Protein 6XJA (pdb70)

Solvent-accessible surface area: 91626 Å² total; per-residue (Å²): 129,121,138,115,112,158,159,55,71,89,151,66,108,58,38,2,1,12,4,0,11,17,16,56,21,4,24,0,62,80,122,52,75,29,114,26,40,30,17,57,20,11,148,46,66,150,84,54,54,9,0,0,20,1,44,3,25,21,20,18,10,1,3,0,11,10,36,50,24,55,55,85,130,172,108,57,101,26,12,4,44,3,17,0,108,17,130,74,7,22,26,59,39,135,127,130,90,50,95,34,3,9,14,94,22,108,47,74,49,102,40,122,117,26,3,65,37,7,0,36,15,5,14,131,8,1,52,139,89,27,57,37,75,17,26,2,43,41,26,6,30,4,40,30,34,140,55,10,148,104,58,110,2,11,0,97,31,86,66,0,0,79,94,2,5,0,121,62,67,80,24,16,0,1,13,48,1,109,27,10,1,1,44,33,0,41,30,0,29,1,50,66,0,5,0,56,67,4,62,1,62,16,123,68,54,2,0,0,0,0,19,48,0,53,82,28,0,80,0,75,36,0,18,0,28,16,62,0,20,0,43,116,4,1,0,0,0,0,9,74,0,54,54,0,17,0,24,40,0,13,0,117,10,29,0,6,0,1,34,52,12,84,49,49,3,33,0,0,0,0,0,0,32,0,38,0,146,71,0,18,0,26,52,2,42,0,36,1,45,0,4,0,3,0,36,6,4,40,0,0,0,0,1,0,0,0,30,0,8,62,52,0,59,0,51,36,0,24,1,72,4,54,0,61,2,44,78,99,81,7,43,3,0,0,0,0,0,20,1,6,2,146,71,73,8,78,88,121,87,1,1,54,0,23,50,0,6,0,47,1,47,1,32,57,12,20,0,7,11,12,9,125,17,134,17,44,68,37,67,58,4,51,2,16,136,45,102,13,91,155,47,118,137,72,40,70,97,86,37,60,130,89,124,50,14,100,137,26,18,115,18,60,85,38,113,69,25,76,12,105,108,68,36,14,44,57,87,113,35,0,40,17,52,150,21,83,73,83,71,88,112,43,33,70,3,0,77,2,3,12,55,0,0,8,1,0,4,18,25,1,0,4,50,44,0,38,92,3,106,137,128,23,98,4,86,81,57,0,26,29,10,1,15,0,80,131,51,90,3,21,8,22,19,62,90,24,22,143,64,58,2,44,51,0,0,0,0,1,80,97,69,41,40,36,94,35,86,10,101,24,73,71,70,50,101,33,0,0,0,9,41,1,43,155,41,47,2,9,14,2,4,50,1,13,22,14,78,3,91,51,0,19,154,92,0,50,70,58,1,70,152,23,96,12,116,40,109,30,0,38,156,34,4,66,20,64,118,142,66,128,8,54,30,0,19,1,88,87,23,3,42,108,8,30,148,93,2,27,94,23,1,50,48,1,0,4,16,4,0,0,4,16,7,129,75,68,2,0,24,19,40,0,8,57,38,0,71,111,32,46,27,4,1,0,0,0,4,0,1,0,46,22,2,3,52,0,54,4,45,135,7,49,0,3,22,2,8,5,2,29,11,16,3,22,12,103,16,56,23,20,3,0,67,2,0,17,93,0,0,119,7,13,39,5,1,0,12,1,60,8,1,15,15,1,3,18,12,7,1,3,36,33,8,41,22,110,46,0,23,52,2,3,45,31,4,25,71,0,12,62,65,143,54,52,17,17,75,5,0,86,88,41,7,92,4,29,27,9,40,34,77,1,56,23,130,94,1,81,96,58,2,46,110,63,40,91,106,63,11,4,3,0,5,20,11,0,20,26,46,119,18,69,39,74,14,1,0,0,0,0,5,15,7,72,83,104,10,0,0,0,0,0,0,3,1,0,0,0,4,0,2,13,15,6,1,32,5,48,108,47,107,69,41,156,34,7,65,83,47,0,56,86,19,0,84,72,2,0,96,35,0,36,10,1,1,0,1,5,7,54,2,1,59,49,129,7,57,54,87,0,11,53,35,12,1,0,1,4,1,3,3,14,2,83,50,132,40,98,38,114,15,79,68,41,12,153,21,80,24,102,26,52,0,0,68,24,0,1,0,0,0,13,14,127,11,117,51,111,114,107,5,1,42,15,56,37,83,0,0,12,2,4,18,23,39,2,0,37,147,50,1,0,9,2,2,0,0,0,0,0,17,20,9,0,80,67,3,0,0,24,33,119,31,34,4,31,2,10,7,28,6,0,0,0,27,0,0,7,6,0,5,20,61,42,39,30,15,12,2,4,10,2,2,0,27,118,25,67,116,107,75,114,53,46,42,35,3,0,1,1,41,25,0,29,122,30,0,84,70,19,64,42,4,57,58,2,3,59,11,3,0,17,1,2,0,1,6,3,47,2,9,0,31,0,6,16,94,94,30,61,57,76,48,14,20,50,31,2,25,28,0,70,38,126,75,71,113,11,81,46,6,44,48,84,8,6,0,15,3,32,3,88,79,3,83,90,68,28,0,134,90,0,112,55,30,83,8,0,4,70,56,34,0,0,5,6,18,27,8,142,62,42,104,25,116,62,54,10,72,53,29,0,63,0,3,0,0,0,1,0,8,21,20,1,104,104,0,1,2,4,5,2,1,0,0,0,1,0,4,0,1,5,5,33,66,10,4,88,71,0,2,5,0,1,0,0,20,43,46,40,96,36,0,91,134,86,25,71,76,4,97,12,126,59,125,83,96,3,16,0,6,0,63,0,0,2,83,100,16,7,106,69,121,50,156,64,8,29,94,1,1,43,38,8,3,107,83,3,37,106,67,14,40,75,26,10,38,50,59,4,89,0,48,44,91,77,130,59,102,70,66,53,67,80,12,79,37,16,88,80,4,51,58,33,3,17,105,7,10,75,116,38,12,105,54,34,25,77,12,38,214,66,15,68,37,31,8,23,4,3,98,4,2,54,13,1,0,65,9,0,8,59,64,27,125,17,1,149,25,5,36,48,125,81,206,26,42,86,72,133,71,64,92,69,84,39,29,19,5,26,47,73,127,26,128,114,8,53,33,22,2,12,25,16,5,16,124,92,70,90,56,49,89,75,80,62,88,78,106,79,78,54,52,41,95,49,4,84,27,89,33,84,109,20,0,20,43,4,14,10,0,4,35,14,41,22,68,148,31,143,110,156,31,89,99,16,64,16,22,6,20,27,22,77,46,156,98,58,50,74,2,75,9,60,70,61,45,49,103,76,102,20,10,17,33,84,23,116,46,19,90,167,56,12,46,119,151,155,45,58,48,34,24,3,14,0,26,2,17,2,9,34,7,11,24,10,52,40,47,85,58,112,136,159,87,60,139,58,130,84,100,49,60,74,50,22,100,10,53,34,183,88,53,67,7,49,0,1,6,0,36,17,25,80,55,16,104,38,72,149,128,70,70,77,97,27,4,50,13,0,4,41,34,71,58,93,16,99,47,78,122,61,182,92,276,49,13,47,101,40,23,53,151,12,89,7,9,10,44,26,10,59,19,28,130,116,32,40,3,20,0,26,4,23,38,0,117,40,84,78,70,11,107,81,72,35,116,46,70,45,60,80,94,12,77,24,7,99,85,80,155,34,86,82,7,52,121,12,2,4,0,13,18,25,32,6,41,136,26,21,85,130,7,69,32,12,23,0,15,0,11,58,98,136,15,65,68,77,26,107,13,132,32,46,113,39,46,86,39,41,149,13,21,2,14,6,23,42,5,94,25,61,55,17,92,133,60,106,38,16,20,14,33,2,30,2,8,1,8,17,19,132,21,4,24,1,69,5,68,6,43,129,105,110,11,53,188,137,52,15,115,57,76,87,29,18,76,17,46,21,86,74,59,45,0,45,11,0,15,5,13,4,65,33,51,34,128,24,87,167,102,54,36,30,21,7,0,1,0,0,6,3,21,91,37,100,16,37,62,93,65,24,98,34,112,34,70,6,102,70,14,47,70,91,42,18,51,8,61,84,46,66,16,10,55,4,18,3,147,23,85,112,56,4,89,33,119,53,112,34,30,1,8,5,13,25,15,12,92,90,67,74,27,20,57,32,25,21,126,13,10,89,40,55,34,113,103,28,31,12,140,137,102,15,74,7,75,27,51,79,10,90,21,56,39,38,32,38,75,47,74,40,4,4,26,10,40,4,12,26,48,30,45,99,41,7,12,28,15,23,12,0,63,8,8,12,93,83,112,60,31,60,7,55,13,21,1,2,7,54,24,116,45,23,43,178,70,15,48,11,22,4,6,5,6,6,18,48,1,3,11,80,115,12,110,26,58,2,64,5,66,145,45,97,51,96,72,50,29,44,101,11,69,8,54,6,25,16,123,45,9,6,8,3,8,1,7,5,0,45,15,56,86,59,29,20,95,124,41,98,54,0,26,7,30,5,68,13,132,31,57,119,73,121,50,72,52,85,1,48,49,72,117,100,92,96,61,16,54,30,54,38,9,1,50,4,63,80,60,46,51,33,79,5,48,2,61,24,39,63,59,78,31,65,27,13,36,22,16,6,9,56,26,17,55,77,155,76,21,68,32,13,7,21,38,22,26,62,98,46,86,40,69,54,101,63,42,96,94,15,51,105,21,30,52,77,57,70,71,106,115,57,38,23,9,20,0,12,18,28,67,16,54,86,95,42,31,5,6,23,43,1,10,6,66,40,44,114,72,42,71,18,98,24,64,19,8,9,4,12,3,59,116,70,88,58,62,57,1,74,1,20,5,4,44,26,27,25,62,52,54,47,19,68,16,4,2,1,0,6,0,5,12,1,15,0,21,53,34,30,64,32,47,10,3,12,15,0,67,60,49,30,46,28,97,12,58,58,17,80,26,113,94,69,86,49,27,3,16,6,12,4,6,14,2,37,44,110,29,12,102,59,45,16,46,0,6,0,27,2,76,11,43,78,63,123,64,66,52,42,96,6,47,11,48,70,84,98,45,90,1,57,4,74,58,104

GO terms:
  GO:0071751 secretory IgA immunoglobulin complex (C, IDA)
  GO:0005576 extracellular region (C, TAS)
  GO:0005576 extracellular region (C, IDA)
  GO:0034987 immunoglobulin receptor binding (F, IDA)
  GO:0071748 monomeric IgA immunoglobulin complex (C, IDA)
  GO:0071752 secretory dimeric IgA immunoglobulin complex (C, IDA)
  GO:0019731 antibacterial humoral response (P, IDA)
  GO:0060267 positive regulation of respiratory burst (P, IDA)
  GO:0003094 glomerular filtration (P, IMP)
  GO:0070062 extracellular exosome (C, HDA)
  GO:0072562 blood microparticle (C, HDA)
  GO:0005576 extracellular region (C, HDA)

Radius of gyration: 50.19 Å; Cα contacts (8 Å, |Δi|>4): 5183; chains: 5; bounding box: 80×116×174 Å

InterPro domains:
  IPR003006 Immunoglobulin/major histocompatibility complex, conserved site [PS00290] (311-317)
  IPR003597 Immunoglobulin C1-set [PF07654] (8-91)
  IPR003597 Immunoglobulin C1-set [PF07654] (230-320)
  IPR003597 Immunoglobulin C1-set [SM00407] (21-95)
  IPR003597 Immunoglobulin C1-set [SM00407] (245-323)
  IPR007110 Immunoglobulin-like domain [PS50835] (6-98)
  IPR007110 Immunoglobulin-like domain [PS50835] (125-220)
  IPR007110 Immunoglobulin-like domain [PS50835] (228-330)
  IPR013151 Immunoglobulin-like beta-sandwich domain [PF00047] (136-215)
  IPR013783 Immunoglobulin-like fold [G3DSA:2.60.40.10] (3-101)
  IPR013783 Immunoglobulin-like fold [G3DSA:2.60.40.10] (122-222)
  IPR013783 Immunoglobulin-like fold [G3DSA:2.60.40.10] (223-333)
  IPR036179 Immunoglobulin-like domain superfamily [SSF48726] (5-96)
  IPR036179 Immunoglobulin-like domain superfamily [SSF48726] (124-221)
  IPR036179 Immunoglobulin-like domain superfamily [SSF48726] (227-327)
  IPR050380 Immune Recognition and Response Modulators [PTHR23411] (2-379)

Foldseek 3Di:
DDDDDDDDVPPDDWFFEAFQQFDKWKWACDPNAIATCQDACAQPDDDFRMWMWTFAQAFAIEIFGWDDWDFDCPPHDGKIKTWTDFPAYWYCPPVDTDRIRIDIHDDHDADLVARQEEQVNNLVNCQVPQDDAHEHNAAYENSNPDDDPQDQESRADAAHQLPYEHPPDFQYEHEDGAHAHYAHHENREYESYEYAEYNYEDAAEGANHYAEHAAAHEYENYEYEYEYEYEQEYAQHYQYYAHYEYEHYEYAYEYEHLFPDDDQYQYEQHYREAAYQAYEYYLYEGAYQYEHEHPAANYWYEYQYEQNFQAYEYALYEGEYEYHHPALNYQYEGHYGQLADPPDRDLRGSYEYYLYEYQYLYASYYHHYRDDDDSHRYDDYEYDDDHNLVHPPPYDYHYPPVVVSCVSRPDNDDVCSCSPGRGSSNRNPVCLPPAPVRDDLLPLLLVLCCLFDPSTHSNVSVVLSVLDDPVDPSSAAWFHKFFAAVQERDQLCLVCLQPQGAWIWTQGPVLETDIWGWGFPPQDQQWTWTATPPSRHIGTDPARSDDCVVLCVQQLVLLLPDAPPDVVLCVLAPHDPPDDLLQLLQRVLLVVCSVPVPVVVSSQVSQQHHYSYPNCSVSSNVNCLCRVQSSLLSLLLSLLQQLQFFDLVSHTCSDVQLDVLRNQHQNHDGSSVLSSCQSSVHSSLSGLQCPFVNCQRRVPPRSNDRGDLRVLVSVCSNGVHPDDSLVSLCVTFQAAEDEDQAPDPVLNVQCVDLDALNHLRPCSQLVDGPAPRSSLSSLRNNQPHHQKHWLRYALETEIEGLQQFAEQVAHPDPRSVVVVNVLSNLLSQLVSQLLLLLLQADDLPLSSNSRHYAYEYEQCQGYHNHHHGRHLRRDPLSDPRSCSSRGDSSNDDDDPQDQADKEAPLRYTYHNHDGCRDPLNVQVVQLRVCLNPVDQHSFSGHGWAPQADSLQCGLAERTADNAQLAQFPYANRGDADACPDPCLVSRNYANGNNVQRRYQVSVLLQLLLLVLLLLLLLLLLLVLLLPPDDLVLLQQFKWAKAWDFDADPQFRDRLHTAIFIAGDDSVLSVVSNDSLVCQVRFMWTPQFPPRGGGDHSDSDYDGNNTDGSYLHFRQGQYRHRHNLSVLQSVQSNVPTSVQRNSVSTRCPCQVVQVVVNCWGQHPNDTTGRHGVQNSCCPSPVPCDRDSSSVSVVSSVVSCVQLQAFAAQQFFFQLDDDPDRTGDRRHHVVVVSVVLSVLSVVCSPPVPCPPVRCPPVRSNVSRSSSRSSRVQVVDVGSRHRTHHGGD/DQKDADQPQFFLVCQVVDPKHWAKWWIFADDDDPDWFWDWPDDPPFDWAWDQWDDPVVGRTITITTRIRDDPPLPVDDAAFTFIAIPVDRGTDTYHNPFFQQADDKAFDWDPDCCVVQDPPPGDATWGKIKFAGGPHKELAADDDPDDDDPVVDDDDAKDADADPPGGMIIGGVGDGDDCVCVVVVHDGAAWIDHSNCRVRGHDDDPPD/DDDQDKDAWQFAQQCQQVHPFLWGFTDMGNDADDQPQAWDDPDDPDDAWDWDDFDADPNGGGDTGTHVSHPVVVLLQFADDQTFSADPVGDRGGGDGGGRFDLFDAWDWAWEADDCPVCPVQQWDWTWIGEFGEQRQNHQFWWAQDPHRADPVQTGSAGWDWDDDPDRIGTTGTRTHTHGPVVLVVQRDIAHYGHYSSDSHRGDGDDGYD/DQQLAWPDQEAAAAAQNFGKTKTFAPDWLDAPPVAAFKWKWWDAPPDDIDTQDARQPDGDPPRQAPDGAHAGTRIGIGTSNGHALQRFTWMFMGTNRDPDGNPNHTYGHAYHYQFAAWDKAWDAWDPPCVVVQFTKTKIWTWLGDDQDKDWWKAFQNHTDPDQKDKDWHGQHSVSRIIIIMIIGTHGNVRLVVGQKIKIWIDHPNDNDTDIGIDGHPPD/DAAWDWDQAAEDEAQFWTKIKIQFDPDALQQWWWAWAQPFADDDGDGEGIFHGVVVVRDDDDDPVNPPQWDWDDDPVSNITIIRGGNQHQVSWGWTWIWGPPGPRYTHDTDIWGHHYDPDGQDAKDKAKEADPDDDDAFKFKIKIWIDQFDDVIPKDKAKPQDAPPKDKDWAGWDQDPPPGGTTTMIMIMHTLVSQEAPDWMWMFMGRHPDDTDTDTYDRHPDDDDDDDDDD

Organism: Homo sapiens (NCBI:txid9606)

Structure (mmCIF, N/CA/C/O backbone):
data_6XJA
#
_entry.id   6XJA
#
_cell.length_a   1.00
_cell.length_b   1.00
_cell.length_c   1.00
_cell.angle_alpha   90.00
_cell.angle_beta   90.00
_cell.angle_gamma   90.00
#
_symmetry.space_group_name_H-M   'P 1'
#
loop_
_entity.id
_entity.type
_entity.pdbx_description
1 polymer 'Immunoglobulin A1 protease'
2 polymer 'Immunoglobulin heavy constant alpha 1'
3 polymer 'Immunoglobulin alpha-1 light chain'
4 polymer 'Immunoglobulin alpha-1 heavy chain'
#
loop_
_atom_site.group_PDB
_atom_site.id
_atom_site.type_symbol
_atom_site.label_atom_id
_atom_site.label_alt_id
_atom_site.label_comp_id
_atom_site.label_asym_id
_atom_site.label_entity_id
_atom_site.label_seq_id
_atom_site.pdbx_PDB_ins_code
_atom_site.Cartn_x
_atom_site.Cartn_y
_atom_site.Cartn_z
_atom_site.occupancy
_atom_site.B_iso_or_equiv
_atom_site.auth_seq_id
_atom_site.auth_comp_id
_atom_site.auth_asym_id
_atom_site.auth_atom_id
_atom_site.pdbx_PDB_model_num
ATOM 1 N N . GLY A 1 1 ? 150.213 143.049 92.925 1.00 425.66 665 GLY P N 1
ATOM 2 C CA . GLY A 1 1 ? 149.156 142.784 93.885 1.00 425.66 665 GLY P CA 1
ATOM 3 C C . GLY A 1 1 ? 149.570 141.853 95.009 1.00 425.66 665 GLY P C 1
ATOM 4 O O . GLY A 1 1 ? 148.790 141.003 95.441 1.00 425.66 665 GLY P O 1
ATOM 5 N N . ASN A 1 2 ? 150.804 142.012 95.484 1.00 430.52 666 ASN P N 1
ATOM 6 C CA . ASN A 1 2 ? 151.333 141.210 96.576 1.00 430.52 666 ASN P CA 1
ATOM 7 C C . ASN A 1 2 ? 152.582 141.868 97.141 1.00 430.52 666 ASN P C 1
ATOM 8 O O . ASN A 1 2 ? 153.229 142.688 96.486 1.00 430.52 666 ASN P O 1
ATOM 13 N N . THR A 1 3 ? 152.910 141.504 98.381 1.00 428.34 667 THR P N 1
ATOM 14 C CA . THR A 1 3 ? 154.162 141.920 99.024 1.00 428.34 667 THR P CA 1
ATOM 15 C C . THR A 1 3 ? 154.730 140.714 99.779 1.00 428.34 667 THR P C 1
ATOM 16 O O . THR A 1 3 ? 154.452 140.490 100.961 1.00 428.34 667 THR P O 1
ATOM 20 N N . THR A 1 4 ? 155.547 139.929 99.081 1.00 424.33 668 THR P N 1
ATOM 21 C CA . THR A 1 4 ? 156.078 138.675 99.601 1.00 424.33 668 THR P CA 1
ATOM 22 C C . THR A 1 4 ? 157.598 138.727 99.584 1.00 424.33 668 THR P C 1
ATOM 23 O O . THR A 1 4 ? 158.210 138.790 98.513 1.00 424.33 668 THR P O 1
ATOM 27 N N . SER A 1 5 ? 158.200 138.693 100.768 1.00 409.68 669 SER P N 1
ATOM 28 C CA . SER A 1 5 ? 159.650 138.690 100.915 1.00 409.68 669 SER P CA 1
ATOM 29 C C . SER A 1 5 ? 159.996 137.884 102.162 1.00 409.68 669 SER P C 1
ATOM 30 O O . SER A 1 5 ? 159.178 137.107 102.664 1.00 409.68 669 SER P O 1
ATOM 33 N N . GLU A 1 6 ? 161.218 138.057 102.658 1.00 387.73 670 GLU P N 1
ATOM 34 C CA . GLU A 1 6 ? 161.682 137.329 103.828 1.00 387.73 670 GLU P CA 1
ATOM 35 C C . GLU A 1 6 ? 162.342 138.293 104.808 1.00 387.73 670 GLU P C 1
ATOM 36 O O . GLU A 1 6 ? 162.494 139.487 104.538 1.00 387.73 670 GLU P O 1
ATOM 42 N N . ASN A 1 7 ? 162.715 137.757 105.967 1.00 329.83 671 ASN P N 1
ATOM 43 C CA . ASN A 1 7 ? 163.394 138.517 107.010 1.00 329.83 671 ASN P CA 1
ATOM 44 C C . ASN A 1 7 ? 164.265 137.551 107.804 1.00 329.83 671 ASN P C 1
ATOM 45 O O . ASN A 1 7 ? 164.522 136.424 107.374 1.00 329.83 671 ASN P O 1
ATOM 50 N N . GLY A 1 8 ? 164.725 138.003 108.970 1.00 222.36 672 GLY P N 1
ATOM 51 C CA . GLY A 1 8 ? 165.509 137.161 109.851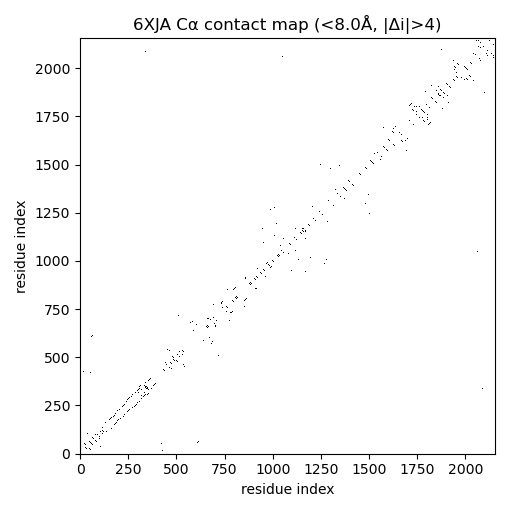 1.00 222.36 672 GLY P CA 1
ATOM 52 C C . GLY A 1 8 ? 165.829 137.803 111.185 1.00 222.36 672 GLY P C 1
ATOM 53 O O . GLY A 1 8 ? 166.312 138.939 111.239 1.00 222.36 672 GLY P O 1
ATOM 54 N N . GLN A 1 9 ? 165.581 137.076 112.268 1.00 134.14 673 GLN P N 1
ATOM 55 C CA . GLN A 1 9 ? 165.818 137.562 113.624 1.00 134.14 673 GLN P CA 1
ATOM 56 C C . GLN A 1 9 ? 166.940 136.726 114.234 1.00 134.14 673 GLN P C 1
ATOM 57 O O . GLN A 1 9 ? 166.698 135.757 114.955 1.00 134.14 673 GLN P O 1
ATOM 63 N N . THR A 1 10 ? 167.224 133.928 113.624 1.00 98.44 674 THR P N 1
ATOM 64 C CA . THR A 1 10 ? 167.953 135.129 113.233 1.00 98.44 674 THR P CA 1
ATOM 65 C C . THR A 1 10 ? 168.576 135.814 114.442 1.00 98.44 674 THR P C 1
ATOM 66 O O . THR A 1 10 ? 168.264 136.966 114.744 1.00 98.44 674 THR P O 1
ATOM 70 N N . GLU A 1 11 ? 169.457 135.098 115.132 1.00 94.58 675 GLU P N 1
ATOM 71 C CA . GLU A 1 11 ? 170.108 135.654 116.312 1.00 94.58 675 GLU P CA 1
ATOM 72 C C . GLU A 1 11 ? 171.078 136.756 115.897 1.00 94.58 675 GLU P C 1
ATOM 73 O O . GLU A 1 11 ? 171.986 136.506 115.095 1.00 94.58 675 GLU P O 1
ATOM 79 N N . PRO A 1 12 ? 170.926 137.972 116.410 1.00 89.56 676 PRO P N 1
ATOM 80 C CA . PRO A 1 12 ? 171.793 139.073 115.985 1.00 89.56 676 PRO P CA 1
ATOM 81 C C . PRO A 1 12 ? 173.165 139.004 116.640 1.00 89.56 676 PRO P C 1
ATOM 82 O O . PRO A 1 12 ? 173.402 138.257 117.592 1.00 89.56 676 PRO P O 1
ATOM 86 N N . GLU A 1 13 ? 174.077 139.809 116.101 1.00 83.62 677 GLU P N 1
ATOM 87 C CA . GLU A 1 13 ? 175.428 139.894 116.626 1.00 83.62 677 GLU P CA 1
ATOM 88 C C . GLU A 1 13 ? 175.463 140.775 117.872 1.00 83.62 677 GLU P C 1
ATOM 89 O O . GLU A 1 13 ? 174.543 141.550 118.144 1.00 83.62 677 GLU P O 1
ATOM 95 N N . LYS A 1 14 ? 176.546 140.649 118.632 1.00 76.13 678 LYS P N 1
ATOM 96 C CA . LYS A 1 14 ? 176.735 141.398 119.866 1.00 76.13 678 LYS P CA 1
ATOM 97 C C . LYS A 1 14 ? 177.835 142.433 119.672 1.00 76.13 678 LYS P C 1
ATOM 98 O O . LYS A 1 14 ? 178.960 142.090 119.299 1.00 76.13 678 LYS P O 1
ATOM 104 N N . LYS A 1 15 ? 177.502 143.698 119.921 1.00 76.22 679 LYS P N 1
ATOM 105 C CA . LYS A 1 15 ? 178.451 144.795 119.812 1.00 76.22 679 LYS P CA 1
ATOM 106 C C . LYS A 1 15 ? 178.267 145.723 121.005 1.00 76.22 679 LYS P C 1
ATOM 107 O O . LYS A 1 15 ? 177.416 145.499 121.869 1.00 76.22 679 LYS P O 1
ATOM 113 N N . LEU A 1 16 ? 179.079 146.776 121.048 1.00 73.23 680 LEU P N 1
ATOM 114 C CA . LEU A 1 16 ? 178.950 147.809 122.066 1.00 73.23 680 LEU P CA 1
ATOM 115 C C . LEU A 1 16 ? 178.037 148.910 121.548 1.00 73.23 680 LEU P C 1
ATOM 116 O O . LEU A 1 16 ? 178.172 149.349 120.401 1.00 73.23 680 LEU P O 1
ATOM 121 N N . GLU A 1 17 ? 177.107 149.354 122.392 1.00 77.62 681 GLU P N 1
ATOM 122 C CA . GLU A 1 17 ? 176.112 150.333 121.986 1.00 77.62 681 GLU P CA 1
ATOM 123 C C . GLU A 1 17 ? 175.861 151.312 123.121 1.00 77.62 681 GLU P C 1
ATOM 124 O O . GLU A 1 17 ? 175.769 150.919 124.286 1.00 77.62 681 GLU P O 1
ATOM 130 N N . LEU A 1 18 ? 175.754 152.592 122.771 1.00 76.70 682 LEU P N 1
ATOM 131 C CA . LEU A 1 18 ? 175.415 153.644 123.722 1.00 76.70 682 LEU P CA 1
ATOM 132 C C . LEU A 1 18 ? 173.933 153.957 123.565 1.00 76.70 682 LEU P C 1
ATOM 133 O O . LEU A 1 18 ? 173.494 154.415 122.507 1.00 76.70 682 LEU P O 1
ATOM 138 N N . ARG A 1 19 ? 173.154 153.642 124.606 1.00 72.15 683 ARG P N 1
ATOM 139 C CA . ARG A 1 19 ? 171.681 153.789 124.503 1.00 72.15 683 ARG P CA 1
ATOM 140 C C . ARG A 1 19 ? 171.239 155.153 125.024 1.00 72.15 683 ARG P C 1
ATOM 141 O O . ARG A 1 19 ? 170.831 155.980 124.200 1.00 72.15 683 ARG P O 1
ATOM 149 N N . ASN A 1 20 ? 171.310 155.377 126.333 1.00 75.89 684 ASN P N 1
ATOM 150 C CA . ASN A 1 20 ? 170.767 156.646 126.879 1.00 75.89 684 ASN P CA 1
ATOM 151 C C . ASN A 1 20 ? 171.803 157.771 126.785 1.00 75.89 684 ASN P C 1
ATOM 152 O O . ASN A 1 20 ? 172.265 158.209 127.842 1.00 75.89 684 ASN P O 1
ATOM 157 N N . VAL A 1 21 ? 172.090 158.272 125.580 1.00 74.59 685 VAL P N 1
ATOM 158 C CA . VAL A 1 21 ? 173.136 159.323 125.410 1.00 74.59 685 VAL P CA 1
ATOM 159 C C . VAL A 1 21 ? 172.487 160.685 125.651 1.00 74.59 685 VAL P C 1
ATOM 160 O O . VAL A 1 21 ? 171.983 161.275 124.681 1.00 74.59 685 VAL P O 1
ATOM 164 N N . SER A 1 22 ? 172.473 161.144 126.903 1.00 74.81 686 SER P N 1
ATOM 165 C CA . SER A 1 22 ? 171.820 162.437 127.243 1.00 74.81 686 SER P CA 1
ATOM 166 C C . SER A 1 22 ? 172.551 163.619 126.606 1.00 74.81 686 SER P C 1
ATOM 167 O O . SER A 1 22 ? 171.862 164.502 126.070 1.00 74.81 686 SER P O 1
ATOM 170 N N . ASP A 1 23 ? 173.883 163.639 126.653 1.00 75.08 687 ASP P N 1
ATOM 171 C CA . ASP A 1 23 ? 174.619 164.820 126.129 1.00 75.08 687 ASP P CA 1
ATOM 172 C C . ASP A 1 23 ? 175.984 164.388 125.590 1.00 75.08 687 ASP P C 1
ATOM 173 O O . ASP A 1 23 ? 176.457 163.318 126.001 1.00 75.08 687 ASP P O 1
ATOM 178 N N . ILE A 1 24 ? 176.583 165.190 124.706 1.00 74.52 688 ILE P N 1
ATOM 179 C CA . ILE A 1 24 ? 177.877 164.806 124.069 1.00 74.52 688 ILE P CA 1
ATOM 180 C C . ILE A 1 24 ? 178.826 166.008 124.086 1.00 74.52 688 ILE P C 1
ATOM 181 O O . ILE A 1 24 ? 178.515 166.994 123.407 1.00 74.52 688 ILE P O 1
ATOM 186 N N . GLU A 1 25 ? 179.949 165.919 124.801 1.00 74.41 689 GLU P N 1
ATOM 187 C CA . GLU A 1 25 ? 180.897 167.015 124.918 1.00 74.41 689 GLU P CA 1
ATOM 188 C C . GLU A 1 25 ? 182.168 166.676 124.153 1.00 74.41 689 GLU P C 1
ATOM 189 O O . GLU A 1 25 ? 182.511 165.502 123.973 1.00 74.41 689 GLU P O 1
ATOM 195 N N . LEU A 1 26 ? 182.871 167.717 123.715 1.00 78.31 690 LEU P N 1
ATOM 196 C CA . LEU A 1 26 ? 184.107 167.575 122.956 1.00 78.31 690 LEU P CA 1
ATOM 197 C C . LEU A 1 26 ? 185.233 168.288 123.688 1.00 78.31 690 LEU P C 1
ATOM 198 O O . LEU A 1 26 ? 185.095 169.459 124.056 1.00 78.31 690 LEU P O 1
ATOM 203 N N . TYR A 1 27 ? 186.343 167.585 123.894 1.00 79.20 691 TYR P N 1
ATOM 204 C CA . TYR A 1 27 ? 187.514 168.133 124.558 1.00 79.20 691 TYR P CA 1
ATOM 205 C C . TYR A 1 27 ? 188.724 168.027 123.638 1.00 79.20 691 TYR P C 1
ATOM 206 O O . TYR A 1 27 ? 188.711 167.298 122.643 1.00 79.20 691 TYR P O 1
ATOM 215 N N . SER A 1 28 ? 189.781 168.762 123.986 1.00 83.59 692 SER P N 1
ATOM 216 C CA . SER A 1 28 ? 190.985 168.816 123.170 1.00 83.59 692 SER P CA 1
ATOM 217 C C . SER A 1 28 ? 192.214 168.733 124.064 1.00 83.59 692 SER P C 1
ATOM 218 O O . SER A 1 28 ? 192.124 168.794 125.292 1.00 83.59 692 SER P O 1
ATOM 221 N N . GLN A 1 29 ? 193.373 168.586 123.426 1.00 89.27 693 GLN P N 1
ATOM 222 C CA . GLN A 1 29 ? 194.669 168.529 124.094 1.00 89.27 693 GLN P CA 1
ATOM 223 C C . GLN A 1 29 ? 195.695 169.353 123.325 1.00 89.27 693 GLN P C 1
ATOM 224 O O . GLN A 1 29 ? 196.826 168.928 123.086 1.00 89.27 693 GLN P O 1
ATOM 230 N N . THR A 1 30 ? 195.296 170.558 122.916 1.00 94.51 694 THR P N 1
ATOM 231 C CA . THR A 1 30 ? 196.155 171.383 122.071 1.00 94.51 694 THR P CA 1
ATOM 232 C C . THR A 1 30 ? 197.324 171.958 122.860 1.00 94.51 694 THR P C 1
ATOM 233 O O . THR A 1 30 ? 198.493 171.700 122.545 1.00 94.51 694 THR P O 1
ATOM 237 N N . ASN A 1 31 ? 197.030 172.746 123.894 1.00 97.46 695 ASN P N 1
ATOM 238 C CA . ASN A 1 31 ? 198.052 173.433 124.677 1.00 97.46 695 ASN P CA 1
ATOM 239 C C . ASN A 1 31 ? 198.478 172.633 125.904 1.00 97.46 695 ASN P C 1
ATOM 240 O O . ASN A 1 31 ? 198.880 173.215 126.916 1.00 97.46 695 ASN P O 1
ATOM 245 N N . GLY A 1 32 ? 198.394 171.305 125.837 1.00 94.06 696 GLY P N 1
ATOM 246 C CA . GLY A 1 32 ? 198.730 170.463 126.963 1.00 94.06 696 GLY P CA 1
ATOM 247 C C . GLY A 1 32 ? 197.730 170.478 128.096 1.00 94.06 696 GLY P C 1
ATOM 248 O O . GLY A 1 32 ? 197.900 169.722 129.060 1.00 94.06 696 GLY P O 1
ATOM 249 N N . THR A 1 33 ? 196.695 171.313 128.019 1.00 89.11 697 THR P N 1
ATOM 250 C CA . THR A 1 33 ? 195.649 171.384 129.028 1.00 89.11 697 THR P CA 1
ATOM 251 C C . THR A 1 33 ? 194.304 171.169 128.354 1.00 89.11 697 THR P C 1
ATOM 252 O O . THR A 1 33 ? 194.028 171.762 127.306 1.00 89.11 697 THR P O 1
ATOM 256 N N . TYR A 1 34 ? 193.472 170.324 128.952 1.00 77.31 698 TYR P N 1
ATOM 257 C CA . TYR A 1 34 ? 192.196 169.963 128.357 1.00 77.31 698 TYR P CA 1
ATOM 258 C C . TYR A 1 34 ? 191.151 171.035 128.631 1.00 77.31 698 TYR P C 1
ATOM 259 O O . TYR A 1 34 ? 191.063 171.571 129.739 1.00 77.31 698 TYR P O 1
ATOM 268 N N . ARG A 1 35 ? 190.353 171.343 127.610 1.00 80.65 699 ARG P N 1
ATOM 269 C CA . ARG A 1 35 ? 189.315 172.354 127.724 1.00 80.65 699 ARG P CA 1
ATOM 270 C C . ARG A 1 35 ? 188.097 171.898 126.933 1.00 80.65 699 ARG P C 1
ATOM 271 O O . ARG A 1 35 ? 188.156 170.938 126.160 1.00 80.65 699 ARG P O 1
ATOM 279 N N . GLN A 1 36 ? 186.990 172.608 127.129 1.00 81.82 700 GLN P N 1
ATOM 280 C CA . GLN A 1 36 ? 185.705 172.246 126.544 1.00 81.82 700 GLN P CA 1
ATOM 281 C C . GLN A 1 36 ? 185.501 173.032 125.253 1.00 81.82 700 GLN P C 1
ATOM 282 O O . GLN A 1 36 ? 185.280 174.245 125.286 1.00 81.82 700 GLN P O 1
ATOM 288 N N . HIS A 1 37 ? 185.576 172.336 124.118 1.00 84.97 701 HIS P N 1
ATOM 289 C CA . HIS A 1 37 ? 185.245 172.928 122.821 1.00 84.97 701 HIS P CA 1
ATOM 290 C C . HIS A 1 37 ? 183.751 172.744 122.559 1.00 84.97 701 HIS P C 1
ATOM 291 O O . HIS A 1 37 ? 183.315 171.944 121.730 1.00 84.97 701 HIS P O 1
ATOM 298 N N . VAL A 1 38 ? 182.957 173.514 123.307 1.00 94.66 702 VAL P N 1
ATOM 299 C CA . VAL A 1 38 ? 181.509 173.349 123.264 1.00 94.66 702 VAL P CA 1
ATOM 300 C C . VAL A 1 38 ? 180.951 173.792 121.916 1.00 94.66 702 VAL P C 1
ATOM 301 O O . VAL A 1 38 ? 179.997 173.200 121.401 1.00 94.66 702 VAL P O 1
ATOM 305 N N . SER A 1 39 ? 181.541 174.824 121.317 1.00 104.57 703 SER P N 1
ATOM 306 C CA . SER A 1 39 ? 181.054 175.354 120.052 1.00 104.57 703 SER P CA 1
ATOM 307 C C . SER A 1 39 ? 182.182 176.090 119.343 1.00 104.57 703 SER P C 1
ATOM 308 O O . SER A 1 39 ? 183.290 176.232 119.867 1.00 104.57 703 SER P O 1
ATOM 311 N N . LEU A 1 40 ? 181.880 176.559 118.131 1.00 111.61 704 LEU P N 1
ATOM 312 C CA . LEU A 1 40 ? 182.812 177.323 117.303 1.00 111.61 704 LEU P CA 1
ATOM 313 C C . LEU A 1 40 ? 184.101 176.540 117.052 1.00 111.61 704 LEU P C 1
ATOM 314 O O . LEU A 1 40 ? 185.199 176.949 117.434 1.00 111.61 704 LEU P O 1
ATOM 319 N N . ASP A 1 41 ? 183.947 175.388 116.398 1.00 108.27 705 ASP P N 1
ATOM 320 C CA . ASP A 1 41 ? 185.111 174.622 115.980 1.00 108.27 705 ASP P CA 1
ATOM 321 C C . ASP A 1 41 ? 185.768 175.213 114.740 1.00 108.27 705 ASP P C 1
ATOM 322 O O . ASP A 1 41 ? 186.957 174.971 114.508 1.00 108.27 705 ASP P O 1
ATOM 327 N N . GLY A 1 42 ? 185.025 175.985 113.947 1.00 107.08 706 GLY P N 1
ATOM 328 C CA . GLY A 1 42 ? 185.588 176.585 112.755 1.00 107.08 706 GLY P CA 1
ATOM 329 C C . GLY A 1 42 ? 185.912 175.542 111.697 1.00 107.08 706 GLY P C 1
ATOM 330 O O . GLY A 1 42 ? 185.201 174.551 111.515 1.00 107.08 706 GLY P O 1
ATOM 331 N N . ILE A 1 43 ? 187.010 175.783 110.985 1.00 109.92 707 ILE P N 1
ATOM 332 C CA . ILE A 1 43 ? 187.474 174.798 110.002 1.00 109.92 707 ILE P CA 1
ATOM 333 C C . ILE A 1 43 ? 187.871 173.521 110.731 1.00 109.92 707 ILE P C 1
ATOM 334 O O . ILE A 1 43 ? 188.504 173.594 111.803 1.00 109.92 707 ILE P O 1
ATOM 339 N N . PRO A 1 44 ? 187.502 172.340 110.231 1.00 104.08 708 PRO P N 1
ATOM 340 C CA . PRO A 1 44 ? 187.914 171.096 110.888 1.00 104.08 708 PRO P CA 1
ATOM 341 C C . PRO A 1 44 ? 189.420 171.038 111.102 1.00 104.08 708 PRO P C 1
ATOM 342 O O . PRO A 1 44 ? 190.206 171.448 110.244 1.00 104.08 708 PRO P O 1
ATOM 346 N N . GLU A 1 45 ? 189.816 170.527 112.263 1.00 100.78 709 GLU P N 1
ATOM 347 C CA . GLU A 1 45 ? 191.215 170.540 112.656 1.00 100.78 709 GLU P CA 1
ATOM 348 C C . GLU A 1 45 ? 192.031 169.564 111.818 1.00 100.78 709 GLU P C 1
ATOM 349 O O . GLU A 1 45 ? 191.505 168.602 111.248 1.00 100.78 709 GLU P O 1
ATOM 355 N N . ASN A 1 46 ? 193.337 169.823 111.747 1.00 103.48 710 ASN P N 1
ATOM 356 C CA . ASN A 1 46 ? 194.221 168.983 110.947 1.00 103.48 710 ASN P CA 1
ATOM 357 C C . ASN A 1 46 ? 194.599 167.709 111.691 1.00 103.48 710 ASN P C 1
ATOM 358 O O . ASN A 1 46 ? 194.609 166.617 111.109 1.00 103.48 710 ASN P O 1
ATOM 363 N N . THR A 1 47 ? 194.916 167.823 112.978 1.00 99.38 711 THR P N 1
ATOM 364 C CA . THR A 1 47 ? 195.303 166.688 113.800 1.00 99.38 711 THR P CA 1
ATOM 365 C C . THR A 1 47 ? 194.144 166.296 114.710 1.00 99.38 711 THR P C 1
ATOM 366 O O . THR A 1 47 ? 193.467 167.162 115.274 1.00 99.38 711 THR P O 1
ATOM 370 N N . ASP A 1 48 ? 193.924 164.991 114.852 1.00 95.48 712 ASP P N 1
ATOM 371 C CA . ASP A 1 48 ? 192.801 164.453 115.614 1.00 95.48 712 ASP P CA 1
ATOM 372 C C . ASP A 1 48 ? 193.314 163.946 116.960 1.00 95.48 712 ASP P C 1
ATOM 373 O O . ASP A 1 48 ? 193.549 162.752 117.153 1.00 95.48 712 ASP P O 1
ATOM 378 N N . THR A 1 49 ? 193.489 164.876 117.897 1.00 85.11 713 THR P N 1
ATOM 379 C CA . THR A 1 49 ? 193.802 164.548 119.278 1.00 85.11 713 THR P CA 1
ATOM 380 C C . THR A 1 49 ? 192.613 164.750 120.207 1.00 85.11 713 THR P C 1
ATOM 381 O O . THR A 1 49 ? 192.752 164.561 121.418 1.00 85.11 713 THR P O 1
ATOM 385 N N . TYR A 1 50 ? 191.462 165.135 119.667 1.00 80.25 714 TYR P N 1
ATOM 386 C CA . TYR A 1 50 ? 190.266 165.329 120.469 1.00 80.25 714 TYR P CA 1
ATOM 387 C C . TYR A 1 50 ? 189.746 163.991 120.983 1.00 80.25 714 TYR P C 1
ATOM 388 O O . TYR A 1 50 ? 190.094 162.920 120.478 1.00 80.25 714 TYR P O 1
ATOM 397 N N . PHE A 1 51 ? 188.905 164.056 122.013 1.00 70.98 715 PHE P N 1
ATOM 398 C CA . PHE A 1 51 ? 188.221 162.871 122.508 1.00 70.98 715 PHE P CA 1
ATOM 399 C C . PHE A 1 51 ? 186.827 163.254 122.975 1.00 70.98 715 PHE P C 1
ATOM 400 O O . PHE A 1 51 ? 186.655 164.233 123.707 1.00 70.98 715 PHE P O 1
ATOM 408 N N . VAL A 1 52 ? 185.840 162.487 122.533 1.00 69.04 716 VAL P N 1
ATOM 409 C CA . VAL A 1 52 ? 184.437 162.752 122.815 1.00 69.04 716 VAL P CA 1
ATOM 410 C C . VAL A 1 52 ? 184.081 162.149 124.164 1.00 69.04 716 VAL P C 1
ATOM 411 O O . VAL A 1 52 ? 184.420 160.993 124.451 1.00 69.04 716 VAL P O 1
ATOM 415 N N . LYS A 1 53 ? 183.396 162.929 124.996 1.00 67.10 717 LYS P N 1
ATOM 416 C CA . LYS A 1 53 ? 182.923 162.484 126.301 1.00 67.10 717 LYS P CA 1
ATOM 417 C C . LYS A 1 53 ? 181.399 162.463 126.257 1.00 67.10 717 LYS P C 1
ATOM 418 O O . LYS A 1 53 ? 180.759 163.520 126.201 1.00 67.10 717 LYS P O 1
ATOM 424 N N . VAL A 1 54 ? 180.818 161.270 126.257 1.00 65.93 718 VAL P N 1
ATOM 425 C CA . VAL A 1 54 ? 179.371 161.109 126.212 1.00 65.93 718 VAL P CA 1
ATOM 426 C C . VAL A 1 54 ? 178.872 160.849 127.626 1.00 65.93 718 VAL P C 1
ATOM 427 O O . VAL A 1 54 ? 179.241 159.847 128.252 1.00 65.93 718 VAL P O 1
ATOM 431 N N . LYS A 1 55 ? 178.053 161.761 128.140 1.00 69.72 719 LYS P N 1
ATOM 432 C CA . LYS A 1 55 ? 177.463 161.619 129.462 1.00 69.72 719 LYS P CA 1
ATOM 433 C C . LYS A 1 55 ? 176.048 161.080 129.316 1.00 69.72 719 LYS P C 1
ATOM 434 O O . LYS A 1 55 ? 175.245 161.620 128.546 1.00 69.72 719 LYS P O 1
ATOM 440 N N . SER A 1 56 ? 175.752 160.013 130.048 1.00 73.66 720 SER P N 1
ATOM 441 C CA . SER A 1 56 ? 174.481 159.315 129.960 1.00 73.66 720 SER P CA 1
ATOM 442 C C . SER A 1 56 ? 173.696 159.487 131.254 1.00 73.66 720 SER P C 1
ATOM 443 O O . SER A 1 56 ? 174.271 159.624 132.336 1.00 73.66 720 SER P O 1
ATOM 446 N N . SER A 1 57 ? 172.370 159.480 131.128 1.00 77.80 721 SER P N 1
ATOM 447 C CA . SER A 1 57 ? 171.516 159.558 132.307 1.00 77.80 721 SER P CA 1
ATOM 448 C C . SER A 1 57 ? 171.349 158.200 132.977 1.00 77.80 721 SER P C 1
ATOM 449 O O . SER A 1 57 ? 171.029 158.136 134.168 1.00 77.80 721 SER P O 1
ATOM 452 N N . ALA A 1 58 ? 171.558 157.110 132.236 1.00 75.54 722 ALA P N 1
ATOM 453 C CA . ALA A 1 58 ? 171.416 155.776 132.806 1.00 75.54 722 ALA P CA 1
ATOM 454 C C . ALA A 1 58 ? 172.671 155.363 133.568 1.00 75.54 722 ALA P C 1
ATOM 455 O O . ALA A 1 58 ? 172.622 155.107 134.774 1.00 75.54 722 ALA P O 1
ATOM 457 N N . PHE A 1 59 ? 173.803 155.294 132.878 1.00 74.42 723 PHE P N 1
ATOM 458 C CA . PHE A 1 59 ? 175.076 154.913 133.474 1.00 74.42 723 PHE P CA 1
ATOM 459 C C . PHE A 1 59 ? 176.065 156.068 133.358 1.00 74.42 723 PHE P C 1
ATOM 460 O O . PHE A 1 59 ? 175.724 157.171 132.925 1.00 74.42 723 PHE P O 1
ATOM 468 N N . LYS A 1 60 ? 177.306 155.801 133.752 1.00 73.34 724 LYS P N 1
ATOM 469 C CA . LYS A 1 60 ? 178.328 156.833 133.802 1.00 73.34 724 LYS P CA 1
ATOM 470 C C . LYS A 1 60 ? 178.757 157.243 132.393 1.00 73.34 724 LYS P C 1
ATOM 471 O O . LYS A 1 60 ? 178.337 156.669 131.386 1.00 73.34 724 LYS P O 1
ATOM 477 N N . ASP A 1 61 ? 179.612 158.259 132.341 1.00 69.68 725 ASP P N 1
ATOM 478 C CA . ASP A 1 61 ? 180.097 158.794 131.080 1.00 69.68 725 ASP P CA 1
ATOM 479 C C . ASP A 1 61 ? 181.118 157.853 130.445 1.00 69.68 725 ASP P C 1
ATOM 480 O O . ASP A 1 61 ? 181.668 156.958 131.089 1.00 69.68 725 ASP P O 1
ATOM 485 N N . VAL A 1 62 ? 181.366 158.067 129.153 1.00 65.60 726 VAL P N 1
ATOM 486 C CA . VAL A 1 62 ? 182.308 157.267 128.381 1.00 65.60 726 VAL P CA 1
ATOM 487 C C . VAL A 1 62 ? 183.179 158.198 127.548 1.00 65.60 726 VAL P C 1
ATOM 488 O O . VAL A 1 62 ? 182.673 159.120 126.898 1.00 65.60 726 VAL P O 1
ATOM 492 N N . TYR A 1 63 ? 184.488 157.959 127.568 1.00 65.46 727 TYR P N 1
ATOM 493 C CA . TYR A 1 63 ? 185.451 158.737 126.797 1.00 65.46 727 TYR P CA 1
ATOM 494 C C . TYR A 1 63 ? 185.933 157.891 125.626 1.00 65.46 727 TYR P C 1
ATOM 495 O O . TYR A 1 63 ? 186.465 156.794 125.832 1.00 65.46 727 TYR P O 1
ATOM 504 N N . ILE A 1 64 ? 185.754 158.395 124.410 1.00 69.04 728 ILE P N 1
ATOM 505 C CA . ILE A 1 64 ? 186.154 157.662 123.210 1.00 69.04 728 ILE P CA 1
ATOM 506 C C . ILE A 1 64 ? 186.922 158.588 122.272 1.00 69.04 728 ILE P C 1
ATOM 507 O O . ILE A 1 64 ? 186.531 159.746 122.090 1.00 69.04 728 ILE P O 1
ATOM 512 N N . PRO A 1 65 ? 188.002 158.126 121.645 1.00 72.40 729 PRO P N 1
ATOM 513 C CA . PRO A 1 65 ? 188.802 159.021 120.803 1.00 72.40 729 PRO P CA 1
ATOM 514 C C . PRO A 1 65 ? 188.123 159.301 119.472 1.00 72.40 729 PRO P C 1
ATOM 515 O O . PRO A 1 65 ? 187.418 158.455 118.917 1.00 72.40 729 PRO P O 1
ATOM 519 N N . VAL A 1 66 ? 188.344 160.515 118.961 1.00 79.03 730 VAL P N 1
ATOM 520 C CA . VAL A 1 66 ? 187.707 160.920 117.714 1.00 79.03 730 VAL P CA 1
ATOM 521 C C . VAL A 1 66 ? 188.387 160.234 116.532 1.00 79.03 730 VAL P C 1
ATOM 522 O O . VAL A 1 66 ? 189.540 159.799 116.599 1.00 79.03 730 VAL P O 1
ATOM 526 N N . ALA A 1 67 ? 187.645 160.133 115.430 1.00 87.68 731 ALA P N 1
ATOM 527 C CA . ALA A 1 67 ? 188.157 159.534 114.204 1.00 87.68 731 ALA P CA 1
ATOM 528 C C . ALA A 1 67 ? 188.140 160.496 113.030 1.00 87.68 731 ALA P C 1
ATOM 529 O O . ALA A 1 67 ? 189.145 160.617 112.320 1.00 87.68 731 ALA P O 1
ATOM 531 N N . SER A 1 68 ? 187.028 161.191 112.801 1.00 91.08 732 SER P N 1
ATOM 532 C CA . SER A 1 68 ? 186.897 162.042 111.622 1.00 91.08 732 SER P CA 1
ATOM 533 C C . SER A 1 68 ? 186.009 163.232 111.946 1.00 91.08 732 SER P C 1
ATOM 534 O O . SER A 1 68 ? 184.862 163.054 112.364 1.00 91.08 732 SER P O 1
ATOM 537 N N . ILE A 1 69 ? 186.524 164.436 111.734 1.00 95.19 733 ILE P N 1
ATOM 538 C CA . ILE A 1 69 ? 185.766 165.670 111.919 1.00 95.19 733 ILE P CA 1
ATOM 539 C C . ILE A 1 69 ? 185.608 166.314 110.550 1.00 95.19 733 ILE P C 1
ATOM 540 O O . ILE A 1 69 ? 186.599 166.702 109.921 1.00 95.19 733 ILE P O 1
ATOM 545 N N . THR A 1 70 ? 184.366 166.433 110.080 1.00 102.04 734 THR P N 1
ATOM 546 C CA . THR A 1 70 ? 184.094 167.016 108.777 1.00 102.04 734 THR P CA 1
ATOM 547 C C . THR A 1 70 ? 182.933 167.993 108.895 1.00 102.04 734 THR P C 1
ATOM 548 O O . THR A 1 70 ? 182.317 168.136 109.953 1.00 102.04 734 THR P O 1
ATOM 552 N N . GLU A 1 71 ? 182.639 168.672 107.792 1.00 113.42 735 GLU P N 1
ATOM 553 C CA . GLU A 1 71 ? 181.546 169.629 107.720 1.00 113.42 735 GLU P CA 1
ATOM 554 C C . GLU A 1 71 ? 180.485 169.113 106.758 1.00 113.42 735 GLU P C 1
ATOM 555 O O . GLU A 1 71 ? 180.799 168.761 105.616 1.00 113.42 735 GLU P O 1
ATOM 561 N N . GLU A 1 72 ? 179.238 169.064 107.217 1.00 119.38 736 GLU P N 1
ATOM 562 C CA . GLU A 1 72 ? 178.130 168.626 106.385 1.00 119.38 736 GLU P CA 1
ATOM 563 C C . GLU A 1 72 ? 176.950 169.558 106.599 1.00 119.38 736 GLU P C 1
ATOM 564 O O . GLU A 1 72 ? 176.570 169.840 107.738 1.00 119.38 736 GLU P O 1
ATOM 570 N N . LYS A 1 73 ? 176.376 170.035 105.498 1.00 121.95 737 LYS P N 1
ATOM 571 C CA . LYS A 1 73 ? 175.252 170.966 105.557 1.00 121.95 737 LYS P CA 1
ATOM 572 C C . LYS A 1 73 ? 174.009 170.217 106.016 1.00 121.95 737 LYS P C 1
ATOM 573 O O . LYS A 1 73 ? 173.410 169.461 105.241 1.00 121.95 737 LYS P O 1
ATOM 579 N N . ARG A 1 74 ? 173.618 170.417 107.276 1.00 125.93 738 ARG P N 1
ATOM 580 C CA . ARG A 1 74 ? 172.382 169.816 107.765 1.00 125.93 738 ARG P CA 1
ATOM 581 C C . ARG A 1 74 ? 171.170 170.462 107.108 1.00 125.93 738 ARG P C 1
ATOM 582 O O . ARG A 1 74 ? 170.243 169.772 106.670 1.00 125.93 738 ARG P O 1
ATOM 590 N N . ASN A 1 75 ? 171.161 171.789 107.034 1.00 131.95 739 ASN P N 1
ATOM 591 C CA . ASN A 1 75 ? 170.115 172.522 106.332 1.00 131.95 739 ASN P CA 1
ATOM 592 C C . ASN A 1 75 ? 170.741 173.724 105.627 1.00 131.95 739 ASN P C 1
ATOM 593 O O . ASN A 1 75 ? 170.193 174.829 105.622 1.00 131.95 739 ASN P O 1
ATOM 598 N N . GLY A 1 76 ? 171.910 173.516 105.031 1.00 128.18 740 GLY P N 1
ATOM 599 C CA . GLY A 1 76 ? 172.638 174.602 104.401 1.00 128.18 740 GLY P CA 1
ATOM 600 C C . GLY A 1 76 ? 173.409 175.462 105.379 1.00 128.18 740 GLY P C 1
ATOM 601 O O . GLY A 1 76 ? 173.526 176.676 105.172 1.00 128.18 740 GLY P O 1
ATOM 602 N N . GLN A 1 77 ? 173.941 174.863 106.442 1.00 123.66 741 GLN P N 1
ATOM 603 C CA . GLN A 1 77 ? 174.666 175.599 107.466 1.00 123.66 741 GLN P CA 1
ATOM 604 C C . GLN A 1 77 ? 175.932 174.838 107.837 1.00 123.66 741 GLN P C 1
ATOM 605 O O . GLN A 1 77 ? 176.099 173.666 107.495 1.00 123.66 741 GLN P O 1
ATOM 611 N N . SER A 1 78 ? 176.822 175.527 108.550 1.00 117.28 742 SER P N 1
ATOM 612 C CA . SER A 1 78 ? 178.108 174.961 108.960 1.00 117.28 742 SER P CA 1
ATOM 613 C C . SER A 1 78 ? 177.885 174.056 110.168 1.00 117.28 742 SER P C 1
ATOM 614 O O . SER A 1 78 ? 178.030 174.451 111.327 1.00 117.28 742 SER P O 1
ATOM 617 N N . VAL A 1 79 ? 177.528 172.807 109.881 1.00 114.65 743 VAL P N 1
ATOM 618 C CA . VAL A 1 79 ? 177.271 171.801 110.903 1.00 114.65 743 VAL P CA 1
ATOM 619 C C . VAL A 1 79 ? 178.421 170.803 110.873 1.00 114.65 743 VAL P C 1
ATOM 620 O O . VAL A 1 79 ? 178.623 170.096 109.876 1.00 114.65 743 VAL P O 1
ATOM 624 N N . TYR A 1 80 ? 179.174 170.743 111.967 1.00 107.93 744 TYR P N 1
ATOM 625 C CA . TYR A 1 80 ? 180.301 169.824 112.042 1.00 107.93 744 TYR P CA 1
ATOM 626 C C . TYR A 1 80 ? 179.826 168.435 112.444 1.00 107.93 744 TYR P C 1
ATOM 627 O O . TYR A 1 80 ? 179.301 168.237 113.543 1.00 107.93 744 TYR P O 1
ATOM 636 N N . LYS A 1 81 ? 180.013 167.473 111.547 1.00 96.11 745 LYS P N 1
ATOM 637 C CA . LYS A 1 81 ? 179.722 166.072 111.819 1.00 96.11 745 LYS P CA 1
ATOM 638 C C . LYS A 1 81 ? 181.014 165.394 112.249 1.00 96.11 745 LYS P C 1
ATOM 639 O O . LYS A 1 81 ? 182.014 165.424 111.521 1.00 96.11 745 LYS P O 1
ATOM 645 N N . ILE A 1 82 ? 180.997 164.792 113.436 1.00 87.58 746 ILE P N 1
ATOM 646 C CA . ILE A 1 82 ? 182.177 164.171 114.019 1.00 87.58 746 ILE P CA 1
ATOM 647 C C . ILE A 1 82 ? 181.865 162.715 114.324 1.00 87.58 746 ILE P C 1
ATOM 648 O O . ILE A 1 82 ? 180.841 162.403 114.945 1.00 87.58 746 ILE P O 1
ATOM 653 N N . THR A 1 83 ? 182.781 161.841 113.900 1.00 88.54 747 THR P N 1
ATOM 654 C CA . THR A 1 83 ? 182.609 160.389 114.135 1.00 88.54 747 THR P CA 1
ATOM 655 C C . THR A 1 83 ? 183.553 159.966 115.255 1.00 88.54 747 THR P C 1
ATOM 656 O O . THR A 1 83 ? 184.533 160.686 115.500 1.00 88.54 747 THR P O 1
ATOM 660 N N . ALA A 1 84 ? 183.266 158.832 115.885 1.00 82.87 748 ALA P N 1
ATOM 661 C CA . ALA A 1 84 ? 184.093 158.361 117.011 1.00 82.87 748 ALA P CA 1
ATOM 662 C C . ALA A 1 84 ? 184.550 156.927 116.738 1.00 82.87 748 ALA P C 1
ATOM 663 O O . ALA A 1 84 ? 183.728 156.127 116.259 1.00 82.87 748 ALA P O 1
ATOM 665 N N . LYS A 1 85 ? 185.812 156.621 117.037 1.00 83.06 749 LYS P N 1
ATOM 666 C CA . LYS A 1 85 ? 186.351 155.272 116.737 1.00 83.06 749 LYS P CA 1
ATOM 667 C C . LYS A 1 85 ? 186.417 154.463 118.028 1.00 83.06 749 LYS P C 1
ATOM 668 O O . LYS A 1 85 ? 187.133 154.879 118.948 1.00 83.06 749 LYS P O 1
ATOM 674 N N . ALA A 1 86 ? 185.706 153.344 118.074 1.00 79.50 750 ALA P N 1
ATOM 675 C CA . ALA A 1 86 ? 185.742 152.452 119.248 1.00 79.50 750 ALA P CA 1
ATOM 676 C C . ALA A 1 86 ? 185.861 151.041 118.686 1.00 79.50 750 ALA P C 1
ATOM 677 O O . ALA A 1 86 ? 185.631 150.883 117.476 1.00 79.50 750 ALA P O 1
ATOM 679 N N . GLU A 1 87 ? 186.203 150.057 119.515 1.00 81.38 751 GLU P N 1
ATOM 680 C CA . GLU A 1 87 ? 186.465 148.714 118.944 1.00 81.38 751 GLU P CA 1
ATOM 681 C C . GLU A 1 87 ? 185.220 148.213 118.204 1.00 81.38 751 GLU P C 1
ATOM 682 O O . GLU A 1 87 ? 185.371 147.803 117.040 1.00 81.38 751 GLU P O 1
ATOM 688 N N . LYS A 1 88 ? 184.037 148.303 118.813 1.00 76.58 752 LYS P N 1
ATOM 689 C CA . LYS A 1 88 ? 182.803 147.894 118.097 1.00 76.58 752 LYS P CA 1
ATOM 690 C C . LYS A 1 88 ? 181.640 148.774 118.537 1.00 76.58 752 LYS P C 1
ATOM 691 O O . LYS A 1 88 ? 180.725 148.223 119.161 1.00 76.58 752 LYS P O 1
ATOM 697 N N . LEU A 1 89 ? 181.643 150.066 118.215 1.00 80.03 753 LEU P N 1
ATOM 698 C CA . LEU A 1 89 ? 180.541 150.921 118.726 1.00 80.03 753 LEU P CA 1
ATOM 699 C C . LEU A 1 89 ? 179.477 151.048 117.638 1.00 80.03 753 LEU P C 1
ATOM 700 O O . LEU A 1 89 ? 179.801 151.565 116.561 1.00 80.03 753 LEU P O 1
ATOM 705 N N . GLN A 1 90 ? 178.253 150.606 117.924 1.00 82.74 754 GLN P N 1
ATOM 706 C CA . GLN A 1 90 ? 177.156 150.687 116.931 1.00 82.74 754 GLN P CA 1
ATOM 707 C C . GLN A 1 90 ? 176.145 151.720 117.418 1.00 82.74 754 GLN P C 1
ATOM 708 O O . GLN A 1 90 ? 175.681 151.585 118.555 1.00 82.74 754 GLN P O 1
ATOM 714 N N . GLN A 1 91 ? 175.826 152.709 116.587 1.00 90.30 755 GLN P N 1
ATOM 715 C CA . GLN A 1 91 ? 174.910 153.789 117.030 1.00 90.30 755 GLN P CA 1
ATOM 716 C C . GLN A 1 91 ? 173.596 153.662 116.264 1.00 90.30 755 GLN P C 1
ATOM 717 O O . GLN A 1 91 ? 173.628 153.777 115.025 1.00 90.30 755 GLN P O 1
ATOM 723 N N . GLU A 1 92 ? 172.496 153.421 116.977 1.00 97.40 756 GLU P N 1
ATOM 724 C CA . GLU A 1 92 ? 171.187 153.310 116.334 1.00 97.40 756 GLU P CA 1
ATOM 725 C C . GLU A 1 92 ? 170.751 154.709 115.922 1.00 97.40 756 GLU P C 1
ATOM 726 O O . GLU A 1 92 ? 169.999 155.386 116.623 1.00 97.40 756 GLU P O 1
ATOM 732 N N . LEU A 1 93 ? 171.227 155.146 114.760 1.00 100.67 757 LEU P N 1
ATOM 733 C CA . LEU A 1 93 ? 170.955 156.478 114.236 1.00 100.67 757 LEU P CA 1
ATOM 734 C C . LEU A 1 93 ? 169.893 156.377 113.150 1.00 100.67 757 LEU P C 1
ATOM 735 O O . LEU A 1 93 ? 170.096 155.692 112.144 1.00 100.67 757 LEU P O 1
ATOM 740 N N . GLU A 1 94 ? 168.768 157.066 113.359 1.00 103.66 758 GLU P N 1
ATOM 741 C CA . GLU A 1 94 ? 167.666 157.109 112.393 1.00 103.66 758 GLU P CA 1
ATOM 742 C C . GLU A 1 94 ? 167.155 155.705 112.069 1.00 103.66 758 GLU P C 1
ATOM 743 O O . GLU A 1 94 ? 167.057 155.305 110.908 1.00 103.66 758 GLU P O 1
ATOM 749 N N . ASN A 1 95 ? 166.840 154.951 113.120 1.00 102.41 759 ASN P N 1
ATOM 750 C CA . ASN A 1 95 ? 166.252 153.615 113.045 1.00 102.41 759 ASN P CA 1
ATOM 751 C C . ASN A 1 95 ? 167.142 152.607 112.323 1.00 102.41 759 ASN P C 1
ATOM 752 O O . ASN A 1 95 ? 166.691 151.495 112.022 1.00 102.41 759 ASN P O 1
ATOM 757 N N . LYS A 1 96 ? 168.392 152.961 112.038 1.00 99.10 760 LYS P N 1
ATOM 758 C CA . LYS A 1 96 ? 169.344 152.047 111.424 1.00 99.10 760 LYS P CA 1
ATOM 759 C C . LYS A 1 96 ? 170.651 152.097 112.202 1.00 99.10 760 LYS P C 1
ATOM 760 O O . LYS A 1 96 ? 170.948 153.073 112.894 1.00 99.10 760 LYS P O 1
ATOM 766 N N . TYR A 1 97 ? 171.432 151.030 112.081 1.00 91.36 761 TYR P N 1
ATOM 767 C CA . TYR A 1 97 ? 172.654 150.865 112.856 1.00 91.36 761 TYR P CA 1
ATOM 768 C C . TYR A 1 97 ? 173.869 151.206 112.004 1.00 91.36 761 TYR P C 1
ATOM 769 O O . TYR A 1 97 ? 174.035 150.669 110.904 1.00 91.36 761 TYR P O 1
ATOM 778 N N . VAL A 1 98 ? 174.711 152.097 112.518 1.00 89.29 762 VAL P N 1
ATOM 779 C CA . VAL A 1 98 ? 175.957 152.480 111.867 1.00 89.29 762 VAL P CA 1
ATOM 780 C C . VAL A 1 98 ? 177.116 151.990 112.727 1.00 89.29 762 VAL P C 1
ATOM 781 O O . VAL A 1 98 ? 177.054 152.020 113.963 1.00 89.29 762 VAL P O 1
ATOM 785 N N . ASP A 1 99 ? 178.181 151.541 112.066 1.00 88.38 763 ASP P N 1
ATOM 786 C CA . ASP A 1 99 ? 179.314 150.923 112.742 1.00 88.38 763 ASP P CA 1
ATOM 787 C C . ASP A 1 99 ? 180.206 151.922 113.472 1.00 88.38 763 ASP P C 1
ATOM 788 O O . ASP A 1 99 ? 181.254 151.527 113.994 1.00 88.38 763 ASP P O 1
ATOM 793 N N . ASN A 1 100 ? 179.827 153.199 113.527 1.00 85.78 764 ASN P N 1
ATOM 794 C CA . ASN A 1 100 ? 180.614 154.188 114.248 1.00 85.78 764 ASN P CA 1
ATOM 795 C C . ASN A 1 100 ? 179.681 155.219 114.864 1.00 85.78 764 ASN P C 1
ATOM 796 O O . ASN A 1 100 ? 178.617 155.520 114.318 1.00 85.78 764 ASN P O 1
ATOM 801 N N . PHE A 1 101 ? 180.096 155.758 116.007 1.00 83.93 765 PHE P N 1
ATOM 802 C CA . PHE A 1 101 ? 179.311 156.761 116.720 1.00 83.93 765 PHE P CA 1
ATOM 803 C C . PHE A 1 101 ? 179.542 158.122 116.075 1.00 83.93 765 PHE P C 1
ATOM 804 O O . PHE A 1 101 ? 180.603 158.728 116.249 1.00 83.93 765 PHE P O 1
ATOM 812 N N . THR A 1 102 ? 178.548 158.604 115.336 1.00 86.98 766 THR P N 1
ATOM 813 C CA . THR A 1 102 ? 178.636 159.862 114.607 1.00 86.98 766 THR P CA 1
ATOM 814 C C . THR A 1 102 ? 177.575 160.816 115.130 1.00 86.98 766 THR P C 1
ATOM 815 O O . THR A 1 102 ? 176.406 160.433 115.259 1.00 86.98 766 THR P O 1
ATOM 819 N N . PHE A 1 103 ? 177.971 162.051 115.429 1.00 88.37 767 PHE P N 1
ATOM 820 C CA . PHE A 1 103 ? 177.018 163.045 115.897 1.00 88.37 767 PHE P CA 1
ATOM 821 C C . PHE A 1 103 ? 177.387 164.422 115.360 1.00 88.37 767 PHE P C 1
ATOM 822 O O . PHE A 1 103 ? 178.535 164.688 114.991 1.00 88.37 767 PHE P O 1
ATOM 830 N N . TYR A 1 104 ? 176.386 165.297 115.321 1.00 95.03 768 TYR P N 1
ATOM 831 C CA . TYR A 1 104 ? 176.532 166.649 114.803 1.00 95.03 768 TYR P CA 1
ATOM 832 C C . TYR A 1 104 ? 176.653 167.640 115.953 1.00 95.03 768 TYR P C 1
ATOM 833 O O . TYR A 1 104 ? 176.027 167.468 117.003 1.00 95.03 768 TYR P O 1
ATOM 842 N N . LEU A 1 105 ? 177.417 168.709 115.701 1.00 106.63 769 LEU P N 1
ATOM 843 C CA . LEU A 1 105 ? 177.597 169.831 116.662 1.00 106.63 769 LEU P CA 1
ATOM 844 C C . LEU A 1 105 ? 176.663 170.976 116.242 1.00 106.63 769 LEU P C 1
ATOM 845 O O . LEU A 1 105 ? 175.743 170.722 115.435 1.00 106.63 769 LEU P O 1
ATOM 850 N N . ASP A 1 106 ? 176.870 172.187 116.771 1.00 113.88 770 ASP P N 1
ATOM 851 C CA . ASP A 1 106 ? 175.987 173.323 116.389 1.00 113.88 770 ASP P CA 1
ATOM 852 C C . ASP A 1 106 ? 176.772 174.641 116.347 1.00 113.88 770 ASP P C 1
ATOM 853 O O . ASP A 1 106 ? 177.823 174.723 117.018 1.00 113.88 770 ASP P O 1
ATOM 858 N N . LYS A 1 107 ? 176.284 175.589 115.531 1.00 116.30 771 LYS P N 1
ATOM 859 C CA . LYS A 1 107 ? 176.808 176.977 115.344 1.00 116.30 771 LYS P CA 1
ATOM 860 C C . LYS A 1 107 ? 178.136 177.008 114.570 1.00 116.30 771 LYS P C 1
ATOM 861 O O . LYS A 1 107 ? 178.484 175.959 113.973 1.00 116.30 771 LYS P O 1
ATOM 867 N N . LYS A 1 108 ? 178.747 178.198 114.482 1.00 116.57 772 LYS P N 1
ATOM 868 C CA . LYS A 1 108 ? 180.031 178.472 113.776 1.00 116.57 772 LYS P CA 1
ATOM 869 C C . LYS A 1 108 ? 180.378 179.952 113.966 1.00 116.57 772 LYS P C 1
ATOM 870 O O . LYS A 1 108 ? 181.303 180.257 114.743 1.00 116.57 772 LYS P O 1
ATOM 876 N N . ALA A 1 109 ? 179.638 180.821 113.271 1.00 117.35 773 ALA P N 1
ATOM 877 C CA . ALA A 1 109 ? 179.841 182.288 113.315 1.00 117.35 773 ALA P CA 1
ATOM 878 C C . ALA A 1 109 ? 179.446 182.837 114.690 1.00 117.35 773 ALA P C 1
ATOM 879 O O . ALA A 1 109 ? 178.567 182.243 115.342 1.00 117.35 773 ALA P O 1
ATOM 881 N N . LYS A 1 110 ? 180.088 183.935 115.097 1.00 119.21 774 LYS P N 1
ATOM 882 C CA . LYS A 1 110 ? 179.817 184.599 116.398 1.00 119.21 774 LYS P CA 1
ATOM 883 C C . LYS A 1 110 ? 179.011 185.875 116.128 1.00 119.21 774 LYS P C 1
ATOM 884 O O . LYS A 1 110 ? 179.406 186.639 115.224 1.00 119.21 774 LYS P O 1
ATOM 890 N N . GLU A 1 111 ? 177.921 186.086 116.872 1.00 116.88 775 GLU P N 1
ATOM 891 C CA . GLU A 1 111 ? 177.078 187.293 116.662 1.00 116.88 775 GLU P CA 1
ATOM 892 C C . GLU A 1 111 ? 177.638 188.449 117.497 1.00 116.88 775 GLU P C 1
ATOM 893 O O . GLU A 1 111 ? 177.302 188.535 118.693 1.00 116.88 775 GLU P O 1
ATOM 899 N N . GLU A 1 112 ? 178.456 189.301 116.869 1.00 121.24 776 GLU P N 1
ATOM 900 C CA . GLU A 1 112 ? 179.067 190.485 117.534 1.00 121.24 776 GLU P CA 1
ATOM 901 C C . GLU A 1 112 ? 177.959 191.466 117.927 1.00 121.24 776 GLU P C 1
ATOM 902 O O . GLU A 1 112 ? 178.049 192.062 119.019 1.00 121.24 776 GLU P O 1
ATOM 908 N N . ASN A 1 113 ? 176.967 191.631 117.048 1.00 116.16 777 ASN P N 1
ATOM 909 C CA . ASN A 1 113 ? 175.830 192.559 117.284 1.00 116.16 777 ASN P CA 1
ATOM 910 C C . ASN A 1 113 ? 175.145 192.203 118.608 1.00 116.16 777 ASN P C 1
ATOM 911 O O . ASN A 1 113 ? 175.006 193.102 119.461 1.00 116.16 777 ASN P O 1
ATOM 916 N N . THR A 1 114 ? 174.736 190.941 118.766 1.00 105.36 778 THR P N 1
ATOM 917 C CA . THR A 1 114 ? 174.046 190.500 120.010 1.00 105.36 778 THR P CA 1
ATOM 918 C C . THR A 1 114 ? 174.151 188.980 120.179 1.00 105.36 778 THR P C 1
ATOM 919 O O . THR A 1 114 ? 173.414 188.258 119.478 1.00 105.36 778 THR P O 1
ATOM 923 N N . ASN A 1 115 ? 175.028 188.521 121.079 1.00 95.41 779 ASN P N 1
ATOM 924 C CA . ASN A 1 115 ? 175.173 187.066 121.370 1.00 95.41 779 ASN P CA 1
ATOM 925 C C . ASN A 1 115 ? 173.835 186.412 121.740 1.00 95.41 779 ASN P C 1
ATOM 926 O O . ASN A 1 115 ? 173.528 186.315 122.935 1.00 95.41 779 ASN P O 1
ATOM 931 N N . PHE A 1 116 ? 173.118 185.949 120.711 1.00 88.50 780 PHE P N 1
ATOM 932 C CA . PHE A 1 116 ? 171.804 185.262 120.797 1.00 88.50 780 PHE P CA 1
ATOM 933 C C . PHE A 1 116 ? 172.013 183.775 120.529 1.00 88.50 780 PHE P C 1
ATOM 934 O O . PHE A 1 116 ? 171.030 183.019 120.600 1.00 88.50 780 PHE P O 1
ATOM 942 N N . THR A 1 117 ? 173.248 183.371 120.217 1.00 97.03 781 THR P N 1
ATOM 943 C CA . THR A 1 117 ? 173.467 181.955 119.829 1.00 97.03 781 THR P CA 1
ATOM 944 C C . THR A 1 117 ? 174.458 181.233 120.750 1.00 97.03 781 THR P C 1
ATOM 945 O O . THR A 1 117 ? 174.266 180.016 120.935 1.00 97.03 781 THR P O 1
ATOM 949 N N . SER A 1 118 ? 175.484 181.899 121.289 1.00 94.68 782 SER P N 1
ATOM 950 C CA . SER A 1 118 ? 176.353 181.055 122.161 1.00 94.68 782 SER P CA 1
ATOM 951 C C . SER A 1 118 ? 176.961 181.836 123.326 1.00 94.68 782 SER P C 1
ATOM 952 O O . SER A 1 118 ? 177.099 183.065 123.203 1.00 94.68 782 SER P O 1
ATOM 955 N N . PHE A 1 119 ? 177.355 181.133 124.392 1.00 86.03 783 PHE P N 1
ATOM 956 C CA . PHE A 1 119 ? 177.892 181.813 125.599 1.00 86.03 783 PHE P CA 1
ATOM 957 C C . PHE A 1 119 ? 179.240 182.470 125.296 1.00 86.03 783 PHE P C 1
ATOM 958 O O . PHE A 1 119 ? 179.445 183.599 125.764 1.00 86.03 783 PHE P O 1
ATOM 966 N N . SER A 1 120 ? 180.124 181.789 124.563 1.00 90.86 784 SER P N 1
ATOM 967 C CA . SER A 1 120 ? 181.484 182.346 124.325 1.00 90.86 784 SER P CA 1
ATOM 968 C C . SER A 1 120 ? 181.328 183.731 123.703 1.00 90.86 784 SER P C 1
ATOM 969 O O . SER A 1 120 ? 182.197 184.583 123.942 1.00 90.86 784 SER P O 1
ATOM 972 N N . ASN A 1 121 ? 180.256 183.931 122.942 1.00 95.30 785 ASN P N 1
ATOM 973 C CA . ASN A 1 121 ? 179.973 185.212 122.310 1.00 95.30 785 ASN P CA 1
ATOM 974 C C . ASN A 1 121 ? 179.111 186.111 123.185 1.00 95.30 785 ASN P C 1
ATOM 975 O O . ASN A 1 121 ? 179.203 187.336 123.069 1.00 95.30 785 ASN P O 1
ATOM 980 N N . LEU A 1 122 ? 178.289 185.534 124.063 1.00 90.67 786 LEU P N 1
ATOM 981 C CA . LEU A 1 122 ? 177.440 186.342 124.929 1.00 90.67 786 LEU P CA 1
ATOM 982 C C . LEU A 1 122 ? 178.270 187.135 125.931 1.00 90.67 786 LEU P C 1
ATOM 983 O O . LEU A 1 122 ? 178.029 188.331 126.148 1.00 90.67 786 LEU P O 1
ATOM 988 N N . VAL A 1 123 ? 179.254 186.484 126.557 1.00 90.11 787 VAL P N 1
ATOM 989 C CA . VAL A 1 123 ? 180.086 187.181 127.536 1.00 90.11 787 VAL P CA 1
ATOM 990 C C . VAL A 1 123 ? 180.899 188.280 126.869 1.00 90.11 787 VAL P C 1
ATOM 991 O O . VAL A 1 123 ? 181.230 189.290 127.503 1.00 90.11 787 VAL P O 1
ATOM 995 N N . LYS A 1 124 ? 181.233 188.111 125.589 1.00 89.48 788 LYS P N 1
ATOM 996 C CA . LYS A 1 124 ? 181.957 189.159 124.876 1.00 89.48 788 LYS P CA 1
ATOM 997 C C . LYS A 1 124 ? 181.026 190.295 124.474 1.00 89.48 788 LYS P C 1
ATOM 998 O O . LYS A 1 124 ? 181.417 191.467 124.508 1.00 89.48 788 LYS P O 1
ATOM 1004 N N . ALA A 1 125 ? 179.788 189.967 124.095 1.00 88.96 789 ALA P N 1
ATOM 1005 C CA . ALA A 1 125 ? 178.866 190.992 123.623 1.00 88.96 789 ALA P CA 1
ATOM 1006 C C . ALA A 1 125 ? 178.354 191.857 124.767 1.00 88.96 789 ALA P C 1
ATOM 1007 O O . ALA A 1 125 ? 178.160 193.067 124.595 1.00 88.96 789 ALA P O 1
ATOM 1009 N N . ILE A 1 126 ? 178.124 191.261 125.938 1.00 86.67 790 ILE P N 1
ATOM 1010 C CA . ILE A 1 126 ? 177.587 192.037 127.050 1.00 86.67 790 ILE P CA 1
ATOM 1011 C C . ILE A 1 126 ? 178.623 193.032 127.564 1.00 86.67 790 ILE P C 1
ATOM 1012 O O . ILE A 1 126 ? 178.290 194.174 127.903 1.00 86.67 790 ILE P O 1
ATOM 1017 N N . ASN A 1 127 ? 179.893 192.626 127.612 1.00 88.84 791 ASN P N 1
ATOM 1018 C CA . ASN A 1 127 ? 180.935 193.489 128.157 1.00 88.84 791 ASN P CA 1
ATOM 1019 C C . ASN A 1 127 ? 181.153 194.748 127.326 1.00 88.84 791 ASN P C 1
ATOM 1020 O O . ASN A 1 127 ? 181.727 195.717 127.838 1.00 88.84 791 ASN P O 1
ATOM 1025 N N . GLN A 1 128 ? 180.717 194.761 126.066 1.00 90.29 792 GLN P N 1
ATOM 1026 C CA . GLN A 1 128 ? 180.881 195.955 125.241 1.00 90.29 792 GLN P CA 1
ATOM 1027 C C . GLN A 1 128 ? 179.980 197.081 125.730 1.00 90.29 792 GLN P C 1
ATOM 1028 O O . GLN A 1 128 ? 180.454 198.166 126.087 1.00 90.29 792 GLN P O 1
ATOM 1034 N N . ASN A 1 129 ? 178.670 196.840 125.752 1.00 89.38 793 ASN P N 1
ATOM 1035 C CA . ASN A 1 129 ? 177.698 197.818 126.233 1.00 89.38 793 ASN P CA 1
ATOM 1036 C C . ASN A 1 129 ? 176.626 197.105 127.052 1.00 89.38 793 ASN P C 1
ATOM 1037 O O . ASN A 1 129 ? 175.691 196.512 126.490 1.00 89.38 793 ASN P O 1
ATOM 1042 N N . PRO A 1 130 ? 176.727 197.142 128.381 1.00 85.26 794 PRO P N 1
ATOM 1043 C CA . PRO A 1 130 ? 175.768 196.385 129.205 1.00 85.26 794 PRO P CA 1
ATOM 1044 C C . PRO A 1 130 ? 174.333 196.848 129.040 1.00 85.26 794 PRO P C 1
ATOM 1045 O O . PRO A 1 130 ? 173.414 196.020 129.064 1.00 85.26 794 PRO P O 1
ATOM 1049 N N . SER A 1 131 ? 174.113 198.147 128.868 1.00 84.02 795 SER P N 1
ATOM 1050 C CA . SER A 1 131 ? 172.765 198.651 128.655 1.00 84.02 795 SER P CA 1
ATOM 1051 C C . SER A 1 131 ? 172.258 198.251 127.273 1.00 84.02 795 SER P C 1
ATOM 1052 O O . SER A 1 131 ? 173.027 198.118 126.317 1.00 84.02 795 SER P O 1
ATOM 1055 N N . GLY A 1 132 ? 170.950 198.055 127.175 1.00 83.75 796 GLY P N 1
ATOM 1056 C CA . GLY A 1 132 ? 170.314 197.687 125.933 1.00 83.75 796 GLY P CA 1
ATOM 1057 C C . GLY A 1 132 ? 169.322 196.566 126.150 1.00 83.75 796 GLY P C 1
ATOM 1058 O O . GLY A 1 132 ? 168.789 196.391 127.245 1.00 83.75 796 GLY P O 1
ATOM 1059 N N . THR A 1 133 ? 169.076 195.805 125.086 1.00 84.57 797 THR P N 1
ATOM 1060 C CA . THR A 1 133 ? 168.151 194.683 125.112 1.00 84.57 797 THR P CA 1
ATOM 1061 C C . THR A 1 133 ? 168.803 193.483 124.441 1.00 84.57 797 THR P C 1
ATOM 1062 O O . THR A 1 133 ? 169.447 193.621 123.395 1.00 84.57 797 THR P O 1
ATOM 1066 N N . TYR A 1 134 ? 168.637 192.308 125.044 1.00 84.08 798 TYR P N 1
ATOM 1067 C CA . TYR A 1 134 ? 169.273 191.093 124.558 1.00 84.08 798 TYR P CA 1
ATOM 1068 C C . TYR A 1 134 ? 168.282 189.940 124.600 1.00 84.08 798 TYR P C 1
ATOM 1069 O O . TYR A 1 134 ? 167.388 189.910 125.450 1.00 84.08 798 TYR P O 1
ATOM 1078 N N . HIS A 1 135 ? 168.443 188.997 123.676 1.00 81.52 799 HIS P N 1
ATOM 1079 C CA . HIS A 1 135 ? 167.598 187.815 123.599 1.00 81.52 799 HIS P CA 1
ATOM 1080 C C . HIS A 1 135 ? 168.463 186.595 123.327 1.00 81.52 799 HIS P C 1
ATOM 1081 O O . HIS A 1 135 ? 169.531 186.705 122.720 1.00 81.52 799 HIS P O 1
ATOM 1088 N N . LEU A 1 136 ? 168.000 185.434 123.783 1.00 79.25 800 LEU P N 1
ATOM 1089 C CA . LEU A 1 136 ? 168.693 184.187 123.502 1.00 79.25 800 LEU P CA 1
ATOM 1090 C C . LEU A 1 136 ? 168.112 183.529 122.258 1.00 79.25 800 LEU P C 1
ATOM 1091 O O . LEU A 1 136 ? 166.903 183.587 122.012 1.00 79.25 800 LEU P O 1
ATOM 1096 N N . ALA A 1 137 ? 168.968 182.882 121.465 1.00 84.55 801 ALA P N 1
ATOM 1097 C CA . ALA A 1 137 ? 168.490 182.226 120.225 1.00 84.55 801 ALA P CA 1
ATOM 1098 C C . ALA A 1 137 ? 168.181 180.757 120.518 1.00 84.55 801 ALA P C 1
ATOM 1099 O O . ALA A 1 137 ? 167.283 180.205 119.855 1.00 84.55 801 ALA P O 1
ATOM 1101 N N . ALA A 1 138 ? 168.909 180.155 121.460 1.00 77.66 802 ALA P N 1
ATOM 1102 C CA . ALA A 1 138 ? 168.727 178.726 121.797 1.00 77.66 802 ALA P CA 1
ATOM 1103 C C . ALA A 1 138 ? 169.300 178.498 123.191 1.00 77.66 802 ALA P C 1
ATOM 1104 O O . ALA A 1 138 ? 169.954 179.418 123.705 1.00 77.66 802 ALA P O 1
ATOM 1106 N N . SER A 1 139 ? 169.076 177.322 123.773 1.00 79.17 803 SER P N 1
ATOM 1107 C CA . SER A 1 139 ? 169.727 177.043 125.076 1.00 79.17 803 SER P CA 1
ATOM 1108 C C . SER A 1 139 ? 171.236 177.146 124.873 1.00 79.17 803 SER P C 1
ATOM 1109 O O . SER A 1 139 ? 171.730 176.561 123.901 1.00 79.17 803 SER P O 1
ATOM 1112 N N . LEU A 1 140 ? 171.942 177.836 125.768 1.00 72.66 804 LEU P N 1
ATOM 1113 C CA . LEU A 1 140 ? 173.393 178.051 125.553 1.00 72.66 804 LEU P CA 1
ATOM 1114 C C . LEU A 1 140 ? 174.197 177.419 126.691 1.00 72.66 804 LEU P C 1
ATOM 1115 O O . LEU A 1 140 ? 173.867 177.661 127.858 1.00 72.66 804 LEU P O 1
ATOM 1120 N N . ASN A 1 141 ? 175.202 176.612 126.350 1.00 75.00 805 ASN P N 1
ATOM 1121 C CA . ASN A 1 141 ? 176.026 175.932 127.379 1.00 75.00 805 ASN P CA 1
ATOM 1122 C C . ASN A 1 141 ? 177.118 176.894 127.835 1.00 75.00 805 ASN P C 1
ATOM 1123 O O . ASN A 1 141 ? 177.777 177.482 126.968 1.00 75.00 805 ASN P O 1
ATOM 1128 N N . ALA A 1 142 ? 177.306 177.028 129.148 1.00 72.15 806 ALA P N 1
ATOM 1129 C CA . ALA A 1 142 ? 178.325 177.954 129.689 1.00 72.15 806 ALA P CA 1
ATOM 1130 C C . ALA A 1 142 ? 179.636 177.201 129.900 1.00 72.15 806 ALA P C 1
ATOM 1131 O O . ALA A 1 142 ? 180.572 177.804 130.448 1.00 72.15 806 ALA P O 1
ATOM 1133 N N . ASN A 1 143 ? 179.692 175.930 129.501 1.00 77.10 807 ASN P N 1
ATOM 1134 C CA . ASN A 1 143 ? 180.974 175.181 129.580 1.00 77.10 807 ASN P CA 1
ATOM 1135 C C . ASN A 1 143 ? 181.985 175.887 128.676 1.00 77.10 807 ASN P C 1
ATOM 1136 O O . ASN A 1 143 ? 183.180 175.880 129.013 1.00 77.10 807 ASN P O 1
ATOM 1141 N N . GLU A 1 144 ? 181.520 176.431 127.547 1.00 82.58 808 GLU P N 1
ATOM 1142 C CA . GLU A 1 144 ? 182.403 177.157 126.596 1.00 82.58 808 GLU P CA 1
ATOM 1143 C C . GLU A 1 144 ? 183.310 178.142 127.343 1.00 82.58 808 GLU P C 1
ATOM 1144 O O . GLU A 1 144 ? 184.537 178.050 127.158 1.00 82.58 808 GLU P O 1
ATOM 1150 N N . VAL A 1 145 ? 182.734 179.054 128.135 1.00 81.73 809 VAL P N 1
ATOM 1151 C CA . VAL A 1 145 ? 183.559 180.089 128.821 1.00 81.73 809 VAL P CA 1
ATOM 1152 C C . VAL A 1 145 ? 184.547 179.367 129.735 1.00 81.73 809 VAL P C 1
ATOM 1153 O O . VAL A 1 145 ? 184.186 178.305 130.281 1.00 81.73 809 VAL P O 1
ATOM 1157 N N . GLU A 1 146 ? 185.763 179.904 129.862 1.00 87.43 810 GLU P N 1
ATOM 1158 C CA . GLU A 1 146 ? 186.786 179.287 130.742 1.00 87.43 810 GLU P CA 1
ATOM 1159 C C . GLU A 1 146 ? 186.710 180.032 132.065 1.00 87.43 810 GLU P C 1
ATOM 1160 O O . GLU A 1 146 ? 186.865 181.263 132.056 1.00 87.43 810 GLU P O 1
ATOM 1166 N N . LEU A 1 147 ? 186.482 179.304 133.153 1.00 83.13 811 LEU P N 1
ATOM 1167 C CA . LEU A 1 147 ? 186.292 179.985 134.452 1.00 83.13 811 LEU P CA 1
ATOM 1168 C C . LEU A 1 147 ? 187.555 180.782 134.745 1.00 83.13 811 LEU P C 1
ATOM 1169 O O . LEU A 1 147 ? 188.652 180.210 134.612 1.00 83.13 811 LEU P O 1
ATOM 1174 N N . GLY A 1 148 ? 187.408 182.033 135.180 1.00 87.32 812 GLY P N 1
ATOM 1175 C CA . GLY A 1 148 ? 188.605 182.795 135.572 1.00 87.32 812 GLY P CA 1
ATOM 1176 C C . GLY A 1 148 ? 189.244 182.135 136.776 1.00 87.32 812 GLY P C 1
ATOM 1177 O O . GLY A 1 148 ? 188.501 181.559 137.588 1.00 87.32 812 GLY P O 1
ATOM 1178 N N . PRO A 1 149 ? 190.579 182.192 136.960 1.00 85.21 813 PRO P N 1
ATOM 1179 C CA . PRO A 1 149 ? 191.211 181.468 138.061 1.00 85.21 813 PRO P CA 1
ATOM 1180 C C . PRO A 1 149 ? 190.593 181.957 139.373 1.00 85.21 813 PRO P C 1
ATOM 1181 O O . PRO A 1 149 ? 190.353 181.134 140.236 1.00 85.21 813 PRO P O 1
ATOM 1185 N N . ASP A 1 150 ? 190.340 183.262 139.487 1.00 83.34 814 ASP P N 1
ATOM 1186 C CA . ASP A 1 150 ? 189.676 183.810 140.695 1.00 83.34 814 ASP P CA 1
ATOM 1187 C C . ASP A 1 150 ? 188.574 184.781 140.257 1.00 83.34 814 ASP P C 1
ATOM 1188 O O . ASP A 1 150 ? 188.173 185.619 141.081 1.00 83.34 814 ASP P O 1
ATOM 1193 N N . GLU A 1 151 ? 188.106 184.683 139.008 1.00 79.49 815 GLU P N 1
ATOM 1194 C CA . GLU A 1 151 ? 187.116 185.639 138.540 1.00 79.49 815 GLU P CA 1
ATOM 1195 C C . GLU A 1 151 ? 185.826 185.501 139.339 1.00 79.49 815 GLU P C 1
ATOM 1196 O O . GLU A 1 151 ? 185.377 184.392 139.641 1.00 79.49 815 GLU P O 1
ATOM 1202 N N . ARG A 1 152 ? 185.229 186.643 139.686 1.00 75.94 816 ARG P N 1
ATOM 1203 C CA . ARG A 1 152 ? 184.000 186.628 140.472 1.00 75.94 816 ARG P CA 1
ATOM 1204 C C . ARG A 1 152 ? 182.825 186.121 139.645 1.00 75.94 816 ARG P C 1
ATOM 1205 O O . ARG A 1 152 ? 182.123 185.186 140.049 1.00 75.94 816 ARG P O 1
ATOM 1213 N N . SER A 1 153 ? 182.599 186.723 138.481 1.00 73.15 817 SER P N 1
ATOM 1214 C CA . SER A 1 153 ? 181.476 186.353 137.634 1.00 73.15 817 SER P CA 1
ATOM 1215 C C . SER A 1 153 ? 181.893 186.456 136.176 1.00 73.15 817 SER P C 1
ATOM 1216 O O . SER A 1 153 ? 182.908 187.071 135.842 1.00 73.15 817 SER P O 1
ATOM 1219 N N . TYR A 1 154 ? 181.091 185.838 135.307 1.00 73.42 818 TYR P N 1
ATOM 1220 C CA . TYR A 1 154 ? 181.374 185.891 133.878 1.00 73.42 818 TYR P CA 1
ATOM 1221 C C . TYR A 1 154 ? 181.259 187.312 133.345 1.00 73.42 818 TYR P C 1
ATOM 1222 O O . TYR A 1 154 ? 182.113 187.763 132.573 1.00 73.42 818 TYR P O 1
ATOM 1231 N N . ILE A 1 155 ? 180.138 187.966 133.679 1.00 76.14 819 ILE P N 1
ATOM 1232 C CA . ILE A 1 155 ? 179.893 189.365 133.217 1.00 76.14 819 ILE P CA 1
ATOM 1233 C C . ILE A 1 155 ? 180.246 190.296 134.376 1.00 76.14 819 ILE P C 1
ATOM 1234 O O . ILE A 1 155 ? 179.512 190.278 135.381 1.00 76.14 819 ILE P O 1
ATOM 1239 N N . LYS A 1 156 ? 181.325 191.070 134.250 1.00 77.14 820 LYS P N 1
ATOM 1240 C CA . LYS A 1 156 ? 181.798 191.898 135.391 1.00 77.14 820 LYS P CA 1
ATOM 1241 C C . LYS A 1 156 ? 181.076 193.243 135.448 1.00 77.14 820 LYS P C 1
ATOM 1242 O O . LYS A 1 156 ? 181.266 193.964 136.440 1.00 77.14 820 LYS P O 1
ATOM 1248 N N . ASP A 1 157 ? 180.273 193.569 134.437 1.00 82.93 821 ASP P N 1
ATOM 1249 C CA . ASP A 1 157 ? 179.621 194.907 134.390 1.00 82.93 821 ASP P CA 1
ATOM 1250 C C . ASP A 1 157 ? 178.632 195.069 135.554 1.00 82.93 821 ASP P C 1
ATOM 1251 O O . ASP A 1 157 ? 177.957 194.083 135.898 1.00 82.93 821 ASP P O 1
ATOM 1256 N N . THR A 1 158 ? 178.551 196.272 136.130 1.00 81.45 822 THR P N 1
ATOM 1257 C CA . THR A 1 158 ? 177.675 196.531 137.301 1.00 81.45 822 THR P CA 1
ATOM 1258 C C . THR A 1 158 ? 176.190 196.351 136.971 1.00 81.45 822 THR P C 1
ATOM 1259 O O . THR A 1 158 ? 175.487 195.798 137.813 1.00 81.45 822 THR P O 1
ATOM 1263 N N . PHE A 1 159 ? 175.722 196.840 135.821 1.00 83.47 823 PHE P N 1
ATOM 1264 C CA . PHE A 1 159 ? 174.302 196.623 135.427 1.00 83.47 823 PHE P CA 1
ATOM 1265 C C . PHE A 1 159 ? 174.296 195.788 134.156 1.00 83.47 823 PHE P C 1
ATOM 1266 O O . PHE A 1 159 ? 175.086 196.084 133.266 1.00 83.47 823 PHE P O 1
ATOM 1274 N N . THR A 1 160 ? 173.544 194.697 134.134 1.00 79.83 824 THR P N 1
ATOM 1275 C CA . THR A 1 160 ? 173.655 193.812 132.954 1.00 79.83 824 THR P CA 1
ATOM 1276 C C . THR A 1 160 ? 172.274 193.344 132.549 1.00 79.83 824 THR P C 1
ATOM 1277 O O . THR A 1 160 ? 171.369 193.410 133.377 1.00 79.83 824 THR P O 1
ATOM 1281 N N . GLY A 1 161 ? 172.147 192.869 131.317 1.00 78.78 825 GLY P N 1
ATOM 1282 C CA . GLY A 1 161 ? 170.846 192.328 130.915 1.00 78.78 825 GLY P CA 1
ATOM 1283 C C . GLY A 1 161 ? 169.781 193.343 131.243 1.00 78.78 825 GLY P C 1
ATOM 1284 O O . GLY A 1 161 ? 168.771 192.945 131.847 1.00 78.78 825 GLY P O 1
ATOM 1285 N N . ARG A 1 162 ? 169.976 194.599 130.840 1.00 79.27 826 ARG P N 1
ATOM 1286 C CA . ARG A 1 162 ? 169.008 195.639 131.253 1.00 79.27 826 ARG P CA 1
ATOM 1287 C C . ARG A 1 162 ? 167.660 195.120 130.780 1.00 79.27 826 ARG P C 1
ATOM 1288 O O . ARG A 1 162 ? 166.677 195.270 131.520 1.00 79.27 826 ARG P O 1
ATOM 1296 N N . LEU A 1 163 ? 167.621 194.525 129.593 1.00 76.38 827 LEU P N 1
ATOM 1297 C CA . LEU A 1 163 ? 166.371 193.849 129.177 1.00 76.38 827 LEU P CA 1
ATOM 1298 C C . LEU A 1 163 ? 166.753 192.492 128.576 1.00 76.38 827 LEU P C 1
ATOM 1299 O O . LEU A 1 163 ? 166.580 192.335 127.360 1.00 76.38 827 LEU P O 1
ATOM 1304 N N . ILE A 1 164 ? 167.239 191.543 129.387 1.00 72.75 828 ILE P N 1
ATOM 1305 C CA . ILE A 1 164 ? 167.517 190.192 128.816 1.00 72.75 828 ILE P CA 1
ATOM 1306 C C . ILE A 1 164 ? 166.258 189.333 128.951 1.00 72.75 828 ILE P C 1
ATOM 1307 O O . ILE A 1 164 ? 165.902 188.962 130.076 1.00 72.75 828 ILE P O 1
ATOM 1312 N N . GLY A 1 165 ? 165.604 189.049 127.828 1.00 75.99 829 GLY P N 1
ATOM 1313 C CA . GLY A 1 165 ? 164.381 188.232 127.843 1.00 75.99 829 GLY P CA 1
ATOM 1314 C C . GLY A 1 165 ? 164.529 187.077 126.879 1.00 75.99 829 GLY P C 1
ATOM 1315 O O . GLY A 1 165 ? 165.167 187.271 125.837 1.00 75.99 829 GLY P O 1
ATOM 1316 N N . GLU A 1 166 ? 163.993 185.907 127.221 1.00 77.46 830 GLU P N 1
ATOM 1317 C CA . GLU A 1 166 ? 164.155 184.704 126.363 1.00 77.46 830 GLU P CA 1
ATOM 1318 C C . GLU A 1 166 ? 162.849 184.487 125.607 1.00 77.46 830 GLU P C 1
ATOM 1319 O O . GLU A 1 166 ? 162.657 183.383 125.067 1.00 77.46 830 GLU P O 1
ATOM 1325 N N . LYS A 1 167 ? 161.979 185.495 125.614 1.00 83.22 831 LYS P N 1
ATOM 1326 C CA . LYS A 1 167 ? 160.647 185.361 124.976 1.00 83.22 831 LYS P CA 1
ATOM 1327 C C . LYS A 1 167 ? 160.762 184.823 123.545 1.00 83.22 831 LYS P C 1
ATOM 1328 O O . LYS A 1 167 ? 159.738 184.313 123.053 1.00 83.22 831 LYS P O 1
ATOM 1334 N N . ASP A 1 168 ? 161.924 184.934 122.888 1.00 86.66 832 ASP P N 1
ATOM 1335 C CA . ASP A 1 168 ? 161.945 184.456 121.481 1.00 86.66 832 ASP P CA 1
ATOM 1336 C C . ASP A 1 168 ? 161.562 182.978 121.469 1.00 86.66 832 ASP P C 1
ATOM 1337 O O . ASP A 1 168 ? 162.237 182.193 122.159 1.00 86.66 832 ASP P O 1
ATOM 1342 N N . GLY A 1 169 ? 160.525 182.625 120.704 1.00 85.01 833 GLY P N 1
ATOM 1343 C CA . GLY A 1 169 ? 160.106 181.215 120.585 1.00 85.01 833 GLY P CA 1
ATOM 1344 C C . GLY A 1 169 ? 159.866 180.558 121.931 1.00 85.01 833 GLY P C 1
ATOM 1345 O O . GLY A 1 169 ? 159.115 181.125 122.746 1.00 85.01 833 GLY P O 1
ATOM 1346 N N . LYS A 1 170 ? 160.460 179.382 122.138 1.00 86.38 834 LYS P N 1
ATOM 1347 C CA . LYS A 1 170 ? 160.327 178.639 123.417 1.00 86.38 834 LYS P CA 1
ATOM 1348 C C . LYS A 1 170 ? 161.272 179.244 124.456 1.00 86.38 834 LYS P C 1
ATOM 1349 O O . LYS A 1 170 ? 162.207 179.956 124.058 1.00 86.38 834 LYS P O 1
ATOM 1355 N N . ASN A 1 171 ? 161.038 178.960 125.737 1.00 83.53 835 ASN P N 1
ATOM 1356 C CA . ASN A 1 171 ? 161.946 179.454 126.802 1.00 83.53 835 ASN P CA 1
ATOM 1357 C C . ASN A 1 171 ? 163.325 178.810 126.627 1.00 83.53 835 ASN P C 1
ATOM 1358 O O . ASN A 1 171 ? 163.371 177.606 126.317 1.00 83.53 835 ASN P O 1
ATOM 1363 N N . TYR A 1 172 ? 164.401 179.579 126.824 1.00 79.64 836 TYR P N 1
ATOM 1364 C CA . TYR A 1 172 ? 165.779 179.049 126.639 1.00 79.64 836 TYR P CA 1
ATOM 1365 C C . TYR A 1 172 ? 166.530 179.089 127.969 1.00 79.64 836 TYR P C 1
ATOM 1366 O O . TYR A 1 172 ? 166.296 180.031 128.738 1.00 79.64 836 TYR P O 1
ATOM 1375 N N . ALA A 1 173 ? 167.425 178.126 128.215 1.00 67.24 837 ALA P N 1
ATOM 1376 C CA . ALA A 1 173 ? 168.078 178.034 129.511 1.00 67.24 837 ALA P CA 1
ATOM 1377 C C . ALA A 1 173 ? 169.590 178.009 129.347 1.00 67.24 837 ALA P C 1
ATOM 1378 O O . ALA A 1 173 ? 170.116 177.522 128.342 1.00 67.24 837 ALA P O 1
ATOM 1380 N N . ILE A 1 174 ? 170.293 178.614 130.316 1.00 61.40 838 ILE P N 1
ATOM 1381 C CA . ILE A 1 174 ? 171.786 178.661 130.290 1.00 61.40 838 ILE P CA 1
ATOM 1382 C C . ILE A 1 174 ? 172.311 177.519 131.156 1.00 61.40 838 ILE P C 1
ATOM 1383 O O . ILE A 1 174 ? 172.463 177.726 132.371 1.00 61.40 838 ILE P O 1
ATOM 1388 N N . TYR A 1 175 ? 172.588 176.367 130.552 1.00 65.94 839 TYR P N 1
ATOM 1389 C CA . TYR A 1 175 ? 173.010 175.166 131.315 1.00 65.94 839 TYR P CA 1
ATOM 1390 C C . TYR A 1 175 ? 174.448 175.269 131.822 1.00 65.94 839 TYR P C 1
ATOM 1391 O O . TYR A 1 175 ? 175.216 176.057 131.252 1.00 65.94 839 TYR P O 1
ATOM 1400 N N . ASN A 1 176 ? 174.790 174.512 132.867 1.00 65.69 840 ASN P N 1
ATOM 1401 C CA . ASN A 1 176 ? 176.190 174.417 133.367 1.00 65.69 840 ASN P CA 1
ATOM 1402 C C . ASN A 1 176 ? 176.821 175.736 133.824 1.00 65.69 840 ASN P C 1
ATOM 1403 O O . ASN A 1 176 ? 178.015 175.917 133.538 1.00 65.69 840 ASN P O 1
ATOM 1408 N N . LEU A 1 177 ? 176.087 176.620 134.506 1.00 59.34 841 LEU P N 1
ATOM 1409 C CA . LEU A 1 177 ? 176.742 177.826 135.085 1.00 59.34 841 LEU P CA 1
ATOM 1410 C C . LEU A 1 177 ? 177.637 177.332 136.226 1.00 59.34 841 LEU P C 1
ATOM 1411 O O . LEU A 1 177 ? 177.173 176.467 136.983 1.00 59.34 841 LEU P O 1
ATOM 1416 N N . LYS A 1 178 ? 178.864 177.844 136.351 1.00 61.60 842 LYS P N 1
ATOM 1417 C CA . LYS A 1 178 ? 179.730 177.445 137.495 1.00 61.60 842 LYS P CA 1
ATOM 1418 C C . LYS A 1 178 ? 180.091 178.648 138.376 1.00 61.60 842 LYS P C 1
ATOM 1419 O O . LYS A 1 178 ? 180.821 178.443 139.358 1.00 61.60 842 LYS P O 1
ATOM 1425 N N . LYS A 1 179 ? 179.605 179.846 138.050 1.00 63.61 843 LYS P N 1
ATOM 1426 C CA . LYS A 1 179 ? 179.864 181.054 138.879 1.00 63.61 843 LYS P CA 1
ATOM 1427 C C . LYS A 1 179 ? 178.668 182.001 138.727 1.00 63.61 843 LYS P C 1
ATOM 1428 O O . LYS A 1 179 ? 177.926 181.792 137.758 1.00 63.61 843 LYS P O 1
ATOM 1434 N N . PRO A 1 180 ? 178.396 183.014 139.590 1.00 65.44 844 PRO P N 1
ATOM 1435 C CA . PRO A 1 180 ? 177.248 183.889 139.371 1.00 65.44 844 PRO P CA 1
ATOM 1436 C C . PRO A 1 180 ? 177.227 184.390 137.924 1.00 65.44 844 PRO P C 1
ATOM 1437 O O . PRO A 1 180 ? 178.272 184.681 137.406 1.00 65.44 844 PRO P O 1
ATOM 1441 N N . LEU A 1 181 ? 176.048 184.439 137.300 1.00 69.40 845 LEU P N 1
ATOM 1442 C CA . LEU A 1 181 ? 175.948 184.960 135.912 1.00 69.40 845 LEU P CA 1
ATOM 1443 C C . LEU A 1 181 ? 176.321 186.442 135.888 1.00 69.40 845 LEU P C 1
ATOM 1444 O O . LEU A 1 181 ? 177.097 186.829 135.002 1.00 69.40 845 LEU P O 1
ATOM 1449 N N . PHE A 1 182 ? 175.824 187.232 136.842 1.00 71.65 846 PHE P N 1
ATOM 1450 C CA . PHE A 1 182 ? 176.082 188.698 136.836 1.00 71.65 846 PHE P CA 1
ATOM 1451 C C . PHE A 1 182 ? 176.689 189.121 138.174 1.00 71.65 846 PHE P C 1
ATOM 1452 O O . PHE A 1 182 ? 176.179 188.709 139.218 1.00 71.65 846 PHE P O 1
ATOM 1460 N N . GLU A 1 183 ? 177.757 189.914 138.142 1.00 73.83 847 GLU P N 1
ATOM 1461 C CA . GLU A 1 183 ? 178.417 190.363 139.396 1.00 73.83 847 GLU P CA 1
ATOM 1462 C C . GLU A 1 183 ? 177.459 191.244 140.203 1.00 73.83 847 GLU P C 1
ATOM 1463 O O . GLU A 1 183 ? 177.419 191.078 141.429 1.00 73.83 847 GLU P O 1
ATOM 1469 N N . ASN A 1 184 ? 176.722 192.137 139.539 1.00 71.71 848 ASN P N 1
ATOM 1470 C CA . ASN A 1 184 ? 175.796 193.071 140.231 1.00 71.71 848 ASN P CA 1
ATOM 1471 C C . ASN A 1 184 ? 174.661 193.430 139.272 1.00 71.71 848 ASN P C 1
ATOM 1472 O O . ASN A 1 184 ? 174.769 193.052 138.096 1.00 71.71 848 ASN P O 1
ATOM 1477 N N . LEU A 1 185 ? 173.599 194.070 139.758 1.00 67.36 849 LEU P N 1
ATOM 1478 C CA . LEU A 1 185 ? 172.499 194.541 138.874 1.00 67.36 849 LEU P CA 1
ATOM 1479 C C . LEU A 1 185 ? 172.038 195.915 139.375 1.00 67.36 849 LEU P C 1
ATOM 1480 O O . LEU A 1 185 ? 172.201 196.166 140.580 1.00 67.36 849 LEU P O 1
ATOM 1485 N N . SER A 1 186 ? 171.481 196.761 138.499 1.00 70.18 850 SER P N 1
ATOM 1486 C CA . SER A 1 186 ? 170.999 198.091 138.866 1.00 70.18 850 SER P CA 1
ATOM 1487 C C . SER A 1 186 ? 169.978 198.532 137.828 1.00 70.18 850 SER P C 1
ATOM 1488 O O . SER A 1 186 ? 170.350 198.920 136.715 1.00 70.18 850 SER P O 1
ATOM 1491 N N . GLY A 1 187 ? 168.699 198.481 138.191 1.00 68.30 851 GLY P N 1
ATOM 1492 C CA . GLY A 1 187 ? 167.650 198.872 137.267 1.00 68.30 851 GLY P CA 1
ATOM 1493 C C . GLY A 1 187 ? 167.590 198.029 136.014 1.00 68.30 851 GLY P C 1
ATOM 1494 O O . GLY A 1 187 ? 167.156 198.517 134.966 1.00 68.30 851 GLY P O 1
ATOM 1495 N N . ALA A 1 188 ? 168.017 196.773 136.094 1.00 69.37 852 ALA P N 1
ATOM 1496 C CA . ALA A 1 188 ? 168.032 195.866 134.956 1.00 69.37 852 ALA P CA 1
ATOM 1497 C C . ALA A 1 188 ? 166.996 194.775 135.178 1.00 69.37 852 ALA P C 1
ATOM 1498 O O . ALA A 1 188 ? 166.968 194.148 136.240 1.00 69.37 852 ALA P O 1
ATOM 1500 N N . THR A 1 189 ? 166.152 194.550 134.175 1.00 69.05 853 THR P N 1
ATOM 1501 C CA . THR A 1 189 ? 165.046 193.607 134.269 1.00 69.05 853 THR P CA 1
ATOM 1502 C C . THR A 1 189 ? 165.379 192.372 133.440 1.00 69.05 853 THR P C 1
ATOM 1503 O O . THR A 1 189 ? 165.318 192.411 132.205 1.00 69.05 853 THR P O 1
ATOM 1507 N N . VAL A 1 190 ? 165.726 191.282 134.115 1.00 65.78 854 VAL P N 1
ATOM 1508 C CA . VAL A 1 190 ? 165.921 189.987 133.475 1.00 65.78 854 VAL P CA 1
ATOM 1509 C C . VAL A 1 190 ? 164.650 189.172 133.664 1.00 65.78 854 VAL P C 1
ATOM 1510 O O . VAL A 1 190 ? 164.153 189.028 134.788 1.00 65.78 854 VAL P O 1
ATOM 1514 N N . GLU A 1 191 ? 164.108 188.654 132.564 1.00 67.72 855 GLU P N 1
ATOM 1515 C CA . GLU A 1 191 ? 162.825 187.971 132.604 1.00 67.72 855 GLU P CA 1
ATOM 1516 C C . GLU A 1 191 ? 162.850 186.756 131.687 1.00 67.72 855 GLU P C 1
ATOM 1517 O O . GLU A 1 191 ? 163.554 186.734 130.675 1.00 67.72 855 GLU P O 1
ATOM 1523 N N . LYS A 1 192 ? 162.071 185.742 132.069 1.00 66.90 856 LYS P N 1
ATOM 1524 C CA . LYS A 1 192 ? 161.898 184.519 131.284 1.00 66.90 856 LYS P CA 1
ATOM 1525 C C . LYS A 1 192 ? 163.217 183.779 131.073 1.00 66.90 856 LYS P C 1
ATOM 1526 O O . LYS A 1 192 ? 163.379 183.046 130.094 1.00 66.90 856 LYS P O 1
ATOM 1532 N N . LEU A 1 193 ? 164.163 183.959 131.986 1.00 62.16 857 LEU P N 1
ATOM 1533 C CA . LEU A 1 193 ? 165.448 183.277 131.933 1.00 62.16 857 LEU P CA 1
ATOM 1534 C C . LEU A 1 193 ? 165.418 182.053 132.837 1.00 62.16 857 LEU P C 1
ATOM 1535 O O . LEU A 1 193 ? 164.815 182.080 133.914 1.00 62.16 857 LEU P O 1
ATOM 1540 N N . SER A 1 194 ? 166.068 180.980 132.398 1.00 58.99 858 SER P N 1
ATOM 1541 C CA . SER A 1 194 ? 166.097 179.730 133.140 1.00 58.99 858 SER P CA 1
ATOM 1542 C C . SER A 1 194 ? 167.527 179.234 133.271 1.00 58.99 858 SER P C 1
ATOM 1543 O O . SER A 1 194 ? 168.338 179.393 132.355 1.00 58.99 858 SER P O 1
ATOM 1546 N N . LEU A 1 195 ? 167.833 178.639 134.423 1.00 52.90 859 LEU P N 1
ATOM 1547 C CA . LEU A 1 195 ? 169.126 178.014 134.677 1.00 52.90 859 LEU P CA 1
ATOM 1548 C C . LEU A 1 195 ? 168.869 176.590 135.146 1.00 52.90 859 LEU P C 1
ATOM 1549 O O . LEU A 1 195 ? 168.159 176.383 136.134 1.00 52.90 859 LEU P O 1
ATOM 1554 N N . LYS A 1 196 ? 169.443 175.615 134.446 1.00 57.39 860 LYS P N 1
ATOM 1555 C CA . LYS A 1 196 ? 169.087 174.216 134.656 1.00 57.39 860 LYS P CA 1
ATOM 1556 C C . LYS A 1 196 ? 170.054 173.464 135.559 1.00 57.39 860 LYS P C 1
ATOM 1557 O O . LYS A 1 196 ? 169.611 172.777 136.485 1.00 57.39 860 LYS P O 1
ATOM 1563 N N . ASN A 1 197 ? 171.362 173.556 135.314 1.00 58.11 861 ASN P N 1
ATOM 1564 C CA . ASN A 1 197 ? 172.364 172.819 136.092 1.00 58.11 861 ASN P CA 1
ATOM 1565 C C . ASN A 1 197 ? 173.367 173.822 136.654 1.00 58.11 861 ASN P C 1
ATOM 1566 O O . ASN A 1 197 ? 174.398 174.101 136.043 1.00 58.11 861 ASN P O 1
ATOM 1571 N N . VAL A 1 198 ? 173.060 174.358 137.830 1.00 52.80 862 VAL P N 1
ATOM 1572 C CA . VAL A 1 198 ? 173.913 175.345 138.479 1.00 52.80 862 VAL P CA 1
ATOM 1573 C C . VAL A 1 198 ? 174.779 174.643 139.516 1.00 52.80 862 VAL P C 1
ATOM 1574 O O . VAL A 1 198 ? 174.277 173.868 140.337 1.00 52.80 862 VAL P O 1
ATOM 1578 N N . ALA A 1 199 ? 176.083 174.912 139.475 1.00 56.41 863 ALA P N 1
ATOM 1579 C CA . ALA A 1 199 ? 177.038 174.369 140.436 1.00 56.41 863 ALA P CA 1
ATOM 1580 C C . ALA A 1 199 ? 177.994 175.479 140.874 1.00 56.41 863 ALA P C 1
ATOM 1581 O O . ALA A 1 199 ? 179.203 175.424 140.659 1.00 56.41 863 ALA P O 1
ATOM 1583 N N . ILE A 1 200 ? 177.407 176.533 141.454 1.00 55.78 864 ILE P N 1
ATOM 1584 C CA . ILE A 1 200 ? 178.198 177.740 141.826 1.00 55.78 864 ILE P CA 1
ATOM 1585 C C . ILE A 1 200 ? 178.794 177.590 143.220 1.00 55.78 864 ILE P C 1
ATOM 1586 O O . ILE A 1 200 ? 178.021 177.359 144.160 1.00 55.78 864 ILE P O 1
ATOM 1591 N N . SER A 1 201 ? 180.116 177.712 143.336 1.00 59.41 865 SER P N 1
ATOM 1592 C CA . SER A 1 201 ? 180.778 177.685 144.664 1.00 59.41 865 SER P CA 1
ATOM 1593 C C . SER A 1 201 ? 181.689 178.910 144.770 1.00 59.41 865 SER P C 1
ATOM 1594 O O . SER A 1 201 ? 182.477 179.129 143.836 1.00 59.41 865 SER P O 1
ATOM 1597 N N . GLY A 1 202 ? 181.582 179.680 145.856 1.00 59.62 866 GLY P N 1
ATOM 1598 C CA . GLY A 1 202 ? 182.497 180.823 146.036 1.00 59.62 866 GLY P CA 1
ATOM 1599 C C . GLY A 1 202 ? 182.773 181.155 147.490 1.00 59.62 866 GLY P C 1
ATOM 1600 O O . GLY A 1 202 ? 181.896 180.881 148.331 1.00 59.62 866 GLY P O 1
ATOM 1601 N N . LYS A 1 203 ? 183.954 181.708 147.777 1.00 67.15 867 LYS P N 1
ATOM 1602 C CA . LYS A 1 203 ? 184.279 182.162 149.154 1.00 67.15 867 LYS P CA 1
ATOM 1603 C C . LYS A 1 203 ? 183.376 183.343 149.504 1.00 67.15 867 LYS P C 1
ATOM 1604 O O . LYS A 1 203 ? 182.885 183.393 150.643 1.00 67.15 867 LYS P O 1
ATOM 1610 N N . ASN A 1 204 ? 183.172 184.255 148.554 1.00 65.42 868 ASN P N 1
ATOM 1611 C CA . ASN A 1 204 ? 182.325 185.456 148.787 1.00 65.42 868 ASN P CA 1
ATOM 1612 C C . ASN A 1 204 ? 180.855 185.081 148.590 1.00 65.42 868 ASN P C 1
ATOM 1613 O O . ASN A 1 204 ? 180.592 183.922 148.243 1.00 65.42 868 ASN P O 1
ATOM 1618 N N . ASP A 1 205 ? 179.935 186.023 148.811 1.00 62.39 869 ASP P N 1
ATOM 1619 C CA . ASP A 1 205 ? 178.484 185.711 148.717 1.00 62.39 869 ASP P CA 1
ATOM 1620 C C . ASP A 1 205 ? 178.176 185.210 147.307 1.00 62.39 869 ASP P C 1
ATOM 1621 O O . ASP A 1 205 ? 178.756 185.758 146.357 1.00 62.39 869 ASP P O 1
ATOM 1626 N N . ILE A 1 206 ? 177.314 184.201 147.179 1.00 57.66 870 ILE P N 1
ATOM 1627 C CA . ILE A 1 206 ? 177.045 183.607 145.836 1.00 57.66 870 ILE P CA 1
ATOM 1628 C C . ILE A 1 206 ? 175.580 183.809 145.450 1.00 57.66 870 ILE P C 1
ATOM 1629 O O . ILE A 1 206 ? 174.711 183.675 146.320 1.00 57.66 870 ILE P O 1
ATOM 1634 N N . GLY A 1 207 ? 175.337 184.156 144.192 1.00 59.77 871 GLY P N 1
ATOM 1635 C CA . GLY A 1 207 ? 173.960 184.340 143.704 1.00 59.77 871 GLY P CA 1
ATOM 1636 C C . GLY A 1 207 ? 173.804 183.744 142.322 1.00 59.77 871 GLY P C 1
ATOM 1637 O O . GLY A 1 207 ? 174.482 184.225 141.403 1.00 59.77 871 GLY P O 1
ATOM 1638 N N . SER A 1 208 ? 172.927 182.760 142.167 1.00 55.71 872 SER P N 1
ATOM 1639 C CA . SER A 1 208 ? 172.777 182.051 140.900 1.00 55.71 872 SER P CA 1
ATOM 1640 C C . SER A 1 208 ? 172.610 183.024 139.741 1.00 55.71 872 SER P C 1
ATOM 1641 O O . SER A 1 208 ? 173.258 182.887 138.699 1.00 55.71 872 SER P O 1
ATOM 1644 N N . LEU A 1 209 ? 171.742 184.021 139.908 1.00 61.03 873 LEU P N 1
ATOM 1645 C CA . LEU A 1 209 ? 171.509 185.004 138.858 1.00 61.03 873 LEU P CA 1
ATOM 1646 C C . LEU A 1 209 ? 172.458 186.190 138.975 1.00 61.03 873 LEU P C 1
ATOM 1647 O O . LEU A 1 209 ? 173.086 186.584 137.988 1.00 61.03 873 LEU P O 1
ATOM 1652 N N . ALA A 1 210 ? 172.578 186.762 140.169 1.00 63.40 874 ALA P N 1
ATOM 1653 C CA . ALA A 1 210 ? 173.500 187.861 140.414 1.00 63.40 874 ALA P CA 1
ATOM 1654 C C . ALA A 1 210 ? 173.768 187.932 141.908 1.00 63.40 874 ALA P C 1
ATOM 1655 O O . ALA A 1 210 ? 173.046 187.347 142.718 1.00 63.40 874 ALA P O 1
ATOM 1657 N N . ASN A 1 211 ? 174.820 188.664 142.267 1.00 64.75 875 ASN P N 1
ATOM 1658 C CA . ASN A 1 211 ? 175.198 188.787 143.669 1.00 64.75 875 ASN P CA 1
ATOM 1659 C C . ASN A 1 211 ? 174.468 189.915 144.383 1.00 64.75 875 ASN P C 1
ATOM 1660 O O . ASN A 1 211 ? 174.164 189.787 145.573 1.00 64.75 875 ASN P O 1
ATOM 1665 N N . GLU A 1 212 ? 174.116 190.986 143.667 1.00 65.92 876 GLU P N 1
ATOM 1666 C CA . GLU A 1 212 ? 173.475 192.139 144.352 1.00 65.92 876 GLU P CA 1
ATOM 1667 C C . GLU A 1 212 ? 172.570 192.926 143.406 1.00 65.92 876 GLU P C 1
ATOM 1668 O O . GLU A 1 212 ? 173.087 193.432 142.402 1.00 65.92 876 GLU P O 1
ATOM 1674 N N . ALA A 1 213 ? 171.281 193.045 143.725 1.00 62.64 877 ALA P N 1
ATOM 1675 C CA . ALA A 1 213 ? 170.389 193.907 142.916 1.00 62.64 877 ALA P CA 1
ATOM 1676 C C . ALA A 1 213 ? 170.345 195.271 143.597 1.00 62.64 877 ALA P C 1
ATOM 1677 O O . ALA A 1 213 ? 169.563 195.415 144.544 1.00 62.64 877 ALA P O 1
ATOM 1679 N N . THR A 1 214 ? 171.146 196.230 143.134 1.00 68.07 878 THR P N 1
ATOM 1680 C CA . THR A 1 214 ? 171.260 197.528 143.852 1.00 68.07 878 THR P CA 1
ATOM 1681 C C . THR A 1 214 ? 169.987 198.373 143.811 1.00 68.07 878 THR P C 1
ATOM 1682 O O . THR A 1 214 ? 169.695 198.987 144.844 1.00 68.07 878 THR P O 1
ATOM 1686 N N . ASN A 1 215 ? 169.313 198.489 142.667 1.00 65.90 879 ASN P N 1
ATOM 1687 C CA . ASN A 1 215 ? 168.136 199.396 142.628 1.00 65.90 879 ASN P CA 1
ATOM 1688 C C . ASN A 1 215 ? 167.124 198.969 141.565 1.00 65.90 879 ASN P C 1
ATOM 1689 O O . ASN A 1 215 ? 167.517 198.901 140.406 1.00 65.90 879 ASN P O 1
ATOM 1694 N N . GLY A 1 216 ? 165.868 198.720 141.933 1.00 65.54 880 GLY P N 1
ATOM 1695 C CA . GLY A 1 216 ? 164.811 198.458 140.934 1.00 65.54 880 GLY P CA 1
ATOM 1696 C C . GLY A 1 216 ? 165.130 197.398 139.903 1.00 65.54 880 GLY P C 1
ATOM 1697 O O . GLY A 1 216 ? 164.879 197.670 138.722 1.00 65.54 880 GLY P O 1
ATOM 1698 N N . THR A 1 217 ? 165.631 196.226 140.291 1.00 63.37 881 THR P N 1
ATOM 1699 C CA . THR A 1 217 ? 165.842 195.198 139.241 1.00 63.37 881 THR P CA 1
ATOM 1700 C C . THR A 1 217 ? 164.619 194.284 139.179 1.00 63.37 881 THR P C 1
ATOM 1701 O O . THR A 1 217 ? 164.399 193.518 140.116 1.00 63.37 881 THR P O 1
ATOM 1705 N N . LYS A 1 218 ? 163.861 194.335 138.088 1.00 62.79 882 LYS P N 1
ATOM 1706 C CA . LYS A 1 218 ? 162.598 193.557 138.045 1.00 62.79 882 LYS P CA 1
ATOM 1707 C C . LYS A 1 218 ? 162.860 192.124 137.580 1.00 62.79 882 LYS P C 1
ATOM 1708 O O . LYS A 1 218 ? 162.489 191.807 136.444 1.00 62.79 882 LYS P O 1
ATOM 1714 N N . ILE A 1 219 ? 163.441 191.284 138.439 1.00 58.25 883 ILE P N 1
ATOM 1715 C CA . ILE A 1 219 ? 163.627 189.850 138.074 1.00 58.25 883 ILE P CA 1
ATOM 1716 C C . ILE A 1 219 ? 162.224 189.252 137.918 1.00 58.25 883 ILE P C 1
ATOM 1717 O O . ILE A 1 219 ? 161.372 189.579 138.753 1.00 58.25 883 ILE P O 1
ATOM 1722 N N . LYS A 1 220 ? 161.996 188.408 136.907 1.00 59.30 884 LYS P N 1
ATOM 1723 C CA . LYS A 1 220 ? 160.641 187.845 136.657 1.00 59.30 884 LYS P CA 1
ATOM 1724 C C . LYS A 1 220 ? 160.723 186.511 135.908 1.00 59.30 884 LYS P C 1
ATOM 1725 O O . LYS A 1 220 ? 161.604 186.384 135.055 1.00 59.30 884 LYS P O 1
ATOM 1731 N N . GLN A 1 221 ? 159.833 185.564 136.217 1.00 60.41 885 GLN P N 1
ATOM 1732 C CA . GLN A 1 221 ? 159.778 184.286 135.504 1.00 60.41 885 GLN P CA 1
ATOM 1733 C C . GLN A 1 221 ? 161.152 183.630 135.402 1.00 60.41 885 GLN P C 1
ATOM 1734 O O . GLN A 1 221 ? 161.534 183.109 134.352 1.00 60.41 885 GLN P O 1
ATOM 1740 N N . VAL A 1 222 ? 161.903 183.647 136.498 1.00 53.72 886 VAL P N 1
ATOM 1741 C CA . VAL A 1 222 ? 163.249 183.084 136.541 1.00 53.72 886 VAL P CA 1
ATOM 1742 C C . VAL A 1 222 ? 163.192 181.791 137.341 1.00 53.72 886 VAL P C 1
ATOM 1743 O O . VAL A 1 222 ? 162.856 181.797 138.530 1.00 53.72 886 VAL P O 1
ATOM 1747 N N . HIS A 1 223 ? 163.527 180.679 136.689 1.00 54.21 887 HIS P N 1
ATOM 1748 C CA . HIS A 1 223 ? 163.545 179.361 137.311 1.00 54.21 887 HIS P CA 1
ATOM 1749 C C . HIS A 1 223 ? 164.985 178.866 137.324 1.00 54.21 887 HIS P C 1
ATOM 1750 O O . HIS A 1 223 ? 165.592 178.682 136.264 1.00 54.21 887 HIS P O 1
ATOM 1757 N N . VAL A 1 224 ? 165.530 178.652 138.519 1.00 47.43 888 VAL P N 1
ATOM 1758 C CA . VAL A 1 224 ? 166.917 178.236 138.697 1.00 47.43 888 VAL P CA 1
ATOM 1759 C C . VAL A 1 224 ? 166.935 176.891 139.405 1.00 47.43 888 VAL P C 1
ATOM 1760 O O . VAL A 1 224 ? 166.267 176.710 140.427 1.00 47.43 888 VAL P O 1
ATOM 1764 N N . ASP A 1 225 ? 167.703 175.949 138.863 1.00 50.53 889 ASP P N 1
ATOM 1765 C CA . ASP A 1 225 ? 167.853 174.621 139.442 1.00 50.53 889 ASP P CA 1
ATOM 1766 C C . ASP A 1 225 ? 169.333 174.280 139.517 1.00 50.53 889 ASP P C 1
ATOM 1767 O O . ASP A 1 225 ? 170.090 174.590 138.593 1.00 50.53 889 ASP P O 1
ATOM 1772 N N . GLY A 1 226 ? 169.742 173.657 140.609 1.00 49.10 890 GLY P N 1
ATOM 1773 C CA . GLY A 1 226 ? 171.124 173.243 140.761 1.00 49.10 890 GLY P CA 1
ATOM 1774 C C . GLY A 1 226 ? 171.597 173.419 142.187 1.00 49.10 890 GLY P C 1
ATOM 1775 O O . GLY A 1 226 ? 170.911 173.981 143.037 1.00 49.10 890 GLY P O 1
ATOM 1776 N N . VAL A 1 227 ? 172.807 172.930 142.434 1.00 48.76 891 VAL P N 1
ATOM 1777 C CA . VAL A 1 227 ? 173.406 172.952 143.762 1.00 48.76 891 VAL P CA 1
ATOM 1778 C C . VAL A 1 227 ? 174.245 174.213 143.910 1.00 48.76 891 VAL P C 1
ATOM 1779 O O . VAL A 1 227 ? 175.062 174.533 143.040 1.00 48.76 891 VAL P O 1
ATOM 1783 N N . LEU A 1 228 ? 174.044 174.930 145.012 1.00 51.21 892 LEU P N 1
ATOM 1784 C CA . LEU A 1 228 ? 174.806 176.128 145.334 1.00 51.21 892 LEU P CA 1
ATOM 1785 C C . LEU A 1 228 ? 175.504 175.926 146.670 1.00 51.21 892 LEU P C 1
ATOM 1786 O O . LEU A 1 228 ? 174.880 175.480 147.637 1.00 51.21 892 LEU P O 1
ATOM 1791 N N . ALA A 1 229 ? 176.793 176.250 146.722 1.00 54.20 893 ALA P N 1
ATOM 1792 C CA . ALA A 1 229 ? 177.592 176.104 147.930 1.00 54.20 893 ALA P CA 1
ATOM 1793 C C . ALA A 1 229 ? 178.410 177.365 148.151 1.00 54.20 893 ALA P C 1
ATOM 1794 O O . ALA A 1 229 ? 179.117 177.817 147.246 1.00 54.20 893 ALA P O 1
ATOM 1796 N N . GLY A 1 230 ? 178.319 177.923 149.356 1.00 57.04 894 GLY P N 1
ATOM 1797 C CA . GLY A 1 230 ? 179.026 179.142 149.681 1.00 57.04 894 GLY P CA 1
ATOM 1798 C C . GLY A 1 230 ? 179.592 179.076 151.081 1.00 57.04 894 GLY P C 1
ATOM 1799 O O . GLY A 1 230 ? 179.530 178.043 151.751 1.00 57.04 894 GLY P O 1
ATOM 1800 N N . GLU A 1 231 ? 180.152 180.201 151.521 1.00 64.16 895 GLU P N 1
ATOM 1801 C CA . GLU A 1 231 ? 180.753 180.281 152.845 1.00 64.16 895 GLU P CA 1
ATOM 1802 C C . GLU A 1 231 ? 180.336 181.564 153.551 1.00 64.16 895 GLU P C 1
ATOM 1803 O O . GLU A 1 231 ? 179.648 181.520 154.576 1.00 64.16 895 GLU P O 1
ATOM 1809 N N . ARG A 1 232 ? 180.742 182.711 153.006 1.00 68.55 896 ARG P N 1
ATOM 1810 C CA . ARG A 1 232 ? 180.418 183.997 153.616 1.00 68.55 896 ARG P CA 1
ATOM 1811 C C . ARG A 1 232 ? 178.975 184.416 153.384 1.00 68.55 896 ARG P C 1
ATOM 1812 O O . ARG A 1 232 ? 178.583 185.497 153.836 1.00 68.55 896 ARG P O 1
ATOM 1820 N N . GLY A 1 233 ? 178.183 183.605 152.685 1.00 60.11 897 GLY P N 1
ATOM 1821 C CA . GLY A 1 233 ? 176.794 183.930 152.431 1.00 60.11 897 GLY P CA 1
ATOM 1822 C C . GLY A 1 233 ? 176.291 183.324 151.140 1.00 60.11 897 GLY P C 1
ATOM 1823 O O . GLY A 1 233 ? 176.982 183.371 150.118 1.00 60.11 897 GLY P O 1
ATOM 1824 N N . VAL A 1 234 ? 175.089 182.756 151.167 1.00 55.22 898 VAL P N 1
ATOM 1825 C CA . VAL A 1 234 ? 174.511 182.092 150.008 1.00 55.22 898 VAL P CA 1
ATOM 1826 C C . VAL A 1 234 ? 173.173 182.736 149.684 1.00 55.22 898 VAL P C 1
ATOM 1827 O O . VAL A 1 234 ? 172.449 183.195 150.572 1.00 55.22 898 VAL P O 1
ATOM 1831 N N . GLY A 1 235 ? 172.850 182.777 148.396 1.00 55.31 899 GLY P N 1
ATOM 1832 C CA . GLY A 1 235 ? 171.565 183.276 147.953 1.00 55.31 899 GLY P CA 1
ATOM 1833 C C . GLY A 1 235 ? 170.976 182.417 146.858 1.00 55.31 899 GLY P C 1
ATOM 1834 O O . GLY A 1 235 ? 171.708 181.884 146.020 1.00 55.31 899 GLY P O 1
ATOM 1835 N N . GLY A 1 236 ? 169.656 182.265 146.853 1.00 52.37 900 GLY P N 1
ATOM 1836 C CA . GLY A 1 236 ? 168.998 181.494 145.818 1.00 52.37 900 GLY P CA 1
ATOM 1837 C C . GLY A 1 236 ? 169.142 182.130 144.454 1.00 52.37 900 GLY P C 1
ATOM 1838 O O . GLY A 1 236 ? 169.759 181.553 143.551 1.00 52.37 900 GLY P O 1
ATOM 1839 N N . LEU A 1 237 ? 168.580 183.326 144.289 1.00 55.91 901 LEU P N 1
ATOM 1840 C CA . LEU A 1 237 ? 168.711 184.094 143.060 1.00 55.91 901 LEU P CA 1
ATOM 1841 C C . LEU A 1 237 ? 169.648 185.281 143.216 1.00 55.91 901 LEU P C 1
ATOM 1842 O O . LEU A 1 237 ? 170.579 185.445 142.423 1.00 55.91 901 LEU P O 1
ATOM 1847 N N . LEU A 1 238 ? 169.421 186.113 144.228 1.00 56.27 902 LEU P N 1
ATOM 1848 C CA . LEU A 1 238 ? 170.256 187.275 144.500 1.00 56.27 902 LEU P CA 1
ATOM 1849 C C . LEU A 1 238 ? 170.699 187.227 145.953 1.00 56.27 902 LEU P C 1
ATOM 1850 O O . LEU A 1 238 ? 169.865 187.089 146.853 1.00 56.27 902 LEU P O 1
ATOM 1855 N N . ALA A 1 239 ? 172.010 187.339 146.178 1.00 59.19 903 ALA P N 1
ATOM 1856 C CA . ALA A 1 239 ? 172.524 187.302 147.542 1.00 59.19 903 ALA P CA 1
ATOM 1857 C C . ALA A 1 239 ? 172.054 188.501 148.352 1.00 59.19 903 ALA P C 1
ATOM 1858 O O . ALA A 1 239 ? 171.998 188.436 149.585 1.00 59.19 903 ALA P O 1
ATOM 1860 N N . LYS A 1 240 ? 171.716 189.602 147.684 1.00 58.30 904 LYS P N 1
ATOM 1861 C CA . LYS A 1 240 ? 171.198 190.783 148.362 1.00 58.30 904 LYS P CA 1
ATOM 1862 C C . LYS A 1 240 ? 170.370 191.586 147.374 1.00 58.30 904 LYS P C 1
ATOM 1863 O O . LYS A 1 240 ? 170.879 191.997 146.328 1.00 58.30 904 LYS P O 1
ATOM 1869 N N . ALA A 1 241 ? 169.101 191.803 147.706 1.00 59.64 905 ALA P N 1
ATOM 1870 C CA . ALA A 1 241 ? 168.179 192.554 146.861 1.00 59.64 905 ALA P CA 1
ATOM 1871 C C . ALA A 1 241 ? 167.829 193.853 147.571 1.00 59.64 905 ALA P C 1
ATOM 1872 O O . ALA A 1 241 ? 167.028 193.855 148.511 1.00 59.64 905 ALA P O 1
ATOM 1874 N N . ASP A 1 242 ? 168.427 194.952 147.122 1.00 66.96 906 ASP P N 1
ATOM 1875 C CA . ASP A 1 242 ? 168.204 196.271 147.701 1.00 66.96 906 ASP P CA 1
ATOM 1876 C C . ASP A 1 242 ? 167.301 197.054 146.757 1.00 66.96 906 ASP P C 1
ATOM 1877 O O . ASP A 1 242 ? 167.698 197.373 145.632 1.00 66.96 906 ASP P O 1
ATOM 1882 N N . GLN A 1 243 ? 166.089 197.359 147.219 1.00 67.20 907 GLN P N 1
ATOM 1883 C CA . GLN A 1 243 ? 165.106 198.111 146.435 1.00 67.20 907 GLN P CA 1
ATOM 1884 C C . GLN A 1 243 ? 164.799 197.415 145.112 1.00 67.20 907 GLN P C 1
ATOM 1885 O O . GLN A 1 243 ? 164.657 198.057 144.070 1.00 67.20 907 GLN P O 1
ATOM 1891 N N . SER A 1 244 ? 164.700 196.088 145.151 1.00 64.90 908 SER P N 1
ATOM 1892 C CA . SER A 1 244 ? 164.403 195.291 143.972 1.00 64.90 908 SER P CA 1
ATOM 1893 C C . SER A 1 244 ? 163.315 194.279 144.293 1.00 64.90 908 SER P C 1
ATOM 1894 O O . SER A 1 244 ? 163.246 193.748 145.402 1.00 64.90 908 SER P O 1
ATOM 1897 N N . SER A 1 245 ? 162.470 194.007 143.301 1.00 60.38 909 SER P N 1
ATOM 1898 C CA . SER A 1 245 ? 161.331 193.114 143.456 1.00 60.38 909 SER P CA 1
ATOM 1899 C C . SER A 1 245 ? 161.485 191.922 142.527 1.00 60.38 909 SER P C 1
ATOM 1900 O O . SER A 1 245 ? 161.845 192.085 141.356 1.00 60.38 909 SER P O 1
ATOM 1903 N N . ILE A 1 246 ? 161.215 190.730 143.048 1.00 55.89 910 ILE P N 1
ATOM 1904 C CA . ILE A 1 246 ? 161.267 189.491 142.281 1.00 55.89 910 ILE P CA 1
ATOM 1905 C C . ILE A 1 246 ? 159.882 188.865 142.313 1.00 55.89 910 ILE P C 1
ATOM 1906 O O . ILE A 1 246 ? 159.347 188.585 143.392 1.00 55.89 910 ILE P O 1
ATOM 1911 N N . ALA A 1 247 ? 159.303 188.646 141.134 1.00 54.70 911 ALA P N 1
ATOM 1912 C CA . ALA A 1 247 ? 157.949 188.126 141.025 1.00 54.70 911 ALA P CA 1
ATOM 1913 C C . ALA A 1 247 ? 157.926 186.904 140.122 1.00 54.70 911 ALA P C 1
ATOM 1914 O O . ALA A 1 247 ? 158.603 186.868 139.090 1.00 54.70 911 ALA P O 1
ATOM 1916 N N . GLU A 1 248 ? 157.141 185.902 140.522 1.00 55.50 912 GLU P N 1
ATOM 1917 C CA . GLU A 1 248 ? 156.881 184.711 139.712 1.00 55.50 912 GLU P CA 1
ATOM 1918 C C . GLU A 1 248 ? 158.171 183.962 139.380 1.00 55.50 912 GLU P C 1
ATOM 1919 O O . GLU A 1 248 ? 158.380 183.507 138.254 1.00 55.50 912 GLU P O 1
ATOM 1925 N N . SER A 1 249 ? 159.037 183.825 140.375 1.00 52.58 913 SER P N 1
ATOM 1926 C CA . SER A 1 249 ? 160.296 183.112 140.220 1.00 52.58 913 SER P CA 1
ATOM 1927 C C . SER A 1 249 ? 160.224 181.761 140.920 1.00 52.58 913 SER P C 1
ATOM 1928 O O . SER A 1 249 ? 159.314 181.485 141.705 1.00 52.58 913 SER P O 1
ATOM 1931 N N . SER A 1 250 ? 161.204 180.912 140.624 1.00 50.68 914 SER P N 1
ATOM 1932 C CA . SER A 1 250 ? 161.241 179.563 141.163 1.00 50.68 914 SER P CA 1
ATOM 1933 C C . SER A 1 250 ? 162.677 179.160 141.462 1.00 50.68 914 SER P C 1
ATOM 1934 O O . SER A 1 250 ? 163.628 179.747 140.940 1.00 50.68 914 SER P O 1
ATOM 1937 N N . PHE A 1 251 ? 162.819 178.149 142.314 1.00 48.21 915 PHE P N 1
ATOM 1938 C CA . PHE A 1 251 ? 164.110 177.574 142.657 1.00 48.21 915 PHE P CA 1
ATOM 1939 C C . PHE A 1 251 ? 163.901 176.134 143.092 1.00 48.21 915 PHE P C 1
ATOM 1940 O O . PHE A 1 251 ? 162.924 175.822 143.779 1.00 48.21 915 PHE P O 1
ATOM 1948 N N . LYS A 1 252 ? 164.821 175.257 142.693 1.00 46.30 916 LYS P N 1
ATOM 1949 C CA . LYS A 1 252 ? 164.710 173.847 143.045 1.00 46.30 916 LYS P CA 1
ATOM 1950 C C . LYS A 1 252 ? 166.075 173.169 143.035 1.00 46.30 916 LYS P C 1
ATOM 1951 O O . LYS A 1 252 ? 166.404 172.440 142.096 1.00 46.30 916 LYS P O 1
ATOM 1957 N N . GLY A 1 253 ? 166.872 173.397 144.077 1.00 47.20 917 GLY P N 1
ATOM 1958 C CA . GLY A 1 253 ? 168.191 172.802 144.149 1.00 47.20 917 GLY P CA 1
ATOM 1959 C C . GLY A 1 253 ? 168.743 172.835 145.557 1.00 47.20 917 GLY P C 1
ATOM 1960 O O . GLY A 1 253 ? 168.225 173.522 146.440 1.00 47.20 917 GLY P O 1
ATOM 1961 N N . ARG A 1 254 ? 169.818 172.076 145.750 1.00 49.10 918 ARG P N 1
ATOM 1962 C CA . ARG A 1 254 ? 170.465 172.004 147.050 1.00 49.10 918 ARG P CA 1
ATOM 1963 C C . ARG A 1 254 ? 171.229 173.287 147.345 1.00 49.10 918 ARG P C 1
ATOM 1964 O O . ARG A 1 254 ? 171.723 173.967 146.442 1.00 49.10 918 ARG P O 1
ATOM 1972 N N . ILE A 1 255 ? 171.324 173.615 148.630 1.00 49.96 919 ILE P N 1
ATOM 1973 C CA . ILE A 1 255 ? 172.096 174.756 149.106 1.00 49.96 919 ILE P CA 1
ATOM 1974 C C . ILE A 1 255 ? 172.861 174.311 150.341 1.00 49.96 919 ILE P C 1
ATOM 1975 O O . ILE A 1 255 ? 172.252 173.961 151.359 1.00 49.96 919 ILE P O 1
ATOM 1980 N N . VAL A 1 256 ? 174.188 174.324 150.259 1.00 54.27 920 VAL P N 1
ATOM 1981 C CA . VAL A 1 256 ? 175.050 173.812 151.314 1.00 54.27 920 VAL P CA 1
ATOM 1982 C C . VAL A 1 256 ? 175.905 174.953 151.843 1.00 54.27 920 VAL P C 1
ATOM 1983 O O . VAL A 1 256 ? 176.511 175.697 151.063 1.00 54.27 920 VAL P O 1
ATOM 1987 N N . ASN A 1 257 ? 175.950 175.089 153.166 1.00 57.93 921 ASN P N 1
ATOM 1988 C CA . ASN A 1 257 ? 176.819 176.047 153.838 1.00 57.93 921 ASN P CA 1
ATOM 1989 C C . ASN A 1 257 ? 177.315 175.438 155.145 1.00 57.93 921 ASN P C 1
ATOM 1990 O O . ASN A 1 257 ? 177.276 176.059 156.207 1.00 57.93 921 ASN P O 1
ATOM 1995 N N . THR A 1 258 ? 177.790 174.197 155.071 1.00 59.34 922 THR P N 1
ATOM 1996 C CA . THR A 1 258 ? 178.240 173.463 156.246 1.00 59.34 922 THR P CA 1
ATOM 1997 C C . THR A 1 258 ? 179.649 173.837 156.683 1.00 59.34 922 THR P C 1
ATOM 1998 O O . THR A 1 258 ? 180.226 173.139 157.522 1.00 59.34 922 THR P O 1
ATOM 2002 N N . TYR A 1 259 ? 180.217 174.911 156.141 1.00 58.62 923 TYR P N 1
ATOM 2003 C CA . TYR A 1 259 ? 181.553 175.327 156.535 1.00 58.62 923 TYR P CA 1
ATOM 2004 C C . TYR A 1 259 ? 181.510 175.985 157.910 1.00 58.62 923 TYR P C 1
ATOM 2005 O O . TYR A 1 259 ? 180.526 176.625 158.288 1.00 58.62 923 TYR P O 1
ATOM 2014 N N . GLU A 1 260 ? 182.596 175.821 158.658 1.00 69.29 924 GLU P N 1
ATOM 2015 C CA . GLU A 1 260 ? 182.683 176.348 160.017 1.00 69.29 924 GLU P CA 1
ATOM 2016 C C . GLU A 1 260 ? 183.046 177.826 160.062 1.00 69.29 924 GLU P C 1
ATOM 2017 O O . GLU A 1 260 ? 183.903 178.234 160.849 1.00 69.29 924 GLU P O 1
ATOM 2023 N N . THR A 1 261 ? 182.413 178.645 159.229 1.00 71.90 925 THR P N 1
ATOM 2024 C CA . THR A 1 261 ? 182.665 180.076 159.260 1.00 71.90 925 THR P CA 1
ATOM 2025 C C . THR A 1 261 ? 181.970 180.715 160.455 1.00 71.90 925 THR P C 1
ATOM 2026 O O . THR A 1 261 ? 180.967 180.211 160.968 1.00 71.90 925 THR P O 1
ATOM 2030 N N . THR A 1 262 ? 182.524 181.841 160.909 1.00 75.64 926 THR P N 1
ATOM 2031 C CA . THR A 1 262 ? 181.985 182.590 162.041 1.00 75.64 926 THR P CA 1
ATOM 2032 C C . THR A 1 262 ? 181.849 184.056 161.624 1.00 75.64 926 THR P C 1
ATOM 2033 O O . THR A 1 262 ? 182.679 184.901 161.962 1.00 75.64 926 THR P O 1
ATOM 2037 N N . ASP A 1 263 ? 180.790 184.348 160.875 1.00 71.94 927 ASP P N 1
ATOM 2038 C CA . ASP A 1 263 ? 180.525 185.701 160.414 1.00 71.94 927 ASP P CA 1
ATOM 2039 C C . ASP A 1 263 ? 179.020 185.868 160.249 1.00 71.94 927 ASP P C 1
ATOM 2040 O O . ASP A 1 263 ? 178.253 184.910 160.362 1.00 71.94 927 ASP P O 1
ATOM 2045 N N . ALA A 1 264 ? 178.609 187.103 159.981 1.00 66.05 928 ALA P N 1
ATOM 2046 C CA . ALA A 1 264 ? 177.193 187.430 159.818 1.00 66.05 928 ALA P CA 1
ATOM 2047 C C . ALA A 1 264 ? 176.820 187.255 158.352 1.00 66.05 928 ALA P C 1
ATOM 2048 O O . ALA A 1 264 ? 177.025 188.154 157.534 1.00 66.05 928 ALA P O 1
ATOM 2050 N N . TYR A 1 265 ? 176.272 186.092 158.016 1.00 62.30 929 TYR P N 1
ATOM 2051 C CA . TYR A 1 265 ? 175.791 185.819 156.671 1.00 62.30 929 TYR P CA 1
ATOM 2052 C C . TYR A 1 265 ? 174.289 185.574 156.694 1.00 62.30 929 TYR P C 1
ATOM 2053 O O . TYR A 1 265 ? 173.731 185.116 157.693 1.00 62.30 929 TYR P O 1
ATOM 2062 N N . ASN A 1 266 ? 173.639 185.886 155.576 1.00 58.19 930 ASN P N 1
ATOM 2063 C CA . ASN A 1 266 ? 172.189 185.758 155.431 1.00 58.19 930 ASN P CA 1
ATOM 2064 C C . ASN A 1 266 ? 171.917 184.804 154.276 1.00 58.19 930 ASN P C 1
ATOM 2065 O O . ASN A 1 266 ? 171.765 185.220 153.125 1.00 58.19 930 ASN P O 1
ATOM 2070 N N . ILE A 1 267 ? 171.858 183.515 154.590 1.00 52.52 931 ILE P N 1
ATOM 2071 C CA . ILE A 1 267 ? 171.647 182.487 153.578 1.00 52.52 931 ILE P CA 1
ATOM 2072 C C . ILE A 1 267 ? 170.153 182.259 153.394 1.00 52.52 931 ILE P C 1
ATOM 2073 O O . ILE A 1 267 ? 169.404 182.149 154.370 1.00 52.52 931 ILE P O 1
ATOM 2078 N N . GLY A 1 268 ? 169.718 182.195 152.144 1.00 52.94 932 GLY P N 1
ATOM 2079 C CA . GLY A 1 268 ? 168.312 182.005 151.841 1.00 52.94 932 GLY P CA 1
ATOM 2080 C C . GLY A 1 268 ? 168.135 181.247 150.546 1.00 52.94 932 GLY P C 1
ATOM 2081 O O . GLY A 1 268 ? 168.904 181.404 149.596 1.00 52.94 932 GLY P O 1
ATOM 2082 N N . GLY A 1 269 ? 167.090 180.417 150.514 1.00 54.29 933 GLY P N 1
ATOM 2083 C CA . GLY A 1 269 ? 166.833 179.583 149.354 1.00 54.29 933 GLY P CA 1
ATOM 2084 C C . GLY A 1 269 ? 166.422 180.346 148.115 1.00 54.29 933 GLY P C 1
ATOM 2085 O O . GLY A 1 269 ? 166.571 179.827 147.005 1.00 54.29 933 GLY P O 1
ATOM 2086 N N . LEU A 1 270 ? 165.893 181.560 148.276 1.00 54.54 934 LEU P N 1
ATOM 2087 C CA . LEU A 1 270 ? 165.534 182.394 147.135 1.00 54.54 934 LEU P CA 1
ATOM 2088 C C . LEU A 1 270 ? 166.369 183.666 147.074 1.00 54.54 934 LEU P C 1
ATOM 2089 O O . LEU A 1 270 ? 166.989 183.939 146.043 1.00 54.54 934 LEU P O 1
ATOM 2094 N N . VAL A 1 271 ? 166.398 184.458 148.144 1.00 53.53 935 VAL P N 1
ATOM 2095 C CA . VAL A 1 271 ? 167.195 185.679 148.199 1.00 53.53 935 VAL P CA 1
ATOM 2096 C C . VAL A 1 271 ? 167.856 185.766 149.563 1.00 53.53 935 VAL P C 1
ATOM 2097 O O . VAL A 1 271 ? 167.296 185.314 150.568 1.00 53.53 935 VAL P O 1
ATOM 2101 N N . GLY A 1 272 ? 169.045 186.354 149.600 1.00 55.39 936 GLY P N 1
ATOM 2102 C CA . GLY A 1 272 ? 169.807 186.431 150.830 1.00 55.39 936 GLY P CA 1
ATOM 2103 C C . GLY A 1 272 ? 169.355 187.524 151.774 1.00 55.39 936 GLY P C 1
ATOM 2104 O O . GLY A 1 272 ? 169.166 187.278 152.968 1.00 55.39 936 GLY P O 1
ATOM 2105 N N . HIS A 1 273 ? 169.181 188.738 151.256 1.00 56.21 937 HIS P N 1
ATOM 2106 C CA . HIS A 1 273 ? 168.872 189.893 152.086 1.00 56.21 937 HIS P CA 1
ATOM 2107 C C . HIS A 1 273 ? 167.879 190.777 151.351 1.00 56.21 937 HIS P C 1
ATOM 2108 O O . HIS A 1 273 ? 168.145 191.209 150.226 1.00 56.21 937 HIS P O 1
ATOM 2115 N N . LEU A 1 274 ? 166.736 191.038 151.981 1.00 56.70 938 LEU P N 1
ATOM 2116 C CA . LEU A 1 274 ? 165.708 191.924 151.440 1.00 56.70 938 LEU P CA 1
ATOM 2117 C C . LEU A 1 274 ? 165.684 193.190 152.285 1.00 56.70 938 LEU P C 1
ATOM 2118 O O . LEU A 1 274 ? 165.210 193.174 153.426 1.00 56.70 938 LEU P O 1
ATOM 2123 N N . THR A 1 275 ? 166.187 194.288 151.722 1.00 61.57 939 THR P N 1
ATOM 2124 C CA . THR A 1 275 ? 166.355 195.528 152.460 1.00 61.57 939 THR P CA 1
ATOM 2125 C C . THR A 1 275 ? 165.598 196.698 151.843 1.00 61.57 939 THR P C 1
ATOM 2126 O O . THR A 1 275 ? 165.483 197.747 152.486 1.00 61.57 939 THR P O 1
ATOM 2130 N N . GLY A 1 276 ? 165.048 196.542 150.643 1.00 67.04 940 GLY P N 1
ATOM 2131 C CA . GLY A 1 276 ? 164.419 197.663 149.974 1.00 67.04 940 GLY P CA 1
ATOM 2132 C C . GLY A 1 276 ? 163.005 197.926 150.458 1.00 67.04 940 GLY P C 1
ATOM 2133 O O . GLY A 1 276 ? 162.291 197.029 150.905 1.00 67.04 940 GLY P O 1
ATOM 2134 N N . LYS A 1 277 ? 162.600 199.195 150.365 1.00 69.89 941 LYS P N 1
ATOM 2135 C CA . LYS A 1 277 ? 161.247 199.576 150.754 1.00 69.89 941 LYS P CA 1
ATOM 2136 C C . LYS A 1 277 ? 160.217 198.970 149.810 1.00 69.89 941 LYS P C 1
ATOM 2137 O O . LYS A 1 277 ? 159.251 198.338 150.254 1.00 69.89 941 LYS P O 1
ATOM 2143 N N . ASN A 1 278 ? 160.401 199.157 148.506 1.00 68.15 942 ASN P N 1
ATOM 2144 C CA . ASN A 1 278 ? 159.521 198.568 147.509 1.00 68.15 942 ASN P CA 1
ATOM 2145 C C . ASN A 1 278 ? 159.931 197.150 147.134 1.00 68.15 942 ASN P C 1
ATOM 2146 O O . ASN A 1 278 ? 159.355 196.577 146.204 1.00 68.15 942 ASN P O 1
ATOM 2151 N N . ALA A 1 279 ? 160.911 196.579 147.829 1.00 67.42 943 ALA P N 1
ATOM 2152 C CA . ALA A 1 279 ? 161.312 195.205 147.570 1.00 67.42 943 ALA P CA 1
ATOM 2153 C C . ALA A 1 279 ? 160.181 194.250 147.925 1.00 67.42 943 ALA P C 1
ATOM 2154 O O . ALA A 1 279 ? 159.543 194.383 148.971 1.00 67.42 943 ALA P O 1
ATOM 2156 N N . SER A 1 280 ? 159.934 193.281 147.048 1.00 57.83 944 SER P N 1
ATOM 2157 C CA . SER A 1 280 ? 158.827 192.361 147.250 1.00 57.83 944 SER P CA 1
ATOM 2158 C C . SER A 1 280 ? 159.126 191.039 146.563 1.00 57.83 944 SER P C 1
ATOM 2159 O O . SER A 1 280 ? 159.814 190.990 145.544 1.00 57.83 944 SER P O 1
ATOM 2162 N N . ILE A 1 281 ? 158.598 189.967 147.144 1.00 56.18 945 ILE P N 1
ATOM 2163 C CA . ILE A 1 281 ? 158.667 188.627 146.573 1.00 56.18 945 ILE P CA 1
ATOM 2164 C C . ILE A 1 281 ? 157.234 188.153 146.387 1.00 56.18 945 ILE P C 1
ATOM 2165 O O . ILE A 1 281 ? 156.529 187.890 147.372 1.00 56.18 945 ILE P O 1
ATOM 2170 N N . ALA A 1 282 ? 156.798 188.045 145.135 1.00 54.13 946 ALA P N 1
ATOM 2171 C CA . ALA A 1 282 ? 155.407 187.747 144.822 1.00 54.13 946 ALA P CA 1
ATOM 2172 C C . ALA A 1 282 ? 155.318 186.490 143.975 1.00 54.13 946 ALA P C 1
ATOM 2173 O O . ALA A 1 282 ? 156.012 186.372 142.961 1.00 54.13 946 ALA P O 1
ATOM 2175 N N . LYS A 1 283 ? 154.463 185.557 144.398 1.00 55.98 947 LYS P N 1
ATOM 2176 C CA . LYS A 1 283 ? 154.155 184.346 143.635 1.00 55.98 947 LYS P CA 1
ATOM 2177 C C . LYS A 1 283 ? 155.420 183.546 143.324 1.00 55.98 947 LYS P C 1
ATOM 2178 O O . LYS A 1 283 ? 155.645 183.110 142.193 1.00 55.98 947 LYS P O 1
ATOM 2184 N N . SER A 1 284 ? 156.243 183.343 144.346 1.00 54.62 948 SER P N 1
ATOM 2185 C CA . SER A 1 284 ? 157.505 182.634 144.198 1.00 54.62 948 SER P CA 1
ATOM 2186 C C . SER A 1 284 ? 157.440 181.281 144.894 1.00 54.62 948 SER P C 1
ATOM 2187 O O . SER A 1 284 ? 156.584 181.042 145.748 1.00 54.62 948 SER P O 1
ATOM 2190 N N . LYS A 1 285 ? 158.362 180.400 144.514 1.00 53.44 949 LYS P N 1
ATOM 2191 C CA . LYS A 1 285 ? 158.441 179.059 145.069 1.00 53.44 949 LYS P CA 1
ATOM 2192 C C . LYS A 1 285 ? 159.899 178.636 145.126 1.00 53.44 949 LYS P C 1
ATOM 2193 O O . LYS A 1 285 ? 160.681 178.975 144.234 1.00 53.44 949 LYS P O 1
ATOM 2199 N N . ALA A 1 286 ? 160.267 177.902 146.173 1.00 49.12 950 ALA P N 1
ATOM 2200 C CA . ALA A 1 286 ? 161.644 177.452 146.349 1.00 49.12 950 ALA P CA 1
ATOM 2201 C C . ALA A 1 286 ? 161.635 176.081 147.003 1.00 49.12 950 ALA P C 1
ATOM 2202 O O . ALA A 1 286 ? 161.352 175.960 148.198 1.00 49.12 950 ALA P O 1
ATOM 2204 N N . THR A 1 287 ? 161.946 175.045 146.220 1.00 51.97 951 THR P N 1
ATOM 2205 C CA . THR A 1 287 ? 162.096 173.688 146.738 1.00 51.97 951 THR P CA 1
ATOM 2206 C C . THR A 1 287 ? 163.567 173.473 147.079 1.00 51.97 951 THR P C 1
ATOM 2207 O O . THR A 1 287 ? 164.338 172.876 146.326 1.00 51.97 951 THR P O 1
ATOM 2211 N N . VAL A 1 288 ? 163.956 173.977 148.245 1.00 54.04 952 VAL P N 1
ATOM 2212 C CA . VAL A 1 288 ? 165.356 174.037 148.652 1.00 54.04 952 VAL P CA 1
ATOM 2213 C C . VAL A 1 288 ? 165.593 173.007 149.750 1.00 54.04 952 VAL P C 1
ATOM 2214 O O . VAL A 1 288 ? 165.013 173.092 150.840 1.00 54.04 952 VAL P O 1
ATOM 2218 N N . THR A 1 289 ? 166.437 172.019 149.460 1.00 55.98 953 THR P N 1
ATOM 2219 C CA . THR A 1 289 ? 166.909 171.081 150.478 1.00 55.98 953 THR P CA 1
ATOM 2220 C C . THR A 1 289 ? 168.188 171.639 151.105 1.00 55.98 953 THR P C 1
ATOM 2221 O O . THR A 1 289 ? 169.264 171.040 151.093 1.00 55.98 953 THR P O 1
ATOM 2225 N N . ILE A 1 290 ? 168.034 172.825 151.685 1.00 53.74 954 ILE P N 1
ATOM 2226 C CA . ILE A 1 290 ? 169.152 173.622 152.170 1.00 53.74 954 ILE P CA 1
ATOM 2227 C C . ILE A 1 290 ? 169.648 173.051 153.491 1.00 53.74 954 ILE P C 1
ATOM 2228 O O . ILE A 1 290 ? 168.849 172.685 154.361 1.00 53.74 954 ILE P O 1
ATOM 2233 N N . SER A 1 291 ? 170.967 172.968 153.638 1.00 54.17 955 SER P N 1
ATOM 2234 C CA . SER A 1 291 ? 171.603 172.530 154.872 1.00 54.17 955 SER P CA 1
ATOM 2235 C C . SER A 1 291 ? 172.701 173.520 155.226 1.00 54.17 955 SER P C 1
ATOM 2236 O O . SER A 1 291 ? 173.458 173.946 154.349 1.00 54.17 955 SER P O 1
ATOM 2239 N N . SER A 1 292 ? 172.791 173.882 156.504 1.00 59.15 956 SER P N 1
ATOM 2240 C CA . SER A 1 292 ? 173.754 174.888 156.923 1.00 59.15 956 SER P CA 1
ATOM 2241 C C . SER A 1 292 ? 174.033 174.736 158.410 1.00 59.15 956 SER P C 1
ATOM 2242 O O . SER A 1 292 ? 173.264 174.112 159.145 1.00 59.15 956 SER P O 1
ATOM 2245 N N . ASN A 1 293 ? 175.152 175.318 158.836 1.00 64.71 957 ASN P N 1
ATOM 2246 C CA . ASN A 1 293 ? 175.587 175.308 160.230 1.00 64.71 957 ASN P CA 1
ATOM 2247 C C . ASN A 1 293 ? 175.761 176.757 160.673 1.00 64.71 957 ASN P C 1
ATOM 2248 O O . ASN A 1 293 ? 176.621 177.471 160.147 1.00 64.71 957 ASN P O 1
ATOM 2253 N N . THR A 1 294 ? 174.949 177.186 161.639 1.00 66.66 958 THR P N 1
ATOM 2254 C CA . THR A 1 294 ? 174.915 178.594 162.022 1.00 66.66 958 THR P CA 1
ATOM 2255 C C . THR A 1 294 ? 175.984 178.930 163.057 1.00 66.66 958 THR P C 1
ATOM 2256 O O . THR A 1 294 ? 176.680 179.941 162.928 1.00 66.66 958 THR P O 1
ATOM 2260 N N . ASN A 1 295 ? 176.091 178.108 164.103 1.00 68.84 959 ASN P N 1
ATOM 2261 C CA . ASN A 1 295 ? 177.052 178.220 165.203 1.00 68.84 959 ASN P CA 1
ATOM 2262 C C . ASN A 1 295 ? 177.265 179.644 165.717 1.00 68.84 959 ASN P C 1
ATOM 2263 O O . ASN A 1 295 ? 178.340 179.963 166.237 1.00 68.84 959 ASN P O 1
ATOM 2268 N N . ARG A 1 296 ? 176.241 180.489 165.613 1.00 70.07 960 ARG P N 1
ATOM 2269 C CA . ARG A 1 296 ? 176.279 181.850 166.130 1.00 70.07 960 ARG P CA 1
ATOM 2270 C C . ARG A 1 296 ? 174.884 182.443 165.987 1.00 70.07 960 ARG P C 1
ATOM 2271 O O . ARG A 1 296 ? 174.096 182.002 165.146 1.00 70.07 960 ARG P O 1
ATOM 2279 N N . SER A 1 297 ? 174.590 183.448 166.813 1.00 69.23 961 SER P N 1
ATOM 2280 C CA . SER A 1 297 ? 173.214 183.924 166.939 1.00 69.23 961 SER P CA 1
ATOM 2281 C C . SER A 1 297 ? 172.790 184.816 165.778 1.00 69.23 961 SER P C 1
ATOM 2282 O O . SER A 1 297 ? 171.596 184.885 165.463 1.00 69.23 961 SER P O 1
ATOM 2285 N N . ASP A 1 298 ? 173.731 185.507 165.132 1.00 69.15 962 ASP P N 1
ATOM 2286 C CA . ASP A 1 298 ? 173.360 186.488 164.118 1.00 69.15 962 ASP P CA 1
ATOM 2287 C C . ASP A 1 298 ? 173.010 185.853 162.778 1.00 69.15 962 ASP P C 1
ATOM 2288 O O . ASP A 1 298 ? 172.449 186.534 161.915 1.00 69.15 962 ASP P O 1
ATOM 2293 N N . GLN A 1 299 ? 173.335 184.581 162.581 1.00 65.85 963 GLN P N 1
ATOM 2294 C CA . GLN A 1 299 ? 173.029 183.914 161.324 1.00 65.85 963 GLN P CA 1
ATOM 2295 C C . GLN A 1 299 ? 171.523 183.767 161.137 1.00 65.85 963 GLN P C 1
ATOM 2296 O O . GLN A 1 299 ? 170.747 183.794 162.094 1.00 65.85 963 GLN P O 1
ATOM 2302 N N . THR A 1 300 ? 171.124 183.598 159.873 1.00 59.41 964 THR P N 1
ATOM 2303 C CA . THR A 1 300 ? 169.686 183.451 159.549 1.00 59.41 964 THR P CA 1
ATOM 2304 C C . THR A 1 300 ? 169.532 182.580 158.306 1.00 59.41 964 THR P C 1
ATOM 2305 O O . THR A 1 300 ? 169.971 183.010 157.234 1.00 59.41 964 THR P O 1
ATOM 2309 N N . VAL A 1 301 ? 168.990 181.372 158.463 1.00 54.21 965 VAL P N 1
ATOM 2310 C CA . VAL A 1 301 ? 168.734 180.463 157.310 1.00 54.21 965 VAL P CA 1
ATOM 2311 C C . VAL A 1 301 ? 167.229 180.484 157.101 1.00 54.21 965 VAL P C 1
ATOM 2312 O O . VAL A 1 301 ? 166.523 179.926 157.943 1.00 54.21 965 VAL P O 1
ATOM 2316 N N . GLY A 1 302 ? 166.747 181.032 155.992 1.00 55.51 966 GLY P N 1
ATOM 2317 C CA . GLY A 1 302 ? 165.285 181.191 155.913 1.00 55.51 966 GLY P CA 1
ATOM 2318 C C . GLY A 1 302 ? 164.525 180.578 154.754 1.00 55.51 966 GLY P C 1
ATOM 2319 O O . GLY A 1 302 ? 163.390 181.029 154.532 1.00 55.51 966 GLY P O 1
ATOM 2320 N N . GLY A 1 303 ? 165.054 179.585 154.046 1.00 53.98 967 GLY P N 1
ATOM 2321 C CA . GLY A 1 303 ? 164.196 179.025 152.984 1.00 53.98 967 GLY P CA 1
ATOM 2322 C C . GLY A 1 303 ? 163.827 180.117 152.002 1.00 53.98 967 GLY P C 1
ATOM 2323 O O . GLY A 1 303 ? 164.727 180.627 151.344 1.00 53.98 967 GLY P O 1
ATOM 2324 N N . LEU A 1 304 ? 162.556 180.511 151.934 1.00 54.01 968 LEU P N 1
ATOM 2325 C CA . LEU A 1 304 ? 162.140 181.497 150.902 1.00 54.01 968 LEU P CA 1
ATOM 2326 C C . LEU A 1 304 ? 162.954 182.786 151.050 1.00 54.01 968 LEU P C 1
ATOM 2327 O O . LEU A 1 304 ? 163.342 183.321 150.014 1.00 54.01 968 LEU P O 1
ATOM 2332 N N . ALA A 1 305 ? 163.207 183.279 152.265 1.00 53.92 969 ALA P N 1
ATOM 2333 C CA . ALA A 1 305 ? 164.091 184.464 152.380 1.00 53.92 969 ALA P CA 1
ATOM 2334 C C . ALA A 1 305 ? 164.717 184.564 153.772 1.00 53.92 969 ALA P C 1
ATOM 2335 O O . ALA A 1 305 ? 164.136 184.018 154.714 1.00 53.92 969 ALA P O 1
ATOM 2337 N N . GLY A 1 306 ? 165.837 185.278 153.895 1.00 54.78 970 GLY P N 1
ATOM 2338 C CA . GLY A 1 306 ? 166.478 185.472 155.207 1.00 54.78 970 GLY P CA 1
ATOM 2339 C C . GLY A 1 306 ? 166.646 186.943 155.534 1.00 54.78 970 GLY P C 1
ATOM 2340 O O . GLY A 1 306 ? 166.959 187.703 154.613 1.00 54.78 970 GLY P O 1
ATOM 2341 N N . LEU A 1 307 ? 166.408 187.338 156.784 1.00 59.80 971 LEU P N 1
ATOM 2342 C CA . LEU A 1 307 ? 166.591 188.748 157.229 1.00 59.80 971 LEU P CA 1
ATOM 2343 C C . LEU A 1 307 ? 165.757 189.712 156.387 1.00 59.80 971 LEU P C 1
ATOM 2344 O O . LEU A 1 307 ? 166.266 190.802 156.091 1.00 59.80 971 LEU P O 1
ATOM 2349 N N . VAL A 1 308 ? 164.528 189.343 156.024 1.00 62.17 972 VAL P N 1
ATOM 2350 C CA . VAL A 1 308 ? 163.641 190.298 155.301 1.00 62.17 972 VAL P CA 1
ATOM 2351 C C . VAL A 1 308 ? 163.577 191.571 156.146 1.00 62.17 972 VAL P C 1
ATOM 2352 O O . VAL A 1 308 ? 163.265 191.446 157.336 1.00 62.17 972 VAL P O 1
ATOM 2356 N N . ASP A 1 309 ? 163.834 192.745 155.564 1.00 67.44 973 ASP P N 1
ATOM 2357 C CA . ASP A 1 309 ? 163.922 193.993 156.363 1.00 67.44 973 ASP P CA 1
ATOM 2358 C C . ASP A 1 309 ? 163.370 195.201 155.607 1.00 67.44 973 ASP P C 1
ATOM 2359 O O . ASP A 1 309 ? 163.188 195.091 154.387 1.00 67.44 973 ASP P O 1
ATOM 2364 N N . GLN A 1 310 ? 163.106 196.304 156.313 1.00 73.16 974 GLN P N 1
ATOM 2365 C CA . GLN A 1 310 ? 162.654 197.578 155.684 1.00 73.16 974 GLN P CA 1
ATOM 2366 C C . GLN A 1 310 ? 161.375 197.443 154.856 1.00 73.16 974 GLN P C 1
ATOM 2367 O O . GLN A 1 310 ? 161.380 197.960 153.728 1.00 73.16 974 GLN P O 1
ATOM 2373 N N . ASP A 1 311 ? 160.359 196.739 155.358 1.00 76.40 975 ASP P N 1
ATOM 2374 C CA . ASP A 1 311 ? 159.026 196.702 154.689 1.00 76.40 975 ASP P CA 1
ATOM 2375 C C . ASP A 1 311 ? 158.991 195.817 153.440 1.00 76.40 975 ASP P C 1
ATOM 2376 O O . ASP A 1 311 ? 158.014 195.936 152.683 1.00 76.40 975 ASP P O 1
ATOM 2381 N N . ALA A 1 312 ? 159.985 194.959 153.225 1.00 66.62 976 ALA P N 1
ATOM 2382 C CA . ALA A 1 312 ? 159.868 194.040 152.073 1.00 66.62 976 ALA P CA 1
ATOM 2383 C C . ALA A 1 312 ? 158.759 193.036 152.369 1.00 66.62 976 ALA P C 1
ATOM 2384 O O . ALA A 1 312 ? 158.692 192.568 153.513 1.00 66.62 976 ALA P O 1
ATOM 2386 N N . HIS A 1 313 ? 157.927 192.717 151.379 1.00 63.06 977 HIS P N 1
ATOM 2387 C CA . HIS A 1 313 ? 156.783 191.815 151.667 1.00 63.06 977 HIS P CA 1
ATOM 2388 C C . HIS A 1 313 ? 156.859 190.533 150.840 1.00 63.06 977 HIS P C 1
ATOM 2389 O O . HIS A 1 313 ? 156.937 190.635 149.608 1.00 63.06 977 HIS P O 1
ATOM 2396 N N . ILE A 1 314 ? 156.821 189.374 151.498 1.00 59.22 978 ILE P N 1
ATOM 2397 C CA . ILE A 1 314 ? 156.780 188.084 150.758 1.00 59.22 978 ILE P CA 1
ATOM 2398 C C . ILE A 1 314 ? 155.292 187.787 150.581 1.00 59.22 978 ILE P C 1
ATOM 2399 O O . ILE A 1 314 ? 154.606 187.653 151.605 1.00 59.22 978 ILE P O 1
ATOM 2404 N N . GLN A 1 315 ? 154.810 187.711 149.343 1.00 58.84 979 GLN P N 1
ATOM 2405 C CA . GLN A 1 315 ? 153.358 187.524 149.114 1.00 58.84 979 GLN P CA 1
ATOM 2406 C C . GLN A 1 315 ? 153.129 186.247 148.317 1.00 58.84 979 GLN P C 1
ATOM 2407 O O . GLN A 1 315 ? 153.806 186.070 147.299 1.00 58.84 979 GLN P O 1
ATOM 2413 N N . ASN A 1 316 ? 152.230 185.387 148.781 1.00 59.93 980 ASN P N 1
ATOM 2414 C CA . ASN A 1 316 ? 151.864 184.192 147.984 1.00 59.93 980 ASN P CA 1
ATOM 2415 C C . ASN A 1 316 ? 153.110 183.393 147.604 1.00 59.93 980 ASN P C 1
ATOM 2416 O O . ASN A 1 316 ? 153.215 183.012 146.434 1.00 59.93 980 ASN P O 1
ATOM 2421 N N . SER A 1 317 ? 154.010 183.138 148.547 1.00 59.21 981 SER P N 1
ATOM 2422 C CA . SER A 1 317 ? 155.174 182.278 148.224 1.00 59.21 981 SER P CA 1
ATOM 2423 C C . SER A 1 317 ? 155.027 180.901 148.864 1.00 59.21 981 SER P C 1
ATOM 2424 O O . SER A 1 317 ? 154.284 180.786 149.846 1.00 59.21 981 SER P O 1
ATOM 2427 N N . TYR A 1 318 ? 155.709 179.909 148.291 1.00 56.30 982 TYR P N 1
ATOM 2428 C CA . TYR A 1 318 ? 155.792 178.511 148.797 1.00 56.30 982 TYR P CA 1
ATOM 2429 C C . TYR A 1 318 ? 157.192 178.295 149.389 1.00 56.30 982 TYR P C 1
ATOM 2430 O O . TYR A 1 318 ? 157.992 179.238 149.352 1.00 56.30 982 TYR P O 1
ATOM 2439 N N . ALA A 1 319 ? 157.482 177.071 149.851 1.00 53.11 983 ALA P N 1
ATOM 2440 C CA . ALA A 1 319 ? 158.780 176.628 150.424 1.00 53.11 983 ALA P CA 1
ATOM 2441 C C . ALA A 1 319 ? 158.621 175.156 150.778 1.00 53.11 983 ALA P C 1
ATOM 2442 O O . ALA A 1 319 ? 158.285 174.877 151.931 1.00 53.11 983 ALA P O 1
ATOM 2444 N N . GLU A 1 320 ? 158.934 174.250 149.859 1.00 56.17 984 GLU P N 1
ATOM 2445 C CA . GLU A 1 320 ? 158.594 172.826 150.117 1.00 56.17 984 GLU P CA 1
ATOM 2446 C C . GLU A 1 320 ? 159.820 171.938 150.335 1.00 56.17 984 GLU P C 1
ATOM 2447 O O . GLU A 1 320 ? 159.683 170.718 150.159 1.00 56.17 984 GLU P O 1
ATOM 2453 N N . GLY A 1 321 ? 160.962 172.501 150.718 1.00 61.08 985 GLY P N 1
ATOM 2454 C CA . GLY A 1 321 ? 162.191 171.688 150.818 1.00 61.08 985 GLY P CA 1
ATOM 2455 C C . GLY A 1 321 ? 162.461 171.157 152.214 1.00 61.08 985 GLY P C 1
ATOM 2456 O O . GLY A 1 321 ? 161.483 170.819 152.897 1.00 61.08 985 GLY P O 1
ATOM 2457 N N . ASP A 1 322 ? 163.738 170.945 152.567 1.00 61.25 986 ASP P N 1
ATOM 2458 C CA . ASP A 1 322 ? 164.123 170.522 153.941 1.00 61.25 986 ASP P CA 1
ATOM 2459 C C . ASP A 1 322 ? 165.246 171.440 154.427 1.00 61.25 986 ASP P C 1
ATOM 2460 O O . ASP A 1 322 ? 166.210 171.597 153.678 1.00 61.25 986 ASP P O 1
ATOM 2465 N N . ILE A 1 323 ? 165.142 172.002 155.631 1.00 55.81 987 ILE P N 1
ATOM 2466 C CA . ILE A 1 323 ? 166.255 172.826 156.188 1.00 55.81 987 ILE P CA 1
ATOM 2467 C C . ILE A 1 323 ? 166.858 172.031 157.337 1.00 55.81 987 ILE P C 1
ATOM 2468 O O . ILE A 1 323 ? 166.090 171.569 158.183 1.00 55.81 987 ILE P O 1
ATOM 2473 N N . ASN A 1 324 ? 168.177 171.872 157.365 1.00 56.17 988 ASN P N 1
ATOM 2474 C CA . ASN A 1 324 ? 168.782 171.001 158.402 1.00 56.17 988 ASN P CA 1
ATOM 2475 C C . ASN A 1 324 ? 169.906 171.744 159.119 1.00 56.17 988 ASN P C 1
ATOM 2476 O O . ASN A 1 324 ? 171.064 171.342 158.958 1.00 56.17 988 ASN P O 1
ATOM 2481 N N . ASN A 1 325 ? 169.576 172.760 159.911 1.00 57.94 989 ASN P N 1
ATOM 2482 C CA . ASN A 1 325 ? 170.629 173.440 160.702 1.00 57.94 989 ASN P CA 1
ATOM 2483 C C . ASN A 1 325 ? 171.160 172.431 161.718 1.00 57.94 989 ASN P C 1
ATOM 2484 O O . ASN A 1 325 ? 170.333 171.775 162.362 1.00 57.94 989 ASN P O 1
ATOM 2489 N N . VAL A 1 326 ? 172.483 172.307 161.846 1.00 57.66 990 VAL P N 1
ATOM 2490 C CA . VAL A 1 326 ? 173.107 171.308 162.769 1.00 57.66 990 VAL P CA 1
ATOM 2491 C C . VAL A 1 326 ? 172.779 171.635 164.230 1.00 57.66 990 VAL P C 1
ATOM 2492 O O . VAL A 1 326 ? 172.423 170.699 164.970 1.00 57.66 990 VAL P O 1
ATOM 2496 N N . LYS A 1 327 ? 172.854 172.910 164.623 1.00 66.08 991 LYS P N 1
ATOM 2497 C CA . LYS A 1 327 ? 172.630 173.311 166.041 1.00 66.08 991 LYS P CA 1
ATOM 2498 C C . LYS A 1 327 ? 171.589 174.434 166.064 1.00 66.08 991 LYS P C 1
ATOM 2499 O O . LYS A 1 327 ? 171.398 175.054 165.017 1.00 66.08 991 LYS P O 1
ATOM 2505 N N . HIS A 1 328 ? 170.958 174.706 167.210 1.00 64.80 992 HIS P N 1
ATOM 2506 C CA . HIS A 1 328 ? 169.839 175.693 167.239 1.00 64.80 992 HIS P CA 1
ATOM 2507 C C . HIS A 1 328 ? 170.331 177.115 167.517 1.00 64.80 992 HIS P C 1
ATOM 2508 O O . HIS A 1 328 ? 169.477 177.978 167.769 1.00 64.80 992 HIS P O 1
ATOM 2515 N N . PHE A 1 329 ? 171.643 177.355 167.485 1.00 68.65 993 PHE P N 1
ATOM 2516 C CA . PHE A 1 329 ? 172.161 178.698 167.858 1.00 68.65 993 PHE P CA 1
ATOM 2517 C C . PHE A 1 329 ? 171.599 179.770 166.920 1.00 68.65 993 PHE P C 1
ATOM 2518 O O . PHE A 1 329 ? 171.216 180.845 167.417 1.00 68.65 993 PHE P O 1
ATOM 2526 N N . GLY A 1 330 ? 171.535 179.497 165.617 1.00 64.41 994 GLY P N 1
ATOM 2527 C CA . GLY A 1 330 ? 171.102 180.516 164.642 1.00 64.41 994 GLY P CA 1
ATOM 2528 C C . GLY A 1 330 ? 169.605 180.689 164.558 1.00 64.41 994 GLY P C 1
ATOM 2529 O O . GLY A 1 330 ? 168.884 179.810 165.052 1.00 64.41 994 GLY P O 1
ATOM 2530 N N . LYS A 1 331 ? 169.149 181.790 163.955 1.00 62.13 995 LYS P N 1
ATOM 2531 C CA . LYS A 1 331 ? 167.694 182.000 163.750 1.00 62.13 995 LYS P CA 1
ATOM 2532 C C . LYS A 1 331 ? 167.311 181.332 162.429 1.00 62.13 995 LYS P C 1
ATOM 2533 O O . LYS A 1 331 ? 167.355 182.024 161.403 1.00 62.13 995 LYS P O 1
ATOM 2539 N N . VAL A 1 332 ? 166.917 180.058 162.465 1.00 57.73 996 VAL P N 1
ATOM 2540 C CA . VAL A 1 332 ? 166.627 179.311 161.207 1.00 57.73 996 VAL P CA 1
ATOM 2541 C C . VAL A 1 332 ? 165.122 179.084 161.119 1.00 57.73 996 VAL P C 1
ATOM 2542 O O . VAL A 1 332 ? 164.549 178.603 162.101 1.00 57.73 996 VAL P O 1
ATOM 2546 N N . ALA A 1 333 ? 164.507 179.443 159.992 1.00 54.07 997 ALA P N 1
ATOM 2547 C CA . ALA A 1 333 ? 163.062 179.172 159.827 1.00 54.07 997 ALA P CA 1
ATOM 2548 C C . ALA A 1 333 ? 162.719 178.844 158.378 1.00 54.07 997 ALA P C 1
ATOM 2549 O O . ALA A 1 333 ? 163.485 179.230 157.498 1.00 54.07 997 ALA P O 1
ATOM 2551 N N . GLY A 1 334 ? 161.603 178.156 158.152 1.00 54.44 998 GLY P N 1
ATOM 2552 C CA . GLY A 1 334 ? 161.254 177.692 156.796 1.00 54.44 998 GLY P CA 1
ATOM 2553 C C . GLY A 1 334 ? 160.931 178.726 155.731 1.00 54.44 998 GLY P C 1
ATOM 2554 O O . GLY A 1 334 ? 161.417 178.544 154.605 1.00 54.44 998 GLY P O 1
ATOM 2555 N N . VAL A 1 335 ? 160.136 179.757 156.028 1.00 54.81 999 VAL P N 1
ATOM 2556 C CA . VAL A 1 335 ? 159.706 180.670 154.925 1.00 54.81 999 VAL P CA 1
ATOM 2557 C C . VAL A 1 335 ? 160.238 182.091 155.095 1.00 54.81 999 VAL P C 1
ATOM 2558 O O . VAL A 1 335 ? 160.141 182.862 154.130 1.00 54.81 999 VAL P O 1
ATOM 2562 N N . ALA A 1 336 ? 160.743 182.433 156.274 1.00 55.96 1000 ALA P N 1
ATOM 2563 C CA . ALA A 1 336 ? 161.370 183.757 156.472 1.00 55.96 1000 ALA P CA 1
ATOM 2564 C C . ALA A 1 336 ? 162.322 183.623 157.654 1.00 55.96 1000 ALA P C 1
ATOM 2565 O O . ALA A 1 336 ? 162.101 182.733 158.472 1.00 55.96 1000 ALA P O 1
ATOM 2567 N N . GLY A 1 337 ? 163.328 184.475 157.752 1.00 58.65 1001 GLY P N 1
ATOM 2568 C CA . GLY A 1 337 ? 164.297 184.287 158.839 1.00 58.65 1001 GLY P CA 1
ATOM 2569 C C . GLY A 1 337 ? 164.156 185.352 159.897 1.00 58.65 1001 GLY P C 1
ATOM 2570 O O . GLY A 1 337 ? 163.187 185.294 160.668 1.00 58.65 1001 GLY P O 1
ATOM 2571 N N . TYR A 1 338 ? 165.081 186.307 159.917 1.00 67.60 1002 TYR P N 1
ATOM 2572 C CA . TYR A 1 338 ? 165.078 187.339 160.952 1.00 67.60 1002 TYR P CA 1
ATOM 2573 C C . TYR A 1 338 ? 164.272 188.528 160.445 1.00 67.60 1002 TYR P C 1
ATOM 2574 O O . TYR A 1 338 ? 164.812 189.479 159.883 1.00 67.60 1002 TYR P O 1
ATOM 2583 N N . LEU A 1 339 ? 162.952 188.456 160.620 1.00 65.30 1003 LEU P N 1
ATOM 2584 C CA . LEU A 1 339 ? 162.075 189.547 160.121 1.00 65.30 1003 LEU P CA 1
ATOM 2585 C C . LEU A 1 339 ? 162.446 190.871 160.796 1.00 65.30 1003 LEU P C 1
ATOM 2586 O O . LEU A 1 339 ? 162.128 191.916 160.231 1.00 65.30 1003 LEU P O 1
ATOM 2591 N N . TRP A 1 340 ? 163.093 190.825 161.963 1.00 77.55 1004 TRP P N 1
ATOM 2592 C CA . TRP A 1 340 ? 163.424 192.066 162.717 1.00 77.55 1004 TRP P CA 1
ATOM 2593 C C . TRP A 1 340 ? 164.567 192.816 162.034 1.00 77.55 1004 TRP P C 1
ATOM 2594 O O . TRP A 1 340 ? 165.358 192.162 161.347 1.00 77.55 1004 TRP P O 1
ATOM 2605 N N . ASP A 1 341 ? 164.672 194.125 162.264 1.00 83.11 1005 ASP P N 1
ATOM 2606 C CA . ASP A 1 341 ? 165.695 194.945 161.562 1.00 83.11 1005 ASP P CA 1
ATOM 2607 C C . ASP A 1 341 ? 166.709 195.518 162.558 1.00 83.11 1005 ASP P C 1
ATOM 2608 O O . ASP A 1 341 ? 166.386 195.568 163.757 1.00 83.11 1005 ASP P O 1
ATOM 2613 N N . ARG A 1 342 ? 167.896 195.905 162.076 1.00 90.16 1006 ARG P N 1
ATOM 2614 C CA . ARG A 1 342 ? 168.956 196.487 162.945 1.00 90.16 1006 ARG P CA 1
ATOM 2615 C C . ARG A 1 342 ? 168.454 197.794 163.569 1.00 90.16 1006 ARG P C 1
ATOM 2616 O O . ARG A 1 342 ? 168.763 198.028 164.753 1.00 90.16 1006 ARG P O 1
ATOM 2624 N N . THR A 1 343 ? 167.712 198.614 162.815 1.00 92.77 1007 THR P N 1
ATOM 2625 C CA . THR A 1 343 ? 167.110 199.856 163.380 1.00 92.77 1007 THR P CA 1
ATOM 2626 C C . THR A 1 343 ? 165.908 199.473 164.250 1.00 92.77 1007 THR P C 1
ATOM 2627 O O . THR A 1 343 ? 165.552 198.284 164.259 1.00 92.77 1007 THR P O 1
ATOM 2631 N N . SER A 1 344 ? 165.303 200.433 164.952 1.00 93.07 1008 SER P N 1
ATOM 2632 C CA . SER A 1 344 ? 164.215 200.078 165.903 1.00 93.07 1008 SER P CA 1
ATOM 2633 C C . SER A 1 344 ? 163.144 199.270 165.182 1.00 93.07 1008 SER P C 1
ATOM 2634 O O . SER A 1 344 ? 162.793 199.632 164.048 1.00 93.07 1008 SER P O 1
ATOM 2637 N N . GLY A 1 345 ? 162.639 198.222 165.833 1.00 93.07 1009 GLY P N 1
ATOM 2638 C CA . GLY A 1 345 ? 161.681 197.323 165.163 1.00 93.07 1009 GLY P CA 1
ATOM 2639 C C . GLY A 1 345 ? 160.248 197.810 165.206 1.00 93.07 1009 GLY P C 1
ATOM 2640 O O . GLY A 1 345 ? 159.448 197.236 165.967 1.00 93.07 1009 GLY P O 1
ATOM 2641 N N . GLU A 1 346 ? 159.923 198.829 164.411 1.00 89.51 1010 GLU P N 1
ATOM 2642 C CA . GLU A 1 346 ? 158.499 199.223 164.324 1.00 89.51 1010 GLU P CA 1
ATOM 2643 C C . GLU A 1 346 ? 157.782 198.037 163.680 1.00 89.51 1010 GLU P C 1
ATOM 2644 O O . GLU A 1 346 ? 158.405 197.374 162.830 1.00 89.51 1010 GLU P O 1
ATOM 2650 N N . GLU A 1 347 ? 156.540 197.771 164.081 1.00 88.80 1011 GLU P N 1
ATOM 2651 C CA . GLU A 1 347 ? 155.788 196.648 163.532 1.00 88.80 1011 GLU P CA 1
ATOM 2652 C C . GLU A 1 347 ? 155.786 196.685 162.008 1.00 88.80 1011 GLU P C 1
ATOM 2653 O O . GLU A 1 347 ? 155.692 195.638 161.358 1.00 88.80 1011 GLU P O 1
ATOM 2659 N N . LYS A 1 348 ? 155.893 197.879 161.426 1.00 85.08 1012 LYS P N 1
ATOM 2660 C CA . LYS A 1 348 ? 155.875 198.006 159.973 1.00 85.08 1012 LYS P CA 1
ATOM 2661 C C . LYS A 1 348 ? 157.279 197.968 159.383 1.00 85.08 1012 LYS P C 1
ATOM 2662 O O . LYS A 1 348 ? 157.471 197.470 158.268 1.00 85.08 1012 LYS P O 1
ATOM 2668 N N . HIS A 1 349 ? 158.271 198.483 160.112 1.00 82.63 1013 HIS P N 1
ATOM 2669 C CA . HIS A 1 349 ? 159.634 198.521 159.595 1.00 82.63 1013 HIS P CA 1
ATOM 2670 C C . HIS A 1 349 ? 160.296 197.150 159.584 1.00 82.63 1013 HIS P C 1
ATOM 2671 O O . HIS A 1 349 ? 161.330 196.984 158.930 1.00 82.63 1013 HIS P O 1
ATOM 2678 N N . ALA A 1 350 ? 159.732 196.170 160.289 1.00 74.16 1014 ALA P N 1
ATOM 2679 C CA . ALA A 1 350 ? 160.350 194.850 160.346 1.00 74.16 1014 ALA P CA 1
ATOM 2680 C C . ALA A 1 350 ? 160.165 194.100 159.032 1.00 74.16 1014 ALA P C 1
ATOM 2681 O O . ALA A 1 350 ? 161.141 193.746 158.361 1.00 74.16 1014 ALA P O 1
ATOM 2683 N N . GLY A 1 351 ? 158.923 193.859 158.645 1.00 74.34 1015 GLY P N 1
ATOM 2684 C CA . GLY A 1 351 ? 158.639 193.086 157.455 1.00 74.34 1015 GLY P CA 1
ATOM 2685 C C . GLY A 1 351 ? 157.172 192.740 157.385 1.00 74.34 1015 GLY P C 1
ATOM 2686 O O . GLY A 1 351 ? 156.374 193.119 158.241 1.00 74.34 1015 GLY P O 1
ATOM 2687 N N . GLU A 1 352 ? 156.823 192.004 156.335 1.00 68.70 1016 GLU P N 1
ATOM 2688 C CA . GLU A 1 352 ? 155.435 191.640 156.097 1.00 68.70 1016 GLU P CA 1
ATOM 2689 C C . GLU A 1 352 ? 155.360 190.318 155.352 1.00 68.70 1016 GLU P C 1
ATOM 2690 O O . GLU A 1 352 ? 156.112 190.087 154.402 1.00 68.70 1016 GLU P O 1
ATOM 2696 N N . LEU A 1 353 ? 154.454 189.454 155.798 1.00 65.66 1017 LEU P N 1
ATOM 2697 C CA . LEU A 1 353 ? 154.142 188.205 155.121 1.00 65.66 1017 LEU P CA 1
ATOM 2698 C C . LEU A 1 353 ? 152.643 188.149 154.862 1.00 65.66 1017 LEU P C 1
ATOM 2699 O O . LEU A 1 353 ? 151.849 188.713 155.620 1.00 65.66 1017 LEU P O 1
ATOM 2704 N N . THR A 1 354 ? 152.257 187.469 153.785 1.00 66.31 1018 THR P N 1
ATOM 2705 C CA . THR A 1 354 ? 150.845 187.407 153.409 1.00 66.31 1018 THR P CA 1
ATOM 2706 C C . THR A 1 354 ? 150.615 186.180 152.544 1.00 66.31 1018 THR P C 1
ATOM 2707 O O . THR A 1 354 ? 151.280 186.019 151.515 1.00 66.31 1018 THR P O 1
ATOM 2711 N N . ASN A 1 355 ? 149.678 185.326 152.958 1.00 67.73 1019 ASN P N 1
ATOM 2712 C CA . ASN A 1 355 ? 149.247 184.167 152.175 1.00 67.73 1019 ASN P CA 1
ATOM 2713 C C . ASN A 1 355 ? 150.429 183.278 151.797 1.00 67.73 1019 ASN P C 1
ATOM 2714 O O . ASN A 1 355 ? 150.584 182.862 150.647 1.00 67.73 1019 ASN P O 1
ATOM 2719 N N . VAL A 1 356 ? 151.268 182.984 152.782 1.00 61.57 1020 VAL P N 1
ATOM 2720 C CA . VAL A 1 356 ? 152.480 182.208 152.562 1.00 61.57 1020 VAL P CA 1
ATOM 2721 C C . VAL A 1 356 ? 152.303 180.822 153.168 1.00 61.57 1020 VAL P C 1
ATOM 2722 O O . VAL A 1 356 ? 151.607 180.638 154.173 1.00 61.57 1020 VAL P O 1
ATOM 2726 N N . LEU A 1 357 ? 152.928 179.834 152.530 1.00 59.50 1021 LEU P N 1
ATOM 2727 C CA . LEU A 1 357 ? 152.875 178.446 152.966 1.00 59.50 1021 LEU P CA 1
ATOM 2728 C C . LEU A 1 357 ? 154.270 177.847 152.893 1.00 59.50 1021 LEU P C 1
ATOM 2729 O O . LEU A 1 357 ? 155.029 178.138 151.965 1.00 59.50 1021 LEU P O 1
ATOM 2734 N N . SER A 1 358 ? 154.605 177.008 153.874 1.00 59.46 1022 SER P N 1
ATOM 2735 C CA . SER A 1 358 ? 155.926 176.381 153.914 1.00 59.46 1022 SER P CA 1
ATOM 2736 C C . SER A 1 358 ? 155.783 175.016 154.580 1.00 59.46 1022 SER P C 1
ATOM 2737 O O . SER A 1 358 ? 155.689 174.929 155.808 1.00 59.46 1022 SER P O 1
ATOM 2740 N N . ASP A 1 359 ? 155.769 173.964 153.769 1.00 60.50 1023 ASP P N 1
ATOM 2741 C CA . ASP A 1 359 ? 155.737 172.593 154.276 1.00 60.50 1023 ASP P CA 1
ATOM 2742 C C . ASP A 1 359 ? 157.139 171.989 154.256 1.00 60.50 1023 ASP P C 1
ATOM 2743 O O . ASP A 1 359 ? 157.379 170.895 153.748 1.00 60.50 1023 ASP P O 1
ATOM 2748 N N . VAL A 1 360 ? 158.077 172.734 154.834 1.00 59.41 1024 VAL P N 1
ATOM 2749 C CA . VAL A 1 360 ? 159.490 172.372 154.839 1.00 59.41 1024 VAL P CA 1
ATOM 2750 C C . VAL A 1 360 ? 159.808 171.645 156.140 1.00 59.41 1024 VAL P C 1
ATOM 2751 O O . VAL A 1 360 ? 159.391 172.075 157.221 1.00 59.41 1024 VAL P O 1
ATOM 2755 N N . ASN A 1 361 ? 160.534 170.531 156.032 1.00 61.19 1025 ASN P N 1
ATOM 2756 C CA . ASN A 1 361 ? 160.921 169.735 157.197 1.00 61.19 1025 ASN P CA 1
ATOM 2757 C C . ASN A 1 361 ? 162.110 170.378 157.913 1.00 61.19 1025 ASN P C 1
ATOM 2758 O O . ASN A 1 361 ? 163.214 169.838 157.974 1.00 61.19 1025 ASN P O 1
ATOM 2763 N N . VAL A 1 362 ? 161.857 171.563 158.467 1.00 58.20 1026 VAL P N 1
ATOM 2764 C CA . VAL A 1 362 ? 162.903 172.319 159.140 1.00 58.20 1026 VAL P CA 1
ATOM 2765 C C . VAL A 1 362 ? 163.283 171.627 160.442 1.00 58.20 1026 VAL P C 1
ATOM 2766 O O . VAL A 1 362 ? 162.426 171.089 161.157 1.00 58.20 1026 VAL P O 1
ATOM 2770 N N . THR A 1 363 ? 164.578 171.620 160.746 1.00 57.41 1027 THR P N 1
ATOM 2771 C CA . THR A 1 363 ? 165.089 171.080 161.994 1.00 57.41 1027 THR P CA 1
ATOM 2772 C C . THR A 1 363 ? 165.800 172.180 162.771 1.00 57.41 1027 THR P C 1
ATOM 2773 O O . THR A 1 363 ? 166.391 173.090 162.185 1.00 57.41 1027 THR P O 1
ATOM 2777 N N . ASN A 1 364 ? 165.724 172.092 164.098 1.00 62.24 1028 ASN P N 1
ATOM 2778 C CA . ASN A 1 364 ? 166.352 173.046 165.008 1.00 62.24 1028 ASN P CA 1
ATOM 2779 C C . ASN A 1 364 ? 165.878 174.476 164.776 1.00 62.24 1028 ASN P C 1
ATOM 2780 O O . ASN A 1 364 ? 166.606 175.426 165.076 1.00 62.24 1028 ASN P O 1
ATOM 2785 N N . GLY A 1 365 ? 164.669 174.660 164.252 1.00 61.59 1029 GLY P N 1
ATOM 2786 C CA . GLY A 1 365 ? 164.197 176.002 163.978 1.00 61.59 1029 GLY P CA 1
ATOM 2787 C C . GLY A 1 365 ? 162.690 176.061 163.861 1.00 61.59 1029 GLY P C 1
ATOM 2788 O O . GLY A 1 365 ? 161.987 175.063 164.034 1.00 61.59 1029 GLY P O 1
ATOM 2789 N N . ASN A 1 366 ? 162.201 177.261 163.566 1.00 61.80 1030 ASN P N 1
ATOM 2790 C CA . ASN A 1 366 ? 160.780 177.496 163.384 1.00 61.80 1030 ASN P CA 1
ATOM 2791 C C . ASN A 1 366 ? 160.349 177.117 161.971 1.00 61.80 1030 ASN P C 1
ATOM 2792 O O . ASN A 1 366 ? 161.167 176.866 161.086 1.00 61.80 1030 ASN P O 1
ATOM 2797 N N . ALA A 1 367 ? 159.032 177.093 161.762 1.00 58.22 1031 ALA P N 1
ATOM 2798 C CA . ALA A 1 367 ? 158.476 176.755 160.460 1.00 58.22 1031 ALA P CA 1
ATOM 2799 C C . ALA A 1 367 ? 158.115 177.980 159.632 1.00 58.22 1031 ALA P C 1
ATOM 2800 O O . ALA A 1 367 ? 157.888 177.856 158.425 1.00 58.22 1031 ALA P O 1
ATOM 2802 N N . ILE A 1 368 ? 158.052 179.160 160.249 1.00 59.35 1032 ILE P N 1
ATOM 2803 C CA . ILE A 1 368 ? 157.674 180.379 159.541 1.00 59.35 1032 ILE P CA 1
ATOM 2804 C C . ILE A 1 368 ? 158.681 181.486 159.818 1.00 59.35 1032 ILE P C 1
ATOM 2805 O O . ILE A 1 368 ? 159.384 181.941 158.911 1.00 59.35 1032 ILE P O 1
ATOM 2810 N N . THR A 1 369 ? 158.760 181.927 161.072 1.00 61.97 1033 THR P N 1
ATOM 2811 C CA . THR A 1 369 ? 159.609 183.046 161.458 1.00 61.97 1033 THR P CA 1
ATOM 2812 C C . THR A 1 369 ? 160.487 182.636 162.629 1.00 61.97 1033 THR P C 1
ATOM 2813 O O . THR A 1 369 ? 159.996 182.064 163.607 1.00 61.97 1033 THR P O 1
ATOM 2817 N N . GLY A 1 370 ? 161.783 182.937 162.532 1.00 66.20 1034 GLY P N 1
ATOM 2818 C CA . GLY A 1 370 ? 162.699 182.549 163.591 1.00 66.20 1034 GLY P CA 1
ATOM 2819 C C . GLY A 1 370 ? 162.502 183.356 164.862 1.00 66.20 1034 GLY P C 1
ATOM 2820 O O . GLY A 1 370 ? 162.352 182.795 165.950 1.00 66.20 1034 GLY P O 1
ATOM 2821 N N . TYR A 1 371 ? 162.501 184.681 164.741 1.00 74.45 1035 TYR P N 1
ATOM 2822 C CA . TYR A 1 371 ? 162.373 185.574 165.886 1.00 74.45 1035 TYR P CA 1
ATOM 2823 C C . TYR A 1 371 ? 160.918 186.018 165.998 1.00 74.45 1035 TYR P C 1
ATOM 2824 O O . TYR A 1 371 ? 160.427 186.780 165.160 1.00 74.45 1035 TYR P O 1
ATOM 2833 N N . HIS A 1 372 ? 160.235 185.545 167.036 1.00 83.94 1036 HIS P N 1
ATOM 2834 C CA . HIS A 1 372 ? 158.831 185.850 167.267 1.00 83.94 1036 HIS P CA 1
ATOM 2835 C C . HIS A 1 372 ? 158.706 186.802 168.447 1.00 83.94 1036 HIS P C 1
ATOM 2836 O O . HIS A 1 372 ? 159.285 186.557 169.512 1.00 83.94 1036 HIS P O 1
ATOM 2843 N N . TYR A 1 373 ? 157.948 187.879 168.261 1.00 81.15 1037 TYR P N 1
ATOM 2844 C CA . TYR A 1 373 ? 157.755 188.897 169.283 1.00 81.15 1037 TYR P CA 1
ATOM 2845 C C . TYR A 1 373 ? 156.268 189.218 169.399 1.00 81.15 1037 TYR P C 1
ATOM 2846 O O . TYR A 1 373 ? 155.419 188.571 168.779 1.00 81.15 1037 TYR P O 1
ATOM 2855 N N . THR A 1 374 ? 155.957 190.231 170.207 1.00 90.57 1038 THR P N 1
ATOM 2856 C CA . THR A 1 374 ? 154.562 190.585 170.465 1.00 90.57 1038 THR P CA 1
ATOM 2857 C C . THR A 1 374 ? 153.905 191.178 169.224 1.00 90.57 1038 THR P C 1
ATOM 2858 O O . THR A 1 374 ? 152.916 190.643 168.712 1.00 90.57 1038 THR P O 1
ATOM 2862 N N . GLY A 1 375 ? 154.427 192.318 168.754 1.00 86.16 1039 GLY P N 1
ATOM 2863 C CA . GLY A 1 375 ? 153.839 192.997 167.583 1.00 86.16 1039 GLY P CA 1
ATOM 2864 C C . GLY A 1 375 ? 154.204 192.294 166.292 1.00 86.16 1039 GLY P C 1
ATOM 2865 O O . GLY A 1 375 ? 154.779 192.957 165.410 1.00 86.16 1039 GLY P O 1
ATOM 2866 N N . MET A 1 376 ? 153.877 191.006 166.173 1.00 83.68 1040 MET P N 1
ATOM 2867 C CA . MET A 1 376 ? 154.262 190.218 164.974 1.00 83.68 1040 MET P CA 1
ATOM 2868 C C . MET A 1 376 ? 153.552 190.799 163.745 1.00 83.68 1040 MET P C 1
ATOM 2869 O O . MET A 1 376 ? 152.335 191.055 163.844 1.00 83.68 1040 MET P O 1
ATOM 2874 N N . LYS A 1 377 ? 154.279 190.997 162.638 1.00 77.90 1041 LYS P N 1
ATOM 2875 C CA . LYS A 1 377 ? 153.665 191.626 161.437 1.00 77.90 1041 LYS P CA 1
ATOM 2876 C C . LYS A 1 377 ? 153.283 190.567 160.398 1.00 77.90 1041 LYS P C 1
ATOM 2877 O O . LYS A 1 377 ? 152.705 190.945 159.363 1.00 77.90 1041 LYS P O 1
ATOM 2883 N N . VAL A 1 378 ? 153.548 189.288 160.659 1.00 78.62 1042 VAL P N 1
ATOM 2884 C CA . VAL A 1 378 ? 153.069 188.283 159.667 1.00 78.62 1042 VAL P CA 1
ATOM 2885 C C . VAL A 1 378 ? 151.543 188.392 159.647 1.00 78.62 1042 VAL P C 1
ATOM 2886 O O . VAL A 1 378 ? 150.940 188.487 160.734 1.00 78.62 1042 VAL P O 1
ATOM 2890 N N . ALA A 1 379 ? 150.936 188.433 158.461 1.00 80.78 1043 ALA P N 1
ATOM 2891 C CA . ALA A 1 379 ? 149.472 188.642 158.421 1.00 80.78 1043 ALA P CA 1
ATOM 2892 C C . ALA A 1 379 ? 148.762 187.300 158.244 1.00 80.78 1043 ALA P C 1
ATOM 2893 O O . ALA A 1 379 ? 147.899 186.983 159.077 1.00 80.78 1043 ALA P O 1
ATOM 2895 N N . ASN A 1 380 ? 149.122 186.535 157.215 1.00 74.84 1044 ASN P N 1
ATOM 2896 C CA . ASN A 1 380 ? 148.555 185.171 157.057 1.00 74.84 1044 ASN P CA 1
ATOM 2897 C C . ASN A 1 380 ? 149.722 184.231 156.763 1.00 74.84 1044 ASN P C 1
ATOM 2898 O O . ASN A 1 380 ? 150.498 184.544 155.846 1.00 74.84 1044 ASN P O 1
ATOM 2903 N N . THR A 1 381 ? 149.837 183.133 157.503 1.00 70.69 1045 THR P N 1
ATOM 2904 C CA . THR A 1 381 ? 150.905 182.137 157.255 1.00 70.69 1045 THR P CA 1
ATOM 2905 C C . THR A 1 381 ? 150.248 180.761 157.235 1.00 70.69 1045 THR P C 1
ATOM 2906 O O . THR A 1 381 ? 149.176 180.627 157.834 1.00 70.69 1045 THR P O 1
ATOM 2910 N N . PHE A 1 382 ? 150.855 179.794 156.557 1.00 66.58 1046 PHE P N 1
ATOM 2911 C CA . PHE A 1 382 ? 150.298 178.421 156.553 1.00 66.58 1046 PHE P CA 1
ATOM 2912 C C . PHE A 1 382 ? 151.432 177.400 156.656 1.00 66.58 1046 PHE P C 1
ATOM 2913 O O . PHE A 1 382 ? 152.529 177.698 156.156 1.00 66.58 1046 PHE P O 1
ATOM 2921 N N . SER A 1 383 ? 151.149 176.239 157.253 1.00 66.85 1047 SER P N 1
ATOM 2922 C CA . SER A 1 383 ? 152.157 175.158 157.402 1.00 66.85 1047 SER P CA 1
ATOM 2923 C C . SER A 1 383 ? 151.448 173.799 157.430 1.00 66.85 1047 SER P C 1
ATOM 2924 O O . SER A 1 383 ? 150.778 173.504 158.439 1.00 66.85 1047 SER P O 1
ATOM 2927 N N . SER A 1 384 ? 151.596 173.010 156.361 1.00 68.74 1048 SER P N 1
ATOM 2928 C CA . SER A 1 384 ? 150.962 171.667 156.294 1.00 68.74 1048 SER P CA 1
ATOM 2929 C C . SER A 1 384 ? 151.558 170.784 157.394 1.00 68.74 1048 SER P C 1
ATOM 2930 O O . SER A 1 384 ? 152.781 170.877 157.625 1.00 68.74 1048 SER P O 1
ATOM 2933 N N . LYS A 1 385 ? 150.734 169.947 158.032 1.00 69.35 1049 LYS P N 1
ATOM 2934 C CA . LYS A 1 385 ? 151.250 169.097 159.136 1.00 69.35 1049 LYS P CA 1
ATOM 2935 C C . LYS A 1 385 ? 152.337 168.168 158.587 1.00 69.35 1049 LYS P C 1
ATOM 2936 O O . LYS A 1 385 ? 152.097 167.510 157.555 1.00 69.35 1049 LYS P O 1
ATOM 2942 N N . ALA A 1 386 ? 153.487 168.127 159.268 1.00 66.83 1050 ALA P N 1
ATOM 2943 C CA . ALA A 1 386 ? 154.639 167.277 158.882 1.00 66.83 1050 ALA P CA 1
ATOM 2944 C C . ALA A 1 386 ? 155.573 167.140 160.090 1.00 66.83 1050 ALA P C 1
ATOM 2945 O O . ALA A 1 386 ? 155.493 167.999 160.989 1.00 66.83 1050 ALA P O 1
ATOM 2947 N N . ASN A 1 387 ? 156.422 166.107 160.111 1.00 63.56 1051 ASN P N 1
ATOM 2948 C CA . ASN A 1 387 ? 157.338 165.920 161.268 1.00 63.56 1051 ASN P CA 1
ATOM 2949 C C . ASN A 1 387 ? 158.265 167.138 161.351 1.00 63.56 1051 ASN P C 1
ATOM 2950 O O . ASN A 1 387 ? 158.806 167.538 160.302 1.00 63.56 1051 ASN P O 1
ATOM 2955 N N . ARG A 1 388 ? 158.433 167.702 162.552 1.00 65.28 1052 ARG P N 1
ATOM 2956 C CA . ARG A 1 388 ? 159.312 168.888 162.745 1.00 65.28 1052 ARG P CA 1
ATOM 2957 C C . ARG A 1 388 ? 160.680 168.431 163.265 1.00 65.28 1052 ARG P C 1
ATOM 2958 O O . ARG A 1 388 ? 161.544 169.299 163.500 1.00 65.28 1052 ARG P O 1
ATOM 2966 N N . VAL A 1 389 ? 160.858 167.116 163.431 1.00 61.51 1053 VAL P N 1
ATOM 2967 C CA . VAL A 1 389 ? 162.143 166.547 163.937 1.00 61.51 1053 VAL P CA 1
ATOM 2968 C C . VAL A 1 389 ? 163.286 167.040 163.043 1.00 61.51 1053 VAL P C 1
ATOM 2969 O O . VAL A 1 389 ? 163.130 166.933 161.812 1.00 61.51 1053 VAL P O 1
ATOM 2973 N N . VAL A 1 400 ? 159.515 165.222 169.008 1.00 64.10 1064 VAL P N 1
ATOM 2974 C CA . VAL A 1 400 ? 158.532 166.186 169.588 1.00 64.10 1064 VAL P CA 1
ATOM 2975 C C . VAL A 1 400 ? 158.647 167.518 168.837 1.00 64.10 1064 VAL P C 1
ATOM 2976 O O . VAL A 1 400 ? 159.731 168.133 168.885 1.00 64.10 1064 VAL P O 1
ATOM 2980 N N . SER A 1 401 ? 157.565 167.937 168.173 1.00 66.67 1065 SER P N 1
ATOM 2981 C CA . SER A 1 401 ? 157.553 169.211 167.406 1.00 66.67 1065 SER P CA 1
ATOM 2982 C C . SER A 1 401 ? 157.724 170.398 168.362 1.00 66.67 1065 SER P C 1
ATOM 2983 O O . SER A 1 401 ? 157.147 170.357 169.466 1.00 66.67 1065 SER P O 1
ATOM 2986 N N . LYS A 1 402 ? 158.490 171.409 167.941 1.00 71.76 1066 LYS P N 1
ATOM 2987 C CA . LYS A 1 402 ? 158.731 172.622 168.769 1.00 71.76 1066 LYS P CA 1
ATOM 2988 C C . LYS A 1 402 ? 157.402 173.353 168.995 1.00 71.76 1066 LYS P C 1
ATOM 2989 O O . LYS A 1 402 ? 157.196 173.867 170.113 1.00 71.76 1066 LYS P O 1
ATOM 2995 N N . GLU A 1 403 ? 156.562 173.411 167.953 1.00 74.81 1067 GLU P N 1
ATOM 2996 C CA . GLU A 1 403 ? 155.228 174.080 167.979 1.00 74.81 1067 GLU P CA 1
ATOM 2997 C C . GLU A 1 403 ? 155.373 175.565 168.340 1.00 74.81 1067 GLU P C 1
ATOM 2998 O O . GLU A 1 403 ? 154.506 176.079 169.074 1.00 74.81 1067 GLU P O 1
ATOM 3004 N N . SER A 1 404 ? 156.426 176.218 167.837 1.00 72.32 1068 SER P N 1
ATOM 3005 C CA . SER A 1 404 ? 156.677 177.661 168.091 1.00 72.32 1068 SER P CA 1
ATOM 3006 C C . SER A 1 404 ? 156.219 178.477 166.877 1.00 72.32 1068 SER P C 1
ATOM 3007 O O . SER A 1 404 ? 156.482 179.695 166.845 1.00 72.32 1068 SER P O 1
ATOM 3010 N N . PHE A 1 405 ? 155.554 177.815 165.925 1.00 71.69 1069 PHE P N 1
ATOM 3011 C CA . PHE A 1 405 ? 155.080 178.466 164.675 1.00 71.69 1069 PHE P CA 1
ATOM 3012 C C . PHE A 1 405 ? 153.555 178.355 164.581 1.00 71.69 1069 PHE P C 1
ATOM 3013 O O . PHE A 1 405 ? 152.973 177.447 165.207 1.00 71.69 1069 PHE P O 1
ATOM 3021 N N . GLU A 1 406 ? 152.938 179.263 163.817 1.00 73.37 1070 GLU P N 1
ATOM 3022 C CA . GLU A 1 406 ? 151.461 179.298 163.643 1.00 73.37 1070 GLU P CA 1
ATOM 3023 C C . GLU A 1 406 ? 150.988 178.006 162.967 1.00 73.37 1070 GLU P C 1
ATOM 3024 O O . GLU A 1 406 ? 151.710 177.495 162.088 1.00 73.37 1070 GLU P O 1
ATOM 3030 N N . GLU A 1 407 ? 149.813 177.512 163.371 1.00 75.40 1071 GLU P N 1
ATOM 3031 C CA . GLU A 1 407 ? 149.233 176.258 162.817 1.00 75.40 1071 GLU P CA 1
ATOM 3032 C C . GLU A 1 407 ? 148.121 176.612 161.823 1.00 75.40 1071 GLU P C 1
ATOM 3033 O O . GLU A 1 407 ? 147.267 177.454 162.162 1.00 75.40 1071 GLU P O 1
ATOM 3039 N N . ARG A 1 408 ? 148.147 175.984 160.643 1.00 75.75 1072 ARG P N 1
ATOM 3040 C CA . ARG A 1 408 ? 147.152 176.242 159.569 1.00 75.75 1072 ARG P CA 1
ATOM 3041 C C . ARG A 1 408 ? 146.629 174.905 159.031 1.00 75.75 1072 ARG P C 1
ATOM 3042 O O . ARG A 1 408 ? 147.283 173.872 159.276 1.00 75.75 1072 ARG P O 1
ATOM 3050 N N . GLY A 1 409 ? 145.497 174.919 158.318 1.00 79.03 1073 GLY P N 1
ATOM 3051 C CA . GLY A 1 409 ? 144.866 173.680 157.813 1.00 79.03 1073 GLY P CA 1
ATOM 3052 C C . GLY A 1 409 ? 145.484 173.137 156.532 1.00 79.03 1073 GLY P C 1
ATOM 3053 O O . GLY A 1 409 ? 146.414 173.770 155.996 1.00 79.03 1073 GLY P O 1
ATOM 3054 N N . THR A 1 410 ? 145.039 171.943 156.123 1.00 83.89 1074 THR P N 1
ATOM 3055 C CA . THR A 1 410 ? 145.558 171.251 154.912 1.00 83.89 1074 THR P CA 1
ATOM 3056 C C . THR A 1 410 ? 144.706 171.635 153.699 1.00 83.89 1074 THR P C 1
ATOM 3057 O O . THR A 1 410 ? 144.857 172.784 153.231 1.00 83.89 1074 THR P O 1
ATOM 3061 N N . MET A 1 411 ? 143.859 170.710 153.224 1.00 85.54 1075 MET P N 1
ATOM 3062 C CA . MET A 1 411 ? 142.993 170.966 152.039 1.00 85.54 1075 MET P CA 1
ATOM 3063 C C . MET A 1 411 ? 143.873 171.500 150.905 1.00 85.54 1075 MET P C 1
ATOM 3064 O O . MET A 1 411 ? 143.582 172.596 150.409 1.00 85.54 1075 MET P O 1
ATOM 3069 N N . LEU A 1 412 ? 144.924 170.741 150.570 1.00 80.27 1076 LEU P N 1
ATOM 3070 C CA . LEU A 1 412 ? 145.941 171.088 149.538 1.00 80.27 1076 LEU P CA 1
ATOM 3071 C C . LEU A 1 412 ? 145.298 171.749 148.314 1.00 80.27 1076 LEU P C 1
ATOM 3072 O O . LEU A 1 412 ? 145.994 172.542 147.650 1.00 80.27 1076 LEU P O 1
ATOM 3077 N N . ASP A 1 413 ? 144.029 171.445 148.026 1.00 85.65 1077 ASP P N 1
ATOM 3078 C CA . ASP A 1 413 ? 143.372 172.057 146.839 1.00 85.65 1077 ASP P CA 1
ATOM 3079 C C . ASP A 1 413 ? 143.330 173.577 147.030 1.00 85.65 1077 ASP P C 1
ATOM 3080 O O . ASP A 1 413 ? 143.624 174.300 146.060 1.00 85.65 1077 ASP P O 1
ATOM 3085 N N . ALA A 1 414 ? 142.987 174.029 148.241 1.00 84.40 1078 ALA P N 1
ATOM 3086 C CA . ALA A 1 414 ? 142.946 175.471 148.579 1.00 84.40 1078 ALA P CA 1
ATOM 3087 C C . ALA A 1 414 ? 144.362 176.054 148.499 1.00 84.40 1078 ALA P C 1
ATOM 3088 O O . ALA A 1 414 ? 144.512 177.202 148.033 1.00 84.40 1078 ALA P O 1
ATOM 3090 N N . SER A 1 415 ? 145.354 175.274 148.943 1.00 78.93 1079 SER P N 1
ATOM 3091 C CA . SER A 1 415 ? 146.784 175.683 148.969 1.00 78.93 1079 SER P CA 1
ATOM 3092 C C . SER A 1 415 ? 147.298 175.963 147.552 1.00 78.93 1079 SER P C 1
ATOM 3093 O O . SER A 1 415 ? 148.102 176.901 147.392 1.00 78.93 1079 SER P O 1
ATOM 3096 N N . GLN A 1 416 ? 146.853 175.174 146.570 1.00 74.77 1080 GLN P N 1
ATOM 3097 C CA . GLN A 1 416 ? 147.295 175.327 145.156 1.00 74.77 1080 GLN P CA 1
ATOM 3098 C C . GLN A 1 416 ? 146.898 176.711 144.622 1.00 74.77 1080 GLN P C 1
ATOM 3099 O O . GLN A 1 416 ? 147.695 177.300 143.867 1.00 74.77 1080 GLN P O 1
ATOM 3105 N N . ILE A 1 417 ? 145.713 177.201 145.004 1.00 79.28 1081 ILE P N 1
ATOM 3106 C CA . ILE A 1 417 ? 145.174 178.525 144.562 1.00 79.28 1081 ILE P CA 1
ATOM 3107 C C . ILE A 1 417 ? 146.046 179.687 145.068 1.00 79.28 1081 ILE P C 1
ATOM 3108 O O . ILE A 1 417 ? 146.079 180.725 144.379 1.00 79.28 1081 ILE P O 1
ATOM 3113 N N . VAL A 1 418 ? 146.721 179.528 146.213 1.00 74.85 1082 VAL P N 1
ATOM 3114 C CA . VAL A 1 418 ? 147.537 180.634 146.802 1.00 74.85 1082 VAL P CA 1
ATOM 3115 C C . VAL A 1 418 ? 148.644 181.075 145.830 1.00 74.85 1082 VAL P C 1
ATOM 3116 O O . VAL A 1 418 ? 148.916 182.291 145.785 1.00 74.85 1082 VAL P O 1
ATOM 3120 N N . SER A 1 419 ? 149.230 180.140 145.072 1.00 77.21 1083 SER P N 1
ATOM 3121 C CA . SER A 1 419 ? 150.322 180.472 144.115 1.00 77.21 1083 SER P CA 1
ATOM 3122 C C . SER A 1 419 ? 149.742 180.962 142.782 1.00 77.21 1083 SER P C 1
ATOM 3123 O O . SER A 1 419 ? 148.976 180.200 142.158 1.00 77.21 1083 SER P O 1
ATOM 3126 N N . LYS A 1 420 ? 150.098 182.185 142.369 1.00 82.98 1084 LYS P N 1
ATOM 3127 C CA . LYS A 1 420 ? 149.590 182.767 141.095 1.00 82.98 1084 LYS P CA 1
ATOM 3128 C C . LYS A 1 420 ? 150.073 181.934 139.901 1.00 82.98 1084 LYS P C 1
ATOM 3129 O O . LYS A 1 420 ? 149.247 181.656 139.009 1.00 82.98 1084 LYS P O 1
ATOM 3135 N N . LYS A 1 421 ? 151.355 181.551 139.888 1.00 80.90 1085 LYS P N 1
ATOM 3136 C CA . LYS A 1 421 ? 151.904 180.704 138.792 1.00 80.90 1085 LYS P CA 1
ATOM 3137 C C . LYS A 1 421 ? 152.466 179.428 139.425 1.00 80.90 1085 LYS P C 1
ATOM 3138 O O . LYS A 1 421 ? 153.463 179.528 140.166 1.00 80.90 1085 LYS P O 1
ATOM 3144 N N . ALA A 1 422 ? 151.846 178.280 139.140 1.00 81.48 1086 ALA P N 1
ATOM 3145 C CA . ALA A 1 422 ? 152.285 177.005 139.753 1.00 81.48 1086 ALA P CA 1
ATOM 3146 C C . ALA A 1 422 ? 153.667 176.544 139.270 1.00 81.48 1086 ALA P C 1
ATOM 3147 O O . ALA A 1 422 ? 154.497 176.219 140.147 1.00 81.48 1086 ALA P O 1
ATOM 3149 N N . GLU A 1 423 ? 153.922 176.565 137.953 1.00 50.00 1087 GLU P N 1
ATOM 3150 C CA . GLU A 1 423 ? 155.201 176.015 137.417 1.00 50.00 1087 GLU P CA 1
ATOM 3151 C C . GLU A 1 423 ? 155.425 176.402 135.946 1.00 50.00 1087 GLU P C 1
ATOM 3152 O O . GLU A 1 423 ? 154.488 176.952 135.334 1.00 50.00 1087 GLU P O 1
ATOM 3158 N N . ILE A 1 424 ? 156.625 176.120 135.409 1.00 50.00 1088 ILE P N 1
ATOM 3159 C CA . ILE A 1 424 ? 156.938 176.379 133.965 1.00 50.00 1088 ILE P CA 1
ATOM 3160 C C . ILE A 1 424 ? 157.239 175.051 133.236 1.00 50.00 1088 ILE P C 1
ATOM 3161 O O . ILE A 1 424 ? 156.672 174.862 132.142 1.00 50.00 1088 ILE P O 1
ATOM 3166 N N . ASN A 1 425 ? 158.076 174.170 133.811 1.00 50.00 1089 ASN P N 1
ATOM 3167 C CA . ASN A 1 425 ? 158.341 172.808 133.269 1.00 50.00 1089 ASN P CA 1
ATOM 3168 C C . ASN A 1 425 ? 158.543 172.769 131.746 1.00 50.00 1089 ASN P C 1
ATOM 3169 O O . ASN A 1 425 ? 159.408 171.985 131.308 1.00 50.00 1089 ASN P O 1
ATOM 3174 N N . PRO A 1 426 ? 157.824 173.551 130.907 1.00 50.00 1090 PRO P N 1
ATOM 3175 C CA . PRO A 1 426 ? 157.961 173.422 129.451 1.00 50.00 1090 PRO P CA 1
ATOM 3176 C C . PRO A 1 426 ? 159.386 173.600 128.903 1.00 50.00 1090 PRO P C 1
ATOM 3177 O O . PRO A 1 426 ? 159.740 172.795 128.056 1.00 50.00 1090 PRO P O 1
ATOM 3181 N N . LEU A 1 427 ? 160.149 174.589 129.391 1.00 50.00 1091 LEU P N 1
ATOM 3182 C CA . LEU A 1 427 ? 161.554 174.795 128.930 1.00 50.00 1091 LEU P CA 1
ATOM 3183 C C . LEU A 1 427 ? 161.598 174.821 127.397 1.00 50.00 1091 LEU P C 1
ATOM 3184 O O . LEU A 1 427 ? 162.288 173.963 126.812 1.00 50.00 1091 LEU P O 1
ATOM 3189 N N . THR A 1 428 ? 159.431 173.978 126.863 1.00 50.00 1092 THR P N 1
ATOM 3190 C CA . THR A 1 428 ? 159.260 174.067 125.386 1.00 50.00 1092 THR P CA 1
ATOM 3191 C C . THR A 1 428 ? 160.609 173.961 124.662 1.00 50.00 1092 THR P C 1
ATOM 3192 O O . THR A 1 428 ? 160.631 173.332 123.586 1.00 50.00 1092 THR P O 1
ATOM 3196 N N . LEU A 1 429 ? 161.683 174.544 125.206 1.00 50.00 1093 LEU P N 1
ATOM 3197 C CA . LEU A 1 429 ? 163.004 174.443 124.527 1.00 50.00 1093 LEU P CA 1
ATOM 3198 C C . LEU A 1 429 ? 163.664 173.118 124.931 1.00 50.00 1093 LEU P C 1
ATOM 3199 O O . LEU A 1 429 ? 164.263 173.057 126.023 1.00 50.00 1093 LEU P O 1
ATOM 3204 N N . PRO A 1 430 ? 163.572 172.064 124.089 1.00 30.00 1094 PRO P N 1
ATOM 3205 C CA . PRO A 1 430 ? 163.496 170.675 124.543 1.00 30.00 1094 PRO P CA 1
ATOM 3206 C C . PRO A 1 430 ? 164.768 169.830 124.371 1.00 30.00 1094 PRO P C 1
ATOM 3207 O O . PRO A 1 430 ? 164.695 168.637 124.607 1.00 30.00 1094 PRO P O 1
ATOM 3211 N N . THR A 1 431 ? 165.887 170.442 123.970 1.00 30.00 1095 THR P N 1
ATOM 3212 C CA . THR A 1 431 ? 167.131 169.658 123.739 1.00 30.00 1095 THR P CA 1
ATOM 3213 C C . THR A 1 431 ? 168.065 169.753 124.951 1.00 30.00 1095 THR P C 1
ATOM 3214 O O . THR A 1 431 ? 167.691 169.243 126.026 1.00 30.00 1095 THR P O 1
ATOM 3218 N N . VAL A 1 432 ? 169.229 170.384 124.772 1.00 30.00 1096 VAL P N 1
ATOM 3219 C CA . VAL A 1 432 ? 170.230 170.528 125.871 1.00 30.00 1096 VAL P CA 1
ATOM 3220 C C . VAL A 1 432 ? 170.111 171.935 126.465 1.00 30.00 1096 VAL P C 1
ATOM 3221 O O . VAL A 1 432 ? 169.040 172.546 126.273 1.00 30.00 1096 VAL P O 1
ATOM 3225 N N . SER A 1 436 ? 171.140 166.637 130.504 1.00 50.00 1100 SER P N 1
ATOM 3226 C CA . SER A 1 436 ? 171.446 166.311 129.086 1.00 50.00 1100 SER P CA 1
ATOM 3227 C C . SER A 1 436 ? 172.161 164.957 129.005 1.00 50.00 1100 SER P C 1
ATOM 3228 O O . SER A 1 436 ? 171.641 164.054 128.320 1.00 50.00 1100 SER P O 1
ATOM 3231 N N . THR A 1 437 ? 173.305 164.829 129.685 1.00 50.00 1101 THR P N 1
ATOM 3232 C CA . THR A 1 437 ? 174.083 163.561 129.683 1.00 50.00 1101 THR P CA 1
ATOM 3233 C C . THR A 1 437 ? 173.234 162.452 130.313 1.00 50.00 1101 THR P C 1
ATOM 3234 O O . THR A 1 437 ? 173.253 161.321 129.788 1.00 50.00 1101 THR P O 1
ATOM 3238 N N . SER A 1 438 ? 172.521 162.777 131.397 1.00 50.00 1102 SER P N 1
ATOM 3239 C CA . SER A 1 438 ? 171.641 161.804 132.097 1.00 50.00 1102 SER P CA 1
ATOM 3240 C C . SER A 1 438 ? 170.224 161.881 131.517 1.00 50.00 1102 SER P C 1
ATOM 3241 O O . SER A 1 438 ? 169.356 161.106 131.965 1.00 50.00 1102 SER P O 1
ATOM 3244 N N . GLY A 1 439 ? 170.014 162.788 130.557 1.00 50.00 1103 GLY P N 1
ATOM 3245 C CA . GLY A 1 439 ? 168.700 162.986 129.916 1.00 50.00 1103 GLY P CA 1
ATOM 3246 C C . GLY A 1 439 ? 168.230 161.744 129.178 1.00 50.00 1103 GLY P C 1
ATOM 3247 O O . GLY A 1 439 ? 167.021 161.445 129.243 1.00 50.00 1103 GLY P O 1
ATOM 3248 N N . LYS A 1 440 ? 169.147 161.045 128.500 1.00 50.00 1104 LYS P N 1
ATOM 3249 C CA . LYS A 1 440 ? 168.769 159.824 127.740 1.00 50.00 1104 LYS P CA 1
ATOM 3250 C C . LYS A 1 440 ? 168.968 158.589 128.626 1.00 50.00 1104 LYS P C 1
ATOM 3251 O O . LYS A 1 440 ? 170.131 158.247 128.916 1.00 50.00 1104 LYS P O 1
ATOM 3257 N N . LYS A 1 441 ? 167.862 157.957 129.030 1.00 50.00 1105 LYS P N 1
ATOM 3258 C CA . LYS A 1 441 ? 167.887 156.731 129.874 1.00 50.00 1105 LYS P CA 1
ATOM 3259 C C . LYS A 1 441 ? 167.565 155.516 128.996 1.00 50.00 1105 LYS P C 1
ATOM 3260 O O . LYS A 1 441 ? 167.376 154.417 129.552 1.00 50.00 1105 LYS P O 1
ATOM 3266 N N . ASP A 1 442 ? 167.507 155.722 127.677 1.00 50.00 1106 ASP P N 1
ATOM 3267 C CA . ASP A 1 442 ? 167.162 154.646 126.710 1.00 50.00 1106 ASP P CA 1
ATOM 3268 C C . ASP A 1 442 ? 168.186 154.626 125.569 1.00 50.00 1106 ASP P C 1
ATOM 3269 O O . ASP A 1 442 ? 168.908 155.629 125.398 1.00 50.00 1106 ASP P O 1
ATOM 3274 N N . SER A 1 443 ? 166.467 153.647 128.029 1.00 50.00 1107 SER P N 1
ATOM 3275 C CA . SER A 1 443 ? 167.188 153.242 126.801 1.00 50.00 1107 SER P CA 1
ATOM 3276 C C . SER A 1 443 ? 166.125 152.653 125.869 1.00 50.00 1107 SER P C 1
ATOM 3277 O O . SER A 1 443 ? 166.279 151.473 125.493 1.00 50.00 1107 SER P O 1
ATOM 3280 N N . ASP A 1 444 ? 165.123 153.482 125.529 1.00 50.00 1108 ASP P N 1
ATOM 3281 C CA . ASP A 1 444 ? 163.948 153.231 124.641 1.00 50.00 1108 ASP P CA 1
ATOM 3282 C C . ASP A 1 444 ? 163.733 151.745 124.322 1.00 50.00 1108 ASP P C 1
ATOM 3283 O O . ASP A 1 444 ? 163.985 151.344 123.169 1.00 50.00 1108 ASP P O 1
ATOM 3288 N N . PHE A 1 445 ? 163.284 150.970 125.316 1.00 79.84 1109 PHE P N 1
ATOM 3289 C CA . PHE A 1 445 ? 163.025 149.512 125.157 1.00 79.84 1109 PHE P CA 1
ATOM 3290 C C . PHE A 1 445 ? 161.934 149.292 124.100 1.00 79.84 1109 PHE P C 1
ATOM 3291 O O . PHE A 1 445 ? 162.045 148.330 123.316 1.00 79.84 1109 PHE P O 1
ATOM 3299 N N . SER A 1 446 ? 160.916 150.160 124.088 1.00 83.37 1110 SER P N 1
ATOM 3300 C CA . SER A 1 446 ? 159.789 150.087 123.119 1.00 83.37 1110 SER P CA 1
ATOM 3301 C C . SER A 1 446 ? 160.290 150.327 121.688 1.00 83.37 1110 SER P C 1
ATOM 3302 O O . SER A 1 446 ? 161.270 151.089 121.525 1.00 83.37 1110 SER P O 1
ATOM 3305 N N . LYS A 1 447 ? 159.635 149.670 120.718 1.00 84.91 1111 LYS P N 1
ATOM 3306 C CA . LYS A 1 447 ? 159.911 149.706 119.249 1.00 84.91 1111 LYS P CA 1
ATOM 3307 C C . LYS A 1 447 ? 161.149 148.866 118.899 1.00 84.91 1111 LYS P C 1
ATOM 3308 O O . LYS A 1 447 ? 161.660 149.011 117.771 1.00 84.91 1111 LYS P O 1
ATOM 3314 N N . ILE A 1 448 ? 161.596 148.012 119.828 1.00 80.38 1112 ILE P N 1
ATOM 3315 C CA . ILE A 1 448 ? 162.748 147.089 119.586 1.00 80.38 1112 ILE P CA 1
ATOM 3316 C C . ILE A 1 448 ? 162.215 145.860 118.834 1.00 80.38 1112 ILE P C 1
ATOM 3317 O O . ILE A 1 448 ? 160.980 145.658 118.830 1.00 80.38 1112 ILE P O 1
ATOM 3322 N N . ALA A 1 449 ? 163.091 145.041 118.241 1.00 80.02 1113 ALA P N 1
ATOM 3323 C CA . ALA A 1 449 ? 162.536 143.899 117.478 1.00 80.02 1113 ALA P CA 1
ATOM 3324 C C . ALA A 1 449 ? 161.660 142.954 118.310 1.00 80.02 1113 ALA P C 1
ATOM 3325 O O . ALA A 1 449 ? 160.599 142.556 117.799 1.00 80.02 1113 ALA P O 1
ATOM 3327 N N . HIS A 1 450 ? 162.063 142.597 119.528 1.00 78.09 1114 HIS P N 1
ATOM 3328 C CA . HIS A 1 450 ? 161.283 141.575 120.275 1.00 78.09 1114 HIS P CA 1
ATOM 3329 C C . HIS A 1 450 ? 160.571 142.169 121.493 1.00 78.09 1114 HIS P C 1
ATOM 3330 O O . HIS A 1 450 ? 160.206 141.388 122.388 1.00 78.09 1114 HIS P O 1
ATOM 3337 N N . TYR A 1 451 ? 160.395 143.487 121.530 1.00 72.44 1115 TYR P N 1
ATOM 3338 C CA . TYR A 1 451 ? 159.803 144.144 122.730 1.00 72.44 1115 TYR P CA 1
ATOM 3339 C C . TYR A 1 451 ? 158.558 143.408 123.217 1.00 72.44 1115 TYR P C 1
ATOM 3340 O O . TYR A 1 451 ? 157.671 143.126 122.394 1.00 72.44 1115 TYR P O 1
ATOM 3349 N N . GLN A 1 452 ? 158.486 143.117 124.516 1.00 69.79 1116 GLN P N 1
ATOM 3350 C CA . GLN A 1 452 ? 157.247 142.519 125.084 1.00 69.79 1116 GLN P CA 1
ATOM 3351 C C . GLN A 1 452 ? 156.716 143.507 126.121 1.00 69.79 1116 GLN P C 1
ATOM 3352 O O . GLN A 1 452 ? 157.490 144.401 126.510 1.00 69.79 1116 GLN P O 1
ATOM 3358 N N . ALA A 1 453 ? 155.460 143.368 126.554 1.00 70.87 1117 ALA P N 1
ATOM 3359 C CA . ALA A 1 453 ? 154.909 144.369 127.459 1.00 70.87 1117 ALA P CA 1
ATOM 3360 C C . ALA A 1 453 ? 155.144 144.011 128.922 1.00 70.87 1117 ALA P C 1
ATOM 3361 O O . ALA A 1 453 ? 155.530 144.873 129.718 1.00 70.87 1117 ALA P O 1
ATOM 3363 N N . ASN A 1 454 ? 154.922 142.749 129.292 1.00 69.95 1118 ASN P N 1
ATOM 3364 C CA . ASN A 1 454 ? 155.020 142.357 130.694 1.00 69.95 1118 ASN P CA 1
ATOM 3365 C C . ASN A 1 454 ? 156.450 142.384 131.215 1.00 69.95 1118 ASN P C 1
ATOM 3366 O O . ASN A 1 454 ? 156.649 142.489 132.428 1.00 69.95 1118 ASN P O 1
ATOM 3371 N N . ARG A 1 455 ? 157.446 142.296 130.335 1.00 67.78 1119 ARG P N 1
ATOM 3372 C CA . ARG A 1 455 ? 158.844 142.279 130.740 1.00 67.78 1119 ARG P CA 1
ATOM 3373 C C . ARG A 1 455 ? 159.500 143.647 130.659 1.00 67.78 1119 ARG P C 1
ATOM 3374 O O . ARG A 1 455 ? 160.728 143.741 130.765 1.00 67.78 1119 ARG P O 1
ATOM 3382 N N . ALA A 1 456 ? 158.709 144.713 130.485 1.00 66.85 1120 ALA P N 1
ATOM 3383 C CA . ALA A 1 456 ? 159.261 146.056 130.334 1.00 66.85 1120 ALA P CA 1
ATOM 3384 C C . ALA A 1 456 ? 160.206 146.398 131.479 1.00 66.85 1120 ALA P C 1
ATOM 3385 O O . ALA A 1 456 ? 161.385 146.703 131.260 1.00 66.85 1120 ALA P O 1
ATOM 3387 N N . LEU A 1 457 ? 159.702 146.340 132.714 1.00 62.81 1121 LEU P N 1
ATOM 3388 C CA . LEU A 1 457 ? 160.549 146.591 133.875 1.00 62.81 1121 LEU P CA 1
ATOM 3389 C C . LEU A 1 457 ? 161.767 145.683 133.875 1.00 62.81 1121 LEU P C 1
ATOM 3390 O O . LEU A 1 457 ? 162.877 146.118 134.213 1.00 62.81 1121 LEU P O 1
ATOM 3395 N N . VAL A 1 458 ? 161.587 144.418 133.479 1.00 62.54 1122 VAL P N 1
ATOM 3396 C CA . VAL A 1 458 ? 162.707 143.482 133.436 1.00 62.54 1122 VAL P CA 1
ATOM 3397 C C . VAL A 1 458 ? 163.831 144.040 132.575 1.00 62.54 1122 VAL P C 1
ATOM 3398 O O . VAL A 1 458 ? 165.014 143.923 132.923 1.00 62.54 1122 VAL P O 1
ATOM 3402 N N . TYR A 1 459 ? 163.482 144.670 131.450 1.00 64.93 1123 TYR P N 1
ATOM 3403 C CA . TYR A 1 459 ? 164.492 145.312 130.618 1.00 64.93 1123 TYR P CA 1
ATOM 3404 C C . TYR A 1 459 ? 165.306 146.308 131.432 1.00 64.93 1123 TYR P C 1
ATOM 3405 O O . TYR A 1 459 ? 166.541 146.244 131.457 1.00 64.93 1123 TYR P O 1
ATOM 3414 N N . LYS A 1 460 ? 164.626 147.216 132.134 1.00 63.42 1124 LYS P N 1
ATOM 3415 C CA . LYS A 1 460 ? 165.339 148.105 133.043 1.00 63.42 1124 LYS P CA 1
ATOM 3416 C C . LYS A 1 460 ? 166.138 147.306 134.063 1.00 63.42 1124 LYS P C 1
ATOM 3417 O O . LYS A 1 460 ? 167.311 147.602 134.320 1.00 63.42 1124 LYS P O 1
ATOM 3423 N N . ASN A 1 461 ? 165.532 146.252 134.617 1.00 62.34 1125 ASN P N 1
ATOM 3424 C CA . ASN A 1 461 ? 166.212 145.438 135.615 1.00 62.34 1125 ASN P CA 1
ATOM 3425 C C . ASN A 1 461 ? 167.424 144.719 135.048 1.00 62.34 1125 ASN P C 1
ATOM 3426 O O . ASN A 1 461 ? 168.244 144.214 135.822 1.00 62.34 1125 ASN P O 1
ATOM 3431 N N . ILE A 1 462 ? 167.562 144.650 133.723 1.00 61.06 1126 ILE P N 1
ATOM 3432 C CA . ILE A 1 462 ? 168.774 144.092 133.137 1.00 61.06 1126 ILE P CA 1
ATOM 3433 C C . ILE A 1 462 ? 169.672 145.177 132.560 1.00 61.06 1126 ILE P C 1
ATOM 3434 O O . ILE A 1 462 ? 170.857 144.909 132.294 1.00 61.06 1126 ILE P O 1
ATOM 3439 N N . GLU A 1 463 ? 169.161 146.398 132.384 1.00 63.35 1127 GLU P N 1
ATOM 3440 C CA . GLU A 1 463 ? 170.003 147.485 131.898 1.00 63.35 1127 GLU P CA 1
ATOM 3441 C C . GLU A 1 463 ? 171.131 147.795 132.870 1.00 63.35 1127 GLU P C 1
ATOM 3442 O O . GLU A 1 463 ? 172.226 148.183 132.446 1.00 63.35 1127 GLU P O 1
ATOM 3448 N N . LYS A 1 464 ? 170.890 147.623 134.171 1.00 57.36 1128 LYS P N 1
ATOM 3449 C CA . LYS A 1 464 ? 171.945 147.817 135.157 1.00 57.36 1128 LYS P CA 1
ATOM 3450 C C . LYS A 1 464 ? 173.018 146.742 135.075 1.00 57.36 1128 LYS P C 1
ATOM 3451 O O . LYS A 1 464 ? 174.113 146.933 135.611 1.00 57.36 1128 LYS P O 1
ATOM 3457 N N . LEU A 1 465 ? 172.731 145.616 134.418 1.00 56.61 1129 LEU P N 1
ATOM 3458 C CA . LEU A 1 465 ? 173.704 144.532 134.351 1.00 56.61 1129 LEU P CA 1
ATOM 3459 C C . LEU A 1 465 ? 174.560 144.597 133.096 1.00 56.61 1129 LEU P C 1
ATOM 3460 O O . LEU A 1 465 ? 175.700 144.125 133.106 1.00 56.61 1129 LEU P O 1
ATOM 3465 N N . LEU A 1 466 ? 174.041 145.170 132.012 1.00 62.43 1130 LEU P N 1
ATOM 3466 C CA . LEU A 1 466 ? 174.780 145.303 130.755 1.00 62.43 1130 LEU P CA 1
ATOM 3467 C C . LEU A 1 466 ? 174.805 146.763 130.328 1.00 62.43 1130 LEU P C 1
ATOM 3468 O O . LEU A 1 466 ? 174.065 147.171 129.425 1.00 62.43 1130 LEU P O 1
ATOM 3473 N N . PRO A 1 467 ? 175.648 147.580 130.952 1.00 62.81 1131 PRO P N 1
ATOM 3474 C CA . PRO A 1 467 ? 175.845 148.942 130.461 1.00 62.81 1131 PRO P CA 1
ATOM 3475 C C . PRO A 1 467 ? 176.706 148.946 129.208 1.00 62.81 1131 PRO P C 1
ATOM 3476 O O . PRO A 1 467 ? 177.461 148.013 128.934 1.00 62.81 1131 PRO P O 1
ATOM 3480 N N . PHE A 1 468 ? 176.572 150.028 128.440 1.00 71.14 1132 PHE P N 1
ATOM 3481 C CA . PHE A 1 468 ? 177.310 150.206 127.190 1.00 71.14 1132 PHE P CA 1
ATOM 3482 C C . PHE A 1 468 ? 177.015 149.076 126.205 1.00 71.14 1132 PHE P C 1
ATOM 3483 O O . PHE A 1 468 ? 177.912 148.564 125.534 1.00 71.14 1132 PHE P O 1
ATOM 3491 N N . TYR A 1 469 ? 175.747 148.680 126.113 1.00 70.52 1133 TYR P N 1
ATOM 3492 C CA . TYR A 1 469 ? 175.337 147.615 125.210 1.00 70.52 1133 TYR P CA 1
ATOM 3493 C C . TYR A 1 469 ? 174.111 148.046 124.419 1.00 70.52 1133 TYR P C 1
ATOM 3494 O O . TYR A 1 469 ? 173.331 148.897 124.856 1.00 70.52 1133 TYR P O 1
ATOM 3503 N N . ASN A 1 470 ? 173.952 147.441 123.245 1.00 75.00 1134 ASN P N 1
ATOM 3504 C CA . ASN A 1 470 ? 172.844 147.773 122.362 1.00 75.00 1134 ASN P CA 1
ATOM 3505 C C . ASN A 1 470 ? 171.511 147.394 122.994 1.00 75.00 1134 ASN P C 1
ATOM 3506 O O . ASN A 1 470 ? 171.423 146.468 123.807 1.00 75.00 1134 ASN P O 1
ATOM 3511 N N . LYS A 1 471 ? 170.461 148.123 122.609 1.00 73.42 1135 LYS P N 1
ATOM 3512 C CA . LYS A 1 471 ? 169.122 147.795 123.089 1.00 73.42 1135 LYS P CA 1
ATOM 3513 C C . LYS A 1 471 ? 168.671 146.428 122.594 1.00 73.42 1135 LYS P C 1
ATOM 3514 O O . LYS A 1 471 ? 167.913 145.737 123.285 1.00 73.42 1135 LYS P O 1
ATOM 3520 N N . SER A 1 472 ? 169.127 146.024 121.407 1.00 72.72 1136 SER P N 1
ATOM 3521 C CA . SER A 1 472 ? 168.775 144.707 120.883 1.00 72.72 1136 SER P CA 1
ATOM 3522 C C . SER A 1 472 ? 169.307 143.604 121.785 1.00 72.72 1136 SER P C 1
ATOM 3523 O O . SER A 1 472 ? 168.583 142.664 122.131 1.00 72.72 1136 SER P O 1
ATOM 3526 N N . THR A 1 473 ? 170.578 143.702 122.181 1.00 72.18 1137 THR P N 1
ATOM 3527 C CA . THR A 1 473 ? 171.136 142.725 123.111 1.00 72.18 1137 THR P CA 1
ATOM 3528 C C . THR A 1 473 ? 170.421 142.780 124.452 1.00 72.18 1137 THR P C 1
ATOM 3529 O O . THR A 1 473 ? 170.197 141.742 125.091 1.00 72.18 1137 THR P O 1
ATOM 3533 N N . ILE A 1 474 ? 170.038 143.981 124.889 1.00 69.29 1138 ILE P N 1
ATOM 3534 C CA . ILE A 1 474 ? 169.325 144.129 126.155 1.00 69.29 1138 ILE P CA 1
ATOM 3535 C C . ILE A 1 474 ? 168.020 143.345 126.128 1.00 69.29 1138 ILE P C 1
ATOM 3536 O O . ILE A 1 474 ? 167.737 142.552 127.031 1.00 69.29 1138 ILE P O 1
ATOM 3541 N N . VAL A 1 475 ? 167.207 143.549 125.088 1.00 71.37 1139 VAL P N 1
ATOM 3542 C CA . VAL A 1 475 ? 165.924 142.852 125.046 1.00 71.37 1139 VAL P CA 1
ATOM 3543 C C . VAL A 1 475 ? 166.124 141.361 124.796 1.00 71.37 1139 VAL P C 1
ATOM 3544 O O . VAL A 1 475 ? 165.361 140.534 125.318 1.00 71.37 1139 VAL P O 1
ATOM 3548 N N . LYS A 1 476 ? 167.148 140.986 124.024 1.00 71.17 1140 LYS P N 1
ATOM 3549 C CA . LYS A 1 476 ? 167.404 139.571 123.781 1.00 71.17 1140 LYS P CA 1
ATOM 3550 C C . LYS A 1 476 ? 167.759 138.845 125.069 1.00 71.17 1140 LYS P C 1
ATOM 3551 O O . LYS A 1 476 ? 167.314 137.715 125.298 1.00 71.17 1140 LYS P O 1
ATOM 3557 N N . TYR A 1 477 ? 168.558 139.481 125.932 1.00 70.97 1141 TYR P N 1
ATOM 3558 C CA . TYR A 1 477 ? 168.907 138.853 127.198 1.00 70.97 1141 TYR P CA 1
ATOM 3559 C C . TYR A 1 477 ? 167.804 139.007 128.237 1.00 70.97 1141 TYR P C 1
ATOM 3560 O O . TYR A 1 477 ? 167.742 138.220 129.187 1.00 70.97 1141 TYR P O 1
ATOM 3569 N N . GLY A 1 478 ? 166.929 140.000 128.078 1.00 69.46 1142 GLY P N 1
ATOM 3570 C CA . GLY A 1 478 ? 165.788 140.110 128.963 1.00 69.46 1142 GLY P CA 1
ATOM 3571 C C . GLY A 1 478 ? 164.734 139.058 128.694 1.00 69.46 1142 GLY P C 1
ATOM 3572 O O . GLY A 1 478 ? 164.046 138.616 129.617 1.00 69.46 1142 GLY P O 1
ATOM 3573 N N . ASN A 1 479 ? 164.588 138.646 127.432 1.00 71.08 1143 ASN P N 1
ATOM 3574 C CA . ASN A 1 479 ? 163.636 137.586 127.116 1.00 71.08 1143 ASN P CA 1
ATOM 3575 C C . ASN A 1 479 ? 164.025 136.264 127.767 1.00 71.08 1143 ASN P C 1
ATOM 3576 O O . ASN A 1 479 ? 163.161 135.418 128.016 1.00 71.08 1143 ASN P O 1
ATOM 3581 N N . LEU A 1 480 ? 165.315 136.069 128.052 1.00 69.60 1144 LEU P N 1
ATOM 3582 C CA . LEU A 1 480 ? 165.786 134.836 128.668 1.00 69.60 1144 LEU P CA 1
ATOM 3583 C C . LEU A 1 480 ? 165.566 134.794 130.174 1.00 69.60 1144 LEU P C 1
ATOM 3584 O O . LEU A 1 480 ? 165.792 133.744 130.783 1.00 69.60 1144 LEU P O 1
ATOM 3589 N N . VAL A 1 481 ? 165.138 135.897 130.790 1.00 70.63 1145 VAL P N 1
ATOM 3590 C CA . VAL A 1 481 ? 164.884 135.893 132.223 1.00 70.63 1145 VAL P CA 1
ATOM 3591 C C . VAL A 1 481 ? 163.649 135.058 132.519 1.00 70.63 1145 VAL P C 1
ATOM 3592 O O . VAL A 1 481 ? 162.644 135.120 131.795 1.00 70.63 1145 VAL P O 1
ATOM 3596 N N . LYS A 1 482 ? 163.714 134.268 133.583 1.00 73.33 1146 LYS P N 1
ATOM 3597 C CA . LYS A 1 482 ? 162.628 133.387 133.978 1.00 73.33 1146 LYS P CA 1
ATOM 3598 C C . LYS A 1 482 ? 161.799 134.038 135.078 1.00 73.33 1146 LYS P C 1
ATOM 3599 O O . LYS A 1 482 ? 162.199 135.033 135.687 1.00 73.33 1146 LYS P O 1
ATOM 3605 N N . GLU A 1 483 ? 160.624 133.456 135.325 1.00 76.52 1147 GLU P N 1
ATOM 3606 C CA . GLU A 1 483 ? 159.722 134.001 136.332 1.00 76.52 1147 GLU P CA 1
ATOM 3607 C C . GLU A 1 483 ? 160.069 133.528 137.737 1.00 76.52 1147 GLU P C 1
ATOM 3608 O O . GLU A 1 483 ? 159.767 134.224 138.711 1.00 76.52 1147 GLU P O 1
ATOM 3614 N N . ASN A 1 484 ? 160.701 132.359 137.865 1.00 80.18 1148 ASN P N 1
ATOM 3615 C CA . ASN A 1 484 ? 161.041 131.851 139.190 1.00 80.18 1148 ASN P CA 1
ATOM 3616 C C . ASN A 1 484 ? 162.131 132.684 139.851 1.00 80.18 1148 ASN P C 1
ATOM 3617 O O . ASN A 1 484 ? 162.208 132.735 141.083 1.00 80.18 1148 ASN P O 1
ATOM 3622 N N . SER A 1 485 ? 162.977 133.335 139.057 1.00 75.10 1149 SER P N 1
ATOM 3623 C CA . SER A 1 485 ? 164.039 134.161 139.609 1.00 75.10 1149 SER P CA 1
ATOM 3624 C C . SER A 1 485 ? 163.467 135.435 140.225 1.00 75.10 1149 SER P C 1
ATOM 3625 O O . SER A 1 485 ? 162.317 135.812 139.992 1.00 75.10 1149 SER P O 1
ATOM 3628 N N . LEU A 1 486 ? 164.298 136.101 141.023 1.00 67.97 1150 LEU P N 1
ATOM 3629 C CA . LEU A 1 486 ? 163.908 137.317 141.720 1.00 67.97 1150 LEU P CA 1
ATOM 3630 C C . LEU A 1 486 ? 164.169 138.576 140.901 1.00 67.97 1150 LEU P C 1
ATOM 3631 O O . LEU A 1 486 ? 164.255 139.668 141.475 1.00 67.97 1150 LEU P O 1
ATOM 3636 N N . LEU A 1 487 ? 164.295 138.451 139.584 1.00 63.44 1151 LEU P N 1
ATOM 3637 C CA . LEU A 1 487 ? 164.555 139.591 138.715 1.00 63.44 1151 LEU P CA 1
ATOM 3638 C C . LEU A 1 487 ? 163.281 140.271 138.234 1.00 63.44 1151 LEU P C 1
ATOM 3639 O O . LEU A 1 487 ? 163.329 141.020 137.252 1.00 63.44 1151 LEU P O 1
ATOM 3644 N N . TYR A 1 488 ? 162.150 140.029 138.890 1.00 66.34 1152 TYR P N 1
ATOM 3645 C CA . TYR A 1 488 ? 160.903 140.702 138.553 1.00 66.34 1152 TYR P CA 1
ATOM 3646 C C . TYR A 1 488 ? 160.590 141.864 139.486 1.00 66.34 1152 TYR P C 1
ATOM 3647 O O . TYR A 1 488 ? 159.514 142.461 139.372 1.00 66.34 1152 TYR P O 1
ATOM 3656 N N . GLN A 1 489 ? 161.493 142.192 140.404 1.00 63.63 1153 GLN P N 1
ATOM 3657 C CA . GLN A 1 489 ? 161.386 143.380 141.235 1.00 63.63 1153 GLN P CA 1
ATOM 3658 C C . GLN A 1 489 ? 162.346 144.450 140.731 1.00 63.63 1153 GLN P C 1
ATOM 3659 O O . GLN A 1 489 ? 163.282 144.171 139.980 1.00 63.63 1153 GLN P O 1
ATOM 3665 N N . LYS A 1 490 ? 162.098 145.688 141.153 1.00 63.43 1154 LYS P N 1
ATOM 3666 C CA . LYS A 1 490 ? 162.975 146.784 140.767 1.00 63.43 1154 LYS P CA 1
ATOM 3667 C C . LYS A 1 490 ? 164.364 146.576 141.355 1.00 63.43 1154 LYS P C 1
ATOM 3668 O O . LYS A 1 490 ? 164.512 146.233 142.532 1.00 63.43 1154 LYS P O 1
ATOM 3674 N N . GLU A 1 491 ? 165.385 146.781 140.529 1.00 61.61 1155 GLU P N 1
ATOM 3675 C CA . GLU A 1 491 ? 166.760 146.476 140.895 1.00 61.61 1155 GLU P CA 1
ATOM 3676 C C . GLU A 1 491 ? 167.633 147.715 140.775 1.00 61.61 1155 GLU P C 1
ATOM 3677 O O . GLU A 1 491 ? 167.505 148.488 139.822 1.00 61.61 1155 GLU P O 1
ATOM 3683 N N . LEU A 1 492 ? 168.520 147.897 141.749 1.00 58.82 1156 LEU P N 1
ATOM 3684 C CA . LEU A 1 492 ? 169.536 148.934 141.704 1.00 58.82 1156 LEU P CA 1
ATOM 3685 C C . LEU A 1 492 ? 170.844 148.332 141.195 1.00 58.82 1156 LEU P C 1
ATOM 3686 O O . LEU A 1 492 ? 170.909 147.168 140.797 1.00 58.82 1156 LEU P O 1
ATOM 3691 N N . LEU A 1 493 ? 171.903 149.138 141.208 1.00 59.84 1157 LEU P N 1
ATOM 3692 C CA . LEU A 1 493 ? 173.179 148.681 140.673 1.00 59.84 1157 LEU P CA 1
ATOM 3693 C C . LEU A 1 493 ? 173.767 147.577 141.542 1.00 59.84 1157 LEU P C 1
ATOM 3694 O O . LEU A 1 493 ? 173.609 147.573 142.766 1.00 59.84 1157 LEU P O 1
ATOM 3699 N N . SER A 1 494 ? 174.446 146.636 140.896 1.00 55.01 1158 SER P N 1
ATOM 3700 C CA . SER A 1 494 ? 175.031 145.490 141.571 1.00 55.01 1158 SER P CA 1
ATOM 3701 C C . SER A 1 494 ? 176.465 145.786 141.998 1.00 55.01 1158 SER P C 1
ATOM 3702 O O . SER A 1 494 ? 177.023 146.848 141.711 1.00 55.01 1158 SER P O 1
ATOM 3705 N N . ALA A 1 495 ? 177.069 144.824 142.692 1.00 57.67 1159 ALA P N 1
ATOM 3706 C CA . ALA A 1 495 ? 178.443 144.958 143.156 1.00 57.67 1159 ALA P CA 1
ATOM 3707 C C . ALA A 1 495 ? 179.154 143.621 143.028 1.00 57.67 1159 ALA P C 1
ATOM 3708 O O . ALA A 1 495 ? 178.664 142.604 143.529 1.00 57.67 1159 ALA P O 1
ATOM 3710 N N . VAL A 1 496 ? 180.303 143.621 142.368 1.00 59.71 1160 VAL P N 1
ATOM 3711 C CA . VAL A 1 496 ? 181.111 142.417 142.214 1.00 59.71 1160 VAL P CA 1
ATOM 3712 C C . VAL A 1 496 ? 181.977 142.257 143.454 1.00 59.71 1160 VAL P C 1
ATOM 3713 O O . VAL A 1 496 ? 182.644 143.207 143.880 1.00 59.71 1160 VAL P O 1
ATOM 3717 N N . MET A 1 497 ? 181.965 141.062 144.046 1.00 66.28 1161 MET P N 1
ATOM 3718 C CA . MET A 1 497 ? 182.734 140.791 145.252 1.00 66.28 1161 MET P CA 1
ATOM 3719 C C . MET A 1 497 ? 183.412 139.435 145.134 1.00 66.28 1161 MET P C 1
ATOM 3720 O O . MET A 1 497 ? 182.854 138.497 144.558 1.00 66.28 1161 MET P O 1
ATOM 3725 N N . MET A 1 498 ? 184.613 139.340 145.692 1.00 72.52 1162 MET P N 1
ATOM 3726 C CA . MET A 1 498 ? 185.407 138.113 145.688 1.00 72.52 1162 MET P CA 1
ATOM 3727 C C . MET A 1 498 ? 185.446 137.590 147.123 1.00 72.52 1162 MET P C 1
ATOM 3728 O O . MET A 1 498 ? 186.343 137.923 147.898 1.00 72.52 1162 MET P O 1
ATOM 3733 N N . LYS A 1 499 ? 184.452 136.771 147.471 1.00 71.78 1163 LYS P N 1
ATOM 3734 C CA . LYS A 1 499 ? 184.314 136.201 148.811 1.00 71.78 1163 LYS P CA 1
ATOM 3735 C C . LYS A 1 499 ? 184.277 137.301 149.872 1.00 71.78 1163 LYS P C 1
ATOM 3736 O O . LYS A 1 499 ? 185.122 137.372 150.768 1.00 71.78 1163 LYS P O 1
ATOM 3742 N N . ASP A 1 500 ? 183.275 138.173 149.745 1.00 68.95 1164 ASP P N 1
ATOM 3743 C CA . ASP A 1 500 ? 183.040 139.273 150.680 1.00 68.95 1164 ASP P CA 1
ATOM 3744 C C . ASP A 1 500 ? 184.243 140.218 150.734 1.00 68.95 1164 ASP P C 1
ATOM 3745 O O . ASP A 1 500 ? 184.869 140.418 151.777 1.00 68.95 1164 ASP P O 1
ATOM 3750 N N . ASP A 1 501 ? 184.560 140.801 149.579 1.00 68.82 1165 ASP P N 1
ATOM 3751 C CA . ASP A 1 501 ? 185.675 141.734 149.470 1.00 68.82 1165 ASP P CA 1
ATOM 3752 C C . ASP A 1 501 ? 185.354 143.012 148.713 1.00 68.82 1165 ASP P C 1
ATOM 3753 O O . ASP A 1 501 ? 186.116 143.979 148.844 1.00 68.82 1165 ASP P O 1
ATOM 3758 N N . GLN A 1 502 ? 184.273 143.057 147.935 1.00 66.40 1166 GLN P N 1
ATOM 3759 C CA . GLN A 1 502 ? 183.868 144.250 147.188 1.00 66.40 1166 GLN P CA 1
ATOM 3760 C C . GLN A 1 502 ? 184.975 144.709 146.237 1.00 66.40 1166 GLN P C 1
ATOM 3761 O O . GLN A 1 502 ? 185.506 145.816 146.340 1.00 66.40 1166 GLN P O 1
ATOM 3767 N N . VAL A 1 503 ? 185.314 143.830 145.295 1.00 65.95 1167 VAL P N 1
ATOM 3768 C CA . VAL A 1 503 ? 186.369 144.132 144.337 1.00 65.95 1167 VAL P CA 1
ATOM 3769 C C . VAL A 1 503 ? 185.920 145.256 143.412 1.00 65.95 1167 VAL P C 1
ATOM 3770 O O . VAL A 1 503 ? 184.790 145.257 142.907 1.00 65.95 1167 VAL P O 1
ATOM 3774 N N . ILE A 1 504 ? 186.806 146.229 143.198 1.00 70.11 1168 ILE P N 1
ATOM 3775 C CA . ILE A 1 504 ? 186.534 147.362 142.326 1.00 70.11 1168 ILE P CA 1
ATOM 3776 C C . ILE A 1 504 ? 187.517 147.434 141.168 1.00 70.11 1168 ILE P C 1
ATOM 3777 O O . ILE A 1 504 ? 187.109 147.629 140.016 1.00 70.11 1168 ILE P O 1
ATOM 3782 N N . THR A 1 505 ? 188.810 147.283 141.442 1.00 73.94 1169 THR P N 1
ATOM 3783 C CA . THR A 1 505 ? 189.828 147.284 140.393 1.00 73.94 1169 THR P CA 1
ATOM 3784 C C . THR A 1 505 ? 189.601 146.082 139.483 1.00 73.94 1169 THR P C 1
ATOM 3785 O O . THR A 1 505 ? 189.912 144.942 139.834 1.00 73.94 1169 THR P O 1
ATOM 3789 N N . ASP A 1 506 ? 189.043 146.337 138.300 1.00 75.41 1170 ASP P N 1
ATOM 3790 C CA . ASP A 1 506 ? 188.648 145.244 137.417 1.00 75.41 1170 ASP P CA 1
ATOM 3791 C C . ASP A 1 506 ? 189.840 144.686 136.652 1.00 75.41 1170 ASP P C 1
ATOM 3792 O O . ASP A 1 506 ? 190.025 143.465 136.581 1.00 75.41 1170 ASP P O 1
ATOM 3797 N N . ILE A 1 507 ? 190.668 145.564 136.078 1.00 77.36 1171 ILE P N 1
ATOM 3798 C CA . ILE A 1 507 ? 191.760 145.124 135.214 1.00 77.36 1171 ILE P CA 1
ATOM 3799 C C . ILE A 1 507 ? 192.736 144.204 135.936 1.00 77.36 1171 ILE P C 1
ATOM 3800 O O . ILE A 1 507 ? 193.490 143.473 135.288 1.00 77.36 1171 ILE P O 1
ATOM 3805 N N . VAL A 1 508 ? 192.737 144.217 137.268 1.00 78.97 1172 VAL P N 1
ATOM 3806 C CA . VAL A 1 508 ? 193.613 143.318 138.013 1.00 78.97 1172 VAL P CA 1
ATOM 3807 C C . VAL A 1 508 ? 192.893 142.021 138.352 1.00 78.97 1172 VAL P C 1
ATOM 3808 O O . VAL A 1 508 ? 193.511 140.953 138.414 1.00 78.97 1172 VAL P O 1
ATOM 3812 N N . SER A 1 509 ? 191.578 142.085 138.561 1.00 78.96 1173 SER P N 1
ATOM 3813 C CA . SER A 1 509 ? 190.796 140.926 138.975 1.00 78.96 1173 SER P CA 1
ATOM 3814 C C . SER A 1 509 ? 189.840 140.443 137.889 1.00 78.96 1173 SER P C 1
ATOM 3815 O O . SER A 1 509 ? 188.917 139.678 138.181 1.00 78.96 1173 SER P O 1
ATOM 3818 N N . ASN A 1 510 ? 190.034 140.873 136.638 1.00 81.77 1174 ASN P N 1
ATOM 3819 C CA . ASN A 1 510 ? 189.145 140.417 135.573 1.00 81.77 1174 ASN P CA 1
ATOM 3820 C C . ASN A 1 510 ? 189.516 139.018 135.095 1.00 81.77 1174 ASN P C 1
ATOM 3821 O O . ASN A 1 510 ? 188.630 138.199 134.829 1.00 81.77 1174 ASN P O 1
ATOM 3826 N N . LYS A 1 511 ? 190.814 138.722 134.986 1.00 83.18 1175 LYS P N 1
ATOM 3827 C CA . LYS A 1 511 ? 191.228 137.384 134.582 1.00 83.18 1175 LYS P CA 1
ATOM 3828 C C . LYS A 1 511 ? 190.902 136.363 135.663 1.00 83.18 1175 LYS P C 1
ATOM 3829 O O . LYS A 1 511 ? 190.434 135.257 135.364 1.00 83.18 1175 LYS P O 1
ATOM 3835 N N . GLN A 1 512 ? 191.150 136.711 136.923 1.00 81.78 1176 GLN P N 1
ATOM 3836 C CA . GLN A 1 512 ? 190.699 135.876 138.026 1.00 81.78 1176 GLN P CA 1
ATOM 3837 C C . GLN A 1 512 ? 189.178 135.863 138.065 1.00 81.78 1176 GLN P C 1
ATOM 3838 O O . GLN A 1 512 ? 188.538 136.919 138.019 1.00 81.78 1176 GLN P O 1
ATOM 3844 N N . THR A 1 513 ? 188.600 134.668 138.141 1.00 84.02 1177 THR P N 1
ATOM 3845 C CA . THR A 1 513 ? 187.151 134.547 138.184 1.00 84.02 1177 THR P CA 1
ATOM 3846 C C . THR A 1 513 ? 186.608 135.125 139.485 1.00 84.02 1177 THR P C 1
ATOM 3847 O O . THR A 1 513 ? 186.762 134.518 140.551 1.00 84.02 1177 THR P O 1
ATOM 3851 N N . ALA A 1 514 ? 185.996 136.306 139.411 1.00 72.91 1178 ALA P N 1
ATOM 3852 C CA . ALA A 1 514 ? 185.335 136.875 140.575 1.00 72.91 1178 ALA P CA 1
ATOM 3853 C C . ALA A 1 514 ? 184.245 135.928 141.058 1.00 72.91 1178 ALA P C 1
ATOM 3854 O O . ALA A 1 514 ? 183.477 135.386 140.259 1.00 72.91 1178 ALA P O 1
ATOM 3856 N N . ASN A 1 515 ? 184.186 135.723 142.373 1.00 70.84 1179 ASN P N 1
ATOM 3857 C CA . ASN A 1 515 ? 183.350 134.656 142.909 1.00 70.84 1179 ASN P CA 1
ATOM 3858 C C . ASN A 1 515 ? 181.871 135.024 142.871 1.00 70.84 1179 ASN P C 1
ATOM 3859 O O . ASN A 1 515 ? 181.051 134.273 142.335 1.00 70.84 1179 ASN P O 1
ATOM 3864 N N . LYS A 1 516 ? 181.508 136.174 143.435 1.00 65.35 1180 LYS P N 1
ATOM 3865 C CA . LYS A 1 516 ? 180.105 136.494 143.650 1.00 65.35 1180 LYS P CA 1
ATOM 3866 C C . LYS A 1 516 ? 179.748 137.847 143.050 1.00 65.35 1180 LYS P C 1
ATOM 3867 O O . LYS A 1 516 ? 180.583 138.750 142.944 1.00 65.35 1180 LYS P O 1
ATOM 3873 N N . LEU A 1 517 ? 178.481 137.969 142.663 1.00 58.76 1181 LEU P N 1
ATOM 3874 C CA . LEU A 1 517 ? 177.885 139.229 142.241 1.00 58.76 1181 LEU P CA 1
ATOM 3875 C C . LEU A 1 517 ? 176.655 139.472 143.100 1.00 58.76 1181 LEU P C 1
ATOM 3876 O O . LEU A 1 517 ? 175.709 138.675 143.069 1.00 58.76 1181 LEU P O 1
ATOM 3881 N N . LEU A 1 518 ? 176.676 140.548 143.880 1.00 55.60 1182 LEU P N 1
ATOM 3882 C CA . LEU A 1 518 ? 175.583 140.883 144.781 1.00 55.60 1182 LEU P CA 1
ATOM 3883 C C . LEU A 1 518 ? 174.663 141.875 144.081 1.00 55.60 1182 LEU P C 1
ATOM 3884 O O . LEU A 1 518 ? 175.054 143.016 143.814 1.00 55.60 1182 LEU P O 1
ATOM 3889 N N . LEU A 1 519 ? 173.447 141.433 143.771 1.00 56.80 1183 LEU P N 1
ATOM 3890 C CA . LEU A 1 519 ? 172.412 142.306 143.243 1.00 56.80 1183 LEU P CA 1
ATOM 3891 C C . LEU A 1 519 ? 171.594 142.852 144.406 1.00 56.80 1183 LEU P C 1
ATOM 3892 O O . LEU A 1 519 ? 171.131 142.087 145.258 1.00 56.80 1183 LEU P O 1
ATOM 3897 N N . HIS A 1 520 ? 171.426 144.168 144.439 1.00 55.33 1184 HIS P N 1
ATOM 3898 C CA . HIS A 1 520 ? 170.658 144.842 145.476 1.00 55.33 1184 HIS P CA 1
ATOM 3899 C C . HIS A 1 520 ? 169.351 145.339 144.873 1.00 55.33 1184 HIS P C 1
ATOM 3900 O O . HIS A 1 520 ? 169.344 146.321 144.123 1.00 55.33 1184 HIS P O 1
ATOM 3907 N N . TYR A 1 521 ? 168.251 144.669 145.204 1.00 58.74 1185 TYR P N 1
ATOM 3908 C CA . TYR A 1 521 ? 166.957 145.050 144.665 1.00 58.74 1185 TYR P CA 1
ATOM 3909 C C . TYR A 1 521 ? 166.384 146.241 145.427 1.00 58.74 1185 TYR P C 1
ATOM 3910 O O . TYR A 1 521 ? 166.848 146.598 146.512 1.00 58.74 1185 TYR P O 1
ATOM 3919 N N . ASN A 1 522 ? 165.358 146.859 144.838 1.00 61.50 1186 ASN P N 1
ATOM 3920 C CA . ASN A 1 522 ? 164.717 148.002 145.481 1.00 61.50 1186 ASN P CA 1
ATOM 3921 C C . ASN A 1 522 ? 163.980 147.609 146.752 1.00 61.50 1186 ASN P C 1
ATOM 3922 O O . ASN A 1 522 ? 163.651 148.485 147.559 1.00 61.50 1186 ASN P O 1
ATOM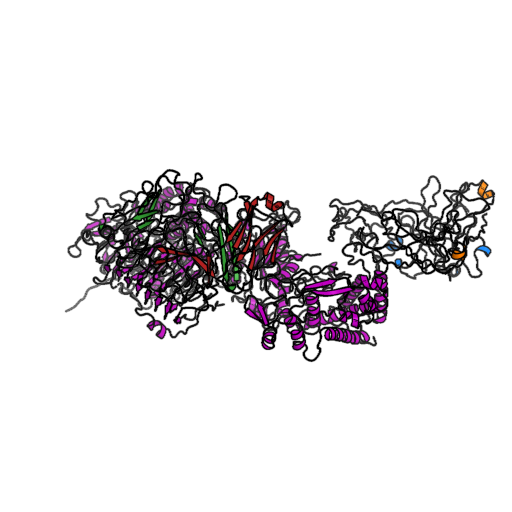 3927 N N . ASP A 1 523 ? 163.714 146.322 146.950 1.00 64.19 1187 ASP P N 1
ATOM 3928 C CA . ASP A 1 523 ? 163.126 145.823 148.184 1.00 64.19 1187 ASP P CA 1
ATOM 3929 C C . ASP A 1 523 ? 164.146 145.688 149.306 1.00 64.19 1187 ASP P C 1
ATOM 3930 O O . ASP A 1 523 ? 163.853 145.037 150.314 1.00 64.19 1187 ASP P O 1
ATOM 3935 N N . HIS A 1 524 ? 165.327 146.292 149.150 1.00 59.51 1188 HIS P N 1
ATOM 3936 C CA . HIS A 1 524 ? 166.421 146.167 150.114 1.00 59.51 1188 HIS P CA 1
ATOM 3937 C C . HIS A 1 524 ? 166.772 144.699 150.350 1.00 59.51 1188 HIS P C 1
ATOM 3938 O O . HIS A 1 524 ? 167.031 144.274 151.476 1.00 59.51 1188 HIS P O 1
ATOM 3945 N N . SER A 1 525 ? 166.777 143.921 149.272 1.00 59.78 1189 SER P N 1
ATOM 3946 C CA . SER A 1 525 ? 167.117 142.508 149.317 1.00 59.78 1189 SER P CA 1
ATOM 3947 C C . SER A 1 525 ? 168.389 142.265 148.523 1.00 59.78 1189 SER P C 1
ATOM 3948 O O . SER A 1 525 ? 168.550 142.780 147.409 1.00 59.78 1189 SER P O 1
ATOM 3951 N N . SER A 1 526 ? 169.292 141.478 149.099 1.00 59.44 1190 SER P N 1
ATOM 3952 C CA . SER A 1 526 ? 170.564 141.142 148.479 1.00 59.44 1190 SER P CA 1
ATOM 3953 C C . SER A 1 526 ? 170.495 139.721 147.941 1.00 59.44 1190 SER P C 1
ATOM 3954 O O . SER A 1 526 ? 170.089 138.798 148.656 1.00 59.44 1190 SER P O 1
ATOM 3957 N N . GLU A 1 527 ? 170.887 139.546 146.682 1.00 61.21 1191 GLU P N 1
ATOM 3958 C CA . GLU A 1 527 ? 170.867 138.246 146.030 1.00 61.21 1191 GLU P CA 1
ATOM 3959 C C . GLU A 1 527 ? 172.238 137.979 145.430 1.00 61.21 1191 GLU P C 1
ATOM 3960 O O . GLU A 1 527 ? 172.736 138.781 144.637 1.00 61.21 1191 GLU P O 1
ATOM 3966 N N . LYS A 1 528 ? 172.847 136.858 145.806 1.00 58.91 1192 LYS P N 1
ATOM 3967 C CA . LYS A 1 528 ? 174.198 136.526 145.372 1.00 58.91 1192 LYS P CA 1
ATOM 3968 C C . LYS A 1 528 ? 174.148 135.539 144.215 1.00 58.91 1192 LYS P C 1
ATOM 3969 O O . LYS A 1 528 ? 173.574 134.452 144.339 1.00 58.91 1192 LYS P O 1
ATOM 3975 N N . PHE A 1 529 ? 174.753 135.921 143.092 1.00 63.20 1193 PHE P N 1
ATOM 3976 C CA . PHE A 1 529 ? 174.882 135.062 141.925 1.00 63.20 1193 PHE P CA 1
ATOM 3977 C C . PHE A 1 529 ? 176.342 134.682 141.721 1.00 63.20 1193 PHE P C 1
ATOM 3978 O O . PHE A 1 529 ? 177.252 135.397 142.150 1.00 63.20 1193 PHE P O 1
ATOM 3986 N N . ASP A 1 530 ? 176.578 133.581 141.005 1.00 67.34 1194 ASP P N 1
ATOM 3987 C CA . ASP A 1 530 ? 177.979 133.177 140.708 1.00 67.34 1194 ASP P CA 1
ATOM 3988 C C . ASP A 1 530 ? 178.454 133.857 139.424 1.00 67.34 1194 ASP P C 1
ATOM 3989 O O . ASP A 1 530 ? 177.634 134.006 138.506 1.00 67.34 1194 ASP P O 1
ATOM 3994 N N . LEU A 1 531 ? 179.728 134.251 139.375 1.00 70.03 1195 LEU P N 1
ATOM 3995 C CA . LEU A 1 531 ? 180.295 134.914 138.174 1.00 70.03 1195 LEU P CA 1
ATOM 3996 C C . LEU A 1 531 ? 181.492 134.103 137.676 1.00 70.03 1195 LEU P C 1
ATOM 3997 O O . LEU A 1 531 ? 182.244 133.599 138.521 1.00 70.03 1195 LEU P O 1
ATOM 4002 N N . LYS A 1 532 ? 181.633 133.939 136.363 1.00 73.95 1196 LYS P N 1
ATOM 4003 C CA . LYS A 1 532 ? 182.839 133.279 135.807 1.00 73.95 1196 LYS P CA 1
ATOM 4004 C C . LYS A 1 532 ? 183.248 134.089 134.574 1.00 73.95 1196 LYS P C 1
ATOM 4005 O O . LYS A 1 532 ? 182.343 134.609 133.903 1.00 73.95 1196 LYS P O 1
ATOM 4011 N N . TYR A 1 533 ? 184.541 134.181 134.268 1.00 79.90 1197 TYR P N 1
ATOM 4012 C CA . TYR A 1 533 ? 184.954 135.043 133.133 1.00 79.90 1197 TYR P CA 1
ATOM 4013 C C . TYR A 1 533 ? 184.609 134.264 131.870 1.00 79.90 1197 TYR P C 1
ATOM 4014 O O . TYR A 1 533 ? 185.287 133.268 131.585 1.00 79.90 1197 TYR P O 1
ATOM 4023 N N . GLN A 1 534 ? 183.596 134.715 131.132 1.00 84.10 1198 GLN P N 1
ATOM 4024 C CA . GLN A 1 534 ? 183.133 133.960 129.942 1.00 84.10 1198 GLN P CA 1
ATOM 4025 C C . GLN A 1 534 ? 183.028 134.923 128.766 1.00 84.10 1198 GLN P C 1
ATOM 4026 O O . GLN A 1 534 ? 182.672 136.089 129.004 1.00 84.10 1198 GLN P O 1
ATOM 4032 N N . THR A 1 535 ? 183.348 134.449 127.557 1.00 85.84 1199 THR P N 1
ATOM 4033 C CA . THR A 1 535 ? 183.296 135.315 126.349 1.00 85.84 1199 THR P CA 1
ATOM 4034 C C . THR A 1 535 ? 184.130 136.553 126.664 1.00 85.84 1199 THR P C 1
ATOM 4035 O O . THR A 1 535 ? 183.688 137.672 126.349 1.00 85.84 1199 THR P O 1
ATOM 4039 N N . ASP A 1 536 ? 185.296 136.357 127.275 1.00 84.85 1200 ASP P N 1
ATOM 4040 C CA . ASP A 1 536 ? 186.087 137.524 127.726 1.00 84.85 1200 ASP P CA 1
ATOM 4041 C C . ASP A 1 536 ? 186.471 138.369 126.519 1.00 84.85 1200 ASP P C 1
ATOM 4042 O O . ASP A 1 536 ? 186.817 137.781 125.483 1.00 84.85 1200 ASP P O 1
ATOM 4047 N N . PHE A 1 537 ? 186.406 139.691 126.651 1.00 86.01 1201 PHE P N 1
ATOM 4048 C CA . PHE A 1 537 ? 186.879 140.574 125.558 1.00 86.01 1201 PHE P CA 1
ATOM 4049 C C . PHE A 1 537 ? 188.015 141.420 126.124 1.00 86.01 1201 PHE P C 1
ATOM 4050 O O . PHE A 1 537 ? 188.114 141.506 127.361 1.00 86.01 1201 PHE P O 1
ATOM 4058 N N . ALA A 1 538 ? 188.855 142.000 125.262 1.00 90.90 1202 ALA P N 1
ATOM 4059 C CA . ALA A 1 538 ? 189.862 142.941 125.744 1.00 90.90 1202 ALA P CA 1
ATOM 4060 C C . ALA A 1 538 ? 189.290 144.345 125.881 1.00 90.90 1202 ALA P C 1
ATOM 4061 O O . ALA A 1 538 ? 189.837 145.166 126.626 1.00 90.90 1202 ALA P O 1
ATOM 4063 N N . ASN A 1 539 ? 188.195 144.638 125.176 1.00 82.89 1203 ASN P N 1
ATOM 4064 C CA . ASN A 1 539 ? 187.591 145.964 125.253 1.00 82.89 1203 ASN P CA 1
ATOM 4065 C C . ASN A 1 539 ? 186.705 146.094 126.486 1.00 82.89 1203 ASN P C 1
ATOM 4066 O O . ASN A 1 539 ? 186.751 147.111 127.189 1.00 82.89 1203 ASN P O 1
ATOM 4071 N N . LEU A 1 540 ? 185.889 145.080 126.762 1.00 76.93 1204 LEU P N 1
ATOM 4072 C CA . LEU A 1 540 ? 184.937 145.140 127.865 1.00 76.93 1204 LEU P CA 1
ATOM 4073 C C . LEU A 1 540 ? 184.740 143.736 128.415 1.00 76.93 1204 LEU P C 1
ATOM 4074 O O . LEU A 1 540 ? 184.295 142.846 127.685 1.00 76.93 1204 LEU P O 1
ATOM 4079 N N . ALA A 1 541 ? 185.062 143.540 129.692 1.00 74.23 1205 ALA P N 1
ATOM 4080 C CA . ALA A 1 541 ? 184.943 142.222 130.298 1.00 74.23 1205 ALA P CA 1
ATOM 4081 C C . ALA A 1 541 ? 183.485 141.774 130.334 1.00 74.23 1205 ALA P C 1
ATOM 4082 O O . ALA A 1 541 ? 182.562 142.589 130.357 1.00 74.23 1205 ALA P O 1
ATOM 4084 N N . GLU A 1 542 ? 183.285 140.458 130.334 1.00 73.80 1206 GLU P N 1
ATOM 4085 C CA . GLU A 1 542 ? 181.953 139.869 130.377 1.00 73.80 1206 GLU P CA 1
ATOM 4086 C C . GLU A 1 542 ? 181.928 138.728 131.380 1.00 73.80 1206 GLU P C 1
ATOM 4087 O O . GLU A 1 542 ? 182.968 138.156 131.722 1.00 73.80 1206 GLU P O 1
ATOM 4093 N N . TYR A 1 543 ? 180.727 138.401 131.856 1.00 71.71 1207 TYR P N 1
ATOM 4094 C CA . TYR A 1 543 ? 180.554 137.337 132.837 1.00 71.71 1207 TYR P CA 1
ATOM 4095 C C . TYR A 1 543 ? 179.189 136.691 132.644 1.00 71.71 1207 TYR P C 1
ATOM 4096 O O . TYR A 1 543 ? 178.284 137.268 132.036 1.00 71.71 1207 TYR P O 1
ATOM 4105 N N . ASN A 1 544 ? 179.049 135.481 133.179 1.00 76.13 1208 ASN P N 1
ATOM 4106 C CA . ASN A 1 544 ? 177.802 134.734 133.143 1.00 76.13 1208 ASN P CA 1
ATOM 4107 C C . ASN A 1 544 ? 177.234 134.601 134.551 1.00 76.13 1208 ASN P C 1
ATOM 4108 O O . ASN A 1 544 ? 177.952 134.742 135.545 1.00 76.13 1208 ASN P O 1
ATOM 4113 N N . LEU A 1 545 ? 175.936 134.319 134.631 1.00 76.76 1209 LEU P N 1
ATOM 4114 C CA . LEU A 1 545 ? 175.202 134.296 135.898 1.00 76.76 1209 LEU P CA 1
ATOM 4115 C C . LEU A 1 545 ? 174.514 132.943 136.069 1.00 76.76 1209 LEU P C 1
ATOM 4116 O O . LEU A 1 545 ? 173.370 132.760 135.649 1.00 76.76 1209 LEU P O 1
ATOM 4121 N N . GLY A 1 546 ? 175.212 132.004 136.706 1.00 82.57 1210 GLY P N 1
ATOM 4122 C CA . GLY A 1 546 ? 174.648 130.714 137.056 1.00 82.57 1210 GLY P CA 1
ATOM 4123 C C . GLY A 1 546 ? 174.119 129.956 135.853 1.00 82.57 1210 GLY P C 1
ATOM 4124 O O . GLY A 1 546 ? 174.619 130.074 134.730 1.00 82.57 1210 GLY P O 1
ATOM 4125 N N . ASN A 1 547 ? 173.079 129.159 136.099 1.00 85.30 1211 ASN P N 1
ATOM 4126 C CA . ASN A 1 547 ? 172.462 128.359 135.049 1.00 85.30 1211 ASN P CA 1
ATOM 4127 C C . ASN A 1 547 ? 171.533 129.169 134.153 1.00 85.30 1211 ASN P C 1
ATOM 4128 O O . ASN A 1 547 ? 171.119 128.665 133.103 1.00 85.30 1211 ASN P O 1
ATOM 4133 N N . THR A 1 548 ? 171.193 130.399 134.540 1.00 84.35 1212 THR P N 1
ATOM 4134 C CA . THR A 1 548 ? 170.312 131.221 133.723 1.00 84.35 1212 THR P CA 1
ATOM 4135 C C . THR A 1 548 ? 170.959 131.638 132.410 1.00 84.35 1212 THR P C 1
ATOM 4136 O O . THR A 1 548 ? 170.243 131.929 131.445 1.00 84.35 1212 THR P O 1
ATOM 4140 N N . GLY A 1 549 ? 172.288 131.671 132.348 1.00 77.43 1213 GLY P N 1
ATOM 4141 C CA . GLY A 1 549 ? 172.985 132.065 131.144 1.00 77.43 1213 GLY P CA 1
ATOM 4142 C C . GLY A 1 549 ? 173.002 133.551 130.868 1.00 77.43 1213 GLY P C 1
ATOM 4143 O O . GLY A 1 549 ? 173.454 133.955 129.790 1.00 77.43 1213 GLY P O 1
ATOM 4144 N N . LEU A 1 550 ? 172.525 134.372 131.798 1.00 72.65 1214 LEU P N 1
ATOM 4145 C CA . LEU A 1 550 ? 172.520 135.813 131.594 1.00 72.65 1214 LEU P CA 1
ATOM 4146 C C . LEU A 1 550 ? 173.945 136.351 131.547 1.00 72.65 1214 LEU P C 1
ATOM 4147 O O . LEU A 1 550 ? 174.867 135.789 132.142 1.00 72.65 1214 LEU P O 1
ATOM 4152 N N . LEU A 1 551 ? 174.119 137.452 130.825 1.00 67.60 1215 LEU P N 1
ATOM 4153 C CA . LEU A 1 551 ? 175.421 138.073 130.649 1.00 67.60 1215 LEU P CA 1
ATOM 4154 C C . LEU A 1 551 ? 175.561 139.269 131.579 1.00 67.60 1215 LEU P C 1
ATOM 4155 O O . LEU A 1 551 ? 174.647 140.089 131.694 1.00 67.60 1215 LEU P O 1
ATOM 4160 N N . TYR A 1 552 ? 176.710 139.362 132.246 1.00 63.63 1216 TYR P N 1
ATOM 4161 C CA . TYR A 1 552 ? 177.027 140.499 133.094 1.00 63.63 1216 TYR P CA 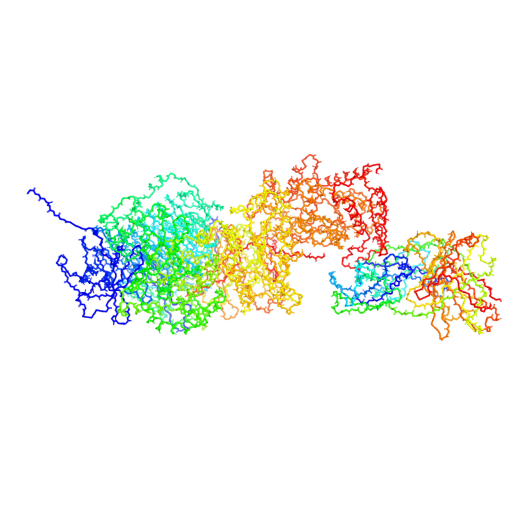1
ATOM 4162 C C . TYR A 1 552 ? 178.370 141.081 132.683 1.00 63.63 1216 TYR P C 1
ATOM 4163 O O . TYR A 1 552 ? 179.280 140.343 132.295 1.00 63.63 1216 TYR P O 1
ATOM 4172 N N . THR A 1 553 ? 178.487 142.403 132.776 1.00 63.95 1217 THR P N 1
ATOM 4173 C CA . THR A 1 553 ? 179.703 143.102 132.411 1.00 63.95 1217 THR P CA 1
ATOM 4174 C C . THR A 1 553 ? 179.955 144.242 133.389 1.00 63.95 1217 THR P C 1
ATOM 4175 O O . THR A 1 553 ? 179.006 144.910 133.822 1.00 63.95 1217 THR P O 1
ATOM 4179 N N . PRO A 1 554 ? 181.210 144.475 133.766 1.00 66.25 1218 PRO P N 1
ATOM 4180 C CA . PRO A 1 554 ? 181.514 145.615 134.631 1.00 66.25 1218 PRO P CA 1
ATOM 4181 C C . PRO A 1 554 ? 181.466 146.920 133.852 1.00 66.25 1218 PRO P C 1
ATOM 4182 O O . PRO A 1 554 ? 181.614 146.957 132.631 1.00 66.25 1218 PRO P O 1
ATOM 4186 N N . ASN A 1 555 ? 181.257 148.006 134.591 1.00 69.90 1219 ASN P N 1
ATOM 4187 C CA . ASN A 1 555 ? 181.129 149.336 133.993 1.00 69.90 1219 ASN P CA 1
ATOM 4188 C C . ASN A 1 555 ? 182.496 150.016 133.884 1.00 69.90 1219 ASN P C 1
ATOM 4189 O O . ASN A 1 555 ? 182.743 151.087 134.436 1.00 69.90 1219 ASN P O 1
ATOM 4194 N N . GLN A 1 556 ? 183.393 149.365 133.148 1.00 72.38 1220 GLN P N 1
ATOM 4195 C CA . GLN A 1 556 ? 184.723 149.906 132.913 1.00 72.38 1220 GLN P CA 1
ATOM 4196 C C . GLN A 1 556 ? 185.313 149.253 131.673 1.00 72.38 1220 GLN P C 1
ATOM 4197 O O . GLN A 1 556 ? 185.099 148.061 131.435 1.00 72.38 1220 GLN P O 1
ATOM 4203 N N . PHE A 1 557 ? 186.060 150.032 130.897 1.00 77.42 1221 PHE P N 1
ATOM 4204 C CA . PHE A 1 557 ? 186.598 149.587 129.619 1.00 77.42 1221 PHE P CA 1
ATOM 4205 C C . PHE A 1 557 ? 187.979 148.951 129.735 1.00 77.42 1221 PHE P C 1
ATOM 4206 O O . PHE A 1 557 ? 188.575 148.616 128.704 1.00 77.42 1221 PHE P O 1
ATOM 4214 N N . LEU A 1 558 ? 188.495 148.781 130.951 1.00 79.08 1222 LEU P N 1
ATOM 4215 C CA . LEU A 1 558 ? 189.783 148.121 131.182 1.00 79.08 1222 LEU P CA 1
ATOM 4216 C C . LEU A 1 558 ? 190.913 148.817 130.424 1.00 79.08 1222 LEU P C 1
ATOM 4217 O O . LEU A 1 558 ? 191.708 148.183 129.728 1.00 79.08 1222 LEU P O 1
ATOM 4222 N N . TYR A 1 559 ? 190.977 150.140 130.562 1.00 75.32 1223 TYR P N 1
ATOM 4223 C CA . TYR A 1 559 ? 192.028 150.908 129.914 1.00 75.32 1223 TYR P CA 1
ATOM 4224 C C . TYR A 1 559 ? 193.349 150.725 130.660 1.00 75.32 1223 TYR P C 1
ATOM 4225 O O . TYR A 1 559 ? 193.419 150.088 131.713 1.00 75.32 1223 TYR P O 1
ATOM 4234 N N . ASP A 1 560 ? 194.417 151.295 130.104 1.00 79.91 1224 ASP P N 1
ATOM 4235 C CA . ASP A 1 560 ? 195.757 151.158 130.672 1.00 79.91 1224 ASP P CA 1
ATOM 4236 C C . ASP A 1 560 ? 195.880 152.086 131.874 1.00 79.91 1224 ASP P C 1
ATOM 4237 O O . ASP A 1 560 ? 196.195 153.270 131.748 1.00 79.91 1224 ASP P O 1
ATOM 4242 N N . ARG A 1 561 ? 195.632 151.535 133.064 1.00 77.64 1225 ARG P N 1
ATOM 4243 C CA . ARG A 1 561 ? 195.756 152.315 134.290 1.00 77.64 1225 ARG P CA 1
ATOM 4244 C C . ARG A 1 561 ? 197.203 152.656 134.617 1.00 77.64 1225 ARG P C 1
ATOM 4245 O O . ARG A 1 561 ? 197.449 153.634 135.330 1.00 77.64 1225 ARG P O 1
ATOM 4253 N N . ASP A 1 562 ? 198.157 151.871 134.117 1.00 80.64 1226 ASP P N 1
ATOM 4254 C CA . ASP A 1 562 ? 199.553 152.074 134.487 1.00 80.64 1226 ASP P CA 1
ATOM 4255 C C . ASP A 1 562 ? 200.084 153.397 133.949 1.00 80.64 1226 ASP P C 1
ATOM 4256 O O . ASP A 1 562 ? 200.901 154.053 134.604 1.00 80.64 1226 ASP P O 1
ATOM 4261 N N . SER A 1 563 ? 199.624 153.811 132.766 1.00 77.25 1227 SER P N 1
ATOM 4262 C CA . SER A 1 563 ? 200.088 155.069 132.190 1.00 77.25 1227 SER P CA 1
ATOM 4263 C C . SER A 1 563 ? 199.668 156.257 133.045 1.00 77.25 1227 SER P C 1
ATOM 4264 O O . SER A 1 563 ? 200.334 157.299 133.048 1.00 77.25 1227 SER P O 1
ATOM 4267 N N . ILE A 1 564 ? 198.559 156.124 133.773 1.00 72.59 1228 ILE P N 1
ATOM 4268 C CA . ILE A 1 564 ? 198.117 157.195 134.658 1.00 72.59 1228 ILE P CA 1
ATOM 4269 C C . ILE A 1 564 ? 198.774 157.066 136.028 1.00 72.59 1228 ILE P C 1
ATOM 4270 O O . ILE A 1 564 ? 199.124 158.072 136.659 1.00 72.59 1228 ILE P O 1
ATOM 4275 N N . VAL A 1 565 ? 198.950 155.833 136.504 1.00 75.72 1229 VAL P N 1
ATOM 4276 C CA . VAL A 1 565 ? 199.544 155.618 137.820 1.00 75.72 1229 VAL P CA 1
ATOM 4277 C C . VAL A 1 565 ? 200.996 156.083 137.833 1.00 75.72 1229 VAL P C 1
ATOM 4278 O O . VAL A 1 565 ? 201.395 156.896 138.675 1.00 75.72 1229 VAL P O 1
ATOM 4282 N N . LYS A 1 566 ? 201.802 155.592 136.887 1.00 77.64 1230 LYS P N 1
ATOM 4283 C CA . LYS A 1 566 ? 203.216 155.955 136.839 1.00 77.64 1230 LYS P CA 1
ATOM 4284 C C . LYS A 1 566 ? 203.431 157.461 136.750 1.00 77.64 1230 LYS P C 1
ATOM 4285 O O . LYS A 1 566 ? 204.526 157.937 137.062 1.00 77.64 1230 LYS P O 1
ATOM 4291 N N . GLU A 1 567 ? 202.416 158.216 136.333 1.00 75.89 1231 GLU P N 1
ATOM 4292 C CA . GLU A 1 567 ? 202.540 159.660 136.203 1.00 75.89 1231 GLU P CA 1
ATOM 4293 C C . GLU A 1 567 ? 202.033 160.401 137.438 1.00 75.89 1231 GLU P C 1
ATOM 4294 O O . GLU A 1 567 ? 202.653 161.376 137.873 1.00 75.89 1231 GLU P O 1
ATOM 4300 N N . VAL A 1 568 ? 200.918 159.955 138.014 1.00 72.03 1232 VAL P N 1
ATOM 4301 C CA . VAL A 1 568 ? 200.302 160.726 139.090 1.00 72.03 1232 VAL P CA 1
ATOM 4302 C C . VAL A 1 568 ? 200.731 160.255 140.481 1.00 72.03 1232 VAL P C 1
ATOM 4303 O O . VAL A 1 568 ? 200.599 161.007 141.453 1.00 72.03 1232 VAL P O 1
ATOM 4307 N N . LEU A 1 569 ? 201.248 159.033 140.609 1.00 72.37 1233 LEU P N 1
ATOM 4308 C CA . LEU A 1 569 ? 201.657 158.535 141.921 1.00 72.37 1233 LEU P CA 1
ATOM 4309 C C . LEU A 1 569 ? 202.875 159.252 142.492 1.00 72.37 1233 LEU P C 1
ATOM 4310 O O . LEU A 1 569 ? 202.851 159.598 143.686 1.00 72.37 1233 LEU P O 1
ATOM 4315 N N . PRO A 1 570 ? 203.959 159.493 141.739 1.00 73.49 1234 PRO P N 1
ATOM 4316 C CA . PRO A 1 570 ? 205.126 160.144 142.364 1.00 73.49 1234 PRO P CA 1
ATOM 4317 C C . PRO A 1 570 ? 204.843 161.544 142.877 1.00 73.49 1234 PRO P C 1
ATOM 4318 O O . PRO A 1 570 ? 205.418 161.952 143.894 1.00 73.49 1234 PRO P O 1
ATOM 4322 N N . GLU A 1 571 ? 203.973 162.299 142.202 1.00 72.03 1235 GLU P N 1
ATOM 4323 C CA . GLU A 1 571 ? 203.662 163.646 142.672 1.00 72.03 1235 GLU P CA 1
ATOM 4324 C C . GLU A 1 571 ? 202.786 163.608 143.918 1.00 72.03 1235 GLU P C 1
ATOM 4325 O O . GLU A 1 571 ? 202.984 164.400 144.846 1.00 72.03 1235 GLU P O 1
ATOM 4331 N N . LEU A 1 572 ? 201.818 162.690 143.962 1.00 69.81 1236 LEU P N 1
ATOM 4332 C CA . LEU A 1 572 ? 200.981 162.538 145.145 1.00 69.81 1236 LEU P CA 1
ATOM 4333 C C . LEU A 1 572 ? 201.764 162.042 146.352 1.00 69.81 1236 LEU P C 1
ATOM 4334 O O . LEU A 1 572 ? 201.320 162.245 147.488 1.00 69.81 1236 LEU P O 1
ATOM 4339 N N . GLN A 1 573 ? 202.913 161.400 146.138 1.00 71.88 1237 GLN P N 1
ATOM 4340 C CA . GLN A 1 573 ? 203.656 160.830 147.255 1.00 71.88 1237 GLN P CA 1
ATOM 4341 C C . GLN A 1 573 ? 204.394 161.896 148.050 1.00 71.88 1237 GLN P C 1
ATOM 4342 O O . GLN A 1 573 ? 204.543 161.765 149.270 1.00 71.88 1237 GLN P O 1
ATOM 4348 N N . LYS A 1 574 ? 204.861 162.957 147.389 1.00 72.25 1238 LYS P N 1
ATOM 4349 C CA . LYS A 1 574 ? 205.649 164.000 148.048 1.00 72.25 1238 LYS P CA 1
ATOM 4350 C C . LYS A 1 574 ? 204.705 165.049 148.624 1.00 72.25 1238 LYS P C 1
ATOM 4351 O O . LYS A 1 574 ? 204.529 166.144 148.086 1.00 72.25 1238 LYS P O 1
ATOM 4357 N N . LEU A 1 575 ? 204.090 164.701 149.753 1.00 68.03 1239 LEU P N 1
ATOM 4358 C CA . LEU A 1 575 ? 203.218 165.612 150.477 1.00 68.03 1239 LEU P CA 1
ATOM 4359 C C . LEU A 1 575 ? 203.389 165.384 151.972 1.00 68.03 1239 LEU P C 1
ATOM 4360 O O . LEU A 1 575 ? 203.773 164.299 152.409 1.00 68.03 1239 LEU P O 1
ATOM 4365 N N . ASP A 1 576 ? 203.100 166.423 152.751 1.00 69.46 1240 ASP P N 1
ATOM 4366 C CA . ASP A 1 576 ? 203.207 166.365 154.199 1.00 69.46 1240 ASP P CA 1
ATOM 4367 C C . ASP A 1 576 ? 201.936 166.915 154.828 1.00 69.46 1240 ASP P C 1
ATOM 4368 O O . ASP A 1 576 ? 201.278 167.796 154.269 1.00 69.46 1240 ASP P O 1
ATOM 4373 N N . TYR A 1 577 ? 201.598 166.385 156.005 1.00 65.15 1241 TYR P N 1
ATOM 4374 C CA . TYR A 1 577 ? 200.377 166.810 156.681 1.00 65.15 1241 TYR P CA 1
ATOM 4375 C C . TYR A 1 577 ? 200.512 168.220 157.237 1.00 65.15 1241 TYR P C 1
ATOM 4376 O O . TYR A 1 577 ? 199.541 168.985 157.246 1.00 65.15 1241 TYR P O 1
ATOM 4385 N N . GLN A 1 578 ? 201.703 168.584 157.709 1.00 71.62 1242 GLN P N 1
ATOM 4386 C CA . GLN A 1 578 ? 201.954 169.909 158.251 1.00 71.62 1242 GLN P CA 1
ATOM 4387 C C . GLN A 1 578 ? 202.546 170.863 157.219 1.00 71.62 1242 GLN P C 1
ATOM 4388 O O . GLN A 1 578 ? 203.187 171.850 157.596 1.00 71.62 1242 GLN P O 1
ATOM 4394 N N . SER A 1 579 ? 202.347 170.589 155.934 1.00 74.09 1243 SER P N 1
ATOM 4395 C CA . SER A 1 579 ? 202.898 171.426 154.881 1.00 74.09 1243 SER P CA 1
ATOM 4396 C C . SER A 1 579 ? 201.994 172.625 154.613 1.00 74.09 1243 SER P C 1
ATOM 4397 O O . SER A 1 579 ? 200.954 172.815 155.251 1.00 74.09 1243 SER P O 1
ATOM 4400 N N . ASP A 1 580 ? 202.409 173.449 153.649 1.00 73.97 1244 ASP P N 1
ATOM 4401 C CA . ASP A 1 580 ? 201.644 174.636 153.294 1.00 73.97 1244 ASP P CA 1
ATOM 4402 C C . ASP A 1 580 ? 200.583 174.361 152.235 1.00 73.97 1244 ASP P C 1
ATOM 4403 O O . ASP A 1 580 ? 199.604 175.107 152.154 1.00 73.97 1244 ASP P O 1
ATOM 4408 N N . ALA A 1 581 ? 200.752 173.310 151.430 1.00 67.26 1245 ALA P N 1
ATOM 4409 C CA . ALA A 1 581 ? 199.764 173.001 150.404 1.00 67.26 1245 ALA P CA 1
ATOM 4410 C C . ALA A 1 581 ? 198.429 172.605 151.025 1.00 67.26 1245 ALA P C 1
ATOM 4411 O O . ALA A 1 581 ? 197.368 173.083 150.603 1.00 67.26 1245 ALA P O 1
ATOM 4413 N N . ILE A 1 582 ? 198.462 171.733 152.033 1.00 64.07 1246 ILE P N 1
ATOM 4414 C CA . ILE A 1 582 ? 197.234 171.328 152.709 1.00 64.07 1246 ILE P CA 1
ATOM 4415 C C . ILE A 1 582 ? 196.616 172.511 153.445 1.00 64.07 1246 ILE P C 1
ATOM 4416 O O . ILE A 1 582 ? 195.396 172.716 153.408 1.00 64.07 1246 ILE P O 1
ATOM 4421 N N . ARG A 1 583 ? 197.445 173.307 154.123 1.00 65.80 1247 ARG P N 1
ATOM 4422 C CA . ARG A 1 583 ? 196.934 174.460 154.855 1.00 65.80 1247 ARG P CA 1
ATOM 4423 C C . ARG A 1 583 ? 196.336 175.499 153.914 1.00 65.80 1247 ARG P C 1
ATOM 4424 O O . ARG A 1 583 ? 195.450 176.263 154.317 1.00 65.80 1247 ARG P O 1
ATOM 4432 N N . LYS A 1 584 ? 196.802 175.545 152.666 1.00 64.97 1248 LYS P N 1
ATOM 4433 C CA . LYS A 1 584 ? 196.220 176.456 151.689 1.00 64.97 1248 LYS P CA 1
ATOM 4434 C C . LYS A 1 584 ? 194.926 175.898 151.114 1.00 64.97 1248 LYS P C 1
ATOM 4435 O O . LYS A 1 584 ? 193.960 176.643 150.917 1.00 64.97 1248 LYS P O 1
ATOM 4441 N N . THR A 1 585 ? 194.890 174.592 150.836 1.00 60.18 1249 THR P N 1
ATOM 4442 C CA . THR A 1 585 ? 193.662 173.972 150.351 1.00 60.18 1249 THR P CA 1
ATOM 4443 C C . THR A 1 585 ? 192.540 174.117 151.369 1.00 60.18 1249 THR P C 1
ATOM 4444 O O . THR A 1 585 ? 191.395 174.412 151.007 1.00 60.18 1249 THR P O 1
ATOM 4448 N N . LEU A 1 586 ? 192.849 173.926 152.646 1.00 58.87 1250 LEU P N 1
ATOM 4449 C CA . LEU A 1 586 ? 191.880 174.194 153.696 1.00 58.87 1250 LEU P CA 1
ATOM 4450 C C . LEU A 1 586 ? 191.779 175.694 153.951 1.00 58.87 1250 LEU P C 1
ATOM 4451 O O . LEU A 1 586 ? 192.700 176.465 153.669 1.00 58.87 1250 LEU P O 1
ATOM 4456 N N . GLY A 1 587 ? 190.636 176.107 154.492 1.00 61.16 1251 GLY P N 1
ATOM 4457 C CA . GLY A 1 587 ? 190.451 177.494 154.868 1.00 61.16 1251 GLY P CA 1
ATOM 4458 C C . GLY A 1 587 ? 191.009 177.774 156.246 1.00 61.16 1251 GLY P C 1
ATOM 4459 O O . GLY A 1 587 ? 190.258 178.042 157.188 1.00 61.16 1251 GLY P O 1
ATOM 4460 N N . ILE A 1 588 ? 192.332 177.717 156.376 1.00 66.43 1252 ILE P N 1
ATOM 4461 C CA . ILE A 1 588 ? 193.006 177.794 157.666 1.00 66.43 1252 ILE P CA 1
ATOM 4462 C C . ILE A 1 588 ? 194.061 178.890 157.610 1.00 66.43 1252 ILE P C 1
ATOM 4463 O O . ILE A 1 588 ? 194.862 178.939 156.670 1.00 66.43 1252 ILE P O 1
ATOM 4468 N N . SER A 1 589 ? 194.053 179.768 158.612 1.00 72.96 1253 SER P N 1
ATOM 4469 C CA . SER A 1 589 ? 195.108 180.751 158.788 1.00 72.96 1253 SER P CA 1
ATOM 4470 C C . SER A 1 589 ? 196.270 180.129 159.563 1.00 72.96 1253 SER P C 1
ATOM 4471 O O . SER A 1 589 ? 196.070 179.212 160.362 1.00 72.96 1253 SER P O 1
ATOM 4474 N N . PRO A 1 590 ? 197.497 180.618 159.353 1.00 75.67 1254 PRO P N 1
ATOM 4475 C CA . PRO A 1 590 ? 198.665 179.965 159.969 1.00 75.67 1254 PRO P CA 1
ATOM 4476 C C . PRO A 1 590 ? 198.652 179.955 161.491 1.00 75.67 1254 PRO P C 1
ATOM 4477 O O . PRO A 1 590 ? 199.559 179.361 162.090 1.00 75.67 1254 PRO P O 1
ATOM 4481 N N . GLU A 1 591 ? 197.667 180.580 162.138 1.00 75.45 1255 GLU P N 1
ATOM 4482 C CA . GLU A 1 591 ? 197.628 180.589 163.595 1.00 75.45 1255 GLU P CA 1
ATOM 4483 C C . GLU A 1 591 ? 197.060 179.285 164.150 1.00 75.45 1255 GLU P C 1
ATOM 4484 O O . GLU A 1 591 ? 197.683 178.642 165.000 1.00 75.45 1255 GLU P O 1
ATOM 4490 N N . VAL A 1 592 ? 195.878 178.882 163.680 1.00 70.81 1256 VAL P N 1
ATOM 4491 C CA . VAL A 1 592 ? 195.217 177.703 164.224 1.00 70.81 1256 VAL P CA 1
ATOM 4492 C C . VAL A 1 592 ? 195.950 176.440 163.788 1.00 70.81 1256 VAL P C 1
ATOM 4493 O O . VAL A 1 592 ? 196.670 176.420 162.780 1.00 70.81 1256 VAL P O 1
ATOM 4497 N N . LYS A 1 593 ? 195.766 175.372 164.555 1.00 66.72 1257 LYS P N 1
ATOM 4498 C CA . LYS A 1 593 ? 196.403 174.089 164.300 1.00 66.72 1257 LYS P CA 1
ATOM 4499 C C . LYS A 1 593 ? 195.408 173.100 163.703 1.00 66.72 1257 LYS P C 1
ATOM 4500 O O . LYS A 1 593 ? 194.192 173.303 163.739 1.00 66.72 1257 LYS P O 1
ATOM 4506 N N . LEU A 1 594 ? 195.948 172.016 163.150 1.00 56.42 1258 LEU P N 1
ATOM 4507 C CA . LEU A 1 594 ? 195.152 170.953 162.554 1.00 56.42 1258 LEU P CA 1
ATOM 4508 C C . LEU A 1 594 ? 194.843 169.830 163.538 1.00 56.42 1258 LEU P C 1
ATOM 4509 O O . LEU A 1 594 ? 194.549 168.707 163.114 1.00 56.42 1258 LEU P O 1
ATOM 4514 N N . THR A 1 595 ? 194.903 170.109 164.842 1.00 56.53 1259 THR P N 1
ATOM 4515 C CA . THR A 1 595 ? 194.680 169.072 165.840 1.00 56.53 1259 THR P CA 1
ATOM 4516 C C . THR A 1 595 ? 193.222 168.642 165.926 1.00 56.53 1259 THR P C 1
ATOM 4517 O O . THR A 1 595 ? 192.930 167.613 166.542 1.00 56.53 1259 THR P O 1
ATOM 4521 N N . GLU A 1 596 ? 192.303 169.404 165.334 1.00 51.13 1260 GLU P N 1
ATOM 4522 C CA . GLU A 1 596 ? 190.892 169.048 165.397 1.00 51.13 1260 GLU P CA 1
ATOM 4523 C C . GLU A 1 596 ? 190.465 168.126 164.262 1.00 51.13 1260 GLU P C 1
ATOM 4524 O O . GLU A 1 596 ? 189.333 167.633 164.278 1.00 51.13 1260 GLU P O 1
ATOM 4530 N N . LEU A 1 597 ? 191.337 167.887 163.281 1.00 48.73 1261 LEU P N 1
ATOM 4531 C CA . LEU A 1 597 ? 190.995 166.970 162.198 1.00 48.73 1261 LEU P CA 1
ATOM 4532 C C . LEU A 1 597 ? 191.155 165.517 162.631 1.00 48.73 1261 LEU P C 1
ATOM 4533 O O . LEU A 1 597 ? 190.329 164.667 162.278 1.00 48.73 1261 LEU P O 1
ATOM 4538 N N . TYR A 1 598 ? 192.211 165.215 163.388 1.00 50.89 1262 TYR P N 1
ATOM 4539 C CA . TYR A 1 598 ? 192.497 163.859 163.864 1.00 50.89 1262 TYR P CA 1
ATOM 4540 C C . TYR A 1 598 ? 192.672 162.887 162.699 1.00 50.89 1262 TYR P C 1
ATOM 4541 O O . TYR A 1 598 ? 192.163 161.766 162.723 1.00 50.89 1262 TYR P O 1
ATOM 4550 N N . LEU A 1 599 ? 193.408 163.315 161.675 1.00 51.09 1263 LEU P N 1
ATOM 4551 C CA . LEU A 1 599 ? 193.626 162.498 160.487 1.00 51.09 1263 LEU P CA 1
ATOM 4552 C C . LEU A 1 599 ? 195.100 162.260 160.188 1.00 51.09 1263 LEU P C 1
ATOM 4553 O O . LEU A 1 599 ? 195.418 161.699 159.135 1.00 51.09 1263 LEU P O 1
ATOM 4558 N N . GLU A 1 600 ? 196.006 162.656 161.086 1.00 60.44 1264 GLU P N 1
ATOM 4559 C CA . GLU A 1 600 ? 197.433 162.586 160.783 1.00 60.44 1264 GLU P CA 1
ATOM 4560 C C . GLU A 1 600 ? 197.886 161.148 160.558 1.00 60.44 1264 GLU P C 1
ATOM 4561 O O . GLU A 1 600 ? 198.503 160.829 159.532 1.00 60.44 1264 GLU P O 1
ATOM 4567 N N . ASP A 1 601 ? 197.597 160.263 161.515 1.00 61.65 1265 ASP P N 1
ATOM 4568 C CA . ASP A 1 601 ? 197.969 158.861 161.369 1.00 61.65 1265 ASP P CA 1
ATOM 4569 C C . ASP A 1 601 ? 197.316 158.250 160.136 1.00 61.65 1265 ASP P C 1
ATOM 4570 O O . ASP A 1 601 ? 197.968 157.545 159.351 1.00 61.65 1265 ASP P O 1
ATOM 4575 N N . GLN A 1 602 ? 196.025 158.520 159.940 1.00 55.57 1266 GLN P N 1
ATOM 4576 C CA . GLN A 1 602 ? 195.343 157.998 158.764 1.00 55.57 1266 GLN P CA 1
ATOM 4577 C C . GLN A 1 602 ? 195.866 158.633 157.486 1.00 55.57 1266 GLN P C 1
ATOM 4578 O O . GLN A 1 602 ? 195.866 157.988 156.435 1.00 55.57 1266 GLN P O 1
ATOM 4584 N N . PHE A 1 603 ? 196.331 159.884 157.553 1.00 56.78 1267 PHE P N 1
ATOM 4585 C CA . PHE A 1 603 ? 196.945 160.499 156.380 1.00 56.78 1267 PHE P CA 1
ATOM 4586 C C . PHE A 1 603 ? 198.224 159.773 155.995 1.00 56.78 1267 PHE P C 1
ATOM 4587 O O . PHE A 1 603 ? 198.451 159.465 154.820 1.00 56.78 1267 PHE P O 1
ATOM 4595 N N . SER A 1 604 ? 199.078 159.494 156.982 1.00 60.37 1268 SER P N 1
ATOM 4596 C CA . SER A 1 604 ? 200.295 158.733 156.710 1.00 60.37 1268 SER P CA 1
ATOM 4597 C C . SER A 1 604 ? 199.961 157.357 156.144 1.00 60.37 1268 SER P C 1
ATOM 4598 O O . SER A 1 604 ? 200.594 156.893 155.186 1.00 60.37 1268 SER P O 1
ATOM 4601 N N . LYS A 1 605 ? 198.953 156.694 156.718 1.00 59.20 1269 LYS P N 1
ATOM 4602 C CA . LYS A 1 605 ? 198.576 155.367 156.242 1.00 59.20 1269 LYS P CA 1
ATOM 4603 C C . LYS A 1 605 ? 198.091 155.417 154.796 1.00 59.20 1269 LYS P C 1
ATOM 4604 O O . LYS A 1 605 ? 198.542 154.634 153.954 1.00 59.20 1269 LYS P O 1
ATOM 4610 N N . THR A 1 606 ? 197.174 156.338 154.490 1.00 58.93 1270 THR P N 1
ATOM 4611 C CA . THR A 1 606 ? 196.662 156.464 153.131 1.00 58.93 1270 THR P CA 1
ATOM 4612 C C . THR A 1 606 ? 197.735 156.898 152.145 1.00 58.93 1270 THR P C 1
ATOM 4613 O O . THR A 1 606 ? 197.618 156.604 150.953 1.00 58.93 1270 THR P O 1
ATOM 4615 N N . LYS A 1 607 ? 198.774 157.594 152.612 1.00 64.03 1271 LYS P N 1
ATOM 4616 C CA . LYS A 1 607 ? 199.880 157.929 151.724 1.00 64.03 1271 LYS P CA 1
ATOM 4617 C C . LYS A 1 607 ? 200.762 156.713 151.464 1.00 64.03 1271 LYS P C 1
ATOM 4618 O O . LYS A 1 607 ? 201.304 156.558 150.363 1.00 64.03 1271 LYS P O 1
ATOM 4624 N N . GLN A 1 608 ? 200.919 155.842 152.463 1.00 64.77 1272 GLN P N 1
ATOM 4625 C CA . GLN A 1 608 ? 201.742 154.652 152.282 1.00 64.77 1272 GLN P CA 1
ATOM 4626 C C . GLN A 1 608 ? 201.167 153.740 151.203 1.00 64.77 1272 GLN P C 1
ATOM 4627 O O . GLN A 1 608 ? 201.817 153.467 150.190 1.00 64.77 1272 GLN P O 1
ATOM 4633 N N . ASN A 1 609 ? 199.946 153.258 151.405 1.00 63.67 1273 ASN P N 1
ATOM 4634 C CA . ASN A 1 609 ? 199.310 152.357 150.442 1.00 63.67 1273 ASN P CA 1
ATOM 4635 C C . ASN A 1 609 ? 198.397 153.110 149.481 1.00 63.67 1273 ASN P C 1
ATOM 4636 O O . ASN A 1 609 ? 197.212 152.809 149.342 1.00 63.67 1273 ASN P O 1
ATOM 4641 N N . LEU A 1 610 ? 198.959 154.109 148.798 1.00 65.41 1274 LEU P N 1
ATOM 4642 C CA . LEU A 1 610 ? 198.180 154.909 147.860 1.00 65.41 1274 LEU P CA 1
ATOM 4643 C C . LEU A 1 610 ? 197.880 154.161 146.568 1.00 65.41 1274 LEU P C 1
ATOM 4644 O O . LEU A 1 610 ? 196.901 154.495 145.890 1.00 65.41 1274 LEU P O 1
ATOM 4649 N N . GLY A 1 611 ? 198.689 153.159 146.219 1.00 68.11 1275 GLY P N 1
ATOM 4650 C CA . GLY A 1 611 ? 198.513 152.484 144.943 1.00 68.11 1275 GLY P CA 1
ATOM 4651 C C . GLY A 1 611 ? 197.152 151.829 144.802 1.00 68.11 1275 GLY P C 1
ATOM 4652 O O . GLY A 1 611 ? 196.469 152.001 143.789 1.00 68.11 1275 GLY P O 1
ATOM 4653 N N . ASP A 1 612 ? 196.734 151.076 145.823 1.00 70.73 1276 ASP P N 1
ATOM 4654 C CA . ASP A 1 612 ? 195.474 150.343 145.740 1.00 70.73 1276 ASP P CA 1
ATOM 4655 C C . ASP A 1 612 ? 194.286 151.291 145.632 1.00 70.73 1276 ASP P C 1
ATOM 4656 O O . ASP A 1 612 ? 193.422 151.126 144.757 1.00 70.73 1276 ASP P O 1
ATOM 4661 N N . SER A 1 613 ? 194.220 152.287 146.518 1.00 65.71 1277 SER P N 1
ATOM 4662 C CA . SER A 1 613 ? 193.105 153.225 146.493 1.00 65.71 1277 SER P CA 1
ATOM 4663 C C . SER A 1 613 ? 193.073 154.009 145.187 1.00 65.71 1277 SER P C 1
ATOM 4664 O O . SER A 1 613 ? 192.003 154.223 144.607 1.00 65.71 1277 SER P O 1
ATOM 4667 N N . LEU A 1 614 ? 194.241 154.430 144.700 1.00 67.21 1278 LEU P N 1
ATOM 4668 C CA . LEU A 1 614 ? 194.282 155.206 143.466 1.00 67.21 1278 LEU P CA 1
ATOM 4669 C C . LEU A 1 614 ? 193.862 154.363 142.268 1.00 67.21 1278 LEU P C 1
ATOM 4670 O O . LEU A 1 614 ? 193.177 154.858 141.364 1.00 67.21 1278 LEU P O 1
ATOM 4675 N N . LYS A 1 615 ? 194.255 153.086 142.244 1.00 66.96 1279 LYS P N 1
ATOM 4676 C CA . LYS A 1 615 ? 193.828 152.216 141.156 1.00 66.96 1279 LYS P CA 1
ATOM 4677 C C . LYS A 1 615 ? 192.326 151.969 141.206 1.00 66.96 1279 LYS P C 1
ATOM 4678 O O . LYS A 1 615 ? 191.659 151.974 140.165 1.00 66.96 1279 LYS P O 1
ATOM 4684 N N . LYS A 1 616 ? 191.778 151.757 142.406 1.00 65.20 1280 LYS P N 1
ATOM 4685 C CA . LYS A 1 616 ? 190.329 151.624 142.532 1.00 65.20 1280 LYS P CA 1
ATOM 4686 C C . LYS A 1 616 ? 189.620 152.878 142.039 1.00 65.20 1280 LYS P C 1
ATOM 4687 O O . LYS A 1 616 ? 188.582 152.798 141.372 1.00 65.20 1280 LYS P O 1
ATOM 4693 N N . LEU A 1 617 ? 190.155 154.059 142.354 1.00 63.11 1281 LEU P N 1
ATOM 4694 C CA . LEU A 1 617 ? 189.459 155.330 141.992 1.00 63.11 1281 LEU P CA 1
ATOM 4695 C C . LEU A 1 617 ? 189.346 155.463 140.475 1.00 63.11 1281 LEU P C 1
ATOM 4696 O O . LEU A 1 617 ? 188.229 155.688 139.989 1.00 63.11 1281 LEU P O 1
ATOM 4701 N N . LEU A 1 618 ? 190.455 155.299 139.760 1.00 64.88 1282 LEU P N 1
ATOM 4702 C CA . LEU A 1 618 ? 190.464 155.443 138.284 1.00 64.88 1282 LEU P CA 1
ATOM 4703 C C . LEU A 1 618 ? 189.517 154.394 137.704 1.00 64.88 1282 LEU P C 1
ATOM 4704 O O . LEU A 1 618 ? 188.878 154.684 136.684 1.00 64.88 1282 LEU P O 1
ATOM 4709 N N . SER A 1 619 ? 189.443 153.221 138.327 1.00 68.51 1283 SER P N 1
ATOM 4710 C CA . SER A 1 619 ? 188.597 152.115 137.809 1.00 68.51 1283 SER P CA 1
ATOM 4711 C C . SER A 1 619 ? 187.112 152.493 137.794 1.00 68.51 1283 SER P C 1
ATOM 4712 O O . SER A 1 619 ? 186.372 151.854 137.044 1.00 68.51 1283 SER P O 1
ATOM 4715 N N . ALA A 1 620 ? 186.656 153.384 138.677 1.00 65.24 1284 ALA P N 1
ATOM 4716 C CA . ALA A 1 620 ? 185.202 153.675 138.711 1.00 65.24 1284 ALA P CA 1
ATOM 4717 C C . ALA A 1 620 ? 184.883 155.098 138.243 1.00 65.24 1284 ALA P C 1
ATOM 4718 O O . ALA A 1 620 ? 183.695 155.371 138.023 1.00 65.24 1284 ALA P O 1
ATOM 4720 N N . ASP A 1 621 ? 185.879 155.975 138.121 1.00 67.10 1285 ASP P N 1
ATOM 4721 C CA . ASP A 1 621 ? 185.578 157.398 137.795 1.00 67.10 1285 ASP P CA 1
ATOM 4722 C C . ASP A 1 621 ? 184.996 157.591 136.396 1.00 67.10 1285 ASP P C 1
ATOM 4723 O O . ASP A 1 621 ? 184.060 158.395 136.271 1.00 67.10 1285 ASP P O 1
ATOM 4728 N N . ALA A 1 622 ? 185.537 156.915 135.385 1.00 67.79 1286 ALA P N 1
ATOM 4729 C CA . ALA A 1 622 ? 185.055 157.184 134.013 1.00 67.79 1286 ALA P CA 1
ATOM 4730 C C . ALA A 1 622 ? 185.296 155.983 133.106 1.00 67.79 1286 ALA P C 1
ATOM 4731 O O . ALA A 1 622 ? 186.226 155.217 133.384 1.00 67.79 1286 ALA P O 1
ATOM 4733 N N . GLY A 1 623 ? 184.510 155.861 132.038 1.00 69.71 1287 GLY P N 1
ATOM 4734 C CA . GLY A 1 623 ? 184.718 154.772 131.069 1.00 69.71 1287 GLY P CA 1
ATOM 4735 C C . GLY A 1 623 ? 185.584 155.260 129.931 1.00 69.71 1287 GLY P C 1
ATOM 4736 O O . GLY A 1 623 ? 185.067 155.984 129.069 1.00 69.71 1287 GLY P O 1
ATOM 4737 N N . LEU A 1 624 ? 186.860 154.878 129.921 1.00 72.73 1288 LEU P N 1
ATOM 4738 C CA . LEU A 1 624 ? 187.758 155.422 128.910 1.00 72.73 1288 LEU P CA 1
ATOM 4739 C C . LEU A 1 624 ? 187.787 154.478 127.713 1.00 72.73 1288 LEU P C 1
ATOM 4740 O O . LEU A 1 624 ? 188.442 153.432 127.754 1.00 72.73 1288 LEU P O 1
ATOM 4745 N N . ALA A 1 625 ? 187.081 154.850 126.646 1.00 73.96 1289 ALA P N 1
ATOM 4746 C CA . ALA A 1 625 ? 187.078 154.094 125.401 1.00 73.96 1289 ALA P CA 1
ATOM 4747 C C . ALA A 1 625 ? 188.085 154.645 124.397 1.00 73.96 1289 ALA P C 1
ATOM 4748 O O . ALA A 1 625 ? 187.867 154.556 123.185 1.00 73.96 1289 ALA P O 1
ATOM 4750 N N . SER A 1 626 ? 189.186 155.209 124.882 1.00 77.86 1290 SER P N 1
ATOM 4751 C CA . SER A 1 626 ? 190.159 155.897 124.046 1.00 77.86 1290 SER P CA 1
ATOM 4752 C C . SER A 1 626 ? 191.531 155.262 124.202 1.00 77.86 1290 SER P C 1
ATOM 4753 O O . SER A 1 626 ? 192.012 155.079 125.325 1.00 77.86 1290 SER P O 1
ATOM 4755 N N . ASP A 1 627 ? 192.154 154.929 123.073 1.00 84.15 1291 ASP P N 1
ATOM 4756 C CA . ASP A 1 627 ? 193.547 154.510 123.067 1.00 84.15 1291 ASP P CA 1
ATOM 4757 C C . ASP A 1 627 ? 194.506 155.687 122.990 1.00 84.15 1291 ASP P C 1
ATOM 4758 O O . ASP A 1 627 ? 195.654 155.566 123.430 1.00 84.15 1291 ASP P O 1
ATOM 4763 N N . ASN A 1 628 ? 194.062 156.816 122.441 1.00 82.82 1292 ASN P N 1
ATOM 4764 C CA . ASN A 1 628 ? 194.885 158.015 122.430 1.00 82.82 1292 ASN P CA 1
ATOM 4765 C C . ASN A 1 628 ? 195.034 158.558 123.845 1.00 82.82 1292 ASN P C 1
ATOM 4766 O O . ASN A 1 628 ? 194.111 158.473 124.662 1.00 82.82 1292 ASN P O 1
ATOM 4771 N N . SER A 1 629 ? 196.202 159.123 124.133 1.00 78.53 1293 SER P N 1
ATOM 4772 C CA . SER A 1 629 ? 196.546 159.545 125.482 1.00 78.53 1293 SER P CA 1
ATOM 4773 C C . SER A 1 629 ? 195.870 160.841 125.902 1.00 78.53 1293 SER P C 1
ATOM 4774 O O . SER A 1 629 ? 196.231 161.390 126.947 1.00 78.53 1293 SER P O 1
ATOM 4777 N N . VAL A 1 630 ? 194.893 161.342 125.142 1.00 77.31 1294 VAL P N 1
ATOM 4778 C CA . VAL A 1 630 ? 194.257 162.600 125.513 1.00 77.31 1294 VAL P CA 1
ATOM 4779 C C . VAL A 1 630 ? 193.356 162.419 126.732 1.00 77.31 1294 VAL P C 1
ATOM 4780 O O . VAL A 1 630 ? 193.363 163.246 127.652 1.00 77.31 1294 VAL P O 1
ATOM 4784 N N . THR A 1 631 ? 192.591 161.325 126.782 1.00 74.95 1295 THR P N 1
ATOM 4785 C CA . THR A 1 631 ? 191.708 161.104 127.923 1.00 74.95 1295 THR P CA 1
ATOM 4786 C C . THR A 1 631 ? 192.504 160.746 129.173 1.00 74.95 1295 THR P C 1
ATOM 4787 O O . THR A 1 631 ? 192.184 161.210 130.276 1.00 74.95 1295 THR P O 1
ATOM 4791 N N . ARG A 1 632 ? 193.538 159.919 129.023 1.00 74.60 1296 ARG P N 1
ATOM 4792 C CA . ARG A 1 632 ? 194.409 159.628 130.155 1.00 74.60 1296 ARG P CA 1
ATOM 4793 C C . ARG A 1 632 ? 195.133 160.879 130.629 1.00 74.60 1296 ARG P C 1
ATOM 4794 O O . ARG A 1 632 ? 195.339 161.059 131.833 1.00 74.60 1296 ARG P O 1
ATOM 4802 N N . GLY A 1 633 ? 195.499 161.770 129.706 1.00 72.64 1297 GLY P N 1
ATOM 4803 C CA . GLY A 1 633 ? 196.083 163.037 130.109 1.00 72.64 1297 GLY P CA 1
ATOM 4804 C C . GLY A 1 633 ? 195.095 163.920 130.849 1.00 72.64 1297 GLY P C 1
ATOM 4805 O O . GLY A 1 633 ? 195.468 164.630 131.786 1.00 72.64 1297 GLY P O 1
ATOM 4806 N N . TYR A 1 634 ? 193.825 163.887 130.441 1.00 68.94 1298 TYR P N 1
ATOM 4807 C CA . TYR A 1 634 ? 192.804 164.638 131.166 1.00 68.94 1298 TYR P CA 1
ATOM 4808 C C . TYR A 1 634 ? 192.623 164.097 132.578 1.00 68.94 1298 TYR P C 1
ATOM 4809 O O . TYR A 1 634 ? 192.487 164.867 133.534 1.00 68.94 1298 TYR P O 1
ATOM 4818 N N . LEU A 1 635 ? 192.604 162.771 132.723 1.00 66.60 1299 LEU P N 1
ATOM 4819 C CA . LEU A 1 635 ? 192.533 162.181 134.059 1.00 66.60 1299 LEU P CA 1
ATOM 4820 C C . LEU A 1 635 ? 193.749 162.559 134.895 1.00 66.60 1299 LEU P C 1
ATOM 4821 O O . LEU A 1 635 ? 193.624 162.875 136.085 1.00 66.60 1299 LEU P O 1
ATOM 4826 N N . VAL A 1 636 ? 194.937 162.540 134.285 1.00 66.03 1300 VAL P N 1
ATOM 4827 C CA . VAL A 1 636 ? 196.151 162.934 134.993 1.00 66.03 1300 VAL P CA 1
ATOM 4828 C C . VAL A 1 636 ? 196.056 164.381 135.453 1.00 66.03 1300 VAL P C 1
ATOM 4829 O O . VAL A 1 636 ? 196.415 164.711 136.588 1.00 66.03 1300 VAL P O 1
ATOM 4833 N N . ASP A 1 637 ? 195.560 165.265 134.588 1.00 66.56 1301 ASP P N 1
ATOM 4834 C CA . ASP A 1 637 ? 195.453 166.673 134.951 1.00 66.56 1301 ASP P CA 1
ATOM 4835 C C . ASP A 1 637 ? 194.425 166.886 136.054 1.00 66.56 1301 ASP P C 1
ATOM 4836 O O . ASP A 1 637 ? 194.636 167.706 136.953 1.00 66.56 1301 ASP P O 1
ATOM 4841 N N . LYS A 1 638 ? 193.307 166.157 136.006 1.00 60.77 1302 LYS P N 1
ATOM 4842 C CA . LYS A 1 638 ? 192.301 166.303 137.051 1.00 60.77 1302 LYS P CA 1
ATOM 4843 C C . LYS A 1 638 ? 192.792 165.751 138.382 1.00 60.77 1302 LYS P C 1
ATOM 4844 O O . LYS A 1 638 ? 192.406 166.259 139.442 1.00 60.77 1302 LYS P O 1
ATOM 4850 N N . ILE A 1 639 ? 193.640 164.724 138.355 1.00 58.11 1303 ILE P N 1
ATOM 4851 C CA . ILE A 1 639 ? 194.158 164.181 139.605 1.00 58.11 1303 ILE P CA 1
ATOM 4852 C C . ILE A 1 639 ? 195.331 165.008 140.124 1.00 58.11 1303 ILE P C 1
ATOM 4853 O O . ILE A 1 639 ? 195.632 164.980 141.322 1.00 58.11 1303 ILE P O 1
ATOM 4855 N N . LYS A 1 640 ? 196.011 165.753 139.247 1.00 61.43 1304 LYS P N 1
ATOM 4856 C CA . LYS A 1 640 ? 197.171 166.526 139.677 1.00 61.43 1304 LYS P CA 1
ATOM 4857 C C . LYS A 1 640 ? 196.790 167.930 140.128 1.00 61.43 1304 LYS P C 1
ATOM 4858 O O . LYS A 1 640 ? 197.360 168.446 141.098 1.00 61.43 1304 LYS P O 1
ATOM 4864 N N . ASN A 1 641 ? 195.843 168.570 139.439 1.00 59.36 1305 ASN P N 1
ATOM 4865 C CA . ASN A 1 641 ? 195.475 169.938 139.788 1.00 59.36 1305 ASN P CA 1
ATOM 4866 C C . ASN A 1 641 ? 194.827 170.018 141.162 1.00 59.36 1305 ASN P C 1
ATOM 4867 O O . ASN A 1 641 ? 194.898 171.060 141.823 1.00 59.36 1305 ASN P O 1
ATOM 4872 N N . ASN A 1 642 ? 194.194 168.933 141.611 1.00 57.21 1306 ASN P N 1
ATOM 4873 C CA . ASN A 1 642 ? 193.562 168.907 142.922 1.00 57.21 1306 ASN P CA 1
ATOM 4874 C C . ASN A 1 642 ? 194.164 167.806 143.784 1.00 57.21 1306 ASN P C 1
ATOM 4875 O O . ASN A 1 642 ? 193.434 167.060 144.444 1.00 57.21 1306 ASN P O 1
ATOM 4880 N N . LYS A 1 643 ? 195.494 167.699 143.781 1.00 56.66 1307 LYS P N 1
ATOM 4881 C CA . LYS A 1 643 ? 196.151 166.619 144.512 1.00 56.66 1307 LYS P CA 1
ATOM 4882 C C . LYS A 1 643 ? 195.912 166.731 146.013 1.00 56.66 1307 LYS P C 1
ATOM 4883 O O . LYS A 1 643 ? 195.633 165.726 146.677 1.00 56.66 1307 LYS P O 1
ATOM 4889 N N . GLU A 1 644 ? 196.010 167.942 146.563 1.00 58.96 1308 GLU P N 1
ATOM 4890 C CA . GLU A 1 644 ? 195.822 168.119 148.000 1.00 58.96 1308 GLU P CA 1
ATOM 4891 C C . GLU A 1 644 ? 194.392 167.792 148.411 1.00 58.96 1308 GLU P C 1
ATOM 4892 O O . GLU A 1 644 ? 194.167 167.080 149.396 1.00 58.96 1308 GLU P O 1
ATOM 4898 N N . ALA A 1 645 ? 193.413 168.312 147.670 1.00 52.40 1309 ALA P N 1
ATOM 4899 C CA . ALA A 1 645 ? 192.019 168.026 147.987 1.00 52.40 1309 ALA P CA 1
ATOM 4900 C C . ALA A 1 645 ? 191.707 166.546 147.809 1.00 52.40 1309 ALA P C 1
ATOM 4901 O O . ALA A 1 645 ? 190.974 165.957 148.611 1.00 52.40 1309 ALA P O 1
ATOM 4903 N N . LEU A 1 646 ? 192.263 165.926 146.763 1.00 49.90 1310 LEU P N 1
ATOM 4904 C CA . LEU A 1 646 ? 192.055 164.497 146.561 1.00 49.90 1310 LEU P CA 1
ATOM 4905 C C . LEU A 1 646 ? 192.605 163.692 147.730 1.00 49.90 1310 LEU P C 1
ATOM 4906 O O . LEU A 1 646 ? 191.938 162.780 148.231 1.00 49.90 1310 LEU P O 1
ATOM 4911 N N . LEU A 1 647 ? 193.816 164.022 148.186 1.00 50.37 1311 LEU P N 1
ATOM 4912 C CA . LEU A 1 647 ? 194.403 163.279 149.293 1.00 50.37 1311 LEU P CA 1
ATOM 4913 C C . LEU A 1 647 ? 193.628 163.505 150.585 1.00 50.37 1311 LEU P C 1
ATOM 4914 O O . LEU A 1 647 ? 193.427 162.567 151.365 1.00 50.37 1311 LEU P O 1
ATOM 4919 N N . LEU A 1 648 ? 193.167 164.735 150.823 1.00 47.34 1312 LEU P N 1
ATOM 4920 C CA . LEU A 1 648 ? 192.391 164.999 152.030 1.00 47.34 1312 LEU P CA 1
ATOM 4921 C C . LEU A 1 648 ? 191.070 164.242 152.016 1.00 47.34 1312 LEU P C 1
ATOM 4922 O O . LEU A 1 648 ? 190.672 163.661 153.031 1.00 47.34 1312 LEU P O 1
ATOM 4927 N N . GLY A 1 649 ? 190.377 164.233 150.877 1.00 44.71 1313 GLY P N 1
ATOM 4928 C CA . GLY A 1 649 ? 189.140 163.475 150.790 1.00 44.71 1313 GLY P CA 1
ATOM 4929 C C . GLY A 1 649 ? 189.364 161.983 150.934 1.00 44.71 1313 GLY P C 1
ATOM 4930 O O . GLY A 1 649 ? 188.587 161.289 151.594 1.00 44.71 1313 GLY P O 1
ATOM 4931 N N . LEU A 1 650 ? 190.433 161.471 150.325 1.00 45.46 1314 LEU P N 1
ATOM 4932 C CA . LEU A 1 650 ? 190.735 160.048 150.422 1.00 45.46 1314 LEU P CA 1
ATOM 4933 C C . LEU A 1 650 ? 191.104 159.653 151.845 1.00 45.46 1314 LEU P C 1
ATOM 4934 O O . LEU A 1 650 ? 190.829 158.523 152.263 1.00 45.46 1314 LEU P O 1
ATOM 4939 N N . THR A 1 651 ? 191.729 160.559 152.596 1.00 45.33 1315 THR P N 1
ATOM 4940 C CA . THR A 1 651 ? 192.040 160.278 153.994 1.00 45.33 1315 THR P CA 1
ATOM 4941 C C . THR A 1 651 ? 190.783 160.338 154.851 1.00 45.33 1315 THR P C 1
ATOM 4942 O O . THR A 1 651 ? 190.566 159.479 155.715 1.00 45.33 1315 THR P O 1
ATOM 4946 N N . TYR A 1 652 ? 189.937 161.344 154.623 1.00 43.07 1316 TYR P N 1
ATOM 4947 C CA . TYR A 1 652 ? 188.732 161.500 155.432 1.00 43.07 1316 TYR P CA 1
ATOM 4948 C C . TYR A 1 652 ? 187.772 160.336 155.224 1.00 43.07 1316 TYR P C 1
ATOM 4949 O O . TYR A 1 652 ? 187.274 159.747 156.189 1.00 43.07 1316 TYR P O 1
ATOM 4958 N N . LEU A 1 653 ? 187.501 159.988 153.965 1.00 44.30 1317 LEU P N 1
ATOM 4959 C CA . LEU A 1 653 ? 186.554 158.913 153.690 1.00 44.30 1317 LEU P CA 1
ATOM 4960 C C . LEU A 1 653 ? 187.071 157.572 154.196 1.00 44.30 1317 LEU P C 1
ATOM 4961 O O . LEU A 1 653 ? 186.280 156.680 154.524 1.00 44.30 1317 LEU P O 1
ATOM 4966 N N . GLU A 1 654 ? 188.392 157.405 154.266 1.00 46.56 1318 GLU P N 1
ATOM 4967 C CA . GLU A 1 654 ? 188.947 156.149 154.756 1.00 46.56 1318 GLU P CA 1
ATOM 4968 C C . GLU A 1 654 ? 189.028 156.113 156.275 1.00 46.56 1318 GLU P C 1
ATOM 4969 O O . GLU A 1 654 ? 189.013 155.028 156.867 1.00 46.56 1318 GLU P O 1
ATOM 4975 N N . ARG A 1 655 ? 189.098 157.276 156.923 1.00 45.49 1319 ARG P N 1
ATOM 4976 C CA . ARG A 1 655 ? 189.241 157.298 158.376 1.00 45.49 1319 ARG P CA 1
ATOM 4977 C C . ARG A 1 655 ? 187.932 156.934 159.066 1.00 45.49 1319 ARG P C 1
ATOM 4978 O O . ARG A 1 655 ? 187.889 156.014 159.890 1.00 45.49 1319 ARG P O 1
ATOM 4986 N N . TRP A 1 656 ? 186.851 157.640 158.741 1.00 43.07 1320 TRP P N 1
ATOM 4987 C CA . TRP A 1 656 ? 185.582 157.488 159.440 1.00 43.07 1320 TRP P CA 1
ATOM 4988 C C . TRP A 1 656 ? 184.619 156.543 158.737 1.00 43.07 1320 TRP P C 1
ATOM 4989 O O . TRP A 1 656 ? 183.438 156.504 159.098 1.00 43.07 1320 TRP P O 1
ATOM 5000 N N . TYR A 1 657 ? 185.081 155.784 157.737 1.00 42.72 1321 TYR P N 1
ATOM 5001 C CA . TYR A 1 657 ? 184.221 154.841 157.015 1.00 42.72 1321 TYR P CA 1
ATOM 5002 C C . TYR A 1 657 ? 185.048 153.592 156.706 1.00 42.72 1321 TYR P C 1
ATOM 5003 O O . TYR A 1 657 ? 185.512 153.389 155.584 1.00 42.72 1321 TYR P O 1
ATOM 5012 N N . ASN A 1 658 ? 185.234 152.750 157.717 1.00 46.39 1322 ASN P N 1
ATOM 5013 C CA . ASN A 1 658 ? 185.939 151.485 157.538 1.00 46.39 1322 ASN P CA 1
ATOM 5014 C C . ASN A 1 658 ? 185.414 150.465 158.544 1.00 46.39 1322 ASN P C 1
ATOM 5015 O O . ASN A 1 658 ? 186.166 149.685 159.128 1.00 46.39 1322 ASN P O 1
ATOM 5020 N N . PHE A 1 659 ? 184.102 150.462 158.754 1.00 43.24 1323 PHE P N 1
ATOM 5021 C CA . PHE A 1 659 ? 183.439 149.521 159.642 1.00 43.24 1323 PHE P CA 1
ATOM 5022 C C . PHE A 1 659 ? 182.803 148.398 158.836 1.00 43.24 1323 PHE P C 1
ATOM 5023 O O . PHE A 1 659 ? 182.235 148.632 157.764 1.00 43.24 1323 PHE P O 1
ATOM 5031 N N . ASN A 1 660 ? 182.910 147.179 159.357 1.00 46.49 1324 ASN P N 1
ATOM 5032 C CA . ASN A 1 660 ? 182.541 145.978 158.626 1.00 46.49 1324 ASN P CA 1
ATOM 5033 C C . ASN A 1 660 ? 181.101 145.577 158.920 1.00 46.49 1324 ASN P C 1
ATOM 5034 O O . ASN A 1 660 ? 180.641 145.680 160.061 1.00 46.49 1324 ASN P O 1
ATOM 5039 N N . TYR A 1 661 ? 180.392 145.138 157.881 1.00 48.47 1325 TYR P N 1
ATOM 5040 C CA . TYR A 1 661 ? 179.089 144.491 158.029 1.00 48.47 1325 TYR P CA 1
ATOM 5041 C C . TYR A 1 661 ? 179.322 142.990 157.931 1.00 48.47 1325 TYR P C 1
ATOM 5042 O O . TYR A 1 661 ? 179.166 142.384 156.872 1.00 48.47 1325 TYR P O 1
ATOM 5051 N N . GLY A 1 662 ? 179.694 142.379 159.052 1.00 56.66 1326 GLY P N 1
ATOM 5052 C CA . GLY A 1 662 ? 180.094 140.987 159.018 1.00 56.66 1326 GLY P CA 1
ATOM 5053 C C . GLY A 1 662 ? 181.449 140.834 158.360 1.00 56.66 1326 GLY P C 1
ATOM 5054 O O . GLY A 1 662 ? 182.473 141.190 158.947 1.00 56.66 1326 GLY P O 1
ATOM 5055 N N . GLN A 1 663 ? 181.470 140.308 157.135 1.00 61.13 1327 GLN P N 1
ATOM 5056 C CA . GLN A 1 663 ? 182.703 140.151 156.376 1.00 61.13 1327 GLN P CA 1
ATOM 5057 C C . GLN A 1 663 ? 182.795 141.114 155.200 1.00 61.13 1327 GLN P C 1
ATOM 5058 O O . GLN A 1 663 ? 183.633 140.920 154.315 1.00 61.13 1327 GLN P O 1
ATOM 5064 N N . VAL A 1 664 ? 181.958 142.149 155.169 1.00 55.71 1328 VAL P N 1
ATOM 5065 C CA . VAL A 1 664 ? 181.933 143.121 154.081 1.00 55.71 1328 VAL P CA 1
ATOM 5066 C C . VAL A 1 664 ? 182.329 144.476 154.646 1.00 55.71 1328 VAL P C 1
ATOM 5067 O O . VAL A 1 664 ? 181.670 144.995 155.556 1.00 55.71 1328 VAL P O 1
ATOM 5071 N N . ASN A 1 665 ? 183.398 145.053 154.108 1.00 50.88 1329 ASN P N 1
ATOM 5072 C CA . ASN A 1 665 ? 183.877 146.358 154.543 1.00 50.88 1329 ASN P CA 1
ATOM 5073 C C . ASN A 1 665 ? 183.317 147.430 153.614 1.00 50.88 1329 ASN P C 1
ATOM 5074 O O . ASN A 1 665 ? 183.504 147.356 152.397 1.00 50.88 1329 ASN P O 1
ATOM 5079 N N . VAL A 1 666 ? 182.640 148.421 154.191 1.00 48.32 1330 VAL P N 1
ATOM 5080 C CA . VAL A 1 666 ? 181.992 149.466 153.406 1.00 48.32 1330 VAL P CA 1
ATOM 5081 C C . VAL A 1 666 ? 182.969 150.601 153.135 1.00 48.32 1330 VAL P C 1
ATOM 5082 O O . VAL A 1 666 ? 182.580 151.661 152.633 1.00 48.32 1330 VAL P O 1
ATOM 5086 N N . LYS A 1 667 ? 184.246 150.394 153.469 1.00 50.61 1331 LYS P N 1
ATOM 5087 C CA . LYS A 1 667 ? 185.264 151.372 153.103 1.00 50.61 1331 LYS P CA 1
ATOM 5088 C C . LYS A 1 667 ? 185.404 151.483 151.592 1.00 50.61 1331 LYS P C 1
ATOM 5089 O O . LYS A 1 667 ? 185.893 152.497 151.085 1.00 50.61 1331 LYS P O 1
ATOM 5091 N N . ASP A 1 668 ? 184.986 150.450 150.862 1.00 57.37 1332 ASP P N 1
ATOM 5092 C CA . ASP A 1 668 ? 185.008 150.463 149.408 1.00 57.37 1332 ASP P CA 1
ATOM 5093 C C . ASP A 1 668 ? 183.643 150.736 148.795 1.00 57.37 1332 ASP P C 1
ATOM 5094 O O . ASP A 1 668 ? 183.575 151.213 147.659 1.00 57.37 1332 ASP P O 1
ATOM 5099 N N . LEU A 1 669 ? 182.561 150.442 149.517 1.00 51.97 1333 LEU P N 1
ATOM 5100 C CA . LEU A 1 669 ? 181.213 150.641 149.004 1.00 51.97 1333 LEU P CA 1
ATOM 5101 C C . LEU A 1 669 ? 180.656 152.027 149.297 1.00 51.97 1333 LEU P C 1
ATOM 5102 O O . LEU A 1 669 ? 179.622 152.392 148.730 1.00 51.97 1333 LEU P O 1
ATOM 5104 N N . VAL A 1 670 ? 181.305 152.802 150.161 1.00 51.53 1334 VAL P N 1
ATOM 5105 C CA . VAL A 1 670 ? 180.904 154.178 150.437 1.00 51.53 1334 VAL P CA 1
ATOM 5106 C C . VAL A 1 670 ? 181.822 155.171 149.744 1.00 51.53 1334 VAL P C 1
ATOM 5107 O O . VAL A 1 670 ? 181.360 156.103 149.088 1.00 51.53 1334 VAL P O 1
ATOM 5111 N N . MET A 1 671 ? 183.133 154.984 149.890 1.00 52.93 1335 MET P N 1
ATOM 5112 C CA . MET A 1 671 ? 184.083 155.829 149.179 1.00 52.93 1335 MET P CA 1
ATOM 5113 C C . MET A 1 671 ? 183.908 155.687 147.673 1.00 52.93 1335 MET P C 1
ATOM 5114 O O . MET A 1 671 ? 183.823 156.685 146.947 1.00 52.93 1335 MET P O 1
ATOM 5119 N N . TYR A 1 672 ? 183.846 154.454 147.189 1.00 59.58 1336 TYR P N 1
ATOM 5120 C CA . TYR A 1 672 ? 183.624 154.162 145.783 1.00 59.58 1336 TYR P CA 1
ATOM 5121 C C . TYR A 1 672 ? 182.248 153.524 145.630 1.00 59.58 1336 TYR P C 1
ATOM 5122 O O . TYR A 1 672 ? 181.487 153.410 146.593 1.00 59.58 1336 TYR P O 1
ATOM 5131 N N . HIS A 1 673 ? 181.933 153.106 144.407 1.00 58.87 1337 HIS P N 1
ATOM 5132 C CA . HIS A 1 673 ? 180.629 152.541 144.076 1.00 58.87 1337 HIS P CA 1
ATOM 5133 C C . HIS A 1 673 ? 179.493 153.450 144.555 1.00 58.87 1337 HIS P C 1
ATOM 5134 O O . HIS A 1 673 ? 178.729 153.076 145.450 1.00 58.87 1337 HIS P O 1
ATOM 5141 N N . PRO A 1 674 ? 179.366 154.653 143.991 1.00 60.60 1338 PRO P N 1
ATOM 5142 C CA . PRO A 1 674 ? 178.308 155.564 144.439 1.00 60.60 1338 PRO P CA 1
ATOM 5143 C C . PRO A 1 674 ? 176.926 155.194 143.933 1.00 60.60 1338 PRO P C 1
ATOM 5144 O O . PRO A 1 674 ? 175.944 155.817 144.361 1.00 60.60 1338 PRO P O 1
ATOM 5148 N N . ASP A 1 675 ? 176.816 154.211 143.047 1.00 60.75 1339 ASP P N 1
ATOM 5149 C CA . ASP A 1 675 ? 175.544 153.834 142.450 1.00 60.75 1339 ASP P CA 1
ATOM 5150 C C . ASP A 1 675 ? 174.847 152.706 143.199 1.00 60.75 1339 ASP P C 1
ATOM 5151 O O . ASP A 1 675 ? 173.853 152.173 142.701 1.00 60.75 1339 ASP P O 1
ATOM 5156 N N . PHE A 1 676 ? 175.341 152.335 144.383 1.00 56.81 1340 PHE P N 1
ATOM 5157 C CA . PHE A 1 676 ? 174.747 151.216 145.109 1.00 56.81 1340 PHE P CA 1
ATOM 5158 C C . PHE A 1 676 ? 173.313 151.511 145.523 1.00 56.81 1340 PHE P C 1
ATOM 5159 O O . PHE A 1 676 ? 172.501 150.587 145.648 1.00 56.81 1340 PHE P O 1
ATOM 5167 N N . PHE A 1 677 ? 172.989 152.795 145.678 1.00 54.99 1341 PHE P N 1
ATOM 5168 C CA . PHE A 1 677 ? 171.599 153.175 146.021 1.00 54.99 1341 PHE P CA 1
ATOM 5169 C C . PHE A 1 677 ? 170.972 153.906 144.836 1.00 54.99 1341 PHE P C 1
ATOM 5170 O O . PHE A 1 677 ? 170.130 154.786 145.076 1.00 54.99 1341 PHE P O 1
ATOM 5178 N N . GLY A 1 678 ? 171.344 153.551 143.609 1.00 59.97 1342 GLY P N 1
ATOM 5179 C CA . GLY A 1 678 ? 170.855 154.304 142.434 1.00 59.97 1342 GLY P CA 1
ATOM 5180 C C . GLY A 1 678 ? 171.742 155.508 142.171 1.00 59.97 1342 GLY P C 1
ATOM 5181 O O . GLY A 1 678 ? 172.840 155.550 142.740 1.00 59.97 1342 GLY P O 1
ATOM 5182 N N . LYS A 1 679 ? 171.293 156.448 141.340 1.00 64.85 1343 LYS P N 1
ATOM 5183 C CA . LYS A 1 679 ? 172.074 157.691 141.082 1.00 64.85 1343 LYS P CA 1
ATOM 5184 C C . LYS A 1 679 ? 173.509 157.360 140.658 1.00 64.85 1343 LYS P C 1
ATOM 5185 O O . LYS A 1 679 ? 174.446 157.819 141.337 1.00 64.85 1343 LYS P O 1
ATOM 5191 N N . GLY A 1 680 ? 173.678 156.577 139.587 1.00 70.97 1344 GLY P N 1
ATOM 5192 C CA . GLY A 1 680 ? 175.018 156.243 139.055 1.00 70.97 1344 GLY P CA 1
ATOM 5193 C C . GLY A 1 680 ? 175.684 157.422 138.368 1.00 70.97 1344 GLY P C 1
ATOM 5194 O O . GLY A 1 680 ? 176.873 157.298 138.034 1.00 70.97 1344 GLY P O 1
ATOM 5195 N N . ASN A 1 681 ? 174.957 158.521 138.157 1.00 72.16 1345 ASN P N 1
ATOM 5196 C CA . ASN A 1 681 ? 175.490 159.697 137.414 1.00 72.16 1345 ASN P CA 1
ATOM 5197 C C . ASN A 1 681 ? 176.726 160.271 138.115 1.00 72.16 1345 ASN P C 1
ATOM 5198 O O . ASN A 1 681 ? 177.672 160.649 137.400 1.00 72.16 1345 ASN P O 1
ATOM 5203 N N . THR A 1 682 ? 176.735 160.334 139.449 1.00 68.86 1346 THR P N 1
ATOM 5204 C CA . THR A 1 682 ? 177.870 160.969 140.177 1.00 68.86 1346 THR P CA 1
ATOM 5205 C C . THR A 1 682 ? 179.160 160.176 139.948 1.00 68.86 1346 THR P C 1
ATOM 5206 O O . THR A 1 682 ? 179.085 158.938 139.832 1.00 68.86 1346 THR P O 1
ATOM 5210 N N . SER A 1 683 ? 180.298 160.870 139.870 1.00 62.98 1347 SER P N 1
ATOM 5211 C CA . SER A 1 683 ? 181.593 160.186 139.639 1.00 62.98 1347 SER P CA 1
ATOM 5212 C C . SER A 1 683 ? 182.382 160.084 140.957 1.00 62.98 1347 SER P C 1
ATOM 5213 O O . SER A 1 683 ? 182.492 161.124 141.624 1.00 62.98 1347 SER P O 1
ATOM 5215 N N . PRO A 1 684 ? 182.948 158.925 141.384 1.00 62.35 1348 PRO P N 1
ATOM 5216 C CA . PRO A 1 684 ? 183.654 158.865 142.674 1.00 62.35 1348 PRO P CA 1
ATOM 5217 C C . PRO A 1 684 ? 184.853 159.790 142.748 1.00 62.35 1348 PRO P C 1
ATOM 5218 O O . PRO A 1 684 ? 185.325 160.074 143.856 1.00 62.35 1348 PRO P O 1
ATOM 5222 N N . LEU A 1 685 ? 185.367 160.261 141.613 1.00 59.71 1349 LEU P N 1
ATOM 5223 C CA . LEU A 1 685 ? 186.463 161.218 141.639 1.00 59.71 1349 LEU P CA 1
ATOM 5224 C C . LEU A 1 685 ? 185.970 162.640 141.877 1.00 59.71 1349 LEU P C 1
ATOM 5225 O O . LEU A 1 685 ? 186.672 163.436 142.508 1.00 59.71 1349 LEU P O 1
ATOM 5230 N N . ASP A 1 686 ? 184.770 162.970 141.397 1.00 57.89 1350 ASP P N 1
ATOM 5231 C CA . ASP A 1 686 ? 184.245 164.318 141.597 1.00 57.89 1350 ASP P CA 1
ATOM 5232 C C . ASP A 1 686 ? 183.849 164.551 143.048 1.00 57.89 1350 ASP P C 1
ATOM 5233 O O . ASP A 1 686 ? 184.093 165.632 143.597 1.00 57.89 1350 ASP P O 1
ATOM 5238 N N . THR A 1 687 ? 183.238 163.552 143.690 1.00 56.08 1351 THR P N 1
ATOM 5239 C CA . THR A 1 687 ? 182.852 163.715 145.087 1.00 56.08 1351 THR P CA 1
ATOM 5240 C C . THR A 1 687 ? 184.066 163.827 145.999 1.00 56.08 1351 THR P C 1
ATOM 5241 O O . THR A 1 687 ? 184.027 164.566 146.987 1.00 56.08 1351 THR P O 1
ATOM 5245 N N . LEU A 1 688 ? 185.159 163.132 145.675 1.00 52.23 1352 LEU P N 1
ATOM 5246 C CA . LEU A 1 688 ? 186.374 163.255 146.474 1.00 52.23 1352 LEU P CA 1
ATOM 5247 C C . LEU A 1 688 ? 186.949 164.662 146.387 1.00 52.23 1352 LEU P C 1
ATOM 5248 O O . LEU A 1 688 ? 187.365 165.234 147.402 1.00 52.23 1352 LEU P O 1
ATOM 5253 N N . ILE A 1 689 ? 186.977 165.240 145.183 1.00 53.03 1353 ILE P N 1
ATOM 5254 C CA . ILE A 1 689 ? 187.470 166.603 145.025 1.00 53.03 1353 ILE P CA 1
ATOM 5255 C C . ILE A 1 689 ? 186.549 167.589 145.733 1.00 53.03 1353 ILE P C 1
ATOM 5256 O O . ILE A 1 689 ? 187.013 168.536 146.381 1.00 53.03 1353 ILE P O 1
ATOM 5261 N N . GLU A 1 690 ? 185.233 167.384 145.629 1.00 54.12 1354 GLU P N 1
ATOM 5262 C CA . GLU A 1 690 ? 184.294 168.284 146.294 1.00 54.12 1354 GLU P CA 1
ATOM 5263 C C . GLU A 1 690 ? 184.415 168.187 147.809 1.00 54.12 1354 GLU P C 1
ATOM 5264 O O . GLU A 1 690 ? 184.168 169.167 148.521 1.00 54.12 1354 GLU P O 1
ATOM 5270 N N . LEU A 1 691 ? 184.786 167.013 148.324 1.00 47.74 1355 LEU P N 1
ATOM 5271 C CA . LEU A 1 691 ? 184.952 166.861 149.765 1.00 47.74 1355 LEU P CA 1
ATOM 5272 C C . LEU A 1 691 ? 186.284 167.422 150.242 1.00 47.74 1355 LEU P C 1
ATOM 5273 O O . LEU A 1 691 ? 186.374 167.929 151.364 1.00 47.74 1355 LEU P O 1
ATOM 5278 N N . GLY A 1 692 ? 187.325 167.339 149.412 1.00 47.52 1356 GLY P N 1
ATOM 5279 C CA . GLY A 1 692 ? 188.626 167.839 149.827 1.00 47.52 1356 GLY P CA 1
ATOM 5280 C C . GLY A 1 692 ? 188.647 169.345 149.993 1.00 47.52 1356 GLY P C 1
ATOM 5281 O O . GLY A 1 692 ? 189.021 169.862 151.047 1.00 47.52 1356 GLY P O 1
ATOM 5282 N N . LYS A 1 693 ? 188.238 170.070 148.955 1.00 47.93 1357 LYS P N 1
ATOM 5283 C CA . LYS A 1 693 ? 188.227 171.526 148.968 1.00 47.93 1357 LYS P CA 1
ATOM 5284 C C . LYS A 1 693 ? 186.985 172.103 149.639 1.00 47.93 1357 LYS P C 1
ATOM 5285 O O . LYS A 1 693 ? 186.721 173.300 149.501 1.00 47.93 1357 LYS P O 1
ATOM 5291 N N . SER A 1 694 ? 186.221 171.280 150.364 1.00 47.33 1358 SER P N 1
ATOM 5292 C CA . SER A 1 694 ? 184.988 171.763 150.976 1.00 47.33 1358 SER P CA 1
ATOM 5293 C C . SER A 1 694 ? 185.263 172.744 152.107 1.00 47.33 1358 SER P C 1
ATOM 5294 O O . SER A 1 694 ? 184.373 173.515 152.484 1.00 47.33 1358 SER P O 1
ATOM 5297 N N . GLY A 1 695 ? 186.469 172.732 152.658 1.00 48.52 1359 GLY P N 1
ATOM 5298 C CA . GLY A 1 695 ? 186.849 173.631 153.723 1.00 48.52 1359 GLY P CA 1
ATOM 5299 C C . GLY A 1 695 ? 187.295 172.876 154.952 1.00 48.52 1359 GLY P C 1
ATOM 5300 O O . GLY A 1 695 ? 187.182 171.656 155.052 1.00 48.52 1359 GLY P O 1
ATOM 5301 N N . PHE A 1 696 ? 187.818 173.637 155.917 1.00 47.73 1360 PHE P N 1
ATOM 5302 C CA . PHE A 1 696 ? 188.305 173.028 157.148 1.00 47.73 1360 PHE P CA 1
ATOM 5303 C C . PHE A 1 696 ? 187.163 172.613 158.063 1.00 47.73 1360 PHE P C 1
ATOM 5304 O O . PHE A 1 696 ? 187.291 171.635 158.805 1.00 47.73 1360 PHE P O 1
ATOM 5312 N N . ASN A 1 697 ? 186.042 173.333 158.025 1.00 47.26 1361 ASN P N 1
ATOM 5313 C CA . ASN A 1 697 ? 184.932 173.001 158.910 1.00 47.26 1361 ASN P CA 1
ATOM 5314 C C . ASN A 1 697 ? 184.170 171.776 158.424 1.00 47.26 1361 ASN P C 1
ATOM 5315 O O . ASN A 1 697 ? 183.657 170.999 159.235 1.00 47.26 1361 ASN P O 1
ATOM 5320 N N . ASN A 1 698 ? 184.084 171.589 157.107 1.00 47.65 1362 ASN P N 1
ATOM 5321 C CA . ASN A 1 698 ? 183.352 170.443 156.577 1.00 47.65 1362 ASN P CA 1
ATOM 5322 C C . ASN A 1 698 ? 184.121 169.146 156.795 1.00 47.65 1362 ASN P C 1
ATOM 5323 O O . ASN A 1 698 ? 183.516 168.093 157.026 1.00 47.65 1362 ASN P O 1
ATOM 5328 N N . LEU A 1 699 ? 185.449 169.201 156.723 1.00 44.23 1363 LEU P N 1
ATOM 5329 C CA . LEU A 1 699 ? 186.283 168.037 156.987 1.00 44.23 1363 LEU P CA 1
ATOM 5330 C C . LEU A 1 699 ? 186.520 167.801 158.470 1.00 44.23 1363 LEU P C 1
ATOM 5331 O O . LEU A 1 699 ? 187.203 166.833 158.823 1.00 44.23 1363 LEU P O 1
ATOM 5336 N N . LEU A 1 700 ? 185.984 168.655 159.338 1.00 43.07 1364 LEU P N 1
ATOM 5337 C CA . LEU A 1 700 ? 186.218 168.517 160.768 1.00 43.07 1364 LEU P CA 1
ATOM 5338 C C . LEU A 1 700 ? 185.632 167.209 161.283 1.00 43.07 1364 LEU P C 1
ATOM 5339 O O . LEU A 1 700 ? 184.659 166.678 160.742 1.00 43.07 1364 LEU P O 1
ATOM 5344 N N . ALA A 1 701 ? 186.244 166.679 162.344 1.00 44.53 1365 ALA P N 1
ATOM 5345 C CA . ALA A 1 701 ? 185.788 165.411 162.899 1.00 44.53 1365 ALA P CA 1
ATOM 5346 C C . ALA A 1 701 ? 184.459 165.554 163.626 1.00 44.53 1365 ALA P C 1
ATOM 5347 O O . ALA A 1 701 ? 183.654 164.616 163.633 1.00 44.53 1365 ALA P O 1
ATOM 5349 N N . LYS A 1 702 ? 184.206 166.713 164.240 1.00 43.38 1366 LYS P N 1
ATOM 5350 C CA . LYS A 1 702 ? 182.966 166.913 164.980 1.00 43.38 1366 LYS P CA 1
ATOM 5351 C C . LYS A 1 702 ? 181.744 166.932 164.074 1.00 43.38 1366 LYS P C 1
ATOM 5352 O O . LYS A 1 702 ? 180.641 166.624 164.540 1.00 43.38 1366 LYS P O 1
ATOM 5358 N N . ASN A 1 703 ? 181.905 167.285 162.803 1.00 45.22 1367 ASN P N 1
ATOM 5359 C CA . ASN A 1 703 ? 180.800 167.410 161.862 1.00 45.22 1367 ASN P CA 1
ATOM 5360 C C . ASN A 1 703 ? 180.755 166.237 160.888 1.00 45.22 1367 ASN P C 1
ATOM 5361 O O . ASN A 1 703 ? 180.423 166.399 159.715 1.00 45.22 1367 ASN P O 1
ATOM 5366 N N . ASN A 1 704 ? 181.092 165.038 161.369 1.00 46.44 1368 ASN P N 1
ATOM 5367 C CA . ASN A 1 704 ? 181.072 163.868 160.498 1.00 46.44 1368 ASN P CA 1
ATOM 5368 C C . ASN A 1 704 ? 179.652 163.478 160.108 1.00 46.44 1368 ASN P C 1
ATOM 5369 O O . ASN A 1 704 ? 179.449 162.862 159.058 1.00 46.44 1368 ASN P O 1
ATOM 5374 N N . VAL A 1 705 ? 178.662 163.823 160.935 1.00 46.44 1369 VAL P N 1
ATOM 5375 C CA . VAL A 1 705 ? 177.282 163.484 160.602 1.00 46.44 1369 VAL P CA 1
ATOM 5376 C C . VAL A 1 705 ? 176.699 164.501 159.630 1.00 46.44 1369 VAL P C 1
ATOM 5377 O O . VAL A 1 705 ? 175.840 164.160 158.806 1.00 46.44 1369 VAL P O 1
ATOM 5381 N N . ASP A 1 706 ? 177.153 165.753 159.692 1.00 48.97 1370 ASP P N 1
ATOM 5382 C CA . ASP A 1 706 ? 176.646 166.773 158.782 1.00 48.97 1370 ASP P CA 1
ATOM 5383 C C . ASP A 1 706 ? 177.420 166.803 157.473 1.00 48.97 1370 ASP P C 1
ATOM 5384 O O . ASP A 1 706 ? 176.874 167.217 156.444 1.00 48.97 1370 ASP P O 1
ATOM 5389 N N . THR A 1 707 ? 178.686 166.377 157.489 1.00 48.16 1371 THR P N 1
ATOM 5390 C CA . THR A 1 707 ? 179.467 166.331 156.259 1.00 48.16 1371 THR P CA 1
ATOM 5391 C C . THR A 1 707 ? 178.862 165.353 155.262 1.00 48.16 1371 THR P C 1
ATOM 5392 O O . THR A 1 707 ? 178.886 165.595 154.048 1.00 48.16 1371 THR P O 1
ATOM 5396 N N . TYR A 1 708 ? 178.311 164.242 155.754 1.00 49.17 1372 TYR P N 1
ATOM 5397 C CA . TYR A 1 708 ? 177.670 163.282 154.863 1.00 49.17 1372 TYR P CA 1
ATOM 5398 C C . TYR A 1 708 ? 176.474 163.898 154.156 1.00 49.17 1372 TYR P C 1
ATOM 5399 O O . TYR A 1 708 ? 176.283 163.697 152.953 1.00 49.17 1372 TYR P O 1
ATOM 5408 N N . GLY A 1 709 ? 175.659 164.665 154.885 1.00 50.44 1373 GLY P N 1
ATOM 5409 C CA . GLY A 1 709 ? 174.482 165.262 154.283 1.00 50.44 1373 GLY P CA 1
ATOM 5410 C C . GLY A 1 709 ? 174.800 166.329 153.255 1.00 50.44 1373 GLY P C 1
ATOM 5411 O O . GLY A 1 709 ? 173.970 166.631 152.394 1.00 50.44 1373 GLY P O 1
ATOM 5412 N N . ILE A 1 710 ? 175.995 166.907 153.322 1.00 47.15 1374 ILE P N 1
ATOM 5413 C CA . ILE A 1 710 ? 176.372 167.982 152.409 1.00 47.15 1374 ILE P CA 1
ATOM 5414 C C . ILE A 1 710 ? 177.132 167.450 151.203 1.00 47.15 1374 ILE P C 1
ATOM 5415 O O . ILE A 1 710 ? 176.786 167.748 150.057 1.00 47.15 1374 ILE P O 1
ATOM 5420 N N . SER A 1 711 ? 178.175 166.654 151.434 1.00 49.41 1375 SER P N 1
ATOM 5421 C CA . SER A 1 711 ? 179.052 166.216 150.352 1.00 49.41 1375 SER P CA 1
ATOM 5422 C C . SER A 1 711 ? 178.613 164.880 149.760 1.00 49.41 1375 SER P C 1
ATOM 5423 O O . SER A 1 711 ? 178.384 164.776 148.550 1.00 49.41 1375 SER P O 1
ATOM 5426 N N . LEU A 1 712 ? 178.495 163.849 150.597 1.00 50.52 1376 LEU P N 1
ATOM 5427 C CA . LEU A 1 712 ? 178.209 162.514 150.083 1.00 50.52 1376 LEU P CA 1
ATOM 5428 C C . LEU A 1 712 ? 176.738 162.361 149.711 1.00 50.52 1376 LEU P C 1
ATOM 5429 O O . LEU A 1 712 ? 176.413 161.827 148.645 1.00 50.52 1376 LEU P O 1
ATOM 5434 N N . ALA A 1 713 ? 175.833 162.822 150.571 1.00 54.55 1377 ALA P N 1
ATOM 5435 C CA . ALA A 1 713 ? 174.414 162.703 150.281 1.00 54.55 1377 ALA P CA 1
ATOM 5436 C C . ALA A 1 713 ? 174.043 163.564 149.076 1.00 54.55 1377 ALA P C 1
ATOM 5437 O O . ALA A 1 713 ? 174.830 164.381 148.591 1.00 54.55 1377 ALA P O 1
ATOM 5439 N N . SER A 1 714 ? 172.821 163.351 148.582 1.00 58.45 1378 SER P N 1
ATOM 5440 C CA . SER A 1 714 ? 172.318 163.997 147.371 1.00 58.45 1378 SER P CA 1
ATOM 5441 C C . SER A 1 714 ? 173.181 163.645 146.164 1.00 58.45 1378 SER P C 1
ATOM 5442 O O . SER A 1 714 ? 173.054 164.259 145.100 1.00 58.45 1378 SER P O 1
ATOM 5445 N N . GLN A 1 715 ? 174.058 162.666 146.325 1.00 57.50 1379 GLN P N 1
ATOM 5446 C CA . GLN A 1 715 ? 174.915 162.136 145.270 1.00 57.50 1379 GLN P CA 1
ATOM 5447 C C . GLN A 1 715 ? 174.936 160.617 145.257 1.00 57.50 1379 GLN P C 1
ATOM 5448 O O . GLN A 1 715 ? 174.845 160.018 144.185 1.00 57.50 1379 GLN P O 1
ATOM 5454 N N . HIS A 1 716 ? 175.051 159.981 146.422 1.00 57.82 1380 HIS P N 1
ATOM 5455 C CA . HIS A 1 716 ? 174.938 158.532 146.507 1.00 57.82 1380 HIS P CA 1
ATOM 5456 C C . HIS A 1 716 ? 173.495 158.053 146.452 1.00 57.82 1380 HIS P C 1
ATOM 5457 O O . HIS A 1 716 ? 173.265 156.843 146.372 1.00 57.82 1380 HIS P O 1
ATOM 5464 N N . GLY A 1 717 ? 172.526 158.964 146.491 1.00 59.71 1381 GLY P N 1
ATOM 5465 C CA . GLY A 1 717 ? 171.128 158.598 146.443 1.00 59.71 1381 GLY P CA 1
ATOM 5466 C C . GLY A 1 717 ? 170.465 158.393 147.784 1.00 59.71 1381 GLY P C 1
ATOM 5467 O O . GLY A 1 717 ? 169.368 157.824 147.830 1.00 59.71 1381 GLY P O 1
ATOM 5468 N N . ALA A 1 718 ? 171.083 158.837 148.872 1.00 58.93 1382 ALA P N 1
ATOM 5469 C CA . ALA A 1 718 ? 170.534 158.678 150.210 1.00 58.93 1382 ALA P CA 1
ATOM 5470 C C . ALA A 1 718 ? 170.251 160.044 150.821 1.00 58.93 1382 ALA P C 1
ATOM 5471 O O . ALA A 1 718 ? 170.753 161.073 150.361 1.00 58.93 1382 ALA P O 1
ATOM 5473 N N . THR A 1 719 ? 169.436 160.040 151.876 1.00 57.31 1383 THR P N 1
ATOM 5474 C CA . THR A 1 719 ? 168.997 161.284 152.498 1.00 57.31 1383 THR P CA 1
ATOM 5475 C C . THR A 1 719 ? 169.860 161.697 153.685 1.00 57.31 1383 THR P C 1
ATOM 5476 O O . THR A 1 719 ? 170.074 162.895 153.900 1.00 57.31 1383 THR P O 1
ATOM 5480 N N . ASP A 1 720 ? 170.368 160.740 154.459 1.00 52.73 1384 ASP P N 1
ATOM 5481 C CA . ASP A 1 720 ? 171.141 161.065 155.648 1.00 52.73 1384 ASP P CA 1
ATOM 5482 C C . ASP A 1 720 ? 172.085 159.915 155.964 1.00 52.73 1384 ASP P C 1
ATOM 5483 O O . ASP A 1 720 ? 172.013 158.839 155.366 1.00 52.73 1384 ASP P O 1
ATOM 5488 N N . LEU A 1 721 ? 172.979 160.159 156.924 1.00 47.90 1385 LEU P N 1
ATOM 5489 C CA . LEU A 1 721 ? 173.968 159.153 157.293 1.00 47.90 1385 LEU P CA 1
ATOM 5490 C C . LEU A 1 721 ? 173.321 157.968 157.998 1.00 47.90 1385 LEU P C 1
ATOM 5491 O O . LEU A 1 721 ? 173.654 156.813 157.713 1.00 47.90 1385 LEU P O 1
ATOM 5496 N N . PHE A 1 722 ? 172.397 158.233 158.920 1.00 48.32 1386 PHE P N 1
ATOM 5497 C CA . PHE A 1 722 ? 171.756 157.143 159.650 1.00 48.32 1386 PHE P CA 1
ATOM 5498 C C . PHE A 1 722 ? 170.859 156.322 158.737 1.00 48.32 1386 PHE P C 1
ATOM 5499 O O . PHE A 1 722 ? 170.779 155.093 158.873 1.00 48.32 1386 PHE P O 1
ATOM 5507 N N . SER A 1 723 ? 170.177 156.980 157.799 1.00 50.51 1387 SER P N 1
ATOM 5508 C CA . SER A 1 723 ? 169.412 156.243 156.799 1.00 50.51 1387 SER P CA 1
ATOM 5509 C C . SER A 1 723 ? 170.327 155.364 155.957 1.00 50.51 1387 SER P C 1
ATOM 5510 O O . SER A 1 723 ? 169.974 154.230 155.628 1.00 50.51 1387 SER P O 1
ATOM 5513 N N . THR A 1 724 ? 171.518 155.864 155.621 1.00 47.57 1388 THR P N 1
ATOM 5514 C CA . THR A 1 724 ? 172.472 155.057 154.865 1.00 47.57 1388 THR P CA 1
ATOM 5515 C C . THR A 1 724 ? 172.930 153.846 155.669 1.00 47.57 1388 THR P C 1
ATOM 5516 O O . THR A 1 724 ? 173.049 152.740 155.129 1.00 47.57 1388 THR P O 1
ATOM 5520 N N . LEU A 1 725 ? 173.199 154.038 156.961 1.00 46.75 1389 LEU P N 1
ATOM 5521 C CA . LEU A 1 725 ? 173.638 152.921 157.790 1.00 46.75 1389 LEU P CA 1
ATOM 5522 C C . LEU A 1 725 ? 172.541 151.872 157.926 1.00 46.75 1389 LEU P C 1
ATOM 5523 O O . LEU A 1 725 ? 172.805 150.668 157.823 1.00 46.75 1389 LEU P O 1
ATOM 5528 N N . GLU A 1 726 ? 171.299 152.310 158.151 1.00 52.56 1390 GLU P N 1
ATOM 5529 C CA . GLU A 1 726 ? 170.194 151.360 158.229 1.00 52.56 1390 GLU P CA 1
ATOM 5530 C C . GLU A 1 726 ? 169.976 150.661 156.892 1.00 52.56 1390 GLU P C 1
ATOM 5531 O O . GLU A 1 726 ? 169.643 149.471 156.849 1.00 52.56 1390 GLU P O 1
ATOM 5537 N N . HIS A 1 727 ? 170.181 151.379 155.788 1.00 51.35 1391 HIS P N 1
ATOM 5538 C CA . HIS A 1 727 ? 170.064 150.771 154.469 1.00 51.35 1391 HIS P CA 1
ATOM 5539 C C . HIS A 1 727 ? 171.103 149.676 154.279 1.00 51.35 1391 HIS P C 1
ATOM 5540 O O . HIS A 1 727 ? 170.774 148.568 153.842 1.00 51.35 1391 HIS P O 1
ATOM 5547 N N . TYR A 1 728 ? 172.361 149.964 154.618 1.00 49.32 1392 TYR P N 1
ATOM 5548 C CA . TYR A 1 728 ? 173.408 148.956 154.496 1.00 49.32 1392 TYR P CA 1
ATOM 5549 C C . TYR A 1 728 ? 173.151 147.776 155.422 1.00 49.32 1392 TYR P C 1
ATOM 5550 O O . TYR A 1 728 ? 173.459 146.630 155.075 1.00 49.32 1392 TYR P O 1
ATOM 5559 N N . ARG A 1 729 ? 172.562 148.018 156.591 1.00 51.03 1393 ARG P N 1
ATOM 5560 C CA . ARG A 1 729 ? 172.233 146.881 157.491 1.00 51.03 1393 ARG P CA 1
ATOM 5561 C C . ARG A 1 729 ? 171.175 146.006 156.821 1.00 51.03 1393 ARG P C 1
ATOM 5562 O O . ARG A 1 729 ? 171.124 144.815 157.129 1.00 51.03 1393 ARG P O 1
ATOM 5570 N N . LYS A 1 730 ? 170.286 146.591 156.022 1.00 49.97 1394 LYS P N 1
ATOM 5571 C CA . LYS A 1 730 ? 169.305 145.754 155.289 1.00 49.97 1394 LYS P CA 1
ATOM 5572 C C . LYS A 1 730 ? 169.983 144.947 154.179 1.00 49.97 1394 LYS P C 1
ATOM 5573 O O . LYS A 1 730 ? 169.666 143.757 154.062 1.00 49.97 1394 LYS P O 1
ATOM 5579 N N . VAL A 1 731 ? 170.875 145.559 153.393 1.00 49.32 1395 VAL P N 1
ATOM 5580 C CA . VAL A 1 731 ? 171.452 144.828 152.226 1.00 49.32 1395 VAL P CA 1
ATOM 5581 C C . VAL A 1 731 ? 172.303 143.652 152.699 1.00 49.32 1395 VAL P C 1
ATOM 5582 O O . VAL A 1 731 ? 172.117 142.549 152.182 1.00 49.32 1395 VAL P O 1
ATOM 5586 N N . PHE A 1 732 ? 173.166 143.871 153.690 1.00 51.52 1396 PHE P N 1
ATOM 5587 C CA . PHE A 1 732 ? 174.064 142.802 154.187 1.00 51.52 1396 PHE P CA 1
ATOM 5588 C C . PHE A 1 732 ? 173.727 142.633 155.659 1.00 51.52 1396 PHE P C 1
ATOM 5589 O O . PHE A 1 732 ? 173.254 143.606 156.232 1.00 51.52 1396 PHE P O 1
ATOM 5597 N N . LEU A 1 733 ? 173.992 141.470 156.248 1.00 60.98 1397 LEU P N 1
ATOM 5598 C CA . LEU A 1 733 ? 173.570 141.220 157.653 1.00 60.98 1397 LEU P CA 1
ATOM 5599 C C . LEU A 1 733 ? 172.065 141.479 157.812 1.00 60.98 1397 LEU P C 1
ATOM 5600 O O . LEU A 1 733 ? 171.702 142.259 158.706 1.00 60.98 1397 LEU P O 1
ATOM 5605 N N . PRO A 1 734 ? 171.167 140.873 157.000 1.00 62.25 1398 PRO P N 1
ATOM 5606 C CA . PRO A 1 734 ? 169.726 141.050 157.156 1.00 62.25 1398 PRO P CA 1
ATOM 5607 C C . PRO A 1 734 ? 169.178 140.178 158.290 1.00 62.25 1398 PRO P C 1
ATOM 5608 O O . PRO A 1 734 ? 169.952 139.434 158.847 1.00 62.25 1398 PRO P O 1
ATOM 5612 N N . ASN A 1 735 ? 167.902 140.344 158.649 1.00 66.45 1399 ASN P N 1
ATOM 5613 C CA . ASN A 1 735 ? 167.236 139.534 159.714 1.00 66.45 1399 ASN P CA 1
ATOM 5614 C C . ASN A 1 735 ? 167.912 139.739 161.074 1.00 66.45 1399 ASN P C 1
ATOM 5615 O O . ASN A 1 735 ? 167.807 138.827 161.913 1.00 66.45 1399 ASN P O 1
ATOM 5620 N N . THR A 1 736 ? 168.526 140.903 161.301 1.00 60.07 1400 THR P N 1
ATOM 5621 C CA . THR A 1 736 ? 169.181 141.211 162.564 1.00 60.07 1400 THR P CA 1
ATOM 5622 C C . THR A 1 736 ? 168.943 142.673 162.905 1.00 60.07 1400 THR P C 1
ATOM 5623 O O . THR A 1 736 ? 168.974 143.538 162.022 1.00 60.07 1400 THR P O 1
ATOM 5627 N N . SER A 1 737 ? 168.707 142.948 164.183 1.00 53.82 1401 SER P N 1
ATOM 5628 C CA . SER A 1 737 ? 168.462 144.315 164.618 1.00 53.82 1401 SER P CA 1
ATOM 5629 C C . SER A 1 737 ? 169.717 145.161 164.430 1.00 53.82 1401 SER P C 1
ATOM 5630 O O . SER A 1 737 ? 170.838 144.691 164.642 1.00 53.82 1401 SER P O 1
ATOM 5633 N N . ASN A 1 738 ? 169.519 146.416 164.020 1.00 51.21 1402 ASN P N 1
ATOM 5634 C CA . ASN A 1 738 ? 170.654 147.299 163.778 1.00 51.21 1402 ASN P CA 1
ATOM 5635 C C . ASN A 1 738 ? 171.449 147.551 165.051 1.00 51.21 1402 ASN P C 1
ATOM 5636 O O . ASN A 1 738 ? 172.675 147.697 164.997 1.00 51.21 1402 ASN P O 1
ATOM 5641 N N . ASN A 1 739 ? 170.775 147.603 166.202 1.00 50.30 1403 ASN P N 1
ATOM 5642 C CA . ASN A 1 739 ? 171.492 147.766 167.463 1.00 50.30 1403 ASN P CA 1
ATOM 5643 C C . ASN A 1 739 ? 172.377 146.562 167.750 1.00 50.30 1403 ASN P C 1
ATOM 5644 O O . ASN A 1 739 ? 173.468 146.704 168.316 1.00 50.30 1403 ASN P O 1
ATOM 5649 N N . ASP A 1 740 ? 171.929 145.365 167.363 1.00 50.05 1404 ASP P N 1
ATOM 5650 C CA . ASP A 1 740 ? 172.762 144.179 167.533 1.00 50.05 1404 ASP P CA 1
ATOM 5651 C C . ASP A 1 740 ? 174.010 144.258 166.664 1.00 50.05 1404 ASP P C 1
ATOM 5652 O O . ASP A 1 740 ? 175.112 143.924 167.116 1.00 50.05 1404 ASP P O 1
ATOM 5657 N N . TRP A 1 741 ? 173.858 144.701 165.413 1.00 44.14 1405 TRP P N 1
ATOM 5658 C CA . TRP A 1 741 ? 175.021 144.895 164.556 1.00 44.14 1405 TRP P CA 1
ATOM 5659 C C . TRP A 1 741 ? 175.959 145.941 165.139 1.00 44.14 1405 TRP P C 1
ATOM 5660 O O . TRP A 1 741 ? 177.185 145.801 165.060 1.00 44.14 1405 TRP P O 1
ATOM 5671 N N . PHE A 1 742 ? 175.399 147.000 165.729 1.00 43.55 1406 PHE P N 1
ATOM 5672 C CA . PHE A 1 742 ? 176.230 148.020 166.358 1.00 43.55 1406 PHE P CA 1
ATOM 5673 C C . PHE A 1 742 ? 177.029 147.440 167.516 1.00 43.55 1406 PHE P C 1
ATOM 5674 O O . PHE A 1 742 ? 178.234 147.684 167.632 1.00 43.55 1406 PHE P O 1
ATOM 5682 N N . LYS A 1 743 ? 176.370 146.672 168.386 1.00 45.56 1407 LYS P N 1
ATOM 5683 C CA . LYS A 1 743 ? 177.062 146.087 169.529 1.00 45.56 1407 LYS P CA 1
ATOM 5684 C C . LYS A 1 743 ? 178.097 145.058 169.098 1.00 45.56 1407 LYS P C 1
ATOM 5685 O O . LYS A 1 743 ? 179.113 144.881 169.781 1.00 45.56 1407 LYS P O 1
ATOM 5691 N N . SER A 1 744 ? 177.865 144.374 167.978 1.00 45.31 1408 SER P N 1
ATOM 5692 C CA . SER A 1 744 ? 178.808 143.353 167.536 1.00 45.31 1408 SER P CA 1
ATOM 5693 C C . SER A 1 744 ? 179.998 143.958 166.799 1.00 45.31 1408 SER P C 1
ATOM 5694 O O . SER A 1 744 ? 181.109 143.425 166.871 1.00 45.31 1408 SER P O 1
ATOM 5697 N N . GLU A 1 745 ? 179.787 145.067 166.088 1.00 44.62 1409 GLU P N 1
ATOM 5698 C CA . GLU A 1 745 ? 180.841 145.616 165.241 1.00 44.62 1409 GLU P CA 1
ATOM 5699 C C . GLU A 1 745 ? 181.797 146.505 166.028 1.00 44.62 1409 GLU P C 1
ATOM 5700 O O . GLU A 1 745 ? 183.019 146.388 165.886 1.00 44.62 1409 GLU P O 1
ATOM 5706 N N . THR A 1 746 ? 181.265 147.402 166.854 1.00 44.49 1410 THR P N 1
ATOM 5707 C CA . THR A 1 746 ? 182.118 148.343 167.567 1.00 44.49 1410 THR P CA 1
ATOM 5708 C C . THR A 1 746 ? 182.988 147.618 168.587 1.00 44.49 1410 THR P C 1
ATOM 5709 O O . THR A 1 746 ? 182.681 146.507 169.026 1.00 44.49 1410 THR P O 1
ATOM 5713 N N . LYS A 1 747 ? 184.095 148.261 168.954 1.00 45.49 1411 LYS P N 1
ATOM 5714 C CA . LYS A 1 747 ? 185.012 147.719 169.943 1.00 45.49 1411 LYS P CA 1
ATOM 5715 C C . LYS A 1 747 ? 184.845 148.350 171.318 1.00 45.49 1411 LYS P C 1
ATOM 5716 O O . LYS A 1 747 ? 185.444 147.866 172.282 1.00 45.49 1411 LYS P O 1
ATOM 5722 N N . ALA A 1 748 ? 184.055 149.415 171.429 1.00 44.00 1412 ALA P N 1
ATOM 5723 C CA . ALA A 1 748 ? 183.768 150.002 172.729 1.00 44.00 1412 ALA P CA 1
ATOM 5724 C C . ALA A 1 748 ? 182.937 149.034 173.558 1.00 44.00 1412 ALA P C 1
ATOM 5725 O O . ALA A 1 748 ? 181.931 148.505 173.081 1.00 44.00 1412 ALA P O 1
ATOM 5727 N N . TYR A 1 749 ? 183.354 148.803 174.799 1.00 44.88 1413 TYR P N 1
ATOM 5728 C CA . TYR A 1 749 ? 182.660 147.839 175.651 1.00 44.88 1413 TYR P CA 1
ATOM 5729 C C . TYR A 1 749 ? 181.303 148.411 176.033 1.00 44.88 1413 TYR P C 1
ATOM 5730 O O . TYR A 1 749 ? 181.204 149.312 176.866 1.00 44.88 1413 TYR P O 1
ATOM 5739 N N . ILE A 1 750 ? 180.246 147.892 175.416 1.00 42.39 1414 ILE P N 1
ATOM 5740 C CA . ILE A 1 750 ? 178.891 148.385 175.622 1.00 42.39 1414 ILE P CA 1
ATOM 5741 C C . ILE A 1 750 ? 178.213 147.503 176.660 1.00 42.39 1414 ILE P C 1
ATOM 5742 O O . ILE A 1 750 ? 178.150 146.279 176.499 1.00 42.39 1414 ILE P O 1
ATOM 5747 N N . VAL A 1 751 ? 177.702 148.118 177.723 1.00 41.55 1415 VAL P N 1
ATOM 5748 C CA . VAL A 1 751 ? 176.980 147.405 178.770 1.00 41.55 1415 VAL P CA 1
ATOM 5749 C C . VAL A 1 751 ? 175.591 148.020 178.897 1.00 41.55 1415 VAL P C 1
ATOM 5750 O O . VAL A 1 751 ? 175.451 149.211 179.204 1.00 41.55 1415 VAL P O 1
ATOM 5754 N N . GLU A 1 752 ? 174.568 147.205 178.649 1.00 47.29 1416 GLU P N 1
ATOM 5755 C CA . GLU A 1 752 ? 173.174 147.617 178.738 1.00 47.29 1416 GLU P CA 1
ATOM 5756 C C . GLU A 1 752 ? 172.479 146.768 179.788 1.00 47.29 1416 GLU P C 1
ATOM 5757 O O . GLU A 1 752 ? 172.704 145.555 179.857 1.00 47.29 1416 GLU P O 1
ATOM 5763 N N . GLU A 1 753 ? 171.637 147.399 180.603 1.00 52.24 1417 GLU P N 1
ATOM 5764 C CA . GLU A 1 753 ? 170.944 146.715 181.689 1.00 52.24 1417 GLU P CA 1
ATOM 5765 C C . GLU A 1 753 ? 169.466 147.078 181.646 1.00 52.24 1417 GLU P C 1
ATOM 5766 O O . GLU A 1 753 ? 169.094 148.217 181.945 1.00 52.24 1417 GLU P O 1
ATOM 5772 N N . LYS A 1 754 ? 168.630 146.112 181.279 1.00 59.86 1418 LYS P N 1
ATOM 5773 C CA . LYS A 1 754 ? 167.188 146.304 181.298 1.00 59.86 1418 LYS P CA 1
ATOM 5774 C C . LYS A 1 754 ? 166.669 146.186 182.724 1.00 59.86 1418 LYS P C 1
ATOM 5775 O O . LYS A 1 754 ? 167.095 145.311 183.483 1.00 59.86 1418 LYS P O 1
ATOM 5781 N N . SER A 1 755 ? 165.739 147.066 183.082 1.00 62.07 1419 SER P N 1
ATOM 5782 C CA . SER A 1 755 ? 165.215 147.087 184.439 1.00 62.07 1419 SER P CA 1
ATOM 5783 C C . SER A 1 755 ? 164.459 145.795 184.749 1.00 62.07 1419 SER P C 1
ATOM 5784 O O . SER A 1 755 ? 164.035 145.059 183.858 1.00 62.07 1419 SER P O 1
ATOM 5787 N N . THR A 1 756 ? 164.293 145.531 186.047 1.00 65.04 1420 THR P N 1
ATOM 5788 C CA . THR A 1 756 ? 163.702 144.270 186.485 1.00 65.04 1420 THR P CA 1
ATOM 5789 C C . THR A 1 756 ? 162.189 144.242 186.305 1.00 65.04 1420 THR P C 1
ATOM 5790 O O . THR A 1 756 ? 161.606 143.156 186.204 1.00 65.04 1420 THR P O 1
ATOM 5794 N N . ILE A 1 757 ? 161.539 145.406 186.277 1.00 63.29 1421 ILE P N 1
ATOM 5795 C CA . ILE A 1 757 ? 160.094 145.445 186.083 1.00 63.29 1421 ILE P CA 1
ATOM 5796 C C . ILE A 1 757 ? 159.759 144.889 184.707 1.00 63.29 1421 ILE P C 1
ATOM 5797 O O . ILE A 1 757 ? 160.397 145.233 183.705 1.00 63.29 1421 ILE P O 1
ATOM 5802 N N . GLU A 1 758 ? 158.745 144.021 184.653 1.00 70.83 1422 GLU P N 1
ATOM 5803 C CA . GLU A 1 758 ? 158.411 143.351 183.398 1.00 70.83 1422 GLU P CA 1
ATOM 5804 C C . GLU A 1 758 ? 157.877 144.332 182.362 1.00 70.83 1422 GLU P C 1
ATOM 5805 O O . GLU A 1 758 ? 158.137 144.175 181.162 1.00 70.83 1422 GLU P O 1
ATOM 5811 N N . GLU A 1 759 ? 157.136 145.350 182.802 1.00 68.81 1423 GLU P N 1
ATOM 5812 C CA . GLU A 1 759 ? 156.566 146.314 181.863 1.00 68.81 1423 GLU P CA 1
ATOM 5813 C C . GLU A 1 759 ? 157.662 147.068 181.120 1.00 68.81 1423 GLU P C 1
ATOM 5814 O O . GLU A 1 759 ? 157.680 147.103 179.883 1.00 68.81 1423 GLU P O 1
ATOM 5820 N N . VAL A 1 760 ? 158.592 147.673 181.858 1.00 64.44 1424 VAL P N 1
ATOM 5821 C CA . VAL A 1 760 ? 159.664 148.419 181.210 1.00 64.44 1424 VAL P CA 1
ATOM 5822 C C . VAL A 1 760 ? 160.627 147.473 180.501 1.00 64.44 1424 VAL P C 1
ATOM 5823 O O . VAL A 1 760 ? 161.235 147.843 179.488 1.00 64.44 1424 VAL P O 1
ATOM 5827 N N . LYS A 1 761 ? 160.769 146.240 180.993 1.00 64.82 1425 LYS P N 1
ATOM 5828 C CA . LYS A 1 761 ? 161.617 145.271 180.307 1.00 64.82 1425 LYS P CA 1
ATOM 5829 C C . LYS A 1 761 ? 161.054 144.922 178.936 1.00 64.82 1425 LYS P C 1
ATOM 5830 O O . LYS A 1 761 ? 161.814 144.719 177.980 1.00 64.82 1425 LYS P O 1
ATOM 5836 N N . THR A 1 762 ? 159.730 144.846 178.820 1.00 64.21 1426 THR P N 1
ATOM 5837 C CA . THR A 1 762 ? 159.122 144.595 177.518 1.00 64.21 1426 THR P CA 1
ATOM 5838 C C . THR A 1 762 ? 159.149 145.847 176.650 1.00 64.21 1426 THR P C 1
ATOM 5839 O O . THR A 1 762 ? 159.337 145.763 175.432 1.00 64.21 1426 THR P O 1
ATOM 5843 N N . LYS A 1 763 ? 159.046 147.028 177.258 1.00 63.11 1427 LYS P N 1
ATOM 5844 C CA . LYS A 1 763 ? 159.018 148.293 176.469 1.00 63.11 1427 LYS P CA 1
ATOM 5845 C C . LYS A 1 763 ? 160.417 148.647 175.958 1.00 63.11 1427 LYS P C 1
ATOM 5846 O O . LYS A 1 763 ? 160.509 149.164 174.836 1.00 63.11 1427 LYS P O 1
ATOM 5852 N N . GLN A 1 764 ? 161.462 148.393 176.748 1.00 61.29 1428 GLN P N 1
ATOM 5853 C CA . GLN A 1 764 ? 162.843 148.793 176.368 1.00 61.29 1428 GLN P CA 1
ATOM 5854 C C . GLN A 1 764 ? 163.330 147.979 175.172 1.00 61.29 1428 GLN P C 1
ATOM 5855 O O . GLN A 1 764 ? 164.110 148.518 174.372 1.00 61.29 1428 GLN P O 1
ATOM 5861 N N . GLY A 1 765 ? 162.891 146.731 175.056 1.00 67.90 1429 GLY P N 1
ATOM 5862 C CA . GLY A 1 765 ? 163.393 145.864 173.974 1.00 67.90 1429 GLY P CA 1
ATOM 5863 C C . GLY A 1 765 ? 163.049 146.400 172.600 1.00 67.90 1429 GLY P C 1
ATOM 5864 O O . GLY A 1 765 ? 163.916 146.316 171.712 1.00 67.90 1429 GLY P O 1
ATOM 5865 N N . LEU A 1 766 ? 161.855 146.967 172.430 1.00 66.32 1430 LEU P N 1
ATOM 5866 C CA . LEU A 1 766 ? 161.403 147.412 171.086 1.00 66.32 1430 LEU P CA 1
ATOM 5867 C C . LEU A 1 766 ? 162.383 148.448 170.544 1.00 66.32 1430 LEU P C 1
ATOM 5868 O O . LEU A 1 766 ? 162.886 149.258 171.340 1.00 66.32 1430 LEU P O 1
ATOM 5873 N N . ALA A 1 767 ? 162.617 148.439 169.231 1.00 64.30 1431 ALA P N 1
ATOM 5874 C CA . ALA A 1 767 ? 163.578 149.374 168.597 1.00 64.30 1431 ALA P CA 1
ATOM 5875 C C . ALA A 1 767 ? 162.998 150.786 168.605 1.00 64.30 1431 ALA P C 1
ATOM 5876 O O . ALA A 1 767 ? 163.721 151.721 168.226 1.00 64.30 1431 ALA P O 1
ATOM 5878 N N . GLY A 1 768 ? 161.733 150.924 169.003 1.00 68.06 1432 GLY P N 1
ATOM 5879 C CA . GLY A 1 768 ? 161.071 152.237 168.943 1.00 68.06 1432 GLY P CA 1
ATOM 5880 C C . GLY A 1 768 ? 161.833 153.280 169.726 1.00 68.06 1432 GLY P C 1
ATOM 5881 O O . GLY A 1 768 ? 162.295 152.971 170.839 1.00 68.06 1432 GLY P O 1
ATOM 5882 N N . THR A 1 769 ? 161.952 154.479 169.157 1.00 70.39 1433 THR P N 1
ATOM 5883 C CA . THR A 1 769 ? 162.745 155.549 169.807 1.00 70.39 1433 THR P CA 1
ATOM 5884 C C . THR A 1 769 ? 162.047 156.029 171.077 1.00 70.39 1433 THR P C 1
ATOM 5885 O O . THR A 1 769 ? 160.810 155.883 171.139 1.00 70.39 1433 THR P O 1
ATOM 5889 N N . LYS A 1 770 ? 162.824 156.495 172.060 1.00 68.13 1434 LYS P N 1
ATOM 5890 C CA . LYS A 1 770 ? 162.285 157.030 173.339 1.00 68.13 1434 LYS P CA 1
ATOM 5891 C C . LYS A 1 770 ? 161.978 155.862 174.276 1.00 68.13 1434 LYS P C 1
ATOM 5892 O O . LYS A 1 770 ? 161.531 156.118 175.399 1.00 68.13 1434 LYS P O 1
ATOM 5898 N N . TYR A 1 771 ? 162.168 154.625 173.825 1.00 62.77 1435 TYR P N 1
ATOM 5899 C CA . TYR A 1 771 ? 161.997 153.494 174.768 1.00 62.77 1435 TYR P CA 1
ATOM 5900 C C . TYR A 1 771 ? 163.193 152.549 174.661 1.00 62.77 1435 TYR P C 1
ATOM 5901 O O . TYR A 1 771 ? 163.442 151.814 175.622 1.00 62.77 1435 TYR P O 1
ATOM 5910 N N . SER A 1 772 ? 163.926 152.591 173.548 1.00 56.33 1436 SER P N 1
ATOM 5911 C CA . SER A 1 772 ? 164.999 151.585 173.356 1.00 56.33 1436 SER P CA 1
ATOM 5912 C C . SER A 1 772 ? 166.148 151.784 174.337 1.00 56.33 1436 SER P C 1
ATOM 5913 O O . SER A 1 772 ? 166.509 152.944 174.584 1.00 56.33 1436 SER P O 1
ATOM 5916 N N . ILE A 1 773 ? 166.683 150.689 174.880 1.00 50.83 1437 ILE P N 1
ATOM 5917 C CA . ILE A 1 773 ? 167.870 150.783 175.777 1.00 50.83 1437 ILE P CA 1
ATOM 5918 C C . ILE A 1 773 ? 169.099 150.563 174.904 1.00 50.83 1437 ILE P C 1
ATOM 5919 O O . ILE A 1 773 ? 170.221 150.747 175.394 1.00 50.83 1437 ILE P O 1
ATOM 5924 N N . GLY A 1 774 ? 168.879 150.214 173.638 1.00 49.08 1438 GLY P N 1
ATOM 5925 C CA . GLY A 1 774 ? 170.002 149.981 172.718 1.00 49.08 1438 GLY P CA 1
ATOM 5926 C C . GLY A 1 774 ? 170.750 151.265 172.422 1.00 49.08 1438 GLY P C 1
ATOM 5927 O O . GLY A 1 774 ? 170.096 152.319 172.356 1.00 49.08 1438 GLY P O 1
ATOM 5928 N N . VAL A 1 775 ? 172.066 151.185 172.235 1.00 45.66 1439 VAL P N 1
ATOM 5929 C CA . VAL A 1 775 ? 172.864 152.422 172.036 1.00 45.66 1439 VAL P CA 1
ATOM 5930 C C . VAL A 1 775 ? 172.517 153.034 170.681 1.00 45.66 1439 VAL P C 1
ATOM 5931 O O . VAL A 1 775 ? 172.236 154.237 170.649 1.00 45.66 1439 VAL P O 1
ATOM 5935 N N . TYR A 1 776 ? 172.513 152.244 169.610 1.00 48.11 1440 TYR P N 1
ATOM 5936 C CA . TYR A 1 776 ? 172.295 152.804 168.283 1.00 48.11 1440 TYR P CA 1
ATOM 5937 C C . TYR A 1 776 ? 170.944 153.496 168.175 1.00 48.11 1440 TYR P C 1
ATOM 5938 O O . TYR A 1 776 ? 170.821 154.505 167.474 1.00 48.11 1440 TYR P O 1
ATOM 5947 N N . ASP A 1 777 ? 169.923 152.974 168.855 1.00 49.85 1441 ASP P N 1
ATOM 5948 C CA . ASP A 1 777 ? 168.607 153.605 168.805 1.00 49.85 1441 ASP P CA 1
ATOM 5949 C C . ASP A 1 777 ? 168.547 154.881 169.631 1.00 49.85 1441 ASP P C 1
ATOM 5950 O O . ASP A 1 777 ? 167.598 155.658 169.481 1.00 49.85 1441 ASP P O 1
ATOM 5955 N N . ARG A 1 778 ? 169.578 155.113 170.450 1.00 44.50 1442 ARG P N 1
ATOM 5956 C CA . ARG A 1 778 ? 169.645 156.329 171.305 1.00 44.50 1442 ARG P CA 1
ATOM 5957 C C . ARG A 1 778 ? 170.424 157.430 170.573 1.00 44.50 1442 ARG P C 1
ATOM 5958 O O . ARG A 1 778 ? 169.831 158.492 170.302 1.00 44.50 1442 ARG P O 1
ATOM 5966 N N . ILE A 1 779 ? 171.700 157.172 170.265 1.00 44.48 1443 ILE P N 1
ATOM 5967 C CA . ILE A 1 779 ? 172.576 158.159 169.563 1.00 44.48 1443 ILE P CA 1
ATOM 5968 C C . ILE A 1 779 ? 171.997 158.445 168.172 1.00 44.48 1443 ILE P C 1
ATOM 5969 O O . ILE A 1 779 ? 172.028 159.617 167.747 1.00 44.48 1443 ILE P O 1
ATOM 5974 N N . THR A 1 780 ? 171.491 157.404 167.503 1.00 45.69 1444 THR P N 1
ATOM 5975 C CA . THR A 1 780 ? 170.888 157.508 166.144 1.00 45.69 1444 THR P CA 1
ATOM 5976 C C . THR A 1 780 ? 169.645 158.408 166.186 1.00 45.69 1444 THR P C 1
ATOM 5977 O O . THR A 1 780 ? 169.419 159.146 165.207 1.00 45.69 1444 THR P O 1
ATOM 5981 N N . SER A 1 781 ? 168.880 158.342 167.282 1.00 49.99 1445 SER P N 1
ATOM 5982 C CA . SER A 1 781 ? 167.628 159.125 167.458 1.00 49.99 1445 SER P CA 1
ATOM 5983 C C . SER A 1 781 ? 167.908 160.634 167.469 1.00 49.99 1445 SER P C 1
ATOM 5984 O O . SER A 1 781 ? 169.002 161.045 167.906 1.00 49.99 1445 SER P O 1
ATOM 5987 N N . ALA A 1 782 ? 166.914 161.417 167.032 1.00 53.76 1446 ALA P N 1
ATOM 5988 C CA . ALA A 1 782 ? 166.973 162.896 166.921 1.00 53.76 1446 ALA P CA 1
ATOM 5989 C C . ALA A 1 782 ? 166.928 163.576 168.298 1.00 53.76 1446 ALA P C 1
ATOM 5990 O O . ALA A 1 782 ? 166.573 162.907 169.294 1.00 53.76 1446 ALA P O 1
ATOM 5992 N N . THR A 1 783 ? 167.265 164.873 168.322 1.00 53.97 1447 THR P N 1
ATOM 5993 C CA . THR A 1 783 ? 167.328 165.709 169.555 1.00 53.97 1447 THR P CA 1
ATOM 5994 C C . THR A 1 783 ? 168.389 165.149 170.510 1.00 53.97 1447 THR P C 1
ATOM 5995 O O . THR A 1 783 ? 168.152 165.154 171.734 1.00 53.97 1447 THR P O 1
ATOM 5999 N N . TRP A 1 784 ? 169.509 164.682 169.947 1.00 48.45 1448 TRP P N 1
ATOM 6000 C CA . TRP A 1 784 ? 170.657 164.146 170.727 1.00 48.45 1448 TRP P CA 1
ATOM 6001 C C . TRP A 1 784 ? 171.785 165.185 170.695 1.00 48.45 1448 TRP P C 1
ATOM 6002 O O . TRP A 1 784 ? 172.076 165.703 169.599 1.00 48.45 1448 TRP P O 1
ATOM 6013 N N . LYS A 1 785 ? 172.386 165.477 171.852 1.00 52.48 1449 LYS P N 1
ATOM 6014 C CA . LYS A 1 785 ? 173.449 166.514 171.946 1.00 52.48 1449 LYS P CA 1
ATOM 6015 C C . LYS A 1 785 ? 174.657 166.137 171.078 1.00 52.48 1449 LYS P C 1
ATOM 6016 O O . LYS A 1 785 ? 175.188 167.037 170.398 1.00 52.48 1449 LYS P O 1
ATOM 6022 N N . TYR A 1 786 ? 175.066 164.864 171.090 1.00 51.77 1450 TYR P N 1
ATOM 6023 C CA . TYR A 1 786 ? 176.238 164.437 170.279 1.00 51.77 1450 TYR P CA 1
ATOM 6024 C C . TYR A 1 786 ? 175.895 163.176 169.478 1.00 51.77 1450 TYR P C 1
ATOM 6025 O O . TYR A 1 786 ? 176.429 162.096 169.794 1.00 51.77 1450 TYR P O 1
ATOM 6034 N N . ARG A 1 787 ? 175.028 163.322 168.471 1.00 50.02 1451 ARG P N 1
ATOM 6035 C CA . ARG A 1 787 ? 174.619 162.188 167.599 1.00 50.02 1451 ARG P CA 1
ATOM 6036 C C . ARG A 1 787 ? 175.831 161.683 166.806 1.00 50.02 1451 ARG P C 1
ATOM 6037 O O . ARG A 1 787 ? 175.966 160.454 166.649 1.00 50.02 1451 ARG P O 1
ATOM 6045 N N . ASN A 1 788 ? 176.671 162.608 166.328 1.00 43.42 1452 ASN P N 1
ATOM 6046 C CA . ASN A 1 788 ? 177.864 162.266 165.507 1.00 43.42 1452 ASN P CA 1
ATOM 6047 C C . ASN A 1 788 ? 178.772 161.276 166.249 1.00 43.42 1452 ASN P C 1
ATOM 6048 O O . ASN A 1 788 ? 179.719 160.771 165.616 1.00 43.42 1452 ASN P O 1
ATOM 6053 N N . MET A 1 789 ? 178.500 161.010 167.531 1.00 41.03 1453 MET P N 1
ATOM 6054 C CA . MET A 1 789 ? 179.334 160.078 168.277 1.00 41.03 1453 MET P CA 1
ATOM 6055 C C . MET A 1 789 ? 179.235 158.650 167.762 1.00 41.03 1453 MET P C 1
ATOM 6056 O O . MET A 1 789 ? 179.822 157.751 168.372 1.00 41.03 1453 MET P O 1
ATOM 6058 N N . VAL A 1 790 ? 178.505 158.416 166.673 1.00 40.71 1454 VAL P N 1
ATOM 6059 C CA . VAL A 1 790 ? 178.359 157.057 166.164 1.00 40.71 1454 VAL P CA 1
ATOM 6060 C C . VAL A 1 790 ? 179.525 156.697 165.249 1.00 40.71 1454 VAL P C 1
ATOM 6061 O O . VAL A 1 790 ? 180.101 155.609 165.357 1.00 40.71 1454 VAL P O 1
ATOM 6065 N N . LEU A 1 791 ? 179.906 157.605 164.352 1.00 38.51 1455 LEU P N 1
ATOM 6066 C CA . LEU A 1 791 ? 180.980 157.300 163.413 1.00 38.51 1455 LEU P CA 1
ATOM 6067 C C . LEU A 1 791 ? 182.334 157.092 164.082 1.00 38.51 1455 LEU P C 1
ATOM 6068 O O . LEU A 1 791 ? 183.049 156.159 163.678 1.00 38.51 1455 LEU P O 1
ATOM 6073 N N . PRO A 1 792 ? 182.758 157.895 165.067 1.00 39.10 1456 PRO P N 1
ATOM 6074 C CA . PRO A 1 792 ? 183.988 157.531 165.788 1.00 39.10 1456 PRO P CA 1
ATOM 6075 C C . PRO A 1 792 ? 183.859 156.217 166.533 1.00 39.10 1456 PRO P C 1
ATOM 6076 O O . PRO A 1 792 ? 184.821 155.444 166.585 1.00 39.10 1456 PRO P O 1
ATOM 6080 N N . LEU A 1 793 ? 182.683 155.938 167.099 1.00 36.60 1457 LEU P N 1
ATOM 6081 C CA . LEU A 1 793 ? 182.491 154.700 167.846 1.00 36.60 1457 LEU P CA 1
ATOM 6082 C C . LEU A 1 793 ? 182.599 153.476 166.948 1.00 36.60 1457 LEU P C 1
ATOM 6083 O O . LEU A 1 793 ? 182.977 152.397 167.414 1.00 36.60 1457 LEU P O 1
ATOM 6088 N N . LEU A 1 794 ? 182.143 153.580 165.704 1.00 37.64 1458 LEU P N 1
ATOM 6089 C CA . LEU A 1 794 ? 182.138 152.382 164.828 1.00 37.64 1458 LEU P CA 1
ATOM 6090 C C . LEU A 1 794 ? 183.562 152.152 164.328 1.00 37.64 1458 LEU P C 1
ATOM 6091 O O . LEU A 1 794 ? 183.836 151.060 163.816 1.00 37.64 1458 LEU P O 1
ATOM 6096 N N . THR A 1 795 ? 184.434 153.149 164.471 1.00 39.16 1459 THR P N 1
ATOM 6097 C CA . THR A 1 795 ? 185.809 153.027 163.929 1.00 39.16 1459 THR P CA 1
ATOM 6098 C C . THR A 1 795 ? 186.853 152.916 165.045 1.00 39.16 1459 THR P C 1
ATOM 6099 O O . THR A 1 795 ? 188.042 152.999 164.709 1.00 39.16 1459 THR P O 1
ATOM 6103 N N . LEU A 1 796 ? 186.456 152.747 166.310 1.00 41.06 1460 LEU P N 1
ATOM 6104 C CA . LEU A 1 796 ? 187.484 152.758 167.391 1.00 41.06 1460 LEU P CA 1
ATOM 6105 C C . LEU A 1 796 ? 188.419 151.569 167.175 1.00 41.06 1460 LEU P C 1
ATOM 6106 O O . LEU A 1 796 ? 187.917 150.442 167.065 1.00 41.06 1460 LEU P O 1
ATOM 6111 N N . PRO A 1 797 ? 189.749 151.767 167.111 1.00 42.64 1461 PRO P N 1
ATOM 6112 C CA . PRO A 1 797 ? 190.679 150.674 166.850 1.00 42.64 1461 PRO P CA 1
ATOM 6113 C C . PRO A 1 797 ? 190.734 149.603 167.949 1.00 42.64 1461 PRO P C 1
ATOM 6114 O O . PRO A 1 797 ? 190.725 148.441 167.607 1.00 42.64 1461 PRO P O 1
ATOM 6118 N N . GLU A 1 798 ? 190.760 150.008 169.218 1.00 47.03 1462 GLU P N 1
ATOM 6119 C CA . GLU A 1 798 ? 190.903 149.040 170.345 1.00 47.03 1462 GLU P CA 1
ATOM 6120 C C . GLU A 1 798 ? 189.868 149.383 171.412 1.00 47.03 1462 GLU P C 1
ATOM 6121 O O . GLU A 1 798 ? 189.273 150.463 171.307 1.00 47.03 1462 GLU P O 1
ATOM 6127 N N . ARG A 1 799 ? 189.676 148.519 172.410 1.00 50.49 1463 ARG P N 1
ATOM 6128 C CA . ARG A 1 799 ? 188.577 148.762 173.381 1.00 50.49 1463 ARG P CA 1
ATOM 6129 C C . ARG A 1 799 ? 189.035 149.822 174.375 1.00 50.49 1463 ARG P C 1
ATOM 6130 O O . ARG A 1 799 ? 189.338 149.463 175.517 1.00 50.49 1463 ARG P O 1
ATOM 6138 N N . SER A 1 800 ? 189.084 151.080 173.940 1.00 45.67 1464 SER P N 1
ATOM 6139 C CA . SER A 1 800 ? 189.582 152.157 174.824 1.00 45.67 1464 SER P CA 1
ATOM 6140 C C . SER A 1 800 ? 188.439 152.958 175.445 1.00 45.67 1464 SER P C 1
ATOM 6141 O O . SER A 1 800 ? 188.734 153.762 176.341 1.00 45.67 1464 SER P O 1
ATOM 6144 N N . VAL A 1 801 ? 187.192 152.763 175.015 1.00 43.04 1465 VAL P N 1
ATOM 6145 C CA . VAL A 1 801 ? 186.086 153.497 175.696 1.00 43.04 1465 VAL P CA 1
ATOM 6146 C C . VAL A 1 801 ? 184.991 152.516 176.107 1.00 43.04 1465 VAL P C 1
ATOM 6147 O O . VAL A 1 801 ? 184.856 151.482 175.450 1.00 43.04 1465 VAL P O 1
ATOM 6151 N N . PHE A 1 802 ? 184.280 152.814 177.192 1.00 40.43 1466 PHE P N 1
ATOM 6152 C CA . PHE A 1 802 ? 183.154 151.958 177.645 1.00 40.43 1466 PHE P CA 1
ATOM 6153 C C . PHE A 1 802 ? 181.857 152.764 177.602 1.00 40.43 1466 PHE P C 1
ATOM 6154 O O . PHE A 1 802 ? 181.908 153.961 177.896 1.00 40.43 1466 PHE P O 1
ATOM 6162 N N . VAL A 1 803 ? 180.738 152.131 177.250 1.00 36.54 1467 VAL P N 1
ATOM 6163 C CA . VAL A 1 803 ? 179.466 152.825 177.111 1.00 36.54 1467 VAL P CA 1
ATOM 6164 C C . VAL A 1 803 ? 178.461 152.131 178.018 1.00 36.54 1467 VAL P C 1
ATOM 6165 O O . VAL A 1 803 ? 178.004 151.021 177.718 1.00 36.54 1467 VAL P O 1
ATOM 6169 N N . ILE A 1 804 ? 178.117 152.783 179.125 1.00 39.18 1468 ILE P N 1
ATOM 6170 C CA . ILE A 1 804 ? 177.109 152.287 180.054 1.00 39.18 1468 ILE P CA 1
ATOM 6171 C C . ILE A 1 804 ? 175.774 152.867 179.605 1.00 39.18 1468 ILE P C 1
ATOM 6172 O O . ILE A 1 804 ? 175.452 154.018 179.901 1.00 39.18 1468 ILE P O 1
ATOM 6177 N N . SER A 1 805 ? 174.993 152.072 178.879 1.00 41.28 1469 SER P N 1
ATOM 6178 C CA . SER A 1 805 ? 173.712 152.514 178.339 1.00 41.28 1469 SER P CA 1
ATOM 6179 C C . SER A 1 805 ? 172.604 151.804 179.105 1.00 41.28 1469 SER P C 1
ATOM 6180 O O . SER A 1 805 ? 172.161 150.722 178.714 1.00 41.28 1469 SER P O 1
ATOM 6183 N N . THR A 1 806 ? 172.155 152.418 180.189 1.00 44.48 1470 THR P N 1
ATOM 6184 C CA . THR A 1 806 ? 171.043 151.913 180.977 1.00 44.48 1470 THR P CA 1
ATOM 6185 C C . THR A 1 806 ? 169.805 152.750 180.690 1.00 44.48 1470 THR P C 1
ATOM 6186 O O . THR A 1 806 ? 169.816 153.650 179.847 1.00 44.48 1470 THR P O 1
ATOM 6190 N N . MET A 1 807 ? 168.724 152.433 181.397 1.00 50.20 1471 MET P N 1
ATOM 6191 C CA . MET A 1 807 ? 167.498 153.208 181.265 1.00 50.20 1471 MET P CA 1
ATOM 6192 C C . MET A 1 807 ? 167.751 154.654 181.665 1.00 50.20 1471 MET P C 1
ATOM 6193 O O . MET A 1 807 ? 168.345 154.925 182.709 1.00 50.20 1471 MET P O 1
ATOM 6198 N N . SER A 1 808 ? 167.413 155.597 180.788 1.00 46.93 1472 SER P N 1
ATOM 6199 C CA . SER A 1 808 ? 167.554 157.050 181.087 1.00 46.93 1472 SER P CA 1
ATOM 6200 C C . SER A 1 808 ? 168.997 157.550 181.261 1.00 46.93 1472 SER P C 1
ATOM 6201 O O . SER A 1 808 ? 169.142 158.662 181.785 1.00 46.93 1472 SER P O 1
ATOM 6203 N N . SER A 1 809 ? 170.021 156.796 180.856 1.00 45.24 1473 SER P N 1
ATOM 6204 C CA . SER A 1 809 ? 171.412 157.330 180.906 1.00 45.24 1473 SER P CA 1
ATOM 6205 C C . SER A 1 809 ? 172.259 156.708 179.794 1.00 45.24 1473 SER P C 1
ATOM 6206 O O . SER A 1 809 ? 172.031 155.534 179.487 1.00 45.24 1473 SER P O 1
ATOM 6209 N N . LEU A 1 810 ? 173.227 157.441 179.242 1.00 37.31 1474 LEU P N 1
ATOM 6210 C CA . LEU A 1 810 ? 174.128 156.877 178.202 1.00 37.31 1474 LEU P CA 1
ATOM 6211 C C . LEU A 1 810 ? 175.557 157.271 178.560 1.00 37.31 1474 LEU P C 1
ATOM 6212 O O . LEU A 1 810 ? 176.120 158.108 177.854 1.00 37.31 1474 LEU P O 1
ATOM 6217 N N . GLY A 1 811 ? 176.125 156.700 179.619 1.00 37.45 1475 GLY P N 1
ATOM 6218 C CA . GLY A 1 811 ? 177.464 157.131 180.074 1.00 37.45 1475 GLY P CA 1
ATOM 6219 C C . GLY A 1 811 ? 178.590 156.740 179.139 1.00 37.45 1475 GLY P C 1
ATOM 6220 O O . GLY A 1 811 ? 178.547 155.620 178.625 1.00 37.45 1475 GLY P O 1
ATOM 6221 N N . PHE A 1 812 ? 179.579 157.614 178.954 1.00 36.81 1476 PHE P N 1
ATOM 6222 C CA . PHE A 1 812 ? 180.762 157.276 178.125 1.00 36.81 1476 PHE P CA 1
ATOM 6223 C C . PHE A 1 812 ? 182.019 157.489 178.962 1.00 36.81 1476 PHE P C 1
ATOM 6224 O O . PHE A 1 812 ? 182.176 158.581 179.516 1.00 36.81 1476 PHE P O 1
ATOM 6232 N N . GLY A 1 813 ? 182.887 156.486 179.045 1.00 44.23 1477 GLY P N 1
ATOM 6233 C CA . GLY A 1 813 ? 184.088 156.571 179.848 1.00 44.23 1477 GLY P CA 1
ATOM 6234 C C . GLY A 1 813 ? 185.275 155.991 179.108 1.00 44.23 1477 GLY P C 1
ATOM 6235 O O . GLY A 1 813 ? 185.131 155.182 178.192 1.00 44.23 1477 GLY P O 1
ATOM 6236 N N . ALA A 1 814 ? 186.460 156.414 179.535 1.00 47.57 1478 ALA P N 1
ATOM 6237 C CA . ALA A 1 814 ? 187.709 155.962 178.945 1.00 47.57 1478 ALA P CA 1
ATOM 6238 C C . ALA A 1 814 ? 188.409 154.990 179.885 1.00 47.57 1478 ALA P C 1
ATOM 6239 O O . ALA A 1 814 ? 188.316 155.106 181.109 1.00 47.57 1478 ALA P O 1
ATOM 6241 N N . TYR A 1 815 ? 189.115 154.022 179.295 1.00 51.46 1479 TYR P N 1
ATOM 6242 C CA . TYR A 1 815 ? 189.855 153.061 180.106 1.00 51.46 1479 TYR P CA 1
ATOM 6243 C C . TYR A 1 815 ? 191.025 153.719 180.821 1.00 51.46 1479 TYR P C 1
ATOM 6244 O O . TYR A 1 815 ? 191.349 153.342 181.952 1.00 51.46 1479 TYR P O 1
ATOM 6253 N N . ASP A 1 816 ? 191.666 154.702 180.186 1.00 58.36 1480 ASP P N 1
ATOM 6254 C CA . ASP A 1 816 ? 192.795 155.391 180.802 1.00 58.36 1480 ASP P CA 1
ATOM 6255 C C . ASP A 1 816 ? 192.397 156.217 182.015 1.00 58.36 1480 ASP P C 1
ATOM 6256 O O . ASP A 1 816 ? 193.281 156.727 182.710 1.00 58.36 1480 ASP P O 1
ATOM 6261 N N . ARG A 1 817 ? 191.098 156.367 182.283 1.00 57.76 1481 ARG P N 1
ATOM 6262 C CA . ARG A 1 817 ? 190.669 157.118 183.457 1.00 57.76 1481 ARG P CA 1
ATOM 6263 C C . ARG A 1 817 ? 190.955 156.358 184.744 1.00 57.76 1481 ARG P C 1
ATOM 6264 O O . ARG A 1 817 ? 191.106 156.975 185.805 1.00 57.76 1481 ARG P O 1
ATOM 6272 N N . TYR A 1 818 ? 191.051 155.033 184.674 1.00 56.46 1482 TYR P N 1
ATOM 6273 C CA . TYR A 1 818 ? 191.244 154.204 185.853 1.00 56.46 1482 TYR P CA 1
ATOM 6274 C C . TYR A 1 818 ? 192.613 153.539 185.896 1.00 56.46 1482 TYR P C 1
ATOM 6275 O O . TYR A 1 818 ? 192.894 152.795 186.839 1.00 56.46 1482 TYR P O 1
ATOM 6284 N N . ARG A 1 819 ? 193.466 153.790 184.908 1.00 65.80 1483 ARG P N 1
ATOM 6285 C CA . ARG A 1 819 ? 194.813 153.240 184.926 1.00 65.80 1483 ARG P CA 1
ATOM 6286 C C . ARG A 1 819 ? 195.675 154.000 185.923 1.00 65.80 1483 ARG P C 1
ATOM 6287 O O . ARG A 1 819 ? 195.772 155.230 185.864 1.00 65.80 1483 ARG P O 1
ATOM 6295 N N . SER A 1 820 ? 196.302 153.270 186.837 1.00 73.22 1484 SER P N 1
ATOM 6296 C CA . SER A 1 820 ? 197.126 153.885 187.872 1.00 73.22 1484 SER P CA 1
ATOM 6297 C C . SER A 1 820 ? 198.303 152.957 188.156 1.00 73.22 1484 SER P C 1
ATOM 6298 O O . SER A 1 820 ? 198.680 152.135 187.313 1.00 73.22 1484 SER P O 1
ATOM 6301 N N . SER A 1 821 ? 198.897 153.074 189.344 1.00 74.93 1485 SER P N 1
ATOM 6302 C CA . SER A 1 821 ? 199.974 152.125 189.715 1.00 74.93 1485 SER P CA 1
ATOM 6303 C C . SER A 1 821 ? 199.333 150.789 190.084 1.00 74.93 1485 SER P C 1
ATOM 6304 O O . SER A 1 821 ? 199.877 149.746 189.689 1.00 74.93 1485 SER P O 1
ATOM 6307 N N . ASP A 1 822 ? 198.214 150.828 190.809 1.00 74.27 1486 ASP P N 1
ATOM 6308 C CA . ASP A 1 822 ? 197.536 149.582 191.256 1.00 74.27 1486 ASP P CA 1
ATOM 6309 C C . ASP A 1 822 ? 197.032 148.773 190.053 1.00 74.27 1486 ASP P C 1
ATOM 6310 O O . ASP A 1 822 ? 197.204 147.543 190.066 1.00 74.27 1486 ASP P O 1
ATOM 6315 N N . HIS A 1 823 ? 196.449 149.440 189.054 1.00 67.96 1487 HIS P N 1
ATOM 6316 C CA . HIS A 1 823 ? 195.933 148.740 187.849 1.00 67.96 1487 HIS P CA 1
ATOM 6317 C C . HIS A 1 823 ? 196.833 149.086 186.666 1.00 67.96 1487 HIS P C 1
ATOM 6318 O O . HIS A 1 823 ? 196.971 150.276 186.374 1.00 67.96 1487 HIS P O 1
ATOM 6325 N N . LYS A 1 824 ? 197.404 148.083 186.008 1.00 71.70 1488 LYS P N 1
ATOM 6326 C CA . LYS A 1 824 ? 198.355 148.342 184.898 1.00 71.70 1488 LYS P CA 1
ATOM 6327 C C . LYS A 1 824 ? 197.638 148.148 183.565 1.00 71.70 1488 LYS P C 1
ATOM 6328 O O . LYS A 1 824 ? 196.691 147.342 183.518 1.00 71.70 1488 LYS P O 1
ATOM 6334 N N . ALA A 1 825 ? 198.103 148.834 182.520 1.00 67.58 1489 ALA P N 1
ATOM 6335 C CA . ALA A 1 825 ? 197.439 148.727 181.203 1.00 67.58 1489 ALA P CA 1
ATOM 6336 C C . ALA A 1 825 ? 197.555 147.282 180.733 1.00 67.58 1489 ALA P C 1
ATOM 6337 O O . ALA A 1 825 ? 198.644 146.704 180.878 1.00 67.58 1489 ALA P O 1
ATOM 6339 N N . GLY A 1 826 ? 196.471 146.724 180.198 1.00 68.43 1490 GLY P N 1
ATOM 6340 C CA . GLY A 1 826 ? 196.505 145.307 179.796 1.00 68.43 1490 GLY P CA 1
ATOM 6341 C C . GLY A 1 826 ? 195.315 144.546 180.338 1.00 68.43 1490 GLY P C 1
ATOM 6342 O O . GLY A 1 826 ? 194.218 145.127 180.405 1.00 68.43 1490 GLY P O 1
ATOM 6343 N N . LYS A 1 827 ? 195.528 143.289 180.716 1.00 66.63 1491 LYS P N 1
ATOM 6344 C CA . LYS A 1 827 ? 194.430 142.453 181.252 1.00 66.63 1491 LYS P CA 1
ATOM 6345 C C . LYS A 1 827 ? 193.881 143.097 182.524 1.00 66.63 1491 LYS P C 1
ATOM 6346 O O . LYS A 1 827 ? 192.649 143.123 182.675 1.00 66.63 1491 LYS P O 1
ATOM 6352 N N . ALA A 1 828 ? 194.748 143.620 183.393 1.00 67.66 1492 ALA P N 1
ATOM 6353 C CA . ALA A 1 828 ? 194.244 144.141 184.684 1.00 67.66 1492 ALA P CA 1
ATOM 6354 C C . ALA A 1 828 ? 193.287 145.316 184.470 1.00 67.66 1492 ALA P C 1
ATOM 6355 O O . ALA A 1 828 ? 192.196 145.280 185.059 1.00 67.66 1492 ALA P O 1
ATOM 6357 N N . LEU A 1 829 ? 193.654 146.295 183.640 1.00 60.82 1493 LEU P N 1
ATOM 6358 C CA . LEU A 1 829 ? 192.778 147.488 183.488 1.00 60.82 1493 LEU P CA 1
ATOM 6359 C C . LEU A 1 829 ? 191.476 147.029 182.847 1.00 60.82 1493 LEU P C 1
ATOM 6360 O O . LEU A 1 829 ? 190.415 147.443 183.326 1.00 60.82 1493 LEU P O 1
ATOM 6365 N N . ASN A 1 830 ? 191.564 146.160 181.842 1.00 58.93 1494 ASN P N 1
ATOM 6366 C CA . ASN A 1 830 ? 190.342 145.722 181.126 1.00 58.93 1494 ASN P CA 1
ATOM 6367 C C . ASN A 1 830 ? 189.428 144.984 182.107 1.00 58.93 1494 ASN P C 1
ATOM 6368 O O . ASN A 1 830 ? 188.207 145.178 182.025 1.00 58.93 1494 ASN P O 1
ATOM 6373 N N . ASP A 1 831 ? 189.995 144.153 182.984 1.00 62.96 1495 ASP P N 1
ATOM 6374 C CA . ASP A 1 831 ? 189.175 143.444 184.001 1.00 62.96 1495 ASP P CA 1
ATOM 6375 C C . ASP A 1 831 ? 188.577 144.427 185.007 1.00 62.96 1495 ASP P C 1
ATOM 6376 O O . ASP A 1 831 ? 187.390 144.280 185.327 1.00 62.96 1495 ASP P O 1
ATOM 6381 N N . PHE A 1 832 ? 189.364 145.386 185.494 1.00 56.69 1496 PHE P N 1
ATOM 6382 C CA . PHE A 1 832 ? 188.843 146.312 186.528 1.00 56.69 1496 PHE P CA 1
ATOM 6383 C C . PHE A 1 832 ? 187.717 147.151 185.932 1.00 56.69 1496 PHE P C 1
ATOM 6384 O O . PHE A 1 832 ? 186.716 147.362 186.621 1.00 56.69 1496 PHE P O 1
ATOM 6392 N N . VAL A 1 833 ? 187.881 147.605 184.689 1.00 52.95 1497 VAL P N 1
ATOM 6393 C CA . VAL A 1 833 ? 186.854 148.488 184.069 1.00 52.95 1497 VAL P CA 1
ATOM 6394 C C . VAL A 1 833 ? 185.619 147.670 183.690 1.00 52.95 1497 VAL P C 1
ATOM 6395 O O . VAL A 1 833 ? 184.520 148.114 184.031 1.00 52.95 1497 VAL P O 1
ATOM 6399 N N . GLU A 1 834 ? 185.773 146.505 183.059 1.00 55.74 1498 GLU P N 1
ATOM 6400 C CA . GLU A 1 834 ? 184.577 145.793 182.617 1.00 55.74 1498 GLU P CA 1
ATOM 6401 C C . GLU A 1 834 ? 183.677 145.439 183.796 1.00 55.74 1498 GLU P C 1
ATOM 6402 O O . GLU A 1 834 ? 182.467 145.701 183.774 1.00 55.74 1498 GLU P O 1
ATOM 6408 N N . GLU A 1 835 ? 184.255 144.840 184.841 1.00 53.95 1499 GLU P N 1
ATOM 6409 C CA . GLU A 1 835 ? 183.448 144.439 185.991 1.00 53.95 1499 GLU P CA 1
ATOM 6410 C C . GLU A 1 835 ? 182.847 145.647 186.695 1.00 53.95 1499 GLU P C 1
ATOM 6411 O O . GLU A 1 835 ? 181.669 145.629 187.077 1.00 53.95 1499 GLU P O 1
ATOM 6417 N N . ASN A 1 836 ? 183.632 146.710 186.871 1.00 52.01 1500 ASN P N 1
ATOM 6418 C CA . ASN A 1 836 ? 183.116 147.886 187.560 1.00 52.01 1500 ASN P CA 1
ATOM 6419 C C . ASN A 1 836 ? 182.057 148.599 186.726 1.00 52.01 1500 ASN P C 1
ATOM 6420 O O . ASN A 1 836 ? 181.108 149.157 187.285 1.00 52.01 1500 ASN P O 1
ATOM 6425 N N . ALA A 1 837 ? 182.178 148.560 185.397 1.00 48.41 1501 ALA P N 1
ATOM 6426 C CA . ALA A 1 837 ? 181.148 149.137 184.545 1.00 48.41 1501 ALA P CA 1
ATOM 6427 C C . ALA A 1 837 ? 179.860 148.334 184.625 1.00 48.41 1501 ALA P C 1
ATOM 6428 O O . ALA A 1 837 ? 178.767 148.908 184.660 1.00 48.41 1501 ALA P O 1
ATOM 6430 N N . ARG A 1 838 ? 179.967 147.004 184.654 1.00 49.00 1502 ARG P N 1
ATOM 6431 C CA . ARG A 1 838 ? 178.773 146.186 184.840 1.00 49.00 1502 ARG P CA 1
ATOM 6432 C C . ARG A 1 838 ? 178.105 146.490 186.175 1.00 49.00 1502 ARG P C 1
ATOM 6433 O O . ARG A 1 838 ? 176.875 146.617 186.251 1.00 49.00 1502 ARG P O 1
ATOM 6441 N N . GLU A 1 839 ? 178.900 146.632 187.237 1.00 50.75 1503 GLU P N 1
ATOM 6442 C CA . GLU A 1 839 ? 178.330 146.940 188.545 1.00 50.75 1503 GLU P CA 1
ATOM 6443 C C . GLU A 1 839 ? 177.669 148.315 188.559 1.00 50.75 1503 GLU P C 1
ATOM 6444 O O . GLU A 1 839 ? 176.592 148.486 189.142 1.00 50.75 1503 GLU P O 1
ATOM 6450 N N . THR A 1 840 ? 178.293 149.309 187.921 1.00 47.07 1504 THR P N 1
ATOM 6451 C CA . THR A 1 840 ? 177.702 150.645 187.886 1.00 47.07 1504 THR P CA 1
ATOM 6452 C C . THR A 1 840 ? 176.416 150.658 187.069 1.00 47.07 1504 THR P C 1
ATOM 6453 O O . THR A 1 840 ? 175.450 151.336 187.436 1.00 47.07 1504 THR P O 1
ATOM 6457 N N . ALA A 1 841 ? 176.387 149.917 185.959 1.00 47.55 1505 ALA P N 1
ATOM 6458 C CA . ALA A 1 841 ? 175.153 149.794 185.192 1.00 47.55 1505 ALA P CA 1
ATOM 6459 C C . ALA A 1 841 ? 174.055 149.155 186.029 1.00 47.55 1505 ALA P C 1
ATOM 6460 O O . ALA A 1 841 ? 172.907 149.612 186.010 1.00 47.55 1505 ALA P O 1
ATOM 6462 N N . LYS A 1 842 ? 174.395 148.105 186.781 1.00 48.03 1506 LYS P N 1
ATOM 6463 C CA . LYS A 1 842 ? 173.406 147.468 187.643 1.00 48.03 1506 LYS P CA 1
ATOM 6464 C C . LYS A 1 842 ? 172.894 148.433 188.706 1.00 48.03 1506 LYS P C 1
ATOM 6465 O O . LYS A 1 842 ? 171.695 148.463 189.007 1.00 48.03 1506 LYS P O 1
ATOM 6471 N N . ARG A 1 843 ? 173.788 149.242 189.277 1.00 49.05 1507 ARG P N 1
ATOM 6472 C CA . ARG A 1 843 ? 173.374 150.181 190.316 1.00 49.05 1507 ARG P CA 1
ATOM 6473 C C . ARG A 1 843 ? 172.466 151.272 189.756 1.00 49.05 1507 ARG P C 1
ATOM 6474 O O . ARG A 1 843 ? 171.450 151.618 190.371 1.00 49.05 1507 ARG P O 1
ATOM 6482 N N . GLN A 1 844 ? 172.815 151.830 188.595 1.00 45.54 1508 GLN P N 1
ATOM 6483 C CA . GLN A 1 844 ? 171.953 152.835 187.978 1.00 45.54 1508 GLN P CA 1
ATOM 6484 C C . GLN A 1 844 ? 170.604 152.242 187.602 1.00 45.54 1508 GLN P C 1
ATOM 6485 O O . GLN A 1 844 ? 169.560 152.895 187.748 1.00 45.54 1508 GLN P O 1
ATOM 6491 N N . ARG A 1 845 ? 170.603 150.996 187.120 1.00 47.73 1509 ARG P N 1
ATOM 6492 C CA . ARG A 1 845 ? 169.348 150.333 186.790 1.00 47.73 1509 ARG P CA 1
ATOM 6493 C C . ARG A 1 845 ? 168.485 150.145 188.027 1.00 47.73 1509 ARG P C 1
ATOM 6494 O O . ARG A 1 845 ? 167.269 150.346 187.974 1.00 47.73 1509 ARG P O 1
ATOM 6502 N N . ASP A 1 846 ? 169.093 149.767 189.153 1.00 47.71 1510 ASP P N 1
ATOM 6503 C CA . ASP A 1 846 ? 168.328 149.630 190.390 1.00 47.71 1510 ASP P CA 1
ATOM 6504 C C . ASP A 1 846 ? 167.777 150.974 190.848 1.00 47.71 1510 ASP P C 1
ATOM 6505 O O . ASP A 1 846 ? 166.633 151.061 191.314 1.00 47.71 1510 ASP P O 1
ATOM 6510 N N . HIS A 1 847 ? 168.575 152.034 190.722 1.00 45.73 1511 HIS P N 1
ATOM 6511 C CA . HIS A 1 847 ? 168.115 153.362 191.117 1.00 45.73 1511 HIS P CA 1
ATOM 6512 C C . HIS A 1 847 ? 166.898 153.785 190.307 1.00 45.73 1511 HIS P C 1
ATOM 6513 O O . HIS A 1 847 ? 165.900 154.265 190.860 1.00 45.73 1511 HIS P O 1
ATOM 6520 N N . TYR A 1 848 ? 166.962 153.614 188.986 1.00 49.12 1512 TYR P N 1
ATOM 6521 C CA . TYR A 1 848 ? 165.832 154.025 188.165 1.00 49.12 1512 TYR P CA 1
ATOM 6522 C C . TYR A 1 848 ? 164.653 153.070 188.297 1.00 49.12 1512 TYR P C 1
ATOM 6523 O O . TYR A 1 848 ? 163.507 153.489 188.129 1.00 49.12 1512 TYR P O 1
ATOM 6532 N N . ASP A 1 849 ? 164.900 151.802 188.629 1.00 54.44 1513 ASP P N 1
ATOM 6533 C CA . ASP A 1 849 ? 163.807 150.907 188.982 1.00 54.44 1513 ASP P CA 1
ATOM 6534 C C . ASP A 1 849 ? 163.068 151.424 190.207 1.00 54.44 1513 ASP P C 1
ATOM 6535 O O . ASP A 1 849 ? 161.831 151.444 190.246 1.00 54.44 1513 ASP P O 1
ATOM 6540 N N . TYR A 1 850 ? 163.820 151.859 191.221 1.00 52.49 1514 TYR P N 1
ATOM 6541 C CA . TYR A 1 850 ? 163.206 152.440 192.409 1.00 52.49 1514 TYR P CA 1
ATOM 6542 C C . TYR A 1 850 ? 162.400 153.685 192.058 1.00 52.49 1514 TYR P C 1
ATOM 6543 O O . TYR A 1 850 ? 161.245 153.832 192.475 1.00 52.49 1514 TYR P O 1
ATOM 6552 N N . TRP A 1 851 ? 162.999 154.595 191.287 1.00 51.81 1515 TRP P N 1
ATOM 6553 C CA . TRP A 1 851 ? 162.311 155.843 190.969 1.00 51.81 1515 TRP P CA 1
ATOM 6554 C C . TRP A 1 851 ? 161.125 155.622 190.038 1.00 51.81 1515 TRP P C 1
ATOM 6555 O O . TRP A 1 851 ? 160.214 156.456 189.992 1.00 51.81 1515 TRP P O 1
ATOM 6566 N N . TYR A 1 852 ? 161.115 154.518 189.292 1.00 54.63 1516 TYR P N 1
ATOM 6567 C CA . TYR A 1 852 ? 159.957 154.186 188.471 1.00 54.63 1516 TYR P CA 1
ATOM 6568 C C . TYR A 1 852 ? 158.851 153.565 189.313 1.00 54.63 1516 TYR P C 1
ATOM 6569 O O . TYR A 1 852 ? 157.666 153.812 189.067 1.00 54.63 1516 TYR P O 1
ATOM 6578 N N . ARG A 1 853 ? 159.220 152.756 190.306 1.00 57.07 1517 ARG P N 1
ATOM 6579 C CA . ARG A 1 853 ? 158.216 152.175 191.189 1.00 57.07 1517 ARG P CA 1
ATOM 6580 C C . ARG A 1 853 ? 157.583 153.236 192.078 1.00 57.07 1517 ARG P C 1
ATOM 6581 O O . ARG A 1 853 ? 156.410 153.120 192.451 1.00 57.07 1517 ARG P O 1
ATOM 6589 N N . ILE A 1 854 ? 158.338 154.278 192.431 1.00 56.98 1518 ILE P N 1
ATOM 6590 C CA . ILE A 1 854 ? 157.805 155.299 193.330 1.00 56.98 1518 ILE P CA 1
ATOM 6591 C C . ILE A 1 854 ? 156.792 156.178 192.609 1.00 56.98 1518 ILE P C 1
ATOM 6592 O O . ILE A 1 854 ? 155.646 156.321 193.047 1.00 56.98 1518 ILE P O 1
ATOM 6597 N N . LEU A 1 855 ? 157.198 156.784 191.494 1.00 59.73 1519 LEU P N 1
ATOM 6598 C CA . LEU A 1 855 ? 156.317 157.691 190.765 1.00 59.73 1519 LEU P CA 1
ATOM 6599 C C . LEU A 1 855 ? 155.173 156.912 190.131 1.00 59.73 1519 LEU P C 1
ATOM 6600 O O . LEU A 1 855 ? 155.399 156.034 189.293 1.00 59.73 1519 LEU P O 1
ATOM 6605 N N . ASP A 1 856 ? 153.940 157.237 190.527 1.00 68.25 1520 ASP P N 1
ATOM 6606 C CA . ASP A 1 856 ? 152.761 156.562 190.002 1.00 68.25 1520 ASP P CA 1
ATOM 6607 C C . ASP A 1 856 ? 151.746 157.529 189.406 1.00 68.25 1520 ASP P C 1
ATOM 6608 O O . ASP A 1 856 ? 150.631 157.109 189.071 1.00 68.25 1520 ASP P O 1
ATOM 6613 N N . GLU A 1 857 ? 152.095 158.808 189.260 1.00 68.05 1521 GLU P N 1
ATOM 6614 C CA . GLU A 1 857 ? 151.195 159.812 188.702 1.00 68.05 1521 GLU P CA 1
ATOM 6615 C C . GLU A 1 857 ? 151.279 159.894 187.184 1.00 68.05 1521 GLU P C 1
ATOM 6616 O O . GLU A 1 857 ? 151.042 160.964 186.609 1.00 68.05 1521 GLU P O 1
ATOM 6622 N N . GLN A 1 858 ? 151.616 158.789 186.521 1.00 66.51 1522 GLN P N 1
ATOM 6623 C CA . GLN A 1 858 ? 151.783 158.696 185.074 1.00 66.51 1522 GLN P CA 1
ATOM 6624 C C . GLN A 1 858 ? 152.867 159.621 184.540 1.00 66.51 1522 GLN P C 1
ATOM 6625 O O . GLN A 1 858 ? 152.957 159.830 183.325 1.00 66.51 1522 GLN P O 1
ATOM 6631 N N . SER A 1 859 ? 153.695 160.189 185.417 1.00 61.60 1523 SER P N 1
ATOM 6632 C CA . SER A 1 859 ? 154.908 160.869 184.988 1.00 61.60 1523 SER P CA 1
ATOM 6633 C C . SER A 1 859 ? 156.075 159.909 184.826 1.00 61.60 1523 SER P C 1
ATOM 6634 O O . SER A 1 859 ? 157.142 160.324 184.365 1.00 61.60 1523 SER P O 1
ATOM 6637 N N . ARG A 1 860 ? 155.893 158.637 185.195 1.00 58.97 1524 ARG P N 1
ATOM 6638 C CA . ARG A 1 860 ? 156.943 157.645 185.019 1.00 58.97 1524 ARG P CA 1
ATOM 6639 C C . ARG A 1 860 ? 157.243 157.401 183.548 1.00 58.97 1524 ARG P C 1
ATOM 6640 O O . ARG A 1 860 ? 158.356 156.986 183.205 1.00 58.97 1524 ARG P O 1
ATOM 6648 N N . GLU A 1 861 ? 156.275 157.655 182.667 1.00 58.52 1525 GLU P N 1
ATOM 6649 C CA . GLU A 1 861 ? 156.491 157.478 181.236 1.00 58.52 1525 GLU P CA 1
ATOM 6650 C C . GLU A 1 861 ? 157.491 158.472 180.664 1.00 58.52 1525 GLU P C 1
ATOM 6651 O O . GLU A 1 861 ? 157.867 158.338 179.493 1.00 58.52 1525 GLU P O 1
ATOM 6657 N N . LYS A 1 862 ? 157.925 159.459 181.446 1.00 55.01 1526 LYS P N 1
ATOM 6658 C CA . LYS A 1 862 ? 158.913 160.432 181.001 1.00 55.01 1526 LYS P CA 1
ATOM 6659 C C . LYS A 1 862 ? 160.316 160.127 181.507 1.00 55.01 1526 LYS P C 1
ATOM 6660 O O . LYS A 1 862 ? 161.231 160.915 181.260 1.00 55.01 1526 LYS P O 1
ATOM 6666 N N . LEU A 1 863 ? 160.510 159.005 182.202 1.00 52.23 1527 LEU P N 1
ATOM 6667 C CA . LEU A 1 863 ? 161.842 158.611 182.647 1.00 52.23 1527 LEU P CA 1
ATOM 6668 C C . LEU A 1 863 ? 162.561 157.812 181.572 1.00 52.23 1527 LEU P C 1
ATOM 6669 O O . LEU A 1 863 ? 163.235 156.823 181.874 1.00 52.23 1527 LEU P O 1
ATOM 6674 N N . TYR A 1 864 ? 162.424 158.225 180.313 1.00 54.46 1528 TYR P N 1
ATOM 6675 C CA . TYR A 1 864 ? 163.109 157.578 179.205 1.00 54.46 1528 TYR P CA 1
ATOM 6676 C C . TYR A 1 864 ? 163.991 158.541 178.424 1.00 54.46 1528 TYR P C 1
ATOM 6677 O O . TYR A 1 864 ? 164.492 158.179 177.356 1.00 54.46 1528 TYR P O 1
ATOM 6686 N N . ARG A 1 865 ? 164.186 159.756 178.925 1.00 52.15 1529 ARG P N 1
ATOM 6687 C CA . ARG A 1 865 ? 165.074 160.701 178.264 1.00 52.15 1529 ARG P CA 1
ATOM 6688 C C . ARG A 1 865 ? 166.512 160.204 178.341 1.00 52.15 1529 ARG P C 1
ATOM 6689 O O . ARG A 1 865 ? 166.882 159.440 179.234 1.00 52.15 1529 ARG P O 1
ATOM 6697 N N . THR A 1 866 ? 167.326 160.640 177.388 1.00 45.30 1530 THR P N 1
ATOM 6698 C CA . THR A 1 866 ? 168.720 160.223 177.297 1.00 45.30 1530 THR P CA 1
ATOM 6699 C C . THR A 1 866 ? 169.618 161.426 177.560 1.00 45.30 1530 THR P C 1
ATOM 6700 O O . THR A 1 866 ? 169.476 162.464 176.908 1.00 45.30 1530 THR P O 1
ATOM 6704 N N . ILE A 1 867 ? 170.538 161.279 178.510 1.00 40.57 1531 ILE P N 1
ATOM 6705 C CA . ILE A 1 867 ? 171.478 162.336 178.870 1.00 40.57 1531 ILE P CA 1
ATOM 6706 C C . ILE A 1 867 ? 172.837 161.701 179.128 1.00 40.57 1531 ILE P C 1
ATOM 6707 O O . ILE A 1 867 ? 172.955 160.786 179.949 1.00 40.57 1531 ILE P O 1
ATOM 6712 N N . LEU A 1 868 ? 173.859 162.183 178.427 1.00 39.23 1532 LEU P N 1
ATOM 6713 C CA . LEU A 1 868 ? 175.166 161.552 178.473 1.00 39.23 1532 LEU P CA 1
ATOM 6714 C C . LEU A 1 868 ? 175.848 161.813 179.813 1.00 39.23 1532 LEU P C 1
ATOM 6715 O O . LEU A 1 868 ? 175.499 162.737 180.554 1.00 39.23 1532 LEU P O 1
ATOM 6720 N N . LEU A 1 869 ? 176.777 160.925 180.174 1.00 37.20 1533 LEU P N 1
ATOM 6721 C CA . LEU A 1 869 ? 177.504 161.059 181.461 1.00 37.20 1533 LEU P CA 1
ATOM 6722 C C . LEU A 1 869 ? 178.998 161.002 181.160 1.00 37.20 1533 LEU P C 1
ATOM 6723 O O . LEU A 1 869 ? 179.631 160.021 181.566 1.00 37.20 1533 LEU P O 1
ATOM 6728 N N . TYR A 1 870 ? 179.550 162.029 180.515 1.00 39.47 1534 TYR P N 1
ATOM 6729 C CA . TYR A 1 870 ? 180.968 161.971 180.092 1.00 39.47 1534 TYR P CA 1
ATOM 6730 C C . TYR A 1 870 ? 181.868 161.864 181.315 1.00 39.47 1534 TYR P C 1
ATOM 6731 O O . TYR A 1 870 ? 181.501 162.394 182.368 1.00 39.47 1534 TYR P O 1
ATOM 6740 N N . ASP A 1 871 ? 182.987 161.159 181.176 1.00 50.96 1535 ASP P N 1
ATOM 6741 C CA . ASP A 1 871 ? 183.977 161.068 182.281 1.00 50.96 1535 ASP P CA 1
ATOM 6742 C C . ASP A 1 871 ? 184.913 162.272 182.240 1.00 50.96 1535 ASP P C 1
ATOM 6743 O O . ASP A 1 871 ? 184.745 163.117 181.350 1.00 50.96 1535 ASP P O 1
ATOM 6748 N N . ALA A 1 872 ? 185.878 162.335 183.149 1.00 57.20 1536 ALA P N 1
ATOM 6749 C CA . ALA A 1 872 ? 186.729 163.538 183.306 1.00 57.20 1536 ALA P CA 1
ATOM 6750 C C . ALA A 1 872 ? 187.610 163.938 182.121 1.00 57.20 1536 ALA P C 1
ATOM 6751 O O . ALA A 1 872 ? 187.781 165.164 181.995 1.00 57.20 1536 ALA P O 1
ATOM 6753 N N . TYR A 1 873 ? 188.200 162.996 181.371 1.00 56.06 1537 TYR P N 1
ATOM 6754 C CA . TYR A 1 873 ? 189.211 163.295 180.313 1.00 56.06 1537 TYR P CA 1
ATOM 6755 C C . TYR A 1 873 ? 190.564 163.418 181.017 1.00 56.06 1537 TYR P C 1
ATOM 6756 O O . TYR A 1 873 ? 191.571 163.666 180.339 1.00 56.06 1537 TYR P O 1
ATOM 6765 N N . LYS A 1 874 ? 190.587 163.241 182.341 1.00 62.15 1538 LYS P N 1
ATOM 6766 C CA . LYS A 1 874 ? 191.849 163.311 183.117 1.00 62.15 1538 LYS P CA 1
ATOM 6767 C C . LYS A 1 874 ? 192.477 161.922 183.137 1.00 62.15 1538 LYS P C 1
ATOM 6768 O O . LYS A 1 874 ? 192.275 161.213 184.130 1.00 62.15 1538 LYS P O 1
ATOM 6774 N N . PHE A 1 875 ? 193.250 161.574 182.113 1.00 57.95 1539 PHE P N 1
ATOM 6775 C CA . PHE A 1 875 ? 193.796 160.196 182.013 1.00 57.95 1539 PHE P CA 1
ATOM 6776 C C . PHE A 1 875 ? 195.039 160.027 182.886 1.00 57.95 1539 PHE P C 1
ATOM 6777 O O . PHE A 1 875 ? 195.719 161.029 183.142 1.00 57.95 1539 PHE P O 1
ATOM 6785 N N . GLY A 1 876 ? 195.339 158.791 183.296 1.00 65.20 1540 GLY P N 1
ATOM 6786 C CA . GLY A 1 876 ? 196.461 158.531 184.173 1.00 65.20 1540 GLY P CA 1
ATOM 6787 C C . GLY A 1 876 ? 197.419 157.480 183.654 1.00 65.20 1540 GLY P C 1
ATOM 6788 O O . GLY A 1 876 ? 197.005 156.379 183.281 1.00 65.20 1540 GLY P O 1
ATOM 6789 N N . ASP A 1 877 ? 198.707 157.813 183.625 1.00 76.90 1541 ASP P N 1
ATOM 6790 C CA . ASP A 1 877 ? 199.717 156.856 183.207 1.00 76.90 1541 ASP P CA 1
ATOM 6791 C C . ASP A 1 877 ? 199.953 155.823 184.306 1.00 76.90 1541 ASP P C 1
ATOM 6792 O O . ASP A 1 877 ? 199.493 155.961 185.442 1.00 76.90 1541 ASP P O 1
ATOM 6797 N N . ASP A 1 878 ? 200.693 154.770 183.952 1.00 76.10 1542 ASP P N 1
ATOM 6798 C CA . ASP A 1 878 ? 200.967 153.699 184.902 1.00 76.10 1542 ASP P CA 1
ATOM 6799 C C . ASP A 1 878 ? 201.851 154.159 186.053 1.00 76.10 1542 ASP P C 1
ATOM 6800 O O . ASP A 1 878 ? 201.892 153.490 187.091 1.00 76.10 1542 ASP P O 1
ATOM 6805 N N . THR A 1 879 ? 202.555 155.278 185.897 1.00 79.55 1543 THR P N 1
ATOM 6806 C CA . THR A 1 879 ? 203.409 155.796 186.958 1.00 79.55 1543 THR P CA 1
ATOM 6807 C C . THR A 1 879 ? 202.631 156.587 188.002 1.00 79.55 1543 THR P C 1
ATOM 6808 O O . THR A 1 879 ? 203.097 156.717 189.139 1.00 79.55 1543 THR P O 1
ATOM 6812 N N . THR A 1 880 ? 201.455 157.103 187.649 1.00 77.02 1544 THR P N 1
ATOM 6813 C CA . THR A 1 880 ? 200.667 157.891 188.587 1.00 77.02 1544 THR P CA 1
ATOM 6814 C C . THR A 1 880 ? 200.168 157.020 189.734 1.00 77.02 1544 THR P C 1
ATOM 6815 O O . THR A 1 880 ? 199.700 155.897 189.519 1.00 77.02 1544 THR P O 1
ATOM 6819 N N . SER A 1 881 ? 200.272 157.544 190.958 1.00 78.56 1545 SER P N 1
ATOM 6820 C CA . SER A 1 881 ? 199.876 156.775 192.133 1.00 78.56 1545 SER P CA 1
ATOM 6821 C C . SER A 1 881 ? 198.366 156.585 192.186 1.00 78.56 1545 SER P C 1
ATOM 6822 O O . SER A 1 881 ? 197.871 155.452 192.201 1.00 78.56 1545 SER P O 1
ATOM 6825 N N . GLY A 1 882 ? 197.616 157.683 192.220 1.00 78.24 1546 GLY P N 1
ATOM 6826 C CA . GLY A 1 882 ? 196.169 157.605 192.234 1.00 78.24 1546 GLY P CA 1
ATOM 6827 C C . GLY A 1 882 ? 195.564 158.127 190.950 1.00 78.24 1546 GLY P C 1
ATOM 6828 O O . GLY A 1 882 ? 196.248 158.190 189.923 1.00 78.24 1546 GLY P O 1
ATOM 6829 N N . LYS A 1 883 ? 194.283 158.494 190.984 1.00 75.48 1547 LYS P N 1
ATOM 6830 C CA . LYS A 1 883 ? 193.643 159.097 189.822 1.00 75.48 1547 LYS P CA 1
ATOM 6831 C C . LYS A 1 883 ? 194.361 160.386 189.446 1.00 75.48 1547 LYS P C 1
ATOM 6832 O O . LYS A 1 883 ? 194.339 161.361 190.204 1.00 75.48 1547 LYS P O 1
ATOM 6838 N N . ALA A 1 884 ? 195.008 160.393 188.283 1.00 72.65 1548 ALA P N 1
ATOM 6839 C CA . ALA A 1 884 ? 195.827 161.530 187.891 1.00 72.65 1548 ALA P CA 1
ATOM 6840 C C . ALA A 1 884 ? 194.966 162.753 187.609 1.00 72.65 1548 ALA P C 1
ATOM 6841 O O . ALA A 1 884 ? 193.817 162.648 187.172 1.00 72.65 1548 ALA P O 1
ATOM 6843 N N . THR A 1 885 ? 195.564 163.929 187.759 1.00 73.50 1549 THR P N 1
ATOM 6844 C CA . THR A 1 885 ? 194.772 165.165 187.572 1.00 73.50 1549 THR P CA 1
ATOM 6845 C C . THR A 1 885 ? 195.197 165.898 186.292 1.00 73.50 1549 THR P C 1
ATOM 6846 O O . THR A 1 885 ? 194.788 167.060 186.127 1.00 73.50 1549 THR P O 1
ATOM 6850 N N . ALA A 1 886 ? 195.956 165.227 185.425 1.00 68.45 1550 ALA P N 1
ATOM 6851 C CA . ALA A 1 886 ? 196.434 165.860 184.175 1.00 68.45 1550 ALA P CA 1
ATOM 6852 C C . ALA A 1 886 ? 195.273 165.987 183.190 1.00 68.45 1550 ALA P C 1
ATOM 6853 O O . ALA A 1 886 ? 195.036 165.017 182.454 1.00 68.45 1550 ALA P O 1
ATOM 6855 N N . GLU A 1 887 ? 194.607 167.140 183.138 1.00 69.14 1551 GLU P N 1
ATOM 6856 C CA . GLU A 1 887 ? 193.534 167.294 182.121 1.00 69.14 1551 GLU P CA 1
ATOM 6857 C C . GLU A 1 887 ? 194.180 167.131 180.746 1.00 69.14 1551 GLU P C 1
ATOM 6858 O O . GLU A 1 887 ? 195.233 167.742 180.528 1.00 69.14 1551 GLU P O 1
ATOM 6864 N N . ALA A 1 888 ? 193.591 166.328 179.859 1.00 70.38 1552 ALA P N 1
ATOM 6865 C CA . ALA A 1 888 ? 194.139 166.206 178.491 1.00 70.38 1552 ALA P CA 1
ATOM 6866 C C . ALA A 1 888 ? 193.807 167.474 177.706 1.00 70.38 1552 ALA P C 1
ATOM 6867 O O . ALA A 1 888 ? 192.810 168.131 178.048 1.00 70.38 1552 ALA P O 1
ATOM 6869 N N . LYS A 1 889 ? 194.615 167.806 176.697 1.00 71.14 1553 LYS P N 1
ATOM 6870 C CA . LYS A 1 889 ? 194.418 169.082 175.959 1.00 71.14 1553 LYS P CA 1
ATOM 6871 C C . LYS A 1 889 ? 193.815 168.831 174.572 1.00 71.14 1553 LYS P C 1
ATOM 6872 O O . LYS A 1 889 ? 193.930 169.744 173.735 1.00 71.14 1553 LYS P O 1
ATOM 6878 N N . PHE A 1 890 ? 193.294 167.628 174.317 1.00 62.27 1554 PHE P N 1
ATOM 6879 C CA . PHE A 1 890 ? 192.643 167.279 173.024 1.00 62.27 1554 PHE P CA 1
ATOM 6880 C C . PHE A 1 890 ? 193.723 166.931 172.004 1.00 62.27 1554 PHE P C 1
ATOM 6881 O O . PHE A 1 890 ? 193.395 166.576 170.871 1.00 62.27 1554 PHE P O 1
ATOM 6889 N N . ASP A 1 891 ? 194.987 167.030 172.396 1.00 66.34 1555 ASP P N 1
ATOM 6890 C CA . ASP A 1 891 ? 196.074 166.594 171.484 1.00 66.34 1555 ASP P CA 1
ATOM 6891 C C . ASP A 1 891 ? 196.762 165.398 172.134 1.00 66.34 1555 ASP P C 1
ATOM 6892 O O . ASP A 1 891 ? 197.799 164.962 171.610 1.00 66.34 1555 ASP P O 1
ATOM 6897 N N . SER A 1 892 ? 196.187 164.879 173.221 1.00 63.34 1556 SER P N 1
ATOM 6898 C CA . SER A 1 892 ? 196.866 163.802 173.983 1.00 63.34 1556 SER P CA 1
ATOM 6899 C C . SER A 1 892 ? 197.044 162.549 173.134 1.00 63.34 1556 SER P C 1
ATOM 6900 O O . SER A 1 892 ? 196.145 162.239 172.344 1.00 63.34 1556 SER P O 1
ATOM 6903 N N . SER A 1 893 ? 198.165 161.859 173.325 1.00 67.02 1557 SER P N 1
ATOM 6904 C CA . SER A 1 893 ? 198.448 160.617 172.568 1.00 67.02 1557 SER P CA 1
ATOM 6905 C C . SER A 1 893 ? 197.543 159.498 173.074 1.00 67.02 1557 SER P C 1
ATOM 6906 O O . SER A 1 893 ? 197.470 158.456 172.395 1.00 67.02 1557 SER P O 1
ATOM 6909 N N . ASN A 1 894 ? 196.884 159.698 174.217 1.00 60.57 1558 ASN P N 1
ATOM 6910 C CA . ASN A 1 894 ? 196.090 158.586 174.795 1.00 60.57 1558 ASN P CA 1
ATOM 6911 C C . ASN A 1 894 ? 195.115 158.105 173.728 1.00 60.57 1558 ASN P C 1
ATOM 6912 O O . ASN A 1 894 ? 194.462 158.950 173.098 1.00 60.57 1558 ASN P O 1
ATOM 6917 N N . PRO A 1 895 ? 195.014 156.787 173.423 1.00 56.69 1559 PRO P N 1
ATOM 6918 C CA . PRO A 1 895 ? 194.166 156.336 172.328 1.00 56.69 1559 PRO P CA 1
ATOM 6919 C C . PRO A 1 895 ? 192.721 156.838 172.449 1.00 56.69 1559 PRO P C 1
ATOM 6920 O O . PRO A 1 895 ? 192.133 157.130 171.429 1.00 56.69 1559 PRO P O 1
ATOM 6924 N N . ALA A 1 896 ? 192.182 156.921 173.665 1.00 54.27 1560 ALA P N 1
ATOM 6925 C CA . ALA A 1 896 ? 190.759 157.313 173.793 1.00 54.27 1560 ALA P CA 1
ATOM 6926 C C . ALA A 1 896 ? 190.566 158.731 173.260 1.00 54.27 1560 ALA P C 1
ATOM 6927 O O . ALA A 1 896 ? 189.594 158.949 172.526 1.00 54.27 1560 ALA P O 1
ATOM 6929 N N . MET A 1 897 ? 191.456 159.658 173.626 1.00 54.56 1561 MET P N 1
ATOM 6930 C CA . MET A 1 897 ? 191.291 161.065 173.190 1.00 54.56 1561 MET P CA 1
ATOM 6931 C C . MET A 1 897 ? 191.462 161.147 171.672 1.00 54.56 1561 MET P C 1
ATOM 6932 O O . MET A 1 897 ? 190.646 161.804 171.029 1.00 54.56 1561 MET P O 1
ATOM 6937 N N . LYS A 1 898 ? 192.473 160.480 171.125 1.00 52.53 1562 LYS P N 1
ATOM 6938 C CA . LYS A 1 898 ? 192.736 160.586 169.666 1.00 52.53 1562 LYS P CA 1
ATOM 6939 C C . LYS A 1 898 ? 191.621 159.949 168.841 1.00 52.53 1562 LYS P C 1
ATOM 6940 O O . LYS A 1 898 ? 191.309 160.498 167.782 1.00 52.53 1562 LYS P O 1
ATOM 6946 N N . ASN A 1 899 ? 191.079 158.813 169.278 1.00 49.71 1563 ASN P N 1
ATOM 6947 C CA . ASN A 1 899 ? 190.115 158.093 168.403 1.00 49.71 1563 ASN P CA 1
ATOM 6948 C C . ASN A 1 899 ? 188.637 158.292 168.773 1.00 49.71 1563 ASN P C 1
ATOM 6949 O O . ASN A 1 899 ? 187.810 157.941 167.924 1.00 49.71 1563 ASN P O 1
ATOM 6954 N N . PHE A 1 900 ? 188.287 158.791 169.959 1.00 46.03 1564 PHE P N 1
ATOM 6955 C CA . PHE A 1 900 ? 186.831 158.961 170.228 1.00 46.03 1564 PHE P CA 1
ATOM 6956 C C . PHE A 1 900 ? 186.499 160.279 170.918 1.00 46.03 1564 PHE P C 1
ATOM 6957 O O . PHE A 1 900 ? 185.805 161.101 170.305 1.00 46.03 1564 PHE P O 1
ATOM 6965 N N . PHE A 1 901 ? 186.961 160.475 172.150 1.00 46.72 1565 PHE P N 1
ATOM 6966 C CA . PHE A 1 901 ? 186.531 161.680 172.900 1.00 46.72 1565 PHE P CA 1
ATOM 6967 C C . PHE A 1 901 ? 186.956 162.942 172.154 1.00 46.72 1565 PHE P C 1
ATOM 6968 O O . PHE A 1 901 ? 186.171 163.892 172.128 1.00 46.72 1565 PHE P O 1
ATOM 6976 N N . GLY A 1 902 ? 188.161 162.962 171.593 1.00 50.47 1566 GLY P N 1
ATOM 6977 C CA . GLY A 1 902 ? 188.575 164.124 170.784 1.00 50.47 1566 GLY P CA 1
ATOM 6978 C C . GLY A 1 902 ? 187.780 164.315 169.502 1.00 50.47 1566 GLY P C 1
ATOM 6979 O O . GLY A 1 902 ? 187.357 165.454 169.251 1.00 50.47 1566 GLY P O 1
ATOM 6980 N N . PRO A 1 903 ? 187.528 163.277 168.677 1.00 46.02 1567 PRO P N 1
ATOM 6981 C CA . PRO A 1 903 ? 186.682 163.443 167.505 1.00 46.02 1567 PRO P CA 1
ATOM 6982 C C . PRO A 1 903 ? 185.276 163.932 167.861 1.00 46.02 1567 PRO P C 1
ATOM 6983 O O . PRO A 1 903 ? 184.804 164.807 167.178 1.00 46.02 1567 PRO P O 1
ATOM 6987 N N . VAL A 1 904 ? 184.649 163.394 168.905 1.00 46.61 1568 VAL P N 1
ATOM 6988 C CA . VAL A 1 904 ? 183.337 163.954 169.344 1.00 46.61 1568 VAL P CA 1
ATOM 6989 C C . VAL A 1 904 ? 183.670 165.112 170.271 1.00 46.61 1568 VAL P C 1
ATOM 6990 O O . VAL A 1 904 ? 183.602 164.919 171.495 1.00 46.61 1568 VAL P O 1
ATOM 6994 N N . GLY A 1 905 ? 184.003 166.271 169.708 1.00 50.55 1569 GLY P N 1
ATOM 6995 C CA . GLY A 1 905 ? 184.455 167.385 170.557 1.00 50.55 1569 GLY P CA 1
ATOM 6996 C C . GLY A 1 905 ? 183.394 167.802 171.550 1.00 50.55 1569 GLY P C 1
ATOM 6997 O O . GLY A 1 905 ? 182.242 168.006 171.130 1.00 50.55 1569 GLY P O 1
ATOM 6998 N N . ASN A 1 906 ? 183.783 167.950 172.813 1.00 50.04 1570 ASN P N 1
ATOM 6999 C CA . ASN A 1 906 ? 182.847 168.398 173.869 1.00 50.04 1570 ASN P CA 1
ATOM 7000 C C . ASN A 1 906 ? 183.717 169.068 174.927 1.00 50.04 1570 ASN P C 1
ATOM 7001 O O . ASN A 1 906 ? 183.929 168.455 175.978 1.00 50.04 1570 ASN P O 1
ATOM 7006 N N . LYS A 1 907 ? 184.258 170.245 174.613 1.00 53.92 1571 LYS P N 1
ATOM 7007 C CA . LYS A 1 907 ? 185.170 170.922 175.571 1.00 53.92 1571 LYS P CA 1
ATOM 7008 C C . LYS A 1 907 ? 184.435 171.081 176.904 1.00 53.92 1571 LYS P C 1
ATOM 7009 O O . LYS A 1 907 ? 183.405 171.772 176.923 1.00 53.92 1571 LYS P O 1
ATOM 7015 N N . VAL A 1 908 ? 184.942 170.460 177.969 1.00 55.19 1572 VAL P N 1
ATOM 7016 C CA . VAL A 1 908 ? 184.270 170.502 179.298 1.00 55.19 1572 VAL P CA 1
ATOM 7017 C C . VAL A 1 908 ? 185.154 171.369 180.198 1.00 55.19 1572 VAL P C 1
ATOM 7018 O O . VAL A 1 908 ? 186.344 171.486 179.882 1.00 55.19 1572 VAL P O 1
ATOM 7022 N N . VAL A 1 909 ? 184.599 172.011 181.228 1.00 57.84 1573 VAL P N 1
ATOM 7023 C CA . VAL A 1 909 ? 185.435 172.944 182.044 1.00 57.84 1573 VAL P CA 1
ATOM 7024 C C . VAL A 1 909 ? 186.565 172.165 182.725 1.00 57.84 1573 VAL P C 1
ATOM 7025 O O . VAL A 1 909 ? 187.650 172.744 182.883 1.00 57.84 1573 VAL P O 1
ATOM 7029 N N . HIS A 1 910 ? 186.317 170.930 183.162 1.00 63.47 1574 HIS P N 1
ATOM 7030 C CA . HIS A 1 910 ? 187.373 170.045 183.741 1.00 63.47 1574 HIS P CA 1
ATOM 7031 C C . HIS A 1 910 ? 188.187 170.661 184.886 1.00 63.47 1574 HIS P C 1
ATOM 7032 O O . HIS A 1 910 ? 189.419 170.611 184.806 1.00 63.47 1574 HIS P O 1
ATOM 7039 N N . ASN A 1 911 ? 187.540 171.218 185.910 1.00 66.03 1575 ASN P N 1
ATOM 7040 C CA . ASN A 1 911 ? 188.313 171.675 187.099 1.00 66.03 1575 ASN P CA 1
ATOM 7041 C C . ASN A 1 911 ? 188.719 170.429 187.884 1.00 66.03 1575 ASN P C 1
ATOM 7042 O O . ASN A 1 911 ? 188.132 169.367 187.634 1.00 66.03 1575 ASN P O 1
ATOM 7047 N N . GLN A 1 912 ? 189.671 170.549 188.807 1.00 67.81 1576 GLN P N 1
ATOM 7048 C CA . GLN A 1 912 ? 190.215 169.351 189.501 1.00 67.81 1576 GLN P CA 1
ATOM 7049 C C . GLN A 1 912 ? 189.178 168.578 190.322 1.00 67.81 1576 GLN P C 1
ATOM 7050 O O . GLN A 1 912 ? 189.207 167.339 190.246 1.00 67.81 1576 GLN P O 1
ATOM 7056 N N . HIS A 1 913 ? 188.307 169.244 191.077 1.00 64.30 1577 HIS P N 1
ATOM 7057 C CA . HIS A 1 913 ? 187.405 168.463 191.967 1.00 64.30 1577 HIS P CA 1
ATOM 7058 C C . HIS A 1 913 ? 185.945 168.868 191.813 1.00 64.30 1577 HIS P C 1
ATOM 7059 O O . HIS A 1 913 ? 185.684 170.066 191.629 1.00 64.30 1577 HIS P O 1
ATOM 7066 N N . GLY A 1 914 ? 185.031 167.901 191.911 1.00 57.53 1578 GLY P N 1
ATOM 7067 C CA . GLY A 1 914 ? 183.596 168.224 191.876 1.00 57.53 1578 GLY P CA 1
ATOM 7068 C C . GLY A 1 914 ? 182.899 167.685 190.646 1.00 57.53 1578 GLY P C 1
ATOM 7069 O O . GLY A 1 914 ? 183.594 167.369 189.672 1.00 57.53 1578 GLY P O 1
ATOM 7070 N N . ALA A 1 915 ? 181.571 167.580 190.699 1.00 49.83 1579 ALA P N 1
ATOM 7071 C CA . ALA A 1 915 ? 180.790 167.138 189.555 1.00 49.83 1579 ALA P CA 1
ATOM 7072 C C . ALA A 1 915 ? 179.619 168.088 189.356 1.00 49.83 1579 ALA P C 1
ATOM 7073 O O . ALA A 1 915 ? 178.993 168.521 190.327 1.00 49.83 1579 ALA P O 1
ATOM 7075 N N . TYR A 1 916 ? 179.331 168.417 188.100 1.00 45.41 1580 TYR P N 1
ATOM 7076 C CA . TYR A 1 916 ? 178.281 169.367 187.769 1.00 45.41 1580 TYR P CA 1
ATOM 7077 C C . TYR A 1 916 ? 177.410 168.809 186.655 1.00 45.41 1580 TYR P C 1
ATOM 7078 O O . TYR A 1 916 ? 177.890 168.067 185.794 1.00 45.41 1580 TYR P O 1
ATOM 7087 N N . ALA A 1 917 ? 176.129 169.169 186.679 1.00 46.52 1581 ALA P N 1
ATOM 7088 C CA . ALA A 1 917 ? 175.155 168.719 185.692 1.00 46.52 1581 ALA P CA 1
ATOM 7089 C C . ALA A 1 917 ? 174.704 169.925 184.878 1.00 46.52 1581 ALA P C 1
ATOM 7090 O O . ALA A 1 917 ? 174.005 170.804 185.395 1.00 46.52 1581 ALA P O 1
ATOM 7092 N N . THR A 1 918 ? 175.086 169.958 183.602 1.00 47.81 1582 THR P N 1
ATOM 7093 C CA . THR A 1 918 ? 174.790 171.094 182.737 1.00 47.81 1582 THR P CA 1
ATOM 7094 C C . THR A 1 918 ? 173.318 171.202 182.360 1.00 47.81 1582 THR P C 1
ATOM 7095 O O . THR A 1 918 ? 172.973 172.080 181.561 1.00 47.81 1582 THR P O 1
ATOM 7099 N N . GLY A 1 919 ? 172.450 170.351 182.896 1.00 49.59 1583 GLY P N 1
ATOM 7100 C CA . GLY A 1 919 ? 171.042 170.397 182.548 1.00 49.59 1583 GLY P CA 1
ATOM 7101 C C . GLY A 1 919 ? 170.681 169.424 181.446 1.00 49.59 1583 GLY P C 1
ATOM 7102 O O . GLY A 1 919 ? 169.625 168.788 181.488 1.00 49.59 1583 GLY P O 1
ATOM 7103 N N . ASP A 1 920 ? 171.558 169.298 180.452 1.00 51.61 1584 ASP P N 1
ATOM 7104 C CA . ASP A 1 920 ? 171.390 168.334 179.377 1.00 51.61 1584 ASP P CA 1
ATOM 7105 C C . ASP A 1 920 ? 172.338 167.152 179.498 1.00 51.61 1584 ASP P C 1
ATOM 7106 O O . ASP A 1 920 ? 172.303 166.256 178.647 1.00 51.61 1584 ASP P O 1
ATOM 7111 N N . GLY A 1 921 ? 173.183 167.128 180.524 1.00 44.38 1585 GLY P N 1
ATOM 7112 C CA . GLY A 1 921 ? 174.116 166.037 180.726 1.00 44.38 1585 GLY P CA 1
ATOM 7113 C C . GLY A 1 921 ? 174.689 166.092 182.122 1.00 44.38 1585 GLY P C 1
ATOM 7114 O O . GLY A 1 921 ? 174.307 166.925 182.947 1.00 44.38 1585 GLY P O 1
ATOM 7115 N N . VAL A 1 922 ? 175.623 165.180 182.379 1.00 40.34 1586 VAL P N 1
ATOM 7116 C CA . VAL A 1 922 ? 176.307 165.082 183.662 1.00 40.34 1586 VAL P CA 1
ATOM 7117 C C . VAL A 1 922 ? 177.782 164.826 183.394 1.00 40.34 1586 VAL P C 1
ATOM 7118 O O . VAL A 1 922 ? 178.132 164.012 182.532 1.00 40.34 1586 VAL P O 1
ATOM 7122 N N . TYR A 1 923 ? 178.648 165.524 184.121 1.00 39.09 1587 TYR P N 1
ATOM 7123 C CA . TYR A 1 923 ? 180.085 165.403 183.931 1.00 39.09 1587 TYR P CA 1
ATOM 7124 C C . TYR A 1 923 ? 180.758 165.123 185.267 1.00 39.09 1587 TYR P C 1
ATOM 7125 O O . TYR A 1 923 ? 180.493 165.813 186.256 1.00 39.09 1587 TYR P O 1
ATOM 7134 N N . TYR A 1 924 ? 181.623 164.112 185.289 1.00 47.79 1588 TYR P N 1
ATOM 7135 C CA . TYR A 1 924 ? 182.385 163.737 186.478 1.00 47.79 1588 TYR P CA 1
ATOM 7136 C C . TYR A 1 924 ? 183.811 164.238 186.297 1.00 47.79 1588 TYR P C 1
ATOM 7137 O O . TYR A 1 924 ? 184.508 163.828 185.367 1.00 47.79 1588 TYR P O 1
ATOM 7146 N N . MET A 1 925 ? 184.248 165.126 187.187 1.00 57.99 1589 MET P N 1
ATOM 7147 C CA . MET A 1 925 ? 185.619 165.616 187.123 1.00 57.99 1589 MET P CA 1
ATOM 7148 C C . MET A 1 925 ? 186.524 164.951 188.154 1.00 57.99 1589 MET P C 1
ATOM 7149 O O . MET A 1 925 ? 187.686 164.658 187.856 1.00 57.99 1589 MET P O 1
ATOM 7154 N N . SER A 1 926 ? 186.018 164.703 189.361 1.00 60.70 1590 SER P N 1
ATOM 7155 C CA . SER A 1 926 ? 186.787 164.039 190.404 1.00 60.70 1590 SER P CA 1
ATOM 7156 C C . SER A 1 926 ? 186.244 162.664 190.752 1.00 60.70 1590 SER P C 1
ATOM 7157 O O . SER A 1 926 ? 186.996 161.686 190.761 1.00 60.70 1590 SER P O 1
ATOM 7160 N N . TYR A 1 927 ? 184.949 162.565 191.047 1.00 56.77 1591 TYR P N 1
ATOM 7161 C CA . TYR A 1 927 ? 184.343 161.278 191.360 1.00 56.77 1591 TYR P CA 1
ATOM 7162 C C . TYR A 1 927 ? 184.368 160.381 190.131 1.00 56.77 1591 TYR P C 1
ATOM 7163 O O . TYR A 1 927 ? 183.739 160.692 189.115 1.00 56.77 1591 TYR P O 1
ATOM 7172 N N . ARG A 1 928 ? 185.093 159.272 190.217 1.00 53.72 1592 ARG P N 1
ATOM 7173 C CA . ARG A 1 928 ? 185.119 158.319 189.117 1.00 53.72 1592 ARG P CA 1
ATOM 7174 C C . ARG A 1 928 ? 183.767 157.628 188.992 1.00 53.72 1592 ARG P C 1
ATOM 7175 O O . ARG A 1 928 ? 183.130 157.286 189.990 1.00 53.72 1592 ARG P O 1
ATOM 7183 N N . MET A 1 929 ? 183.328 157.427 187.748 1.00 50.90 1593 MET P N 1
ATOM 7184 C CA . MET A 1 929 ? 181.975 156.936 187.513 1.00 50.90 1593 MET P CA 1
ATOM 7185 C C . MET A 1 929 ? 181.817 155.484 187.949 1.00 50.90 1593 MET P C 1
ATOM 7186 O O . MET A 1 929 ? 180.708 155.046 188.277 1.00 50.90 1593 MET P O 1
ATOM 7191 N N . LEU A 1 930 ? 182.910 154.718 187.963 1.00 48.60 1594 LEU P N 1
ATOM 7192 C CA . LEU A 1 930 ? 182.793 153.293 188.237 1.00 48.60 1594 LEU P CA 1
ATOM 7193 C C . LEU A 1 930 ? 182.908 152.966 189.722 1.00 48.60 1594 LEU P C 1
ATOM 7194 O O . LEU A 1 930 ? 182.383 151.939 190.161 1.00 48.60 1594 LEU P O 1
ATOM 7199 N N . ASP A 1 931 ? 183.584 153.807 190.498 1.00 52.95 1595 ASP P N 1
ATOM 7200 C CA . ASP A 1 931 ? 183.734 153.540 191.921 1.00 52.95 1595 ASP P CA 1
ATOM 7201 C C . ASP A 1 931 ? 182.376 153.561 192.619 1.00 52.95 1595 ASP P C 1
ATOM 7202 O O . ASP A 1 931 ? 181.393 154.110 192.115 1.00 52.95 1595 ASP P O 1
ATOM 7207 N N . LYS A 1 932 ? 182.331 152.943 193.802 1.00 57.63 1596 LYS P N 1
ATOM 7208 C CA . LYS A 1 932 ? 181.088 152.905 194.567 1.00 57.63 1596 LYS P CA 1
ATOM 7209 C C . LYS A 1 932 ? 180.641 154.301 194.972 1.00 57.63 1596 LYS P C 1
ATOM 7210 O O . LYS A 1 932 ? 179.439 154.542 195.142 1.00 57.63 1596 LYS P O 1
ATOM 7216 N N . ASP A 1 933 ? 181.581 155.233 195.132 1.00 60.09 1597 ASP P N 1
ATOM 7217 C CA . ASP A 1 933 ? 181.226 156.627 195.361 1.00 60.09 1597 ASP P CA 1
ATOM 7218 C C . ASP A 1 933 ? 180.794 157.334 194.085 1.00 60.09 1597 ASP P C 1
ATOM 7219 O O . ASP A 1 933 ? 180.446 158.517 194.142 1.00 60.09 1597 ASP P O 1
ATOM 7224 N N . GLY A 1 934 ? 180.817 156.645 192.944 1.00 54.93 1598 GLY P N 1
ATOM 7225 C CA . GLY A 1 934 ? 180.352 157.255 191.713 1.00 54.93 1598 GLY P CA 1
ATOM 7226 C C . GLY A 1 934 ? 178.843 157.336 191.622 1.00 54.93 1598 GLY P C 1
ATOM 7227 O O . GLY A 1 934 ? 178.306 158.271 191.026 1.00 54.93 1598 GLY P O 1
ATOM 7228 N N . ALA A 1 935 ? 178.138 156.371 192.214 1.00 51.53 1599 ALA P N 1
ATOM 7229 C CA . ALA A 1 935 ? 176.682 156.375 192.163 1.00 51.53 1599 ALA P CA 1
ATOM 7230 C C . ALA A 1 935 ? 176.072 157.358 193.156 1.00 51.53 1599 ALA P C 1
ATOM 7231 O O . ALA A 1 935 ? 175.008 157.930 192.886 1.00 51.53 1599 ALA P O 1
ATOM 7233 N N . ILE A 1 936 ? 176.723 157.562 194.303 1.00 52.33 1600 ILE P N 1
ATOM 7234 C CA . ILE A 1 936 ? 176.236 158.546 195.262 1.00 52.33 1600 ILE P CA 1
ATOM 7235 C C . ILE A 1 936 ? 176.333 159.952 194.684 1.00 52.33 1600 ILE P C 1
ATOM 7236 O O . ILE A 1 936 ? 175.553 160.838 195.051 1.00 52.33 1600 ILE P O 1
ATOM 7241 N N . THR A 1 937 ? 177.285 160.184 193.780 1.00 50.23 1601 THR P N 1
ATOM 7242 C CA . THR A 1 937 ? 177.316 161.443 193.046 1.00 50.23 1601 THR P CA 1
ATOM 7243 C C . THR A 1 937 ? 176.415 161.396 191.821 1.00 50.23 1601 THR P C 1
ATOM 7244 O O . THR A 1 937 ? 175.909 162.435 191.385 1.00 50.23 1601 THR P O 1
ATOM 7248 N N . TYR A 1 938 ? 176.193 160.202 191.268 1.00 49.29 1602 TYR P N 1
ATOM 7249 C CA . TYR A 1 938 ? 175.310 160.058 190.115 1.00 49.29 1602 TYR P CA 1
ATOM 7250 C C . TYR A 1 938 ? 173.886 160.463 190.463 1.00 49.29 1602 TYR P C 1
ATOM 7251 O O . TYR A 1 938 ? 173.219 161.155 189.688 1.00 49.29 1602 TYR P O 1
ATOM 7260 N N . THR A 1 939 ? 173.399 160.027 191.624 1.00 48.51 1603 THR P N 1
ATOM 7261 C CA . THR A 1 939 ? 172.039 160.381 192.019 1.00 48.51 1603 THR P CA 1
ATOM 7262 C C . THR A 1 939 ? 171.908 161.880 192.269 1.00 48.51 1603 THR P C 1
ATOM 7263 O O . THR A 1 939 ? 170.892 162.488 191.910 1.00 48.51 1603 THR P O 1
ATOM 7267 N N . HIS A 1 940 ? 172.931 162.502 192.860 1.00 48.36 1604 HIS P N 1
ATOM 7268 C CA . HIS A 1 940 ? 172.897 163.975 193.068 1.00 48.36 1604 HIS P CA 1
ATOM 7269 C C . HIS A 1 940 ? 172.825 164.666 191.712 1.00 48.36 1604 HIS P C 1
ATOM 7270 O O . HIS A 1 940 ? 171.934 165.502 191.534 1.00 48.36 1604 HIS P O 1
ATOM 7277 N N . ALA A 1 941 ? 173.715 164.312 190.790 1.00 49.48 1605 ALA P N 1
ATOM 7278 C CA . ALA A 1 941 ? 173.752 165.016 189.485 1.00 49.48 1605 ALA P CA 1
ATOM 7279 C C . ALA A 1 941 ? 172.430 164.809 188.742 1.00 49.48 1605 ALA P C 1
ATOM 7280 O O . ALA A 1 941 ? 171.924 165.786 188.181 1.00 49.48 1605 ALA P O 1
ATOM 7282 N N . MET A 1 942 ? 171.888 163.591 188.755 1.00 47.87 1606 MET P N 1
ATOM 7283 C CA . MET A 1 942 ? 170.623 163.318 188.031 1.00 47.87 1606 MET P CA 1
ATOM 7284 C C . MET A 1 942 ? 169.504 164.165 188.646 1.00 47.87 1606 MET P C 1
ATOM 7285 O O . MET A 1 942 ? 168.665 164.666 187.885 1.00 47.87 1606 MET P O 1
ATOM 7290 N N . THR A 1 943 ? 169.485 164.302 189.972 1.00 49.38 1607 THR P N 1
ATOM 7291 C CA . THR A 1 943 ? 168.413 165.085 190.629 1.00 49.38 1607 THR P CA 1
ATOM 7292 C C . THR A 1 943 ? 168.501 166.535 190.154 1.00 49.38 1607 THR P C 1
ATOM 7293 O O . THR A 1 943 ? 167.456 167.087 189.803 1.00 49.38 1607 THR P O 1
ATOM 7297 N N . HIS A 1 944 ? 169.704 167.109 190.074 1.00 48.76 1608 HIS P N 1
ATOM 7298 C CA . HIS A 1 944 ? 169.839 168.486 189.531 1.00 48.76 1608 HIS P CA 1
ATOM 7299 C C . HIS A 1 944 ? 169.386 168.494 188.073 1.00 48.76 1608 HIS P C 1
ATOM 7300 O O . HIS A 1 944 ? 168.663 169.428 187.691 1.00 48.76 1608 HIS P O 1
ATOM 7307 N N . ASP A 1 945 ? 169.796 167.492 187.297 1.00 48.47 1609 ASP P N 1
ATOM 7308 C CA . ASP A 1 945 ? 169.497 167.470 185.841 1.00 48.47 1609 ASP P CA 1
ATOM 7309 C C . ASP A 1 945 ? 168.000 167.337 185.572 1.00 48.47 1609 ASP P C 1
ATOM 7310 O O . ASP A 1 945 ? 167.519 168.025 184.659 1.00 48.47 1609 ASP P O 1
ATOM 7315 N N . SER A 1 946 ? 167.286 166.493 186.315 1.00 52.73 1610 SER P N 1
ATOM 7316 C CA . SER A 1 946 ? 165.862 166.275 185.960 1.00 52.73 1610 SER P CA 1
ATOM 7317 C C . SER A 1 946 ? 164.951 166.359 187.181 1.00 52.73 1610 SER P C 1
ATOM 7318 O O . SER A 1 946 ? 164.260 165.379 187.445 1.00 52.73 1610 SER P O 1
ATOM 7321 N N . ASP A 1 947 ? 164.888 167.510 187.843 1.00 60.14 1611 ASP P N 1
ATOM 7322 C CA . ASP A 1 947 ? 163.950 167.676 188.980 1.00 60.14 1611 ASP P CA 1
ATOM 7323 C C . ASP A 1 947 ? 162.836 168.634 188.583 1.00 60.14 1611 ASP P C 1
ATOM 7324 O O . ASP A 1 947 ? 162.130 169.076 189.476 1.00 60.14 1611 ASP P O 1
ATOM 7329 N N . GLN A 1 948 ? 162.721 168.988 187.306 1.00 68.05 1612 GLN P N 1
ATOM 7330 C CA . GLN A 1 948 ? 161.709 170.010 186.932 1.00 68.05 1612 GLN P CA 1
ATOM 7331 C C . GLN A 1 948 ? 160.479 169.308 186.360 1.00 68.05 1612 GLN P C 1
ATOM 7332 O O . GLN A 1 948 ? 159.368 169.814 186.563 1.00 68.05 1612 GLN P O 1
ATOM 7338 N N . ASP A 1 949 ? 160.677 168.185 185.672 1.00 69.05 1613 ASP P N 1
ATOM 7339 C CA . ASP A 1 949 ? 159.586 167.441 185.057 1.00 69.05 1613 ASP P CA 1
ATOM 7340 C C . ASP A 1 949 ? 159.705 165.931 185.232 1.00 69.05 1613 ASP P C 1
ATOM 7341 O O . ASP A 1 949 ? 159.036 165.186 184.507 1.00 69.05 1613 ASP P O 1
ATOM 7346 N N . ILE A 1 950 ? 160.522 165.454 186.167 1.00 60.22 1614 ILE P N 1
ATOM 7347 C CA . ILE A 1 950 ? 160.690 164.014 186.343 1.00 60.22 1614 ILE P CA 1
ATOM 7348 C C . ILE A 1 950 ? 160.383 163.615 187.780 1.00 60.22 1614 ILE P C 1
ATOM 7349 O O . ILE A 1 950 ? 159.342 163.013 188.056 1.00 60.22 1614 ILE P O 1
ATOM 7354 N N . TYR A 1 951 ? 161.290 163.945 188.704 1.00 57.53 1615 TYR P N 1
ATOM 7355 C CA . TYR A 1 951 ? 161.114 163.519 190.089 1.00 57.53 1615 TYR P CA 1
ATOM 7356 C C . TYR A 1 951 ? 159.900 164.186 190.721 1.00 57.53 1615 TYR P C 1
ATOM 7357 O O . TYR A 1 951 ? 159.152 163.546 191.469 1.00 57.53 1615 TYR P O 1
ATOM 7366 N N . LEU A 1 952 ? 159.686 165.464 190.434 1.00 62.80 1616 LEU P N 1
ATOM 7367 C CA . LEU A 1 952 ? 158.467 166.118 190.871 1.00 62.80 1616 LEU P CA 1
ATOM 7368 C C . LEU A 1 952 ? 157.289 165.626 190.035 1.00 62.80 1616 LEU P C 1
ATOM 7369 O O . LEU A 1 952 ? 157.452 164.916 189.038 1.00 62.80 1616 LEU P O 1
ATOM 7374 N N . GLY A 1 953 ? 156.082 166.008 190.454 1.00 70.86 1617 GLY P N 1
ATOM 7375 C CA . GLY A 1 953 ? 154.884 165.567 189.758 1.00 70.86 1617 GLY P CA 1
ATOM 7376 C C . GLY A 1 953 ? 154.796 166.039 188.322 1.00 70.86 1617 GLY P C 1
ATOM 7377 O O . GLY A 1 953 ? 154.005 165.494 187.546 1.00 70.86 1617 GLY P O 1
ATOM 7378 N N . GLY A 1 954 ? 155.594 167.034 187.947 1.00 72.97 1618 GLY P N 1
ATOM 7379 C CA . GLY A 1 954 ? 155.556 167.586 186.610 1.00 72.97 1618 GLY P CA 1
ATOM 7380 C C . GLY A 1 954 ? 155.716 169.091 186.636 1.00 72.97 1618 GLY P C 1
ATOM 7381 O O . GLY A 1 954 ? 156.051 169.712 185.625 1.00 72.97 1618 GLY P O 1
ATOM 7382 N N . TYR A 1 955 ? 155.477 169.680 187.802 1.00 73.78 1619 TYR P N 1
ATOM 7383 C CA . TYR A 1 955 ? 155.619 171.115 187.980 1.00 73.78 1619 TYR P CA 1
ATOM 7384 C C . TYR A 1 955 ? 157.056 171.462 188.354 1.00 73.78 1619 TYR P C 1
ATOM 7385 O O . TYR A 1 955 ? 157.797 170.646 188.907 1.00 73.78 1619 TYR P O 1
ATOM 7394 N N . GLY A 1 956 ? 157.445 172.693 188.044 1.00 70.41 1620 GLY P N 1
ATOM 7395 C CA . GLY A 1 956 ? 158.806 173.129 188.257 1.00 70.41 1620 GLY P CA 1
ATOM 7396 C C . GLY A 1 956 ? 159.165 173.241 189.730 1.00 70.41 1620 GLY P C 1
ATOM 7397 O O . GLY A 1 956 ? 158.353 173.027 190.632 1.00 70.41 1620 GLY P O 1
ATOM 7398 N N . ARG A 1 957 ? 160.429 173.579 189.964 1.00 65.14 1621 ARG P N 1
ATOM 7399 C CA . ARG A 1 957 ? 160.914 173.807 191.316 1.00 65.14 1621 ARG P CA 1
ATOM 7400 C C . ARG A 1 957 ? 160.167 174.970 191.960 1.00 65.14 1621 ARG P C 1
ATOM 7401 O O . ARG A 1 957 ? 159.572 175.812 191.285 1.00 65.14 1621 ARG P O 1
ATOM 7409 N N . ARG A 1 958 ? 160.206 175.010 193.290 1.00 67.04 1622 ARG P N 1
ATOM 7410 C CA . ARG A 1 958 ? 159.640 176.145 194.001 1.00 67.04 1622 ARG P CA 1
ATOM 7411 C C . ARG A 1 958 ? 160.437 177.404 193.680 1.00 67.04 1622 ARG P C 1
ATOM 7412 O O . ARG A 1 958 ? 161.632 177.342 193.378 1.00 67.04 1622 ARG P O 1
ATOM 7420 N N . ASN A 1 959 ? 159.763 178.554 193.743 1.00 74.24 1623 ASN P N 1
ATOM 7421 C CA . ASN A 1 959 ? 160.391 179.804 193.326 1.00 74.24 1623 ASN P CA 1
ATOM 7422 C C . ASN A 1 959 ? 161.588 180.153 194.204 1.00 74.24 1623 ASN P C 1
ATOM 7423 O O . ASN A 1 959 ? 162.600 180.663 193.709 1.00 74.24 1623 ASN P O 1
ATOM 7428 N N . GLY A 1 960 ? 161.497 179.886 195.502 1.00 69.04 1624 GLY P N 1
ATOM 7429 C CA . GLY A 1 960 ? 162.569 180.237 196.412 1.00 69.04 1624 GLY P CA 1
ATOM 7430 C C . GLY A 1 960 ? 163.669 179.201 196.504 1.00 69.04 1624 GLY P C 1
ATOM 7431 O O . GLY A 1 960 ? 164.853 179.545 196.545 1.00 69.04 1624 GLY P O 1
ATOM 7432 N N . LEU A 1 961 ? 163.288 177.927 196.544 1.00 65.21 1625 LEU P N 1
ATOM 7433 C CA . LEU A 1 961 ? 164.269 176.857 196.658 1.00 65.21 1625 LEU P CA 1
ATOM 7434 C C . LEU A 1 961 ? 165.137 176.790 195.409 1.00 65.21 1625 LEU P C 1
ATOM 7435 O O . LEU A 1 961 ? 164.646 176.904 194.282 1.00 65.21 1625 LEU P O 1
ATOM 7440 N N . GLY A 1 962 ? 166.439 176.609 195.614 1.00 63.32 1626 GLY P N 1
ATOM 7441 C CA . GLY A 1 962 ? 167.374 176.538 194.518 1.00 63.32 1626 GLY P CA 1
ATOM 7442 C C . GLY A 1 962 ? 167.608 175.118 194.055 1.00 63.32 1626 GLY P C 1
ATOM 7443 O O . GLY A 1 962 ? 166.951 174.174 194.508 1.00 63.32 1626 GLY P O 1
ATOM 7444 N N . PRO A 1 963 ? 168.557 174.933 193.134 1.00 57.71 1627 PRO P N 1
ATOM 7445 C CA . PRO A 1 963 ? 168.828 173.577 192.637 1.00 57.71 1627 PRO P CA 1
ATOM 7446 C C . PRO A 1 963 ? 169.516 172.692 193.657 1.00 57.71 1627 PRO P C 1
ATOM 7447 O O . PRO A 1 963 ? 169.359 171.468 193.598 1.00 57.71 1627 PRO P O 1
ATOM 7451 N N . GLU A 1 964 ? 170.272 173.268 194.590 1.00 58.65 1628 GLU P N 1
ATOM 7452 C CA . GLU A 1 964 ? 170.967 172.476 195.597 1.00 58.65 1628 GLU P CA 1
ATOM 7453 C C . GLU A 1 964 ? 170.069 172.070 196.758 1.00 58.65 1628 GLU P C 1
ATOM 7454 O O . GLU A 1 964 ? 170.532 171.352 197.651 1.00 58.65 1628 GLU P O 1
ATOM 7460 N N . PHE A 1 965 ? 168.812 172.510 196.773 1.00 59.71 1629 PHE P N 1
ATOM 7461 C CA . PHE A 1 965 ? 167.916 172.147 197.865 1.00 59.71 1629 PHE P CA 1
ATOM 7462 C C . PHE A 1 965 ? 167.335 170.751 197.676 1.00 59.71 1629 PHE P C 1
ATOM 7463 O O . PHE A 1 965 ? 167.161 170.012 198.651 1.00 59.71 1629 PHE P O 1
ATOM 7471 N N . PHE A 1 966 ? 166.963 170.446 196.436 1.00 56.85 1630 PHE P N 1
ATOM 7472 C CA . PHE A 1 966 ? 166.282 169.162 196.169 1.00 56.85 1630 PHE P CA 1
ATOM 7473 C C . PHE A 1 966 ? 167.304 168.046 195.993 1.00 56.85 1630 PHE P C 1
ATOM 7474 O O . PHE A 1 966 ? 166.881 166.970 195.575 1.00 56.85 1630 PHE P O 1
ATOM 7482 N N . ALA A 1 967 ? 168.582 168.273 196.304 1.00 54.18 1631 ALA P N 1
ATOM 7483 C CA . ALA A 1 967 ? 169.560 167.203 196.009 1.00 54.18 1631 ALA P CA 1
ATOM 7484 C C . ALA A 1 967 ? 170.340 166.726 197.232 1.00 54.18 1631 ALA P C 1
ATOM 7485 O O . ALA A 1 967 ? 170.165 165.570 197.599 1.00 54.18 1631 ALA P O 1
ATOM 7487 N N . LYS A 1 968 ? 171.177 167.566 197.839 1.00 59.68 1632 LYS P N 1
ATOM 7488 C CA . LYS A 1 968 ? 172.042 167.047 198.932 1.00 59.68 1632 LYS P CA 1
ATOM 7489 C C . LYS A 1 968 ? 171.217 166.554 200.123 1.00 59.68 1632 LYS P C 1
ATOM 7490 O O . LYS A 1 968 ? 171.493 165.448 200.609 1.00 59.68 1632 LYS P O 1
ATOM 7496 N N . GLY A 1 969 ? 170.263 167.355 200.586 1.00 58.36 1633 GLY P N 1
ATOM 7497 C CA . GLY A 1 969 ? 169.419 166.951 201.724 1.00 58.36 1633 GLY P CA 1
ATOM 7498 C C . GLY A 1 969 ? 168.392 165.889 201.397 1.00 58.36 1633 GLY P C 1
ATOM 7499 O O . GLY A 1 969 ? 168.273 164.933 202.174 1.00 58.36 1633 GLY P O 1
ATOM 7500 N N . LEU A 1 970 ? 167.700 166.031 200.268 1.00 57.11 1634 LEU P N 1
ATOM 7501 C CA . LEU A 1 970 ? 166.586 165.105 199.952 1.00 57.11 1634 LEU P CA 1
ATOM 7502 C C . LEU A 1 970 ? 166.729 164.560 198.534 1.00 57.11 1634 LEU P C 1
ATOM 7503 O O . LEU A 1 970 ? 167.442 165.182 197.747 1.00 57.11 1634 LEU P O 1
ATOM 7508 N N . LEU A 1 971 ? 166.105 163.419 198.254 1.00 54.52 1635 LEU P N 1
ATOM 7509 C CA . LEU A 1 971 ? 166.157 162.811 196.902 1.00 54.52 1635 LEU P CA 1
ATOM 7510 C C . LEU A 1 971 ? 167.602 162.471 196.527 1.00 54.52 1635 LEU P C 1
ATOM 7511 O O . LEU A 1 971 ? 167.929 162.598 195.340 1.00 54.52 1635 LEU P O 1
ATOM 7516 N N . GLN A 1 972 ? 168.434 162.069 197.491 1.00 55.13 1636 GLN P N 1
ATOM 7517 C CA . GLN A 1 972 ? 169.807 161.596 197.169 1.00 55.13 1636 GLN P CA 1
ATOM 7518 C C . GLN A 1 972 ? 170.121 160.383 198.035 1.00 55.13 1636 GLN P C 1
ATOM 7519 O O . GLN A 1 972 ? 169.622 160.337 199.167 1.00 55.13 1636 GLN P O 1
ATOM 7525 N N . ALA A 1 973 ? 170.920 159.444 197.537 1.00 57.84 1637 ALA P N 1
ATOM 7526 C CA . ALA A 1 973 ? 171.350 158.297 198.367 1.00 57.84 1637 ALA P CA 1
ATOM 7527 C C . ALA A 1 973 ? 172.364 158.803 199.395 1.00 57.84 1637 ALA P C 1
ATOM 7528 O O . ALA A 1 973 ? 173.037 159.798 199.097 1.00 57.84 1637 ALA P O 1
ATOM 7530 N N . PRO A 1 974 ? 172.508 158.198 200.589 1.00 60.61 1638 PRO P N 1
ATOM 7531 C CA . PRO A 1 974 ? 173.428 158.736 201.587 1.00 60.61 1638 PRO P CA 1
ATOM 7532 C C . PRO A 1 974 ? 174.891 158.654 201.125 1.00 60.61 1638 PRO P C 1
ATOM 7533 O O . PRO A 1 974 ? 175.197 157.758 200.370 1.00 60.61 1638 PRO P O 1
ATOM 7537 N N . ASP A 1 975 ? 175.754 159.562 201.593 1.00 66.72 1639 ASP P N 1
ATOM 7538 C CA . ASP A 1 975 ? 177.155 159.572 201.186 1.00 66.72 1639 ASP P CA 1
ATOM 7539 C C . ASP A 1 975 ? 177.889 158.338 201.698 1.00 66.72 1639 ASP P C 1
ATOM 7540 O O . ASP A 1 975 ? 178.749 157.788 201.004 1.00 66.72 1639 ASP P O 1
ATOM 7545 N N . GLN A 1 976 ? 177.560 157.892 202.904 1.00 68.84 1640 GLN P N 1
ATOM 7546 C CA . GLN A 1 976 ? 178.154 156.708 203.502 1.00 68.84 1640 GLN P CA 1
ATOM 7547 C C . GLN A 1 976 ? 177.058 155.898 204.173 1.00 68.84 1640 GLN P C 1
ATOM 7548 O O . GLN A 1 976 ? 176.030 156.456 204.576 1.00 68.84 1640 GLN P O 1
ATOM 7554 N N . PRO A 1 977 ? 177.240 154.580 204.297 1.00 75.10 1641 PRO P N 1
ATOM 7555 C CA . PRO A 1 977 ? 176.227 153.784 205.015 1.00 75.10 1641 PRO P CA 1
ATOM 7556 C C . PRO A 1 977 ? 176.075 154.199 206.468 1.00 75.10 1641 PRO P C 1
ATOM 7557 O O . PRO A 1 977 ? 174.948 154.394 206.940 1.00 75.10 1641 PRO P O 1
ATOM 7561 N N . SER A 1 978 ? 177.183 154.361 207.189 1.00 75.24 1642 SER P N 1
ATOM 7562 C CA . SER A 1 978 ? 177.127 154.736 208.598 1.00 75.24 1642 SER P CA 1
ATOM 7563 C C . SER A 1 978 ? 176.741 156.193 208.818 1.00 75.24 1642 SER P C 1
ATOM 7564 O O . SER A 1 978 ? 176.768 156.647 209.968 1.00 75.24 1642 SER P O 1
ATOM 7567 N N . ASP A 1 979 ? 176.391 156.933 207.767 1.00 73.23 1643 ASP P N 1
ATOM 7568 C CA . ASP A 1 979 ? 176.016 158.329 207.929 1.00 73.23 1643 ASP P CA 1
ATOM 7569 C C . ASP A 1 979 ? 174.731 158.449 208.736 1.00 73.23 1643 ASP P C 1
ATOM 7570 O O . ASP A 1 979 ? 173.762 157.723 208.498 1.00 73.23 1643 ASP P O 1
ATOM 7575 N N . ALA A 1 980 ? 174.727 159.373 209.695 1.00 69.30 1644 ALA P N 1
ATOM 7576 C CA . ALA A 1 980 ? 173.550 159.623 210.524 1.00 69.30 1644 ALA P CA 1
ATOM 7577 C C . ALA A 1 980 ? 172.746 160.777 209.925 1.00 69.30 1644 ALA P C 1
ATOM 7578 O O . ALA A 1 980 ? 172.609 161.860 210.497 1.00 69.30 1644 ALA P O 1
ATOM 7580 N N . THR A 1 981 ? 172.205 160.519 208.737 1.00 65.19 1645 THR P N 1
ATOM 7581 C CA . THR A 1 981 ? 171.398 161.494 208.019 1.00 65.19 1645 THR P CA 1
ATOM 7582 C C . THR A 1 981 ? 170.100 160.848 207.560 1.00 65.19 1645 THR P C 1
ATOM 7583 O O . THR A 1 981 ? 170.010 159.626 207.420 1.00 65.19 1645 THR P O 1
ATOM 7587 N N . ILE A 1 982 ? 169.092 161.686 207.333 1.00 62.48 1646 ILE P N 1
ATOM 7588 C CA . ILE A 1 982 ? 167.775 161.220 206.890 1.00 62.48 1646 ILE P CA 1
ATOM 7589 C C . ILE A 1 982 ? 167.823 161.188 205.367 1.00 62.48 1646 ILE P C 1
ATOM 7590 O O . ILE A 1 982 ? 167.580 162.187 204.693 1.00 62.48 1646 ILE P O 1
ATOM 7595 N N . THR A 1 983 ? 168.158 160.025 204.820 1.00 62.18 1647 THR P N 1
ATOM 7596 C CA . THR A 1 983 ? 168.197 159.830 203.378 1.00 62.18 1647 THR P CA 1
ATOM 7597 C C . THR A 1 983 ? 167.542 158.502 203.031 1.00 62.18 1647 THR P C 1
ATOM 7598 O O . THR A 1 983 ? 167.143 157.727 203.904 1.00 62.18 1647 THR P O 1
ATOM 7602 N N . ILE A 1 984 ? 167.436 158.247 201.732 1.00 57.66 1648 ILE P N 1
ATOM 7603 C CA . ILE A 1 984 ? 166.816 157.038 201.204 1.00 57.66 1648 ILE P CA 1
ATOM 7604 C C . ILE A 1 984 ? 167.840 156.312 200.338 1.00 57.66 1648 ILE P C 1
ATOM 7605 O O . ILE A 1 984 ? 168.232 156.805 199.273 1.00 57.66 1648 ILE P O 1
ATOM 7610 N N . ASN A 1 985 ? 168.290 155.149 200.807 1.00 58.93 1649 ASN P N 1
ATOM 7611 C CA . ASN A 1 985 ? 169.325 154.379 200.118 1.00 58.93 1649 ASN P CA 1
ATOM 7612 C C . ASN A 1 985 ? 168.696 153.711 198.907 1.00 58.93 1649 ASN P C 1
ATOM 7613 O O . ASN A 1 985 ? 168.211 152.581 198.971 1.00 58.93 1649 ASN P O 1
ATOM 7618 N N . SER A 1 986 ? 168.711 154.421 197.781 1.00 54.91 1650 SER P N 1
ATOM 7619 C CA . SER A 1 986 ? 168.032 153.951 196.581 1.00 54.91 1650 SER P CA 1
ATOM 7620 C C . SER A 1 986 ? 168.957 153.237 195.606 1.00 54.91 1650 SER P C 1
ATOM 7621 O O . SER A 1 986 ? 168.472 152.569 194.687 1.00 54.91 1650 SER P O 1
ATOM 7624 N N . ILE A 1 987 ? 170.273 153.360 195.772 1.00 51.63 1651 ILE P N 1
ATOM 7625 C CA . ILE A 1 987 ? 171.202 152.782 194.805 1.00 51.63 1651 ILE P CA 1
ATOM 7626 C C . ILE A 1 987 ? 171.979 151.631 195.424 1.00 51.63 1651 ILE P C 1
ATOM 7627 O O . ILE A 1 987 ? 171.793 150.468 195.050 1.00 51.63 1651 ILE P O 1
ATOM 7632 N N . LEU A 1 988 ? 172.864 151.954 196.363 1.00 56.86 1652 LEU P N 1
ATOM 7633 C CA . LEU A 1 988 ? 173.815 150.979 196.876 1.00 56.86 1652 LEU P CA 1
ATOM 7634 C C . LEU A 1 988 ? 173.103 149.789 197.509 1.00 56.86 1652 LEU P C 1
ATOM 7635 O O . LEU A 1 988 ? 172.261 149.944 198.396 1.00 56.86 1652 LEU P O 1
ATOM 7640 N N . LYS A 1 989 ? 173.449 148.596 197.037 1.00 69.33 1653 LYS P N 1
ATOM 7641 C CA . LYS A 1 989 ? 172.952 147.342 197.588 1.00 69.33 1653 LYS P CA 1
ATOM 7642 C C . LYS A 1 989 ? 174.127 146.628 198.242 1.00 69.33 1653 LYS P C 1
ATOM 7643 O O . LYS A 1 989 ? 175.002 146.094 197.550 1.00 69.33 1653 LYS P O 1
ATOM 7649 N N . HIS A 1 990 ? 174.149 146.620 199.571 1.00 74.29 1654 HIS P N 1
ATOM 7650 C CA . HIS A 1 990 ? 175.239 146.038 200.345 1.00 74.29 1654 HIS P CA 1
ATOM 7651 C C . HIS A 1 990 ? 174.678 144.951 201.248 1.00 74.29 1654 HIS P C 1
ATOM 7652 O O . HIS A 1 990 ? 173.818 145.223 202.092 1.00 74.29 1654 HIS P O 1
ATOM 7659 N N . SER A 1 991 ? 175.168 143.725 201.072 1.00 85.41 1655 SER P N 1
ATOM 7660 C CA . SER A 1 991 ? 174.686 142.602 201.857 1.00 85.41 1655 SER P CA 1
ATOM 7661 C C . SER A 1 991 ? 175.277 142.638 203.264 1.00 85.41 1655 SER P C 1
ATOM 7662 O O . SER A 1 991 ? 176.136 143.461 203.594 1.00 85.41 1655 SER P O 1
ATOM 7665 N N . LYS A 1 992 ? 174.776 141.771 204.146 1.00 85.93 1656 LYS P N 1
ATOM 7666 C CA . LYS A 1 992 ? 175.230 141.805 205.563 1.00 85.93 1656 LYS P CA 1
ATOM 7667 C C . LYS A 1 992 ? 176.615 141.171 205.675 1.00 85.93 1656 LYS P C 1
ATOM 7668 O O . LYS A 1 992 ? 177.213 141.235 206.763 1.00 85.93 1656 LYS P O 1
ATOM 7674 N N . SER A 1 993 ? 177.099 140.582 204.584 1.00 92.04 1657 SER P N 1
ATOM 7675 C CA . SER A 1 993 ? 178.419 139.903 204.598 1.00 92.04 1657 SER P CA 1
ATOM 7676 C C . SER A 1 993 ? 179.526 140.920 204.881 1.00 92.04 1657 SER P C 1
ATOM 7677 O O . SER A 1 993 ? 180.472 140.566 205.606 1.00 92.04 1657 SER P O 1
ATOM 7680 N N . ASP A 1 994 ? 179.409 142.126 204.332 1.00 94.00 1658 ASP P N 1
ATOM 7681 C CA . ASP A 1 994 ? 180.478 143.148 204.483 1.00 94.00 1658 ASP P CA 1
ATOM 7682 C C . ASP A 1 994 ? 180.552 143.613 205.942 1.00 94.00 1658 ASP P C 1
ATOM 7683 O O . ASP A 1 994 ? 179.553 143.449 206.664 1.00 94.00 1658 ASP P O 1
ATOM 7688 N N . SER A 1 995 ? 181.691 144.177 206.350 1.00 89.35 1659 SER P N 1
ATOM 7689 C CA . SER A 1 995 ? 181.862 144.687 207.736 1.00 89.35 1659 SER P CA 1
ATOM 7690 C C . SER A 1 995 ? 180.993 145.935 207.916 1.00 89.35 1659 SER P C 1
ATOM 7691 O O . SER A 1 995 ? 180.847 146.395 209.062 1.00 89.35 1659 SER P O 1
ATOM 7694 N N . THR A 1 996 ? 180.430 146.447 206.822 1.00 89.03 1660 THR P N 1
ATOM 7695 C CA . THR A 1 996 ? 179.577 147.660 206.858 1.00 89.03 1660 THR P CA 1
ATOM 7696 C C . THR A 1 996 ? 178.310 147.377 207.671 1.00 89.03 1660 THR P C 1
ATOM 7697 O O . THR A 1 996 ? 177.588 148.338 207.972 1.00 89.03 1660 THR P O 1
ATOM 7701 N N . GLU A 1 997 ? 178.037 146.106 207.974 1.00 85.97 1661 GLU P N 1
ATOM 7702 C CA . GLU A 1 997 ? 176.817 145.740 208.739 1.00 85.97 1661 GLU P CA 1
ATOM 7703 C C . GLU A 1 997 ? 176.879 146.493 210.065 1.00 85.97 1661 GLU P C 1
ATOM 7704 O O . GLU A 1 997 ? 175.829 146.976 210.519 1.00 85.97 1661 GLU P O 1
ATOM 7710 N N . GLY A 1 998 ? 178.068 146.606 210.655 1.00 81.96 1662 GLY P N 1
ATOM 7711 C CA . GLY A 1 998 ? 178.164 147.443 211.862 1.00 81.96 1662 GLY P CA 1
ATOM 7712 C C . GLY A 1 998 ? 177.820 148.866 211.479 1.00 81.96 1662 GLY P C 1
ATOM 7713 O O . GLY A 1 998 ? 178.354 149.327 210.461 1.00 81.96 1662 GLY P O 1
ATOM 7714 N N . SER A 1 999 ? 176.973 149.533 212.261 1.00 80.74 1663 SER P N 1
ATOM 7715 C CA . SER A 1 999 ? 176.514 150.906 211.921 1.00 80.74 1663 SER P CA 1
ATOM 7716 C C . SER A 1 999 ? 175.925 150.969 210.503 1.00 80.74 1663 SER P C 1
ATOM 7717 O O . SER A 1 999 ? 176.333 151.853 209.738 1.00 80.74 1663 SER P O 1
ATOM 7720 N N . ARG A 1 1000 ? 175.022 150.045 210.154 1.00 80.20 1664 ARG P N 1
ATOM 7721 C CA . ARG A 1 1000 ? 174.365 150.120 208.824 1.00 80.20 1664 ARG P CA 1
ATOM 7722 C C . ARG A 1 1000 ? 173.555 151.412 208.737 1.00 80.20 1664 ARG P C 1
ATOM 7723 O O . ARG A 1 1000 ? 173.728 152.110 207.736 1.00 80.20 1664 ARG P O 1
ATOM 7731 N N . LEU A 1 1001 ? 172.684 151.697 209.711 1.00 75.34 1665 LEU P N 1
ATOM 7732 C CA . LEU A 1 1001 ? 171.958 152.997 209.773 1.00 75.34 1665 LEU P CA 1
ATOM 7733 C C . LEU A 1 1001 ? 171.359 153.394 208.418 1.00 75.34 1665 LEU P C 1
ATOM 7734 O O . LEU A 1 1001 ? 171.370 154.604 208.145 1.00 75.34 1665 LEU P O 1
ATOM 7739 N N . GLN A 1 1002 ? 170.815 152.455 207.635 1.00 70.80 1666 GLN P N 1
ATOM 7740 C CA . GLN A 1 1002 ? 170.261 152.748 206.279 1.00 70.80 1666 GLN P CA 1
ATOM 7741 C C . GLN A 1 1002 ? 169.475 151.532 205.777 1.00 70.80 1666 GLN P C 1
ATOM 7742 O O . GLN A 1 1002 ? 169.290 150.592 206.564 1.00 70.80 1666 GLN P O 1
ATOM 7748 N N . VAL A 1 1003 ? 169.036 151.544 204.516 1.00 68.00 1667 VAL P N 1
ATOM 7749 C CA . VAL A 1 1003 ? 168.270 150.436 203.961 1.00 68.00 1667 VAL P CA 1
ATOM 7750 C C . VAL A 1 1003 ? 169.218 149.345 203.479 1.00 68.00 1667 VAL P C 1
ATOM 7751 O O . VAL A 1 1003 ? 170.264 149.624 202.875 1.00 68.00 1667 VAL P O 1
ATOM 7755 N N . LEU A 1 1004 ? 168.853 148.092 203.746 1.00 73.22 1668 LEU P N 1
ATOM 7756 C CA . LEU A 1 1004 ? 169.672 146.967 203.307 1.00 73.22 1668 LEU P CA 1
ATOM 7757 C C . LEU A 1 1004 ? 169.665 146.843 201.788 1.00 73.22 1668 LEU P C 1
ATOM 7758 O O . LEU A 1 1004 ? 170.720 146.856 201.144 1.00 73.22 1668 LEU P O 1
ATOM 7763 N N . ASP A 1 1005 ? 168.478 146.721 201.196 1.00 74.33 1669 ASP P N 1
ATOM 7764 C CA . ASP A 1 1005 ? 168.335 146.518 199.759 1.00 74.33 1669 ASP P CA 1
ATOM 7765 C C . ASP A 1 1005 ? 167.346 147.543 199.220 1.00 74.33 1669 ASP P C 1
ATOM 7766 O O . ASP A 1 1005 ? 166.225 147.656 199.754 1.00 74.33 1669 ASP P O 1
ATOM 7771 N N . PRO A 1 1006 ? 167.701 148.305 198.182 1.00 68.74 1670 PRO P N 1
ATOM 7772 C CA . PRO A 1 1006 ? 166.767 149.330 197.688 1.00 68.74 1670 PRO P CA 1
ATOM 7773 C C . PRO A 1 1006 ? 165.619 148.763 196.875 1.00 68.74 1670 PRO P C 1
ATOM 7774 O O . PRO A 1 1006 ? 164.469 149.179 197.070 1.00 68.74 1670 PRO P O 1
ATOM 7778 N N . THR A 1 1007 ? 165.889 147.831 195.961 1.00 70.90 1671 THR P N 1
ATOM 7779 C CA . THR A 1 1007 ? 164.827 147.316 195.101 1.00 70.90 1671 THR P CA 1
ATOM 7780 C C . THR A 1 1007 ? 163.897 146.382 195.868 1.00 70.90 1671 THR P C 1
ATOM 7781 O O . THR A 1 1007 ? 162.741 146.180 195.477 1.00 70.90 1671 THR P O 1
ATOM 7785 N N . GLU A 1 1008 ? 164.385 145.803 196.965 1.00 72.59 1672 GLU P N 1
ATOM 7786 C CA . GLU A 1 1008 ? 163.560 144.883 197.742 1.00 72.59 1672 GLU P CA 1
ATOM 7787 C C . GLU A 1 1008 ? 162.596 145.637 198.649 1.00 72.59 1672 GLU P C 1
ATOM 7788 O O . GLU A 1 1008 ? 161.420 145.269 198.767 1.00 72.59 1672 GLU P O 1
ATOM 7794 N N . ARG A 1 1009 ? 163.076 146.698 199.298 1.00 68.80 1673 ARG P N 1
ATOM 7795 C CA . ARG A 1 1009 ? 162.264 147.381 200.300 1.00 68.80 1673 ARG P CA 1
ATOM 7796 C C . ARG A 1 1009 ? 161.182 148.241 199.661 1.00 68.80 1673 ARG P C 1
ATOM 7797 O O . ARG A 1 1009 ? 160.054 148.303 200.164 1.00 68.80 1673 ARG P O 1
ATOM 7805 N N . PHE A 1 1010 ? 161.497 148.908 198.555 1.00 63.92 1674 PHE P N 1
ATOM 7806 C CA . PHE A 1 1010 ? 160.589 149.869 197.927 1.00 63.92 1674 PHE P CA 1
ATOM 7807 C C . PHE A 1 1010 ? 159.938 149.216 196.711 1.00 63.92 1674 PHE P C 1
ATOM 7808 O O . PHE A 1 1010 ? 160.595 148.975 195.695 1.00 63.92 1674 PHE P O 1
ATOM 7816 N N . GLN A 1 1011 ? 158.641 148.933 196.820 1.00 65.93 1675 GLN P N 1
ATOM 7817 C CA . GLN A 1 1011 ? 157.871 148.377 195.716 1.00 65.93 1675 GLN P CA 1
ATOM 7818 C C . GLN A 1 1011 ? 156.854 149.348 195.134 1.00 65.93 1675 GLN P C 1
ATOM 7819 O O . GLN A 1 1011 ? 156.391 149.128 194.010 1.00 65.93 1675 GLN P O 1
ATOM 7825 N N . ASN A 1 1012 ? 156.500 150.403 195.859 1.00 65.36 1676 ASN P N 1
ATOM 7826 C CA . ASN A 1 1012 ? 155.552 151.410 195.391 1.00 65.36 1676 ASN P CA 1
ATOM 7827 C C . ASN A 1 1012 ? 155.648 152.607 196.329 1.00 65.36 1676 ASN P C 1
ATOM 7828 O O . ASN A 1 1012 ? 156.425 152.607 197.289 1.00 65.36 1676 ASN P O 1
ATOM 7833 N N . ALA A 1 1013 ? 154.846 153.636 196.042 1.00 63.37 1677 ALA P N 1
ATOM 7834 C CA . ALA A 1 1013 ? 154.855 154.831 196.878 1.00 63.37 1677 ALA P CA 1
ATOM 7835 C C . ALA A 1 1013 ? 154.399 154.522 198.299 1.00 63.37 1677 ALA P C 1
ATOM 7836 O O . ALA A 1 1013 ? 154.877 155.150 199.255 1.00 63.37 1677 ALA P O 1
ATOM 7838 N N . ALA A 1 1014 ? 153.484 153.565 198.458 1.00 65.74 1678 ALA P N 1
ATOM 7839 C CA . ALA A 1 1014 ? 153.019 153.201 199.792 1.00 65.74 1678 ALA P CA 1
ATOM 7840 C C . ALA A 1 1014 ? 154.152 152.633 200.634 1.00 65.74 1678 ALA P C 1
ATOM 7841 O O . ALA A 1 1014 ? 154.231 152.898 201.838 1.00 65.74 1678 ALA P O 1
ATOM 7843 N N . ASP A 1 1015 ? 155.048 151.858 200.017 1.00 68.60 1679 ASP P N 1
ATOM 7844 C CA . ASP A 1 1015 ? 156.170 151.301 200.764 1.00 68.60 1679 ASP P CA 1
ATOM 7845 C C . ASP A 1 1015 ? 157.125 152.393 201.229 1.00 68.60 1679 ASP P C 1
ATOM 7846 O O . ASP A 1 1015 ? 157.611 152.356 202.364 1.00 68.60 1679 ASP P O 1
ATOM 7851 N N . LEU A 1 1016 ? 157.401 153.378 200.368 1.00 62.15 1680 LEU P N 1
ATOM 7852 C CA . LEU A 1 1016 ? 158.246 154.494 200.779 1.00 62.15 1680 LEU P CA 1
ATOM 7853 C C . LEU A 1 1016 ? 157.593 155.290 201.899 1.00 62.15 1680 LEU P C 1
ATOM 7854 O O . LEU A 1 1016 ? 158.260 155.676 202.871 1.00 62.15 1680 LEU P O 1
ATOM 7859 N N . GLN A 1 1017 ? 156.287 155.552 201.783 1.00 63.25 1681 GLN P N 1
ATOM 7860 C CA . GLN A 1 1017 ? 155.594 156.279 202.838 1.00 63.25 1681 GLN P CA 1
ATOM 7861 C C . GLN A 1 1017 ? 155.646 155.519 204.154 1.00 63.25 1681 GLN P C 1
ATOM 7862 O O . GLN A 1 1017 ? 155.882 156.115 205.209 1.00 63.25 1681 GLN P O 1
ATOM 7868 N N . ASN A 1 1018 ? 155.451 154.200 204.111 1.00 64.76 1682 ASN P N 1
ATOM 7869 C CA . ASN A 1 1018 ? 155.489 153.408 205.338 1.00 64.76 1682 ASN P CA 1
ATOM 7870 C C . ASN A 1 1018 ? 156.888 153.383 205.942 1.00 64.76 1682 ASN P C 1
ATOM 7871 O O . ASN A 1 1018 ? 157.043 153.468 207.168 1.00 64.76 1682 ASN P O 1
ATOM 7876 N N . TYR A 1 1019 ? 157.917 153.266 205.100 1.00 63.53 1683 TYR P N 1
ATOM 7877 C CA . TYR A 1 1019 ? 159.287 153.280 205.597 1.00 63.53 1683 TYR P CA 1
ATOM 7878 C C . TYR A 1 1019 ? 159.603 154.598 206.290 1.00 63.53 1683 TYR P C 1
ATOM 7879 O O . TYR A 1 1019 ? 160.130 154.616 207.409 1.00 63.53 1683 TYR P O 1
ATOM 7888 N N . VAL A 1 1020 ? 159.286 155.718 205.635 1.00 61.59 1684 VAL P N 1
ATOM 7889 C CA . VAL A 1 1020 ? 159.558 157.022 206.235 1.00 61.59 1684 VAL P CA 1
ATOM 7890 C C . VAL A 1 1020 ? 158.715 157.214 207.489 1.00 61.59 1684 VAL P C 1
ATOM 7891 O O . VAL A 1 1020 ? 159.171 157.808 208.473 1.00 61.59 1684 VAL P O 1
ATOM 7895 N N . HIS A 1 1021 ? 157.487 156.692 207.486 1.00 64.35 1685 HIS P N 1
ATOM 7896 C CA . HIS A 1 1021 ? 156.615 156.824 208.647 1.00 64.35 1685 HIS P CA 1
ATOM 7897 C C . HIS A 1 1021 ? 157.196 156.104 209.853 1.00 64.35 1685 HIS P C 1
ATOM 7898 O O . HIS A 1 1021 ? 157.231 156.650 210.958 1.00 64.35 1685 HIS P O 1
ATOM 7905 N N . ASN A 1 1022 ? 157.681 154.876 209.658 1.00 66.45 1686 ASN P N 1
ATOM 7906 C CA . ASN A 1 1022 ? 158.268 154.142 210.776 1.00 66.45 1686 ASN P CA 1
ATOM 7907 C C . ASN A 1 1022 ? 159.582 154.772 211.230 1.00 66.45 1686 ASN P C 1
ATOM 7908 O O . ASN A 1 1022 ? 159.846 154.879 212.437 1.00 66.45 1686 ASN P O 1
ATOM 7913 N N . MET A 1 1023 ? 160.418 155.193 210.275 1.00 67.11 1687 MET P N 1
ATOM 7914 C CA . MET A 1 1023 ? 161.676 155.840 210.633 1.00 67.11 1687 MET P CA 1
ATOM 7915 C C . MET A 1 1023 ? 161.428 157.087 211.468 1.00 67.11 1687 MET P C 1
ATOM 7916 O O . MET A 1 1023 ? 162.058 157.285 212.511 1.00 67.11 1687 MET P O 1
ATOM 7921 N N . PHE A 1 1024 ? 160.493 157.930 211.035 1.00 65.65 1688 PHE P N 1
ATOM 7922 C CA . PHE A 1 1024 ? 160.190 159.134 211.786 1.00 65.65 1688 PHE P CA 1
ATOM 7923 C C . PHE A 1 1024 ? 159.414 158.851 213.060 1.00 65.65 1688 PHE P C 1
ATOM 7924 O O . PHE A 1 1024 ? 159.477 159.658 213.985 1.00 65.65 1688 PHE P O 1
ATOM 7932 N N . ASP A 1 1025 ? 158.713 157.721 213.149 1.00 67.82 1689 ASP P N 1
ATOM 7933 C CA . ASP A 1 1025 ? 158.140 157.317 214.426 1.00 67.82 1689 ASP P CA 1
ATOM 7934 C C . ASP A 1 1025 ? 159.240 157.067 215.447 1.00 67.82 1689 ASP P C 1
ATOM 7935 O O . ASP A 1 1025 ? 159.197 157.582 216.572 1.00 67.82 1689 ASP P O 1
ATOM 7940 N N . LEU A 1 1026 ? 160.253 156.291 215.058 1.00 67.04 1690 LEU P N 1
ATOM 7941 C CA . LEU A 1 1026 ? 161.379 156.055 215.962 1.00 67.04 1690 LEU P CA 1
ATOM 7942 C C . LEU A 1 1026 ? 162.117 157.354 216.274 1.00 67.04 1690 LEU P C 1
ATOM 7943 O O . LEU A 1 1026 ? 162.505 157.602 217.426 1.00 67.04 1690 LEU P O 1
ATOM 7948 N N . ILE A 1 1027 ? 162.315 158.198 215.257 1.00 70.40 1691 ILE P N 1
ATOM 7949 C CA . ILE A 1 1027 ? 163.021 159.461 215.459 1.00 70.40 1691 ILE P CA 1
ATOM 7950 C C . ILE A 1 1027 ? 162.247 160.360 216.413 1.00 70.40 1691 ILE P C 1
ATOM 7951 O O . ILE A 1 1027 ? 162.830 161.009 217.286 1.00 70.40 1691 ILE P O 1
ATOM 7956 N N . TYR A 1 1028 ? 160.920 160.405 216.269 1.00 70.45 1692 TYR P N 1
ATOM 7957 C CA . TYR A 1 1028 ? 160.099 161.221 217.154 1.00 70.45 1692 TYR P CA 1
ATOM 7958 C C . TYR A 1 1028 ? 160.120 160.683 218.573 1.00 70.45 1692 TYR P C 1
ATOM 7959 O O . TYR A 1 1028 ? 160.130 161.461 219.531 1.00 70.45 1692 TYR P O 1
ATOM 7968 N N . MET A 1 1029 ? 160.121 159.360 218.733 1.00 72.26 1693 MET P N 1
ATOM 7969 C CA . MET A 1 1029 ? 160.237 158.792 220.071 1.00 72.26 1693 MET P CA 1
ATOM 7970 C C . MET A 1 1029 ? 161.539 159.227 220.731 1.00 72.26 1693 MET P C 1
ATOM 7971 O O . MET A 1 1029 ? 161.546 159.704 221.875 1.00 72.26 1693 MET P O 1
ATOM 7976 N N . MET A 1 1030 ? 162.656 159.080 220.016 1.00 73.39 1694 MET P N 1
ATOM 7977 C CA . MET A 1 1030 ? 163.946 159.463 220.583 1.00 73.39 1694 MET P CA 1
ATOM 7978 C C . MET A 1 1030 ? 164.010 160.962 220.863 1.00 73.39 1694 MET P C 1
ATOM 7979 O O . MET A 1 1030 ? 164.549 161.386 221.892 1.00 73.39 1694 MET P O 1
ATOM 7984 N N . GLU A 1 1031 ? 163.452 161.777 219.967 1.00 73.37 1695 GLU P N 1
ATOM 7985 C CA . GLU A 1 1031 ? 163.496 163.222 220.156 1.00 73.37 1695 GLU P CA 1
ATOM 7986 C C . GLU A 1 1031 ? 162.634 163.651 221.332 1.00 73.37 1695 GLU P C 1
ATOM 7987 O O . GLU A 1 1031 ? 163.009 164.555 222.085 1.00 73.37 1695 GLU P O 1
ATOM 7993 N N . TYR A 1 1032 ? 161.479 163.009 221.519 1.00 75.40 1696 TYR P N 1
ATOM 7994 C CA . TYR A 1 1032 ? 160.641 163.329 222.668 1.00 75.40 1696 TYR P CA 1
ATOM 7995 C C . TYR A 1 1032 ? 161.314 162.907 223.966 1.00 75.40 1696 TYR P C 1
ATOM 7996 O O . TYR A 1 1032 ? 161.215 163.613 224.977 1.00 75.40 1696 TYR P O 1
ATOM 8005 N N . LEU A 1 1033 ? 162.002 161.763 223.960 1.00 77.33 1697 LEU P N 1
ATOM 8006 C CA . LEU A 1 1033 ? 162.752 161.359 225.145 1.00 77.33 1697 LEU P CA 1
ATOM 8007 C C . LEU A 1 1033 ? 163.845 162.373 225.467 1.00 77.33 1697 LEU P C 1
ATOM 8008 O O . LEU A 1 1033 ? 164.014 162.776 226.625 1.00 77.33 1697 LEU P O 1
ATOM 8013 N N . GLU A 1 1034 ? 164.591 162.806 224.450 1.00 76.62 1698 GLU P N 1
ATOM 8014 C CA . GLU A 1 1034 ? 165.636 163.798 224.678 1.00 76.62 1698 GLU P CA 1
ATOM 8015 C C . GLU A 1 1034 ? 165.048 165.113 225.176 1.00 76.62 1698 GLU P C 1
ATOM 8016 O O . GLU A 1 1034 ? 165.622 165.762 226.060 1.00 76.62 1698 GLU P O 1
ATOM 8022 N N . GLY A 1 1035 ? 163.899 165.517 224.633 1.00 76.97 1699 GLY P N 1
ATOM 8023 C CA . GLY A 1 1035 ? 163.271 166.747 225.088 1.00 76.97 1699 GLY P CA 1
ATOM 8024 C C . GLY A 1 1035 ? 162.813 166.665 226.530 1.00 76.97 1699 GLY P C 1
ATOM 8025 O O . GLY A 1 1035 ? 163.019 167.599 227.310 1.00 76.97 1699 GLY P O 1
ATOM 8026 N N . GLN A 1 1036 ? 162.183 165.549 226.907 1.00 79.86 1700 GLN P N 1
ATOM 8027 C CA . GLN A 1 1036 ? 161.817 165.349 228.304 1.00 79.86 1700 GLN P CA 1
ATOM 8028 C C . GLN A 1 1036 ? 163.047 165.327 229.198 1.00 79.86 1700 GLN P C 1
ATOM 8029 O O . GLN A 1 1036 ? 162.975 165.726 230.365 1.00 79.86 1700 GLN P O 1
ATOM 8035 N N . SER A 1 1037 ? 164.182 164.866 228.672 1.00 82.40 1701 SER P N 1
ATOM 8036 C CA . SER A 1 1037 ? 165.424 164.951 229.429 1.00 82.40 1701 SER P CA 1
ATOM 8037 C C . SER A 1 1037 ? 165.920 166.387 229.536 1.00 82.40 1701 SER P C 1
ATOM 8038 O O . SER A 1 1037 ? 166.606 166.734 230.504 1.00 82.40 1701 SER P O 1
ATOM 8041 N N . ILE A 1 1038 ? 165.590 167.230 228.557 1.00 80.54 1702 ILE P N 1
ATOM 8042 C CA . ILE A 1 1038 ? 166.090 168.602 228.553 1.00 80.54 1702 ILE P CA 1
ATOM 8043 C C . ILE A 1 1038 ? 165.388 169.436 229.617 1.00 80.54 1702 ILE P C 1
ATOM 8044 O O . ILE A 1 1038 ? 166.036 170.080 230.450 1.00 80.54 1702 ILE P O 1
ATOM 8049 N N . VAL A 1 1039 ? 164.055 169.438 229.607 1.00 81.51 1703 VAL P N 1
ATOM 8050 C CA . VAL A 1 1039 ? 163.317 170.340 230.486 1.00 81.51 1703 VAL P CA 1
ATOM 8051 C C . VAL A 1 1039 ? 163.324 169.845 231.927 1.00 81.51 1703 VAL P C 1
ATOM 8052 O O . VAL A 1 1039 ? 163.118 170.631 232.858 1.00 81.51 1703 VAL P O 1
ATOM 8056 N N . ASN A 1 1040 ? 163.556 168.552 232.142 1.00 85.03 1704 ASN P N 1
ATOM 8057 C CA . ASN A 1 1040 ? 163.483 168.002 233.492 1.00 85.03 1704 ASN P CA 1
ATOM 8058 C C . ASN A 1 1040 ? 164.836 168.001 234.197 1.00 85.03 1704 ASN P C 1
ATOM 8059 O O . ASN A 1 1040 ? 164.982 168.613 235.260 1.00 85.03 1704 ASN P O 1
ATOM 8064 N N . LYS A 1 1041 ? 165.827 167.329 233.626 1.00 86.12 1705 LYS P N 1
ATOM 8065 C CA . LYS A 1 1041 ? 167.121 167.125 234.271 1.00 86.12 1705 LYS P CA 1
ATOM 8066 C C . LYS A 1 1041 ? 168.198 167.867 233.484 1.00 86.12 1705 LYS P C 1
ATOM 8067 O O . LYS A 1 1041 ? 168.998 167.253 232.772 1.00 86.12 1705 LYS P O 1
ATOM 8073 N N . LEU A 1 1042 ? 168.221 169.192 233.620 1.00 85.04 1706 LEU P N 1
ATOM 8074 C CA . LEU A 1 1042 ? 169.262 170.003 233.004 1.00 85.04 1706 LEU P CA 1
ATOM 8075 C C . LEU A 1 1042 ? 169.264 171.378 233.653 1.00 85.04 1706 LEU P C 1
ATOM 8076 O O . LEU A 1 1042 ? 168.203 171.961 233.885 1.00 85.04 1706 LEU P O 1
ATOM 8081 N N . SER A 1 1043 ? 170.458 171.885 233.939 1.00 85.10 1707 SER P N 1
ATOM 8082 C CA . SER A 1 1043 ? 170.602 173.200 234.541 1.00 85.10 1707 SER P CA 1
ATOM 8083 C C . SER A 1 1043 ? 170.437 174.292 233.486 1.00 85.10 1707 SER P C 1
ATOM 8084 O O . SER A 1 1043 ? 170.298 174.024 232.288 1.00 85.10 1707 SER P O 1
ATOM 8087 N N . VAL A 1 1044 ? 170.460 175.542 233.946 1.00 83.19 1708 VAL P N 1
ATOM 8088 C CA . VAL A 1 1044 ? 170.219 176.669 233.048 1.00 83.19 1708 VAL P CA 1
ATOM 8089 C C . VAL A 1 1044 ? 171.440 176.924 232.170 1.00 83.19 1708 VAL P C 1
ATOM 8090 O O . VAL A 1 1044 ? 171.327 177.055 230.946 1.00 83.19 1708 VAL P O 1
ATOM 8094 N N . TYR A 1 1045 ? 172.624 177.005 232.784 1.00 88.38 1709 TYR P N 1
ATOM 8095 C CA . TYR A 1 1045 ? 173.836 177.258 232.014 1.00 88.38 1709 TYR P CA 1
ATOM 8096 C C . TYR A 1 1045 ? 174.108 176.133 231.024 1.00 88.38 1709 TYR P C 1
ATOM 8097 O O . TYR A 1 1045 ? 174.603 176.376 229.916 1.00 88.38 1709 TYR P O 1
ATOM 8106 N N . GLN A 1 1046 ? 173.791 174.894 231.401 1.00 88.42 1710 GLN P N 1
ATOM 8107 C CA . GLN A 1 1046 ? 173.929 173.786 230.464 1.00 88.42 1710 GLN P CA 1
ATOM 8108 C C . GLN A 1 1046 ? 172.880 173.866 229.364 1.00 88.42 1710 GLN P C 1
ATOM 8109 O O . GLN A 1 1046 ? 173.163 173.549 228.202 1.00 88.42 1710 GLN P O 1
ATOM 8115 N N . LYS A 1 1047 ? 171.664 174.296 229.709 1.00 83.59 1711 LYS P N 1
ATOM 8116 C CA . LYS A 1 1047 ? 170.618 174.446 228.704 1.00 83.59 1711 LYS P CA 1
ATOM 8117 C C . LYS A 1 1047 ? 170.971 175.527 227.691 1.00 83.59 1711 LYS P C 1
ATOM 8118 O O . LYS A 1 1047 ? 170.534 175.459 226.537 1.00 83.59 1711 LYS P O 1
ATOM 8124 N N . MET A 1 1048 ? 171.752 176.528 228.103 1.00 84.68 1712 MET P N 1
ATOM 8125 C CA . MET A 1 1048 ? 172.161 177.576 227.173 1.00 84.68 1712 MET P CA 1
ATOM 8126 C C . MET A 1 1048 ? 172.994 177.003 226.032 1.00 84.68 1712 MET P C 1
ATOM 8127 O O . MET A 1 1048 ? 172.717 177.257 224.856 1.00 84.68 1712 MET P O 1
ATOM 8132 N N . ALA A 1 1049 ? 174.019 176.219 226.364 1.00 80.43 1713 ALA P N 1
ATOM 8133 C CA . ALA A 1 1049 ? 174.905 175.670 225.347 1.00 80.43 1713 ALA P CA 1
ATOM 8134 C C . ALA A 1 1049 ? 174.339 174.427 224.675 1.00 80.43 1713 ALA P C 1
ATOM 8135 O O . ALA A 1 1049 ? 174.783 174.079 223.577 1.00 80.43 1713 ALA P O 1
ATOM 8137 N N . ALA A 1 1050 ? 173.378 173.749 225.306 1.00 76.56 1714 ALA P N 1
ATOM 8138 C CA . ALA A 1 1050 ? 172.859 172.514 224.729 1.00 76.56 1714 ALA P CA 1
ATOM 8139 C C . ALA A 1 1050 ? 171.894 172.781 223.583 1.00 76.56 1714 ALA P C 1
ATOM 8140 O O . ALA A 1 1050 ? 171.692 171.908 222.732 1.00 76.56 1714 ALA P O 1
ATOM 8142 N N . LEU A 1 1051 ? 171.295 173.967 223.535 1.00 75.37 1715 LEU P N 1
ATOM 8143 C CA . LEU A 1 1051 ? 170.273 174.283 222.552 1.00 75.37 1715 LEU P CA 1
ATOM 8144 C C . LEU A 1 1051 ? 170.618 175.568 221.812 1.00 75.37 1715 LEU P C 1
ATOM 8145 O O . LEU A 1 1051 ? 171.439 176.373 222.261 1.00 75.37 1715 LEU P O 1
ATOM 8150 N N . ARG A 1 1052 ? 169.980 175.746 220.658 1.00 75.07 1716 ARG P N 1
ATOM 8151 C CA . ARG A 1 1052 ? 170.109 176.957 219.861 1.00 75.07 1716 ARG P CA 1
ATOM 8152 C C . ARG A 1 1052 ? 168.735 177.338 219.329 1.00 75.07 1716 ARG P C 1
ATOM 8153 O O . ARG A 1 1052 ? 167.819 176.515 219.281 1.00 75.07 1716 ARG P O 1
ATOM 8161 N N . LYS A 1 1053 ? 168.595 178.598 218.929 1.00 73.66 1717 LYS P N 1
ATOM 8162 C CA . LYS A 1 1053 ? 167.342 179.115 218.396 1.00 73.66 1717 LYS P CA 1
ATOM 8163 C C . LYS A 1 1053 ? 167.491 179.359 216.904 1.00 73.66 1717 LYS P C 1
ATOM 8164 O O . LYS A 1 1053 ? 168.451 179.998 216.465 1.00 73.66 1717 LYS P O 1
ATOM 8170 N N . ILE A 1 1054 ? 166.534 178.859 216.125 1.00 69.04 1718 ILE P N 1
ATOM 8171 C CA . ILE A 1 1054 ? 166.544 178.995 214.675 1.00 69.04 1718 ILE P CA 1
ATOM 8172 C C . ILE A 1 1054 ? 165.464 179.990 214.274 1.00 69.04 1718 ILE P C 1
ATOM 8173 O O . ILE A 1 1054 ? 164.348 179.960 214.807 1.00 69.04 1718 ILE P O 1
ATOM 8178 N N . GLU A 1 1055 ? 165.807 180.893 213.358 1.00 73.38 1719 GLU P N 1
ATOM 8179 C CA . GLU A 1 1055 ? 164.875 181.887 212.852 1.00 73.38 1719 GLU P CA 1
ATOM 8180 C C . GLU A 1 1055 ? 165.060 182.026 211.349 1.00 73.38 1719 GLU P C 1
ATOM 8181 O O . GLU A 1 1055 ? 165.928 181.389 210.746 1.00 73.38 1719 GLU P O 1
ATOM 8187 N N . ASN A 1 1056 ? 164.231 182.875 210.747 1.00 75.19 1720 ASN P N 1
ATOM 8188 C CA . ASN A 1 1056 ? 164.263 183.127 209.314 1.00 75.19 1720 ASN P CA 1
ATOM 8189 C C . ASN A 1 1056 ? 164.552 184.601 209.060 1.00 75.19 1720 ASN P C 1
ATOM 8190 O O . ASN A 1 1056 ? 163.839 185.476 209.563 1.00 75.19 1720 ASN P O 1
ATOM 8195 N N . LYS A 1 1057 ? 165.606 184.870 208.299 1.00 74.68 1721 LYS P N 1
ATOM 8196 C CA . LYS A 1 1057 ? 166.004 186.226 207.946 1.00 74.68 1721 LYS P CA 1
ATOM 8197 C C . LYS A 1 1057 ? 165.820 186.418 206.446 1.00 74.68 1721 LYS P C 1
ATOM 8198 O O . LYS A 1 1057 ? 166.253 185.574 205.652 1.00 74.68 1721 LYS P O 1
ATOM 8204 N N . TYR A 1 1058 ? 165.172 187.514 206.066 1.00 74.29 1722 TYR P N 1
ATOM 8205 C CA . TYR A 1 1058 ? 164.900 187.824 204.669 1.00 74.29 1722 TYR P CA 1
ATOM 8206 C C . TYR A 1 1058 ? 165.997 188.741 204.141 1.00 74.29 1722 TYR P C 1
ATOM 8207 O O . TYR A 1 1058 ? 166.231 189.819 204.698 1.00 74.29 1722 TYR P O 1
ATOM 8216 N N . VAL A 1 1059 ? 166.663 188.311 203.072 1.00 84.42 1723 VAL P N 1
ATOM 8217 C CA . VAL A 1 1059 ? 167.773 189.054 202.490 1.00 84.42 1723 VAL P CA 1
ATOM 8218 C C . VAL A 1 1059 ? 167.502 189.262 201.008 1.00 84.42 1723 VAL P C 1
ATOM 8219 O O . VAL A 1 1059 ? 166.827 188.455 200.360 1.00 84.42 1723 VAL P O 1
ATOM 8223 N N . LYS A 1 1060 ? 168.023 190.365 200.477 1.00 87.42 1724 LYS P N 1
ATOM 8224 C CA . LYS A 1 1060 ? 167.859 190.665 199.062 1.00 87.42 1724 LYS P CA 1
ATOM 8225 C C . LYS A 1 1060 ? 168.689 189.709 198.212 1.00 87.42 1724 LYS P C 1
ATOM 8226 O O . LYS A 1 1060 ? 169.857 189.447 198.506 1.00 87.42 1724 LYS P O 1
ATOM 8232 N N . ASP A 1 1061 ? 168.074 189.188 197.150 1.00 89.96 1725 ASP P N 1
ATOM 8233 C CA . ASP A 1 1061 ? 168.737 188.251 196.260 1.00 89.96 1725 ASP P CA 1
ATOM 8234 C C . ASP A 1 1061 ? 168.970 188.882 194.891 1.00 89.96 1725 ASP P C 1
ATOM 8235 O O . ASP A 1 1061 ? 168.139 189.651 194.401 1.00 89.96 1725 ASP P O 1
ATOM 8240 N N . PRO A 1 1062 ? 170.098 188.572 194.242 1.00 91.93 1726 PRO P N 1
ATOM 8241 C CA . PRO A 1 1062 ? 170.377 189.189 192.937 1.00 91.93 1726 PRO P CA 1
ATOM 8242 C C . PRO A 1 1062 ? 169.478 188.685 191.822 1.00 91.93 1726 PRO P C 1
ATOM 8243 O O . PRO A 1 1062 ? 169.265 189.412 190.842 1.00 91.93 1726 PRO P O 1
ATOM 8247 N N . ALA A 1 1063 ? 168.943 187.468 191.934 1.00 93.77 1727 ALA P N 1
ATOM 8248 C CA . ALA A 1 1063 ? 168.139 186.911 190.852 1.00 93.77 1727 ALA P CA 1
ATOM 8249 C C . ALA A 1 1063 ? 166.793 187.613 190.744 1.00 93.77 1727 ALA P C 1
ATOM 8250 O O . ALA A 1 1063 ? 166.451 188.165 189.691 1.00 93.77 1727 ALA P O 1
ATOM 8252 N N . ASP A 1 1064 ? 166.012 187.606 191.820 1.00 93.43 1728 ASP P N 1
ATOM 8253 C CA . ASP A 1 1064 ? 164.695 188.216 191.839 1.00 93.43 1728 ASP P CA 1
ATOM 8254 C C . ASP A 1 1064 ? 164.693 189.433 192.754 1.00 93.43 1728 ASP P C 1
ATOM 8255 O O . ASP A 1 1064 ? 165.361 189.456 193.791 1.00 93.43 1728 ASP P O 1
ATOM 8260 N N . GLY A 1 1065 ? 163.925 190.453 192.357 1.00 92.58 1729 GLY P N 1
ATOM 8261 C CA . GLY A 1 1065 ? 163.891 191.683 193.125 1.00 92.58 1729 GLY P CA 1
ATOM 8262 C C . GLY A 1 1065 ? 163.182 191.547 194.455 1.00 92.58 1729 GLY P C 1
ATOM 8263 O O . GLY A 1 1065 ? 163.495 192.271 195.404 1.00 92.58 1729 GLY P O 1
ATOM 8264 N N . ASN A 1 1066 ? 162.225 190.629 194.549 1.00 88.13 1730 ASN P N 1
ATOM 8265 C CA . ASN A 1 1066 ? 161.477 190.456 195.785 1.00 88.13 1730 ASN P CA 1
ATOM 8266 C C . ASN A 1 1066 ? 162.346 189.817 196.861 1.00 88.13 1730 ASN P C 1
ATOM 8267 O O . ASN A 1 1066 ? 163.188 188.959 196.586 1.00 88.13 1730 ASN P O 1
ATOM 8272 N N . GLU A 1 1067 ? 162.132 190.248 198.104 1.00 85.92 1731 GLU P N 1
ATOM 8273 C CA . GLU A 1 1067 ? 162.847 189.721 199.259 1.00 85.92 1731 GLU P CA 1
ATOM 8274 C C . GLU A 1 1067 ? 161.953 188.843 200.128 1.00 85.92 1731 GLU P C 1
ATOM 8275 O O . GLU A 1 1067 ? 162.076 188.841 201.353 1.00 85.92 1731 GLU P O 1
ATOM 8281 N N . VAL A 1 1068 ? 161.041 188.092 199.502 1.00 79.56 1732 VAL P N 1
ATOM 8282 C CA . VAL A 1 1068 ? 160.165 187.210 200.258 1.00 79.56 1732 VAL P CA 1
ATOM 8283 C C . VAL A 1 1068 ? 160.880 185.931 200.670 1.00 79.56 1732 VAL P C 1
ATOM 8284 O O . VAL A 1 1068 ? 160.424 185.238 201.588 1.00 79.56 1732 VAL P O 1
ATOM 8288 N N . TYR A 1 1069 ? 161.992 185.600 200.021 1.00 75.24 1733 TYR P N 1
ATOM 8289 C CA . TYR A 1 1069 ? 162.712 184.378 200.349 1.00 75.24 1733 TYR P CA 1
ATOM 8290 C C . TYR A 1 1069 ? 163.347 184.489 201.728 1.00 75.24 1733 TYR P C 1
ATOM 8291 O O . TYR A 1 1069 ? 163.878 185.537 202.104 1.00 75.24 1733 TYR P O 1
ATOM 8300 N N . ALA A 1 1070 ? 163.292 183.397 202.485 1.00 74.40 1734 ALA P N 1
ATOM 8301 C CA . ALA A 1 1070 ? 163.797 183.364 203.848 1.00 74.40 1734 ALA P CA 1
ATOM 8302 C C . ALA A 1 1070 ? 164.988 182.420 203.944 1.00 74.40 1734 ALA P C 1
ATOM 8303 O O . ALA A 1 1070 ? 164.986 181.337 203.352 1.00 74.40 1734 ALA P O 1
ATOM 8305 N N . THR A 1 1071 ? 166.003 182.839 204.695 1.00 71.86 1735 THR P N 1
ATOM 8306 C CA . THR A 1 1071 ? 167.180 182.028 204.955 1.00 71.86 1735 THR P CA 1
ATOM 8307 C C . THR A 1 1071 ? 167.229 181.678 206.435 1.00 71.86 1735 THR P C 1
ATOM 8308 O O . THR A 1 1071 ? 166.985 182.530 207.293 1.00 71.86 1735 THR P O 1
ATOM 8312 N N . ASN A 1 1072 ? 167.542 180.419 206.726 1.00 71.68 1736 ASN P N 1
ATOM 8313 C CA . ASN A 1 1072 ? 167.595 179.952 208.102 1.00 71.68 1736 ASN P CA 1
ATOM 8314 C C . ASN A 1 1072 ? 168.848 180.471 208.792 1.00 71.68 1736 ASN P C 1
ATOM 8315 O O . ASN A 1 1072 ? 169.934 180.499 208.207 1.00 71.68 1736 ASN P O 1
ATOM 8320 N N . VAL A 1 1073 ? 168.690 180.886 210.046 1.00 69.93 1737 VAL P N 1
ATOM 8321 C CA . VAL A 1 1073 ? 169.790 181.405 210.848 1.00 69.93 1737 VAL P CA 1
ATOM 8322 C C . VAL A 1 1073 ? 169.720 180.778 212.233 1.00 69.93 1737 VAL P C 1
ATOM 8323 O O . VAL A 1 1073 ? 168.665 180.796 212.879 1.00 69.93 1737 VAL P O 1
ATOM 8327 N N . VAL A 1 1074 ? 170.833 180.208 212.681 1.00 69.61 1738 VAL P N 1
ATOM 8328 C CA . VAL A 1 1074 ? 170.934 179.588 213.998 1.00 69.61 1738 VAL P CA 1
ATOM 8329 C C . VAL A 1 1074 ? 171.736 180.509 214.899 1.00 69.61 1738 VAL P C 1
ATOM 8330 O O . VAL A 1 1074 ? 172.821 180.969 214.519 1.00 69.61 1738 VAL P O 1
ATOM 8334 N N . LYS A 1 1075 ? 171.211 180.784 216.090 1.00 73.26 1739 LYS P N 1
ATOM 8335 C CA . LYS A 1 1075 ? 171.855 181.693 217.023 1.00 73.26 1739 LYS P CA 1
ATOM 8336 C C . LYS A 1 1075 ? 171.803 181.105 218.423 1.00 73.26 1739 LYS P C 1
ATOM 8337 O O . LYS A 1 1075 ? 171.037 180.181 218.709 1.00 73.26 1739 LYS P O 1
ATOM 8343 N N . GLU A 1 1076 ? 172.648 181.648 219.295 1.00 81.32 1740 GLU P N 1
ATOM 8344 C CA . GLU A 1 1076 ? 172.663 181.231 220.690 1.00 81.32 1740 GLU P CA 1
ATOM 8345 C C . GLU A 1 1076 ? 171.528 181.919 221.437 1.00 81.32 1740 GLU P C 1
ATOM 8346 O O . GLU A 1 1076 ? 171.438 183.150 221.447 1.00 81.32 1740 GLU P O 1
ATOM 8352 N N . LEU A 1 1077 ? 170.658 181.125 222.056 1.00 82.59 1741 LEU P N 1
ATOM 8353 C CA . LEU A 1 1077 ? 169.515 181.684 222.760 1.00 82.59 1741 LEU P CA 1
ATOM 8354 C C . LEU A 1 1077 ? 169.966 182.389 224.035 1.00 82.59 1741 LEU P C 1
ATOM 8355 O O . LEU A 1 1077 ? 170.932 181.987 224.691 1.00 82.59 1741 LEU P O 1
ATOM 8360 N N . THR A 1 1078 ? 169.255 183.459 224.377 1.00 86.43 1742 THR P N 1
ATOM 8361 C CA . THR A 1 1078 ? 169.582 184.246 225.552 1.00 86.43 1742 THR P CA 1
ATOM 8362 C C . THR A 1 1078 ? 169.136 183.523 226.822 1.00 86.43 1742 THR P C 1
ATOM 8363 O O . THR A 1 1078 ? 168.352 182.571 226.790 1.00 86.43 1742 THR P O 1
ATOM 8367 N N . GLU A 1 1079 ? 169.650 183.996 227.960 1.00 86.86 1743 GLU P N 1
ATOM 8368 C CA . GLU A 1 1079 ? 169.292 183.392 229.239 1.00 86.86 1743 GLU P CA 1
ATOM 8369 C C . GLU A 1 1079 ? 167.822 183.622 229.567 1.00 86.86 1743 GLU P C 1
ATOM 8370 O O . GLU A 1 1079 ? 167.174 182.760 230.174 1.00 86.86 1743 GLU P O 1
ATOM 8376 N N . ALA A 1 1080 ? 167.283 184.779 229.175 1.00 87.08 1744 ALA P N 1
ATOM 8377 C CA . ALA A 1 1080 ? 165.872 185.061 229.426 1.00 87.08 1744 ALA P CA 1
ATOM 8378 C C . ALA A 1 1080 ? 164.976 184.068 228.702 1.00 87.08 1744 ALA P C 1
ATOM 8379 O O . ALA A 1 1080 ? 163.973 183.603 229.257 1.00 87.08 1744 ALA P O 1
ATOM 8381 N N . GLU A 1 1081 ? 165.395 183.638 227.510 1.00 85.46 1745 GLU P N 1
ATOM 8382 C CA . GLU A 1 1081 ? 164.603 182.596 226.806 1.00 85.46 1745 GLU P CA 1
ATOM 8383 C C . GLU A 1 1081 ? 164.871 181.229 227.444 1.00 85.46 1745 GLU P C 1
ATOM 8384 O O . GLU A 1 1081 ? 163.932 180.410 227.488 1.00 85.46 1745 GLU P O 1
ATOM 8390 N N . ALA A 1 1082 ? 166.080 181.003 227.962 1.00 85.71 1746 ALA P N 1
ATOM 8391 C CA . ALA A 1 1082 ? 166.426 179.660 228.486 1.00 85.71 1746 ALA P CA 1
ATOM 8392 C C . ALA A 1 1082 ? 165.529 179.273 229.661 1.00 85.71 1746 ALA P C 1
ATOM 8393 O O . ALA A 1 1082 ? 165.052 178.129 229.680 1.00 85.71 1746 ALA P O 1
ATOM 8395 N N . ARG A 1 1083 ? 165.291 180.191 230.596 1.00 85.66 1747 ARG P N 1
ATOM 8396 C CA . ARG A 1 1083 ? 164.500 179.848 231.807 1.00 85.66 1747 ARG P CA 1
ATOM 8397 C C . ARG A 1 1083 ? 163.050 179.562 231.408 1.00 85.66 1747 ARG P C 1
ATOM 8398 O O . ARG A 1 1083 ? 162.375 178.835 232.157 1.00 85.66 1747 ARG P O 1
ATOM 8406 N N . ASN A 1 1084 ? 162.599 180.096 230.273 1.00 86.19 1748 ASN P N 1
ATOM 8407 C CA . ASN A 1 1084 ? 161.172 179.963 229.870 1.00 86.19 1748 ASN P CA 1
ATOM 8408 C C . ASN A 1 1084 ? 160.939 178.660 229.106 1.00 86.19 1748 ASN P C 1
ATOM 8409 O O . ASN A 1 1084 ? 159.802 178.460 228.650 1.00 86.19 1748 ASN P O 1
ATOM 8414 N N . LEU A 1 1085 ? 161.951 177.801 228.980 1.00 82.63 1749 LEU P N 1
ATOM 8415 C CA . LEU A 1 1085 ? 161.813 176.577 228.142 1.00 82.63 1749 LEU P CA 1
ATOM 8416 C C . LEU A 1 1085 ? 161.327 175.397 228.984 1.00 82.63 1749 LEU P C 1
ATOM 8417 O O . LEU A 1 1085 ? 161.521 174.263 228.537 1.00 82.63 1749 LEU P O 1
ATOM 8422 N N . ASN A 1 1086 ? 160.713 175.646 230.143 1.00 82.50 1750 ASN P N 1
ATOM 8423 C CA . ASN A 1 1086 ? 160.337 174.532 231.056 1.00 82.50 1750 ASN P CA 1
ATOM 8424 C C . ASN A 1 1086 ? 159.367 173.551 230.386 1.00 82.50 1750 ASN P C 1
ATOM 8425 O O . ASN A 1 1086 ? 159.494 172.349 230.646 1.00 82.50 1750 ASN P O 1
ATOM 8430 N N . SER A 1 1087 ? 158.393 174.032 229.614 1.00 78.26 1751 SER P N 1
ATOM 8431 C CA . SER A 1 1087 ? 157.392 173.105 229.022 1.00 78.26 1751 SER P CA 1
ATOM 8432 C C . SER A 1 1087 ? 157.986 172.367 227.816 1.00 78.26 1751 SER P C 1
ATOM 8433 O O . SER A 1 1087 ? 158.770 172.990 227.088 1.00 78.26 1751 SER P O 1
ATOM 8436 N N . PHE A 1 1088 ? 157.632 171.095 227.608 1.00 74.51 1752 PHE P N 1
ATOM 8437 C CA . PHE A 1 1088 ? 158.108 170.402 226.381 1.00 74.51 1752 PHE P CA 1
ATOM 8438 C C . PHE A 1 1088 ? 157.510 171.099 225.165 1.00 74.51 1752 PHE P C 1
ATOM 8439 O O . PHE A 1 1088 ? 158.197 171.257 224.147 1.00 74.51 1752 PHE P O 1
ATOM 8447 N N . GLU A 1 1089 ? 156.252 171.512 225.285 1.00 78.28 1753 GLU P N 1
ATOM 8448 C CA . GLU A 1 1089 ? 155.574 172.186 224.153 1.00 78.28 1753 GLU P CA 1
ATOM 8449 C C . GLU A 1 1089 ? 156.385 173.434 223.821 1.00 78.28 1753 GLU P C 1
ATOM 8450 O O . GLU A 1 1089 ? 156.518 173.752 222.629 1.00 78.28 1753 GLU P O 1
ATOM 8456 N N . SER A 1 1090 ? 156.936 174.092 224.840 1.00 77.85 1754 SER P N 1
ATOM 8457 C CA . SER A 1 1090 ? 157.671 175.356 224.600 1.00 77.85 1754 SER P CA 1
ATOM 8458 C C . SER A 1 1090 ? 158.861 175.102 223.673 1.00 77.85 1754 SER P C 1
ATOM 8459 O O . SER A 1 1090 ? 159.128 175.962 222.828 1.00 77.85 1754 SER P O 1
ATOM 8462 N N . LEU A 1 1091 ? 159.553 173.973 223.832 1.00 73.90 1755 LEU P N 1
ATOM 8463 C CA . LEU A 1 1091 ? 160.658 173.677 222.891 1.00 73.90 1755 LEU P CA 1
ATOM 8464 C C . LEU A 1 1091 ? 160.159 173.888 221.458 1.00 73.90 1755 LEU P C 1
ATOM 8465 O O . LEU A 1 1091 ? 160.845 174.588 220.703 1.00 73.90 1755 LEU P O 1
ATOM 8470 N N . ILE A 1 1092 ? 159.001 173.330 221.108 1.00 71.72 1756 ILE P N 1
ATOM 8471 C CA . ILE A 1 1092 ? 158.462 173.464 219.724 1.00 71.72 1756 ILE P CA 1
ATOM 8472 C C . ILE A 1 1092 ? 158.099 174.924 219.457 1.00 71.72 1756 ILE P C 1
ATOM 8473 O O . ILE A 1 1092 ? 158.461 175.428 218.381 1.00 71.72 1756 ILE P O 1
ATOM 8478 N N . ASP A 1 1093 ? 157.422 175.579 220.399 1.00 78.33 1757 ASP P N 1
ATOM 8479 C CA . ASP A 1 1093 ? 156.934 176.972 220.194 1.00 78.33 1757 ASP P CA 1
ATOM 8480 C C . ASP A 1 1093 ? 158.079 177.985 220.102 1.00 78.33 1757 ASP P C 1
ATOM 8481 O O . ASP A 1 1093 ? 157.965 178.910 219.284 1.00 78.33 1757 ASP P O 1
ATOM 8486 N N . HIS A 1 1094 ? 159.131 177.827 220.906 1.00 76.01 1758 HIS P N 1
ATOM 8487 C CA . HIS A 1 1094 ? 160.230 178.828 220.936 1.00 76.01 1758 HIS P CA 1
ATOM 8488 C C . HIS A 1 1094 ? 161.218 178.505 219.820 1.00 76.01 1758 HIS P C 1
ATOM 8489 O O . HIS A 1 1094 ? 162.277 179.152 219.782 1.00 76.01 1758 HIS P O 1
ATOM 8496 N N . ASN A 1 1095 ? 160.898 177.511 218.988 1.00 73.99 1759 ASN P N 1
ATOM 8497 C CA . ASN A 1 1095 ? 161.752 177.138 217.830 1.00 73.99 1759 ASN P CA 1
ATOM 8498 C C . ASN A 1 1095 ? 163.204 176.885 218.250 1.00 73.99 1759 ASN P C 1
ATOM 8499 O O . ASN A 1 1095 ? 164.092 177.571 217.728 1.00 73.99 1759 ASN P O 1
ATOM 8504 N N . ILE A 1 1096 ? 163.427 175.918 219.143 1.00 68.79 1760 ILE P N 1
ATOM 8505 C CA . ILE A 1 1096 ? 164.815 175.570 219.571 1.00 68.79 1760 ILE P CA 1
ATOM 8506 C C . ILE A 1 1096 ? 165.267 174.258 218.914 1.00 68.79 1760 ILE P C 1
ATOM 8507 O O . ILE A 1 1096 ? 164.412 173.380 218.722 1.00 68.79 1760 ILE P O 1
ATOM 8512 N N . LEU A 1 1097 ? 166.552 174.153 218.542 1.00 69.10 1761 LEU P N 1
ATOM 8513 C CA . LEU A 1 1097 ? 167.110 172.929 217.899 1.00 69.10 1761 LEU P CA 1
ATOM 8514 C C . LEU A 1 1097 ? 168.388 172.512 218.627 1.00 69.10 1761 LEU P C 1
ATOM 8515 O O . LEU A 1 1097 ? 169.041 173.396 219.205 1.00 69.10 1761 LEU P O 1
ATOM 8520 N N . SER A 1 1098 ? 168.718 171.217 218.626 1.00 70.94 1762 SER P N 1
ATOM 8521 C CA . SER A 1 1098 ? 169.904 170.727 219.375 1.00 70.94 1762 SER P CA 1
ATOM 8522 C C . SER A 1 1098 ? 171.192 171.218 218.722 1.00 70.94 1762 SER P C 1
ATOM 8523 O O . SER A 1 1098 ? 171.223 171.295 217.485 1.00 70.94 1762 SER P O 1
ATOM 8526 N N . ALA A 1 1099 ? 172.211 171.525 219.524 1.00 73.89 1763 ALA P N 1
ATOM 8527 C CA . ALA A 1 1099 ? 173.458 172.104 218.977 1.00 73.89 1763 ALA P CA 1
ATOM 8528 C C . ALA A 1 1099 ? 174.506 171.015 218.785 1.00 73.89 1763 ALA P C 1
ATOM 8529 O O . ALA A 1 1099 ? 175.644 171.351 218.414 1.00 73.89 1763 ALA P O 1
ATOM 8531 N N . ARG A 1 1100 ? 174.139 169.761 219.031 1.00 74.39 1764 ARG P N 1
ATOM 8532 C CA . ARG A 1 1100 ? 175.151 168.678 218.965 1.00 74.39 1764 ARG P CA 1
ATOM 8533 C C . ARG A 1 1100 ? 175.719 168.594 217.544 1.00 74.39 1764 ARG P C 1
ATOM 8534 O O . ARG A 1 1100 ? 176.941 168.416 217.422 1.00 74.39 1764 ARG P O 1
ATOM 8542 N N . GLU A 1 1101 ? 174.881 168.712 216.515 1.00 75.90 1765 GLU P N 1
ATOM 8543 C CA . GLU A 1 1101 ? 175.401 168.536 215.133 1.00 75.90 1765 GLU P CA 1
ATOM 8544 C C . GLU A 1 1101 ? 175.201 169.791 214.275 1.00 75.90 1765 GLU P C 1
ATOM 8545 O O . GLU A 1 1101 ? 175.722 169.808 213.148 1.00 75.90 1765 GLU P O 1
ATOM 8551 N N . TYR A 1 1102 ? 174.491 170.801 214.778 1.00 71.05 1766 TYR P N 1
ATOM 8552 C CA . TYR A 1 1102 ? 174.204 171.993 213.934 1.00 71.05 1766 TYR P CA 1
ATOM 8553 C C . TYR A 1 1102 ? 175.082 173.163 214.380 1.00 71.05 1766 TYR P C 1
ATOM 8554 O O . TYR A 1 1102 ? 175.066 173.486 215.578 1.00 71.05 1766 TYR P O 1
ATOM 8563 N N . GLN A 1 1103 ? 175.818 173.781 213.450 1.00 74.66 1767 GLN P N 1
ATOM 8564 C CA . GLN A 1 1103 ? 176.731 174.849 213.812 1.00 74.66 1767 GLN P CA 1
ATOM 8565 C C . GLN A 1 1103 ? 175.969 176.078 214.302 1.00 74.66 1767 GLN P C 1
ATOM 8566 O O . GLN A 1 1103 ? 174.777 176.255 214.036 1.00 74.66 1767 GLN P O 1
ATOM 8572 N N . SER A 1 1104 ? 176.681 176.933 215.032 1.00 72.96 1768 SER P N 1
ATOM 8573 C CA . SER A 1 1104 ? 176.104 178.138 215.607 1.00 72.96 1768 SER P CA 1
ATOM 8574 C C . SER A 1 1104 ? 176.098 179.314 214.639 1.00 72.96 1768 SER P C 1
ATOM 8575 O O . SER A 1 1104 ? 175.573 180.379 214.986 1.00 72.96 1768 SER P O 1
ATOM 8578 N N . GLY A 1 1105 ? 176.668 179.156 213.449 1.00 73.31 1769 GLY P N 1
ATOM 8579 C CA . GLY A 1 1105 ? 176.672 180.227 212.478 1.00 73.31 1769 GLY P CA 1
ATOM 8580 C C . GLY A 1 1105 ? 175.412 180.263 211.633 1.00 73.31 1769 GLY P C 1
ATOM 8581 O O . GLY A 1 1105 ? 174.651 179.300 211.569 1.00 73.31 1769 GLY P O 1
ATOM 8582 N N . ASP A 1 1106 ? 175.196 181.402 210.984 1.00 74.72 1770 ASP P N 1
ATOM 8583 C CA . ASP A 1 1106 ? 174.037 181.556 210.117 1.00 74.72 1770 ASP P CA 1
ATOM 8584 C C . ASP A 1 1106 ? 174.189 180.704 208.865 1.00 74.72 1770 ASP P C 1
ATOM 8585 O O . ASP A 1 1106 ? 175.283 180.580 208.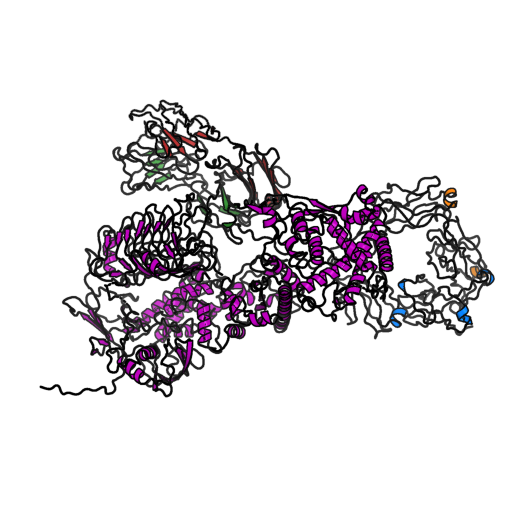306 1.00 74.72 1770 ASP P O 1
ATOM 8590 N N . TYR A 1 1107 ? 173.087 180.109 208.429 1.00 70.39 1771 TYR P N 1
ATOM 8591 C CA . TYR A 1 1107 ? 173.085 179.289 207.230 1.00 70.39 1771 TYR P CA 1
ATOM 8592 C C . TYR A 1 1107 ? 172.786 180.144 206.002 1.00 70.39 1771 TYR P C 1
ATOM 8593 O O . TYR A 1 1107 ? 172.347 181.292 206.103 1.00 70.39 1771 TYR P O 1
ATOM 8602 N N . GLU A 1 1108 ? 173.040 179.567 204.832 1.00 69.53 1772 GLU P N 1
ATOM 8603 C CA . GLU A 1 1108 ? 172.851 180.248 203.565 1.00 69.53 1772 GLU P CA 1
ATOM 8604 C C . GLU A 1 1108 ? 171.844 179.488 202.715 1.00 69.53 1772 GLU P C 1
ATOM 8605 O O . GLU A 1 1108 ? 171.556 178.313 202.956 1.00 69.53 1772 GLU P O 1
ATOM 8611 N N . ARG A 1 1109 ? 171.304 180.177 201.716 1.00 66.64 1773 ARG P N 1
ATOM 8612 C CA . ARG A 1 1109 ? 170.385 179.544 200.786 1.00 66.64 1773 ARG P CA 1
ATOM 8613 C C . ARG A 1 1109 ? 171.152 178.828 199.683 1.00 66.64 1773 ARG P C 1
ATOM 8614 O O . ARG A 1 1109 ? 172.230 179.263 199.264 1.00 66.64 1773 ARG P O 1
ATOM 8622 N N . ASN A 1 1110 ? 170.584 177.713 199.220 1.00 67.64 1774 ASN P N 1
ATOM 8623 C CA . ASN A 1 1110 ? 171.203 176.865 198.199 1.00 67.64 1774 ASN P CA 1
ATOM 8624 C C . ASN A 1 1110 ? 172.576 176.374 198.654 1.00 67.64 1774 ASN P C 1
ATOM 8625 O O . ASN A 1 1110 ? 173.574 176.495 197.941 1.00 67.64 1774 ASN P O 1
ATOM 8630 N N . GLY A 1 1111 ? 172.618 175.814 199.857 1.00 66.06 1775 GLY P N 1
ATOM 8631 C CA . GLY A 1 1111 ? 173.851 175.286 200.405 1.00 66.06 1775 GLY P CA 1
ATOM 8632 C C . GLY A 1 1111 ? 173.790 173.794 200.656 1.00 66.06 1775 GLY P C 1
ATOM 8633 O O . GLY A 1 1111 ? 172.703 173.213 200.720 1.00 66.06 1775 GLY P O 1
ATOM 8634 N N . TYR A 1 1112 ? 174.956 173.160 200.799 1.00 66.47 1776 TYR P N 1
ATOM 8635 C CA . TYR A 1 1112 ? 175.035 171.720 201.040 1.00 66.47 1776 TYR P CA 1
ATOM 8636 C C . TYR A 1 1112 ? 174.778 171.438 202.522 1.00 66.47 1776 TYR P C 1
ATOM 8637 O O . TYR A 1 1112 ? 175.657 171.029 203.282 1.00 66.47 1776 TYR P O 1
ATOM 8646 N N . TYR A 1 1113 ? 173.533 171.667 202.927 1.00 67.87 1777 TYR P N 1
ATOM 8647 C CA . TYR A 1 1113 ? 173.099 171.477 204.305 1.00 67.87 1777 TYR P CA 1
ATOM 8648 C C . TYR A 1 1113 ? 172.118 170.318 204.356 1.00 67.87 1777 TYR P C 1
ATOM 8649 O O . TYR A 1 1113 ? 171.120 170.311 203.627 1.00 67.87 1777 TYR P O 1
ATOM 8658 N N . THR A 1 1114 ? 172.400 169.340 205.209 1.00 63.44 1778 THR P N 1
ATOM 8659 C CA . THR A 1 1114 ? 171.514 168.205 205.421 1.00 63.44 1778 THR P CA 1
ATOM 8660 C C . THR A 1 1114 ? 171.206 168.071 206.902 1.00 63.44 1778 THR P C 1
ATOM 8661 O O . THR A 1 1114 ? 172.031 168.410 207.754 1.00 63.44 1778 THR P O 1
ATOM 8665 N N . ILE A 1 1115 ? 170.007 167.584 207.204 1.00 64.17 1779 ILE P N 1
ATOM 8666 C CA . ILE A 1 1115 ? 169.587 167.396 208.587 1.00 64.17 1779 ILE P CA 1
ATOM 8667 C C . ILE A 1 1115 ? 170.122 166.063 209.090 1.00 64.17 1779 ILE P C 1
ATOM 8668 O O . ILE A 1 1115 ? 170.073 165.052 208.382 1.00 64.17 1779 ILE P O 1
ATOM 8673 N N . LYS A 1 1116 ? 170.641 166.062 210.311 1.00 63.93 1780 LYS P N 1
ATOM 8674 C CA . LYS A 1 1116 ? 171.156 164.835 210.898 1.00 63.93 1780 LYS P CA 1
ATOM 8675 C C . LYS A 1 1116 ? 170.007 163.964 211.390 1.00 63.93 1780 LYS P C 1
ATOM 8676 O O . LYS A 1 1116 ? 168.931 164.451 211.745 1.00 63.93 1780 LYS P O 1
ATOM 8682 N N . LEU A 1 1117 ? 170.249 162.653 211.406 1.00 65.90 1781 LEU P N 1
ATOM 8683 C CA . LEU A 1 1117 ? 169.198 161.712 211.779 1.00 65.90 1781 LEU P CA 1
ATOM 8684 C C . LEU A 1 1117 ? 168.870 161.804 213.263 1.00 65.90 1781 LEU P C 1
ATOM 8685 O O . LEU A 1 1117 ? 167.694 161.824 213.642 1.00 65.90 1781 LEU P O 1
ATOM 8690 N N . PHE A 1 1118 ? 169.891 161.873 214.115 1.00 68.56 1782 PHE P N 1
ATOM 8691 C CA . PHE A 1 1118 ? 169.695 161.831 215.557 1.00 68.56 1782 PHE P CA 1
ATOM 8692 C C . PHE A 1 1118 ? 169.684 163.206 216.209 1.00 68.56 1782 PHE P C 1
ATOM 8693 O O . PHE A 1 1118 ? 169.368 163.302 217.400 1.00 68.56 1782 PHE P O 1
ATOM 8701 N N . ALA A 1 1119 ? 170.022 164.260 215.473 1.00 68.70 1783 ALA P N 1
ATOM 8702 C CA . ALA A 1 1119 ? 169.993 165.606 216.028 1.00 68.70 1783 ALA P CA 1
ATOM 8703 C C . ALA A 1 1119 ? 168.570 166.146 215.976 1.00 68.70 1783 ALA P C 1
ATOM 8704 O O . ALA A 1 1119 ? 168.039 166.402 214.890 1.00 68.70 1783 ALA P O 1
ATOM 8706 N N . PRO A 1 1120 ? 167.923 166.336 217.125 1.00 68.12 1784 PRO P N 1
ATOM 8707 C CA . PRO A 1 1120 ? 166.517 166.742 217.116 1.00 68.12 1784 PRO P CA 1
ATOM 8708 C C . PRO A 1 1120 ? 166.336 168.164 216.619 1.00 68.12 1784 PRO P C 1
ATOM 8709 O O . PRO A 1 1120 ? 167.177 169.039 216.830 1.00 68.12 1784 PRO P O 1
ATOM 8713 N N . ILE A 1 1121 ? 165.211 168.385 215.938 1.00 66.06 1785 ILE P N 1
ATOM 8714 C CA . ILE A 1 1121 ? 164.797 169.721 215.532 1.00 66.06 1785 ILE P CA 1
ATOM 8715 C C . ILE A 1 1121 ? 163.358 169.928 215.979 1.00 66.06 1785 ILE P C 1
ATOM 8716 O O . ILE A 1 1121 ? 162.417 169.724 215.200 1.00 66.06 1785 ILE P O 1
ATOM 8721 N N . TYR A 1 1122 ? 163.188 170.210 217.268 1.00 68.55 1786 TYR P N 1
ATOM 8722 C CA . TYR A 1 1122 ? 161.822 170.355 217.816 1.00 68.55 1786 TYR P CA 1
ATOM 8723 C C . TYR A 1 1122 ? 161.175 171.551 217.135 1.00 68.55 1786 TYR P C 1
ATOM 8724 O O . TYR A 1 1122 ? 159.959 171.743 217.269 1.00 68.55 1786 TYR P O 1
ATOM 8733 N N . SER A 1 1123 ? 161.973 172.327 216.412 1.00 70.72 1787 SER P N 1
ATOM 8734 C CA . SER A 1 1123 ? 161.432 173.576 215.820 1.00 70.72 1787 SER P CA 1
ATOM 8735 C C . SER A 1 1123 ? 160.433 173.298 214.702 1.00 70.72 1787 SER P C 1
ATOM 8736 O O . SER A 1 1123 ? 160.692 172.398 213.889 1.00 70.72 1787 SER P O 1
ATOM 8739 N N . ALA A 1 1124 ? 159.343 174.061 214.667 1.00 70.65 1788 ALA P N 1
ATOM 8740 C CA . ALA A 1 1124 ? 158.363 173.947 213.568 1.00 70.65 1788 ALA P CA 1
ATOM 8741 C C . ALA A 1 1124 ? 158.387 175.271 212.815 1.00 70.65 1788 ALA P C 1
ATOM 8742 O O . ALA A 1 1124 ? 157.369 175.603 212.192 1.00 70.65 1788 ALA P O 1
ATOM 8744 N N . LEU A 1 1125 ? 159.500 176.004 212.923 1.00 72.12 1789 LEU P N 1
ATOM 8745 C CA . LEU A 1 1125 ? 159.629 177.334 212.266 1.00 72.12 1789 LEU P CA 1
ATOM 8746 C C . LEU A 1 1125 ? 159.098 177.240 210.843 1.00 72.12 1789 LEU P C 1
ATOM 8747 O O . LEU A 1 1125 ? 159.568 176.387 210.086 1.00 72.12 1789 LEU P O 1
ATOM 8752 N N . SER A 1 1126 ? 158.139 178.086 210.509 1.00 79.97 1790 SER P N 1
ATOM 8753 C CA . SER A 1 1126 ? 157.658 178.106 209.114 1.00 79.97 1790 SER P CA 1
ATOM 8754 C C . SER A 1 1126 ? 157.643 179.554 208.659 1.00 79.97 1790 SER P C 1
ATOM 8755 O O . SER A 1 1126 ? 157.316 180.424 209.482 1.00 79.97 1790 SER P O 1
ATOM 8758 N N . SER A 1 1127 ? 157.981 179.805 207.400 1.00 82.52 1791 SER P N 1
ATOM 8759 C CA . SER A 1 1127 ? 157.864 181.206 206.946 1.00 82.52 1791 SER P CA 1
ATOM 8760 C C . SER A 1 1127 ? 156.417 181.469 206.560 1.00 82.52 1791 SER P C 1
ATOM 8761 O O . SER A 1 1127 ? 155.886 180.712 205.738 1.00 82.52 1791 SER P O 1
ATOM 8764 N N . GLU A 1 1128 ? 155.805 182.504 207.130 1.00 84.55 1792 GLU P N 1
ATOM 8765 C CA . GLU A 1 1128 ? 154.443 182.876 206.671 1.00 84.55 1792 GLU P CA 1
ATOM 8766 C C . GLU A 1 1128 ? 154.660 183.451 205.275 1.00 84.55 1792 GLU P C 1
ATOM 8767 O O . GLU A 1 1128 ? 153.672 183.659 204.560 1.00 84.55 1792 GLU P O 1
ATOM 8773 N N . LYS A 1 1129 ? 155.917 183.760 204.951 1.00 82.06 1793 LYS P N 1
ATOM 8774 C CA . LYS A 1 1129 ? 156.269 184.220 203.587 1.00 82.06 1793 LYS P CA 1
ATOM 8775 C C . LYS A 1 1129 ? 156.471 182.999 202.691 1.00 82.06 1793 LYS P C 1
ATOM 8776 O O . LYS A 1 1129 ? 156.366 181.875 203.207 1.00 82.06 1793 LYS P O 1
ATOM 8782 N N . GLY A 1 1130 ? 156.791 183.199 201.413 1.00 80.85 1794 GLY P N 1
ATOM 8783 C CA . GLY A 1 1130 ? 156.819 182.085 200.443 1.00 80.85 1794 GLY P CA 1
ATOM 8784 C C . GLY A 1 1130 ? 157.785 180.934 200.664 1.00 80.85 1794 GLY P C 1
ATOM 8785 O O . GLY A 1 1130 ? 157.359 179.787 200.469 1.00 80.85 1794 GLY P O 1
ATOM 8786 N N . THR A 1 1131 ? 159.033 181.182 201.042 1.00 77.36 1795 THR P N 1
ATOM 8787 C CA . THR A 1 1131 ? 159.961 180.023 201.092 1.00 77.36 1795 THR P CA 1
ATOM 8788 C C . THR A 1 1131 ? 160.490 179.798 202.510 1.00 77.36 1795 THR P C 1
ATOM 8789 O O . THR A 1 1131 ? 160.939 180.774 203.130 1.00 77.36 1795 THR P O 1
ATOM 8793 N N . PRO A 1 1132 ? 160.455 178.556 203.034 1.00 74.44 1796 PRO P N 1
ATOM 8794 C CA . PRO A 1 1132 ? 160.963 178.257 204.374 1.00 74.44 1796 PRO P CA 1
ATOM 8795 C C . PRO A 1 1132 ? 162.458 178.550 204.513 1.00 74.44 1796 PRO P C 1
ATOM 8796 O O . PRO A 1 1132 ? 162.810 179.323 205.381 1.00 74.44 1796 PRO P O 1
ATOM 8800 N N . GLY A 1 1133 ? 163.288 177.929 203.672 1.00 71.29 1797 GLY P N 1
ATOM 8801 C CA . GLY A 1 1133 ? 164.725 178.085 203.729 1.00 71.29 1797 GLY P CA 1
ATOM 8802 C C . GLY A 1 1133 ? 165.410 176.821 203.226 1.00 71.29 1797 GLY P C 1
ATOM 8803 O O . GLY A 1 1133 ? 165.040 176.284 202.179 1.00 71.29 1797 GLY P O 1
ATOM 8804 N N . ASP A 1 1134 ? 166.405 176.365 203.985 1.00 67.65 1798 ASP P N 1
ATOM 8805 C CA . ASP A 1 1134 ? 167.137 175.148 203.649 1.00 67.65 1798 ASP P CA 1
ATOM 8806 C C . ASP A 1 1134 ? 167.192 174.173 204.816 1.00 67.65 1798 ASP P C 1
ATOM 8807 O O . ASP A 1 1134 ? 166.758 173.027 204.674 1.00 67.65 1798 ASP P O 1
ATOM 8812 N N . LEU A 1 1135 ? 167.723 174.591 205.968 1.00 65.94 1799 LEU P N 1
ATOM 8813 C CA . LEU A 1 1135 ? 167.809 173.683 207.108 1.00 65.94 1799 LEU P CA 1
ATOM 8814 C C . LEU A 1 1135 ? 166.426 173.302 207.614 1.00 65.94 1799 LEU P C 1
ATOM 8815 O O . LEU A 1 1135 ? 166.179 172.135 207.945 1.00 65.94 1799 LEU P O 1
ATOM 8820 N N . MET A 1 1136 ? 165.512 174.270 207.693 1.00 67.23 1800 MET P N 1
ATOM 8821 C CA . MET A 1 1136 ? 164.153 173.977 208.128 1.00 67.23 1800 MET P CA 1
ATOM 8822 C C . MET A 1 1136 ? 163.306 173.402 207.002 1.00 67.23 1800 MET P C 1
ATOM 8823 O O . MET A 1 1136 ? 162.359 172.653 207.265 1.00 67.23 1800 MET P O 1
ATOM 8828 N N . GLY A 1 1137 ? 163.633 173.729 205.753 1.00 63.44 1801 GLY P N 1
ATOM 8829 C CA . GLY A 1 1137 ? 162.834 173.245 204.638 1.00 63.44 1801 GLY P CA 1
ATOM 8830 C C . GLY A 1 1137 ? 162.887 171.736 204.491 1.00 63.44 1801 GLY P C 1
ATOM 8831 O O . GLY A 1 1137 ? 161.856 171.078 204.340 1.00 63.44 1801 GLY P O 1
ATOM 8832 N N . ARG A 1 1138 ? 164.093 171.170 204.533 1.00 61.77 1802 ARG P N 1
ATOM 8833 C CA . ARG A 1 1138 ? 164.236 169.727 204.375 1.00 61.77 1802 ARG P CA 1
ATOM 8834 C C . ARG A 1 1138 ? 163.600 168.976 205.537 1.00 61.77 1802 ARG P C 1
ATOM 8835 O O . ARG A 1 1138 ? 162.979 167.923 205.342 1.00 61.77 1802 ARG P O 1
ATOM 8843 N N . ARG A 1 1139 ? 163.758 169.518 206.744 1.00 61.74 1803 ARG P N 1
ATOM 8844 C CA . ARG A 1 1139 ? 163.223 168.828 207.942 1.00 61.74 1803 ARG P CA 1
ATOM 8845 C C . ARG A 1 1139 ? 161.715 168.682 207.787 1.00 61.74 1803 ARG P C 1
ATOM 8846 O O . ARG A 1 1139 ? 161.231 167.542 207.816 1.00 61.74 1803 ARG P O 1
ATOM 8854 N N . ILE A 1 1140 ? 161.001 169.797 207.632 1.00 61.02 1804 ILE P N 1
ATOM 8855 C CA . ILE A 1 1140 ? 159.513 169.740 207.550 1.00 61.02 1804 ILE P CA 1
ATOM 8856 C C . ILE A 1 1140 ? 159.120 168.858 206.363 1.00 61.02 1804 ILE P C 1
ATOM 8857 O O . ILE A 1 1140 ? 158.146 168.110 206.492 1.00 61.02 1804 ILE P O 1
ATOM 8862 N N . ALA A 1 1141 ? 159.864 168.928 205.258 1.00 59.84 1805 ALA P N 1
ATOM 8863 C CA . ALA A 1 1141 ? 159.469 168.154 204.060 1.00 59.84 1805 ALA P CA 1
ATOM 8864 C C . ALA A 1 1141 ? 159.514 166.664 204.385 1.00 59.84 1805 ALA P C 1
ATOM 8865 O O . ALA A 1 1141 ? 158.577 165.949 204.002 1.00 59.84 1805 ALA P O 1
ATOM 8867 N N . TYR A 1 1142 ? 160.558 166.220 205.084 1.00 59.10 1806 TYR P N 1
ATOM 8868 C CA . TYR A 1 1142 ? 160.652 164.793 205.469 1.00 59.10 1806 TYR P CA 1
ATOM 8869 C C . TYR A 1 1142 ? 159.512 164.443 206.431 1.00 59.10 1806 TYR P C 1
ATOM 8870 O O . TYR A 1 1142 ? 158.924 163.360 206.299 1.00 59.10 1806 TYR P O 1
ATOM 8879 N N . GLU A 1 1143 ? 159.191 165.343 207.357 1.00 64.25 1807 GLU P N 1
ATOM 8880 C CA . GLU A 1 1143 ? 158.073 165.094 208.302 1.00 64.25 1807 GLU P CA 1
ATOM 8881 C C . GLU A 1 1143 ? 156.764 164.981 207.518 1.00 64.25 1807 GLU P C 1
ATOM 8882 O O . GLU A 1 1143 ? 155.946 164.115 207.863 1.00 64.25 1807 GLU P O 1
ATOM 8888 N N . LEU A 1 1144 ? 156.572 165.834 206.513 1.00 60.30 1808 LEU P N 1
ATOM 8889 C CA . LEU A 1 1144 ? 155.330 165.805 205.702 1.00 60.30 1808 LEU P CA 1
ATOM 8890 C C . LEU A 1 1144 ? 155.268 164.454 204.992 1.00 60.30 1808 LEU P C 1
ATOM 8891 O O . LEU A 1 1144 ? 154.163 163.918 204.858 1.00 60.30 1808 LEU P O 1
ATOM 8896 N N . LEU A 1 1145 ? 156.418 163.931 204.566 1.00 57.44 1809 LEU P N 1
ATOM 8897 C CA . LEU A 1 1145 ? 156.453 162.606 203.899 1.00 57.44 1809 LEU P CA 1
ATOM 8898 C C . LEU A 1 1145 ? 155.927 161.558 204.882 1.00 57.44 1809 LEU P C 1
ATOM 8899 O O . LEU A 1 1145 ? 155.305 160.592 204.422 1.00 57.44 1809 LEU P O 1
ATOM 8904 N N . ALA A 1 1146 ? 156.201 161.705 206.176 1.00 60.53 1810 ALA P N 1
ATOM 8905 C CA . ALA A 1 1146 ? 155.612 160.736 207.126 1.00 60.53 1810 ALA P CA 1
ATOM 8906 C C . ALA A 1 1146 ? 154.084 160.834 207.120 1.00 60.53 1810 ALA P C 1
ATOM 8907 O O . ALA A 1 1146 ? 153.429 159.783 207.085 1.00 60.53 1810 ALA P O 1
ATOM 8909 N N . ALA A 1 1147 ? 153.539 162.047 207.173 1.00 63.34 1811 ALA P N 1
ATOM 8910 C CA . ALA A 1 1147 ? 152.070 162.212 207.226 1.00 63.34 1811 ALA P CA 1
ATOM 8911 C C . ALA A 1 1147 ? 151.422 161.784 205.913 1.00 63.34 1811 ALA P C 1
ATOM 8912 O O . ALA A 1 1147 ? 150.402 161.083 205.973 1.00 63.34 1811 ALA P O 1
ATOM 8914 N N . LYS A 1 1148 ? 152.007 162.174 204.782 1.00 63.68 1812 LYS P N 1
ATOM 8915 C CA . LYS A 1 1148 ? 151.399 161.877 203.459 1.00 63.68 1812 LYS P CA 1
ATOM 8916 C C . LYS A 1 1148 ? 152.506 161.415 202.507 1.00 63.68 1812 LYS P C 1
ATOM 8917 O O . LYS A 1 1148 ? 153.641 161.831 202.715 1.00 63.68 1812 LYS P O 1
ATOM 8923 N N . GLY A 1 1149 ? 152.181 160.668 201.449 1.00 63.35 1813 GLY P N 1
ATOM 8924 C CA . GLY A 1 1149 ? 153.208 160.088 200.554 1.00 63.35 1813 GLY P CA 1
ATOM 8925 C C . GLY A 1 1149 ? 153.832 161.091 199.598 1.00 63.35 1813 GLY P C 1
ATOM 8926 O O . GLY A 1 1149 ? 153.512 162.280 199.712 1.00 63.35 1813 GLY P O 1
ATOM 8927 N N . PHE A 1 1150 ? 154.731 160.641 198.715 1.00 60.05 1814 PHE P N 1
ATOM 8928 C CA . PHE A 1 1150 ? 155.456 161.579 197.821 1.00 60.05 1814 PHE P CA 1
ATOM 8929 C C . PHE A 1 1150 ? 154.450 162.343 196.967 1.00 60.05 1814 PHE P C 1
ATOM 8930 O O . PHE A 1 1150 ? 154.618 163.557 196.855 1.00 60.05 1814 PHE P O 1
ATOM 8938 N N . LYS A 1 1151 ? 153.453 161.678 196.377 1.00 62.67 1815 LYS P N 1
ATOM 8939 C CA . LYS A 1 1151 ? 152.383 162.441 195.683 1.00 62.67 1815 LYS P CA 1
ATOM 8940 C C . LYS A 1 1151 ? 151.598 163.054 196.830 1.00 62.67 1815 LYS P C 1
ATOM 8941 O O . LYS A 1 1151 ? 151.371 162.307 197.781 1.00 62.67 1815 LYS P O 1
ATOM 8947 N N . ASP A 1 1152 ? 151.251 164.337 196.769 1.00 66.75 1816 ASP P N 1
ATOM 8948 C CA . ASP A 1 1152 ? 150.636 165.040 197.933 1.00 66.75 1816 ASP P CA 1
ATOM 8949 C C . ASP A 1 1152 ? 151.752 165.123 198.985 1.00 66.75 1816 ASP P C 1
ATOM 8950 O O . ASP A 1 1152 ? 152.877 164.734 198.656 1.00 66.75 1816 ASP P O 1
ATOM 8955 N N . GLY A 1 1153 ? 151.515 165.652 200.181 1.00 65.15 1817 GLY P N 1
ATOM 8956 C CA . GLY A 1 1153 ? 152.649 165.653 201.125 1.00 65.15 1817 GLY P CA 1
ATOM 8957 C C . GLY A 1 1153 ? 153.870 166.395 200.593 1.00 65.15 1817 GLY P C 1
ATOM 8958 O O . GLY A 1 1153 ? 153.789 167.630 200.453 1.00 65.15 1817 GLY P O 1
ATOM 8959 N N . MET A 1 1154 ? 154.977 165.684 200.340 1.00 61.76 1818 MET P N 1
ATOM 8960 C CA . MET A 1 1154 ? 156.254 166.336 199.940 1.00 61.76 1818 MET P CA 1
ATOM 8961 C C . MET A 1 1154 ? 156.138 167.132 198.638 1.00 61.76 1818 MET P C 1
ATOM 8962 O O . MET A 1 1154 ? 156.669 168.249 198.620 1.00 61.76 1818 MET P O 1
ATOM 8967 N N . VAL A 1 1155 ? 155.482 166.619 197.594 1.00 60.20 1819 VAL P N 1
ATOM 8968 C CA . VAL A 1 1155 ? 155.484 167.419 196.329 1.00 60.20 1819 VAL P CA 1
ATOM 8969 C C . VAL A 1 1155 ? 154.786 168.773 196.505 1.00 60.20 1819 VAL P C 1
ATOM 8970 O O . VAL A 1 1155 ? 155.344 169.746 196.016 1.00 60.20 1819 VAL P O 1
ATOM 8974 N N . PRO A 1 1156 ? 153.640 168.942 197.201 1.00 62.66 1820 PRO P N 1
ATOM 8975 C CA . PRO A 1 1156 ? 153.087 170.279 197.394 1.00 62.66 1820 PRO P CA 1
ATOM 8976 C C . PRO A 1 1156 ? 154.065 171.200 198.133 1.00 62.66 1820 PRO P C 1
ATOM 8977 O O . PRO A 1 1156 ? 154.162 172.343 197.757 1.00 62.66 1820 PRO P O 1
ATOM 8981 N N . TYR A 1 1157 ? 154.751 170.690 199.153 1.00 60.85 1821 TYR P N 1
ATOM 8982 C CA . TYR A 1 1157 ? 155.683 171.536 199.946 1.00 60.85 1821 TYR P CA 1
ATOM 8983 C C . TYR A 1 1157 ? 156.856 172.016 199.092 1.00 60.85 1821 TYR P C 1
ATOM 8984 O O . TYR A 1 1157 ? 157.308 173.142 199.325 1.00 60.85 1821 TYR P O 1
ATOM 8993 N N . ILE A 1 1158 ? 157.379 171.186 198.188 1.00 59.77 1822 ILE P N 1
ATOM 8994 C CA . ILE A 1 1158 ? 158.604 171.596 197.440 1.00 59.77 1822 ILE P CA 1
ATOM 8995 C C . ILE A 1 1158 ? 158.366 171.817 195.941 1.00 59.77 1822 ILE P C 1
ATOM 8996 O O . ILE A 1 1158 ? 159.308 172.279 195.293 1.00 59.77 1822 ILE P O 1
ATOM 9001 N N . SER A 1 1159 ? 157.171 171.564 195.399 1.00 67.60 1823 SER P N 1
ATOM 9002 C CA . SER A 1 1159 ? 157.027 171.642 193.914 1.00 67.60 1823 SER P CA 1
ATOM 9003 C C . SER A 1 1159 ? 156.026 172.691 193.434 1.00 67.60 1823 SER P C 1
ATOM 9004 O O . SER A 1 1159 ? 155.598 172.571 192.278 1.00 67.60 1823 SER P O 1
ATOM 9007 N N . ASN A 1 1160 ? 155.655 173.649 194.272 1.00 70.00 1824 ASN P N 1
ATOM 9008 C CA . ASN A 1 1160 ? 154.780 174.780 193.859 1.00 70.00 1824 ASN P CA 1
ATOM 9009 C C . ASN A 1 1160 ? 153.622 174.355 192.950 1.00 70.00 1824 ASN P C 1
ATOM 9010 O O . ASN A 1 1160 ? 153.221 175.174 192.109 1.00 70.00 1824 ASN P O 1
ATOM 9015 N N . GLN A 1 1161 ? 153.064 173.156 193.127 1.00 72.41 1825 GLN P N 1
ATOM 9016 C CA . GLN A 1 1161 ? 151.899 172.838 192.309 1.00 72.41 1825 GLN P CA 1
ATOM 9017 C C . GLN A 1 1161 ? 150.659 173.587 192.776 1.00 72.41 1825 GLN P C 1
ATOM 9018 O O . GLN A 1 1161 ? 149.675 173.656 192.036 1.00 72.41 1825 GLN P O 1
ATOM 9024 N N . TYR A 1 1162 ? 150.689 174.148 193.985 1.00 75.04 1826 TYR P N 1
ATOM 9025 C CA . TYR A 1 1162 ? 149.631 175.012 194.482 1.00 75.04 1826 TYR P CA 1
ATOM 9026 C C . TYR A 1 1162 ? 149.902 176.483 194.197 1.00 75.04 1826 TYR P C 1
ATOM 9027 O O . TYR A 1 1162 ? 149.395 177.349 194.918 1.00 75.04 1826 TYR P O 1
ATOM 9036 N N . GLU A 1 1163 ? 150.692 176.782 193.165 1.00 81.07 1827 GLU P N 1
ATOM 9037 C CA . GLU A 1 1163 ? 151.020 178.170 192.860 1.00 81.07 1827 GLU P CA 1
ATOM 9038 C C . GLU A 1 1163 ? 149.806 178.919 192.329 1.00 81.07 1827 GLU P C 1
ATOM 9039 O O . GLU A 1 1163 ? 149.486 180.016 192.803 1.00 81.07 1827 GLU P O 1
ATOM 9045 N N . GLU A 1 1164 ? 149.116 178.337 191.344 1.00 83.31 1828 GLU P N 1
ATOM 9046 C CA . GLU A 1 1164 ? 147.963 179.006 190.746 1.00 83.31 1828 GLU P CA 1
ATOM 9047 C C . GLU A 1 1164 ? 146.915 179.354 191.794 1.00 83.31 1828 GLU P C 1
ATOM 9048 O O . GLU A 1 1164 ? 146.302 180.427 191.735 1.00 83.31 1828 GLU P O 1
ATOM 9054 N N . ASP A 1 1165 ? 146.707 178.469 192.772 1.00 83.67 1829 ASP P N 1
ATOM 9055 C CA . ASP A 1 1165 ? 145.752 178.756 193.837 1.00 83.67 1829 ASP P CA 1
ATOM 9056 C C . ASP A 1 1165 ? 146.133 180.027 194.581 1.00 83.67 1829 ASP P C 1
ATOM 9057 O O . ASP A 1 1165 ? 145.268 180.856 194.893 1.00 83.67 1829 ASP P O 1
ATOM 9062 N N . ALA A 1 1166 ? 147.420 180.121 194.904 1.00 84.34 1830 ALA P N 1
ATOM 9063 C CA . ALA A 1 1166 ? 147.907 181.328 195.597 1.00 84.34 1830 ALA P CA 1
ATOM 9064 C C . ALA A 1 1166 ? 147.531 182.533 194.751 1.00 84.34 1830 ALA P C 1
ATOM 9065 O O . ALA A 1 1166 ? 146.870 183.413 195.284 1.00 84.34 1830 ALA P O 1
ATOM 9067 N N . LYS A 1 1167 ? 147.837 182.500 193.456 1.00 87.53 1831 LYS P N 1
ATOM 9068 C CA . LYS A 1 1167 ? 147.608 183.706 192.627 1.00 87.53 1831 LYS P CA 1
ATOM 9069 C C . LYS A 1 1167 ? 146.122 184.069 192.676 1.00 87.53 1831 LYS P C 1
ATOM 9070 O O . LYS A 1 1167 ? 145.820 185.267 192.816 1.00 87.53 1831 LYS P O 1
ATOM 9076 N N . GLN A 1 1168 ? 145.236 183.074 192.591 1.00 87.42 1832 GLN P N 1
ATOM 9077 C CA . GLN A 1 1168 ? 143.782 183.374 192.582 1.00 87.42 1832 GLN P CA 1
ATOM 9078 C C . GLN A 1 1168 ? 143.401 184.021 193.918 1.00 87.42 1832 GLN P C 1
ATOM 9079 O O . GLN A 1 1168 ? 142.698 185.046 193.891 1.00 87.42 1832 GLN P O 1
ATOM 9085 N N . GLN A 1 1169 ? 143.877 183.469 195.038 1.00 88.04 1833 GLN P N 1
ATOM 9086 C CA . GLN A 1 1169 ? 143.596 184.053 196.380 1.00 88.04 1833 GLN P CA 1
ATOM 9087 C C . GLN A 1 1169 ? 144.316 185.398 196.562 1.00 88.04 1833 GLN P C 1
ATOM 9088 O O . GLN A 1 1169 ? 143.726 186.281 197.206 1.00 88.04 1833 GLN P O 1
ATOM 9094 N N . GLY A 1 1170 ? 145.532 185.552 196.031 1.00 87.91 1834 GLY P N 1
ATOM 9095 C CA . GLY A 1 1170 ? 146.336 186.772 196.258 1.00 87.91 1834 GLY P CA 1
ATOM 9096 C C . GLY A 1 1170 ? 147.816 186.422 196.264 1.00 87.91 1834 GLY P C 1
ATOM 9097 O O . GLY A 1 1170 ? 148.223 185.638 195.400 1.00 87.91 1834 GLY P O 1
ATOM 9098 N N . GLN A 1 1171 ? 148.623 187.063 197.110 1.00 86.19 1835 GLN P N 1
ATOM 9099 C CA . GLN A 1 1171 ? 150.043 186.638 197.250 1.00 86.19 1835 GLN P CA 1
ATOM 9100 C C . GLN A 1 1171 ? 150.753 186.577 195.896 1.00 86.19 1835 GLN P C 1
ATOM 9101 O O . GLN A 1 1171 ? 151.281 185.508 195.579 1.00 86.19 1835 GLN P O 1
ATOM 9107 N N . THR A 1 1172 ? 150.693 187.638 195.091 1.00 84.64 1836 THR P N 1
ATOM 9108 C CA . THR A 1 1172 ? 151.462 187.659 193.815 1.00 84.64 1836 THR P CA 1
ATOM 9109 C C . THR A 1 1172 ? 152.933 187.995 194.085 1.00 84.64 1836 THR P C 1
ATOM 9110 O O . THR A 1 1172 ? 153.211 188.601 195.136 1.00 84.64 1836 THR P O 1
ATOM 9114 N N . ILE A 1 1173 ? 153.832 187.611 193.178 1.00 85.43 1837 ILE P N 1
ATOM 9115 C CA . ILE A 1 1173 ? 155.282 187.947 193.319 1.00 85.43 1837 ILE P CA 1
ATOM 9116 C C . ILE A 1 1173 ? 155.820 188.311 191.931 1.00 85.43 1837 ILE P C 1
ATOM 9117 O O . ILE A 1 1173 ? 155.392 187.676 190.950 1.00 85.43 1837 ILE P O 1
ATOM 9122 N N . ASN A 1 1174 ? 156.704 189.309 191.845 1.00 85.28 1838 ASN P N 1
ATOM 9123 C CA . ASN A 1 1174 ? 157.252 189.755 190.566 1.00 85.28 1838 ASN P CA 1
ATOM 9124 C C . ASN A 1 1174 ? 158.464 188.892 190.239 1.00 85.28 1838 ASN P C 1
ATOM 9125 O O . ASN A 1 1174 ? 159.568 189.139 190.729 1.00 85.28 1838 ASN P O 1
ATOM 9130 N N . LEU A 1 1175 ? 158.259 187.874 189.409 1.00 84.76 1839 LEU P N 1
ATOM 9131 C CA . LEU A 1 1175 ? 159.330 186.985 188.980 1.00 84.76 1839 LEU P CA 1
ATOM 9132 C C . LEU A 1 1175 ? 159.736 187.355 187.562 1.00 84.76 1839 LEU P C 1
ATOM 9133 O O . LEU A 1 1175 ? 158.928 187.252 186.631 1.00 84.76 1839 LEU P O 1
ATOM 9138 N N . TYR A 1 1176 ? 160.985 187.798 187.405 1.00 83.05 1840 TYR P N 1
ATOM 9139 C CA . TYR A 1 1176 ? 161.536 188.179 186.102 1.00 83.05 1840 TYR P CA 1
ATOM 9140 C C . TYR A 1 1176 ? 160.649 189.196 185.391 1.00 83.05 1840 TYR P C 1
ATOM 9141 O O . TYR A 1 1176 ? 160.514 189.178 184.165 1.00 83.05 1840 TYR P O 1
ATOM 9150 N N . GLY A 1 1177 ? 160.028 190.088 186.161 1.00 85.47 1841 GLY P N 1
ATOM 9151 C CA . GLY A 1 1177 ? 159.190 191.118 185.592 1.00 85.47 1841 GLY P CA 1
ATOM 9152 C C . GLY A 1 1177 ? 157.774 190.700 185.267 1.00 85.47 1841 GLY P C 1
ATOM 9153 O O . GLY A 1 1177 ? 157.059 191.467 184.614 1.00 85.47 1841 GLY P O 1
ATOM 9154 N N . LYS A 1 1178 ? 157.345 189.516 185.694 1.00 85.05 1842 LYS P N 1
ATOM 9155 C CA . LYS A 1 1178 ? 155.989 189.045 185.445 1.00 85.05 1842 LYS P CA 1
ATOM 9156 C C . LYS A 1 1178 ? 155.311 188.687 186.758 1.00 85.05 1842 LYS P C 1
ATOM 9157 O O . LYS A 1 1178 ? 155.954 188.194 187.689 1.00 85.05 1842 LYS P O 1
ATOM 9163 N N . GLU A 1 1179 ? 154.010 188.946 186.829 1.00 87.28 1843 GLU P N 1
ATOM 9164 C CA . GLU A 1 1179 ? 153.221 188.580 187.998 1.00 87.28 1843 GLU P CA 1
ATOM 9165 C C . GLU A 1 1179 ? 153.035 187.067 188.041 1.00 87.28 1843 GLU P C 1
ATOM 9166 O O . GLU A 1 1179 ? 152.525 186.473 187.087 1.00 87.28 1843 GLU P O 1
ATOM 9172 N N . ARG A 1 1180 ? 153.448 186.443 189.143 1.00 83.19 1844 ARG P N 1
ATOM 9173 C CA . ARG A 1 1180 ? 153.312 185.003 189.300 1.00 83.19 1844 ARG P CA 1
ATOM 9174 C C . ARG A 1 1180 ? 152.836 184.698 190.712 1.00 83.19 1844 ARG P C 1
ATOM 9175 O O . ARG A 1 1180 ? 152.898 185.543 191.609 1.00 83.19 1844 ARG P O 1
ATOM 9183 N N . GLY A 1 1181 ? 152.350 183.475 190.895 1.00 82.64 1845 GLY P N 1
ATOM 9184 C CA . GLY A 1 1181 ? 151.843 183.078 192.193 1.00 82.64 1845 GLY P CA 1
ATOM 9185 C C . GLY A 1 1181 ? 152.962 182.816 193.184 1.00 82.64 1845 GLY P C 1
ATOM 9186 O O . GLY A 1 1181 ? 154.036 182.331 192.838 1.00 82.64 1845 GLY P O 1
ATOM 9187 N N . LEU A 1 1182 ? 152.691 183.147 194.444 1.00 80.21 1846 LEU P N 1
ATOM 9188 C CA . LEU A 1 1182 ? 153.639 182.967 195.537 1.00 80.21 1846 LEU P CA 1
ATOM 9189 C C . LEU A 1 1182 ? 153.069 181.931 196.494 1.00 80.21 1846 LEU P C 1
ATOM 9190 O O . LEU A 1 1182 ? 152.144 182.226 197.259 1.00 80.21 1846 LEU P O 1
ATOM 9195 N N . VAL A 1 1183 ? 153.619 180.719 196.456 1.00 75.31 1847 VAL P N 1
ATOM 9196 C CA . VAL A 1 1183 ? 153.150 179.629 197.308 1.00 75.31 1847 VAL P CA 1
ATOM 9197 C C . VAL A 1 1183 ? 153.749 179.835 198.698 1.00 75.31 1847 VAL P C 1
ATOM 9198 O O . VAL A 1 1183 ? 154.960 179.728 198.897 1.00 75.31 1847 VAL P O 1
ATOM 9202 N N . THR A 1 1184 ? 152.899 180.157 199.664 1.00 77.91 1848 THR P N 1
ATOM 9203 C CA . THR A 1 1184 ? 153.336 180.348 201.035 1.00 77.91 1848 THR P CA 1
ATOM 9204 C C . THR A 1 1184 ? 153.078 179.085 201.851 1.00 77.91 1848 THR P C 1
ATOM 9205 O O . THR A 1 1184 ? 152.282 178.222 201.472 1.00 77.91 1848 THR P O 1
ATOM 9209 N N . ASP A 1 1185 ? 153.773 178.982 202.986 1.00 79.96 1849 ASP P N 1
ATOM 9210 C CA . ASP A 1 1185 ? 153.592 177.824 203.852 1.00 79.96 1849 ASP P CA 1
ATOM 9211 C C . ASP A 1 1185 ? 152.185 177.768 204.430 1.00 79.96 1849 ASP P C 1
ATOM 9212 O O . ASP A 1 1185 ? 151.666 176.677 204.690 1.00 79.96 1849 ASP P O 1
ATOM 9217 N N . GLU A 1 1186 ? 151.554 178.926 204.635 1.00 78.64 1850 GLU P N 1
ATOM 9218 C CA . GLU A 1 1186 ? 150.177 178.937 205.115 1.00 78.64 1850 GLU P CA 1
ATOM 9219 C C . GLU A 1 1186 ? 149.241 178.281 204.109 1.00 78.64 1850 GLU P C 1
ATOM 9220 O O . GLU A 1 1186 ? 148.352 177.510 204.486 1.00 78.64 1850 GLU P O 1
ATOM 9226 N N . LEU A 1 1187 ? 149.435 178.565 202.817 1.00 76.98 1851 LEU P N 1
ATOM 9227 C CA . LEU A 1 1187 ? 148.614 177.933 201.791 1.00 76.98 1851 LEU P CA 1
ATOM 9228 C C . LEU A 1 1187 ? 148.861 176.431 201.735 1.00 76.98 1851 LEU P C 1
ATOM 9229 O O . LEU A 1 1187 ? 147.917 175.643 201.604 1.00 76.98 1851 LEU P O 1
ATOM 9234 N N . VAL A 1 1188 ? 150.128 176.016 201.825 1.00 72.20 1852 VAL P N 1
ATOM 9235 C CA . VAL A 1 1188 ? 150.452 174.593 201.821 1.00 72.20 1852 VAL P CA 1
ATOM 9236 C C . VAL A 1 1188 ? 149.781 173.891 202.992 1.00 72.20 1852 VAL P C 1
ATOM 9237 O O . VAL A 1 1188 ? 149.249 172.783 202.851 1.00 72.20 1852 VAL P O 1
ATOM 9241 N N . LEU A 1 1189 ? 149.778 174.529 204.164 1.00 74.22 1853 LEU P N 1
ATOM 9242 C CA . LEU A 1 1189 ? 149.165 173.912 205.331 1.00 74.22 1853 LEU P CA 1
ATOM 9243 C C . LEU A 1 1189 ? 147.647 173.872 205.207 1.00 74.22 1853 LEU P C 1
ATOM 9244 O O . LEU A 1 1189 ? 147.013 172.884 205.594 1.00 74.22 1853 LEU P O 1
ATOM 9249 N N . LYS A 1 1190 ? 147.043 174.932 204.666 1.00 78.12 1854 LYS P N 1
ATOM 9250 C CA . LYS A 1 1190 ? 145.594 174.969 204.522 1.00 78.12 1854 LYS P CA 1
ATOM 9251 C C . LYS A 1 1190 ? 145.085 174.085 203.394 1.00 78.12 1854 LYS P C 1
ATOM 9252 O O . LYS A 1 1190 ? 143.891 173.769 203.364 1.00 78.12 1854 LYS P O 1
ATOM 9258 N N . LYS A 1 1191 ? 145.953 173.682 202.468 1.00 77.47 1855 LYS P N 1
ATOM 9259 C CA . LYS A 1 1191 ? 145.549 172.820 201.363 1.00 77.47 1855 LYS P CA 1
ATOM 9260 C C . LYS A 1 1191 ? 145.825 171.347 201.625 1.00 77.47 1855 LYS P C 1
ATOM 9261 O O . LYS A 1 1191 ? 144.975 170.502 201.329 1.00 77.47 1855 LYS P O 1
ATOM 9267 N N . VAL A 1 1192 ? 146.996 171.014 202.171 1.00 76.72 1856 VAL P N 1
ATOM 9268 C CA . VAL A 1 1192 ? 147.316 169.617 202.442 1.00 76.72 1856 VAL P CA 1
ATOM 9269 C C . VAL A 1 1192 ? 146.490 169.099 203.611 1.00 76.72 1856 VAL P C 1
ATOM 9270 O O . VAL A 1 1192 ? 145.896 168.016 203.544 1.00 76.72 1856 VAL P O 1
ATOM 9274 N N . PHE A 1 1193 ? 146.433 169.865 204.702 1.00 78.66 1857 PHE P N 1
ATOM 9275 C CA . PHE A 1 1193 ? 145.646 169.516 205.884 1.00 78.66 1857 PHE P CA 1
ATOM 9276 C C . PHE A 1 1193 ? 144.701 170.680 206.161 1.00 78.66 1857 PHE P C 1
ATOM 9277 O O . PHE A 1 1193 ? 145.006 171.565 206.964 1.00 78.66 1857 PHE P O 1
ATOM 9285 N N . ASP A 1 1194 ? 143.541 170.666 205.504 1.00 87.48 1858 ASP P N 1
ATOM 9286 C CA . ASP A 1 1194 ? 142.614 171.788 205.619 1.00 87.48 1858 ASP P CA 1
ATOM 9287 C C . ASP A 1 1194 ? 141.952 171.827 206.992 1.00 87.48 1858 ASP P C 1
ATOM 9288 O O . ASP A 1 1194 ? 141.898 172.881 207.634 1.00 87.48 1858 ASP P O 1
ATOM 9293 N N . GLY A 1 1195 ? 141.449 170.689 207.462 1.00 86.28 1859 GLY P N 1
ATOM 9294 C CA . GLY A 1 1195 ? 140.709 170.661 208.706 1.00 86.28 1859 GLY P CA 1
ATOM 9295 C C . GLY A 1 1195 ? 141.483 170.113 209.885 1.00 86.28 1859 GLY P C 1
ATOM 9296 O O . GLY A 1 1195 ? 141.059 170.261 211.036 1.00 86.28 1859 GLY P O 1
ATOM 9297 N N . LYS A 1 1196 ? 142.623 169.474 209.617 1.00 82.69 1860 LYS P N 1
ATOM 9298 C CA . LYS A 1 1196 ? 143.374 168.835 210.693 1.00 82.69 1860 LYS P CA 1
ATOM 9299 C C . LYS A 1 1196 ? 144.122 169.859 211.538 1.00 82.69 1860 LYS P C 1
ATOM 9300 O O . LYS A 1 1196 ? 144.080 169.800 212.772 1.00 82.69 1860 LYS P O 1
ATOM 9306 N N . TYR A 1 1197 ? 144.808 170.803 210.900 1.00 78.89 1861 TYR P N 1
ATOM 9307 C CA . TYR A 1 1197 ? 145.657 171.744 211.617 1.00 78.89 1861 TYR P CA 1
ATOM 9308 C C . TYR A 1 1197 ? 145.439 173.151 211.082 1.00 78.89 1861 TYR P C 1
ATOM 9309 O O . TYR A 1 1197 ? 144.840 173.351 210.023 1.00 78.89 1861 TYR P O 1
ATOM 9318 N N . LYS A 1 1198 ? 145.936 174.129 211.841 1.00 78.47 1862 LYS P N 1
ATOM 9319 C CA . LYS A 1 1198 ? 145.903 175.527 211.442 1.00 78.47 1862 LYS P CA 1
ATOM 9320 C C . LYS A 1 1198 ? 147.257 176.216 211.512 1.00 78.47 1862 LYS P C 1
ATOM 9321 O O . LYS A 1 1198 ? 147.436 177.252 210.864 1.00 78.47 1862 LYS P O 1
ATOM 9327 N N . THR A 1 1199 ? 148.208 175.680 212.276 1.00 73.44 1863 THR P N 1
ATOM 9328 C CA . THR A 1 1199 ? 149.541 176.246 212.392 1.00 73.44 1863 THR P CA 1
ATOM 9329 C C . THR A 1 1199 ? 150.543 175.103 212.449 1.00 73.44 1863 THR P C 1
ATOM 9330 O O . THR A 1 1199 ? 150.244 174.026 212.970 1.00 73.44 1863 THR P O 1
ATOM 9334 N N . TRP A 1 1200 ? 151.735 175.340 211.891 1.00 69.09 1864 TRP P N 1
ATOM 9335 C CA . TRP A 1 1200 ? 152.758 174.299 211.853 1.00 69.09 1864 TRP P CA 1
ATOM 9336 C C . TRP A 1 1200 ? 153.106 173.800 213.250 1.00 69.09 1864 TRP P C 1
ATOM 9337 O O . TRP A 1 1200 ? 153.434 172.619 213.423 1.00 69.09 1864 TRP P O 1
ATOM 9348 N N . ALA A 1 1201 ? 153.048 174.678 214.254 1.00 68.12 1865 ALA P N 1
ATOM 9349 C CA . ALA A 1 1201 ? 153.268 174.242 215.626 1.00 68.12 1865 ALA P CA 1
ATOM 9350 C C . ALA A 1 1201 ? 152.225 173.217 216.048 1.00 68.12 1865 ALA P C 1
ATOM 9351 O O . ALA A 1 1201 ? 152.548 172.227 216.713 1.00 68.12 1865 ALA P O 1
ATOM 9353 N N . GLU A 1 1202 ? 150.964 173.437 215.665 1.00 72.11 1866 GLU P N 1
ATOM 9354 C CA . GLU A 1 1202 ? 149.919 172.463 215.965 1.00 72.11 1866 GLU P CA 1
ATOM 9355 C C . GLU A 1 1202 ? 150.192 171.137 215.273 1.00 72.11 1866 GLU P C 1
ATOM 9356 O O . GLU A 1 1202 ? 149.964 170.070 215.851 1.00 72.11 1866 GLU P O 1
ATOM 9362 N N . PHE A 1 1203 ? 150.681 171.185 214.034 1.00 69.18 1867 PHE P N 1
ATOM 9363 C CA . PHE A 1 1203 ? 150.995 169.957 213.306 1.00 69.18 1867 PHE P CA 1
ATOM 9364 C C . PHE A 1 1203 ? 152.106 169.180 214.000 1.00 69.18 1867 PHE P C 1
ATOM 9365 O O . PHE A 1 1203 ? 152.009 167.960 214.188 1.00 69.18 1867 PHE P O 1
ATOM 9373 N N . LYS A 1 1204 ? 153.175 169.876 214.389 1.00 69.65 1868 LYS P N 1
ATOM 9374 C CA . LYS A 1 1204 ? 154.270 169.222 215.095 1.00 69.65 1868 LYS P CA 1
ATOM 9375 C C . LYS A 1 1204 ? 153.798 168.639 216.423 1.00 69.65 1868 LYS P C 1
ATOM 9376 O O . LYS A 1 1204 ? 154.155 167.508 216.777 1.00 69.65 1868 LYS P O 1
ATOM 9382 N N . THR A 1 1205 ? 152.989 169.395 217.168 1.00 68.22 1869 THR P N 1
ATOM 9383 C CA . THR A 1 1205 ? 152.504 168.914 218.455 1.00 68.22 1869 THR P CA 1
ATOM 9384 C C . THR A 1 1205 ? 151.599 167.702 218.282 1.00 68.22 1869 THR P C 1
ATOM 9385 O O . THR A 1 1205 ? 151.649 166.766 219.084 1.00 68.22 1869 THR P O 1
ATOM 9389 N N . ALA A 1 1206 ? 150.773 167.695 217.235 1.00 71.65 1870 ALA P N 1
ATOM 9390 C CA . ALA A 1 1206 ? 149.901 166.553 216.996 1.00 71.65 1870 ALA P CA 1
ATOM 9391 C C . ALA A 1 1206 ? 150.704 165.326 216.588 1.00 71.65 1870 ALA P C 1
ATOM 9392 O O . ALA A 1 1206 ? 150.374 164.203 216.987 1.00 71.65 1870 ALA P O 1
ATOM 9394 N N . MET A 1 1207 ? 151.765 165.516 215.797 1.00 69.94 1871 MET P N 1
ATOM 9395 C CA . MET A 1 1207 ? 152.626 164.389 215.452 1.00 69.94 1871 MET P CA 1
ATOM 9396 C C . MET A 1 1207 ? 153.284 163.811 216.698 1.00 69.94 1871 MET P C 1
ATOM 9397 O O . MET A 1 1207 ? 153.311 162.586 216.893 1.00 69.94 1871 MET P O 1
ATOM 9402 N N . TYR A 1 1208 ? 153.817 164.680 217.559 1.00 70.30 1872 TYR P N 1
ATOM 9403 C CA . TYR A 1 1208 ? 154.426 164.202 218.798 1.00 70.30 1872 TYR P CA 1
ATOM 9404 C C . TYR A 1 1208 ? 153.404 163.506 219.690 1.00 70.30 1872 TYR P C 1
ATOM 9405 O O . TYR A 1 1208 ? 153.723 162.500 220.328 1.00 70.30 1872 TYR P O 1
ATOM 9414 N N . GLN A 1 1209 ? 152.171 164.012 219.740 1.00 73.92 1873 GLN P N 1
ATOM 9415 C CA . GLN A 1 1209 ? 151.168 163.396 220.604 1.00 73.92 1873 GLN P CA 1
ATOM 9416 C C . GLN A 1 1209 ? 150.730 162.038 220.070 1.00 73.92 1873 GLN P C 1
ATOM 9417 O O . GLN A 1 1209 ? 150.515 161.098 220.848 1.00 73.92 1873 GLN P O 1
ATOM 9423 N N . GLU A 1 1210 ? 150.582 161.917 218.749 1.00 73.71 1874 GLU P N 1
ATOM 9424 C CA . GLU A 1 1210 ? 150.305 160.614 218.161 1.00 73.71 1874 GLU P CA 1
ATOM 9425 C C . GLU A 1 1210 ? 151.432 159.633 218.458 1.00 73.71 1874 GLU P C 1
ATOM 9426 O O . GLU A 1 1210 ? 151.181 158.481 218.833 1.00 73.71 1874 GLU P O 1
ATOM 9432 N N . ARG A 1 1211 ? 152.682 160.080 218.322 1.00 73.19 1875 ARG P N 1
ATOM 9433 C CA . ARG A 1 1211 ? 153.807 159.197 218.617 1.00 73.19 1875 ARG P CA 1
ATOM 9434 C C . ARG A 1 1211 ? 153.837 158.812 220.092 1.00 73.19 1875 ARG P C 1
ATOM 9435 O O . ARG A 1 1211 ? 154.217 157.689 220.439 1.00 73.19 1875 ARG P O 1
ATOM 9443 N N . VAL A 1 1212 ? 153.439 159.732 220.973 1.00 77.48 1876 VAL P N 1
ATOM 9444 C CA . VAL A 1 1212 ? 153.422 159.442 222.403 1.00 77.48 1876 VAL P CA 1
ATOM 9445 C C . VAL A 1 1212 ? 152.363 158.398 222.722 1.00 77.48 1876 VAL P C 1
ATOM 9446 O O . VAL A 1 1212 ? 152.628 157.417 223.428 1.00 77.48 1876 VAL P O 1
ATOM 9450 N N . ASP A 1 1213 ? 151.142 158.600 222.214 1.00 81.55 1877 ASP P N 1
ATOM 9451 C CA . ASP A 1 1213 ? 150.095 157.602 222.395 1.00 81.55 1877 ASP P CA 1
ATOM 9452 C C . ASP A 1 1213 ? 150.502 156.263 221.798 1.00 81.55 1877 ASP P C 1
ATOM 9453 O O . ASP A 1 1213 ? 150.065 155.211 222.276 1.00 81.55 1877 ASP P O 1
ATOM 9458 N N . GLN A 1 1214 ? 151.343 156.283 220.762 1.00 81.42 1878 GLN P N 1
ATOM 9459 C CA . GLN A 1 1214 ? 151.846 155.034 220.199 1.00 81.42 1878 GLN P CA 1
ATOM 9460 C C . GLN A 1 1214 ? 152.804 154.341 221.162 1.00 81.42 1878 GLN P C 1
ATOM 9461 O O . GLN A 1 1214 ? 152.540 153.220 221.613 1.00 81.42 1878 GLN P O 1
ATOM 9467 N N . PHE A 1 1215 ? 153.922 154.991 221.498 1.00 81.09 1879 PHE P N 1
ATOM 9468 C CA . PHE A 1 1215 ? 154.930 154.271 222.274 1.00 81.09 1879 PHE P CA 1
ATOM 9469 C C . PHE A 1 1215 ? 154.549 154.100 223.738 1.00 81.09 1879 PHE P C 1
ATOM 9470 O O . PHE A 1 1215 ? 155.255 153.389 224.461 1.00 81.09 1879 PHE P O 1
ATOM 9478 N N . GLY A 1 1216 ? 153.465 154.724 224.200 1.00 80.88 1880 GLY P N 1
ATOM 9479 C CA . GLY A 1 1216 ? 153.037 154.480 225.564 1.00 80.88 1880 GLY P CA 1
ATOM 9480 C C . GLY A 1 1216 ? 152.416 153.117 225.780 1.00 80.88 1880 GLY P C 1
ATOM 9481 O O . GLY A 1 1216 ? 152.292 152.681 226.929 1.00 80.88 1880 GLY P O 1
ATOM 9482 N N . ASN A 1 1217 ? 152.017 152.437 224.704 1.00 85.30 1881 ASN P N 1
ATOM 9483 C CA . ASN A 1 1217 ? 151.316 151.164 224.804 1.00 85.30 1881 ASN P CA 1
ATOM 9484 C C . ASN A 1 1217 ? 152.067 150.022 224.129 1.00 85.30 1881 ASN P C 1
ATOM 9485 O O . ASN A 1 1217 ? 152.338 149.002 224.766 1.00 85.30 1881 ASN P O 1
ATOM 9490 N N . LEU A 1 1218 ? 152.414 150.164 222.851 1.00 85.04 1882 LEU P N 1
ATOM 9491 C CA . LEU A 1 1218 ? 152.963 149.069 222.056 1.00 85.04 1882 LEU P CA 1
ATOM 9492 C C . LEU A 1 1218 ? 154.408 149.382 221.685 1.00 85.04 1882 LEU P C 1
ATOM 9493 O O . LEU A 1 1218 ? 154.664 150.252 220.848 1.00 85.04 1882 LEU P O 1
ATOM 9498 N N . LYS A 1 1219 ? 155.346 148.655 222.293 1.00 84.99 1883 LYS P N 1
ATOM 9499 C CA . LYS A 1 1219 ? 156.765 148.788 221.988 1.00 84.99 1883 LYS P CA 1
ATOM 9500 C C . LYS A 1 1219 ? 157.440 147.432 222.081 1.00 84.99 1883 LYS P C 1
ATOM 9501 O O . LYS A 1 1219 ? 157.148 146.647 222.990 1.00 84.99 1883 LYS P O 1
ATOM 9507 N N . GLN A 1 1220 ? 158.340 147.163 221.140 1.00 89.95 1884 GLN P N 1
ATOM 9508 C CA . GLN A 1 1220 ? 159.081 145.909 221.137 1.00 89.95 1884 GLN P CA 1
ATOM 9509 C C . GLN A 1 1220 ? 160.086 145.895 222.283 1.00 89.95 1884 GLN P C 1
ATOM 9510 O O . GLN A 1 1220 ? 160.880 146.828 222.438 1.00 89.95 1884 GLN P O 1
ATOM 9516 N N . VAL A 1 1221 ? 160.055 144.830 223.086 1.00 94.74 1885 VAL P N 1
ATOM 9517 C CA . VAL A 1 1221 ? 161.018 144.684 224.175 1.00 94.74 1885 VAL P CA 1
ATOM 9518 C C . VAL A 1 1221 ? 162.370 144.187 223.697 1.00 94.74 1885 VAL P C 1
ATOM 9519 O O . VAL A 1 1221 ? 163.308 144.101 224.499 1.00 94.74 1885 VAL P O 1
ATOM 9523 N N . THR A 1 1222 ? 162.501 143.855 222.413 1.00 96.44 1886 THR P N 1
ATOM 9524 C CA . THR A 1 1222 ? 163.745 143.307 221.876 1.00 96.44 1886 THR P CA 1
ATOM 9525 C C . THR A 1 1222 ? 164.596 144.439 221.291 1.00 96.44 1886 THR P C 1
ATOM 9526 O O . THR A 1 1222 ? 164.733 144.607 220.079 1.00 96.44 1886 THR P O 1
ATOM 9530 N N . PHE A 1 1223 ? 165.174 145.220 222.199 1.00 95.80 1887 PHE P N 1
ATOM 9531 C CA . PHE A 1 1223 ? 166.121 146.274 221.859 1.00 95.80 1887 PHE P CA 1
ATOM 9532 C C . PHE A 1 1223 ? 167.459 145.944 222.502 1.00 95.80 1887 PHE P C 1
ATOM 9533 O O . PHE A 1 1223 ? 167.543 145.785 223.725 1.00 95.80 1887 PHE P O 1
ATOM 9541 N N . LYS A 1 1224 ? 168.500 145.835 221.680 1.00 97.37 1888 LYS P N 1
ATOM 9542 C CA . LYS A 1 1224 ? 169.829 145.416 222.124 1.00 97.37 1888 LYS P CA 1
ATOM 9543 C C . LYS A 1 1224 ? 170.812 146.546 221.838 1.00 97.37 1888 LYS P C 1
ATOM 9544 O O . LYS A 1 1224 ? 171.309 146.674 220.714 1.00 97.37 1888 LYS P O 1
ATOM 9550 N N . ASP A 1 1225 ? 171.122 147.329 222.875 1.00 99.24 1889 ASP P N 1
ATOM 9551 C CA . ASP A 1 1225 ? 172.019 148.505 222.716 1.00 99.24 1889 ASP P CA 1
ATOM 9552 C C . ASP A 1 1225 ? 173.202 148.396 223.687 1.00 99.24 1889 ASP P C 1
ATOM 9553 O O . ASP A 1 1225 ? 172.979 148.582 224.895 1.00 99.24 1889 ASP P O 1
ATOM 9558 N N . PRO A 1 1226 ? 174.446 148.109 223.246 1.00 104.52 1890 PRO P N 1
ATOM 9559 C CA . PRO A 1 1226 ? 175.578 148.076 224.182 1.00 104.52 1890 PRO P CA 1
ATOM 9560 C C . PRO A 1 1226 ? 175.978 149.387 224.885 1.00 104.52 1890 PRO P C 1
ATOM 9561 O O . PRO A 1 1226 ? 176.140 149.335 226.085 1.00 104.52 1890 PRO P O 1
ATOM 9565 N N . THR A 1 1227 ? 176.129 150.501 224.160 1.00 104.84 1891 THR P N 1
ATOM 9566 C CA . THR A 1 1227 ? 176.432 151.841 224.757 1.00 104.84 1891 THR P CA 1
ATOM 9567 C C . THR A 1 1227 ? 177.592 151.768 225.762 1.00 104.84 1891 THR P C 1
ATOM 9568 O O . THR A 1 1227 ? 177.475 152.401 226.827 1.00 104.84 1891 THR P O 1
ATOM 9572 N N . LYS A 1 1228 ? 178.686 151.082 225.424 1.00 119.93 1892 LYS P N 1
ATOM 9573 C CA . LYS A 1 1228 ? 179.817 150.869 226.378 1.00 119.93 1892 LYS P CA 1
ATOM 9574 C C . LYS A 1 1228 ? 181.129 150.861 225.578 1.00 119.93 1892 LYS P C 1
ATOM 9575 O O . LYS A 1 1228 ? 181.040 150.982 224.343 1.00 119.93 1892 LYS P O 1
ATOM 9581 N N . PRO A 1 1229 ? 182.334 150.740 226.184 1.00 130.67 1893 PRO P N 1
ATOM 9582 C CA . PRO A 1 1229 ? 183.601 150.845 225.437 1.00 130.67 1893 PRO P CA 1
ATOM 9583 C C . PRO A 1 1229 ? 184.030 149.614 224.626 1.00 130.67 1893 PRO P C 1
ATOM 9584 O O . PRO A 1 1229 ? 183.193 148.769 224.386 1.00 130.67 1893 PRO P O 1
ATOM 9588 N N . TRP A 1 1230 ? 185.304 149.535 224.227 1.00 137.77 1894 TRP P N 1
ATOM 9589 C CA . TRP A 1 1230 ? 185.771 148.453 223.312 1.00 137.77 1894 TRP P CA 1
ATOM 9590 C C . TRP A 1 1230 ? 185.543 147.032 223.844 1.00 137.77 1894 TRP P C 1
ATOM 9591 O O . TRP A 1 1230 ? 185.175 146.183 223.014 1.00 137.77 1894 TRP P O 1
ATOM 9602 N N . PRO A 1 1231 ? 185.735 146.687 225.141 1.00 136.99 1895 PRO P N 1
ATOM 9603 C CA . PRO A 1 1231 ? 185.417 145.329 225.588 1.00 136.99 1895 PRO P CA 1
ATOM 9604 C C . PRO A 1 1231 ? 183.955 145.122 225.178 1.00 136.99 1895 PRO P C 1
ATOM 9605 O O . PRO A 1 1231 ? 183.145 145.979 225.484 1.00 136.99 1895 PRO P O 1
ATOM 9609 N N . SER A 1 1232 ? 183.653 144.039 224.454 1.00 133.45 1896 SER P N 1
ATOM 9610 C CA . SER A 1 1232 ? 182.281 143.829 223.916 1.00 133.45 1896 SER P CA 1
ATOM 9611 C C . SER A 1 1232 ? 181.218 143.829 225.018 1.00 133.45 1896 SER P C 1
ATOM 9612 O O . SER A 1 1232 ? 181.365 143.040 225.971 1.00 133.45 1896 SER P O 1
ATOM 9615 N N . TYR A 1 1233 ? 180.189 144.672 224.891 1.00 125.47 1897 TYR P N 1
ATOM 9616 C CA . TYR A 1 1233 ? 179.062 144.621 225.860 1.00 125.47 1897 TYR P CA 1
ATOM 9617 C C . TYR A 1 1233 ? 177.872 144.004 225.126 1.00 125.47 1897 TYR P C 1
ATOM 9618 O O . TYR A 1 1233 ? 177.463 144.558 224.094 1.00 125.47 1897 TYR P O 1
ATOM 9627 N N . GLY A 1 1234 ? 177.343 142.886 225.629 1.00 122.28 1898 GLY P N 1
ATOM 9628 C CA . GLY A 1 1234 ? 176.307 142.166 224.866 1.00 122.28 1898 GLY P CA 1
ATOM 9629 C C . GLY A 1 1234 ? 174.965 142.841 224.673 1.00 122.28 1898 GLY P C 1
ATOM 9630 O O . GLY A 1 1234 ? 174.546 142.933 223.504 1.00 122.28 1898 GLY P O 1
ATOM 9631 N N . THR A 1 1235 ? 174.331 143.351 225.733 1.00 119.97 1899 THR P N 1
ATOM 9632 C CA . THR A 1 1235 ? 172.947 143.866 225.535 1.00 119.97 1899 THR P CA 1
A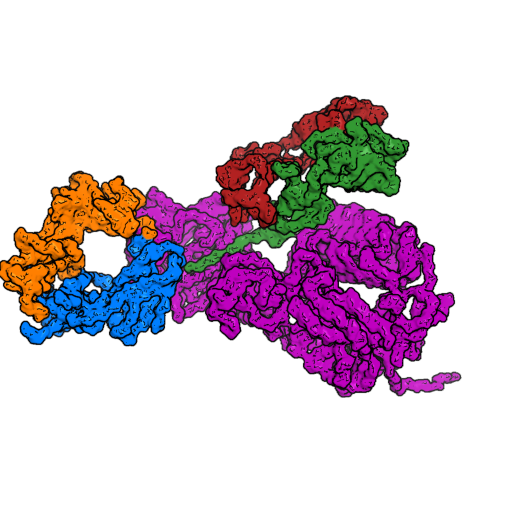TOM 9633 C C . THR A 1 1235 ? 172.451 144.704 226.717 1.00 119.97 1899 THR P C 1
ATOM 9634 O O . THR A 1 1235 ? 173.007 144.540 227.817 1.00 119.97 1899 THR P O 1
ATOM 9638 N N . LYS A 1 1236 ? 171.451 145.569 226.506 1.00 106.02 1900 LYS P N 1
ATOM 9639 C CA . LYS A 1 1236 ? 170.840 146.294 227.650 1.00 106.02 1900 LYS P CA 1
ATOM 9640 C C . LYS A 1 1236 ? 169.380 145.855 227.782 1.00 106.02 1900 LYS P C 1
ATOM 9641 O O . LYS A 1 1236 ? 168.810 146.090 228.860 1.00 106.02 1900 LYS P O 1
ATOM 9647 N N . THR A 1 1237 ? 168.793 145.275 226.731 1.00 104.42 1901 THR P N 1
ATOM 9648 C CA . THR A 1 1237 ? 167.410 144.706 226.790 1.00 104.42 1901 THR P CA 1
ATOM 9649 C C . THR A 1 1237 ? 166.358 145.670 227.361 1.00 104.42 1901 THR P C 1
ATOM 9650 O O . THR A 1 1237 ? 165.610 145.254 228.263 1.00 104.42 1901 THR P O 1
ATOM 9654 N N . ILE A 1 1238 ? 166.273 146.898 226.851 1.00 98.54 1902 ILE P N 1
ATOM 9655 C CA . ILE A 1 1238 ? 165.189 147.820 227.307 1.00 98.54 1902 ILE P CA 1
ATOM 9656 C C . ILE A 1 1238 ? 163.854 147.176 226.939 1.00 98.54 1902 ILE P C 1
ATOM 9657 O O . ILE A 1 1238 ? 163.723 146.739 225.785 1.00 98.54 1902 ILE P O 1
ATOM 9662 N N . ASN A 1 1239 ? 162.890 147.161 227.862 1.00 94.66 1903 ASN P N 1
ATOM 9663 C CA . ASN A 1 1239 ? 161.602 146.458 227.602 1.00 94.66 1903 ASN P CA 1
ATOM 9664 C C . ASN A 1 1239 ? 160.443 147.458 227.572 1.00 94.66 1903 ASN P C 1
ATOM 9665 O O . ASN A 1 1239 ? 159.454 147.185 226.873 1.00 94.66 1903 ASN P O 1
ATOM 9670 N N . ASN A 1 1240 ? 160.565 148.563 228.308 1.00 89.83 1904 ASN P N 1
ATOM 9671 C CA . ASN A 1 1240 ? 159.501 149.598 228.337 1.00 89.83 1904 ASN P CA 1
ATOM 9672 C C . ASN A 1 1240 ? 160.168 150.961 228.164 1.00 89.83 1904 ASN P C 1
ATOM 9673 O O . ASN A 1 1240 ? 161.352 151.080 228.508 1.00 89.83 1904 ASN P O 1
ATOM 9678 N N . VAL A 1 1241 ? 159.436 151.951 227.662 1.00 87.45 1905 VAL P N 1
ATOM 9679 C CA . VAL A 1 1241 ? 160.075 153.263 227.366 1.00 87.45 1905 VAL P CA 1
ATOM 9680 C C . VAL A 1 1241 ? 160.639 153.900 228.636 1.00 87.45 1905 VAL P C 1
ATOM 9681 O O . VAL A 1 1241 ? 161.448 154.828 228.495 1.00 87.45 1905 VAL P O 1
ATOM 9685 N N . ASP A 1 1242 ? 160.255 153.428 229.828 1.00 91.13 1906 ASP P N 1
ATOM 9686 C CA . ASP A 1 1242 ? 160.722 154.113 231.028 1.00 91.13 1906 ASP P CA 1
ATOM 9687 C C . ASP A 1 1242 ? 162.216 153.904 231.239 1.00 91.13 1906 ASP P C 1
ATOM 9688 O O . ASP A 1 1242 ? 162.943 154.851 231.568 1.00 91.13 1906 ASP P O 1
ATOM 9693 N N . GLU A 1 1243 ? 162.697 152.674 231.047 1.00 92.94 1907 GLU P N 1
ATOM 9694 C CA . GLU A 1 1243 ? 164.128 152.417 231.172 1.00 92.94 1907 GLU P CA 1
ATOM 9695 C C . GLU A 1 1243 ? 164.912 153.152 230.095 1.00 92.94 1907 GLU P C 1
ATOM 9696 O O . GLU A 1 1243 ? 166.011 153.656 230.352 1.00 92.94 1907 GLU P O 1
ATOM 9702 N N . LEU A 1 1244 ? 164.360 153.230 228.883 1.00 87.37 1908 LEU P N 1
ATOM 9703 C CA . LEU A 1 1244 ? 165.023 153.980 227.822 1.00 87.37 1908 LEU P CA 1
ATOM 9704 C C . LEU A 1 1244 ? 165.076 155.465 228.153 1.00 87.37 1908 LEU P C 1
ATOM 9705 O O . LEU A 1 1244 ? 166.085 156.129 227.887 1.00 87.37 1908 LEU P O 1
ATOM 9710 N N . GLN A 1 1245 ? 164.003 156.004 228.733 1.00 85.64 1909 GLN P N 1
ATOM 9711 C CA . GLN A 1 1245 ? 164.015 157.406 229.136 1.00 85.64 1909 GLN P CA 1
ATOM 9712 C C . GLN A 1 1245 ? 165.028 157.648 230.246 1.00 85.64 1909 GLN P C 1
ATOM 9713 O O . GLN A 1 1245 ? 165.695 158.687 230.267 1.00 85.64 1909 GLN P O 1
ATOM 9719 N N . ALA A 1 1246 ? 165.164 156.697 231.172 1.00 90.52 1910 ALA P N 1
ATOM 9720 C CA . ALA A 1 1246 ? 166.173 156.828 232.219 1.00 90.52 1910 ALA P CA 1
ATOM 9721 C C . ALA A 1 1246 ? 167.580 156.806 231.633 1.00 90.52 1910 ALA P C 1
ATOM 9722 O O . ALA A 1 1246 ? 168.450 157.587 232.042 1.00 90.52 1910 ALA P O 1
ATOM 9724 N N . LEU A 1 1247 ? 167.824 155.911 230.671 1.00 89.87 1911 LEU P N 1
ATOM 9725 C CA . LEU A 1 1247 ? 169.123 155.879 230.005 1.00 89.87 1911 LEU P CA 1
ATOM 9726 C C . LEU A 1 1247 ? 169.397 157.180 229.266 1.00 89.87 1911 LEU P C 1
ATOM 9727 O O . LEU A 1 1247 ? 170.524 157.684 229.278 1.00 89.87 1911 LEU P O 1
ATOM 9732 N N . MET A 1 1248 ? 168.375 157.742 228.617 1.00 84.22 1912 MET P N 1
ATOM 9733 C CA . MET A 1 1248 ? 168.551 159.014 227.922 1.00 84.22 1912 MET P CA 1
ATOM 9734 C C . MET A 1 1248 ? 168.843 160.141 228.901 1.00 84.22 1912 MET P C 1
ATOM 9735 O O . MET A 1 1248 ? 169.676 161.010 228.622 1.00 84.22 1912 MET P O 1
ATOM 9740 N N . ASP A 1 1249 ? 168.161 160.149 230.048 1.00 89.18 1913 ASP P N 1
ATOM 9741 C CA . ASP A 1 1249 ? 168.452 161.138 231.083 1.00 89.18 1913 ASP P CA 1
ATOM 9742 C C . ASP A 1 1249 ? 169.899 161.033 231.540 1.00 89.18 1913 ASP P C 1
ATOM 9743 O O . ASP A 1 1249 ? 170.606 162.044 231.646 1.00 89.18 1913 ASP P O 1
ATOM 9748 N N . GLN A 1 1250 ? 170.355 159.810 231.817 1.00 94.05 1914 GLN P N 1
ATOM 9749 C CA . GLN A 1 1250 ? 171.732 159.619 232.268 1.00 94.05 1914 GLN P CA 1
ATOM 9750 C C . GLN A 1 1250 ? 172.726 160.054 231.199 1.00 94.05 1914 GLN P C 1
ATOM 9751 O O . GLN A 1 1250 ? 173.746 160.681 231.511 1.00 94.05 1914 GLN P O 1
ATOM 9757 N N . ALA A 1 1251 ? 172.444 159.742 229.931 1.00 90.32 1915 ALA P N 1
ATOM 9758 C CA . ALA A 1 1251 ? 173.357 160.114 228.857 1.00 90.32 1915 ALA P CA 1
ATOM 9759 C C . ALA A 1 1251 ? 173.413 161.625 228.673 1.00 90.32 1915 ALA P C 1
ATOM 9760 O O . ALA A 1 1251 ? 174.494 162.191 228.471 1.00 90.32 1915 ALA P O 1
ATOM 9762 N N . VAL A 1 1252 ? 172.263 162.297 228.743 1.00 90.48 1916 VAL P N 1
ATOM 9763 C CA . VAL A 1 1252 ? 172.246 163.751 228.610 1.00 90.48 1916 VAL P CA 1
ATOM 9764 C C . VAL A 1 1252 ? 172.987 164.395 229.773 1.00 90.48 1916 VAL P C 1
ATOM 9765 O O . VAL A 1 1252 ? 173.742 165.359 229.590 1.00 90.48 1916 VAL P O 1
ATOM 9769 N N . LEU A 1 1253 ? 172.758 163.876 230.972 1.00 96.98 1917 LEU P N 1
ATOM 9770 C CA . LEU A 1 1253 ? 173.482 164.431 232.136 1.00 96.98 1917 LEU P CA 1
ATOM 9771 C C . LEU A 1 1253 ? 174.979 164.303 231.854 1.00 96.98 1917 LEU P C 1
ATOM 9772 O O . LEU A 1 1253 ? 175.711 165.271 232.117 1.00 96.98 1917 LEU P O 1
ATOM 9777 N N . LYS A 1 1254 ? 175.406 163.169 231.298 1.00 97.98 1918 LYS P N 1
ATOM 9778 C CA . LYS A 1 1254 ? 176.861 162.940 231.098 1.00 97.98 1918 LYS P CA 1
ATOM 9779 C C . LYS A 1 1254 ? 177.427 163.980 230.128 1.00 97.98 1918 LYS P C 1
ATOM 9780 O O . LYS A 1 1254 ? 178.518 164.486 230.406 1.00 97.98 1918 LYS P O 1
ATOM 9786 N N . ASP A 1 1255 ? 176.715 164.287 229.045 1.00 99.55 1919 ASP P N 1
ATOM 9787 C CA . ASP A 1 1255 ? 177.262 165.230 228.033 1.00 99.55 1919 ASP P CA 1
ATOM 9788 C C . ASP A 1 1255 ? 177.444 166.591 228.700 1.00 99.55 1919 ASP P C 1
ATOM 9789 O O . ASP A 1 1255 ? 178.460 167.252 228.425 1.00 99.55 1919 ASP P O 1
ATOM 9794 N N . ALA A 1 1256 ? 176.491 166.979 229.551 1.00 104.61 1920 ALA P N 1
ATOM 9795 C CA . ALA A 1 1256 ? 176.562 168.287 230.244 1.00 104.61 1920 ALA P CA 1
ATOM 9796 C C . ALA A 1 1256 ? 177.807 168.313 231.130 1.00 104.61 1920 ALA P C 1
ATOM 9797 O O . ALA A 1 1256 ? 178.442 169.372 231.214 1.00 104.61 1920 ALA P O 1
ATOM 9799 N N . GLU A 1 1257 ? 178.109 167.201 231.802 1.00 113.21 1921 GLU P N 1
ATOM 9800 C CA . GLU A 1 1257 ? 179.362 167.135 232.595 1.00 113.21 1921 GLU P CA 1
ATOM 9801 C C . GLU A 1 1257 ? 180.539 167.116 231.617 1.00 113.21 1921 GLU P C 1
ATOM 9802 O O . GLU A 1 1257 ? 180.401 166.514 230.543 1.00 113.21 1921 GLU P O 1
ATOM 9808 N N . GLY A 1 1258 ? 181.641 167.783 231.959 1.00 117.84 1922 GLY P N 1
ATOM 9809 C CA . GLY A 1 1258 ? 182.830 167.743 231.089 1.00 117.84 1922 GLY P CA 1
ATOM 9810 C C . GLY A 1 1258 ? 182.510 168.106 229.648 1.00 117.84 1922 GLY P C 1
ATOM 9811 O O . GLY A 1 1258 ? 182.970 167.367 228.756 1.00 117.84 1922 GLY P O 1
ATOM 9812 N N . PRO A 1 1259 ? 181.754 169.189 229.348 1.00 123.17 1923 PRO P N 1
ATOM 9813 C CA . PRO A 1 1259 ? 181.354 169.494 227.972 1.00 123.17 1923 PRO P CA 1
ATOM 9814 C C . PRO A 1 1259 ? 182.459 170.312 227.298 1.00 123.17 1923 PRO P C 1
ATOM 9815 O O . PRO A 1 1259 ? 182.224 171.450 226.940 1.00 123.17 1923 PRO P O 1
ATOM 9819 N N . ARG A 1 1260 ? 183.628 169.702 227.109 1.00 122.29 1924 ARG P N 1
ATOM 9820 C CA . ARG A 1 1260 ? 184.767 170.472 226.557 1.00 122.29 1924 ARG P CA 1
ATOM 9821 C C . ARG A 1 1260 ? 184.420 170.963 225.152 1.00 122.29 1924 ARG P C 1
ATOM 9822 O O . ARG A 1 1260 ? 184.710 172.141 224.866 1.00 122.29 1924 ARG P O 1
ATOM 9830 N N . TRP A 1 1261 ? 183.839 170.097 224.315 1.00 117.83 1925 TRP P N 1
ATOM 9831 C CA . TRP A 1 1261 ? 183.565 170.492 222.909 1.00 117.83 1925 TRP P CA 1
ATOM 9832 C C . TRP A 1 1261 ? 184.874 171.008 222.307 1.00 117.83 1925 TRP P C 1
ATOM 9833 O O . TRP A 1 1261 ? 184.828 172.031 221.597 1.00 117.83 1925 TRP P O 1
ATOM 9844 N N . SER A 1 1262 ? 185.995 170.336 222.585 1.00 119.87 1926 SER P N 1
ATOM 9845 C CA . SER A 1 1262 ? 187.323 170.829 222.135 1.00 119.87 1926 SER P CA 1
ATOM 9846 C C . SER A 1 1262 ? 187.439 170.758 220.613 1.00 119.87 1926 SER P C 1
ATOM 9847 O O . SER A 1 1262 ? 187.531 171.824 219.979 1.00 119.87 1926 SER P O 1
ATOM 9850 N N . ASN A 1 1263 ? 187.449 169.545 220.058 1.00 117.91 1927 ASN P N 1
ATOM 9851 C CA . ASN A 1 1263 ? 187.536 169.372 218.585 1.00 117.91 1927 ASN P CA 1
ATOM 9852 C C . ASN A 1 1263 ? 186.366 170.121 217.957 1.00 117.91 1927 ASN P C 1
ATOM 9853 O O . ASN A 1 1263 ? 185.347 170.305 218.645 1.00 117.91 1927 ASN P O 1
ATOM 9858 N N . TYR A 1 1264 ? 186.503 170.511 216.690 1.00 123.89 1928 TYR P N 1
ATOM 9859 C CA . TYR A 1 1264 ? 185.427 171.277 216.013 1.00 123.89 1928 TYR P CA 1
ATOM 9860 C C . TYR A 1 1264 ? 184.162 170.415 215.957 1.00 123.89 1928 TYR P C 1
ATOM 9861 O O . TYR A 1 1264 ? 183.065 170.966 216.181 1.00 123.89 1928 TYR P O 1
ATOM 9870 N N . ASP A 1 1265 ? 184.306 169.117 215.668 1.00 116.09 1929 ASP P N 1
ATOM 9871 C CA . ASP A 1 1265 ? 183.124 168.213 215.664 1.00 116.09 1929 ASP P CA 1
ATOM 9872 C C . ASP A 1 1265 ? 183.269 167.160 216.760 1.00 116.09 1929 ASP P C 1
ATOM 9873 O O . ASP A 1 1265 ? 184.154 166.297 216.636 1.00 116.09 1929 ASP P O 1
ATOM 9878 N N . PRO A 1 1266 ? 182.438 167.182 217.820 1.00 105.90 1930 PRO P N 1
ATOM 9879 C CA . PRO A 1 1266 ? 182.481 166.118 218.818 1.00 105.90 1930 PRO P CA 1
ATOM 9880 C C . PRO A 1 1266 ? 182.055 164.809 218.135 1.00 105.90 1930 PRO P C 1
ATOM 9881 O O . PRO A 1 1266 ? 182.739 163.820 218.319 1.00 105.90 1930 PRO P O 1
ATOM 9885 N N . GLU A 1 1267 ? 180.971 164.840 217.344 1.00 101.97 1931 GLU P N 1
ATOM 9886 C CA . GLU A 1 1267 ? 180.512 163.645 216.575 1.00 101.97 1931 GLU P CA 1
ATOM 9887 C C . GLU A 1 1267 ? 180.211 162.442 217.471 1.00 101.97 1931 GLU P C 1
ATOM 9888 O O . GLU A 1 1267 ? 179.366 162.575 218.375 1.00 101.97 1931 GLU P O 1
ATOM 9894 N N . ILE A 1 1268 ? 180.855 161.304 217.195 1.00 97.03 1932 ILE P N 1
ATOM 9895 C CA . ILE A 1 1268 ? 180.581 160.034 217.930 1.00 97.03 1932 ILE P CA 1
ATOM 9896 C C . ILE A 1 1268 ? 180.964 160.127 219.410 1.00 97.03 1932 ILE P C 1
ATOM 9897 O O . ILE A 1 1268 ? 180.446 159.308 220.182 1.00 97.03 1932 ILE P O 1
ATOM 9902 N N . ASP A 1 1269 ? 181.853 161.046 219.795 1.00 99.07 1933 ASP P N 1
ATOM 9903 C CA . ASP A 1 1269 ? 182.320 161.064 221.210 1.00 99.07 1933 ASP P CA 1
ATOM 9904 C C . ASP A 1 1269 ? 181.143 161.293 222.172 1.00 99.07 1933 ASP P C 1
ATOM 9905 O O . ASP A 1 1269 ? 181.138 160.655 223.235 1.00 99.07 1933 ASP P O 1
ATOM 9910 N N . SER A 1 1270 ? 180.187 162.156 221.818 1.00 87.70 1934 SER P N 1
ATOM 9911 C CA . SER A 1 1270 ? 179.078 162.457 222.756 1.00 87.70 1934 SER P CA 1
ATOM 9912 C C . SER A 1 1270 ? 178.308 161.169 223.042 1.00 87.70 1934 SER P C 1
ATOM 9913 O O . SER A 1 1270 ? 178.013 160.439 222.085 1.00 87.70 1934 SER P O 1
ATOM 9916 N N . ALA A 1 1271 ? 177.974 160.915 224.307 1.00 81.00 1935 ALA P N 1
ATOM 9917 C CA . ALA A 1 1271 ? 177.320 159.638 224.663 1.00 81.00 1935 ALA P CA 1
ATOM 9918 C C . ALA A 1 1271 ? 175.898 159.613 224.105 1.00 81.00 1935 ALA P C 1
ATOM 9919 O O . ALA A 1 1271 ? 175.448 158.537 223.681 1.00 81.00 1935 ALA P O 1
ATOM 9921 N N . VAL A 1 1272 ? 175.220 160.758 224.118 1.00 76.64 1936 VAL P N 1
ATOM 9922 C CA . VAL A 1 1272 ? 173.836 160.803 223.655 1.00 76.64 1936 VAL P CA 1
ATOM 9923 C C . VAL A 1 1272 ? 173.726 160.249 222.242 1.00 76.64 1936 VAL P C 1
ATOM 9924 O O . VAL A 1 1272 ? 172.796 159.498 221.920 1.00 76.64 1936 VAL P O 1
ATOM 9928 N N . HIS A 1 1273 ? 174.672 160.608 221.374 1.00 73.11 1937 HIS P N 1
ATOM 9929 C CA . HIS A 1 1273 ? 174.651 160.098 220.008 1.00 73.11 1937 HIS P CA 1
ATOM 9930 C C . HIS A 1 1273 ? 174.897 158.595 219.968 1.00 73.11 1937 HIS P C 1
ATOM 9931 O O . HIS A 1 1273 ? 174.314 157.895 219.132 1.00 73.11 1937 HIS P O 1
ATOM 9938 N N . LYS A 1 1274 ? 175.745 158.087 220.862 1.00 77.25 1938 LYS P N 1
ATOM 9939 C CA . LYS A 1 1274 ? 176.026 156.655 220.892 1.00 77.25 1938 LYS P CA 1
ATOM 9940 C C . LYS A 1 1274 ? 174.769 155.857 221.212 1.00 77.25 1938 LYS P C 1
ATOM 9941 O O . LYS A 1 1274 ? 174.480 154.844 220.566 1.00 77.25 1938 LYS P O 1
ATOM 9947 N N . LEU A 1 1275 ? 174.003 156.304 222.211 1.00 76.53 1939 LEU P N 1
ATOM 9948 C CA . LEU A 1 1275 ? 172.791 155.589 222.595 1.00 76.53 1939 LEU P CA 1
ATOM 9949 C C . LEU A 1 1275 ? 171.763 155.600 221.471 1.00 76.53 1939 LEU P C 1
ATOM 9950 O O . LEU A 1 1275 ? 171.132 154.574 221.186 1.00 76.53 1939 LEU P O 1
ATOM 9955 N N . LYS A 1 1276 ? 171.578 156.752 220.824 1.00 70.82 1940 LYS P N 1
ATOM 9956 C CA . LYS A 1 1276 ? 170.619 156.840 219.731 1.00 70.82 1940 LYS P CA 1
ATOM 9957 C C . LYS A 1 1276 ? 171.033 155.950 218.567 1.00 70.82 1940 LYS P C 1
ATOM 9958 O O . LYS A 1 1276 ? 170.202 155.241 217.989 1.00 70.82 1940 LYS P O 1
ATOM 9964 N N . ARG A 1 1277 ? 172.319 155.971 218.207 1.00 73.00 1941 ARG P N 1
ATOM 9965 C CA . ARG A 1 1277 ? 172.788 155.122 217.118 1.00 73.00 1941 ARG P CA 1
ATOM 9966 C C . ARG A 1 1277 ? 172.621 153.647 217.460 1.00 73.00 1941 ARG P C 1
ATOM 9967 O O . ARG A 1 1277 ? 172.220 152.846 216.605 1.00 73.00 1941 ARG P O 1
ATOM 9975 N N . ALA A 1 1278 ? 172.913 153.272 218.706 1.00 76.37 1942 ALA P N 1
ATOM 9976 C CA . ALA A 1 1278 ? 172.763 151.881 219.116 1.00 76.37 1942 ALA P CA 1
ATOM 9977 C C . ALA A 1 1278 ? 171.307 151.441 219.043 1.00 76.37 1942 ALA P C 1
ATOM 9978 O O . ALA A 1 1278 ? 171.000 150.363 218.523 1.00 76.37 1942 ALA P O 1
ATOM 9980 N N . ILE A 1 1279 ? 170.394 152.267 219.559 1.00 74.85 1943 ILE P N 1
ATOM 9981 C CA . ILE A 1 1279 ? 168.975 151.922 219.527 1.00 74.85 1943 ILE P CA 1
ATOM 9982 C C . ILE A 1 1279 ? 168.480 151.832 218.089 1.00 74.85 1943 ILE P C 1
ATOM 9983 O O . ILE A 1 1279 ? 167.720 150.923 217.731 1.00 74.85 1943 ILE P O 1
ATOM 9988 N N . PHE A 1 1280 ? 168.912 152.765 217.239 1.00 71.20 1944 PHE P N 1
ATOM 9989 C CA . PHE A 1 1280 ? 168.487 152.763 215.844 1.00 71.20 1944 PHE P CA 1
ATOM 9990 C C . PHE A 1 1280 ? 168.957 151.502 215.134 1.00 71.20 1944 PHE P C 1
ATOM 9991 O O . PHE A 1 1280 ? 168.176 150.838 214.440 1.00 71.20 1944 PHE P O 1
ATOM 9999 N N . LYS A 1 1281 ? 170.234 151.147 215.301 1.00 76.99 1945 LYS P N 1
ATOM 10000 C CA . LYS A 1 1281 ? 170.748 149.943 214.658 1.00 76.99 1945 LYS P CA 1
ATOM 10001 C C . LYS A 1 1281 ? 170.076 148.691 215.211 1.00 76.99 1945 LYS P C 1
ATOM 10002 O O . LYS A 1 1281 ? 169.789 147.755 214.458 1.00 76.99 1945 LYS P O 1
ATOM 10008 N N . ALA A 1 1282 ? 169.807 148.664 216.518 1.00 80.40 1946 ALA P N 1
ATOM 10009 C CA . ALA A 1 1282 ? 169.155 147.506 217.116 1.00 80.40 1946 ALA P CA 1
ATOM 10010 C C . ALA A 1 1282 ? 167.755 147.316 216.551 1.00 80.40 1946 ALA P C 1
ATOM 10011 O O . ALA A 1 1282 ? 167.361 146.199 216.198 1.00 80.40 1946 ALA P O 1
ATOM 10013 N N . TYR A 1 1283 ? 166.989 148.403 216.453 1.00 83.08 1947 TYR P N 1
ATOM 10014 C CA . TYR A 1 1283 ? 165.644 148.293 215.900 1.00 83.08 1947 TYR P CA 1
ATOM 10015 C C . TYR A 1 1283 ? 165.684 147.943 214.417 1.00 83.08 1947 TYR P C 1
ATOM 10016 O O . TYR A 1 1283 ? 164.828 147.196 213.929 1.00 83.08 1947 TYR P O 1
ATOM 10025 N N . LEU A 1 1284 ? 166.667 148.474 213.684 1.00 78.12 1948 LEU P N 1
ATOM 10026 C CA . LEU A 1 1284 ? 166.757 148.175 212.257 1.00 78.12 1948 LEU P CA 1
ATOM 10027 C C . LEU A 1 1284 ? 167.114 146.712 212.024 1.00 78.12 1948 LEU P C 1
ATOM 10028 O O . LEU A 1 1284 ? 166.630 146.094 211.068 1.00 78.12 1948 LEU P O 1
ATOM 10033 N N . ASP A 1 1285 ? 167.955 146.141 212.885 1.00 83.57 1949 ASP P N 1
ATOM 10034 C CA . ASP A 1 1285 ? 168.354 144.748 212.729 1.00 83.57 1949 ASP P CA 1
ATOM 10035 C C . ASP A 1 1285 ? 167.367 143.775 213.355 1.00 83.57 1949 ASP P C 1
ATOM 10036 O O . ASP A 1 1285 ? 167.413 142.581 213.036 1.00 83.57 1949 ASP P O 1
ATOM 10041 N N . GLN A 1 1286 ? 166.489 144.247 214.242 1.00 88.18 1950 GLN P N 1
ATOM 10042 C CA . GLN A 1 1286 ? 165.462 143.378 214.808 1.00 88.18 1950 GLN P CA 1
ATOM 10043 C C . GLN A 1 1286 ? 164.536 142.855 213.717 1.00 88.18 1950 GLN P C 1
ATOM 10044 O O . GLN A 1 1286 ? 164.421 141.643 213.505 1.00 88.18 1950 GLN P O 1
ATOM 10050 N N . THR A 1 1287 ? 163.861 143.761 213.019 1.00 89.94 1951 THR P N 1
ATOM 10051 C CA . THR A 1 1287 ? 163.062 143.387 211.864 1.00 89.94 1951 THR P CA 1
ATOM 10052 C C . THR A 1 1287 ? 163.947 143.295 210.623 1.00 89.94 1951 THR P C 1
ATOM 10053 O O . THR A 1 1287 ? 165.135 143.631 210.648 1.00 89.94 1951 THR P O 1
ATOM 10057 N N . ASN A 1 1288 ? 163.358 142.819 209.524 1.00 92.78 1952 ASN P N 1
ATOM 10058 C CA . ASN A 1 1288 ? 164.082 142.795 208.256 1.00 92.78 1952 ASN P CA 1
ATOM 10059 C C . ASN A 1 1288 ? 164.467 144.206 207.834 1.00 92.78 1952 ASN P C 1
ATOM 10060 O O . ASN A 1 1288 ? 165.626 144.473 207.498 1.00 92.78 1952 ASN P O 1
ATOM 10065 N N . ASP A 1 1289 ? 163.507 145.124 207.866 1.00 86.12 1953 ASP P N 1
ATOM 10066 C CA . ASP A 1 1289 ? 163.720 146.547 207.648 1.00 86.12 1953 ASP P CA 1
ATOM 10067 C C . ASP A 1 1289 ? 162.676 147.297 208.462 1.00 86.12 1953 ASP P C 1
ATOM 10068 O O . ASP A 1 1289 ? 161.996 146.718 209.314 1.00 86.12 1953 ASP P O 1
ATOM 10073 N N . PHE A 1 1290 ? 162.541 148.592 208.201 1.00 75.75 1954 PHE P N 1
ATOM 10074 C CA . PHE A 1 1290 ? 161.557 149.403 208.911 1.00 75.75 1954 PHE P CA 1
ATOM 10075 C C . PHE A 1 1290 ? 160.169 149.038 208.410 1.00 75.75 1954 PHE P C 1
ATOM 10076 O O . PHE A 1 1290 ? 159.756 149.440 207.320 1.00 75.75 1954 PHE P O 1
ATOM 10084 N N . ARG A 1 1291 ? 159.440 148.259 209.206 1.00 79.75 1955 ARG P N 1
ATOM 10085 C CA . ARG A 1 1291 ? 158.078 147.859 208.881 1.00 79.75 1955 ARG P CA 1
ATOM 10086 C C . ARG A 1 1291 ? 157.070 148.358 209.905 1.00 79.75 1955 ARG P C 1
ATOM 10087 O O . ARG A 1 1291 ? 156.037 148.923 209.527 1.00 79.75 1955 ARG P O 1
ATOM 10095 N N . SER A 1 1292 ? 157.343 148.167 211.196 1.00 79.34 1956 SER P N 1
ATOM 10096 C CA . SER A 1 1292 ? 156.448 148.621 212.254 1.00 79.34 1956 SER P CA 1
ATOM 10097 C C . SER A 1 1292 ? 157.214 148.640 213.566 1.00 79.34 1956 SER P C 1
ATOM 10098 O O . SER A 1 1292 ? 157.877 147.658 213.909 1.00 79.34 1956 SER P O 1
ATOM 10101 N N . SER A 1 1293 ? 157.126 149.756 214.293 1.00 75.81 1957 SER P N 1
ATOM 10102 C CA . SER A 1 1293 ? 157.827 149.921 215.559 1.00 75.81 1957 SER P CA 1
ATOM 10103 C C . SER A 1 1293 ? 156.903 149.773 216.763 1.00 75.81 1957 SER P C 1
ATOM 10104 O O . SER A 1 1293 ? 157.236 150.251 217.852 1.00 75.81 1957 SER P O 1
ATOM 10107 N N . ILE A 1 1294 ? 155.756 149.129 216.590 1.00 80.17 1958 ILE P N 1
ATOM 10108 C CA . ILE A 1 1294 ? 154.821 148.933 217.688 1.00 80.17 1958 ILE P CA 1
ATOM 10109 C C . ILE A 1 1294 ? 154.470 147.456 217.821 1.00 80.17 1958 ILE P C 1
ATOM 10110 O O . ILE A 1 1294 ? 153.403 147.103 218.321 1.00 80.17 1958 ILE P O 1
ATOM 10114 N N . PHE A 1 1295 ? 155.159 147.288 219.699 1.00 94.53 1959 PHE P N 1
ATOM 10115 C CA . PHE A 1 1295 ? 155.177 146.084 220.536 1.00 94.53 1959 PHE P CA 1
ATOM 10116 C C . PHE A 1 1295 ? 153.829 146.028 221.243 1.00 94.53 1959 PHE P C 1
ATOM 10117 O O . PHE A 1 1295 ? 153.645 146.656 222.289 1.00 94.53 1959 PHE P O 1
ATOM 10125 N N . GLU A 1 1296 ? 152.893 145.267 220.674 1.00 110.54 1960 GLU P N 1
ATOM 10126 C CA . GLU A 1 1296 ? 151.487 145.289 221.086 1.00 110.54 1960 GLU P CA 1
ATOM 10127 C C . GLU A 1 1296 ? 151.311 144.548 222.409 1.00 110.54 1960 GLU P C 1
ATOM 10128 O O . GLU A 1 1296 ? 150.839 143.409 222.466 1.00 110.54 1960 GLU P O 1
ATOM 10134 N N . ASN A 1 1297 ? 151.675 145.221 223.500 1.00 110.92 1961 ASN P N 1
ATOM 10135 C CA . ASN A 1 1297 ? 151.375 144.738 224.849 1.00 110.92 1961 ASN P CA 1
ATOM 10136 C C . ASN A 1 1297 ? 151.162 145.933 225.770 1.00 110.92 1961 ASN P C 1
ATOM 10137 O O . ASN A 1 1297 ? 151.060 147.079 225.324 1.00 110.92 1961 ASN P O 1
ATOM 10142 N N . LYS A 1 1298 ? 151.100 145.653 227.073 1.00 111.05 1962 LYS P N 1
ATOM 10143 C CA . LYS A 1 1298 ? 150.939 146.685 228.096 1.00 111.05 1962 LYS P CA 1
ATOM 10144 C C . LYS A 1 1298 ? 152.274 147.406 228.264 1.00 111.05 1962 LYS P C 1
ATOM 10145 O O . LYS A 1 1298 ? 153.016 147.210 229.230 1.00 111.05 1962 LYS P O 1
ATOM 10151 N N . LYS A 1 1299 ? 152.581 148.252 227.288 1.00 97.88 1963 LYS P N 1
ATOM 10152 C CA . LYS A 1 1299 ? 153.770 149.084 227.346 1.00 97.88 1963 LYS P CA 1
ATOM 10153 C C . LYS A 1 1299 ? 153.411 150.475 227.850 1.00 97.88 1963 LYS P C 1
ATOM 10154 O O . LYS A 1 1299 ? 153.986 150.960 228.823 1.00 97.88 1963 LYS P O 1
ATOM 10160 N N . CYS B 2 2 ? 197.372 167.071 218.772 1.00 171.36 242 CYS A N 1
ATOM 10161 C CA . CYS B 2 2 ? 198.572 167.897 218.471 1.00 171.36 242 CYS A CA 1
ATOM 10162 C C . CYS B 2 2 ? 199.825 167.015 218.519 1.00 171.36 242 CYS A C 1
ATOM 10163 O O . CYS B 2 2 ? 200.017 166.211 217.585 1.00 171.36 242 CYS A O 1
ATOM 10166 N N . HIS B 2 3 ? 200.638 167.167 219.570 1.00 177.07 243 HIS A N 1
ATOM 10167 C CA . HIS B 2 3 ? 201.884 166.369 219.724 1.00 177.07 243 HIS A CA 1
ATOM 10168 C C . HIS B 2 3 ? 201.530 164.886 219.883 1.00 177.07 243 HIS A C 1
ATOM 10169 O O . HIS B 2 3 ? 200.568 164.585 220.617 1.00 177.07 243 HIS A O 1
ATOM 10176 N N . PRO B 2 4 ? 202.261 163.952 219.234 1.00 184.22 244 PRO A N 1
ATOM 10177 C CA . PRO B 2 4 ? 201.974 162.518 219.353 1.00 184.22 244 PRO A CA 1
ATOM 10178 C C . PRO B 2 4 ? 202.341 161.978 220.744 1.00 184.22 244 PRO A C 1
ATOM 10179 O O . PRO B 2 4 ? 203.351 162.394 221.283 1.00 184.22 244 PRO A O 1
ATOM 10183 N N . ARG B 2 5 ? 201.516 161.073 221.280 1.00 200.35 245 ARG A N 1
ATOM 10184 C CA . ARG B 2 5 ? 201.772 160.464 222.614 1.00 200.35 245 ARG A CA 1
ATOM 10185 C C . ARG B 2 5 ? 201.494 158.958 222.543 1.00 200.35 245 ARG A C 1
ATOM 10186 O O . ARG B 2 5 ? 200.610 158.558 221.759 1.00 200.35 245 ARG A O 1
ATOM 10194 N N . LEU B 2 6 ? 202.222 158.163 223.334 1.00 230.38 246 LEU A N 1
ATOM 10195 C CA . LEU B 2 6 ? 202.029 156.688 223.356 1.00 230.38 246 LEU A CA 1
ATOM 10196 C C . LEU B 2 6 ? 201.593 156.261 224.762 1.00 230.38 246 LEU A C 1
ATOM 10197 O O . LEU B 2 6 ? 202.271 156.650 225.733 1.00 230.38 246 LEU A O 1
ATOM 10202 N N . SER B 2 7 ? 200.501 155.495 224.857 1.00 257.18 247 SER A N 1
ATOM 10203 C CA . SER B 2 7 ? 199.981 155.025 226.168 1.00 257.18 247 SER A CA 1
ATOM 10204 C C . SER B 2 7 ? 199.895 153.495 226.188 1.00 257.18 247 SER A C 1
ATOM 10205 O O . SER B 2 7 ? 199.359 152.920 225.219 1.00 257.18 247 SER A O 1
ATOM 10208 N N . LEU B 2 8 ? 200.464 152.883 227.229 1.00 282.29 248 LEU A N 1
ATOM 10209 C CA . LEU B 2 8 ? 200.453 151.406 227.381 1.00 282.29 248 LEU A CA 1
ATOM 10210 C C . LEU B 2 8 ? 199.021 150.965 227.690 1.00 282.29 248 LEU A C 1
ATOM 10211 O O . LEU B 2 8 ? 198.580 151.152 228.841 1.00 282.29 248 LEU A O 1
ATOM 10216 N N . HIS B 2 9 ? 198.330 150.401 226.694 1.00 277.43 249 HIS A N 1
ATOM 10217 C CA . HIS B 2 9 ? 196.933 149.926 226.880 1.00 277.43 249 HIS A CA 1
ATOM 10218 C C . HIS B 2 9 ? 196.920 148.809 227.928 1.00 277.43 249 HIS A C 1
ATOM 10219 O O . HIS B 2 9 ? 195.973 148.773 228.737 1.00 277.43 249 HIS A O 1
ATOM 10226 N N . ARG B 2 10 ? 197.923 147.922 227.880 1.00 308.95 250 ARG A N 1
ATOM 10227 C CA . ARG B 2 10 ? 198.058 146.803 228.851 1.00 308.95 250 ARG A CA 1
ATOM 10228 C C . ARG B 2 10 ? 196.745 146.009 228.901 1.00 308.95 250 ARG A C 1
ATOM 10229 O O . ARG B 2 10 ? 196.256 145.723 230.011 1.00 308.95 250 ARG A O 1
ATOM 10237 N N . PRO B 2 11 ? 196.167 145.451 227.689 1.00 310.39 251 PRO A N 1
ATOM 10238 C CA . PRO B 2 11 ? 194.860 144.464 227.236 1.00 310.39 251 PRO A CA 1
ATOM 10239 C C . PRO B 2 11 ? 195.055 143.262 228.169 1.00 310.39 251 PRO A C 1
ATOM 10240 O O . PRO B 2 11 ? 196.149 142.726 228.175 1.00 310.39 251 PRO A O 1
ATOM 10244 N N . ALA B 2 12 ? 194.029 142.865 228.928 1.00 327.30 252 ALA A N 1
ATOM 10245 C CA . ALA B 2 12 ? 194.230 141.770 229.909 1.00 327.30 252 ALA A CA 1
ATOM 10246 C C . ALA B 2 12 ? 194.617 140.466 229.202 1.00 327.30 252 ALA A C 1
ATOM 10247 O O . ALA B 2 12 ? 193.888 140.042 228.283 1.00 327.30 252 ALA A O 1
ATOM 10249 N N . LEU B 2 13 ? 195.733 139.866 229.634 1.00 335.85 253 LEU A N 1
ATOM 10250 C CA . LEU B 2 13 ? 196.233 138.577 229.084 1.00 335.85 253 LEU A CA 1
ATOM 10251 C C . LEU B 2 13 ? 195.282 137.439 229.472 1.00 335.85 253 LEU A C 1
ATOM 10252 O O . LEU B 2 13 ? 195.004 136.579 228.614 1.00 335.85 253 LEU A O 1
ATOM 10257 N N . GLU B 2 14 ? 194.812 137.448 230.725 1.00 337.08 254 GLU A N 1
ATOM 10258 C CA . GLU B 2 14 ? 193.902 136.391 231.245 1.00 337.08 254 GLU A CA 1
ATOM 10259 C C . GLU B 2 14 ? 192.586 136.419 230.462 1.00 337.08 254 GLU A C 1
ATOM 10260 O O . GLU B 2 14 ? 192.072 135.333 230.128 1.00 337.08 254 GLU A O 1
ATOM 10266 N N . ASP B 2 15 ? 192.073 137.621 230.184 1.00 325.68 255 ASP A N 1
ATOM 10267 C CA . ASP B 2 15 ? 190.805 137.774 229.423 1.00 325.68 255 ASP A CA 1
ATOM 10268 C C . ASP B 2 15 ? 191.002 137.209 228.012 1.00 325.68 255 ASP A C 1
ATOM 10269 O O . ASP B 2 15 ? 190.074 136.553 227.502 1.00 325.68 255 ASP A O 1
ATOM 10274 N N . LEU B 2 16 ? 192.171 137.466 227.414 1.00 323.00 256 LEU A N 1
ATOM 10275 C CA . LEU B 2 16 ? 192.471 136.981 226.041 1.00 323.00 256 LEU A CA 1
ATOM 10276 C C . LEU B 2 16 ? 192.474 135.447 226.014 1.00 323.00 256 LEU A C 1
ATOM 10277 O O . LEU B 2 16 ? 191.924 134.883 225.050 1.00 323.00 256 LEU A O 1
ATOM 10282 N N . LEU B 2 17 ? 193.080 134.799 227.016 1.00 326.41 257 LEU A N 1
ATOM 10283 C CA . LEU B 2 17 ? 193.108 133.311 227.039 1.00 326.41 257 LEU A CA 1
ATOM 10284 C C . LEU B 2 17 ? 191.685 132.769 227.214 1.00 326.41 257 LEU A C 1
ATOM 10285 O O . LEU B 2 17 ? 191.313 131.831 226.480 1.00 326.41 257 LEU A O 1
ATOM 10290 N N . LEU B 2 18 ? 190.929 133.347 228.154 1.00 331.78 258 LEU A N 1
ATOM 10291 C CA . LEU B 2 18 ? 189.527 132.930 228.430 1.00 331.78 258 LEU A CA 1
ATOM 10292 C C . LEU B 2 18 ? 188.625 133.282 227.241 1.00 331.78 258 LEU A C 1
ATOM 10293 O O . LEU B 2 18 ? 187.757 132.459 226.889 1.00 331.78 258 LEU A O 1
ATOM 10298 N N . GLY B 2 19 ? 188.836 134.466 226.657 1.00 326.40 259 GLY A N 1
ATOM 10299 C CA . GLY B 2 19 ? 188.022 134.963 225.531 1.00 326.40 259 GLY A CA 1
ATOM 10300 C C . GLY B 2 19 ? 188.204 134.154 224.259 1.00 326.40 259 GLY A C 1
ATOM 10301 O O . GLY B 2 19 ? 189.333 133.693 224.003 1.00 326.40 259 GLY A O 1
ATOM 10302 N N . SER B 2 20 ? 187.120 133.984 223.497 1.00 310.14 260 SER A N 1
ATOM 10303 C CA . SER B 2 20 ? 187.156 133.247 222.206 1.00 310.14 260 SER A CA 1
ATOM 10304 C C . SER B 2 20 ? 188.062 133.995 221.221 1.00 310.14 260 SER A C 1
ATOM 10305 O O . SER B 2 20 ? 188.798 133.329 220.466 1.00 310.14 260 SER A O 1
ATOM 10308 N N . GLU B 2 21 ? 187.996 135.331 221.238 1.00 299.00 261 GLU A N 1
ATOM 10309 C CA . GLU B 2 21 ? 188.806 136.189 220.331 1.00 299.00 261 GLU A CA 1
ATOM 10310 C C . GLU B 2 21 ? 189.900 136.897 221.139 1.00 299.00 261 GLU A C 1
ATOM 10311 O O . GLU B 2 21 ? 189.573 137.488 222.187 1.00 299.00 261 GLU A O 1
ATOM 10317 N N . ALA B 2 22 ? 191.146 136.834 220.658 1.00 289.81 262 ALA A N 1
ATOM 10318 C CA . ALA B 2 22 ? 192.292 137.480 221.341 1.00 289.81 262 ALA A CA 1
ATOM 10319 C C . ALA B 2 22 ? 192.081 138.998 221.354 1.00 289.81 262 ALA A C 1
ATOM 10320 O O . ALA B 2 22 ? 191.595 139.533 220.339 1.00 289.81 262 ALA A O 1
ATOM 10322 N N . ASN B 2 23 ? 192.434 139.660 222.462 1.00 272.68 263 ASN A N 1
ATOM 10323 C CA . ASN B 2 23 ? 192.256 141.134 222.561 1.00 272.68 263 ASN A CA 1
ATOM 10324 C C . ASN B 2 23 ? 193.623 141.822 222.658 1.00 272.68 263 ASN A C 1
ATOM 10325 O O . ASN B 2 23 ? 194.377 141.518 223.604 1.00 272.68 263 ASN A O 1
ATOM 10330 N N . LEU B 2 24 ? 193.908 142.730 221.719 1.00 259.74 264 LEU A N 1
ATOM 10331 C CA . LEU B 2 24 ? 195.183 143.498 221.688 1.00 259.74 264 LEU A CA 1
ATOM 10332 C C . LEU B 2 24 ? 194.906 144.856 221.031 1.00 259.74 264 LEU A C 1
ATOM 10333 O O . LEU B 2 24 ? 194.097 144.888 220.083 1.00 259.74 264 LEU A O 1
ATOM 10338 N N . THR B 2 25 ? 195.546 145.929 221.508 1.00 242.35 265 THR A N 1
ATOM 10339 C CA . THR B 2 25 ? 195.284 147.268 220.914 1.00 242.35 265 THR A CA 1
ATOM 10340 C C . THR B 2 25 ? 196.550 148.133 220.929 1.00 242.35 265 THR A C 1
ATOM 10341 O O . THR B 2 25 ? 197.300 148.070 221.923 1.00 242.35 265 THR A O 1
ATOM 10345 N N . CYS B 2 26 ? 196.762 148.906 219.859 1.00 228.91 266 CYS A N 1
ATOM 10346 C CA . CYS B 2 26 ? 197.903 149.857 219.756 1.00 228.91 266 CYS A CA 1
ATOM 10347 C C . CYS B 2 26 ? 197.352 151.209 219.288 1.00 228.91 266 CYS A C 1
ATOM 10348 O O . CYS B 2 26 ? 196.601 151.219 218.292 1.00 228.91 266 CYS A O 1
ATOM 10351 N N . THR B 2 27 ? 197.704 152.302 219.973 1.00 212.25 267 THR A N 1
ATOM 10352 C CA . THR B 2 27 ? 197.168 153.637 219.590 1.00 212.25 267 THR A CA 1
ATOM 10353 C C . THR B 2 27 ? 198.260 154.711 219.658 1.00 212.25 267 THR A C 1
ATOM 10354 O O . THR B 2 27 ? 199.195 154.560 220.469 1.00 212.25 267 THR A O 1
ATOM 10358 N N . LEU B 2 28 ? 198.124 155.750 218.827 1.00 193.26 268 LEU A N 1
ATOM 10359 C CA . LEU B 2 28 ? 199.068 156.899 218.780 1.00 193.26 268 LEU A CA 1
ATOM 10360 C C . LEU B 2 28 ? 198.266 158.183 219.026 1.00 193.26 268 LEU A C 1
ATOM 10361 O O . LEU B 2 28 ? 197.202 158.337 218.394 1.00 193.26 268 LEU A O 1
ATOM 10366 N N . THR B 2 29 ? 198.753 159.065 219.905 1.00 172.96 269 THR A N 1
ATOM 10367 C CA . THR B 2 29 ? 198.013 160.320 220.212 1.00 172.96 269 THR A CA 1
ATOM 10368 C C . THR B 2 29 ? 198.809 161.548 219.755 1.00 172.96 269 THR A C 1
ATOM 10369 O O . THR B 2 29 ? 199.989 161.664 220.141 1.00 172.96 269 THR A O 1
ATOM 10373 N N . GLY B 2 30 ? 198.176 162.420 218.963 1.00 170.51 270 GLY A N 1
ATOM 10374 C CA . GLY B 2 30 ? 198.823 163.656 218.481 1.00 170.51 270 GLY A CA 1
ATOM 10375 C C . GLY B 2 30 ? 198.275 164.113 217.139 1.00 170.51 270 GLY A C 1
ATOM 10376 O O . GLY B 2 30 ? 199.090 164.340 216.223 1.00 170.51 270 GLY A O 1
ATOM 10377 N N . LEU B 2 31 ? 196.950 164.250 217.016 1.00 169.57 271 LEU A N 1
ATOM 10378 C CA . LEU B 2 31 ? 196.353 164.696 215.727 1.00 169.57 271 LEU A CA 1
ATOM 10379 C C . LEU B 2 31 ? 195.609 166.023 215.918 1.00 169.57 271 LEU A C 1
ATOM 10380 O O . LEU B 2 31 ? 194.661 166.062 216.727 1.00 169.57 271 LEU A O 1
ATOM 10385 N N . ARG B 2 32 ? 196.037 167.063 215.193 1.00 187.81 272 ARG A N 1
ATOM 10386 C CA . ARG B 2 32 ? 195.397 168.406 215.238 1.00 187.81 272 ARG A CA 1
ATOM 10387 C C . ARG B 2 32 ? 195.352 168.980 213.816 1.00 187.81 272 ARG A C 1
ATOM 10388 O O . ARG B 2 32 ? 196.150 169.895 213.531 1.00 187.81 272 ARG A O 1
ATOM 10396 N N . ASP B 2 33 ? 194.460 168.465 212.964 1.00 210.68 273 ASP A N 1
ATOM 10397 C CA . ASP B 2 33 ? 194.386 168.937 211.554 1.00 210.68 273 ASP A CA 1
ATOM 10398 C C . ASP B 2 33 ? 192.951 168.827 211.024 1.00 210.68 273 ASP A C 1
ATOM 10399 O O . ASP B 2 33 ? 192.006 169.046 211.809 1.00 210.68 273 ASP A O 1
ATOM 10404 N N . ALA B 2 34 ? 192.816 168.501 209.734 1.00 214.90 274 ALA A N 1
ATOM 10405 C CA . ALA B 2 34 ? 191.510 168.376 209.041 1.00 214.90 274 ALA A CA 1
ATOM 10406 C C . ALA B 2 34 ? 190.693 167.221 209.631 1.00 214.90 274 ALA A C 1
ATOM 10407 O O . ALA B 2 34 ? 191.296 166.232 210.098 1.00 214.90 274 ALA A O 1
ATOM 10409 N N . SER B 2 35 ? 189.362 167.334 209.567 1.00 216.35 275 SER A N 1
ATOM 10410 C CA . SER B 2 35 ? 188.451 166.311 210.145 1.00 216.35 275 SER A CA 1
ATOM 10411 C C . SER B 2 35 ? 188.700 164.950 209.487 1.00 216.35 275 SER A C 1
ATOM 10412 O O . SER B 2 35 ? 188.693 163.940 210.217 1.00 216.35 275 SER A O 1
ATOM 10415 N N . GLY B 2 36 ? 188.912 164.920 208.168 1.00 221.06 276 GLY A N 1
ATOM 10416 C CA . GLY B 2 36 ? 189.186 163.633 207.501 1.00 221.06 276 GLY A CA 1
ATOM 10417 C C . GLY B 2 36 ? 190.485 163.045 208.025 1.00 221.06 276 GLY A C 1
ATOM 10418 O O . GLY B 2 36 ? 191.474 163.798 208.117 1.00 221.06 276 GLY A O 1
ATOM 10419 N N . VAL B 2 37 ? 190.486 161.750 208.356 1.00 228.08 277 VAL A N 1
ATOM 10420 C CA . VAL B 2 37 ? 191.709 161.093 208.906 1.00 228.08 277 VAL A CA 1
ATOM 10421 C C . VAL B 2 37 ? 192.008 159.815 208.115 1.00 228.08 277 VAL A C 1
ATOM 10422 O O . VAL B 2 37 ? 191.067 159.032 207.878 1.00 228.08 277 VAL A O 1
ATOM 10426 N N . THR B 2 38 ? 193.272 159.622 207.728 1.00 236.82 278 THR A N 1
ATOM 10427 C CA . THR B 2 38 ? 193.687 158.398 206.992 1.00 236.82 278 THR A CA 1
ATOM 10428 C C . THR B 2 38 ? 194.677 157.619 207.866 1.00 236.82 278 THR A C 1
ATOM 10429 O O . THR B 2 38 ? 195.712 158.203 208.243 1.00 236.82 278 THR A O 1
ATOM 10433 N N . PHE B 2 39 ? 194.365 156.355 208.171 1.00 230.82 279 PHE A N 1
ATOM 10434 C CA . PHE B 2 39 ? 195.259 155.517 209.012 1.00 230.82 279 PHE A CA 1
ATOM 10435 C C . PHE B 2 39 ? 195.566 154.198 208.293 1.00 230.82 279 PHE A C 1
ATOM 10436 O O . PHE B 2 39 ? 194.623 153.531 207.824 1.00 230.82 279 PHE A O 1
ATOM 10444 N N . THR B 2 40 ? 196.852 153.844 208.217 1.00 234.81 280 THR A N 1
ATOM 10445 C CA . THR B 2 40 ? 197.294 152.581 207.568 1.00 234.81 280 THR A CA 1
ATOM 10446 C C . THR B 2 40 ? 198.417 151.961 208.406 1.00 234.81 280 THR A C 1
ATOM 10447 O O . THR B 2 40 ? 199.138 152.728 209.072 1.00 234.81 280 THR A O 1
ATOM 10451 N N . TRP B 2 41 ? 198.560 150.633 208.363 1.00 231.24 281 TRP A N 1
ATOM 10452 C CA . TRP B 2 41 ? 199.625 149.942 209.139 1.00 231.24 281 TRP A CA 1
ATOM 10453 C C . TRP B 2 41 ? 200.705 149.436 208.176 1.00 231.24 281 TRP A C 1
ATOM 10454 O O . TRP B 2 41 ? 200.365 148.665 207.257 1.00 231.24 281 TRP A O 1
ATOM 10465 N N . THR B 2 42 ? 201.954 149.861 208.393 1.00 240.15 282 THR A N 1
ATOM 10466 C CA . THR B 2 42 ? 203.095 149.471 207.520 1.00 240.15 282 THR A CA 1
ATOM 10467 C C . THR B 2 42 ? 203.340 147.959 207.590 1.00 240.15 282 THR A C 1
ATOM 10468 O O . THR B 2 42 ? 203.586 147.358 206.525 1.00 240.15 282 THR A O 1
ATOM 10472 N N . PRO B 2 43 ? 203.286 147.316 208.778 1.00 246.01 283 PRO A N 1
ATOM 10473 C CA . PRO B 2 43 ? 203.533 145.880 208.901 1.00 246.01 283 PRO A CA 1
ATOM 10474 C C . PRO B 2 43 ? 202.262 145.060 209.163 1.00 246.01 283 PRO A C 1
ATOM 10475 O O . PRO B 2 43 ? 201.565 145.349 210.119 1.00 246.01 283 PRO A O 1
ATOM 10479 N N . SER B 2 44 ? 202.000 144.066 208.308 1.00 245.83 284 SER A N 1
ATOM 10480 C CA . SER B 2 44 ? 200.817 143.179 208.471 1.00 245.83 284 SER A CA 1
ATOM 10481 C C . SER B 2 44 ? 201.272 141.715 208.508 1.00 245.83 284 SER A C 1
ATOM 10482 O O . SER B 2 44 ? 201.985 141.294 207.576 1.00 245.83 284 SER A O 1
ATOM 10485 N N . SER B 2 45 ? 200.869 140.978 209.548 1.00 259.35 285 SER A N 1
ATOM 10486 C CA . SER B 2 45 ? 201.227 139.541 209.691 1.00 259.35 285 SER A CA 1
ATOM 10487 C C . SER B 2 45 ? 200.051 138.674 209.226 1.00 259.35 285 SER A C 1
ATOM 10488 O O . SER B 2 45 ? 200.136 137.437 209.356 1.00 259.35 285 SER A O 1
ATOM 10491 N N . GLY B 2 46 ? 198.999 139.317 208.708 1.00 274.39 286 GLY A N 1
ATOM 10492 C CA . GLY B 2 46 ? 197.777 138.629 208.244 1.00 274.39 286 GLY A CA 1
ATOM 10493 C C . GLY B 2 46 ? 196.743 138.518 209.353 1.00 274.39 286 GLY A C 1
ATOM 10494 O O . GLY B 2 46 ? 195.622 138.050 209.072 1.00 274.39 286 GLY A O 1
ATOM 10495 N N . LYS B 2 47 ? 197.111 138.935 210.570 1.00 273.37 287 LYS A N 1
ATOM 10496 C CA . LYS B 2 47 ? 196.198 138.924 211.744 1.00 273.37 287 LYS A CA 1
ATOM 10497 C C . LYS B 2 47 ? 195.197 140.076 211.600 1.00 273.37 287 LYS A C 1
ATOM 10498 O O . LYS B 2 47 ? 195.531 141.061 210.910 1.00 273.37 287 LYS A O 1
ATOM 10504 N N . SER B 2 48 ? 194.025 139.961 212.231 1.00 267.43 288 SER A N 1
ATOM 10505 C CA . SER B 2 48 ? 193.006 141.039 212.142 1.00 267.43 288 SER A CA 1
ATOM 10506 C C . SER B 2 48 ? 193.572 142.323 212.759 1.00 267.43 288 SER A C 1
ATOM 10507 O O . SER B 2 48 ? 194.228 142.232 213.815 1.00 267.43 288 SER A O 1
ATOM 10510 N N . ALA B 2 49 ? 193.322 143.468 212.116 1.00 250.58 289 ALA A N 1
ATOM 10511 C CA . ALA B 2 49 ? 193.820 144.775 212.606 1.00 250.58 289 ALA A CA 1
ATOM 10512 C C . ALA B 2 49 ? 192.739 145.841 212.398 1.00 250.58 289 ALA A C 1
ATOM 10513 O O . ALA B 2 49 ? 193.052 146.906 211.832 1.00 250.58 289 ALA A O 1
ATOM 10515 N N . VAL B 2 50 ? 191.515 145.548 212.847 1.00 224.89 290 VAL A N 1
ATOM 10516 C CA . VAL B 2 50 ? 190.358 146.484 212.711 1.00 224.89 290 VAL A CA 1
ATOM 10517 C C . VAL B 2 50 ? 190.600 147.698 213.615 1.00 224.89 290 VAL A C 1
ATOM 10518 O O . VAL B 2 50 ? 191.148 147.511 214.720 1.00 224.89 290 VAL A O 1
ATOM 10522 N N . GLN B 2 51 ? 190.198 148.890 213.162 1.00 195.98 291 GLN A N 1
ATOM 10523 C CA . GLN B 2 51 ? 190.400 150.129 213.960 1.00 195.98 291 GLN A CA 1
ATOM 10524 C C . GLN B 2 51 ? 189.053 150.618 214.506 1.00 195.98 291 GLN A C 1
ATOM 10525 O O . GLN B 2 51 ? 188.128 150.841 213.701 1.00 195.98 291 GLN A O 1
ATOM 10531 N N . GLY B 2 52 ? 188.970 150.772 215.831 1.00 176.92 292 GLY A N 1
ATOM 10532 C CA . GLY B 2 52 ? 187.756 151.249 216.521 1.00 176.92 292 GLY A CA 1
ATOM 10533 C C . GLY B 2 52 ? 187.613 152.757 216.429 1.00 176.92 292 GLY A C 1
ATOM 10534 O O . GLY B 2 52 ? 188.601 153.419 216.054 1.00 176.92 292 GLY A O 1
ATOM 10535 N N . PRO B 2 53 ? 186.438 153.343 216.753 1.00 158.78 293 PRO A N 1
ATOM 10536 C CA . PRO B 2 53 ? 186.260 154.795 216.679 1.00 158.78 293 PRO A CA 1
ATOM 10537 C C . PRO B 2 53 ? 187.258 155.485 217.621 1.00 158.78 293 PRO A C 1
ATOM 10538 O O . PRO B 2 53 ? 187.451 155.007 218.725 1.00 158.78 293 PRO A O 1
ATOM 10542 N N . PRO B 2 54 ? 187.886 156.607 217.205 1.00 153.82 294 PRO A N 1
ATOM 10543 C CA . PRO B 2 54 ? 188.881 157.302 218.031 1.00 153.82 294 PRO A CA 1
ATOM 10544 C C . PRO B 2 54 ? 188.318 157.876 219.340 1.00 153.82 294 PRO A C 1
ATOM 10545 O O . PRO B 2 54 ? 187.197 158.351 219.342 1.00 153.82 294 PRO A O 1
ATOM 10549 N N . GLU B 2 55 ? 189.089 157.838 220.436 1.00 148.32 295 GLU A N 1
ATOM 10550 C CA . GLU B 2 55 ? 188.571 158.326 221.750 1.00 148.32 295 GLU A CA 1
ATOM 10551 C C . GLU B 2 55 ? 189.381 159.522 222.271 1.00 148.32 295 GLU A C 1
ATOM 10552 O O . GLU B 2 55 ? 190.563 159.330 222.585 1.00 148.32 295 GLU A O 1
ATOM 10558 N N . ARG B 2 56 ? 188.720 160.670 222.472 1.00 130.65 296 ARG A N 1
ATOM 10559 C CA . ARG B 2 56 ? 189.361 161.940 222.924 1.00 130.65 296 ARG A CA 1
ATOM 10560 C C . ARG B 2 56 ? 189.950 161.811 224.337 1.00 130.65 296 ARG A C 1
ATOM 10561 O O . ARG B 2 56 ? 189.396 161.043 225.147 1.00 130.65 296 ARG A O 1
ATOM 10569 N N . ASP B 2 57 ? 191.039 162.549 224.597 1.00 138.48 297 ASP A N 1
ATOM 10570 C CA . ASP B 2 57 ? 191.768 162.546 225.897 1.00 138.48 297 ASP A CA 1
ATOM 10571 C C . ASP B 2 57 ? 191.307 163.700 226.802 1.00 138.48 297 ASP A C 1
ATOM 10572 O O . ASP B 2 57 ? 191.979 163.908 227.838 1.00 138.48 297 ASP A O 1
ATOM 10577 N N . LEU B 2 58 ? 190.292 164.459 226.355 1.00 137.74 298 LEU A N 1
ATOM 10578 C CA . LEU B 2 58 ? 189.609 165.607 227.038 1.00 137.74 298 LEU A CA 1
ATOM 10579 C C . LEU B 2 58 ? 190.419 166.912 226.955 1.00 137.74 298 LEU A C 1
ATOM 10580 O O . LEU B 2 58 ? 189.973 167.916 227.545 1.00 137.74 298 LEU A O 1
ATOM 10585 N N . CYS B 2 59 ? 191.556 166.893 226.254 1.00 153.10 299 CYS A N 1
ATOM 10586 C CA . CYS B 2 59 ? 192.395 168.102 226.011 1.00 153.10 299 CYS A CA 1
ATOM 10587 C C . CYS B 2 59 ? 192.378 168.340 224.497 1.00 153.10 299 CYS A C 1
ATOM 10588 O O . CYS B 2 59 ? 193.356 168.908 223.972 1.00 153.10 299 CYS A O 1
ATOM 10591 N N . GLY B 2 60 ? 191.295 167.913 223.838 1.00 149.78 300 GLY A N 1
ATOM 10592 C CA . GLY B 2 60 ? 191.192 167.948 222.367 1.00 149.78 300 GLY A CA 1
ATOM 10593 C C . GLY B 2 60 ? 192.228 167.001 221.789 1.00 149.78 300 GLY A C 1
ATOM 10594 O O . GLY B 2 60 ? 192.303 165.865 222.304 1.00 149.78 300 GLY A O 1
ATOM 10595 N N . CYS B 2 61 ? 192.978 167.430 220.767 1.00 163.12 301 CYS A N 1
ATOM 10596 C CA . CYS B 2 61 ? 194.053 166.584 220.175 1.00 163.12 301 CYS A CA 1
ATOM 10597 C C . CYS B 2 61 ? 193.502 165.195 219.826 1.00 163.12 301 CYS A C 1
ATOM 10598 O O . CYS B 2 61 ? 194.125 164.210 220.273 1.00 163.12 301 CYS A O 1
ATOM 10601 N N . TYR B 2 62 ? 192.449 165.095 219.005 1.00 145.71 302 TYR A N 1
ATOM 10602 C CA . TYR B 2 62 ? 191.830 163.789 218.627 1.00 145.71 302 TYR A CA 1
ATOM 10603 C C . TYR B 2 62 ? 192.880 162.753 218.186 1.00 145.71 302 TYR A C 1
ATOM 10604 O O . TYR B 2 62 ? 193.750 163.099 217.362 1.00 145.71 302 TYR A O 1
ATOM 10613 N N . SER B 2 63 ? 192.796 161.522 218.721 1.00 154.19 303 SER A N 1
ATOM 10614 C CA . SER B 2 63 ? 193.734 160.413 218.377 1.00 154.19 303 SER A CA 1
ATOM 10615 C C . SER B 2 63 ? 192.972 159.133 217.989 1.00 154.19 303 SER A C 1
ATOM 10616 O O . SER B 2 63 ? 192.110 158.707 218.778 1.00 154.19 303 SER A O 1
ATOM 10619 N N . VAL B 2 64 ? 193.336 158.521 216.850 1.00 174.28 304 VAL A N 1
ATOM 10620 C CA . VAL B 2 64 ? 192.697 157.290 216.278 1.00 174.28 304 VAL A CA 1
ATOM 10621 C C . VAL B 2 64 ? 193.220 156.001 216.937 1.00 174.28 304 VAL A C 1
ATOM 10622 O O . VAL B 2 64 ? 194.244 156.070 217.646 1.00 174.28 304 VAL A O 1
ATOM 10626 N N . SER B 2 65 ? 192.525 154.873 216.703 1.00 201.73 305 SER A N 1
ATOM 10627 C CA . SER B 2 65 ? 192.884 153.534 217.255 1.00 201.73 305 SER A CA 1
ATOM 10628 C C . SER B 2 65 ? 192.325 152.397 216.378 1.00 201.73 305 SER A C 1
ATOM 10629 O O . SER B 2 65 ? 191.494 152.690 215.498 1.00 201.73 305 SER A O 1
ATOM 10632 N N . SER B 2 66 ? 192.799 151.158 216.589 1.00 223.73 306 SER A N 1
ATOM 10633 C CA . SER B 2 66 ? 192.348 149.940 215.849 1.00 223.73 306 SER A CA 1
ATOM 10634 C C . SER B 2 66 ? 192.577 148.690 216.718 1.00 223.73 306 SER A C 1
ATOM 10635 O O . SER B 2 66 ? 193.150 148.853 217.815 1.00 223.73 306 SER A O 1
ATOM 10638 N N . VAL B 2 67 ? 192.166 147.485 216.281 1.00 237.35 307 VAL A N 1
ATOM 10639 C CA . VAL B 2 67 ? 192.426 146.318 217.203 1.00 237.35 307 VAL A CA 1
ATOM 10640 C C . VAL B 2 67 ? 193.578 145.413 216.771 1.00 237.35 307 VAL A C 1
ATOM 10641 O O . VAL B 2 67 ? 193.656 145.348 215.492 1.00 237.35 307 VAL A O 1
ATOM 10645 N N . LEU B 2 68 ? 194.453 144.837 217.683 1.00 256.22 308 LEU A N 1
ATOM 10646 C CA . LEU B 2 68 ? 195.186 143.850 216.886 1.00 256.22 308 LEU A CA 1
ATOM 10647 C C . LEU B 2 68 ? 194.714 142.452 217.264 1.00 256.22 308 LEU A C 1
ATOM 10648 O O . LEU B 2 68 ? 195.477 141.653 217.824 1.00 256.22 308 LEU A O 1
ATOM 10653 N N . PRO B 2 69 ? 193.459 142.121 216.981 1.00 265.99 309 PRO A N 1
ATOM 10654 C CA . PRO B 2 69 ? 192.978 140.770 217.278 1.00 265.99 309 PRO A CA 1
ATOM 10655 C C . PRO B 2 69 ? 193.305 139.788 216.163 1.00 265.99 309 PRO A C 1
ATOM 10656 O O . PRO B 2 69 ? 193.999 140.145 215.206 1.00 265.99 309 PRO A O 1
ATOM 10660 N N . GLY B 2 70 ? 192.778 138.564 216.278 1.00 280.16 310 GLY A N 1
ATOM 10661 C CA . GLY B 2 70 ? 192.948 137.536 215.231 1.00 280.16 310 GLY A CA 1
ATOM 10662 C C . GLY B 2 70 ? 194.152 136.633 215.436 1.00 280.16 310 GLY A C 1
ATOM 10663 O O . GLY B 2 70 ? 194.456 135.857 214.509 1.00 280.16 310 GLY A O 1
ATOM 10664 N N . CYS B 2 71 ? 194.823 136.716 216.590 1.00 286.88 311 CYS A N 1
ATOM 10665 C CA . CYS B 2 71 ? 196.000 135.834 216.819 1.00 286.88 311 CYS A CA 1
ATOM 10666 C C . CYS B 2 71 ? 195.675 134.800 217.903 1.00 286.88 311 CYS A C 1
ATOM 10667 O O . CYS B 2 71 ? 195.452 135.206 219.061 1.00 286.88 311 CYS A O 1
ATOM 10670 N N . ALA B 2 72 ? 195.655 133.515 217.531 1.00 304.52 312 ALA A N 1
ATOM 10671 C CA . ALA B 2 72 ? 195.389 132.422 218.496 1.00 304.52 312 ALA A CA 1
ATOM 10672 C C . ALA B 2 72 ? 196.567 131.441 218.501 1.00 304.52 312 ALA A C 1
ATOM 10673 O O . ALA B 2 72 ? 196.842 130.847 219.562 1.00 304.52 312 ALA A O 1
ATOM 10675 N N . GLU B 2 73 ? 197.228 131.286 217.348 1.00 302.59 313 GLU A N 1
ATOM 10676 C CA . GLU B 2 73 ? 198.388 130.364 217.204 1.00 302.59 313 GLU A CA 1
ATOM 10677 C C . GLU B 2 73 ? 199.558 130.841 218.073 1.00 302.59 313 GLU A C 1
ATOM 10678 O O . GLU B 2 73 ? 200.200 129.988 218.717 1.00 302.59 313 GLU A O 1
ATOM 10684 N N . PRO B 2 74 ? 199.863 132.157 218.120 1.00 310.50 314 PRO A N 1
ATOM 10685 C CA . PRO B 2 74 ? 200.977 132.672 218.921 1.00 310.50 314 PRO A CA 1
ATOM 10686 C C . PRO B 2 74 ? 200.586 132.897 220.390 1.00 310.50 314 PRO A C 1
ATOM 10687 O O . PRO B 2 74 ? 200.507 134.040 220.804 1.00 310.50 314 PRO A O 1
ATOM 10691 N N . TRP B 2 75 ? 200.353 131.810 221.132 1.00 312.76 315 TRP A N 1
ATOM 10692 C CA . TRP B 2 75 ? 199.975 131.921 222.567 1.00 312.76 315 TRP A CA 1
ATOM 10693 C C . TRP B 2 75 ? 201.123 132.539 223.375 1.00 312.76 315 TRP A C 1
ATOM 10694 O O . TRP B 2 75 ? 200.843 133.418 224.214 1.00 312.76 315 TRP A O 1
ATOM 10705 N N . ASN B 2 76 ? 202.361 132.095 223.128 1.00 316.16 316 ASN A N 1
ATOM 10706 C CA . ASN B 2 76 ? 203.537 132.634 223.865 1.00 316.16 316 ASN A CA 1
ATOM 10707 C C . ASN B 2 76 ? 204.486 133.354 222.899 1.00 316.16 316 ASN A C 1
ATOM 10708 O O . ASN B 2 76 ? 205.246 134.227 223.365 1.00 316.16 316 ASN A O 1
ATOM 10713 N N . HIS B 2 77 ? 204.441 133.001 221.610 1.00 306.65 317 HIS A N 1
ATOM 10714 C CA . HIS B 2 77 ? 205.324 133.643 220.599 1.00 306.65 317 HIS A CA 1
ATOM 10715 C C . HIS B 2 77 ? 204.659 134.926 220.089 1.00 306.65 317 HIS A C 1
ATOM 10716 O O . HIS B 2 77 ? 204.291 134.967 218.901 1.00 306.65 317 HIS A O 1
ATOM 10723 N N . GLY B 2 78 ? 204.584 135.949 220.943 1.00 300.36 318 GLY A N 1
ATOM 10724 C CA . GLY B 2 78 ? 203.930 137.225 220.597 1.00 300.36 318 GLY A CA 1
ATOM 10725 C C . GLY B 2 78 ? 204.653 137.971 219.490 1.00 300.36 318 GLY A C 1
ATOM 10726 O O . GLY B 2 78 ? 205.885 137.816 219.375 1.00 300.36 318 GLY A O 1
ATOM 10727 N N . LYS B 2 79 ? 203.926 138.811 218.747 1.00 276.06 319 LYS A N 1
ATOM 10728 C CA . LYS B 2 79 ? 204.521 139.602 217.635 1.00 276.06 319 LYS A CA 1
ATOM 10729 C C . LYS B 2 79 ? 205.129 140.901 218.183 1.00 276.06 319 LYS A C 1
ATOM 10730 O O . LYS B 2 79 ? 204.986 141.167 219.393 1.00 276.06 319 LYS A O 1
ATOM 10736 N N . THR B 2 80 ? 205.763 141.685 217.304 1.00 278.25 320 THR A N 1
ATOM 10737 C CA . THR B 2 80 ? 206.409 142.975 217.678 1.00 278.25 320 THR A CA 1
ATOM 10738 C C . THR B 2 80 ? 205.337 144.027 217.988 1.00 278.25 320 THR A C 1
ATOM 10739 O O . THR B 2 80 ? 204.210 143.897 217.467 1.00 278.25 320 THR A O 1
ATOM 10743 N N . PHE B 2 81 ? 205.688 145.048 218.778 1.00 272.54 321 PHE A N 1
ATOM 10744 C CA . PHE B 2 81 ? 204.708 146.103 219.146 1.00 272.54 321 PHE A CA 1
ATOM 10745 C C . PHE B 2 81 ? 205.284 147.484 218.815 1.00 272.54 321 PHE A C 1
ATOM 10746 O O . PHE B 2 81 ? 205.608 148.253 219.742 1.00 272.54 321 PHE A O 1
ATOM 10754 N N . THR B 2 82 ? 205.399 147.772 217.515 1.00 262.65 322 THR A N 1
ATOM 10755 C CA . THR B 2 82 ? 205.885 149.081 217.002 1.00 262.65 322 THR A CA 1
ATOM 10756 C C . THR B 2 82 ? 204.925 149.534 215.896 1.00 262.65 322 THR A C 1
ATOM 10757 O O . THR B 2 82 ? 205.328 149.510 214.717 1.00 262.65 322 THR A O 1
ATOM 10761 N N . CYS B 2 83 ? 203.706 149.926 216.278 1.00 257.28 323 CYS A N 1
ATOM 10762 C CA . CYS B 2 83 ? 202.660 150.339 215.303 1.00 257.28 323 CYS A CA 1
ATOM 10763 C C . CYS B 2 83 ? 203.079 151.610 214.555 1.00 257.28 323 CYS A C 1
ATOM 10764 O O . CYS B 2 83 ? 203.685 152.502 215.182 1.00 257.28 323 CYS A O 1
ATOM 10767 N N . THR B 2 84 ? 202.744 151.677 213.262 1.00 252.01 324 THR A N 1
ATOM 10768 C CA . THR B 2 84 ? 203.061 152.848 212.400 1.00 252.01 324 THR A CA 1
ATOM 10769 C C . THR B 2 84 ? 201.924 153.037 211.390 1.00 252.01 324 THR A C 1
ATOM 10770 O O . THR B 2 84 ? 201.941 152.353 210.348 1.00 252.01 324 THR A O 1
ATOM 10774 N N . ALA B 2 85 ? 200.979 153.932 211.696 1.00 246.69 325 ALA A N 1
ATOM 10775 C CA . ALA B 2 85 ? 199.818 154.193 210.812 1.00 246.69 325 ALA A CA 1
ATOM 10776 C C . ALA B 2 85 ? 199.847 155.646 210.325 1.00 246.69 325 ALA A C 1
ATOM 10777 O O . ALA B 2 85 ? 200.064 156.548 211.158 1.00 246.69 325 ALA A O 1
ATOM 10779 N N . ALA B 2 86 ? 199.637 155.851 209.021 1.00 245.00 326 ALA A N 1
ATOM 10780 C CA . ALA B 2 86 ? 199.639 157.207 208.424 1.00 245.00 326 ALA A CA 1
ATOM 10781 C C . ALA B 2 86 ? 198.482 158.029 209.004 1.00 245.00 326 ALA A C 1
ATOM 10782 O O . ALA B 2 86 ? 197.402 157.452 209.240 1.00 245.00 326 ALA A O 1
ATOM 10784 N N . TYR B 2 87 ? 198.714 159.327 209.221 1.00 248.77 327 TYR A N 1
ATOM 10785 C CA . TYR B 2 87 ? 197.690 160.245 209.787 1.00 248.77 327 TYR A CA 1
ATOM 10786 C C . TYR B 2 87 ? 197.630 161.522 208.942 1.00 248.77 327 TYR A C 1
ATOM 10787 O O . TYR B 2 87 ? 198.562 161.775 208.160 1.00 248.77 327 TYR A O 1
ATOM 10796 N N . PRO B 2 88 ? 196.545 162.323 209.026 1.00 241.66 328 PRO A N 1
ATOM 10797 C CA . PRO B 2 88 ? 196.427 163.549 208.231 1.00 241.66 328 PRO A CA 1
ATOM 10798 C C . PRO B 2 88 ? 197.495 164.610 208.545 1.00 241.66 328 PRO A C 1
ATOM 10799 O O . PRO B 2 88 ? 197.980 165.231 207.616 1.00 241.66 328 PRO A O 1
ATOM 10803 N N . GLU B 2 89 ? 197.833 164.790 209.827 1.00 239.34 329 GLU A N 1
ATOM 10804 C CA . GLU B 2 89 ? 198.818 165.832 210.231 1.00 239.34 329 GLU A CA 1
ATOM 10805 C C . GLU B 2 89 ? 200.203 165.555 209.628 1.00 239.34 329 GLU A C 1
ATOM 10806 O O . GLU B 2 89 ? 200.811 166.513 209.110 1.00 239.34 329 GLU A O 1
ATOM 10812 N N . SER B 2 90 ? 200.682 164.308 209.687 1.00 259.66 330 SER A N 1
ATOM 10813 C CA . SER B 2 90 ? 202.016 163.979 209.113 1.00 259.66 330 SER A CA 1
ATOM 10814 C C . SER B 2 90 ? 201.927 162.731 208.226 1.00 259.66 330 SER A C 1
ATOM 10815 O O . SER B 2 90 ? 201.535 161.669 208.745 1.00 259.66 330 SER A O 1
ATOM 10818 N N . LYS B 2 91 ? 202.360 162.844 206.967 1.00 259.76 331 LYS A N 1
ATOM 10819 C CA . LYS B 2 91 ? 202.306 161.704 206.012 1.00 259.76 331 LYS A CA 1
ATOM 10820 C C . LYS B 2 91 ? 203.196 160.562 206.518 1.00 259.76 331 LYS A C 1
ATOM 10821 O O . LYS B 2 91 ? 202.773 159.394 206.411 1.00 259.76 331 LYS A O 1
ATOM 10827 N N . THR B 2 92 ? 204.379 160.894 207.046 1.00 265.38 332 THR A N 1
ATOM 10828 C CA . THR B 2 92 ? 205.322 159.864 207.560 1.00 265.38 332 THR A CA 1
ATOM 10829 C C . THR B 2 92 ? 204.697 159.148 208.763 1.00 265.38 332 THR A C 1
ATOM 10830 O O . THR B 2 92 ? 204.090 159.835 209.606 1.00 265.38 332 THR A O 1
ATOM 10834 N N . PRO B 2 93 ? 204.826 157.807 208.879 1.00 259.30 333 PRO A N 1
ATOM 10835 C CA . PRO B 2 93 ? 204.259 157.053 210.003 1.00 259.30 333 PRO A CA 1
ATOM 10836 C C . PRO B 2 93 ? 204.991 157.347 211.322 1.00 259.30 333 PRO A C 1
ATOM 10837 O O . PRO B 2 93 ? 206.175 157.628 211.282 1.00 259.30 333 PRO A O 1
ATOM 10841 N N . LEU B 2 94 ? 204.268 157.273 212.444 1.00 255.65 334 LEU A N 1
ATOM 10842 C CA . LEU B 2 94 ? 204.863 157.521 213.786 1.00 255.65 334 LEU A CA 1
ATOM 10843 C C . LEU B 2 94 ? 204.892 156.203 214.569 1.00 255.65 334 LEU A C 1
ATOM 10844 O O . LEU B 2 94 ? 203.844 155.531 214.635 1.00 255.65 334 LEU A O 1
ATOM 10849 N N . THR B 2 95 ? 206.064 155.861 215.115 1.00 254.71 335 THR A N 1
ATOM 10850 C CA . THR B 2 95 ? 206.283 154.597 215.868 1.00 254.71 335 THR A CA 1
ATOM 10851 C C . THR B 2 95 ? 205.428 154.557 217.139 1.00 254.71 335 THR A C 1
ATOM 10852 O O . THR B 2 95 ? 205.462 155.533 217.911 1.00 254.71 335 THR A O 1
ATOM 10856 N N . ALA B 2 96 ? 204.710 153.448 217.332 1.00 254.31 336 ALA A N 1
ATOM 10857 C CA . ALA B 2 96 ? 203.875 153.216 218.531 1.00 254.31 336 ALA A CA 1
ATOM 10858 C C . ALA B 2 96 ? 204.472 152.015 219.266 1.00 254.31 336 ALA A C 1
ATOM 10859 O O . ALA B 2 96 ? 204.653 150.964 218.619 1.00 254.31 336 ALA A O 1
ATOM 10861 N N . THR B 2 97 ? 204.760 152.161 220.562 1.00 263.99 337 THR A N 1
ATOM 10862 C CA . THR B 2 97 ? 205.393 151.047 221.314 1.00 263.99 337 THR A CA 1
ATOM 10863 C C . THR B 2 97 ? 204.459 150.516 222.406 1.00 263.99 337 THR A C 1
ATOM 10864 O O . THR B 2 97 ? 204.009 151.322 223.242 1.00 263.99 337 THR A O 1
ATOM 10868 N N . LEU B 2 98 ? 204.196 149.205 222.388 1.00 271.61 338 LEU A N 1
ATOM 10869 C CA . LEU B 2 98 ? 203.362 148.546 223.431 1.00 271.61 338 LEU A CA 1
ATOM 10870 C C . LEU B 2 98 ? 204.292 147.803 224.401 1.00 271.61 338 LEU A C 1
ATOM 10871 O O . LEU B 2 98 ? 203.797 146.959 225.174 1.00 271.61 338 LEU A O 1
ATOM 10876 N N . SER B 2 99 ? 205.594 148.106 224.315 1.00 287.52 339 SER A N 1
ATOM 10877 C CA . SER B 2 99 ? 206.662 147.528 225.176 1.00 287.52 339 SER A CA 1
ATOM 10878 C C . SER B 2 99 ? 206.504 146.010 225.333 1.00 287.52 339 SER A C 1
ATOM 10879 O O . SER B 2 99 ? 206.168 145.564 226.451 1.00 287.52 339 SER A O 1
ATOM 10882 N N . LYS B 2 100 ? 206.793 145.245 224.276 1.00 298.62 340 LYS A N 1
ATOM 10883 C CA . LYS B 2 100 ? 206.665 143.766 224.364 1.00 298.62 340 LYS A CA 1
ATOM 10884 C C . LYS B 2 100 ? 208.014 143.161 224.772 1.00 298.62 340 LYS A C 1
ATOM 10885 O O . LYS B 2 100 ? 208.902 143.059 223.906 1.00 298.62 340 LYS A O 1
ATOM 10891 N N . SER B 2 101 ? 208.140 142.776 226.048 1.00 322.59 341 SER A N 1
ATOM 10892 C CA . SER B 2 101 ? 209.364 142.138 226.603 1.00 322.59 341 SER A CA 1
ATOM 10893 C C . SER B 2 101 ? 208.952 140.888 227.390 1.00 322.59 341 SER A C 1
ATOM 10894 O O . SER B 2 101 ? 207.992 140.993 228.181 1.00 322.59 341 SER A O 1
ATOM 10897 N N . GLY B 2 102 ? 209.634 139.754 227.188 1.00 342.33 342 GLY A N 1
ATOM 10898 C CA . GLY B 2 102 ? 209.239 138.520 227.899 1.00 342.33 342 GLY A CA 1
ATOM 10899 C C . GLY B 2 102 ? 209.382 138.628 229.409 1.00 342.33 342 GLY A C 1
ATOM 10900 O O . GLY B 2 102 ? 208.420 138.256 230.110 1.00 342.33 342 GLY A O 1
ATOM 10901 N N . ASN B 2 103 ? 210.529 139.119 229.896 1.00 343.20 343 ASN A N 1
ATOM 10902 C CA . ASN B 2 103 ? 210.760 139.321 231.355 1.00 343.20 343 ASN A CA 1
ATOM 10903 C C . ASN B 2 103 ? 210.384 138.058 232.146 1.00 343.20 343 ASN A C 1
ATOM 10904 O O . ASN B 2 103 ? 209.672 138.204 233.161 1.00 343.20 343 ASN A O 1
ATOM 10909 N N . THR B 2 104 ? 210.838 136.874 231.718 1.00 344.60 344 THR A N 1
ATOM 10910 C CA . THR B 2 104 ? 210.450 135.611 232.409 1.00 344.60 344 THR A CA 1
ATOM 10911 C C . THR B 2 104 ? 210.967 135.600 233.853 1.00 344.60 344 THR A C 1
ATOM 10912 O O . THR B 2 104 ? 212.158 135.906 234.058 1.00 344.60 344 THR A O 1
ATOM 10916 N N . PHE B 2 105 ? 210.091 135.252 234.804 1.00 335.87 345 PHE A N 1
ATOM 10917 C CA . PHE B 2 105 ? 210.462 135.159 236.242 1.00 335.87 345 PHE A CA 1
ATOM 10918 C C . PHE B 2 105 ? 209.428 134.311 236.996 1.00 335.87 345 PHE A C 1
ATOM 10919 O O . PHE B 2 105 ? 208.289 134.171 236.507 1.00 335.87 345 PHE A O 1
ATOM 10927 N N . ARG B 2 106 ? 209.813 133.817 238.179 1.00 337.29 346 ARG A N 1
ATOM 10928 C CA . ARG B 2 106 ? 208.924 132.991 239.042 1.00 337.29 346 ARG A CA 1
ATOM 10929 C C . ARG B 2 106 ? 208.174 133.909 240.015 1.00 337.29 346 ARG A C 1
ATOM 10930 O O . ARG B 2 106 ? 208.829 134.780 240.622 1.00 337.29 346 ARG A O 1
ATOM 10938 N N . PRO B 2 107 ? 206.840 133.760 240.191 1.00 346.50 347 PRO A N 1
ATOM 10939 C CA . PRO B 2 107 ? 206.058 134.609 241.091 1.00 346.50 347 PRO A CA 1
ATOM 10940 C C . PRO B 2 107 ? 205.583 133.915 242.376 1.00 346.50 347 PRO A C 1
ATOM 10941 O O . PRO B 2 107 ? 204.964 132.874 242.285 1.00 346.50 347 PRO A O 1
ATOM 10945 N N . GLU B 2 108 ? 205.877 134.524 243.529 1.00 339.43 348 GLU A N 1
ATOM 10946 C CA . GLU B 2 108 ? 205.459 134.001 244.859 1.00 339.43 348 GLU A CA 1
ATOM 10947 C C . GLU B 2 108 ? 204.652 135.092 245.576 1.00 339.43 348 GLU A C 1
ATOM 10948 O O . GLU B 2 108 ? 205.102 136.256 245.567 1.00 339.43 348 GLU A O 1
ATOM 10954 N N . VAL B 2 109 ? 203.503 134.729 246.159 1.00 329.31 349 VAL A N 1
ATOM 10955 C CA . VAL B 2 109 ? 202.623 135.712 246.863 1.00 329.31 349 VAL A CA 1
ATOM 10956 C C . VAL B 2 109 ? 202.868 135.623 248.374 1.00 329.31 349 VAL A C 1
ATOM 10957 O O . VAL B 2 109 ? 203.501 134.644 248.814 1.00 329.31 349 VAL A O 1
ATOM 10961 N N . HIS B 2 110 ? 202.378 136.613 249.130 1.00 320.92 350 HIS A N 1
ATOM 10962 C CA . HIS B 2 110 ? 202.548 136.634 250.608 1.00 320.92 350 HIS A CA 1
ATOM 10963 C C . HIS B 2 110 ? 201.186 136.478 251.298 1.00 320.92 350 HIS A C 1
ATOM 10964 O O . HIS B 2 110 ? 200.296 137.317 251.050 1.00 320.92 350 HIS A O 1
ATOM 10971 N N . LEU B 2 111 ? 201.044 135.447 252.138 1.00 320.30 351 LEU A N 1
ATOM 10972 C CA . LEU B 2 111 ? 199.798 135.212 252.917 1.00 320.30 351 LEU A CA 1
ATOM 10973 C C . LEU B 2 111 ? 200.186 135.167 254.399 1.00 320.30 351 LEU A C 1
ATOM 10974 O O . LEU B 2 111 ? 201.054 134.342 254.747 1.00 320.30 351 LEU A O 1
ATOM 10979 N N . LEU B 2 112 ? 199.584 136.018 255.236 1.00 314.28 352 LEU A N 1
ATOM 10980 C CA . LEU B 2 112 ? 199.960 136.030 256.676 1.00 314.28 352 LEU A CA 1
ATOM 10981 C C . LEU B 2 112 ? 198.729 136.011 257.591 1.00 314.28 352 LEU A C 1
ATOM 10982 O O . LEU B 2 112 ? 197.798 136.804 257.347 1.00 314.28 352 LEU A O 1
ATOM 10987 N N . PRO B 2 113 ? 198.683 135.139 258.623 1.00 309.74 353 PRO A N 1
ATOM 10988 C CA . PRO B 2 113 ? 197.623 135.172 259.626 1.00 309.74 353 PRO A CA 1
ATOM 10989 C C . PRO B 2 113 ? 198.379 135.979 260.689 1.00 309.74 353 PRO A C 1
ATOM 10990 O O . PRO B 2 113 ? 199.237 135.416 261.342 1.00 309.74 353 PRO A O 1
ATOM 10994 N N . PRO B 2 114 ? 198.078 137.279 260.890 1.00 315.82 354 PRO A N 1
ATOM 10995 C CA . PRO B 2 114 ? 198.877 138.129 261.771 1.00 315.82 354 PRO A CA 1
ATOM 10996 C C . PRO B 2 114 ? 198.568 138.373 263.249 1.00 315.82 354 PRO A C 1
ATOM 10997 O O . PRO B 2 114 ? 198.930 137.616 264.131 1.00 315.82 354 PRO A O 1
ATOM 11001 N N . PRO B 2 115 ? 197.810 139.572 263.564 1.00 316.62 355 PRO A N 1
ATOM 11002 C CA . PRO B 2 115 ? 197.126 140.397 264.867 1.00 316.62 355 PRO A CA 1
ATOM 11003 C C . PRO B 2 115 ? 195.612 140.186 264.768 1.00 316.62 355 PRO A C 1
ATOM 11004 O O . PRO B 2 115 ? 194.950 141.015 264.172 1.00 316.62 355 PRO A O 1
ATOM 11008 N N . SER B 2 116 ? 195.109 139.093 265.350 1.00 321.65 356 SER A N 1
ATOM 11009 C CA . SER B 2 116 ? 193.662 138.772 265.243 1.00 321.65 356 SER A CA 1
ATOM 11010 C C . SER B 2 116 ? 192.818 139.885 265.873 1.00 321.65 356 SER A C 1
ATOM 11011 O O . SER B 2 116 ? 191.852 140.312 265.229 1.00 321.65 356 SER A O 1
ATOM 11014 N N . GLU B 2 117 ? 193.197 140.369 267.058 1.00 320.80 357 GLU A N 1
ATOM 11015 C CA . GLU B 2 117 ? 192.417 141.444 267.728 1.00 320.80 357 GLU A CA 1
ATOM 11016 C C . GLU B 2 117 ? 192.467 142.734 266.900 1.00 320.80 357 GLU A C 1
ATOM 11017 O O . GLU B 2 117 ? 191.423 143.398 266.776 1.00 320.80 357 GLU A O 1
ATOM 11023 N N . GLU B 2 118 ? 193.643 143.068 266.362 1.00 316.69 358 GLU A N 1
ATOM 11024 C CA . GLU B 2 118 ? 193.842 144.321 265.582 1.00 316.69 358 GLU A CA 1
ATOM 11025 C C . GLU B 2 118 ? 193.030 144.343 264.279 1.00 316.69 358 GLU A C 1
ATOM 11026 O O . GLU B 2 118 ? 192.472 145.411 263.960 1.00 316.69 358 GLU A O 1
ATOM 11032 N N . LEU B 2 119 ? 192.971 143.221 263.554 1.00 321.53 359 LEU A N 1
ATOM 11033 C CA . LEU B 2 119 ? 192.298 143.192 262.224 1.00 321.53 359 LEU A CA 1
ATOM 11034 C C . LEU B 2 119 ? 190.844 142.703 262.290 1.00 321.53 359 LEU A C 1
ATOM 11035 O O . LEU B 2 119 ? 190.218 142.637 261.216 1.00 321.53 359 LEU A O 1
ATOM 11040 N N . ALA B 2 120 ? 190.312 142.383 263.473 1.00 326.44 360 ALA A N 1
ATOM 11041 C CA . ALA B 2 120 ? 188.917 141.880 263.515 1.00 326.44 360 ALA A CA 1
ATOM 11042 C C . ALA B 2 120 ? 187.984 142.855 264.239 1.00 326.44 360 ALA A C 1
ATOM 11043 O O . ALA B 2 120 ? 188.348 143.345 265.324 1.00 326.44 360 ALA A O 1
ATOM 11045 N N . LEU B 2 121 ? 186.824 143.109 263.626 1.00 324.71 361 LEU A N 1
ATOM 11046 C CA . LEU B 2 121 ? 185.758 143.992 264.171 1.00 324.71 361 LEU A CA 1
ATOM 11047 C C . LEU B 2 121 ? 184.634 143.107 264.727 1.00 324.71 361 LEU A C 1
ATOM 11048 O O . LEU B 2 121 ? 183.493 143.609 264.819 1.00 324.71 361 LEU A O 1
ATOM 11053 N N . ASN B 2 122 ? 185.005 141.857 265.053 1.00 325.53 362 ASN A N 1
ATOM 11054 C CA . ASN B 2 122 ? 184.196 140.708 265.561 1.00 325.53 362 ASN A CA 1
ATOM 11055 C C . ASN B 2 122 ? 183.644 139.908 264.372 1.00 325.53 362 ASN A C 1
ATOM 11056 O O . ASN B 2 122 ? 183.614 138.665 264.465 1.00 325.53 362 ASN A O 1
ATOM 11061 N N . GLU B 2 123 ? 183.216 140.597 263.310 1.00 325.48 363 GLU A N 1
ATOM 11062 C CA . GLU B 2 123 ? 182.692 139.925 262.088 1.00 325.48 363 GLU A CA 1
ATOM 11063 C C . GLU B 2 123 ? 183.545 140.301 260.868 1.00 325.48 363 GLU A C 1
ATOM 11064 O O . GLU B 2 123 ? 183.039 140.162 259.739 1.00 325.48 363 GLU A O 1
ATOM 11070 N N . LEU B 2 124 ? 184.783 140.762 261.080 1.00 318.47 364 LEU A N 1
ATOM 11071 C CA . LEU B 2 124 ? 185.646 141.191 259.942 1.00 318.47 364 LEU A CA 1
ATOM 11072 C C . LEU B 2 124 ? 186.701 140.126 259.617 1.00 318.47 364 LEU A C 1
ATOM 11073 O O . LEU B 2 124 ? 187.401 139.675 260.545 1.00 318.47 364 LEU A O 1
ATOM 11078 N N . VAL B 2 125 ? 186.798 139.755 258.334 1.00 323.04 365 VAL A N 1
ATOM 11079 C CA . VAL B 2 125 ? 187.759 138.725 257.836 1.00 323.04 365 VAL A CA 1
ATOM 11080 C C . VAL B 2 125 ? 188.576 139.327 256.686 1.00 323.04 365 VAL A C 1
ATOM 11081 O O . VAL B 2 125 ? 187.991 140.082 255.886 1.00 323.04 365 VAL A O 1
ATOM 11085 N N . THR B 2 126 ? 189.872 138.999 256.609 1.00 324.60 366 THR A N 1
ATOM 11086 C CA . THR B 2 126 ? 190.749 139.528 255.527 1.00 324.60 366 THR A CA 1
ATOM 11087 C C . THR B 2 126 ? 191.619 138.405 254.943 1.00 324.60 366 THR A C 1
ATOM 11088 O O . THR B 2 126 ? 191.967 137.472 255.694 1.00 324.60 366 THR A O 1
ATOM 11092 N N . LEU B 2 127 ? 191.955 138.514 253.652 1.00 333.26 367 LEU A N 1
ATOM 11093 C CA . LEU B 2 127 ? 192.796 137.523 252.923 1.00 333.26 367 LEU A CA 1
ATOM 11094 C C . LEU B 2 127 ? 194.028 138.245 252.366 1.00 333.26 367 LEU A C 1
ATOM 11095 O O . LEU B 2 127 ? 193.858 139.360 251.837 1.00 333.26 367 LEU A O 1
ATOM 11100 N N . THR B 2 128 ? 195.224 137.652 252.472 1.00 328.64 368 THR A N 1
ATOM 11101 C CA . THR B 2 128 ? 196.456 138.362 252.016 1.00 328.64 368 THR A CA 1
ATOM 11102 C C . THR B 2 128 ? 197.144 137.663 250.834 1.00 328.64 368 THR A C 1
ATOM 11103 O O . THR B 2 128 ? 197.851 136.664 251.069 1.00 328.64 368 THR A O 1
ATOM 11107 N N . CYS B 2 129 ? 196.963 138.197 249.624 1.00 328.65 369 CYS A N 1
ATOM 11108 C CA . CYS B 2 129 ? 197.616 137.644 248.408 1.00 328.65 369 CYS A CA 1
ATOM 11109 C C . CYS B 2 129 ? 198.175 138.812 247.587 1.00 328.65 369 CYS A C 1
ATOM 11110 O O . CYS B 2 129 ? 197.431 139.350 246.745 1.00 328.65 369 CYS A O 1
ATOM 11113 N N . LEU B 2 130 ? 199.435 139.184 247.836 1.00 323.61 370 LEU A N 1
ATOM 11114 C CA . LEU B 2 130 ? 200.081 140.313 247.112 1.00 323.61 370 LEU A CA 1
ATOM 11115 C C . LEU B 2 130 ? 200.900 139.747 245.949 1.00 323.61 370 LEU A C 1
ATOM 11116 O O . LEU B 2 130 ? 201.780 138.902 246.202 1.00 323.61 370 LEU A O 1
ATOM 11121 N N . ALA B 2 131 ? 200.619 140.215 244.729 1.00 335.24 371 ALA A N 1
ATOM 11122 C CA . ALA B 2 131 ? 201.302 139.719 243.511 1.00 335.24 371 ALA A CA 1
ATOM 11123 C C . ALA B 2 131 ? 202.790 140.093 243.515 1.00 335.24 371 ALA A C 1
ATOM 11124 O O . ALA B 2 131 ? 203.117 141.252 243.838 1.00 335.24 371 ALA A O 1
ATOM 11126 N N . ARG B 2 132 ? 203.644 139.129 243.156 1.00 337.31 372 ARG A N 1
ATOM 11127 C CA . ARG B 2 132 ? 205.114 139.329 243.050 1.00 337.31 372 ARG A CA 1
ATOM 11128 C C . ARG B 2 132 ? 205.593 138.549 241.819 1.00 337.31 372 ARG A C 1
ATOM 11129 O O . ARG B 2 132 ? 204.992 137.498 241.533 1.00 337.31 372 ARG A O 1
ATOM 11137 N N . GLY B 2 133 ? 206.595 139.074 241.105 1.00 341.56 373 GLY A N 1
ATOM 11138 C CA . GLY B 2 133 ? 207.111 138.427 239.882 1.00 341.56 373 GLY A CA 1
ATOM 11139 C C . GLY B 2 133 ? 206.399 138.953 238.646 1.00 341.56 373 GLY A C 1
ATOM 11140 O O . GLY B 2 133 ? 205.233 138.568 238.431 1.00 341.56 373 GLY A O 1
ATOM 11141 N N . PHE B 2 134 ? 207.072 139.808 237.867 1.00 335.95 374 PHE A N 1
ATOM 11142 C CA . PHE B 2 134 ? 206.465 140.413 236.650 1.00 335.95 374 PHE A CA 1
ATOM 11143 C C . PHE B 2 134 ? 207.293 140.068 235.406 1.00 335.95 374 PHE A C 1
ATOM 11144 O O . PHE B 2 134 ? 208.521 140.280 235.425 1.00 335.95 374 PHE A O 1
ATOM 11152 N N . SER B 2 135 ? 206.636 139.552 234.360 1.00 350.37 375 SER A N 1
ATOM 11153 C CA . SER B 2 135 ? 207.330 139.194 233.093 1.00 350.37 375 SER A CA 1
ATOM 11154 C C . SER B 2 135 ? 206.818 140.052 231.927 1.00 350.37 375 SER A C 1
ATOM 11155 O O . SER B 2 135 ? 207.652 140.623 231.198 1.00 350.37 375 SER A O 1
ATOM 11158 N N . PRO B 2 136 ? 205.486 140.163 231.722 1.00 341.20 376 PRO A N 1
ATOM 11159 C CA . PRO B 2 136 ? 204.897 140.941 230.628 1.00 341.20 376 PRO A CA 1
ATOM 11160 C C . PRO B 2 136 ? 204.646 142.403 231.023 1.00 341.20 376 PRO A C 1
ATOM 11161 O O . PRO B 2 136 ? 205.143 142.827 232.047 1.00 341.20 376 PRO A O 1
ATOM 11165 N N . LYS B 2 137 ? 203.938 143.141 230.164 1.00 323.99 377 LYS A N 1
ATOM 11166 C CA . LYS B 2 137 ? 203.597 144.565 230.427 1.00 323.99 377 LYS A CA 1
ATOM 11167 C C . LYS B 2 137 ? 202.216 144.664 231.093 1.00 323.99 377 LYS A C 1
ATOM 11168 O O . LYS B 2 137 ? 201.781 145.800 231.366 1.00 323.99 377 LYS A O 1
ATOM 11174 N N . ASP B 2 138 ? 201.548 143.528 231.329 1.00 331.13 378 ASP A N 1
ATOM 11175 C CA . ASP B 2 138 ? 200.193 143.542 231.951 1.00 331.13 378 ASP A CA 1
ATOM 11176 C C . ASP B 2 138 ? 200.181 142.717 233.248 1.00 331.13 378 ASP A C 1
ATOM 11177 O O . ASP B 2 138 ? 200.566 141.531 233.196 1.00 331.13 378 ASP A O 1
ATOM 11182 N N . VAL B 2 139 ? 199.724 143.326 234.352 1.00 329.52 379 VAL A N 1
ATOM 11183 C CA . VAL B 2 139 ? 199.624 142.666 235.692 1.00 329.52 379 VAL A CA 1
ATOM 11184 C C . VAL B 2 139 ? 198.213 142.905 236.244 1.00 329.52 379 VAL A C 1
ATOM 11185 O O . VAL B 2 139 ? 197.714 144.037 236.092 1.00 329.52 379 VAL A O 1
ATOM 11189 N N . LEU B 2 140 ? 197.600 141.890 236.866 1.00 334.24 380 LEU A N 1
ATOM 11190 C CA . LEU B 2 140 ? 196.218 142.051 237.399 1.00 334.24 380 LEU A CA 1
ATOM 11191 C C . LEU B 2 140 ? 196.083 141.428 238.796 1.00 334.24 380 LEU A C 1
ATOM 11192 O O . LEU B 2 140 ? 196.752 140.411 239.060 1.00 334.24 380 LEU A O 1
ATOM 11197 N N . VAL B 2 141 ? 195.255 142.055 239.639 1.00 338.30 381 VAL A N 1
ATOM 11198 C CA . VAL B 2 141 ? 194.941 141.569 241.015 1.00 338.30 381 VAL A CA 1
ATOM 11199 C C . VAL B 2 141 ? 193.732 140.641 240.873 1.00 338.30 381 VAL A C 1
ATOM 11200 O O . VAL B 2 141 ? 192.778 140.776 241.665 1.00 338.30 381 VAL A O 1
ATOM 11204 N N . ARG B 2 142 ? 193.789 139.737 239.888 1.00 333.43 382 ARG A N 1
ATOM 11205 C CA . ARG B 2 142 ? 192.668 138.811 239.578 1.00 333.43 382 ARG A CA 1
ATOM 11206 C C . ARG B 2 142 ? 192.390 137.882 240.763 1.00 333.43 382 ARG A C 1
ATOM 11207 O O . ARG B 2 142 ? 193.355 137.383 241.374 1.00 333.43 382 ARG A O 1
ATOM 11215 N N . TRP B 2 143 ? 191.103 137.671 241.048 1.00 343.64 383 TRP A N 1
ATOM 11216 C CA . TRP B 2 143 ? 190.630 136.777 242.138 1.00 343.64 383 TRP A CA 1
ATOM 11217 C C . TRP B 2 143 ? 189.653 135.770 241.525 1.00 343.64 383 TRP A C 1
ATOM 11218 O O . TRP B 2 143 ? 188.851 136.186 240.667 1.00 343.64 383 TRP A O 1
ATOM 11229 N N . LEU B 2 144 ? 189.708 134.509 241.964 1.00 364.80 384 LEU A N 1
ATOM 11230 C CA . LEU B 2 144 ? 188.794 133.458 241.441 1.00 364.80 384 LEU A CA 1
ATOM 11231 C C . LEU B 2 144 ? 187.513 133.446 242.284 1.00 364.80 384 LEU A C 1
ATOM 11232 O O . LEU B 2 144 ? 187.623 133.324 243.520 1.00 364.80 384 LEU A O 1
ATOM 11237 N N . GLN B 2 145 ? 186.349 133.567 241.636 1.00 371.78 385 GLN A N 1
ATOM 11238 C CA . GLN B 2 145 ? 185.049 133.567 242.362 1.00 371.78 385 GLN A CA 1
ATOM 11239 C C . GLN B 2 145 ? 184.089 132.577 241.691 1.00 371.78 385 GLN A C 1
ATOM 11240 O O . GLN B 2 145 ? 183.110 133.031 241.066 1.00 371.78 385 GLN A O 1
ATOM 11246 N N . GLY B 2 146 ? 184.372 131.278 241.826 1.00 377.32 386 GLY A N 1
ATOM 11247 C CA . GLY B 2 146 ? 183.533 130.207 241.252 1.00 377.32 386 GLY A CA 1
ATOM 11248 C C . GLY B 2 146 ? 183.348 130.363 239.752 1.00 377.32 386 GLY A C 1
ATOM 11249 O O . GLY B 2 146 ? 184.340 130.666 239.061 1.00 377.32 386 GLY A O 1
ATOM 11250 N N . SER B 2 147 ? 182.116 130.161 239.272 1.00 385.24 387 SER A N 1
ATOM 11251 C CA . SER B 2 147 ? 181.789 130.287 237.826 1.00 385.24 387 SER A CA 1
ATOM 11252 C C . SER B 2 147 ? 181.034 131.596 237.564 1.00 385.24 387 SER A C 1
ATOM 11253 O O . SER B 2 147 ? 180.595 131.802 236.415 1.00 385.24 387 SER A O 1
ATOM 11256 N N . GLN B 2 148 ? 180.895 132.441 238.591 1.00 380.30 388 GLN A N 1
ATOM 11257 C CA . GLN B 2 148 ? 180.158 133.727 238.454 1.00 380.30 388 GLN A CA 1
ATOM 11258 C C . GLN B 2 148 ? 180.885 134.636 237.456 1.00 380.30 388 GLN A C 1
ATOM 11259 O O . GLN B 2 148 ? 182.132 134.660 237.477 1.00 380.30 388 GLN A O 1
ATOM 11265 N N . GLU B 2 149 ? 180.124 135.349 236.620 1.00 371.50 389 GLU A N 1
ATOM 11266 C CA . GLU B 2 149 ? 180.706 136.266 235.602 1.00 371.50 389 GLU A CA 1
ATOM 11267 C C . GLU B 2 149 ? 180.209 137.695 235.853 1.00 371.50 389 GLU A C 1
ATOM 11268 O O . GLU B 2 149 ? 178.985 137.877 236.009 1.00 371.50 389 GLU A O 1
ATOM 11274 N N . LEU B 2 150 ? 181.133 138.660 235.887 1.00 355.09 390 LEU A N 1
ATOM 11275 C CA . LEU B 2 150 ? 180.792 140.092 236.108 1.00 355.09 390 LEU A CA 1
ATOM 11276 C C . LEU B 2 150 ? 181.543 140.941 235.077 1.00 355.09 390 LEU A C 1
ATOM 11277 O O . LEU B 2 150 ? 182.623 140.503 234.633 1.00 355.09 390 LEU A O 1
ATOM 11282 N N . PRO B 2 151 ? 181.033 142.127 234.674 1.00 324.67 391 PRO A N 1
ATOM 11283 C CA . PRO B 2 151 ? 181.716 142.957 233.677 1.00 324.67 391 PRO A CA 1
ATOM 11284 C C . PRO B 2 151 ? 183.080 143.452 234.183 1.00 324.67 391 PRO A C 1
ATOM 11285 O O . PRO B 2 151 ? 183.159 143.910 235.309 1.00 324.67 391 PRO A O 1
ATOM 11289 N N . ARG B 2 152 ? 184.107 143.344 233.333 1.00 310.44 392 ARG A N 1
ATOM 11290 C CA . ARG B 2 152 ? 185.489 143.780 233.671 1.00 310.44 392 ARG A CA 1
ATOM 11291 C C . ARG B 2 152 ? 185.529 145.300 233.876 1.00 310.44 392 ARG A C 1
ATOM 11292 O O . ARG B 2 152 ? 186.226 145.754 234.805 1.00 310.44 392 ARG A O 1
ATOM 11300 N N . GLU B 2 153 ? 184.805 146.044 233.034 1.00 285.86 393 GLU A N 1
ATOM 11301 C CA . GLU B 2 153 ? 184.783 147.532 233.088 1.00 285.86 393 GLU A CA 1
ATOM 11302 C C . GLU B 2 153 ? 184.207 148.014 234.425 1.00 285.86 393 GLU A C 1
ATOM 11303 O O . GLU B 2 153 ? 184.743 148.996 234.975 1.00 285.86 393 GLU A O 1
ATOM 11309 N N . LYS B 2 154 ? 183.159 147.350 234.922 1.00 330.55 394 LYS A N 1
ATOM 11310 C CA . LYS B 2 154 ? 182.504 147.756 236.195 1.00 330.55 394 LYS A CA 1
ATOM 11311 C C . LYS B 2 154 ? 183.492 147.639 237.363 1.00 330.55 394 LYS A C 1
ATOM 11312 O O . LYS B 2 154 ? 183.492 148.539 238.226 1.00 330.55 394 LYS A O 1
ATOM 11318 N N . TYR B 2 155 ? 184.296 146.571 237.385 1.00 322.31 395 TYR A N 1
ATOM 11319 C CA . TYR B 2 155 ? 185.270 146.345 238.486 1.00 322.31 395 TYR A CA 1
ATOM 11320 C C . TYR B 2 155 ? 186.358 147.428 238.479 1.00 322.31 395 TYR A C 1
ATOM 11321 O O . TYR B 2 155 ? 186.834 147.805 237.390 1.00 322.31 395 TYR A O 1
ATOM 11330 N N . LEU B 2 156 ? 186.729 147.903 239.673 1.00 330.55 396 LEU A N 1
ATOM 11331 C CA . LEU B 2 156 ? 187.799 148.923 239.849 1.00 330.55 396 LEU A CA 1
ATOM 11332 C C . LEU B 2 156 ? 188.855 148.343 240.799 1.00 330.55 396 LEU A C 1
ATOM 11333 O O . LEU B 2 156 ? 188.462 147.850 241.875 1.00 330.55 396 LEU A O 1
ATOM 11338 N N . THR B 2 157 ? 190.136 148.402 240.420 1.00 321.42 397 THR A N 1
ATOM 11339 C CA . THR B 2 157 ? 191.209 147.827 241.276 1.00 321.42 397 THR A CA 1
ATOM 11340 C C . THR B 2 157 ? 192.476 148.692 241.233 1.00 321.42 397 THR A C 1
ATOM 11341 O O . THR B 2 157 ? 192.635 149.471 240.273 1.00 321.42 397 THR A O 1
ATOM 11345 N N . TRP B 2 158 ? 193.331 148.539 242.251 1.00 321.02 398 TRP A N 1
ATOM 11346 C CA . TRP B 2 158 ? 194.628 149.259 242.385 1.00 321.02 398 TRP A CA 1
ATOM 11347 C C . TRP B 2 158 ? 195.658 148.669 241.416 1.00 321.02 398 TRP A C 1
ATOM 11348 O O . TRP B 2 158 ? 195.457 147.533 240.939 1.00 321.02 398 TRP A O 1
ATOM 11359 N N . ALA B 2 159 ? 196.647 149.490 241.045 1.00 318.46 399 ALA A N 1
ATOM 11360 C CA . ALA B 2 159 ? 197.641 149.142 240.003 1.00 318.46 399 ALA A CA 1
ATOM 11361 C C . ALA B 2 159 ? 198.833 148.347 240.544 1.00 318.46 399 ALA A C 1
ATOM 11362 O O . ALA B 2 159 ? 198.746 147.789 241.656 1.00 318.46 399 ALA A O 1
ATOM 11364 N N . SER B 2 160 ? 199.902 148.321 239.741 1.00 317.71 400 SER A N 1
ATOM 11365 C CA . SER B 2 160 ? 201.161 147.583 240.016 1.00 317.71 400 SER A CA 1
ATOM 11366 C C . SER B 2 160 ? 201.988 148.253 241.120 1.00 317.71 400 SER A C 1
ATOM 11367 O O . SER B 2 160 ? 201.796 149.458 241.373 1.00 317.71 400 SER A O 1
ATOM 11370 N N . ARG B 2 161 ? 202.872 147.465 241.738 1.00 318.41 401 ARG A N 1
ATOM 11371 C CA . ARG B 2 161 ? 203.785 147.907 242.827 1.00 318.41 401 ARG A CA 1
ATOM 11372 C C . ARG B 2 161 ? 205.213 147.478 242.463 1.00 318.41 401 ARG A C 1
ATOM 11373 O O . ARG B 2 161 ? 205.362 146.621 241.569 1.00 318.41 401 ARG A O 1
ATOM 11381 N N . GLN B 2 162 ? 206.228 148.094 243.077 1.00 320.12 402 GLN A N 1
ATOM 11382 C CA . GLN B 2 162 ? 207.628 147.696 242.767 1.00 320.12 402 GLN A CA 1
ATOM 11383 C C . GLN B 2 162 ? 208.219 146.934 243.959 1.00 320.12 402 GLN A C 1
ATOM 11384 O O . GLN B 2 162 ? 208.349 147.535 245.043 1.00 320.12 402 GLN A O 1
ATOM 11390 N N . GLU B 2 163 ? 208.558 145.657 243.751 1.00 320.15 403 GLU A N 1
ATOM 11391 C CA . GLU B 2 163 ? 209.171 144.806 244.807 1.00 320.15 403 GLU A CA 1
ATOM 11392 C C . GLU B 2 163 ? 210.351 144.040 244.198 1.00 320.15 403 GLU A C 1
ATOM 11393 O O . GLU B 2 163 ? 210.239 142.806 244.060 1.00 320.15 403 GLU A O 1
ATOM 11399 N N . PRO B 2 164 ? 211.470 144.703 243.831 1.00 317.76 404 PRO A N 1
ATOM 11400 C CA . PRO B 2 164 ? 212.616 144.032 243.225 1.00 317.76 404 PRO A CA 1
ATOM 11401 C C . PRO B 2 164 ? 213.848 143.947 244.138 1.00 317.76 404 PRO A C 1
ATOM 11402 O O . PRO B 2 164 ? 214.257 144.965 244.666 1.00 317.76 404 PRO A O 1
ATOM 11406 N N . SER B 2 165 ? 214.397 142.737 244.296 1.00 313.55 405 SER A N 1
ATOM 11407 C CA . SER B 2 165 ? 215.621 142.518 245.113 1.00 313.55 405 SER A CA 1
ATOM 11408 C C . SER B 2 165 ? 216.822 143.116 244.372 1.00 313.55 405 SER A C 1
ATOM 11409 O O . SER B 2 165 ? 216.793 143.131 243.129 1.00 313.55 405 SER A O 1
ATOM 11412 N N . GLN B 2 166 ? 217.845 143.570 245.101 1.00 309.74 406 GLN A N 1
ATOM 11413 C CA . GLN B 2 166 ? 219.026 144.188 244.440 1.00 309.74 406 GLN A CA 1
ATOM 11414 C C . GLN B 2 166 ? 219.690 143.158 243.518 1.00 309.74 406 GLN A C 1
ATOM 11415 O O . GLN B 2 166 ? 219.833 141.993 243.937 1.00 309.74 406 GLN A O 1
ATOM 11421 N N . GLY B 2 167 ? 220.076 143.587 242.311 1.00 314.42 407 GLY A N 1
ATOM 11422 C CA . GLY B 2 167 ? 220.734 142.710 241.321 1.00 314.42 407 GLY A CA 1
ATOM 11423 C C . GLY B 2 167 ? 219.746 141.862 240.534 1.00 314.42 407 GLY A C 1
ATOM 11424 O O . GLY B 2 167 ? 220.204 140.995 239.764 1.00 314.42 407 GLY A O 1
ATOM 11425 N N . THR B 2 168 ? 218.442 142.098 240.714 1.00 326.60 408 THR A N 1
ATOM 11426 C CA . THR B 2 168 ? 217.395 141.314 240.001 1.00 326.60 408 THR A CA 1
ATOM 11427 C C . THR B 2 168 ? 216.242 142.234 239.584 1.00 326.60 408 THR A C 1
ATOM 11428 O O . THR B 2 168 ? 216.109 143.321 240.178 1.00 326.60 408 THR A O 1
ATOM 11432 N N . THR B 2 169 ? 215.457 141.821 238.583 1.00 332.48 409 THR A N 1
ATOM 11433 C CA . THR B 2 169 ? 214.294 142.630 238.128 1.00 332.48 409 THR A CA 1
ATOM 11434 C C . THR B 2 169 ? 213.003 141.904 238.523 1.00 332.48 409 THR A C 1
ATOM 11435 O O . THR B 2 169 ? 212.821 140.748 238.090 1.00 332.48 409 THR A O 1
ATOM 11439 N N . THR B 2 170 ? 212.148 142.563 239.314 1.00 335.65 410 THR A N 1
ATOM 11440 C CA . THR B 2 170 ? 210.863 141.967 239.777 1.00 335.65 410 THR A CA 1
ATOM 11441 C C . THR B 2 170 ? 209.741 143.006 239.660 1.00 335.65 410 THR A C 1
ATOM 11442 O O . THR B 2 170 ? 210.049 144.214 239.696 1.00 335.65 410 THR A O 1
ATOM 11446 N N . PHE B 2 171 ? 208.495 142.541 239.528 1.00 337.16 411 PHE A N 1
ATOM 11447 C CA . PHE B 2 171 ? 207.308 143.431 239.424 1.00 337.16 411 PHE A CA 1
ATOM 11448 C C . PHE B 2 171 ? 206.243 142.947 240.416 1.00 337.16 411 PHE A C 1
ATOM 11449 O O . PHE B 2 171 ? 206.198 141.732 240.693 1.00 337.16 411 PHE A O 1
ATOM 11457 N N . ALA B 2 172 ? 205.417 143.864 240.932 1.00 332.40 412 ALA A N 1
ATOM 11458 C CA . ALA B 2 172 ? 204.377 143.478 241.916 1.00 332.40 412 ALA A CA 1
ATOM 11459 C C . ALA B 2 172 ? 202.985 143.941 241.465 1.00 332.40 412 ALA A C 1
ATOM 11460 O O . ALA B 2 172 ? 202.897 145.004 240.830 1.00 332.40 412 ALA A O 1
ATOM 11462 N N . VAL B 2 173 ? 201.947 143.148 241.772 1.00 333.31 413 VAL A N 1
ATOM 11463 C CA . VAL B 2 173 ? 200.536 143.467 241.377 1.00 333.31 413 VAL A CA 1
ATOM 11464 C C . VAL B 2 173 ? 199.513 143.196 242.508 1.00 333.31 413 VAL A C 1
ATOM 11465 O O . VAL B 2 173 ? 198.446 143.823 242.328 1.00 333.31 413 VAL A O 1
ATOM 11469 N N . THR B 2 174 ? 199.741 142.254 243.589 1.00 330.39 414 THR A N 1
ATOM 11470 C CA . THR B 2 174 ? 198.907 142.172 244.788 1.00 330.39 414 THR A CA 1
ATOM 11471 C C . THR B 2 174 ? 197.555 141.607 244.371 1.00 330.39 414 THR A C 1
ATOM 11472 O O . THR B 2 174 ? 196.588 142.342 244.181 1.00 330.39 414 THR A O 1
ATOM 11476 N N . SER B 2 175 ? 197.444 140.325 244.009 1.00 334.18 415 SER A N 1
ATOM 11477 C CA . SER B 2 175 ? 196.106 139.856 243.522 1.00 334.18 415 SER A CA 1
ATOM 11478 C C . SER B 2 175 ? 195.123 139.807 244.699 1.00 334.18 415 SER A C 1
ATOM 11479 O O . SER B 2 175 ? 194.932 138.679 245.157 1.00 334.18 415 SER A O 1
ATOM 11482 N N . ILE B 2 176 ? 194.830 140.973 245.316 1.00 334.27 416 ILE A N 1
ATOM 11483 C CA . ILE B 2 176 ? 194.021 141.238 246.550 1.00 334.27 416 ILE A CA 1
ATOM 11484 C C . ILE B 2 176 ? 192.820 142.151 246.268 1.00 334.27 416 ILE A C 1
ATOM 11485 O O . ILE B 2 176 ? 192.987 143.181 245.586 1.00 334.27 416 ILE A O 1
ATOM 11490 N N . LEU B 2 177 ? 191.675 141.697 246.783 1.00 334.45 417 LEU A N 1
ATOM 11491 C CA . LEU B 2 177 ? 190.322 142.305 246.746 1.00 334.45 417 LEU A CA 1
ATOM 11492 C C . LEU B 2 177 ? 189.552 141.556 247.837 1.00 334.45 417 LEU A C 1
ATOM 11493 O O . LEU B 2 177 ? 189.281 140.354 247.641 1.00 334.45 417 LEU A O 1
ATOM 11498 N N . ARG B 2 178 ? 189.217 142.232 248.938 1.00 327.70 418 ARG A N 1
ATOM 11499 C CA . ARG B 2 178 ? 188.586 141.536 250.091 1.00 327.70 418 ARG A CA 1
ATOM 11500 C C . ARG B 2 178 ? 187.269 140.868 249.681 1.00 327.70 418 ARG A C 1
ATOM 11501 O O . ARG B 2 178 ? 186.475 141.489 248.947 1.00 327.70 418 ARG A O 1
ATOM 11509 N N . VAL B 2 179 ? 187.079 139.635 250.162 1.00 336.69 419 VAL A N 1
ATOM 11510 C CA . VAL B 2 179 ? 185.881 138.783 249.896 1.00 336.69 419 VAL A CA 1
ATOM 11511 C C . VAL B 2 179 ? 185.706 137.826 251.083 1.00 336.69 419 VAL A C 1
ATOM 11512 O O . VAL B 2 179 ? 186.658 137.686 251.881 1.00 336.69 419 VAL A O 1
ATOM 11516 N N . ALA B 2 180 ? 184.530 137.199 251.185 1.00 348.86 420 ALA A N 1
ATOM 11517 C CA . ALA B 2 180 ? 184.210 136.267 252.293 1.00 348.86 420 ALA A CA 1
ATOM 11518 C C . ALA B 2 180 ? 185.254 135.146 252.377 1.00 348.86 420 ALA A C 1
ATOM 11519 O O . ALA B 2 180 ? 185.646 134.615 251.319 1.00 348.86 420 ALA A O 1
ATOM 11521 N N . ALA B 2 181 ? 185.678 134.813 253.601 1.00 375.08 421 ALA A N 1
ATOM 11522 C CA . ALA B 2 181 ? 186.665 133.735 253.852 1.00 375.08 421 ALA A CA 1
ATOM 11523 C C . ALA B 2 181 ? 185.927 132.418 254.125 1.00 375.08 421 ALA A C 1
ATOM 11524 O O . ALA B 2 181 ? 186.600 131.399 254.377 1.00 375.08 421 ALA A O 1
ATOM 11526 N N . GLU B 2 182 ? 184.591 132.455 254.073 1.00 388.26 422 GLU A N 1
ATOM 11527 C CA . GLU B 2 182 ? 183.723 131.272 254.324 1.00 388.26 422 GLU A CA 1
ATOM 11528 C C . GLU B 2 182 ? 184.000 130.189 253.274 1.00 388.26 422 GLU A C 1
ATOM 11529 O O . GLU B 2 182 ? 183.994 128.999 253.641 1.00 388.26 422 GLU A O 1
ATOM 11535 N N . ASP B 2 183 ? 184.246 130.598 252.024 1.00 392.24 423 ASP A N 1
ATOM 11536 C CA . ASP B 2 183 ? 184.503 129.661 250.895 1.00 392.24 423 ASP A CA 1
ATOM 11537 C C . ASP B 2 183 ? 185.753 128.816 251.176 1.00 392.24 423 ASP A C 1
ATOM 11538 O O . ASP B 2 183 ? 185.745 127.623 250.813 1.00 392.24 423 ASP A O 1
ATOM 11543 N N . TRP B 2 184 ? 186.780 129.407 251.795 1.00 383.54 424 TRP A N 1
ATOM 11544 C CA . TRP B 2 184 ? 188.039 128.672 252.094 1.00 383.54 424 TRP A CA 1
ATOM 11545 C C . TRP B 2 184 ? 187.732 127.478 253.007 1.00 383.54 424 TRP A C 1
ATOM 11546 O O . TRP B 2 184 ? 188.302 126.395 252.771 1.00 383.54 424 TRP A O 1
ATOM 11557 N N . LYS B 2 185 ? 186.866 127.673 254.007 1.00 389.24 425 LYS A N 1
ATOM 11558 C CA . LYS B 2 185 ? 186.511 126.587 254.962 1.00 389.24 425 LYS A CA 1
ATOM 11559 C C . LYS B 2 185 ? 185.284 125.809 254.466 1.00 389.24 425 LYS A C 1
ATOM 11560 O O . LYS B 2 185 ? 184.914 124.819 255.128 1.00 389.24 425 LYS A O 1
ATOM 11566 N N . LYS B 2 186 ? 184.681 126.239 253.353 1.00 397.99 426 LYS A N 1
ATOM 11567 C CA . LYS B 2 186 ? 183.472 125.562 252.807 1.00 397.99 426 LYS A CA 1
ATOM 11568 C C . LYS B 2 186 ? 183.880 124.424 251.862 1.00 397.99 426 LYS A C 1
ATOM 11569 O O . LYS B 2 186 ? 182.980 123.702 251.389 1.00 397.99 426 LYS A O 1
ATOM 11575 N N . GLY B 2 187 ? 185.183 124.277 251.602 1.00 396.28 427 GLY A N 1
ATOM 11576 C CA . GLY B 2 187 ? 185.695 123.230 250.694 1.00 396.28 427 GLY A CA 1
ATOM 11577 C C . GLY B 2 187 ? 185.705 123.687 249.243 1.00 396.28 427 GLY A C 1
ATOM 11578 O O . GLY B 2 187 ? 186.082 122.878 248.372 1.00 396.28 427 GLY A O 1
ATOM 11579 N N . ASP B 2 188 ? 185.307 124.940 248.997 1.00 397.88 428 ASP A N 1
ATOM 11580 C CA . ASP B 2 188 ? 185.288 125.551 247.640 1.00 397.88 428 ASP A CA 1
ATOM 11581 C C . ASP B 2 188 ? 186.726 125.888 247.227 1.00 397.88 428 ASP A C 1
ATOM 11582 O O . ASP B 2 188 ? 187.574 126.051 248.129 1.00 397.88 428 ASP A O 1
ATOM 11587 N N . THR B 2 189 ? 186.987 126.022 245.922 1.00 394.08 429 THR A N 1
ATOM 11588 C CA . THR B 2 189 ? 188.368 126.345 245.475 1.00 394.08 429 THR A CA 1
ATOM 11589 C C . THR B 2 189 ? 188.777 127.668 246.131 1.00 394.08 429 THR A C 1
ATOM 11590 O O . THR B 2 189 ? 187.977 128.624 246.085 1.00 394.08 429 THR A O 1
ATOM 11594 N N . PHE B 2 190 ? 189.985 127.717 246.702 1.00 389.62 430 PHE A N 1
ATOM 11595 C CA . PHE B 2 190 ? 190.451 128.932 247.417 1.00 389.62 430 PHE A CA 1
ATOM 11596 C C . PHE B 2 190 ? 191.866 129.304 246.966 1.00 389.62 430 PHE A C 1
ATOM 11597 O O . PHE B 2 190 ? 192.806 129.171 247.775 1.00 389.62 430 PHE A O 1
ATOM 11605 N N . SER B 2 191 ? 192.011 129.813 245.740 1.00 369.15 431 SER A N 1
ATOM 11606 C CA . SER B 2 191 ? 193.353 130.215 245.238 1.00 369.15 431 SER A CA 1
ATOM 11607 C C . SER B 2 191 ? 193.264 131.562 244.511 1.00 369.15 431 SER A C 1
ATOM 11608 O O . SER B 2 191 ? 192.484 131.655 243.543 1.00 369.15 431 SER A O 1
ATOM 11611 N N . CYS B 2 192 ? 194.034 132.561 244.960 1.00 346.01 432 CYS A N 1
ATOM 11612 C CA . CYS B 2 192 ? 194.020 133.891 244.290 1.00 346.01 432 CYS A CA 1
ATOM 11613 C C . CYS B 2 192 ? 194.558 133.723 242.864 1.00 346.01 432 CYS A C 1
ATOM 11614 O O . CYS B 2 192 ? 195.518 132.948 242.682 1.00 346.01 432 CYS A O 1
ATOM 11617 N N . MET B 2 193 ? 193.972 134.437 241.899 1.00 343.94 433 MET A N 1
ATOM 11618 C CA . MET B 2 193 ? 194.391 134.293 240.479 1.00 343.94 433 MET A CA 1
ATOM 11619 C C . MET B 2 193 ? 195.310 135.450 240.071 1.00 343.94 433 MET A C 1
ATOM 11620 O O . MET B 2 193 ? 194.913 136.619 240.245 1.00 343.94 433 MET A O 1
ATOM 11625 N N . VAL B 2 194 ? 196.492 135.111 239.548 1.00 348.95 434 VAL A N 1
ATOM 11626 C CA . VAL B 2 194 ? 197.490 136.108 239.057 1.00 348.95 434 VAL A CA 1
ATOM 11627 C C . VAL B 2 194 ? 197.670 135.858 237.557 1.00 348.95 434 VAL A C 1
ATOM 11628 O O . VAL B 2 194 ? 197.910 134.692 237.185 1.00 348.95 434 VAL A O 1
ATOM 11632 N N . GLY B 2 195 ? 197.560 136.902 236.730 1.00 346.15 435 GLY A N 1
ATOM 11633 C CA . GLY B 2 195 ? 197.686 136.700 235.274 1.00 346.15 435 GLY A CA 1
ATOM 11634 C C . GLY B 2 195 ? 199.062 137.056 234.739 1.00 346.15 435 GLY A C 1
ATOM 11635 O O . GLY B 2 195 ? 199.367 138.260 234.629 1.00 346.15 435 GLY A O 1
ATOM 11636 N N . HIS B 2 196 ? 199.858 136.031 234.416 1.00 345.81 436 HIS A N 1
ATOM 11637 C CA . HIS B 2 196 ? 201.205 136.203 233.810 1.00 345.81 436 HIS A CA 1
ATOM 11638 C C . HIS B 2 196 ? 201.293 135.273 232.595 1.00 345.81 436 HIS A C 1
ATOM 11639 O O . HIS B 2 196 ? 201.052 134.065 232.771 1.00 345.81 436 HIS A O 1
ATOM 11646 N N . GLU B 2 197 ? 201.633 135.803 231.417 1.00 337.80 437 GLU A N 1
ATOM 11647 C CA . GLU B 2 197 ? 201.705 134.936 230.210 1.00 337.80 437 GLU A CA 1
ATOM 11648 C C . GLU B 2 197 ? 202.804 133.883 230.396 1.00 337.80 437 GLU A C 1
ATOM 11649 O O . GLU B 2 197 ? 202.559 132.708 230.058 1.00 337.80 437 GLU A O 1
ATOM 11655 N N . ALA B 2 198 ? 203.962 134.301 230.917 1.00 345.47 438 ALA A N 1
ATOM 11656 C CA . ALA B 2 198 ? 205.114 133.394 231.135 1.00 345.47 438 ALA A CA 1
ATOM 11657 C C . ALA B 2 198 ? 204.720 132.261 232.091 1.00 345.47 438 ALA A C 1
ATOM 11658 O O . ALA B 2 198 ? 204.709 131.095 231.651 1.00 345.47 438 ALA A O 1
ATOM 11660 N N . LEU B 2 199 ? 204.411 132.600 233.347 1.00 345.79 439 LEU A N 1
ATOM 11661 C CA . LEU B 2 199 ? 204.032 131.577 234.359 1.00 345.79 439 LEU A CA 1
ATOM 11662 C C . LEU B 2 199 ? 202.737 131.998 235.062 1.00 345.79 439 LEU A C 1
ATOM 11663 O O . LEU B 2 199 ? 202.813 132.410 236.237 1.00 345.79 439 LEU A O 1
ATOM 11668 N N . PRO B 2 200 ? 201.557 131.916 234.406 1.00 350.92 440 PRO A N 1
ATOM 11669 C CA . PRO B 2 200 ? 200.293 132.288 235.045 1.00 350.92 440 PRO A CA 1
ATOM 11670 C C . PRO B 2 200 ? 199.731 131.109 235.853 1.00 350.92 440 PRO A C 1
ATOM 11671 O O . PRO B 2 200 ? 198.718 130.559 235.461 1.00 350.92 440 PRO A O 1
ATOM 11675 N N . LEU B 2 201 ? 200.405 130.758 236.953 1.00 343.83 441 LEU A N 1
ATOM 11676 C CA . LEU B 2 201 ? 199.977 129.636 237.831 1.00 343.83 441 LEU A CA 1
ATOM 11677 C C . LEU B 2 201 ? 198.615 129.965 238.453 1.00 343.83 441 LEU A C 1
ATOM 11678 O O . LEU B 2 201 ? 197.784 129.040 238.572 1.00 343.83 441 LEU A O 1
ATOM 11683 N N . ALA B 2 202 ? 198.431 131.229 238.858 1.00 347.03 442 ALA A N 1
ATOM 11684 C CA . ALA B 2 202 ? 197.194 131.747 239.496 1.00 347.03 442 ALA A CA 1
ATOM 11685 C C . ALA B 2 202 ? 196.876 130.976 240.785 1.00 347.03 442 ALA A C 1
ATOM 11686 O O . ALA B 2 202 ? 195.681 130.738 241.051 1.00 347.03 442 ALA A O 1
ATOM 11688 N N . PHE B 2 203 ? 197.910 130.607 241.549 1.00 342.34 443 PHE A N 1
ATOM 11689 C CA . PHE B 2 203 ? 197.747 129.869 242.830 1.00 342.34 443 PHE A CA 1
ATOM 11690 C C . PHE B 2 203 ? 198.974 130.125 243.712 1.00 342.34 443 PHE A C 1
ATOM 11691 O O . PHE B 2 203 ? 200.027 130.518 243.172 1.00 342.34 443 PHE A O 1
ATOM 11699 N N . THR B 2 204 ? 198.840 129.909 245.025 1.00 329.75 444 THR A N 1
ATOM 11700 C CA . THR B 2 204 ? 199.970 130.128 245.967 1.00 329.75 444 THR A CA 1
ATOM 11701 C C . THR B 2 204 ? 201.100 129.142 245.648 1.00 329.75 444 THR A C 1
ATOM 11702 O O . THR B 2 204 ? 200.793 127.968 245.360 1.00 329.75 444 THR A O 1
ATOM 11706 N N . GLN B 2 205 ? 202.350 129.610 245.728 1.00 331.42 445 GLN A N 1
ATOM 11707 C CA . GLN B 2 205 ? 203.549 128.762 245.485 1.00 331.42 445 GLN A CA 1
ATOM 11708 C C . GLN B 2 205 ? 204.375 128.722 246.776 1.00 331.42 445 GLN A C 1
ATOM 11709 O O . GLN B 2 205 ? 204.629 129.803 247.344 1.00 331.42 445 GLN A O 1
ATOM 11715 N N . LYS B 2 206 ? 204.777 127.525 247.216 1.00 342.52 446 LYS A N 1
ATOM 11716 C CA . LYS B 2 206 ? 205.556 127.383 248.476 1.00 342.52 446 LYS A CA 1
ATOM 11717 C C . LYS B 2 206 ? 206.952 126.826 248.176 1.00 342.52 446 LYS A C 1
ATOM 11718 O O . LYS B 2 206 ? 207.047 125.814 247.455 1.00 342.52 446 LYS A O 1
ATOM 11724 N N . THR B 2 207 ? 207.987 127.476 248.721 1.00 366.72 447 THR A N 1
ATOM 11725 C CA . THR B 2 207 ? 209.401 127.049 248.534 1.00 366.72 447 THR A CA 1
ATOM 11726 C C . THR B 2 207 ? 209.651 125.749 249.308 1.00 366.72 447 THR A C 1
ATOM 11727 O O . THR B 2 207 ? 208.966 125.527 250.326 1.00 366.72 447 THR A O 1
ATOM 11731 N N . ILE B 2 208 ? 210.600 124.934 248.838 1.00 378.01 448 ILE A N 1
ATOM 11732 C CA . ILE B 2 208 ? 210.933 123.633 249.494 1.00 378.01 448 ILE A CA 1
ATOM 11733 C C . ILE B 2 208 ? 211.444 123.900 250.915 1.00 378.01 448 ILE A C 1
ATOM 11734 O O . ILE B 2 208 ? 211.081 123.129 251.825 1.00 378.01 448 ILE A O 1
ATOM 11739 N N . ASP B 2 209 ? 212.251 124.951 251.091 1.00 395.97 449 ASP A N 1
ATOM 11740 C CA . ASP B 2 209 ? 212.812 125.293 252.426 1.00 395.97 449 ASP A CA 1
ATOM 11741 C C . ASP B 2 209 ? 211.666 125.649 253.380 1.00 395.97 449 ASP A C 1
ATOM 11742 O O . ASP B 2 209 ? 210.724 126.339 252.942 1.00 395.97 449 ASP A O 1
ATOM 11747 N N . ARG B 2 210 ? 211.752 125.190 254.634 1.00 403.12 450 ARG A N 1
ATOM 11748 C CA . ARG B 2 210 ? 210.705 125.465 255.654 1.00 403.12 450 ARG A CA 1
ATOM 11749 C C . ARG B 2 210 ? 210.751 126.948 256.040 1.00 403.12 450 ARG A C 1
ATOM 11750 O O . ARG B 2 210 ? 209.668 127.492 256.336 1.00 403.12 450 ARG A O 1
ATOM 11758 N N . CYS C 2 1 ? 193.757 172.379 223.608 1.00 169.16 241 CYS B N 1
ATOM 11759 C CA . CYS C 2 1 ? 193.939 171.548 222.425 1.00 169.16 241 CYS B CA 1
ATOM 11760 C C . CYS C 2 1 ? 192.677 171.444 221.575 1.00 169.16 241 CYS B C 1
ATOM 11761 O O . CYS C 2 1 ? 192.694 171.826 220.405 1.00 169.16 241 CYS B O 1
ATOM 11764 N N . CYS C 2 2 ? 191.594 170.912 222.139 1.00 176.97 242 CYS B N 1
ATOM 11765 C CA . CYS C 2 2 ? 190.324 171.063 221.436 1.00 176.97 242 CYS B CA 1
ATOM 11766 C C . CYS C 2 2 ? 189.197 171.587 222.318 1.00 176.97 242 CYS B C 1
ATOM 11767 O O . CYS C 2 2 ? 188.436 172.450 221.877 1.00 176.97 242 CYS B O 1
ATOM 11770 N N . HIS C 2 3 ? 188.914 172.839 223.142 1.00 201.90 243 HIS B N 1
ATOM 11771 C CA . HIS C 2 3 ? 187.385 172.653 223.722 1.00 201.90 243 HIS B CA 1
ATOM 11772 C C . HIS C 2 3 ? 186.938 174.237 223.909 1.00 201.90 243 HIS B C 1
ATOM 11773 O O . HIS C 2 3 ? 187.614 175.119 223.338 1.00 201.90 243 HIS B O 1
ATOM 11780 N N . PRO C 2 4 ? 185.841 174.558 224.669 1.00 221.51 244 PRO B N 1
ATOM 11781 C CA . PRO C 2 4 ? 185.996 175.403 225.927 1.00 221.51 244 PRO B CA 1
ATOM 11782 C C . PRO C 2 4 ? 185.520 174.671 227.250 1.00 221.51 244 PRO B C 1
ATOM 11783 O O . PRO C 2 4 ? 184.302 174.677 227.316 1.00 221.51 244 PRO B O 1
ATOM 11787 N N . ARG C 2 5 ? 186.396 174.041 228.043 1.00 240.71 245 ARG B N 1
ATOM 11788 C CA . ARG C 2 5 ? 185.954 173.297 229.254 1.00 240.71 245 ARG B CA 1
ATOM 11789 C C . ARG C 2 5 ? 187.159 172.944 230.136 1.00 240.71 245 ARG B C 1
ATOM 11790 O O . ARG C 2 5 ? 188.249 173.500 229.914 1.00 240.71 245 ARG B O 1
ATOM 11798 N N . LEU C 2 6 ? 186.851 172.305 231.272 1.00 246.06 246 LEU B N 1
ATOM 11799 C CA . LEU C 2 6 ? 187.812 172.027 232.373 1.00 246.06 246 LEU B CA 1
ATOM 11800 C C . LEU C 2 6 ? 188.026 170.522 232.555 1.00 246.06 246 LEU B C 1
ATOM 11801 O O . LEU C 2 6 ? 187.972 169.765 231.565 1.00 246.06 246 LEU B O 1
ATOM 11806 N N . SER C 2 7 ? 188.265 170.154 233.819 1.00 249.75 247 SER B N 1
ATOM 11807 C CA . SER C 2 7 ? 188.489 168.776 234.329 1.00 249.75 247 SER B CA 1
ATOM 11808 C C . SER C 2 7 ? 188.163 168.752 235.830 1.00 249.75 247 SER B C 1
ATOM 11809 O O . SER C 2 7 ? 188.002 169.840 236.422 1.00 249.75 247 SER B O 1
ATOM 11812 N N . LEU C 2 8 ? 188.052 167.561 236.423 1.00 256.44 248 LEU B N 1
ATOM 11813 C CA . LEU C 2 8 ? 187.724 167.444 237.869 1.00 256.44 248 LEU B CA 1
ATOM 11814 C C . LEU C 2 8 ? 188.833 168.102 238.699 1.00 256.44 248 LEU B C 1
ATOM 11815 O O . LEU C 2 8 ? 190.016 167.945 238.337 1.00 256.44 248 LEU B O 1
ATOM 11820 N N . HIS C 2 9 ? 188.455 168.802 239.774 1.00 269.56 249 HIS B N 1
ATOM 11821 C CA . HIS C 2 9 ? 189.432 169.492 240.661 1.00 269.56 249 HIS B CA 1
ATOM 11822 C C . HIS C 2 9 ? 189.564 168.714 241.973 1.00 269.56 249 HIS B C 1
ATOM 11823 O O . HIS C 2 9 ? 188.522 168.336 242.544 1.00 269.56 249 HIS B O 1
ATOM 11830 N N . ARG C 2 10 ? 190.800 168.568 242.454 1.00 283.52 250 ARG B N 1
ATOM 11831 C CA . ARG C 2 10 ? 191.079 167.904 243.751 1.00 283.52 250 ARG B CA 1
ATOM 11832 C C . ARG C 2 10 ? 191.063 168.993 244.831 1.00 283.52 250 ARG B C 1
ATOM 11833 O O . ARG C 2 10 ? 192.041 169.761 244.897 1.00 283.52 250 ARG B O 1
ATOM 11841 N N . PRO C 2 11 ? 190.028 169.076 245.699 1.00 285.84 251 PRO B N 1
ATOM 11842 C CA . PRO C 2 11 ? 189.945 170.142 246.710 1.00 285.84 251 PRO B CA 1
ATOM 11843 C C . PRO C 2 11 ? 191.166 170.146 247.638 1.00 285.84 251 PRO B C 1
ATOM 11844 O O . PRO C 2 11 ? 191.590 169.088 248.033 1.00 285.84 251 PRO B O 1
ATOM 11848 N N . ALA C 2 12 ? 191.708 171.327 247.954 1.00 292.95 252 ALA B N 1
ATOM 11849 C CA . ALA C 2 12 ? 192.907 171.349 248.823 1.00 292.95 252 ALA B CA 1
ATOM 11850 C C . ALA C 2 12 ? 192.561 171.758 250.256 1.00 292.95 252 ALA B C 1
ATOM 11851 O O . ALA C 2 12 ? 192.411 172.967 250.518 1.00 292.95 252 ALA B O 1
ATOM 11853 N N . LEU C 2 13 ? 192.456 170.761 251.136 1.00 298.24 253 LEU B N 1
ATOM 11854 C CA . LEU C 2 13 ? 192.247 170.961 252.596 1.00 298.24 253 LEU B CA 1
ATOM 11855 C C . LEU C 2 13 ? 193.403 170.277 253.342 1.00 298.24 253 LEU B C 1
ATOM 11856 O O . LEU C 2 13 ? 193.551 170.513 254.558 1.00 298.24 253 LEU B O 1
ATOM 11861 N N . GLU C 2 14 ? 194.186 169.469 252.615 1.00 308.13 254 GLU B N 1
ATOM 11862 C CA . GLU C 2 14 ? 195.340 168.685 253.126 1.00 308.13 254 GLU B CA 1
ATOM 11863 C C . GLU C 2 14 ? 196.432 169.628 253.648 1.00 308.13 254 GLU B C 1
ATOM 11864 O O . GLU C 2 14 ? 196.992 169.341 254.723 1.00 308.13 254 GLU B O 1
ATOM 11870 N N . ASP C 2 15 ? 196.721 170.701 252.906 1.00 305.11 255 ASP B N 1
ATOM 11871 C CA . ASP C 2 15 ? 197.755 171.703 253.280 1.00 305.11 255 ASP B CA 1
ATOM 11872 C C . ASP C 2 15 ? 197.303 172.497 254.514 1.00 305.11 255 ASP B C 1
ATOM 11873 O O . ASP C 2 15 ? 198.152 172.801 255.374 1.00 305.11 255 ASP B O 1
ATOM 11878 N N . LEU C 2 16 ? 196.001 172.779 254.601 1.00 297.07 256 LEU B N 1
ATOM 11879 C CA . LEU C 2 16 ? 195.429 173.647 255.665 1.00 297.07 256 LEU B CA 1
ATOM 11880 C C . LEU C 2 16 ? 195.673 173.107 257.082 1.00 297.07 256 LEU B C 1
ATOM 11881 O O . LEU C 2 16 ? 196.017 173.932 257.950 1.00 297.07 256 LEU B O 1
ATOM 11886 N N . LEU C 2 17 ? 195.508 171.804 257.332 1.00 301.83 257 LEU B N 1
ATOM 11887 C CA . LEU C 2 17 ? 195.698 171.319 258.730 1.00 301.83 257 LEU B CA 1
ATOM 11888 C C . LEU C 2 17 ? 196.863 170.329 258.872 1.00 301.83 257 LEU B C 1
ATOM 11889 O O . LEU C 2 17 ? 197.389 170.213 259.997 1.00 301.83 257 LEU B O 1
ATOM 11894 N N . LEU C 2 18 ? 197.256 169.646 257.793 1.00 308.72 258 LEU B N 1
ATOM 11895 C CA . LEU C 2 18 ? 198.341 168.631 257.900 1.00 308.72 258 LEU B CA 1
ATOM 11896 C C . LEU C 2 18 ? 199.688 169.192 257.428 1.00 308.72 258 LEU B C 1
ATOM 11897 O O . LEU C 2 18 ? 200.662 168.416 257.404 1.00 308.72 258 LEU B O 1
ATOM 11902 N N . GLY C 2 19 ? 199.750 170.477 257.069 1.00 302.39 259 GLY B N 1
ATOM 11903 C CA . GLY C 2 19 ? 201.019 171.053 256.583 1.00 302.39 259 GLY B CA 1
ATOM 11904 C C . GLY C 2 19 ? 201.316 172.423 257.169 1.00 302.39 259 GLY B C 1
ATOM 11905 O O . GLY C 2 19 ? 200.361 173.109 257.586 1.00 302.39 259 GLY B O 1
ATOM 11906 N N . SER C 2 20 ? 202.599 172.806 257.196 1.00 294.63 260 SER B N 1
ATOM 11907 C CA . SER C 2 20 ? 203.029 174.134 257.711 1.00 294.63 260 SER B CA 1
ATOM 11908 C C . SER C 2 20 ? 202.415 175.227 256.831 1.00 294.63 260 SER B C 1
ATOM 11909 O O . SER C 2 20 ? 201.980 176.257 257.380 1.00 294.63 260 SER B O 1
ATOM 11912 N N . GLU C 2 21 ? 202.392 174.998 255.515 1.00 299.78 261 GLU B N 1
ATOM 11913 C CA . GLU C 2 21 ? 201.787 175.959 254.558 1.00 299.78 261 GLU B CA 1
ATOM 11914 C C . GLU C 2 21 ? 200.326 175.545 254.362 1.00 299.78 261 GLU B C 1
ATOM 11915 O O . GLU C 2 21 ? 200.104 174.477 253.765 1.00 299.78 261 GLU B O 1
ATOM 11921 N N . ALA C 2 22 ? 199.379 176.369 254.824 1.00 301.72 262 ALA B N 1
ATOM 11922 C CA . ALA C 2 22 ? 197.937 176.043 254.708 1.00 301.72 262 ALA B CA 1
ATOM 11923 C C . ALA C 2 22 ? 197.402 176.477 253.338 1.00 301.72 262 ALA B C 1
ATOM 11924 O O . ALA C 2 22 ? 196.575 177.411 253.291 1.00 301.72 262 ALA B O 1
ATOM 11926 N N . ASN C 2 23 ? 197.852 175.806 252.273 1.00 296.55 263 ASN B N 1
ATOM 11927 C CA . ASN C 2 23 ? 197.405 176.121 250.891 1.00 296.55 263 ASN B CA 1
ATOM 11928 C C . ASN C 2 23 ? 195.955 175.661 250.704 1.00 296.55 263 ASN B C 1
ATOM 11929 O O . ASN C 2 23 ? 195.593 174.600 251.251 1.00 296.55 263 ASN B O 1
ATOM 11934 N N . LEU C 2 24 ? 195.167 176.438 249.958 1.00 282.93 264 LEU B N 1
ATOM 11935 C CA . LEU C 2 24 ? 193.755 176.076 249.665 1.00 282.93 264 LEU B CA 1
ATOM 11936 C C . LEU C 2 24 ? 193.545 176.228 248.157 1.00 282.93 264 LEU B C 1
ATOM 11937 O O . LEU C 2 24 ? 192.780 177.128 247.751 1.00 282.93 264 LEU B O 1
ATOM 11942 N N . THR C 2 25 ? 194.207 175.374 247.368 1.00 282.24 265 THR B N 1
ATOM 11943 C CA . THR C 2 25 ? 194.088 175.441 245.889 1.00 282.24 265 THR B CA 1
ATOM 11944 C C . THR C 2 25 ? 193.617 174.105 245.305 1.00 282.24 265 THR B C 1
ATOM 11945 O O . THR C 2 25 ? 194.440 173.176 245.201 1.00 282.24 265 THR B O 1
ATOM 11949 N N . CYS C 2 26 ? 192.335 173.990 244.961 1.00 275.33 266 CYS B N 1
ATOM 11950 C CA . CYS C 2 26 ? 191.843 172.720 244.366 1.00 275.33 266 CYS B CA 1
ATOM 11951 C C . CYS C 2 26 ? 192.281 172.687 242.898 1.00 275.33 266 CYS B C 1
ATOM 11952 O O . CYS C 2 26 ? 192.149 173.726 242.224 1.00 275.33 266 CYS B O 1
ATOM 11955 N N . THR C 2 27 ? 192.771 171.538 242.425 1.00 262.83 267 THR B N 1
ATOM 11956 C CA . THR C 2 27 ? 193.286 171.440 241.032 1.00 262.83 267 THR B CA 1
ATOM 11957 C C . THR C 2 27 ? 192.172 171.712 240.012 1.00 262.83 267 THR B C 1
ATOM 11958 O O . THR C 2 27 ? 191.050 171.201 240.196 1.00 262.83 267 THR B O 1
ATOM 11962 N N . LEU C 2 28 ? 192.481 172.548 239.016 1.00 249.20 268 LEU B N 1
ATOM 11963 C CA . LEU C 2 28 ? 191.544 172.928 237.924 1.00 249.20 268 LEU B CA 1
ATOM 11964 C C . LEU C 2 28 ? 192.334 172.925 236.612 1.00 249.20 268 LEU B C 1
ATOM 11965 O O . LEU C 2 28 ? 193.566 173.087 236.671 1.00 249.20 268 LEU B O 1
ATOM 11970 N N . THR C 2 29 ? 191.649 172.751 235.478 1.00 236.12 269 THR B N 1
ATOM 11971 C CA . THR C 2 29 ? 192.324 172.692 234.152 1.00 236.12 269 THR B CA 1
ATOM 11972 C C . THR C 2 29 ? 191.595 173.593 233.150 1.00 236.12 269 THR B C 1
ATOM 11973 O O . THR C 2 29 ? 190.415 173.911 233.390 1.00 236.12 269 THR B O 1
ATOM 11977 N N . GLY C 2 30 ? 192.284 173.984 232.073 1.00 235.06 270 GLY B N 1
ATOM 11978 C CA . GLY C 2 30 ? 191.688 174.823 231.015 1.00 235.06 270 GLY B CA 1
ATOM 11979 C C . GLY C 2 30 ? 191.785 176.312 231.299 1.00 235.06 270 GLY B C 1
ATOM 11980 O O . GLY C 2 30 ? 191.194 177.092 230.527 1.00 235.06 270 GLY B O 1
ATOM 11981 N N . LEU C 2 31 ? 192.499 176.702 232.358 1.00 233.88 271 LEU B N 1
ATOM 11982 C CA . LEU C 2 31 ? 192.645 178.149 232.673 1.00 233.88 271 LEU B CA 1
ATOM 11983 C C . LEU C 2 31 ? 194.031 178.613 232.212 1.00 233.88 271 LEU B C 1
ATOM 11984 O O . LEU C 2 31 ? 195.022 178.068 232.713 1.00 233.88 271 LEU B O 1
ATOM 11989 N N . ARG C 2 32 ? 194.092 179.491 231.205 1.00 218.98 272 ARG B N 1
ATOM 11990 C CA . ARG C 2 32 ? 195.397 179.975 230.674 1.00 218.98 272 ARG B CA 1
ATOM 11991 C C . ARG C 2 32 ? 195.424 181.502 230.753 1.00 218.98 272 ARG B C 1
ATOM 11992 O O . ARG C 2 32 ? 195.310 182.157 229.700 1.00 218.98 272 ARG B O 1
ATOM 12000 N N . ASP C 2 33 ? 195.563 182.053 231.965 1.00 231.42 273 ASP B N 1
ATOM 12001 C CA . ASP C 2 33 ? 195.595 183.530 232.147 1.00 231.42 273 ASP B CA 1
ATOM 12002 C C . ASP C 2 33 ? 196.133 183.872 233.540 1.00 231.42 273 ASP B C 1
ATOM 12003 O O . ASP C 2 33 ? 196.542 182.945 234.267 1.00 231.42 273 ASP B O 1
ATOM 12008 N N . ALA C 2 34 ? 196.125 185.166 233.881 1.00 238.89 274 ALA B N 1
ATOM 12009 C CA . ALA C 2 34 ? 196.576 185.660 235.204 1.00 238.89 274 ALA B CA 1
ATOM 12010 C C . ALA C 2 34 ? 195.534 185.275 236.261 1.00 238.89 274 ALA B C 1
ATOM 12011 O O . ALA C 2 34 ? 194.348 185.132 235.898 1.00 238.89 274 ALA B O 1
ATOM 12013 N N . SER C 2 35 ? 195.950 185.148 237.526 1.00 241.76 275 SER B N 1
ATOM 12014 C CA . SER C 2 35 ? 195.009 184.745 238.606 1.00 241.76 275 SER B CA 1
ATOM 12015 C C . SER C 2 35 ? 194.228 185.953 239.141 1.00 241.76 275 SER B C 1
ATOM 12016 O O . SER C 2 35 ? 194.445 186.327 240.311 1.00 241.76 275 SER B O 1
ATOM 12019 N N . GLY C 2 36 ? 193.360 186.535 238.306 1.00 254.51 276 GLY B N 1
ATOM 12020 C CA . GLY C 2 36 ? 192.506 187.673 238.700 1.00 254.51 276 GLY B CA 1
ATOM 12021 C C . GLY C 2 36 ? 191.037 187.291 238.638 1.00 254.51 276 GLY B C 1
ATOM 12022 O O . GLY C 2 36 ? 190.188 188.145 238.958 1.00 254.51 276 GLY B O 1
ATOM 12023 N N . VAL C 2 37 ? 190.756 186.045 238.240 1.00 267.86 277 VAL B N 1
ATOM 12024 C CA . VAL C 2 37 ? 189.358 185.535 238.111 1.00 267.86 277 VAL B CA 1
ATOM 12025 C C . VAL C 2 37 ? 188.708 185.484 239.498 1.00 267.86 277 VAL B C 1
ATOM 12026 O O . VAL C 2 37 ? 189.402 185.112 240.465 1.00 267.86 277 VAL B O 1
ATOM 12030 N N . THR C 2 38 ? 187.423 185.843 239.575 1.00 269.79 278 THR B N 1
ATOM 12031 C CA . THR C 2 38 ? 186.667 185.828 240.855 1.00 269.79 278 THR B CA 1
ATOM 12032 C C . THR C 2 38 ? 186.463 184.380 241.313 1.00 269.79 278 THR B C 1
ATOM 12033 O O . THR C 2 38 ? 186.278 183.506 240.443 1.00 269.79 278 THR B O 1
ATOM 12037 N N . PHE C 2 39 ? 186.496 184.149 242.629 1.00 268.32 279 PHE B N 1
ATOM 12038 C CA . PHE C 2 39 ? 186.294 182.795 243.207 1.00 268.32 279 PHE B CA 1
ATOM 12039 C C . PHE C 2 39 ? 184.988 182.801 244.007 1.00 268.32 279 PHE B C 1
ATOM 12040 O O . PHE C 2 39 ? 184.811 183.696 244.857 1.00 268.32 279 PHE B O 1
ATOM 12048 N N . THR C 2 40 ? 184.105 181.833 243.740 1.00 272.53 280 THR B N 1
ATOM 12049 C CA . THR C 2 40 ? 182.794 181.772 244.439 1.00 272.53 280 THR B CA 1
ATOM 12050 C C . THR C 2 40 ? 182.679 180.483 245.260 1.00 272.53 280 THR B C 1
ATOM 12051 O O . THR C 2 40 ? 182.920 179.395 244.699 1.00 272.53 280 THR B O 1
ATOM 12055 N N . TRP C 2 41 ? 182.324 180.622 246.541 1.00 273.21 281 TRP B N 1
ATOM 12056 C CA . TRP C 2 41 ? 182.127 179.470 247.462 1.00 273.21 281 TRP B CA 1
ATOM 12057 C C . TRP C 2 41 ? 180.696 179.533 248.007 1.00 273.21 281 TRP B C 1
ATOM 12058 O O . TRP C 2 41 ? 180.294 180.621 248.465 1.00 273.21 281 TRP B O 1
ATOM 12069 N N . THR C 2 42 ? 179.976 178.407 247.983 1.00 287.31 282 THR B N 1
ATOM 12070 C CA . THR C 2 42 ? 178.582 178.354 248.506 1.00 287.31 282 THR B CA 1
ATOM 12071 C C . THR C 2 42 ? 178.562 178.917 249.932 1.00 287.31 282 THR B C 1
ATOM 12072 O O . THR C 2 42 ? 177.871 179.932 250.158 1.00 287.31 282 THR B O 1
ATOM 12076 N N . PRO C 2 43 ? 179.244 178.279 250.910 1.00 293.49 283 PRO B N 1
ATOM 12077 C CA . PRO C 2 43 ? 179.314 178.771 252.281 1.00 293.49 283 PRO B CA 1
ATOM 12078 C C . PRO C 2 43 ? 180.754 179.181 252.626 1.00 293.49 283 PRO B C 1
ATOM 12079 O O . PRO C 2 43 ? 181.642 178.368 252.448 1.00 293.49 283 PRO B O 1
ATOM 12083 N N . SER C 2 44 ? 180.949 180.415 253.105 1.00 298.19 284 SER B N 1
ATOM 12084 C CA . SER C 2 44 ? 182.306 180.888 253.488 1.00 298.19 284 SER B CA 1
ATOM 12085 C C . SER C 2 44 ? 182.342 181.146 254.999 1.00 298.19 284 SER B C 1
ATOM 12086 O O . SER C 2 44 ? 181.537 181.972 255.475 1.00 298.19 284 SER B O 1
ATOM 12089 N N . SER C 2 45 ? 183.240 180.464 255.716 1.00 291.32 285 SER B N 1
ATOM 12090 C CA . SER C 2 45 ? 183.338 180.627 257.191 1.00 291.32 285 SER B CA 1
ATOM 12091 C C . SER C 2 45 ? 183.773 182.049 257.567 1.00 291.32 285 SER B C 1
ATOM 12092 O O . SER C 2 45 ? 183.155 182.626 258.484 1.00 291.32 285 SER B O 1
ATOM 12095 N N . GLY C 2 46 ? 184.791 182.591 256.888 1.00 280.13 286 GLY B N 1
ATOM 12096 C CA . GLY C 2 46 ? 185.268 183.950 257.210 1.00 280.13 286 GLY B CA 1
ATOM 12097 C C . GLY C 2 46 ? 186.118 184.574 256.114 1.00 280.13 286 GLY B C 1
ATOM 12098 O O . GLY C 2 46 ? 185.588 185.397 255.342 1.00 280.13 286 GLY B O 1
ATOM 12099 N N . LYS C 2 47 ? 187.397 184.185 256.063 1.00 271.90 287 LYS B N 1
ATOM 12100 C CA . LYS C 2 47 ? 188.398 184.730 255.105 1.00 271.90 287 LYS B CA 1
ATOM 12101 C C . LYS C 2 47 ? 188.032 184.378 253.658 1.00 271.90 287 LYS B C 1
ATOM 12102 O O . LYS C 2 47 ? 187.469 183.288 253.430 1.00 271.90 287 LYS B O 1
ATOM 12108 N N . SER C 2 48 ? 188.352 185.287 252.730 1.00 264.42 288 SER B N 1
ATOM 12109 C CA . SER C 2 48 ? 188.085 185.110 251.278 1.00 264.42 288 SER B CA 1
ATOM 12110 C C . SER C 2 48 ? 188.992 184.013 250.708 1.00 264.42 288 SER B C 1
ATOM 12111 O O . SER C 2 48 ? 190.095 183.810 251.253 1.00 264.42 288 SER B O 1
ATOM 12114 N N . ALA C 2 49 ? 188.530 183.342 249.649 1.00 262.53 289 ALA B N 1
ATOM 12115 C CA . ALA C 2 49 ? 189.276 182.237 249.001 1.00 262.53 289 ALA B CA 1
ATOM 12116 C C . ALA C 2 49 ? 190.581 182.747 248.379 1.00 262.53 289 ALA B C 1
ATOM 12117 O O . ALA C 2 49 ? 190.597 183.883 247.866 1.00 262.53 289 ALA B O 1
ATOM 12119 N N . VAL C 2 50 ? 191.629 181.917 248.432 1.00 263.90 290 VAL B N 1
ATOM 12120 C CA . VAL C 2 50 ? 192.959 182.248 247.839 1.00 263.90 290 VAL B CA 1
ATOM 12121 C C . VAL C 2 50 ? 193.236 181.240 246.717 1.00 263.90 290 VAL B C 1
ATOM 12122 O O . VAL C 2 50 ? 193.110 180.025 246.972 1.00 263.90 290 VAL B O 1
ATOM 12126 N N . GLN C 2 51 ? 193.596 181.730 245.527 1.00 257.00 291 GLN B N 1
ATOM 12127 C CA . GLN C 2 51 ? 193.867 180.849 244.358 1.00 257.00 291 GLN B CA 1
ATOM 12128 C C . GLN C 2 51 ? 195.200 180.116 244.556 1.00 257.00 291 GLN B C 1
ATOM 12129 O O . GLN C 2 51 ? 196.095 180.682 245.213 1.00 257.00 291 GLN B O 1
ATOM 12135 N N . GLY C 2 52 ? 195.312 178.903 244.003 1.00 245.98 292 GLY B N 1
ATOM 12136 C CA . GLY C 2 52 ? 196.546 178.097 244.101 1.00 245.98 292 GLY B CA 1
ATOM 12137 C C . GLY C 2 52 ? 197.610 178.617 243.150 1.00 245.98 292 GLY B C 1
ATOM 12138 O O . GLY C 2 52 ? 197.244 179.332 242.195 1.00 245.98 292 GLY B O 1
ATOM 12139 N N . PRO C 2 53 ? 199.052 178.253 243.348 1.00 240.62 293 PRO B N 1
ATOM 12140 C CA . PRO C 2 53 ? 200.341 178.551 242.717 1.00 240.62 293 PRO B CA 1
ATOM 12141 C C . PRO C 2 53 ? 200.298 178.129 241.241 1.00 240.62 293 PRO B C 1
ATOM 12142 O O . PRO C 2 53 ? 199.776 177.066 240.950 1.00 240.62 293 PRO B O 1
ATOM 12146 N N . PRO C 2 54 ? 200.850 178.934 240.306 1.00 230.32 294 PRO B N 1
ATOM 12147 C CA . PRO C 2 54 ? 200.803 178.607 238.877 1.00 230.32 294 PRO B CA 1
ATOM 12148 C C . PRO C 2 54 ? 201.572 177.331 238.504 1.00 230.32 294 PRO B C 1
ATOM 12149 O O . PRO C 2 54 ? 202.670 177.135 238.992 1.00 230.32 294 PRO B O 1
ATOM 12153 N N . GLU C 2 55 ? 200.961 176.506 237.647 1.00 223.98 295 GLU B N 1
ATOM 12154 C CA . GLU C 2 55 ? 201.565 175.240 237.153 1.00 223.98 295 GLU B CA 1
ATOM 12155 C C . GLU C 2 55 ? 201.083 175.012 235.716 1.00 223.98 295 GLU B C 1
ATOM 12156 O O . GLU C 2 55 ? 200.014 175.551 235.367 1.00 223.98 295 GLU B O 1
ATOM 12162 N N . ARG C 2 56 ? 201.837 174.251 234.916 1.00 218.05 296 ARG B N 1
ATOM 12163 C CA . ARG C 2 56 ? 201.424 173.994 233.510 1.00 218.05 296 ARG B CA 1
ATOM 12164 C C . ARG C 2 56 ? 201.010 172.526 233.356 1.00 218.05 296 ARG B C 1
ATOM 12165 O O . ARG C 2 56 ? 201.848 171.642 233.623 1.00 218.05 296 ARG B O 1
ATOM 12173 N N . ASP C 2 57 ? 199.761 172.293 232.940 1.00 204.47 297 ASP B N 1
ATOM 12174 C CA . ASP C 2 57 ? 199.230 170.920 232.723 1.00 204.47 297 ASP B CA 1
ATOM 12175 C C . ASP C 2 57 ? 198.477 170.889 231.388 1.00 204.47 297 ASP B C 1
ATOM 12176 O O . ASP C 2 57 ? 197.792 171.887 231.082 1.00 204.47 297 ASP B O 1
ATOM 12181 N N . LEU C 2 58 ? 198.630 169.802 230.621 1.00 185.79 298 LEU B N 1
ATOM 12182 C CA . LEU C 2 58 ? 197.942 169.629 229.310 1.00 185.79 298 LEU B CA 1
ATOM 12183 C C . LEU C 2 58 ? 198.214 170.838 228.404 1.00 185.79 298 LEU B C 1
ATOM 12184 O O . LEU C 2 58 ? 197.246 171.354 227.810 1.00 185.79 298 LEU B O 1
ATOM 12189 N N . CYS C 2 59 ? 199.478 171.273 228.328 1.00 189.78 299 CYS B N 1
ATOM 12190 C CA . CYS C 2 59 ? 199.896 172.435 227.497 1.00 189.78 299 CYS B CA 1
ATOM 12191 C C . CYS C 2 59 ? 199.044 173.662 227.845 1.00 189.78 299 CYS B C 1
ATOM 12192 O O . CYS C 2 59 ? 198.749 174.454 226.928 1.00 189.78 299 CYS B O 1
ATOM 12195 N N . GLY C 2 60 ? 198.671 173.806 229.121 1.00 204.84 300 GLY B N 1
ATOM 12196 C CA . GLY C 2 60 ? 197.868 174.959 229.576 1.00 204.84 300 GLY B CA 1
ATOM 12197 C C . GLY C 2 60 ? 198.666 175.883 230.483 1.00 204.84 300 GLY B C 1
ATOM 12198 O O . GLY C 2 60 ? 199.207 175.397 231.492 1.00 204.84 300 GLY B O 1
ATOM 12199 N N . CYS C 2 61 ? 198.722 177.175 230.139 1.00 219.43 301 CYS B N 1
ATOM 12200 C CA . CYS C 2 61 ? 199.470 178.197 230.924 1.00 219.43 301 CYS B CA 1
ATOM 12201 C C . CYS C 2 61 ? 198.718 178.541 232.216 1.00 219.43 301 CYS B C 1
ATOM 12202 O O . CYS C 2 61 ? 197.491 178.314 232.237 1.00 219.43 301 CYS B O 1
ATOM 12205 N N . TYR C 2 62 ? 199.464 179.045 233.215 1.00 227.79 302 TYR B N 1
ATOM 12206 C CA . TYR C 2 62 ? 199.062 179.502 234.582 1.00 227.79 302 TYR B CA 1
ATOM 12207 C C . TYR C 2 62 ? 197.581 179.250 234.892 1.00 227.79 302 TYR B C 1
ATOM 12208 O O . TYR C 2 62 ? 196.734 180.107 234.564 1.00 227.79 302 TYR B O 1
ATOM 12217 N N . SER C 2 63 ? 197.300 178.128 235.563 1.00 235.48 303 SER B N 1
ATOM 12218 C CA . SER C 2 63 ? 195.918 177.710 235.869 1.00 235.48 303 SER B CA 1
ATOM 12219 C C . SER C 2 63 ? 195.655 178.047 237.321 1.00 235.48 303 SER B C 1
ATOM 12220 O O . SER C 2 63 ? 196.482 177.755 238.210 1.00 235.48 303 SER B O 1
ATOM 12223 N N . VAL C 2 64 ? 194.554 178.757 237.444 1.00 249.97 304 VAL B N 1
ATOM 12224 C CA . VAL C 2 64 ? 193.942 179.292 238.678 1.00 249.97 304 VAL B CA 1
ATOM 12225 C C . VAL C 2 64 ? 193.237 178.144 239.428 1.00 249.97 304 VAL B C 1
ATOM 12226 O O . VAL C 2 64 ? 192.895 177.161 238.782 1.00 249.97 304 VAL B O 1
ATOM 12230 N N . SER C 2 65 ? 193.084 178.229 240.756 1.00 267.58 305 SER B N 1
ATOM 12231 C CA . SER C 2 65 ? 192.252 177.302 241.605 1.00 267.58 305 SER B CA 1
ATOM 12232 C C . SER C 2 65 ? 191.741 178.048 242.873 1.00 267.58 305 SER B C 1
ATOM 12233 O O . SER C 2 65 ? 192.025 179.248 242.910 1.00 267.58 305 SER B O 1
ATOM 12236 N N . SER C 2 66 ? 190.920 177.470 243.791 1.00 271.84 306 SER B N 1
ATOM 12237 C CA . SER C 2 66 ? 190.217 178.200 244.916 1.00 271.84 306 SER B CA 1
ATOM 12238 C C . SER C 2 66 ? 190.445 177.568 246.301 1.00 271.84 306 SER B C 1
ATOM 12239 O O . SER C 2 66 ? 190.253 176.364 246.208 1.00 271.84 306 SER B O 1
ATOM 12242 N N . VAL C 2 67 ? 191.064 178.317 247.484 1.00 271.27 307 VAL B N 1
ATOM 12243 C CA . VAL C 2 67 ? 191.977 178.848 248.937 1.00 271.27 307 VAL B CA 1
ATOM 12244 C C . VAL C 2 67 ? 190.627 179.531 249.899 1.00 271.27 307 VAL B C 1
ATOM 12245 O O . VAL C 2 67 ? 189.729 179.711 249.248 1.00 271.27 307 VAL B O 1
ATOM 12249 N N . LEU C 2 68 ? 190.801 180.108 251.224 1.00 271.23 308 LEU B N 1
ATOM 12250 C CA . LEU C 2 68 ? 190.584 180.175 252.706 1.00 271.23 308 LEU B CA 1
ATOM 12251 C C . LEU C 2 68 ? 191.478 178.980 253.229 1.00 271.23 308 LEU B C 1
ATOM 12252 O O . LEU C 2 68 ? 190.815 178.119 254.402 1.00 271.23 308 LEU B O 1
ATOM 12257 N N . PRO C 2 69 ? 192.768 178.700 252.623 1.00 276.57 309 PRO B N 1
ATOM 12258 C CA . PRO C 2 69 ? 194.069 177.614 252.775 1.00 276.57 309 PRO B CA 1
ATOM 12259 C C . PRO C 2 69 ? 194.850 177.777 254.085 1.00 276.57 309 PRO B C 1
ATOM 12260 O O . PRO C 2 69 ? 195.175 178.895 254.441 1.00 276.57 309 PRO B O 1
ATOM 12264 N N . GLY C 2 70 ? 194.028 177.309 255.060 1.00 273.71 310 GLY B N 1
ATOM 12265 C CA . GLY C 2 70 ? 194.192 177.647 256.512 1.00 273.71 310 GLY B CA 1
ATOM 12266 C C . GLY C 2 70 ? 193.091 178.218 257.391 1.00 273.71 310 GLY B C 1
ATOM 12267 O O . GLY C 2 70 ? 193.450 178.647 258.505 1.00 273.71 310 GLY B O 1
ATOM 12268 N N . CYS C 2 71 ? 191.823 178.249 256.992 1.00 282.19 311 CYS B N 1
ATOM 12269 C CA . CYS C 2 71 ? 190.794 178.698 257.973 1.00 282.19 311 CYS B CA 1
ATOM 12270 C C . CYS C 2 71 ? 190.407 177.459 258.793 1.00 282.19 311 CYS B C 1
ATOM 12271 O O . CYS C 2 71 ? 189.358 176.871 258.502 1.00 282.19 311 CYS B O 1
ATOM 12274 N N . ALA C 2 72 ? 191.228 177.101 259.790 1.00 289.97 312 ALA B N 1
ATOM 12275 C CA . ALA C 2 72 ? 191.081 175.851 260.574 1.00 289.97 312 ALA B CA 1
ATOM 12276 C C . ALA C 2 72 ? 189.780 175.758 261.382 1.00 289.97 312 ALA B C 1
ATOM 12277 O O . ALA C 2 72 ? 189.165 174.674 261.349 1.00 289.97 312 ALA B O 1
ATOM 12279 N N . GLU C 2 73 ? 189.346 176.854 262.011 1.00 287.46 313 GLU B N 1
ATOM 12280 C CA . GLU C 2 73 ? 188.061 176.834 262.759 1.00 287.46 313 GLU B CA 1
ATOM 12281 C C . GLU C 2 73 ? 186.931 176.551 261.760 1.00 287.46 313 GLU B C 1
ATOM 12282 O O . GLU C 2 73 ? 186.110 175.653 262.032 1.00 287.46 313 GLU B O 1
ATOM 12288 N N . PRO C 2 74 ? 186.860 177.277 260.620 1.00 283.95 314 PRO B N 1
ATOM 12289 C CA . PRO C 2 74 ? 185.823 177.060 259.600 1.00 283.95 314 PRO B CA 1
ATOM 12290 C C . PRO C 2 74 ? 185.918 175.661 258.969 1.00 283.95 314 PRO B C 1
ATOM 12291 O O . PRO C 2 74 ? 184.890 175.064 258.708 1.00 283.95 314 PRO B O 1
ATOM 12295 N N . TRP C 2 75 ? 187.149 175.188 258.746 1.00 283.92 315 TRP B N 1
ATOM 12296 C CA . TRP C 2 75 ? 187.440 173.859 258.136 1.00 283.92 315 TRP B CA 1
ATOM 12297 C C . TRP C 2 75 ? 186.911 172.722 259.023 1.00 283.92 315 TRP B C 1
ATOM 12298 O O . TRP C 2 75 ? 186.480 171.692 258.467 1.00 283.92 315 TRP B O 1
ATOM 12309 N N . ASN C 2 76 ? 186.943 172.913 260.347 1.00 287.74 316 ASN B N 1
ATOM 12310 C CA . ASN C 2 76 ? 186.478 171.920 261.357 1.00 287.74 316 ASN B CA 1
ATOM 12311 C C . ASN C 2 76 ? 184.987 171.605 261.162 1.00 287.74 316 ASN B C 1
ATOM 12312 O O . ASN C 2 76 ? 184.603 170.441 261.390 1.00 287.74 316 ASN B O 1
ATOM 12317 N N . HIS C 2 77 ? 184.182 172.596 260.759 1.00 280.33 317 HIS B N 1
ATOM 12318 C CA . HIS C 2 77 ? 182.718 172.418 260.554 1.00 280.33 317 HIS B CA 1
ATOM 12319 C C . HIS C 2 77 ? 182.446 171.334 259.501 1.00 280.33 317 HIS B C 1
ATOM 12320 O O . HIS C 2 77 ? 181.476 170.574 259.690 1.00 280.33 317 HIS B O 1
ATOM 12327 N N . GLY C 2 78 ? 183.260 171.257 258.440 1.00 275.67 318 GLY B N 1
ATOM 12328 C CA . GLY C 2 78 ? 183.065 170.215 257.412 1.00 275.67 318 GLY B CA 1
ATOM 12329 C C . GLY C 2 78 ? 182.139 170.635 256.283 1.00 275.67 318 GLY B C 1
ATOM 12330 O O . GLY C 2 78 ? 181.719 169.748 255.513 1.00 275.67 318 GLY B O 1
ATOM 12331 N N . LYS C 2 79 ? 181.827 171.931 256.180 1.00 274.53 319 LYS B N 1
ATOM 12332 C CA . LYS C 2 79 ? 180.938 172.433 255.095 1.00 274.53 319 LYS B CA 1
ATOM 12333 C C . LYS C 2 79 ? 181.595 172.145 253.738 1.00 274.53 319 LYS B C 1
ATOM 12334 O O . LYS C 2 79 ? 182.828 172.309 253.628 1.00 274.53 319 LYS B O 1
ATOM 12340 N N . THR C 2 80 ? 180.792 171.769 252.736 1.00 274.93 320 THR B N 1
ATOM 12341 C CA . THR C 2 80 ? 181.328 171.410 251.394 1.00 274.93 320 THR B CA 1
ATOM 12342 C C . THR C 2 80 ? 182.076 172.603 250.788 1.00 274.93 320 THR B C 1
ATOM 12343 O O . THR C 2 80 ? 181.555 173.733 250.862 1.00 274.93 320 THR B O 1
ATOM 12347 N N . PHE C 2 81 ? 182.872 171.966 249.918 1.00 274.57 321 PHE B N 1
ATOM 12348 C CA . PHE C 2 81 ? 183.876 172.206 248.867 1.00 274.57 321 PHE B CA 1
ATOM 12349 C C . PHE C 2 81 ? 183.174 172.442 247.522 1.00 274.57 321 PHE B C 1
ATOM 12350 O O . PHE C 2 81 ? 182.569 173.520 247.353 1.00 274.57 321 PHE B O 1
ATOM 12358 N N . THR C 2 82 ? 183.166 171.441 246.632 1.00 271.20 322 THR B N 1
ATOM 12359 C CA . THR C 2 82 ? 182.593 171.646 245.269 1.00 271.20 322 THR B CA 1
ATOM 12360 C C . THR C 2 82 ? 183.284 172.882 244.681 1.00 271.20 322 THR B C 1
ATOM 12361 O O . THR C 2 82 ? 182.585 173.841 244.296 1.00 271.20 322 THR B O 1
ATOM 12365 N N . CYS C 2 83 ? 184.619 172.826 244.634 1.00 269.55 323 CYS B N 1
ATOM 12366 C CA . CYS C 2 83 ? 185.503 173.937 244.193 1.00 269.55 323 CYS B CA 1
ATOM 12367 C C . CYS C 2 83 ? 185.055 174.453 242.824 1.00 269.55 323 CYS B C 1
ATOM 12368 O O . CYS C 2 83 ? 184.841 173.629 241.914 1.00 269.55 323 CYS B O 1
ATOM 12371 N N . THR C 2 84 ? 184.924 175.780 242.706 1.00 269.58 324 THR B N 1
ATOM 12372 C CA . THR C 2 84 ? 184.459 176.421 241.448 1.00 269.58 324 THR B CA 1
ATOM 12373 C C . THR C 2 84 ? 185.297 177.660 241.105 1.00 269.58 324 THR B C 1
ATOM 12374 O O . THR C 2 84 ? 184.770 178.777 241.274 1.00 269.58 324 THR B O 1
ATOM 12378 N N . ALA C 2 85 ? 186.568 177.454 240.744 1.00 278.60 325 ALA B N 1
ATOM 12379 C CA . ALA C 2 85 ? 187.459 178.564 240.336 1.00 278.60 325 ALA B CA 1
ATOM 12380 C C . ALA C 2 85 ? 187.183 178.824 238.855 1.00 278.60 325 ALA B C 1
ATOM 12381 O O . ALA C 2 85 ? 188.121 178.725 238.040 1.00 278.60 325 ALA B O 1
ATOM 12383 N N . ALA C 2 86 ? 185.924 179.144 238.542 1.00 279.78 326 ALA B N 1
ATOM 12384 C CA . ALA C 2 86 ? 185.479 179.350 237.146 1.00 279.78 326 ALA B CA 1
ATOM 12385 C C . ALA C 2 86 ? 186.225 180.520 236.497 1.00 279.78 326 ALA B C 1
ATOM 12386 O O . ALA C 2 86 ? 186.413 181.563 237.154 1.00 279.78 326 ALA B O 1
ATOM 12388 N N . TYR C 2 87 ? 186.588 180.339 235.222 1.00 286.96 327 TYR B N 1
ATOM 12389 C CA . TYR C 2 87 ? 187.229 181.389 234.386 1.00 286.96 327 TYR B CA 1
ATOM 12390 C C . TYR C 2 87 ? 186.110 182.296 233.850 1.00 286.96 327 TYR B C 1
ATOM 12391 O O . TYR C 2 87 ? 184.935 181.881 233.882 1.00 286.96 327 TYR B O 1
ATOM 12400 N N . PRO C 2 88 ? 186.385 183.521 233.350 1.00 311.71 328 PRO B N 1
ATOM 12401 C CA . PRO C 2 88 ? 185.307 184.383 232.858 1.00 311.71 328 PRO B CA 1
ATOM 12402 C C . PRO C 2 88 ? 184.560 183.733 231.682 1.00 311.71 328 PRO B C 1
ATOM 12403 O O . PRO C 2 88 ? 183.343 183.780 231.669 1.00 311.71 328 PRO B O 1
ATOM 12407 N N . GLU C 2 89 ? 185.304 183.148 230.737 1.00 304.30 329 GLU B N 1
ATOM 12408 C CA . GLU C 2 89 ? 184.712 182.469 229.550 1.00 304.30 329 GLU B CA 1
ATOM 12409 C C . GLU C 2 89 ? 183.930 181.217 229.973 1.00 304.30 329 GLU B C 1
ATOM 12410 O O . GLU C 2 89 ? 182.844 180.979 229.408 1.00 304.30 329 GLU B O 1
ATOM 12416 N N . SER C 2 90 ? 184.473 180.458 230.931 1.00 280.06 330 SER B N 1
ATOM 12417 C CA . SER C 2 90 ? 183.874 179.184 231.416 1.00 280.06 330 SER B CA 1
ATOM 12418 C C . SER C 2 90 ? 182.624 179.432 232.269 1.00 280.06 330 SER B C 1
ATOM 12419 O O . SER C 2 90 ? 182.446 180.564 232.755 1.00 280.06 330 SER B O 1
ATOM 12422 N N . LYS C 2 91 ? 181.772 178.409 232.407 1.00 236.55 331 LYS B N 1
ATOM 12423 C CA . LYS C 2 91 ? 180.544 178.523 233.239 1.00 236.55 331 LYS B CA 1
ATOM 12424 C C . LYS C 2 91 ? 180.970 178.754 234.693 1.00 236.55 331 LYS B C 1
ATOM 12425 O O . LYS C 2 91 ? 181.922 178.087 235.137 1.00 236.55 331 LYS B O 1
ATOM 12431 N N . THR C 2 92 ? 180.258 179.638 235.402 1.00 252.42 332 THR B N 1
ATOM 12432 C CA . THR C 2 92 ? 180.571 180.022 236.808 1.00 252.42 332 THR B CA 1
ATOM 12433 C C . THR C 2 92 ? 180.445 178.841 237.782 1.00 252.42 332 THR B C 1
ATOM 12434 O O . THR C 2 92 ? 181.300 178.741 238.683 1.00 252.42 332 THR B O 1
ATOM 12438 N N . PRO C 2 93 ? 179.430 177.956 237.670 1.00 240.28 333 PRO B N 1
ATOM 12439 C CA . PRO C 2 93 ? 179.267 176.847 238.622 1.00 240.28 333 PRO B CA 1
ATOM 12440 C C . PRO C 2 93 ? 180.425 175.838 238.697 1.00 240.28 333 PRO B C 1
ATOM 12441 O O . PRO C 2 93 ? 180.996 175.502 237.676 1.00 240.28 333 PRO B O 1
ATOM 12445 N N . LEU C 2 94 ? 180.724 175.394 239.924 1.00 254.42 334 LEU B N 1
ATOM 12446 C CA . LEU C 2 94 ? 181.776 174.389 240.246 1.00 254.42 334 LEU B CA 1
ATOM 12447 C C . LEU C 2 94 ? 181.117 173.301 241.106 1.00 254.42 334 LEU B C 1
ATOM 12448 O O . LEU C 2 94 ? 180.106 173.618 241.767 1.00 254.42 334 LEU B O 1
ATOM 12453 N N . THR C 2 95 ? 181.554 172.034 240.985 1.00 252.12 335 THR B N 1
ATOM 12454 C CA . THR C 2 95 ? 180.880 170.933 241.739 1.00 252.12 335 THR B CA 1
ATOM 12455 C C . THR C 2 95 ? 181.688 169.627 241.820 1.00 252.12 335 THR B C 1
ATOM 12456 O O . THR C 2 95 ? 181.749 168.899 240.809 1.00 252.12 335 THR B O 1
ATOM 12460 N N . ALA C 2 96 ? 182.292 169.371 242.985 1.00 258.21 336 ALA B N 1
ATOM 12461 C CA . ALA C 2 96 ? 182.970 168.104 243.353 1.00 258.21 336 ALA B CA 1
ATOM 12462 C C . ALA C 2 96 ? 182.485 167.804 244.777 1.00 258.21 336 ALA B C 1
ATOM 12463 O O . ALA C 2 96 ? 182.971 168.495 245.685 1.00 258.21 336 ALA B O 1
ATOM 12465 N N . THR C 2 97 ? 181.702 166.741 244.994 1.00 255.08 337 THR B N 1
ATOM 12466 C CA . THR C 2 97 ? 181.064 166.569 246.333 1.00 255.08 337 THR B CA 1
ATOM 12467 C C . THR C 2 97 ? 182.097 166.479 247.462 1.00 255.08 337 THR B C 1
ATOM 12468 O O . THR C 2 97 ? 182.950 165.570 247.431 1.00 255.08 337 THR B O 1
ATOM 12472 N N . LEU C 2 98 ? 182.062 167.459 248.372 1.00 269.58 338 LEU B N 1
ATOM 12473 C CA . LEU C 2 98 ? 183.005 167.544 249.521 1.00 269.58 338 LEU B CA 1
ATOM 12474 C C . LEU C 2 98 ? 182.462 168.556 250.535 1.00 269.58 338 LEU B C 1
ATOM 12475 O O . LEU C 2 98 ? 183.140 169.574 250.777 1.00 269.58 338 LEU B O 1
ATOM 12480 N N . SER C 2 99 ? 181.284 168.275 251.098 1.00 270.55 339 SER B N 1
ATOM 12481 C CA . SER C 2 99 ? 180.645 169.160 252.107 1.00 270.55 339 SER B CA 1
ATOM 12482 C C . SER C 2 99 ? 180.965 168.613 253.501 1.00 270.55 339 SER B C 1
ATOM 12483 O O . SER C 2 99 ? 182.154 168.346 253.767 1.00 270.55 339 SER B O 1
ATOM 12486 N N . LYS C 2 100 ? 179.947 168.454 254.353 1.00 271.24 340 LYS B N 1
ATOM 12487 C CA . LYS C 2 100 ? 180.174 167.896 255.713 1.00 271.24 340 LYS B CA 1
ATOM 12488 C C . LYS C 2 100 ? 180.711 166.468 255.555 1.00 271.24 340 LYS B C 1
ATOM 12489 O O . LYS C 2 100 ? 180.190 165.731 254.692 1.00 271.24 340 LYS B O 1
ATOM 12495 N N . SER C 2 101 ? 181.679 166.091 256.402 1.00 277.53 341 SER B N 1
ATOM 12496 C CA . SER C 2 101 ? 182.325 164.755 256.546 1.00 277.53 341 SER B CA 1
ATOM 12497 C C . SER C 2 101 ? 181.391 163.621 256.108 1.00 277.53 341 SER B C 1
ATOM 12498 O O . SER C 2 101 ? 180.441 163.318 256.856 1.00 277.53 341 SER B O 1
ATOM 12501 N N . GLY C 2 102 ? 181.681 162.994 254.964 1.00 285.20 342 GLY B N 1
ATOM 12502 C CA . GLY C 2 102 ? 180.841 161.891 254.458 1.00 285.20 342 GLY B CA 1
ATOM 12503 C C . GLY C 2 102 ? 181.613 160.589 254.321 1.00 285.20 342 GLY B C 1
ATOM 12504 O O . GLY C 2 102 ? 182.755 160.628 253.823 1.00 285.20 342 GLY B O 1
ATOM 12505 N N . ASN C 2 103 ? 181.005 159.479 254.754 1.00 289.60 343 ASN B N 1
ATOM 12506 C CA . ASN C 2 103 ? 181.621 158.126 254.659 1.00 289.60 343 ASN B CA 1
ATOM 12507 C C . ASN C 2 103 ? 182.989 158.100 255.355 1.00 289.60 343 ASN B C 1
ATOM 12508 O O . ASN C 2 103 ? 183.922 157.500 254.786 1.00 289.60 343 ASN B O 1
ATOM 12513 N N . THR C 2 104 ? 183.100 158.723 256.533 1.00 295.58 344 THR B N 1
ATOM 12514 C CA . THR C 2 104 ? 184.387 158.731 257.282 1.00 295.58 344 THR B CA 1
ATOM 12515 C C . THR C 2 104 ? 184.746 157.290 257.667 1.00 295.58 344 THR B C 1
ATOM 12516 O O . THR C 2 104 ? 183.826 156.537 258.042 1.00 295.58 344 THR B O 1
ATOM 12520 N N . PHE C 2 105 ? 186.032 156.932 257.578 1.00 306.27 345 PHE B N 1
ATOM 12521 C CA . PHE C 2 105 ? 186.488 155.552 257.900 1.00 306.27 345 PHE B CA 1
ATOM 12522 C C . PHE C 2 105 ? 187.754 155.597 258.765 1.00 306.27 345 PHE B C 1
ATOM 12523 O O . PHE C 2 105 ? 188.465 156.621 258.749 1.00 306.27 345 PHE B O 1
ATOM 12531 N N . ARG C 2 106 ? 188.014 154.512 259.503 1.00 306.41 346 ARG B N 1
ATOM 12532 C CA . ARG C 2 106 ? 189.201 154.431 260.397 1.00 306.41 346 ARG B CA 1
ATOM 12533 C C . ARG C 2 106 ? 190.284 153.568 259.741 1.00 306.41 346 ARG B C 1
ATOM 12534 O O . ARG C 2 106 ? 189.928 152.619 259.015 1.00 306.41 346 ARG B O 1
ATOM 12542 N N . PRO C 2 107 ? 191.586 153.859 259.964 1.00 310.77 347 PRO B N 1
ATOM 12543 C CA . PRO C 2 107 ? 192.677 153.076 259.374 1.00 310.77 347 PRO B CA 1
ATOM 12544 C C . PRO C 2 107 ? 192.697 151.634 259.903 1.00 310.77 347 PRO B C 1
ATOM 12545 O O . PRO C 2 107 ? 192.395 151.433 261.066 1.00 310.77 347 PRO B O 1
ATOM 12549 N N . GLU C 2 108 ? 193.050 150.679 259.037 1.00 317.37 348 GLU B N 1
ATOM 12550 C CA . GLU C 2 108 ? 193.118 149.242 259.416 1.00 317.37 348 GLU B CA 1
ATOM 12551 C C . GLU C 2 108 ? 194.473 148.679 258.972 1.00 317.37 348 GLU B C 1
ATOM 12552 O O . GLU C 2 108 ? 194.504 147.922 257.982 1.00 317.37 348 GLU B O 1
ATOM 12558 N N . VAL C 2 109 ? 195.543 149.038 259.689 1.00 323.31 349 VAL B N 1
ATOM 12559 C CA . VAL C 2 109 ? 196.923 148.578 259.347 1.00 323.31 349 VAL B CA 1
ATOM 12560 C C . VAL C 2 109 ? 196.993 147.053 259.487 1.00 323.31 349 VAL B C 1
ATOM 12561 O O . VAL C 2 109 ? 196.392 146.515 260.438 1.00 323.31 349 VAL B O 1
ATOM 12565 N N . HIS C 2 110 ? 197.703 146.396 258.564 1.00 323.28 350 HIS B N 1
ATOM 12566 C CA . HIS C 2 110 ? 197.859 144.916 258.576 1.00 323.28 350 HIS B CA 1
ATOM 12567 C C . HIS C 2 110 ? 199.341 144.558 258.417 1.00 323.28 350 HIS B C 1
ATOM 12568 O O . HIS C 2 110 ? 199.723 144.108 257.318 1.00 323.28 350 HIS B O 1
ATOM 12575 N N . LEU C 2 111 ? 200.137 144.756 259.472 1.00 315.30 351 LEU B N 1
ATOM 12576 C CA . LEU C 2 111 ? 201.591 144.446 259.415 1.00 315.30 351 LEU B CA 1
ATOM 12577 C C . LEU C 2 111 ? 201.915 143.298 260.378 1.00 315.30 351 LEU B C 1
ATOM 12578 O O . LEU C 2 111 ? 201.566 143.405 261.570 1.00 315.30 351 LEU B O 1
ATOM 12583 N N . LEU C 2 112 ? 202.562 142.249 259.861 1.00 305.24 352 LEU B N 1
ATOM 12584 C CA . LEU C 2 112 ? 202.964 141.060 260.660 1.00 305.24 352 LEU B CA 1
ATOM 12585 C C . LEU C 2 112 ? 204.327 140.580 260.151 1.00 305.24 352 LEU B C 1
ATOM 12586 O O . LEU C 2 112 ? 204.662 140.902 258.994 1.00 305.24 352 LEU B O 1
ATOM 12591 N N . PRO C 2 113 ? 205.128 139.828 260.939 1.00 296.78 353 PRO B N 1
ATOM 12592 C CA . PRO C 2 113 ? 206.434 139.368 260.465 1.00 296.78 353 PRO B CA 1
ATOM 12593 C C . PRO C 2 113 ? 206.223 138.500 259.217 1.00 296.78 353 PRO B C 1
ATOM 12594 O O . PRO C 2 113 ? 205.356 137.646 259.241 1.00 296.78 353 PRO B O 1
ATOM 12598 N N . PRO C 2 114 ? 207.007 138.698 258.134 1.00 298.06 354 PRO B N 1
ATOM 12599 C CA . PRO C 2 114 ? 206.858 137.944 256.892 1.00 298.06 354 PRO B CA 1
ATOM 12600 C C . PRO C 2 114 ? 208.029 136.990 256.622 1.00 298.06 354 PRO B C 1
ATOM 12601 O O . PRO C 2 114 ? 209.165 137.407 256.769 1.00 298.06 354 PRO B O 1
ATOM 12605 N N . PRO C 2 115 ? 207.777 135.721 256.230 1.00 313.82 355 PRO B N 1
ATOM 12606 C CA . PRO C 2 115 ? 208.855 134.775 255.930 1.00 313.82 355 PRO B CA 1
ATOM 12607 C C . PRO C 2 115 ? 209.658 135.292 254.726 1.00 313.82 355 PRO B C 1
ATOM 12608 O O . PRO C 2 115 ? 209.056 135.821 253.807 1.00 313.82 355 PRO B O 1
ATOM 12612 N N . SER C 2 116 ? 210.982 135.108 254.748 1.00 324.58 356 SER B N 1
ATOM 12613 C CA . SER C 2 116 ? 211.844 135.606 253.643 1.00 324.58 356 SER B CA 1
ATOM 12614 C C . SER C 2 116 ? 212.742 134.482 253.118 1.00 324.58 356 SER B C 1
ATOM 12615 O O . SER C 2 116 ? 213.954 134.501 253.411 1.00 324.58 356 SER B O 1
ATOM 12618 N N . GLU C 2 117 ? 212.153 133.542 252.373 1.00 330.46 357 GLU B N 1
ATOM 12619 C CA . GLU C 2 117 ? 212.901 132.407 251.771 1.00 330.46 357 GLU B CA 1
ATOM 12620 C C . GLU C 2 117 ? 213.912 132.960 250.760 1.00 330.46 357 GLU B C 1
ATOM 12621 O O . GLU C 2 117 ? 215.042 132.436 250.702 1.00 330.46 357 GLU B O 1
ATOM 12627 N N . GLU C 2 118 ? 213.503 133.981 249.998 1.00 322.10 358 GLU B N 1
ATOM 12628 C CA . GLU C 2 118 ? 214.357 134.623 248.961 1.00 322.10 358 GLU B CA 1
ATOM 12629 C C . GLU C 2 118 ? 215.316 135.641 249.595 1.00 322.10 358 GLU B C 1
ATOM 12630 O O . GLU C 2 118 ? 216.219 136.114 248.878 1.00 322.10 358 GLU B O 1
ATOM 12636 N N . LEU C 2 119 ? 215.129 135.964 250.880 1.00 316.91 359 LEU B N 1
ATOM 12637 C CA . LEU C 2 119 ? 216.005 136.953 251.566 1.00 316.91 359 LEU B CA 1
ATOM 12638 C C . LEU C 2 119 ? 216.536 136.345 252.870 1.00 316.91 359 LEU B C 1
ATOM 12639 O O . LEU C 2 119 ? 216.070 136.754 253.946 1.00 316.91 359 LEU B O 1
ATOM 12644 N N . ALA C 2 120 ? 217.472 135.399 252.750 1.00 314.51 360 ALA B N 1
ATOM 12645 C CA . ALA C 2 120 ? 218.108 134.704 253.896 1.00 314.51 360 ALA B CA 1
ATOM 12646 C C . ALA C 2 120 ? 218.925 135.688 254.744 1.00 314.51 360 ALA B C 1
ATOM 12647 O O . ALA C 2 120 ? 218.945 135.531 255.981 1.00 314.51 360 ALA B O 1
ATOM 12649 N N . LEU C 2 121 ? 219.569 136.660 254.091 1.00 312.87 361 LEU B N 1
ATOM 12650 C CA . LEU C 2 121 ? 220.463 137.644 254.764 1.00 312.87 361 LEU B CA 1
ATOM 12651 C C . LEU C 2 121 ? 219.700 138.454 255.820 1.00 312.87 361 LEU B C 1
ATOM 12652 O O . LEU C 2 121 ? 220.343 138.799 256.837 1.00 312.87 361 LEU B O 1
ATOM 12657 N N . ASN C 2 122 ? 218.441 138.818 255.521 1.00 310.72 362 ASN B N 1
ATOM 12658 C CA . ASN C 2 122 ? 217.490 139.595 256.376 1.00 310.72 362 ASN B CA 1
ATOM 12659 C C . ASN C 2 122 ? 217.841 141.092 256.384 1.00 310.72 362 ASN B C 1
ATOM 12660 O O . ASN C 2 122 ? 217.263 141.819 257.215 1.00 310.72 362 ASN B O 1
ATOM 12665 N N . GLU C 2 123 ? 218.747 141.532 255.503 1.00 303.95 363 GLU B N 1
ATOM 12666 C CA . GLU C 2 123 ? 219.154 142.962 255.441 1.00 303.95 363 GLU B CA 1
ATOM 12667 C C . GLU C 2 123 ? 217.957 143.829 255.031 1.00 303.95 363 GLU B C 1
ATOM 12668 O O . GLU C 2 123 ? 217.782 144.912 255.623 1.00 303.95 363 GLU B O 1
ATOM 12674 N N . LEU C 2 124 ? 217.171 143.361 254.055 1.00 301.81 364 LEU B N 1
ATOM 12675 C CA . LEU C 2 124 ? 215.989 144.121 253.564 1.00 301.81 364 LEU B CA 1
ATOM 12676 C C . LEU C 2 124 ? 214.737 143.241 253.653 1.00 301.81 364 LEU B C 1
ATOM 12677 O O . LEU C 2 124 ? 214.803 142.075 253.217 1.00 301.81 364 LEU B O 1
ATOM 12682 N N . VAL C 2 125 ? 213.647 143.787 254.199 1.00 304.71 365 VAL B N 1
ATOM 12683 C CA . VAL C 2 125 ? 212.364 143.031 254.323 1.00 304.71 365 VAL B CA 1
ATOM 12684 C C . VAL C 2 125 ? 211.273 143.784 253.553 1.00 304.71 365 VAL B C 1
ATOM 12685 O O . VAL C 2 125 ? 211.120 145.000 253.781 1.00 304.71 365 VAL B O 1
ATOM 12689 N N . THR C 2 126 ? 210.551 143.080 252.675 1.00 307.78 366 THR B N 1
ATOM 12690 C CA . THR C 2 126 ? 209.473 143.703 251.859 1.00 307.78 366 THR B CA 1
ATOM 12691 C C . THR C 2 126 ? 208.111 143.444 252.514 1.00 307.78 366 THR B C 1
ATOM 12692 O O . THR C 2 126 ? 207.512 142.387 252.231 1.00 307.78 366 THR B O 1
ATOM 12696 N N . LEU C 2 127 ? 207.651 144.379 253.351 1.00 309.47 367 LEU B N 1
ATOM 12697 C CA . LEU C 2 127 ? 206.339 144.252 254.041 1.00 309.47 367 LEU B CA 1
ATOM 12698 C C . LEU C 2 127 ? 205.433 145.406 253.596 1.00 309.47 367 LEU B C 1
ATOM 12699 O O . LEU C 2 127 ? 205.898 146.563 253.616 1.00 309.47 367 LEU B O 1
ATOM 12704 N N . THR C 2 128 ? 204.227 145.055 253.136 1.00 320.61 368 THR B N 1
ATOM 12705 C CA . THR C 2 128 ? 203.199 146.024 252.677 1.00 320.61 368 THR B CA 1
ATOM 12706 C C . THR C 2 128 ? 202.077 146.039 253.717 1.00 320.61 368 THR B C 1
ATOM 12707 O O . THR C 2 128 ? 201.125 145.246 253.578 1.00 320.61 368 THR B O 1
ATOM 12711 N N . CYS C 2 129 ? 202.204 146.914 254.716 1.00 322.07 369 CYS B N 1
ATOM 12712 C CA . CYS C 2 129 ? 201.220 147.027 255.822 1.00 322.07 369 CYS B CA 1
ATOM 12713 C C . CYS C 2 129 ? 199.859 147.448 255.261 1.00 322.07 369 CYS B C 1
ATOM 12714 O O . CYS C 2 129 ? 199.831 148.276 254.330 1.00 322.07 369 CYS B O 1
ATOM 12717 N N . LEU C 2 130 ? 198.781 146.890 255.818 1.00 332.04 370 LEU B N 1
ATOM 12718 C CA . LEU C 2 130 ? 197.403 147.234 255.379 1.00 332.04 370 LEU B CA 1
ATOM 12719 C C . LEU C 2 130 ? 197.106 148.686 255.778 1.00 332.04 370 LEU B C 1
ATOM 12720 O O . LEU C 2 130 ? 197.608 149.129 256.830 1.00 332.04 370 LEU B O 1
ATOM 12725 N N . ALA C 2 131 ? 196.307 149.383 254.966 1.00 326.81 371 ALA B N 1
ATOM 12726 C CA . ALA C 2 131 ? 195.965 150.809 255.187 1.00 326.81 371 ALA B CA 1
ATOM 12727 C C . ALA C 2 131 ? 194.444 151.005 255.137 1.00 326.81 371 ALA B C 1
ATOM 12728 O O . ALA C 2 131 ? 193.747 149.994 254.887 1.00 326.81 371 ALA B O 1
ATOM 12730 N N . ARG C 2 132 ? 193.995 152.226 255.482 1.00 318.88 372 ARG B N 1
ATOM 12731 C CA . ARG C 2 132 ? 192.589 152.737 255.504 1.00 318.88 372 ARG B CA 1
ATOM 12732 C C . ARG C 2 132 ? 192.597 154.123 256.158 1.00 318.88 372 ARG B C 1
ATOM 12733 O O . ARG C 2 132 ? 193.674 154.749 256.216 1.00 318.88 372 ARG B O 1
ATOM 12741 N N . GLY C 2 133 ? 191.426 154.570 256.627 1.00 319.03 373 GLY B N 1
ATOM 12742 C CA . GLY C 2 133 ? 191.279 155.822 257.396 1.00 319.03 373 GLY B CA 1
ATOM 12743 C C . GLY C 2 133 ? 190.931 157.066 256.597 1.00 319.03 373 GLY B C 1
ATOM 12744 O O . GLY C 2 133 ? 190.653 158.095 257.243 1.00 319.03 373 GLY B O 1
ATOM 12745 N N . PHE C 2 134 ? 190.944 157.020 255.263 1.00 314.78 374 PHE B N 1
ATOM 12746 C CA . PHE C 2 134 ? 190.557 158.261 254.540 1.00 314.78 374 PHE B CA 1
ATOM 12747 C C . PHE C 2 134 ? 189.531 157.961 253.442 1.00 314.78 374 PHE B C 1
ATOM 12748 O O . PHE C 2 134 ? 189.914 157.404 252.395 1.00 314.78 374 PHE B O 1
ATOM 12756 N N . SER C 2 135 ? 188.265 158.324 253.680 1.00 315.02 375 SER B N 1
ATOM 12757 C CA . SER C 2 135 ? 187.220 158.151 252.639 1.00 315.02 375 SER B CA 1
ATOM 12758 C C . SER C 2 135 ? 187.554 159.097 251.482 1.00 315.02 375 SER B C 1
ATOM 12759 O O . SER C 2 135 ? 187.468 158.674 250.312 1.00 315.02 375 SER B O 1
ATOM 12762 N N . PRO C 2 136 ? 188.023 160.441 251.778 1.00 315.52 376 PRO B N 1
ATOM 12763 C CA . PRO C 2 136 ? 188.538 161.851 250.980 1.00 315.52 376 PRO B CA 1
ATOM 12764 C C . PRO C 2 136 ? 189.954 161.697 250.408 1.00 315.52 376 PRO B C 1
ATOM 12765 O O . PRO C 2 136 ? 190.894 161.653 251.179 1.00 315.52 376 PRO B O 1
ATOM 12769 N N . LYS C 2 137 ? 190.061 161.614 249.079 1.00 297.90 377 LYS B N 1
ATOM 12770 C CA . LYS C 2 137 ? 191.361 161.430 248.375 1.00 297.90 377 LYS B CA 1
ATOM 12771 C C . LYS C 2 137 ? 192.295 162.630 248.591 1.00 297.90 377 LYS B C 1
ATOM 12772 O O . LYS C 2 137 ? 193.510 162.399 248.749 1.00 297.90 377 LYS B O 1
ATOM 12778 N N . ASP C 2 138 ? 191.756 163.854 248.598 1.00 299.04 378 ASP B N 1
ATOM 12779 C CA . ASP C 2 138 ? 192.600 165.074 248.730 1.00 299.04 378 ASP B CA 1
ATOM 12780 C C . ASP C 2 138 ? 192.915 165.376 250.201 1.00 299.04 378 ASP B C 1
ATOM 12781 O O . ASP C 2 138 ? 192.330 166.333 250.745 1.00 299.04 378 ASP B O 1
ATOM 12786 N N . VAL C 2 139 ? 193.807 164.586 250.810 1.00 312.13 379 VAL B N 1
ATOM 12787 C CA . VAL C 2 139 ? 194.238 164.803 252.225 1.00 312.13 379 VAL B CA 1
ATOM 12788 C C . VAL C 2 139 ? 195.732 164.473 252.333 1.00 312.13 379 VAL B C 1
ATOM 12789 O O . VAL C 2 139 ? 196.203 163.622 251.553 1.00 312.13 379 VAL B O 1
ATOM 12793 N N . LEU C 2 140 ? 196.442 165.139 253.249 1.00 315.51 380 LEU B N 1
ATOM 12794 C CA . LEU C 2 140 ? 197.901 164.913 253.427 1.00 315.51 380 LEU B CA 1
ATOM 12795 C C . LEU C 2 140 ? 198.130 163.608 254.197 1.00 315.51 380 LEU B C 1
ATOM 12796 O O . LEU C 2 140 ? 198.690 163.673 255.310 1.00 315.51 380 LEU B O 1
ATOM 12801 N N . VAL C 2 141 ? 197.705 162.479 253.621 1.00 316.91 381 VAL B N 1
ATOM 12802 C CA . VAL C 2 141 ? 197.868 161.142 254.267 1.00 316.91 381 VAL B CA 1
ATOM 12803 C C . VAL C 2 141 ? 199.364 160.819 254.352 1.00 316.91 381 VAL B C 1
ATOM 12804 O O . VAL C 2 141 ? 199.985 160.608 253.291 1.00 316.91 381 VAL B O 1
ATOM 12808 N N . ARG C 2 142 ? 199.910 160.785 255.571 1.00 318.82 382 ARG B N 1
ATOM 12809 C CA . ARG C 2 142 ? 201.352 160.488 255.782 1.00 318.82 382 ARG B CA 1
ATOM 12810 C C . ARG C 2 142 ? 201.503 159.460 256.908 1.00 318.82 382 ARG B C 1
ATOM 12811 O O . ARG C 2 142 ? 200.628 159.423 257.797 1.00 318.82 382 ARG B O 1
ATOM 12819 N N . TRP C 2 143 ? 202.575 158.662 256.863 1.00 319.37 383 TRP B N 1
ATOM 12820 C CA . TRP C 2 143 ? 202.841 157.636 257.906 1.00 319.37 383 TRP B CA 1
ATOM 12821 C C . TRP C 2 143 ? 204.055 158.070 258.733 1.00 319.37 383 TRP B C 1
ATOM 12822 O O . TRP C 2 143 ? 205.110 158.348 258.129 1.00 319.37 383 TRP B O 1
ATOM 12833 N N . LEU C 2 144 ? 203.904 158.127 260.059 1.00 312.71 384 LEU B N 1
ATOM 12834 C CA . LEU C 2 144 ? 205.017 158.542 260.954 1.00 312.71 384 LEU B CA 1
ATOM 12835 C C . LEU C 2 144 ? 205.149 157.541 262.106 1.00 312.71 384 LEU B C 1
ATOM 12836 O O . LEU C 2 144 ? 204.770 157.897 263.240 1.00 312.71 384 LEU B O 1
ATOM 12841 N N . GLN C 2 145 ? 205.665 156.340 261.824 1.00 315.45 385 GLN B N 1
ATOM 12842 C CA . GLN C 2 145 ? 205.836 155.314 262.887 1.00 315.45 385 GLN B CA 1
ATOM 12843 C C . GLN C 2 145 ? 206.851 155.836 263.909 1.00 315.45 385 GLN B C 1
ATOM 12844 O O . GLN C 2 145 ? 207.897 156.365 263.485 1.00 315.45 385 GLN B O 1
ATOM 12850 N N . GLY C 2 146 ? 206.546 155.689 265.203 1.00 310.44 386 GLY B N 1
ATOM 12851 C CA . GLY C 2 146 ? 207.442 156.153 266.281 1.00 310.44 386 GLY B CA 1
ATOM 12852 C C . GLY C 2 146 ? 207.401 157.664 266.453 1.00 310.44 386 GLY B C 1
ATOM 12853 O O . GLY C 2 146 ? 206.458 158.299 265.936 1.00 310.44 386 GLY B O 1
ATOM 12854 N N . SER C 2 147 ? 208.374 158.217 267.183 1.00 301.52 387 SER B N 1
ATOM 12855 C CA . SER C 2 147 ? 208.457 159.685 267.410 1.00 301.52 387 SER B CA 1
ATOM 12856 C C . SER C 2 147 ? 209.414 160.319 266.393 1.00 301.52 387 SER B C 1
ATOM 12857 O O . SER C 2 147 ? 209.598 161.552 266.444 1.00 301.52 387 SER B O 1
ATOM 12860 N N . GLN C 2 148 ? 209.994 159.502 265.507 1.00 291.89 388 GLN B N 1
ATOM 12861 C CA . GLN C 2 148 ? 210.961 159.994 264.486 1.00 291.89 388 GLN B CA 1
ATOM 12862 C C . GLN C 2 148 ? 210.408 159.738 263.079 1.00 291.89 388 GLN B C 1
ATOM 12863 O O . GLN C 2 148 ? 209.923 158.617 262.828 1.00 291.89 388 GLN B O 1
ATOM 12869 N N . GLU C 2 149 ? 210.485 160.747 262.205 1.00 294.01 389 GLU B N 1
ATOM 12870 C CA . GLU C 2 149 ? 209.981 160.639 260.808 1.00 294.01 389 GLU B CA 1
ATOM 12871 C C . GLU C 2 149 ? 210.789 159.581 260.044 1.00 294.01 389 GLU B C 1
ATOM 12872 O O . GLU C 2 149 ? 212.024 159.541 260.211 1.00 294.01 389 GLU B O 1
ATOM 12878 N N . LEU C 2 150 ? 210.099 158.765 259.240 1.00 307.10 390 LEU B N 1
ATOM 12879 C CA . LEU C 2 150 ? 210.721 157.686 258.423 1.00 307.10 390 LEU B CA 1
ATOM 12880 C C . LEU C 2 150 ? 211.344 158.278 257.152 1.00 307.10 390 LEU B C 1
ATOM 12881 O O . LEU C 2 150 ? 211.027 159.439 256.825 1.00 307.10 390 LEU B O 1
ATOM 12886 N N . PRO C 2 151 ? 212.268 157.492 256.351 1.00 304.98 391 PRO B N 1
ATOM 12887 C CA . PRO C 2 151 ? 213.197 157.622 254.940 1.00 304.98 391 PRO B CA 1
ATOM 12888 C C . PRO C 2 151 ? 212.524 158.621 253.989 1.00 304.98 391 PRO B C 1
ATOM 12889 O O . PRO C 2 151 ? 211.348 158.458 253.723 1.00 304.98 391 PRO B O 1
ATOM 12893 N N . ARG C 2 152 ? 213.278 159.608 253.495 1.00 301.22 392 ARG B N 1
ATOM 12894 C CA . ARG C 2 152 ? 212.703 160.649 252.600 1.00 301.22 392 ARG B CA 1
ATOM 12895 C C . ARG C 2 152 ? 212.162 159.986 251.329 1.00 301.22 392 ARG B C 1
ATOM 12896 O O . ARG C 2 152 ? 211.080 160.394 250.867 1.00 301.22 392 ARG B O 1
ATOM 12904 N N . GLU C 2 153 ? 212.896 159.012 250.786 1.00 312.34 393 GLU B N 1
ATOM 12905 C CA . GLU C 2 153 ? 212.453 158.289 249.564 1.00 312.34 393 GLU B CA 1
ATOM 12906 C C . GLU C 2 153 ? 211.159 157.525 249.869 1.00 312.34 393 GLU B C 1
ATOM 12907 O O . GLU C 2 153 ? 210.270 157.495 248.995 1.00 312.34 393 GLU B O 1
ATOM 12913 N N . LYS C 2 154 ? 211.072 156.932 251.065 1.00 311.45 394 LYS B N 1
ATOM 12914 C CA . LYS C 2 154 ? 209.893 156.119 251.472 1.00 311.45 394 LYS B CA 1
ATOM 12915 C C . LYS C 2 154 ? 208.784 156.987 252.084 1.00 311.45 394 LYS B C 1
ATOM 12916 O O . LYS C 2 154 ? 207.698 156.432 252.345 1.00 311.45 394 LYS B O 1
ATOM 12922 N N . TYR C 2 155 ? 209.030 158.283 252.310 1.00 309.55 395 TYR B N 1
ATOM 12923 C CA . TYR C 2 155 ? 207.971 159.140 252.913 1.00 309.55 395 TYR B CA 1
ATOM 12924 C C . TYR C 2 155 ? 207.379 160.079 251.855 1.00 309.55 395 TYR B C 1
ATOM 12925 O O . TYR C 2 155 ? 208.117 160.912 251.294 1.00 309.55 395 TYR B O 1
ATOM 12934 N N . LEU C 2 156 ? 206.071 159.942 251.613 1.00 313.33 396 LEU B N 1
ATOM 12935 C CA . LEU C 2 156 ? 205.332 160.764 250.616 1.00 313.33 396 LEU B CA 1
ATOM 12936 C C . LEU C 2 156 ? 203.823 160.586 250.828 1.00 313.33 396 LEU B C 1
ATOM 12937 O O . LEU C 2 156 ? 203.441 159.821 251.734 1.00 313.33 396 LEU B O 1
ATOM 12942 N N . THR C 2 157 ? 203.011 161.196 249.959 1.00 319.90 397 THR B N 1
ATOM 12943 C CA . THR C 2 157 ? 201.531 161.047 250.014 1.00 319.90 397 THR B CA 1
ATOM 12944 C C . THR C 2 157 ? 201.094 160.167 248.835 1.00 319.90 397 THR B C 1
ATOM 12945 O O . THR C 2 157 ? 200.596 160.726 247.837 1.00 319.90 397 THR B O 1
ATOM 12949 N N . TRP C 2 158 ? 201.278 158.847 248.954 1.00 319.21 398 TRP B N 1
ATOM 12950 C CA . TRP C 2 158 ? 200.937 157.889 247.866 1.00 319.21 398 TRP B CA 1
ATOM 12951 C C . TRP C 2 158 ? 199.429 157.882 247.589 1.00 319.21 398 TRP B C 1
ATOM 12952 O O . TRP C 2 158 ? 198.645 157.978 248.553 1.00 319.21 398 TRP B O 1
ATOM 12963 N N . ALA C 2 159 ? 199.057 157.771 246.308 1.00 325.46 399 ALA B N 1
ATOM 12964 C CA . ALA C 2 159 ? 197.640 157.691 245.882 1.00 325.46 399 ALA B CA 1
ATOM 12965 C C . ALA C 2 159 ? 197.090 156.311 246.260 1.00 325.46 399 ALA B C 1
ATOM 12966 O O . ALA C 2 159 ? 197.890 155.356 246.319 1.00 325.46 399 ALA B O 1
ATOM 12968 N N . SER C 2 160 ? 195.778 156.207 246.494 1.00 331.39 400 SER B N 1
ATOM 12969 C CA . SER C 2 160 ? 195.177 154.905 246.889 1.00 331.39 400 SER B CA 1
ATOM 12970 C C . SER C 2 160 ? 193.969 154.569 246.007 1.00 331.39 400 SER B C 1
ATOM 12971 O O . SER C 2 160 ? 193.334 155.504 245.479 1.00 331.39 400 SER B O 1
ATOM 12974 N N . ARG C 2 161 ? 193.584 153.290 245.966 1.00 332.81 401 ARG B N 1
ATOM 12975 C CA . ARG C 2 161 ? 192.376 152.866 245.208 1.00 332.81 401 ARG B CA 1
ATOM 12976 C C . ARG C 2 161 ? 191.361 152.280 246.198 1.00 332.81 401 ARG B C 1
ATOM 12977 O O . ARG C 2 161 ? 191.784 151.494 247.069 1.00 332.81 401 ARG B O 1
ATOM 12985 N N . GLN C 2 162 ? 190.079 152.644 246.072 1.00 332.55 402 GLN B N 1
ATOM 12986 C CA . GLN C 2 162 ? 189.041 152.102 246.992 1.00 332.55 402 GLN B CA 1
ATOM 12987 C C . GLN C 2 162 ? 188.964 150.584 246.795 1.00 332.55 402 GLN B C 1
ATOM 12988 O O . GLN C 2 162 ? 188.905 150.144 245.631 1.00 332.55 402 GLN B O 1
ATOM 12994 N N . GLU C 2 163 ? 188.907 149.827 247.895 1.00 334.26 403 GLU B N 1
ATOM 12995 C CA . GLU C 2 163 ? 188.885 148.340 247.830 1.00 334.26 403 GLU B CA 1
ATOM 12996 C C . GLU C 2 163 ? 187.549 147.809 248.361 1.00 334.26 403 GLU B C 1
ATOM 12997 O O . GLU C 2 163 ? 187.118 148.264 249.439 1.00 334.26 403 GLU B O 1
ATOM 13003 N N . PRO C 2 164 ? 186.845 146.779 247.616 1.00 331.91 404 PRO B N 1
ATOM 13004 C CA . PRO C 2 164 ? 185.435 145.835 247.721 1.00 331.91 404 PRO B CA 1
ATOM 13005 C C . PRO C 2 164 ? 185.412 145.081 249.056 1.00 331.91 404 PRO B C 1
ATOM 13006 O O . PRO C 2 164 ? 185.946 143.988 249.120 1.00 331.91 404 PRO B O 1
ATOM 13010 N N . SER C 2 165 ? 184.798 145.684 250.078 1.00 325.92 405 SER B N 1
ATOM 13011 C CA . SER C 2 165 ? 184.729 145.081 251.435 1.00 325.92 405 SER B CA 1
ATOM 13012 C C . SER C 2 165 ? 183.289 145.131 251.954 1.00 325.92 405 SER B C 1
ATOM 13013 O O . SER C 2 165 ? 182.501 145.946 251.435 1.00 325.92 405 SER B O 1
ATOM 13016 N N . GLN C 2 166 ? 182.969 144.288 252.941 1.00 315.93 406 GLN B N 1
ATOM 13017 C CA . GLN C 2 166 ? 181.600 144.235 253.519 1.00 315.93 406 GLN B CA 1
ATOM 13018 C C . GLN C 2 166 ? 181.264 145.595 254.142 1.00 315.93 406 GLN B C 1
ATOM 13019 O O . GLN C 2 166 ? 182.157 146.201 254.769 1.00 315.93 406 GLN B O 1
ATOM 13025 N N . GLY C 2 167 ? 180.013 146.037 253.984 1.00 301.58 407 GLY B N 1
ATOM 13026 C CA . GLY C 2 167 ? 179.557 147.341 254.505 1.00 301.58 407 GLY B CA 1
ATOM 13027 C C . GLY C 2 167 ? 180.328 148.498 253.891 1.00 301.58 407 GLY B C 1
ATOM 13028 O O . GLY C 2 167 ? 180.471 148.519 252.652 1.00 301.58 407 GLY B O 1
ATOM 13029 N N . THR C 2 168 ? 180.807 149.426 254.726 1.00 303.64 408 THR B N 1
ATOM 13030 C CA . THR C 2 168 ? 181.557 150.620 254.246 1.00 303.64 408 THR B CA 1
ATOM 13031 C C . THR C 2 168 ? 182.906 150.205 253.646 1.00 303.64 408 THR B C 1
ATOM 13032 O O . THR C 2 168 ? 183.538 149.280 254.193 1.00 303.64 408 THR B O 1
ATOM 13036 N N . THR C 2 169 ? 183.316 150.874 252.563 1.00 309.01 409 THR B N 1
ATOM 13037 C CA . THR C 2 169 ? 184.613 150.602 251.885 1.00 309.01 409 THR B CA 1
ATOM 13038 C C . THR C 2 169 ? 185.438 151.894 251.848 1.00 309.01 409 THR B C 1
ATOM 13039 O O . THR C 2 169 ? 184.877 152.935 251.451 1.00 309.01 409 THR B O 1
ATOM 13043 N N . THR C 2 170 ? 186.714 151.825 252.243 1.00 313.50 410 THR B N 1
ATOM 13044 C CA . THR C 2 170 ? 187.596 153.025 252.261 1.00 313.50 410 THR B CA 1
ATOM 13045 C C . THR C 2 170 ? 188.880 152.749 251.468 1.00 313.50 410 THR B C 1
ATOM 13046 O O . THR C 2 170 ? 189.416 151.629 251.583 1.00 313.50 410 THR B O 1
ATOM 13050 N N . PHE C 2 171 ? 189.344 153.741 250.698 1.00 319.20 411 PHE B N 1
ATOM 13051 C CA . PHE C 2 171 ? 190.583 153.611 249.885 1.00 319.20 411 PHE B CA 1
ATOM 13052 C C . PHE C 2 171 ? 191.791 153.447 250.815 1.00 319.20 411 PHE B C 1
ATOM 13053 O O . PHE C 2 171 ? 191.814 154.076 251.891 1.00 319.20 411 PHE B O 1
ATOM 13061 N N . ALA C 2 172 ? 192.761 152.622 250.404 1.00 329.47 412 ALA B N 1
ATOM 13062 C CA . ALA C 2 172 ? 193.981 152.373 251.209 1.00 329.47 412 ALA B CA 1
ATOM 13063 C C . ALA C 2 172 ? 195.230 152.589 250.346 1.00 329.47 412 ALA B C 1
ATOM 13064 O O . ALA C 2 172 ? 195.196 152.223 249.154 1.00 329.47 412 ALA B O 1
ATOM 13066 N N . VAL C 2 173 ? 196.286 153.163 250.933 1.00 327.09 413 VAL B N 1
ATOM 13067 C CA . VAL C 2 173 ? 197.563 153.411 250.196 1.00 327.09 413 VAL B CA 1
ATOM 13068 C C . VAL C 2 173 ? 198.659 152.531 250.810 1.00 327.09 413 VAL B C 1
ATOM 13069 O O . VAL C 2 173 ? 198.877 152.625 252.033 1.00 327.09 413 VAL B O 1
ATOM 13073 N N . THR C 2 174 ? 199.336 151.732 249.979 1.00 324.97 414 THR B N 1
ATOM 13074 C CA . THR C 2 174 ? 200.404 150.810 250.453 1.00 324.97 414 THR B CA 1
ATOM 13075 C C . THR C 2 174 ? 201.609 151.604 250.973 1.00 324.97 414 THR B C 1
ATOM 13076 O O . THR C 2 174 ? 201.921 152.660 250.389 1.00 324.97 414 THR B O 1
ATOM 13080 N N . SER C 2 175 ? 202.241 151.127 252.049 1.00 316.60 415 SER B N 1
ATOM 13081 C CA . SER C 2 175 ? 203.400 151.852 252.634 1.00 316.60 415 SER B CA 1
ATOM 13082 C C . SER C 2 175 ? 204.576 150.896 252.856 1.00 316.60 415 SER B C 1
ATOM 13083 O O . SER C 2 175 ? 204.976 150.717 254.024 1.00 316.60 415 SER B O 1
ATOM 13086 N N . ILE C 2 176 ? 205.106 150.310 251.777 1.00 310.94 416 ILE B N 1
ATOM 13087 C CA . ILE C 2 176 ? 206.271 149.387 251.913 1.00 310.94 416 ILE B CA 1
ATOM 13088 C C . ILE C 2 176 ? 207.448 150.212 252.445 1.00 310.94 416 ILE B C 1
ATOM 13089 O O . ILE C 2 176 ? 207.668 151.325 251.926 1.00 310.94 416 ILE B O 1
ATOM 13094 N N . LEU C 2 177 ? 208.168 149.684 253.437 1.00 311.09 417 LEU B N 1
ATOM 13095 C CA . LEU C 2 177 ? 209.320 150.415 254.030 1.00 311.09 417 LEU B CA 1
ATOM 13096 C C . LEU C 2 177 ? 210.560 149.517 254.031 1.00 311.09 417 LEU B C 1
ATOM 13097 O O . LEU C 2 177 ? 210.438 148.340 254.424 1.00 311.09 417 LEU B O 1
ATOM 13102 N N . ARG C 2 178 ? 211.704 150.061 253.607 1.00 298.29 418 ARG B N 1
ATOM 13103 C CA . ARG C 2 178 ? 212.977 149.292 253.602 1.00 298.29 418 ARG B CA 1
ATOM 13104 C C . ARG C 2 178 ? 213.880 149.870 254.697 1.00 298.29 418 ARG B C 1
ATOM 13105 O O . ARG C 2 178 ? 214.153 151.086 254.659 1.00 298.29 418 ARG B O 1
ATOM 13113 N N . VAL C 2 179 ? 214.319 149.020 255.630 1.00 305.25 419 VAL B N 1
ATOM 13114 C CA . VAL C 2 179 ? 215.172 149.464 256.773 1.00 305.25 419 VAL B CA 1
ATOM 13115 C C . VAL C 2 179 ? 216.280 148.431 257.003 1.00 305.25 419 VAL B C 1
ATOM 13116 O O . VAL C 2 179 ? 216.129 147.290 256.532 1.00 305.25 419 VAL B O 1
ATOM 13120 N N . ALA C 2 180 ? 217.340 148.834 257.711 1.00 312.67 420 ALA B N 1
ATOM 13121 C CA . ALA C 2 180 ? 218.505 147.970 258.021 1.00 312.67 420 ALA B CA 1
ATOM 13122 C C . ALA C 2 180 ? 218.130 146.898 259.053 1.00 312.67 420 ALA B C 1
ATOM 13123 O O . ALA C 2 180 ? 217.141 147.089 259.791 1.00 312.67 420 ALA B O 1
ATOM 13125 N N . ALA C 2 181 ? 218.931 145.829 259.129 1.00 314.99 421 ALA B N 1
ATOM 13126 C CA . ALA C 2 181 ? 218.681 144.697 260.054 1.00 314.99 421 ALA B CA 1
ATOM 13127 C C . ALA C 2 181 ? 218.683 145.189 261.507 1.00 314.99 421 ALA B C 1
ATOM 13128 O O . ALA C 2 181 ? 217.848 144.700 262.292 1.00 314.99 421 ALA B O 1
ATOM 13130 N N . GLU C 2 182 ? 219.579 146.122 261.849 1.00 321.71 422 GLU B N 1
ATOM 13131 C CA . GLU C 2 182 ? 219.646 146.681 263.227 1.00 321.71 422 GLU B CA 1
ATOM 13132 C C . GLU C 2 182 ? 218.321 147.385 263.548 1.00 321.71 422 GLU B C 1
ATOM 13133 O O . GLU C 2 182 ? 217.845 147.251 264.693 1.00 321.71 422 GLU B O 1
ATOM 13139 N N . ASP C 2 183 ? 217.757 148.107 262.573 1.00 318.06 423 ASP B N 1
ATOM 13140 C CA . ASP C 2 183 ? 216.466 148.823 262.756 1.00 318.06 423 ASP B CA 1
ATOM 13141 C C . ASP C 2 183 ? 215.358 147.803 263.047 1.00 318.06 423 ASP B C 1
ATOM 13142 O O . ASP C 2 183 ? 214.510 148.088 263.915 1.00 318.06 423 ASP B O 1
ATOM 13147 N N . TRP C 2 184 ? 215.370 146.662 262.347 1.00 316.56 424 TRP B N 1
ATOM 13148 C CA . TRP C 2 184 ? 214.337 145.610 262.557 1.00 316.56 424 TRP B CA 1
ATOM 13149 C C . TRP C 2 184 ? 214.433 145.082 263.992 1.00 316.56 424 TRP B C 1
ATOM 13150 O O . TRP C 2 184 ? 213.376 144.888 264.625 1.00 316.56 424 TRP B O 1
ATOM 13161 N N . LYS C 2 185 ? 215.660 144.839 264.466 1.00 320.63 425 LYS B N 1
ATOM 13162 C CA . LYS C 2 185 ? 215.895 144.348 265.851 1.00 320.63 425 LYS B CA 1
ATOM 13163 C C . LYS C 2 185 ? 215.594 145.489 266.830 1.00 320.63 425 LYS B C 1
ATOM 13164 O O . LYS C 2 185 ? 215.441 145.215 268.036 1.00 320.63 425 LYS B O 1
ATOM 13170 N N . LYS C 2 186 ? 215.517 146.719 266.309 1.00 320.45 426 LYS B N 1
ATOM 13171 C CA . LYS C 2 186 ? 215.218 147.936 267.110 1.00 320.45 426 LYS B CA 1
ATOM 13172 C C . LYS C 2 186 ? 213.810 147.819 267.705 1.00 320.45 426 LYS B C 1
ATOM 13173 O O . LYS C 2 186 ? 213.617 148.254 268.857 1.00 320.45 426 LYS B O 1
ATOM 13179 N N . GLY C 2 187 ? 212.871 147.253 266.939 1.00 315.72 427 GLY B N 1
ATOM 13180 C CA . GLY C 2 187 ? 211.473 147.115 267.391 1.00 315.72 427 GLY B CA 1
ATOM 13181 C C . GLY C 2 187 ? 210.667 148.357 267.060 1.00 315.72 427 GLY B C 1
ATOM 13182 O O . GLY C 2 187 ? 209.505 148.446 267.504 1.00 315.72 427 GLY B O 1
ATOM 13183 N N . ASP C 2 188 ? 211.269 149.282 266.305 1.00 316.55 428 ASP B N 1
ATOM 13184 C CA . ASP C 2 188 ? 210.588 150.540 265.901 1.00 316.55 428 ASP B CA 1
ATOM 13185 C C . ASP C 2 188 ? 209.738 150.261 264.656 1.00 316.55 428 ASP B C 1
ATOM 13186 O O . ASP C 2 188 ? 210.149 150.666 263.550 1.00 316.55 428 ASP B O 1
ATOM 13191 N N . THR C 2 189 ? 208.603 149.578 264.843 1.00 321.31 429 THR B N 1
ATOM 13192 C CA . THR C 2 189 ? 207.677 149.248 263.727 1.00 321.31 429 THR B CA 1
ATOM 13193 C C . THR C 2 189 ? 207.036 150.541 263.213 1.00 321.31 429 THR B C 1
ATOM 13194 O O . THR C 2 189 ? 206.812 151.452 264.035 1.00 321.31 429 THR B O 1
ATOM 13198 N N . PHE C 2 190 ? 206.747 150.612 261.910 1.00 319.05 430 PHE B N 1
ATOM 13199 C CA . PHE C 2 190 ? 206.134 151.835 261.329 1.00 319.05 430 PHE B CA 1
ATOM 13200 C C . PHE C 2 190 ? 204.622 151.631 261.186 1.00 319.05 430 PHE B C 1
ATOM 13201 O O . PHE C 2 190 ? 204.198 150.688 260.488 1.00 319.05 430 PHE B O 1
ATOM 13209 N N . SER C 2 191 ? 203.843 152.502 261.834 1.00 325.81 431 SER B N 1
ATOM 13210 C CA . SER C 2 191 ? 202.359 152.442 261.783 1.00 325.81 431 SER B CA 1
ATOM 13211 C C . SER C 2 191 ? 201.878 152.854 260.388 1.00 325.81 431 SER B C 1
ATOM 13212 O O . SER C 2 191 ? 202.563 153.678 259.749 1.00 325.81 431 SER B O 1
ATOM 13215 N N . CYS C 2 192 ? 200.722 152.348 259.945 1.00 324.00 432 CYS B N 1
ATOM 13216 C CA . CYS C 2 192 ? 200.178 152.716 258.607 1.00 324.00 432 CYS B CA 1
ATOM 13217 C C . CYS C 2 192 ? 198.709 153.137 258.750 1.00 324.00 432 CYS B C 1
ATOM 13218 O O . CYS C 2 192 ? 197.921 152.337 259.292 1.00 324.00 432 CYS B O 1
ATOM 13221 N N . MET C 2 193 ? 198.360 154.343 258.282 1.00 317.97 433 MET B N 1
ATOM 13222 C CA . MET C 2 193 ? 196.969 154.857 258.428 1.00 317.97 433 MET B CA 1
ATOM 13223 C C . MET C 2 193 ? 196.596 155.823 257.297 1.00 317.97 433 MET B C 1
ATOM 13224 O O . MET C 2 193 ? 197.506 156.321 256.605 1.00 317.97 433 MET B O 1
ATOM 13229 N N . VAL C 2 194 ? 195.288 156.059 257.141 1.00 315.67 434 VAL B N 1
ATOM 13230 C CA . VAL C 2 194 ? 194.708 157.010 256.145 1.00 315.67 434 VAL B CA 1
ATOM 13231 C C . VAL C 2 194 ? 193.846 158.012 256.925 1.00 315.67 434 VAL B C 1
ATOM 13232 O O . VAL C 2 194 ? 193.133 157.573 257.849 1.00 315.67 434 VAL B O 1
ATOM 13236 N N . GLY C 2 195 ? 193.911 159.302 256.573 1.00 317.15 435 GLY B N 1
ATOM 13237 C CA . GLY C 2 195 ? 193.152 160.340 257.301 1.00 317.15 435 GLY B CA 1
ATOM 13238 C C . GLY C 2 195 ? 192.033 160.956 256.475 1.00 317.15 435 GLY B C 1
ATOM 13239 O O . GLY C 2 195 ? 192.289 161.321 255.311 1.00 317.15 435 GLY B O 1
ATOM 13240 N N . HIS C 2 196 ? 190.837 161.067 257.065 1.00 297.42 436 HIS B N 1
ATOM 13241 C CA . HIS C 2 196 ? 189.652 161.658 256.382 1.00 297.42 436 HIS B CA 1
ATOM 13242 C C . HIS C 2 196 ? 189.810 163.178 256.249 1.00 297.42 436 HIS B C 1
ATOM 13243 O O . HIS C 2 196 ? 190.578 163.772 257.033 1.00 297.42 436 HIS B O 1
ATOM 13250 N N . GLU C 2 197 ? 189.104 163.778 255.286 1.00 293.26 437 GLU B N 1
ATOM 13251 C CA . GLU C 2 197 ? 189.203 165.237 255.005 1.00 293.26 437 GLU B CA 1
ATOM 13252 C C . GLU C 2 197 ? 188.609 166.069 256.149 1.00 293.26 437 GLU B C 1
ATOM 13253 O O . GLU C 2 197 ? 189.193 167.124 256.465 1.00 293.26 437 GLU B O 1
ATOM 13259 N N . ALA C 2 198 ? 187.500 165.617 256.743 1.00 295.18 438 ALA B N 1
ATOM 13260 C CA . ALA C 2 198 ? 186.843 166.397 257.820 1.00 295.18 438 ALA B CA 1
ATOM 13261 C C . ALA C 2 198 ? 187.777 166.557 259.026 1.00 295.18 438 ALA B C 1
ATOM 13262 O O . ALA C 2 198 ? 187.857 167.680 259.562 1.00 295.18 438 ALA B O 1
ATOM 13264 N N . LEU C 2 199 ? 188.456 165.479 259.432 1.00 295.94 439 LEU B N 1
ATOM 13265 C CA . LEU C 2 199 ? 189.392 165.538 260.588 1.00 295.94 439 LEU B CA 1
ATOM 13266 C C . LEU C 2 199 ? 190.685 166.247 260.166 1.00 295.94 439 LEU B C 1
ATOM 13267 O O . LEU C 2 199 ? 191.097 166.074 259.002 1.00 295.94 439 LEU B O 1
ATOM 13272 N N . PRO C 2 200 ? 191.343 167.031 261.051 1.00 298.33 440 PRO B N 1
ATOM 13273 C CA . PRO C 2 200 ? 192.580 167.732 260.690 1.00 298.33 440 PRO B CA 1
ATOM 13274 C C . PRO C 2 200 ? 193.728 166.775 260.333 1.00 298.33 440 PRO B C 1
ATOM 13275 O O . PRO C 2 200 ? 194.415 167.034 259.361 1.00 298.33 440 PRO B O 1
ATOM 13279 N N . LEU C 2 201 ? 193.907 165.706 261.117 1.00 301.29 441 LEU B N 1
ATOM 13280 C CA . LEU C 2 201 ? 194.989 164.720 260.845 1.00 301.29 441 LEU B CA 1
ATOM 13281 C C . LEU C 2 201 ? 194.372 163.360 260.499 1.00 301.29 441 LEU B C 1
ATOM 13282 O O . LEU C 2 201 ? 194.710 162.813 259.431 1.00 301.29 441 LEU B O 1
ATOM 13287 N N . ALA C 2 202 ? 193.484 162.869 261.374 1.00 308.61 442 ALA B N 1
ATOM 13288 C CA . ALA C 2 202 ? 192.791 161.568 261.209 1.00 308.61 442 ALA B CA 1
ATOM 13289 C C . ALA C 2 202 ? 193.820 160.452 260.995 1.00 308.61 442 ALA B C 1
ATOM 13290 O O . ALA C 2 202 ? 193.653 159.664 260.043 1.00 308.61 442 ALA B O 1
ATOM 13292 N N . PHE C 2 203 ? 194.842 160.398 261.856 1.00 315.52 443 PHE B N 1
ATOM 13293 C CA . PHE C 2 203 ? 195.902 159.361 261.758 1.00 315.52 443 PHE B CA 1
ATOM 13294 C C . PHE C 2 203 ? 195.930 158.523 263.043 1.00 315.52 443 PHE B C 1
ATOM 13295 O O . PHE C 2 203 ? 195.978 159.106 264.144 1.00 315.52 443 PHE B O 1
ATOM 13303 N N . THR C 2 204 ? 195.903 157.194 262.894 1.00 317.71 444 THR B N 1
ATOM 13304 C CA . THR C 2 204 ? 195.956 156.255 264.047 1.00 317.71 444 THR B CA 1
ATOM 13305 C C . THR C 2 204 ? 197.219 155.398 263.906 1.00 317.71 444 THR B C 1
ATOM 13306 O O . THR C 2 204 ? 197.418 154.830 262.815 1.00 317.71 444 THR B O 1
ATOM 13310 N N . GLN C 2 205 ? 198.033 155.304 264.963 1.00 321.17 445 GLN B N 1
ATOM 13311 C CA . GLN C 2 205 ? 199.293 154.518 264.863 1.00 321.17 445 GLN B CA 1
ATOM 13312 C C . GLN C 2 205 ? 199.238 153.269 265.753 1.00 321.17 445 GLN B C 1
ATOM 13313 O O . GLN C 2 205 ? 199.152 153.424 266.987 1.00 321.17 445 GLN B O 1
ATOM 13319 N N . LYS C 2 206 ? 199.287 152.083 265.134 1.00 318.55 446 LYS B N 1
ATOM 13320 C CA . LYS C 2 206 ? 199.306 150.787 265.867 1.00 318.55 446 LYS B CA 1
ATOM 13321 C C . LYS C 2 206 ? 199.950 149.717 264.976 1.00 318.55 446 LYS B C 1
ATOM 13322 O O . LYS C 2 206 ? 199.291 149.303 264.002 1.00 318.55 446 LYS B O 1
ATOM 13328 N N . THR C 2 207 ? 201.177 149.284 265.288 1.00 315.19 447 THR B N 1
ATOM 13329 C CA . THR C 2 207 ? 201.834 148.233 264.461 1.00 315.19 447 THR B CA 1
ATOM 13330 C C . THR C 2 207 ? 202.712 147.320 265.326 1.00 315.19 447 THR B C 1
ATOM 13331 O O . THR C 2 207 ? 203.365 147.835 266.255 1.00 315.19 447 THR B O 1
ATOM 13335 N N . ILE C 2 208 ? 202.718 146.018 265.019 1.00 315.99 448 ILE B N 1
ATOM 13336 C CA . ILE C 2 208 ? 203.576 145.024 265.732 1.00 315.99 448 ILE B CA 1
ATOM 13337 C C . ILE C 2 208 ? 204.290 144.168 264.678 1.00 315.99 448 ILE B C 1
ATOM 13338 O O . ILE C 2 208 ? 203.589 143.590 263.828 1.00 315.99 448 ILE B O 1
ATOM 13343 N N . ASP C 2 209 ? 205.623 144.078 264.736 1.00 320.50 449 ASP B N 1
ATOM 13344 C CA . ASP C 2 209 ? 206.378 143.256 263.750 1.00 320.50 449 ASP B CA 1
ATOM 13345 C C . ASP C 2 209 ? 207.349 142.322 264.482 1.00 320.50 449 ASP B C 1
ATOM 13346 O O . ASP C 2 209 ? 208.038 142.795 265.408 1.00 320.50 449 ASP B O 1
ATOM 13351 N N . ARG C 2 210 ? 207.399 141.052 264.065 1.00 311.19 450 ARG B N 1
ATOM 13352 C CA . ARG C 2 210 ? 208.306 140.042 264.676 1.00 311.19 450 ARG B CA 1
ATOM 13353 C C . ARG C 2 210 ? 208.157 140.073 266.201 1.00 311.19 450 ARG B C 1
ATOM 13354 O O . ARG C 2 210 ? 209.167 140.378 266.865 1.00 311.19 450 ARG B O 1
ATOM 13362 N N . ALA D 3 1 ? 180.871 230.235 161.749 1.00 155.89 1 ALA L N 1
ATOM 13363 C CA . ALA D 3 1 ? 181.572 229.743 162.958 1.00 155.89 1 ALA L CA 1
ATOM 13364 C C . ALA D 3 1 ? 181.593 230.844 164.024 1.00 155.89 1 ALA L C 1
ATOM 13365 O O . ALA D 3 1 ? 181.896 230.533 165.193 1.00 155.89 1 ALA L O 1
ATOM 13367 N N . ALA D 3 2 ? 181.282 232.082 163.625 1.00 163.30 2 ALA L N 1
ATOM 13368 C CA . ALA D 3 2 ? 181.268 233.231 164.561 1.00 163.30 2 ALA L CA 1
ATOM 13369 C C . ALA D 3 2 ? 180.201 233.011 165.640 1.00 163.30 2 ALA L C 1
ATOM 13370 O O . ALA D 3 2 ? 180.476 233.324 166.815 1.00 163.30 2 ALA L O 1
ATOM 13372 N N . ALA D 3 3 ? 179.033 232.493 165.247 1.00 159.48 3 ALA L N 1
ATOM 13373 C CA . ALA D 3 3 ? 177.928 232.237 166.201 1.00 159.48 3 ALA L CA 1
ATOM 13374 C C . ALA D 3 3 ? 178.124 230.867 166.861 1.00 159.48 3 ALA L C 1
ATOM 13375 O O . ALA D 3 3 ? 177.384 229.927 166.509 1.00 159.48 3 ALA L O 1
ATOM 13377 N N . MET D 3 4 ? 179.088 230.772 167.782 1.00 157.44 4 MET L N 1
ATOM 13378 C CA . MET D 3 4 ? 179.385 229.501 168.497 1.00 157.44 4 MET L CA 1
ATOM 13379 C C . MET D 3 4 ? 178.572 229.439 169.796 1.00 157.44 4 MET L C 1
ATOM 13380 O O . MET D 3 4 ? 178.688 228.427 170.515 1.00 157.44 4 MET L O 1
ATOM 13385 N N . ALA D 3 5 ? 177.784 230.482 170.078 1.00 148.79 5 ALA L N 1
ATOM 13386 C CA . ALA D 3 5 ? 176.975 230.531 171.318 1.00 148.79 5 ALA L CA 1
ATOM 13387 C C . ALA D 3 5 ? 175.483 230.412 170.985 1.00 148.79 5 ALA L C 1
ATOM 13388 O O . ALA D 3 5 ? 175.002 231.174 170.122 1.00 148.79 5 ALA L O 1
ATOM 13390 N N . GLN D 3 6 ? 174.790 229.485 171.654 1.00 143.44 6 GLN L N 1
ATOM 13391 C CA . GLN D 3 6 ? 173.334 229.260 171.448 1.00 143.44 6 GLN L CA 1
ATOM 13392 C C . GLN D 3 6 ? 172.604 229.498 172.776 1.00 143.44 6 GLN L C 1
ATOM 13393 O O . GLN D 3 6 ? 173.072 228.975 173.806 1.00 143.44 6 GLN L O 1
ATOM 13399 N N . SER D 3 7 ? 171.509 230.264 172.744 0.40 131.42 7 SER L N 1
ATOM 13400 C CA . SER D 3 7 ? 170.725 230.575 173.969 0.40 131.42 7 SER L CA 1
ATOM 13401 C C . SER D 3 7 ? 169.980 229.327 174.458 0.40 131.42 7 SER L C 1
ATOM 13402 O O . SER D 3 7 ? 169.223 228.739 173.661 0.40 131.42 7 SER L O 1
ATOM 13405 N N . PRO D 3 8 ? 170.149 228.878 175.879 1.00 119.53 8 PRO L N 1
ATOM 13406 C CA . PRO D 3 8 ? 171.213 228.763 176.879 1.00 119.53 8 PRO L CA 1
ATOM 13407 C C . PRO D 3 8 ? 172.117 227.573 176.612 1.00 119.53 8 PRO L C 1
ATOM 13408 O O . PRO D 3 8 ? 171.902 226.852 175.638 1.00 119.53 8 PRO L O 1
ATOM 13412 N N . ALA D 3 9 ? 173.128 227.383 177.466 1.00 108.97 9 ALA L N 1
ATOM 13413 C CA . ALA D 3 9 ? 174.017 226.208 177.324 1.00 108.97 9 ALA L CA 1
ATOM 13414 C C . ALA D 3 9 ? 173.118 224.970 177.380 1.00 108.97 9 ALA L C 1
ATOM 13415 O O . ALA D 3 9 ? 173.121 224.181 176.414 1.00 108.97 9 ALA L O 1
ATOM 13417 N N . SER D 3 10 ? 172.396 224.814 178.494 1.00 112.41 10 SER L N 1
ATOM 13418 C CA . SER D 3 10 ? 171.414 223.712 178.656 1.00 112.41 10 SER L CA 1
ATOM 13419 C C . SER D 3 10 ? 170.080 224.294 179.142 1.00 112.41 10 SER L C 1
ATOM 13420 O O . SER D 3 10 ? 170.075 224.943 180.207 1.00 112.41 10 SER L O 1
ATOM 13423 N N . LEU D 3 11 ? 168.997 224.068 178.391 1.00 113.68 11 LEU L N 1
ATOM 13424 C CA . LEU D 3 11 ? 167.644 224.539 178.794 1.00 113.68 11 LEU L CA 1
ATOM 13425 C C . LEU D 3 11 ? 166.765 223.293 178.928 1.00 113.68 11 LEU L C 1
ATOM 13426 O O . LEU D 3 11 ? 166.636 222.576 177.925 1.00 113.68 11 LEU L O 1
ATOM 13431 N N . SER D 3 12 ? 166.132 223.098 180.089 1.00 106.53 12 SER L N 1
ATOM 13432 C CA . SER D 3 12 ? 165.350 221.861 180.359 0.50 106.53 12 SER L CA 1
ATOM 13433 C C . SER D 3 12 ? 163.841 222.061 180.180 1.00 106.53 12 SER L C 1
ATOM 13434 O O . SER D 3 12 ? 163.308 223.083 180.655 1.00 106.53 12 SER L O 1
ATOM 13437 N N . ALA D 3 13 ? 163.199 221.097 179.510 1.00 101.61 13 ALA L N 1
ATOM 13438 C CA . ALA D 3 13 ? 161.733 221.082 179.296 1.00 101.61 13 ALA L CA 1
ATOM 13439 C C . ALA D 3 13 ? 161.153 219.975 180.184 1.00 101.61 13 ALA L C 1
ATOM 13440 O O . ALA D 3 13 ? 161.640 218.831 180.094 1.00 101.61 13 ALA L O 1
ATOM 13442 N N . SER D 3 14 ? 160.157 220.309 181.010 0.60 101.40 14 SER L N 1
ATOM 13443 C CA . SER D 3 14 ? 159.572 219.334 181.969 0.60 101.40 14 SER L CA 1
ATOM 13444 C C . SER D 3 14 ? 158.466 218.475 181.339 0.60 101.40 14 SER L C 1
ATOM 13445 O O . SER D 3 14 ? 157.287 218.706 181.672 0.60 101.40 14 SER L O 1
ATOM 13448 N N . ALA D 3 15 ? 158.838 217.523 180.476 1.00 105.15 15 ALA L N 1
ATOM 13449 C CA . ALA D 3 15 ? 157.859 216.572 179.893 1.00 105.15 15 ALA L CA 1
ATOM 13450 C C . ALA D 3 15 ? 156.643 217.294 179.298 1.00 105.15 15 ALA L C 1
ATOM 13451 O O . ALA D 3 15 ? 155.515 216.978 179.725 1.00 105.15 15 ALA L O 1
ATOM 13453 N N . GLY D 3 16 ? 156.868 218.211 178.352 1.00 109.16 16 GLY L N 1
ATOM 13454 C CA . GLY D 3 16 ? 155.763 218.960 177.722 1.00 109.16 16 GLY L CA 1
ATOM 13455 C C . GLY D 3 16 ? 155.901 220.454 177.955 1.00 109.16 16 GLY L C 1
ATOM 13456 O O . GLY D 3 16 ? 155.099 221.220 177.384 1.00 109.16 16 GLY L O 1
ATOM 13457 N N . ALA D 3 17 ? 156.888 220.851 178.765 1.00 114.32 17 ALA L N 1
ATOM 13458 C CA . ALA D 3 17 ? 157.145 222.278 179.071 1.00 114.32 17 ALA L CA 1
ATOM 13459 C C . ALA D 3 17 ? 157.534 223.016 177.785 1.00 114.32 17 ALA L C 1
ATOM 13460 O O . ALA D 3 17 ? 157.060 224.156 177.605 1.00 114.32 17 ALA L O 1
ATOM 13462 N N . ALA D 3 18 ? 158.334 222.346 176.940 1.00 129.52 18 ALA L N 1
ATOM 13463 C CA . ALA D 3 18 ? 158.883 222.813 175.640 1.00 129.52 18 ALA L CA 1
ATOM 13464 C C . ALA D 3 18 ? 159.832 224.007 175.815 1.00 129.52 18 ALA L C 1
ATOM 13465 O O . ALA D 3 18 ? 159.360 225.156 175.911 1.00 129.52 18 ALA L O 1
ATOM 13467 N N . ALA D 3 19 ? 161.139 223.732 175.765 1.00 136.95 19 ALA L N 1
ATOM 13468 C CA . ALA D 3 19 ? 162.180 224.775 175.909 1.00 136.95 19 ALA L CA 1
ATOM 13469 C C . ALA D 3 19 ? 162.168 225.684 174.675 1.00 136.95 19 ALA L C 1
ATOM 13470 O O . ALA D 3 19 ? 161.824 225.193 173.581 1.00 136.95 19 ALA L O 1
ATOM 13472 N N . ALA D 3 20 ? 162.531 226.957 174.853 1.00 145.51 20 ALA L N 1
ATOM 13473 C CA . ALA D 3 20 ? 162.560 227.928 173.735 1.00 145.51 20 ALA L CA 1
ATOM 13474 C C . ALA D 3 20 ? 164.005 228.098 173.254 1.00 145.51 20 ALA L C 1
ATOM 13475 O O . ALA D 3 20 ? 164.889 228.329 174.102 1.00 145.51 20 ALA L O 1
ATOM 13477 N N . ILE D 3 21 ? 164.225 227.983 171.940 1.00 151.03 21 ILE L N 1
ATOM 13478 C CA . ILE D 3 21 ? 165.594 228.113 171.357 1.00 151.03 21 ILE L CA 1
ATOM 13479 C C . ILE D 3 21 ? 165.684 229.440 170.595 1.00 151.03 21 ILE L C 1
ATOM 13480 O O . ILE D 3 21 ? 164.807 229.698 169.746 1.00 151.03 21 ILE L O 1
ATOM 13485 N N . ALA D 3 22 ? 166.712 230.243 170.896 0.70 147.32 22 ALA L N 1
ATOM 13486 C CA . ALA D 3 22 ? 166.927 231.558 170.244 0.70 147.32 22 ALA L CA 1
ATOM 13487 C C . ALA D 3 22 ? 168.424 231.896 170.232 0.70 147.32 22 ALA L C 1
ATOM 13488 O O . ALA D 3 22 ? 168.872 232.646 171.122 0.70 147.32 22 ALA L O 1
ATOM 13490 N N . CYS D 3 23 ? 169.156 231.354 169.253 1.00 154.88 23 CYS L N 1
ATOM 13491 C CA . CYS D 3 23 ? 170.623 231.560 169.098 1.00 154.88 23 CYS L CA 1
ATOM 13492 C C . CYS D 3 23 ? 170.930 232.964 168.560 1.00 154.88 23 CYS L C 1
ATOM 13493 O O . CYS D 3 23 ? 170.028 233.583 167.963 1.00 154.88 23 CYS L O 1
ATOM 13496 N N . ARG D 3 24 ? 172.166 233.431 168.776 1.00 159.37 24 ARG L N 1
ATOM 13497 C CA . ARG D 3 24 ? 172.637 234.762 168.300 1.00 159.37 24 ARG L CA 1
ATOM 13498 C C . ARG D 3 24 ? 173.819 234.566 167.340 1.00 159.37 24 ARG L C 1
ATOM 13499 O O . ARG D 3 24 ? 174.722 233.774 167.674 1.00 159.37 24 ARG L O 1
ATOM 13507 N N . SER D 3 25 ? 173.806 235.263 166.197 1.00 170.33 25 SER L N 1
ATOM 13508 C CA . SER D 3 25 ? 174.884 235.149 165.176 0.50 170.33 25 SER L CA 1
ATOM 13509 C C . SER D 3 25 ? 175.589 236.499 164.988 1.00 170.33 25 SER L C 1
ATOM 13510 O O . SER D 3 25 ? 174.889 237.529 164.942 1.00 170.33 25 SER L O 1
ATOM 13513 N N . SER D 3 26 ? 176.925 236.485 164.886 1.00 179.36 26 SER L N 1
ATOM 13514 C CA . SER D 3 26 ? 177.719 237.732 164.718 1.00 179.36 26 SER L CA 1
ATOM 13515 C C . SER D 3 26 ? 177.343 238.434 163.406 1.00 179.36 26 SER L C 1
ATOM 13516 O O . SER D 3 26 ? 177.196 239.673 163.424 1.00 179.36 26 SER L O 1
ATOM 13519 N N . GLN D 3 27 ? 177.193 237.673 162.317 1.00 191.46 27 GLN L N 1
ATOM 13520 C CA . GLN D 3 27 ? 176.780 238.257 161.012 1.00 191.46 27 GLN L CA 1
ATOM 13521 C C . GLN D 3 27 ? 175.261 238.434 161.077 1.00 191.46 27 GLN L C 1
ATOM 13522 O O . GLN D 3 27 ? 174.596 237.504 161.574 1.00 191.46 27 GLN L O 1
ATOM 13528 N N . ALA D 3 28 ? 174.721 239.561 160.603 1.00 210.32 28 ALA L N 1
ATOM 13529 C CA . ALA D 3 28 ? 173.279 239.712 160.757 1.00 210.32 28 ALA L CA 1
ATOM 13530 C C . ALA D 3 28 ? 172.539 238.837 159.753 1.00 210.32 28 ALA L C 1
ATOM 13531 O O . ALA D 3 28 ? 172.845 238.856 158.558 1.00 210.32 28 ALA L O 1
ATOM 13533 N N . ALA D 3 29 ? 171.558 238.069 160.241 1.00 217.71 29 ALA L N 1
ATOM 13534 C CA . ALA D 3 29 ? 170.861 237.091 159.405 1.00 217.71 29 ALA L CA 1
ATOM 13535 C C . ALA D 3 29 ? 170.025 237.721 158.295 1.00 217.71 29 ALA L C 1
ATOM 13536 O O . ALA D 3 29 ? 169.327 236.991 157.582 1.00 217.71 29 ALA L O 1
ATOM 13538 N N . ALA D 3 30 ? 170.136 239.044 158.136 1.00 223.74 30 ALA L N 1
ATOM 13539 C CA . ALA D 3 30 ? 169.396 239.775 157.080 1.00 223.74 30 ALA L CA 1
ATOM 13540 C C . ALA D 3 30 ? 170.110 239.585 155.736 1.00 223.74 30 ALA L C 1
ATOM 13541 O O . ALA D 3 30 ? 171.156 240.230 155.523 1.00 223.74 30 ALA L O 1
ATOM 13543 N N . ALA D 3 31 ? 169.552 238.731 154.870 1.00 246.64 31 ALA L N 1
ATOM 13544 C CA . ALA D 3 31 ? 170.132 238.433 153.538 1.00 246.64 31 ALA L CA 1
ATOM 13545 C C . ALA D 3 31 ? 169.040 238.566 152.471 1.00 246.64 31 ALA L C 1
ATOM 13546 O O . ALA D 3 31 ? 167.863 238.324 152.803 1.00 246.64 31 ALA L O 1
ATOM 13548 N N . ALA D 3 32 ? 169.416 238.927 151.239 1.00 257.64 32 ALA L N 1
ATOM 13549 C CA . ALA D 3 32 ? 168.426 239.100 150.148 1.00 257.64 32 ALA L CA 1
ATOM 13550 C C . ALA D 3 32 ? 168.117 237.761 149.466 1.00 257.64 32 ALA L C 1
ATOM 13551 O O . ALA D 3 32 ? 168.452 237.611 148.274 1.00 257.64 32 ALA L O 1
ATOM 13553 N N . ALA D 3 33 ? 167.481 236.841 150.198 1.00 254.56 33 ALA L N 1
ATOM 13554 C CA . ALA D 3 33 ? 167.085 235.522 149.649 1.00 254.56 33 ALA L CA 1
ATOM 13555 C C . ALA D 3 33 ? 165.556 235.413 149.681 1.00 254.56 33 ALA L C 1
ATOM 13556 O O . ALA D 3 33 ? 165.043 234.277 149.594 1.00 254.56 33 ALA L O 1
ATOM 13558 N N . ALA D 3 34 ? 164.883 236.563 149.847 1.00 270.09 34 ALA L N 1
ATOM 13559 C CA . ALA D 3 34 ? 163.407 236.724 149.917 1.00 270.09 34 ALA L CA 1
ATOM 13560 C C . ALA D 3 34 ? 162.815 236.004 151.138 1.00 270.09 34 ALA L C 1
ATOM 13561 O O . ALA D 3 34 ? 161.644 235.582 151.062 1.00 270.09 34 ALA L O 1
ATOM 13563 N N . ALA D 3 35 ? 163.597 235.871 152.215 1.00 262.76 35 ALA L N 1
ATOM 13564 C CA . ALA D 3 35 ? 163.144 235.212 153.462 1.00 262.76 35 ALA L CA 1
ATOM 13565 C C . ALA D 3 35 ? 164.058 235.639 154.615 1.00 262.76 35 ALA L C 1
ATOM 13566 O O . ALA D 3 35 ? 165.166 236.138 154.334 1.00 262.76 35 ALA L O 1
ATOM 13568 N N . ALA D 3 36 ? 163.611 235.451 155.861 1.00 240.50 36 ALA L N 1
ATOM 13569 C CA . ALA D 3 36 ? 164.446 235.796 157.035 1.00 240.50 36 ALA L CA 1
ATOM 13570 C C . ALA D 3 36 ? 165.672 234.876 157.045 1.00 240.50 36 ALA L C 1
ATOM 13571 O O . ALA D 3 36 ? 165.516 233.685 156.713 1.00 240.50 36 ALA L O 1
ATOM 13573 N N . ALA D 3 37 ? 166.844 235.399 157.421 1.00 219.01 37 ALA L N 1
ATOM 13574 C CA . ALA D 3 37 ? 168.077 234.575 157.429 1.00 219.01 37 ALA L CA 1
ATOM 13575 C C . ALA D 3 37 ? 168.203 233.792 158.742 1.00 219.01 37 ALA L C 1
ATOM 13576 O O . ALA D 3 37 ? 169.150 234.071 159.504 1.00 219.01 37 ALA L O 1
ATOM 13578 N N . LEU D 3 38 ? 167.288 232.848 158.991 1.00 204.91 38 LEU L N 1
ATOM 13579 C CA . LEU D 3 38 ? 167.348 232.012 160.220 1.00 204.91 38 LEU L CA 1
ATOM 13580 C C . LEU D 3 38 ? 166.696 230.648 159.961 1.00 204.91 38 LEU L C 1
ATOM 13581 O O . LEU D 3 38 ? 165.713 230.594 159.195 1.00 204.91 38 LEU L O 1
ATOM 13586 N N . ALA D 3 39 ? 167.237 229.598 160.585 0.60 176.57 39 ALA L N 1
ATOM 13587 C CA . ALA D 3 39 ? 166.698 228.219 160.498 0.60 176.57 39 ALA L CA 1
ATOM 13588 C C . ALA D 3 39 ? 167.201 227.429 161.711 0.60 176.57 39 ALA L C 1
ATOM 13589 O O . ALA D 3 39 ? 168.215 227.849 162.302 0.60 176.57 39 ALA L O 1
ATOM 13591 N N . TRP D 3 40 ? 166.528 226.332 162.067 1.00 163.31 40 TRP L N 1
ATOM 13592 C CA . TRP D 3 40 ? 166.972 225.535 163.242 1.00 163.31 40 TRP L CA 1
ATOM 13593 C C . TRP D 3 40 ? 167.283 224.090 162.841 1.00 163.31 40 TRP L C 1
ATOM 13594 O O . TRP D 3 40 ? 166.451 223.471 162.149 1.00 163.31 40 TRP L O 1
ATOM 13605 N N . TYR D 3 41 ? 168.452 223.594 163.258 1.00 159.85 41 TYR L N 1
ATOM 13606 C CA . TYR D 3 41 ? 168.887 222.202 162.971 1.00 159.85 41 TYR L CA 1
ATOM 13607 C C . TYR D 3 41 ? 169.036 221.456 164.302 1.00 159.85 41 TYR L C 1
ATOM 13608 O O . TYR D 3 41 ? 169.727 221.975 165.200 1.00 159.85 41 TYR L O 1
ATOM 13617 N N . ALA D 3 42 ? 168.410 220.282 164.423 1.00 146.17 42 ALA L N 1
ATOM 13618 C CA . ALA D 3 42 ? 168.523 219.482 165.665 1.00 146.17 42 ALA L CA 1
ATOM 13619 C C . ALA D 3 42 ? 169.322 218.212 165.356 1.00 146.17 42 ALA L C 1
ATOM 13620 O O . ALA D 3 42 ? 168.899 217.453 164.462 1.00 146.17 42 ALA L O 1
ATOM 13622 N N . ALA D 3 43 ? 170.436 217.999 166.064 1.00 132.68 43 ALA L N 1
ATOM 13623 C CA . ALA D 3 43 ? 171.273 216.805 165.804 1.00 132.68 43 ALA L CA 1
ATOM 13624 C C . ALA D 3 43 ? 171.538 216.020 167.092 1.00 132.68 43 ALA L C 1
ATOM 13625 O O . ALA D 3 43 ? 172.040 216.620 168.063 1.00 132.68 43 ALA L O 1
ATOM 13627 N N . LYS D 3 44 ? 171.211 214.725 167.085 1.00 121.19 44 LYS L N 1
ATOM 13628 C CA . LYS D 3 44 ? 171.518 213.828 168.231 1.00 121.19 44 LYS L CA 1
ATOM 13629 C C . LYS D 3 44 ? 173.007 213.478 168.138 1.00 121.19 44 LYS L C 1
ATOM 13630 O O . LYS D 3 44 ? 173.543 213.503 167.010 1.00 121.19 44 LYS L O 1
ATOM 13636 N N . PRO D 3 45 ? 173.717 213.139 169.236 1.00 119.61 45 PRO L N 1
ATOM 13637 C CA . PRO D 3 45 ? 175.137 212.820 169.110 1.00 119.61 45 PRO L CA 1
ATOM 13638 C C . PRO D 3 45 ? 175.252 211.538 168.273 1.00 119.61 45 PRO L C 1
ATOM 13639 O O . PRO D 3 45 ? 174.655 210.543 168.644 1.00 119.61 45 PRO L O 1
ATOM 13643 N N . GLY D 3 46 ? 176.012 211.599 167.175 1.00 130.33 46 GLY L N 1
ATOM 13644 C CA . GLY D 3 46 ? 176.193 210.432 166.291 1.00 130.33 46 GLY L CA 1
ATOM 13645 C C . GLY D 3 46 ? 175.838 210.758 164.849 1.00 130.33 46 GLY L C 1
ATOM 13646 O O . GLY D 3 46 ? 176.762 210.977 164.041 1.00 130.33 46 GLY L O 1
ATOM 13647 N N . ALA D 3 47 ? 174.534 210.790 164.553 1.00 139.03 47 ALA L N 1
ATOM 13648 C CA . ALA D 3 47 ? 173.991 211.064 163.200 1.00 139.03 47 ALA L CA 1
ATOM 13649 C C . ALA D 3 47 ? 174.159 212.542 162.827 1.00 139.03 47 ALA L C 1
ATOM 13650 O O . ALA D 3 47 ? 174.260 213.383 163.742 1.00 139.03 47 ALA L O 1
ATOM 13652 N N . ALA D 3 48 ? 174.186 212.827 161.520 1.00 144.28 48 ALA L N 1
ATOM 13653 C CA . ALA D 3 48 ? 174.337 214.202 160.986 1.00 144.28 48 ALA L CA 1
ATOM 13654 C C . ALA D 3 48 ? 173.084 215.030 161.298 1.00 144.28 48 ALA L C 1
ATOM 13655 O O . ALA D 3 48 ? 171.986 214.445 161.371 1.00 144.28 48 ALA L O 1
ATOM 13657 N N . PRO D 3 49 ? 173.208 216.364 161.486 1.00 146.00 49 PRO L N 1
ATOM 13658 C CA . PRO D 3 49 ? 172.066 217.233 161.807 1.00 146.00 49 PRO L CA 1
ATOM 13659 C C . PRO D 3 49 ? 171.011 217.370 160.697 1.00 146.00 49 PRO L C 1
ATOM 13660 O O . PRO D 3 49 ? 171.367 217.337 159.533 1.00 146.00 49 PRO L O 1
ATOM 13664 N N . ALA D 3 50 ? 169.744 217.518 161.103 1.00 153.01 50 ALA L N 1
ATOM 13665 C CA . ALA D 3 50 ? 168.599 217.689 160.177 1.00 153.01 50 ALA L CA 1
ATOM 13666 C C . ALA D 3 50 ? 167.958 219.057 160.437 1.00 153.01 50 ALA L C 1
ATOM 13667 O O . ALA D 3 50 ? 167.751 219.393 161.620 1.00 153.01 50 ALA L O 1
ATOM 13669 N N . ALA D 3 51 ? 167.657 219.814 159.376 1.00 157.13 51 ALA L N 1
ATOM 13670 C CA . ALA D 3 51 ? 167.070 221.166 159.539 1.00 157.13 51 ALA L CA 1
ATOM 13671 C C . ALA D 3 51 ? 165.566 221.065 159.819 1.00 157.13 51 ALA L C 1
ATOM 13672 O O . ALA D 3 51 ? 164.842 220.486 158.985 1.00 157.13 51 ALA L O 1
ATOM 13674 N N . LEU D 3 52 ? 165.120 221.649 160.935 1.00 162.85 52 LEU L N 1
ATOM 13675 C CA . LEU D 3 52 ? 163.682 221.637 161.316 1.00 162.85 52 LEU L CA 1
ATOM 13676 C C . LEU D 3 52 ? 162.886 222.480 160.312 1.00 162.85 52 LEU L C 1
ATOM 13677 O O . LEU D 3 52 ? 161.882 221.970 159.781 1.00 162.85 52 LEU L O 1
ATOM 13682 N N . ILE D 3 53 ? 163.319 223.723 160.076 1.00 178.28 53 ILE L N 1
ATOM 13683 C CA . ILE D 3 53 ? 162.629 224.637 159.115 1.00 178.28 53 ILE L CA 1
ATOM 13684 C C . ILE D 3 53 ? 163.685 225.308 158.229 1.00 178.28 53 ILE L C 1
ATOM 13685 O O . ILE D 3 53 ? 164.821 225.495 158.710 1.00 178.28 53 ILE L O 1
ATOM 13690 N N . TYR D 3 54 ? 163.322 225.655 156.989 1.00 200.85 54 TYR L N 1
ATOM 13691 C CA . TYR D 3 54 ? 164.282 226.312 156.063 1.00 200.85 54 TYR L CA 1
ATOM 13692 C C . TYR D 3 54 ? 163.888 227.780 155.860 1.00 200.85 54 TYR L C 1
ATOM 13693 O O . TYR D 3 54 ? 162.777 228.031 155.345 1.00 200.85 54 TYR L O 1
ATOM 13702 N N . ALA D 3 55 ? 164.761 228.692 156.321 1.00 213.67 55 ALA L N 1
ATOM 13703 C CA . ALA D 3 55 ? 164.670 230.176 156.226 1.00 213.67 55 ALA L CA 1
ATOM 13704 C C . ALA D 3 55 ? 163.580 230.773 157.134 1.00 213.67 55 ALA L C 1
ATOM 13705 O O . ALA D 3 55 ? 163.249 231.960 156.937 1.00 213.67 55 ALA L O 1
ATOM 13707 N N . ALA D 3 56 ? 163.033 229.979 158.066 1.00 217.49 56 ALA L N 1
ATOM 13708 C CA . ALA D 3 56 ? 161.981 230.382 159.035 1.00 217.49 56 ALA L CA 1
ATOM 13709 C C . ALA D 3 56 ? 160.714 230.894 158.331 1.00 217.49 56 ALA L C 1
ATOM 13710 O O . ALA D 3 56 ? 160.063 231.796 158.894 1.00 217.49 56 ALA L O 1
ATOM 13712 N N . SER D 3 57 ? 160.374 230.349 157.157 1.00 201.63 57 SER L N 1
ATOM 13713 C CA . SER D 3 57 ? 159.156 230.779 156.420 1.00 201.63 57 SER L CA 1
ATOM 13714 C C . SER D 3 57 ? 158.213 229.589 156.211 1.00 201.63 57 SER L C 1
ATOM 13715 O O . SER D 3 57 ? 157.013 229.819 155.966 1.00 201.63 57 SER L O 1
ATOM 13718 N N . ALA D 3 58 ? 158.749 228.368 156.309 1.00 196.86 58 ALA L N 1
ATOM 13719 C CA . ALA D 3 58 ? 157.953 227.136 156.103 1.00 196.86 58 ALA L CA 1
ATOM 13720 C C . ALA D 3 58 ? 158.416 226.049 157.080 1.00 196.86 58 ALA L C 1
ATOM 13721 O O . ALA D 3 58 ? 159.555 226.145 157.577 1.00 196.86 58 ALA L O 1
ATOM 13723 N N . ALA D 3 59 ? 157.556 225.059 157.337 1.00 181.90 59 ALA L N 1
ATOM 13724 C CA . ALA D 3 59 ? 157.889 223.951 158.262 1.00 181.90 59 ALA L CA 1
ATOM 13725 C C . ALA D 3 59 ? 158.063 222.651 157.467 1.00 181.90 59 ALA L C 1
ATOM 13726 O O . ALA D 3 59 ? 157.172 222.322 156.660 1.00 181.90 59 ALA L O 1
ATOM 13728 N N . ALA D 3 60 ? 159.177 221.948 157.700 1.00 173.67 60 ALA L N 1
ATOM 13729 C CA . ALA D 3 60 ? 159.494 220.669 157.019 1.00 173.67 60 ALA L CA 1
ATOM 13730 C C . ALA D 3 60 ? 158.624 219.536 157.579 1.00 173.67 60 ALA L C 1
ATOM 13731 O O . ALA D 3 60 ? 158.095 219.682 158.694 1.00 173.67 60 ALA L O 1
ATOM 13733 N N . SER D 3 61 ? 158.505 218.435 156.832 0.70 164.03 61 SER L N 1
ATOM 13734 C CA . SER D 3 61 ? 157.678 217.277 157.265 0.70 164.03 61 SER L CA 1
ATOM 13735 C C . SER D 3 61 ? 158.234 216.675 158.563 0.70 164.03 61 SER L C 1
ATOM 13736 O O . SER D 3 61 ? 159.473 216.656 158.726 0.70 164.03 61 SER L O 1
ATOM 13739 N N . ALA D 3 62 ? 157.332 216.207 159.436 1.00 157.42 62 ALA L N 1
ATOM 13740 C CA . ALA D 3 62 ? 157.671 215.596 160.746 1.00 157.42 62 ALA L CA 1
ATOM 13741 C C . ALA D 3 62 ? 158.492 216.563 161.610 1.00 157.42 62 ALA L C 1
ATOM 13742 O O . ALA D 3 62 ? 159.470 216.110 162.236 1.00 157.42 62 ALA L O 1
ATOM 13744 N N . VAL D 3 63 ? 158.104 217.843 161.635 1.00 158.67 63 VAL L N 1
ATOM 13745 C CA . VAL D 3 63 ? 158.814 218.872 162.455 1.00 158.67 63 VAL L CA 1
ATOM 13746 C C . VAL D 3 63 ? 158.675 218.503 163.936 1.00 158.67 63 VAL L C 1
ATOM 13747 O O . VAL D 3 63 ? 157.589 218.032 164.329 1.00 158.67 63 VAL L O 1
ATOM 13751 N N . PRO D 3 64 ? 159.719 218.699 164.772 1.00 146.76 64 PRO L N 1
ATOM 13752 C CA . PRO D 3 64 ? 159.643 218.377 166.200 1.00 146.76 64 PRO L CA 1
ATOM 13753 C C . PRO D 3 64 ? 158.580 219.232 166.906 1.00 146.76 64 PRO L C 1
ATOM 13754 O O . PRO D 3 64 ? 157.866 218.704 167.739 1.00 146.76 64 PRO L O 1
ATOM 13758 N N . ALA D 3 65 ? 158.505 220.521 166.553 1.00 143.77 65 ALA L N 1
ATOM 13759 C CA . ALA D 3 65 ? 157.522 221.443 167.170 1.00 143.77 65 ALA L CA 1
ATOM 13760 C C . ALA D 3 65 ? 156.540 221.952 166.108 1.00 143.77 65 ALA L C 1
ATOM 13761 O O . ALA D 3 65 ? 156.999 222.467 165.069 1.00 143.77 65 ALA L O 1
ATOM 13763 N N . ARG D 3 66 ? 155.239 221.810 166.377 1.00 152.99 66 ARG L N 1
ATOM 13764 C CA . ARG D 3 66 ? 154.163 222.258 165.452 1.00 152.99 66 ARG L CA 1
ATOM 13765 C C . ARG D 3 66 ? 154.213 223.783 165.295 1.00 152.99 66 ARG L C 1
ATOM 13766 O O . ARG D 3 66 ? 153.987 224.269 164.169 1.00 152.99 66 ARG L O 1
ATOM 13774 N N . PHE D 3 67 ? 154.500 224.499 166.387 1.00 149.45 67 PHE L N 1
ATOM 13775 C CA . PHE D 3 67 ? 154.541 225.986 166.379 1.00 149.45 67 PHE L CA 1
ATOM 13776 C C . PHE D 3 67 ? 155.628 226.482 165.419 1.00 149.45 67 PHE L C 1
ATOM 13777 O O . PHE D 3 67 ? 156.701 225.852 165.335 1.00 149.45 67 PHE L O 1
ATOM 13785 N N . SER D 3 68 ? 155.342 227.586 164.719 0.60 155.83 68 SER L N 1
ATOM 13786 C CA . SER D 3 68 ? 156.281 228.196 163.739 0.60 155.83 68 SER L CA 1
ATOM 13787 C C . SER D 3 68 ? 157.495 228.796 164.459 0.60 155.83 68 SER L C 1
ATOM 13788 O O . SER D 3 68 ? 157.360 229.183 165.638 0.60 155.83 68 SER L O 1
ATOM 13791 N N . GLY D 3 69 ? 158.628 228.889 163.757 1.00 165.60 69 GLY L N 1
ATOM 13792 C CA . GLY D 3 69 ? 159.872 229.428 164.340 1.00 165.60 69 GLY L CA 1
ATOM 13793 C C . GLY D 3 69 ? 160.565 230.385 163.386 1.00 165.60 69 GLY L C 1
ATOM 13794 O O . GLY D 3 69 ? 161.531 229.958 162.721 1.00 165.60 69 GLY L O 1
ATOM 13795 N N . SER D 3 70 ? 160.087 231.632 163.317 1.00 179.50 70 SER L N 1
ATOM 13796 C CA . SER D 3 70 ? 160.677 232.651 162.409 1.00 179.50 70 SER L CA 1
ATOM 13797 C C . SER D 3 70 ? 161.470 233.679 163.224 1.00 179.50 70 SER L C 1
ATOM 13798 O O . SER D 3 70 ? 160.900 234.247 164.176 1.00 179.50 70 SER L O 1
ATOM 13801 N N . GLY D 3 71 ? 162.735 233.899 162.853 1.00 187.25 71 GLY L N 1
ATOM 13802 C CA . GLY D 3 71 ? 163.602 234.865 163.556 1.00 187.25 71 GLY L CA 1
ATOM 13803 C C . GLY D 3 71 ? 164.365 235.751 162.586 1.00 187.25 71 GLY L C 1
ATOM 13804 O O . GLY D 3 71 ? 164.662 235.285 161.468 1.00 187.25 71 GLY L O 1
ATOM 13805 N N . ALA D 3 72 ? 164.669 236.985 163.000 1.00 194.60 72 ALA L N 1
ATOM 13806 C CA . ALA D 3 72 ? 165.416 237.942 162.150 1.00 194.60 72 ALA L CA 1
ATOM 13807 C C . ALA D 3 72 ? 166.523 238.608 162.976 1.00 194.60 72 ALA L C 1
ATOM 13808 O O . ALA D 3 72 ? 166.342 238.751 164.201 1.00 194.60 72 ALA L O 1
ATOM 13810 N N . GLY D 3 73 ? 167.622 238.997 162.321 1.00 198.52 73 GLY L N 1
ATOM 13811 C CA . GLY D 3 73 ? 168.752 239.656 163.005 1.00 198.52 73 GLY L CA 1
ATOM 13812 C C . GLY D 3 73 ? 169.707 238.652 163.628 1.00 198.52 73 GLY L C 1
ATOM 13813 O O . GLY D 3 73 ? 169.482 237.437 163.460 1.00 198.52 73 GLY L O 1
ATOM 13814 N N . THR D 3 74 ? 170.738 239.148 164.320 1.00 189.64 74 THR L N 1
ATOM 13815 C CA . THR D 3 74 ? 171.757 238.284 164.977 1.00 189.64 74 THR L CA 1
ATOM 13816 C C . THR D 3 74 ? 171.102 237.429 166.068 1.00 189.64 74 THR L C 1
ATOM 13817 O O . THR D 3 74 ? 171.469 236.243 166.184 1.00 189.64 74 THR L O 1
ATOM 13821 N N . ASP D 3 75 ? 170.173 238.012 166.834 1.00 185.66 75 ASP L N 1
ATOM 13822 C CA . ASP D 3 75 ? 169.494 237.276 167.934 1.00 185.66 75 ASP L CA 1
ATOM 13823 C C . ASP D 3 75 ? 168.004 237.113 167.614 1.00 185.66 75 ASP L C 1
ATOM 13824 O O . ASP D 3 75 ? 167.349 238.127 167.304 1.00 185.66 75 ASP L O 1
ATOM 13829 N N . PHE D 3 76 ? 167.503 235.875 167.689 1.00 176.74 76 PHE L N 1
ATOM 13830 C CA . PHE D 3 76 ? 166.071 235.573 167.423 1.00 176.74 76 PHE L CA 1
ATOM 13831 C C . PHE D 3 76 ? 165.532 234.664 168.534 1.00 176.74 76 PHE L C 1
ATOM 13832 O O . PHE D 3 76 ? 166.286 233.793 169.013 1.00 176.74 76 PHE L O 1
ATOM 13840 N N . ALA D 3 77 ? 164.269 234.860 168.926 1.00 175.67 77 ALA L N 1
ATOM 13841 C CA . ALA D 3 77 ? 163.651 234.032 169.989 1.00 175.67 77 ALA L CA 1
ATOM 13842 C C . ALA D 3 77 ? 162.419 233.306 169.437 1.00 175.67 77 ALA L C 1
ATOM 13843 O O . ALA D 3 77 ? 161.555 233.976 168.838 1.00 175.67 77 ALA L O 1
ATOM 13845 N N . ALA D 3 78 ? 162.351 231.985 169.635 1.00 158.66 78 ALA L N 1
ATOM 13846 C CA . ALA D 3 78 ? 161.201 231.177 169.162 1.00 158.66 78 ALA L CA 1
ATOM 13847 C C . ALA D 3 78 ? 160.848 230.116 170.212 1.00 158.66 78 ALA L C 1
ATOM 13848 O O . ALA D 3 78 ? 161.763 229.677 170.939 1.00 158.66 78 ALA L O 1
ATOM 13850 N N . ALA D 3 79 ? 159.571 229.727 170.283 1.00 145.80 79 ALA L N 1
ATOM 13851 C CA . ALA D 3 79 ? 159.117 228.696 171.246 1.00 145.80 79 ALA L CA 1
ATOM 13852 C C . ALA D 3 79 ? 158.570 227.489 170.474 1.00 145.80 79 ALA L C 1
ATOM 13853 O O . ALA D 3 79 ? 157.676 227.684 169.626 1.00 145.80 79 ALA L O 1
ATOM 13855 N N . ILE D 3 80 ? 159.094 226.293 170.758 1.00 134.96 80 ILE L N 1
ATOM 13856 C CA . ILE D 3 80 ? 158.650 225.050 170.058 1.00 134.96 80 ILE L CA 1
ATOM 13857 C C . ILE D 3 80 ? 157.174 224.781 170.378 1.00 134.96 80 ILE L C 1
ATOM 13858 O O . ILE D 3 80 ? 156.437 224.390 169.448 1.00 134.96 80 ILE L O 1
ATOM 13863 N N . ALA D 3 81 ? 156.764 225.162 171.599 1.00 133.05 81 ALA L N 1
ATOM 13864 C CA . ALA D 3 81 ? 155.400 224.989 172.162 1.00 133.05 81 ALA L CA 1
ATOM 13865 C C . ALA D 3 81 ? 155.071 223.495 172.224 1.00 133.05 81 ALA L C 1
ATOM 13866 O O . ALA D 3 81 ? 154.988 222.962 173.347 1.00 133.05 81 ALA L O 1
ATOM 13868 N N . ALA D 3 82 ? 154.895 222.845 171.070 1.00 126.07 82 ALA L N 1
ATOM 13869 C CA . ALA D 3 82 ? 154.657 221.385 171.103 1.00 126.07 82 ALA L CA 1
ATOM 13870 C C . ALA D 3 82 ? 155.927 220.758 171.685 1.00 126.07 82 ALA L C 1
ATOM 13871 O O . ALA D 3 82 ? 157.028 221.137 171.231 1.00 126.07 82 ALA L O 1
ATOM 13873 N N . VAL D 3 83 ? 155.787 219.845 172.649 1.00 118.35 83 VAL L N 1
ATOM 13874 C CA . VAL D 3 83 ? 156.993 219.236 173.288 1.00 118.35 83 VAL L CA 1
ATOM 13875 C C . VAL D 3 83 ? 156.906 217.709 173.222 1.00 118.35 83 VAL L C 1
ATOM 13876 O O . VAL D 3 83 ? 155.824 217.159 173.509 1.00 118.35 83 VAL L O 1
ATOM 13880 N N . GLU D 3 84 ? 158.018 217.067 172.856 1.00 120.92 84 GLU L N 1
ATOM 13881 C CA . GLU D 3 84 ? 158.087 215.586 172.763 1.00 120.92 84 GLU L CA 1
ATOM 13882 C C . GLU D 3 84 ? 159.283 215.098 173.588 1.00 120.92 84 GLU L C 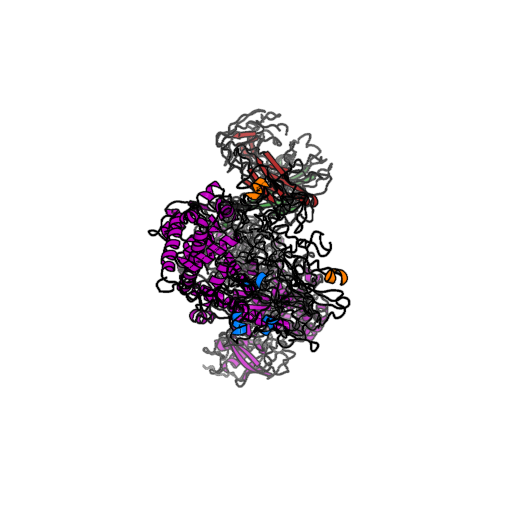1
ATOM 13883 O O . GLU D 3 84 ? 160.308 215.807 173.621 1.00 120.92 84 GLU L O 1
ATOM 13889 N N . ALA D 3 85 ? 159.145 213.930 174.223 1.00 112.96 85 ALA L N 1
ATOM 13890 C CA . ALA D 3 85 ? 160.223 213.325 175.042 1.00 112.96 85 ALA L CA 1
ATOM 13891 C C . ALA D 3 85 ? 161.429 212.997 174.150 1.00 112.96 85 ALA L C 1
ATOM 13892 O O . ALA D 3 85 ? 162.574 213.194 174.602 1.00 112.96 85 ALA L O 1
ATOM 13894 N N . GLU D 3 86 ? 161.161 212.545 172.919 1.00 119.54 86 GLU L N 1
ATOM 13895 C CA . GLU D 3 86 ? 162.182 212.134 171.915 1.00 119.54 86 GLU L CA 1
ATOM 13896 C C . GLU D 3 86 ? 163.118 213.301 171.572 1.00 119.54 86 GLU L C 1
ATOM 13897 O O . GLU D 3 86 ? 164.313 213.037 171.335 1.00 119.54 86 GLU L O 1
ATOM 13903 N N . ASP D 3 87 ? 162.604 214.534 171.548 1.00 128.36 87 ASP L N 1
ATOM 13904 C CA . ASP D 3 87 ? 163.447 215.700 171.172 1.00 128.36 87 ASP L CA 1
ATOM 13905 C C . ASP D 3 87 ? 164.306 216.139 172.365 1.00 128.36 87 ASP L C 1
ATOM 13906 O O . ASP D 3 87 ? 163.920 217.101 173.057 1.00 128.36 87 ASP L O 1
ATOM 13911 N N . ALA D 3 88 ? 165.429 215.442 172.575 1.00 120.82 88 ALA L N 1
ATOM 13912 C CA . ALA D 3 88 ? 166.409 215.764 173.640 1.00 120.82 88 ALA L CA 1
ATOM 13913 C C . ALA D 3 88 ? 167.819 215.733 173.034 1.00 120.82 88 ALA L C 1
ATOM 13914 O O . ALA D 3 88 ? 168.571 214.787 173.344 1.00 120.82 88 ALA L O 1
ATOM 13916 N N . ALA D 3 89 ? 168.159 216.727 172.204 1.00 132.59 89 ALA L N 1
ATOM 13917 C CA . ALA D 3 89 ? 169.481 216.768 171.531 1.00 132.59 89 ALA L CA 1
ATOM 13918 C C . ALA D 3 89 ? 169.869 218.213 171.191 1.00 132.59 89 ALA L C 1
ATOM 13919 O O . ALA D 3 89 ? 169.008 219.101 171.305 1.00 132.59 89 ALA L O 1
ATOM 13921 N N . ALA D 3 90 ? 171.138 218.434 170.830 1.00 139.39 90 ALA L N 1
ATOM 13922 C CA . ALA D 3 90 ? 171.629 219.783 170.463 1.00 139.39 90 ALA L CA 1
ATOM 13923 C C . ALA D 3 90 ? 170.998 220.223 169.135 1.00 139.39 90 ALA L C 1
ATOM 13924 O O . ALA D 3 90 ? 170.845 219.370 168.238 1.00 139.39 90 ALA L O 1
ATOM 13926 N N . TYR D 3 91 ? 170.663 221.514 169.023 1.00 144.44 91 TYR L N 1
ATOM 13927 C CA . TYR D 3 91 ? 170.030 222.095 167.807 1.00 144.44 91 TYR L CA 1
ATOM 13928 C C . TYR D 3 91 ? 170.874 223.265 167.288 1.00 144.44 91 TYR L C 1
ATOM 13929 O O . TYR D 3 91 ? 171.210 224.167 168.079 1.00 144.44 91 TYR L O 1
ATOM 13938 N N . TYR D 3 92 ? 171.174 223.255 165.985 1.00 154.77 92 TYR L N 1
ATOM 13939 C CA . TYR D 3 92 ? 172.014 224.305 165.349 1.00 154.77 92 TYR L CA 1
ATOM 13940 C C . TYR D 3 92 ? 171.174 225.132 164.368 1.00 154.77 92 TYR L C 1
ATOM 13941 O O . TYR D 3 92 ? 170.366 224.550 163.617 1.00 154.77 92 TYR L O 1
ATOM 13950 N N . CYS D 3 93 ? 171.371 226.454 164.389 1.00 166.84 93 CYS L N 1
ATOM 13951 C CA . CYS D 3 93 ? 170.626 227.400 163.514 1.00 166.84 93 CYS L CA 1
ATOM 13952 C C . CYS D 3 93 ? 171.552 227.905 162.401 1.00 166.84 93 CYS L C 1
ATOM 13953 O O . CYS D 3 93 ? 172.641 228.416 162.726 1.00 166.84 93 CYS L O 1
ATOM 13956 N N . ALA D 3 94 ? 171.128 227.765 161.140 0.60 177.38 94 ALA L N 1
ATOM 13957 C CA . ALA D 3 94 ? 171.937 228.228 159.987 0.60 177.38 94 ALA L CA 1
ATOM 13958 C C . ALA D 3 94 ? 171.131 229.236 159.158 0.60 177.38 94 ALA L C 1
ATOM 13959 O O . ALA D 3 94 ? 169.983 228.916 158.792 0.60 177.38 94 ALA L O 1
ATOM 13961 N N . GLN D 3 95 ? 171.720 230.403 158.875 1.00 186.19 95 GLN L N 1
ATOM 13962 C CA . GLN D 3 95 ? 171.044 231.457 158.069 1.00 186.19 95 GLN L CA 1
ATOM 13963 C C . GLN D 3 95 ? 170.943 230.998 156.610 1.00 186.19 95 GLN L C 1
ATOM 13964 O O . GLN D 3 95 ? 171.915 230.397 156.112 1.00 186.19 95 GLN L O 1
ATOM 13970 N N . ALA D 3 96 ? 169.806 231.270 155.959 0.50 196.58 96 ALA L N 1
ATOM 13971 C CA . ALA D 3 96 ? 169.603 230.887 154.541 0.50 196.58 96 ALA L CA 1
ATOM 13972 C C . ALA D 3 96 ? 170.087 232.013 153.619 0.50 196.58 96 ALA L C 1
ATOM 13973 O O . ALA D 3 96 ? 170.129 231.797 152.392 0.50 196.58 96 ALA L O 1
ATOM 13975 N N . ALA D 3 97 ? 170.436 233.168 154.197 1.00 203.00 97 ALA L N 1
ATOM 13976 C CA . ALA D 3 97 ? 170.907 234.334 153.412 1.00 203.00 97 ALA L CA 1
ATOM 13977 C C . ALA D 3 97 ? 172.215 233.990 152.690 1.00 203.00 97 ALA L C 1
ATOM 13978 O O . ALA D 3 97 ? 172.371 234.395 151.521 1.00 203.00 97 ALA L O 1
ATOM 13980 N N . ALA D 3 98 ? 173.110 233.267 153.370 1.00 189.81 98 ALA L N 1
ATOM 13981 C CA . ALA D 3 98 ? 174.418 232.872 152.795 1.00 189.81 98 ALA L CA 1
ATOM 13982 C C . ALA D 3 98 ? 174.640 231.375 153.031 1.00 189.81 98 ALA L C 1
ATOM 13983 O O . ALA D 3 98 ? 174.026 230.830 153.968 1.00 189.81 98 ALA L O 1
ATOM 13985 N N . ALA D 3 99 ? 175.487 230.740 152.215 1.00 185.43 99 ALA L N 1
ATOM 13986 C CA . ALA D 3 99 ? 175.754 229.289 152.359 1.00 185.43 99 ALA L CA 1
ATOM 13987 C C . ALA D 3 99 ? 176.831 229.062 153.427 1.00 185.43 99 ALA L C 1
ATOM 13988 O O . ALA D 3 99 ? 177.964 228.691 153.062 1.00 185.43 99 ALA L O 1
ATOM 13990 N N . ALA D 3 100 ? 176.474 229.279 154.697 1.00 176.69 100 ALA L N 1
ATOM 13991 C CA . ALA D 3 100 ? 177.397 229.084 155.839 1.00 176.69 100 ALA L CA 1
ATOM 13992 C C . ALA D 3 100 ? 176.624 228.450 157.002 1.00 176.69 100 ALA L C 1
ATOM 13993 O O . ALA D 3 100 ? 175.410 228.709 157.112 1.00 176.69 100 ALA L O 1
ATOM 13995 N N . ALA D 3 101 ? 177.307 227.656 157.831 1.00 177.65 101 ALA L N 1
ATOM 13996 C CA . ALA D 3 101 ? 176.657 226.998 158.988 1.00 177.65 101 ALA L CA 1
ATOM 13997 C C . ALA D 3 101 ? 177.370 227.407 160.282 1.00 177.65 101 ALA L C 1
ATOM 13998 O O . ALA D 3 101 ? 178.614 227.342 160.316 1.00 177.65 101 ALA L O 1
ATOM 14000 N N . THR D 3 102 ? 176.605 227.810 161.303 1.00 176.78 102 THR L N 1
ATOM 14001 C CA . THR D 3 102 ? 177.193 228.218 162.609 1.00 176.78 102 THR L CA 1
ATOM 14002 C C . THR D 3 102 ? 177.418 226.969 163.470 1.00 176.78 102 THR L C 1
ATOM 14003 O O . THR D 3 102 ? 176.683 226.793 164.463 1.00 176.78 102 THR L O 1
ATOM 14007 N N . PHE D 3 103 ? 178.400 226.145 163.091 1.00 162.90 103 PHE L N 1
ATOM 14008 C CA . PHE D 3 103 ? 178.740 224.890 163.813 1.00 162.90 103 PHE L CA 1
ATOM 14009 C C . PHE D 3 103 ? 179.535 225.211 165.085 1.00 162.90 103 PHE L C 1
ATOM 14010 O O . PHE D 3 103 ? 180.092 226.322 165.187 1.00 162.90 103 PHE L O 1
ATOM 14018 N N . GLY D 3 104 ? 179.578 224.255 166.019 1.00 155.86 104 GLY L N 1
ATOM 14019 C CA . GLY D 3 104 ? 180.304 224.421 167.293 1.00 155.86 104 GLY L CA 1
ATOM 14020 C C . GLY D 3 104 ? 179.444 225.074 168.361 1.00 155.86 104 GLY L C 1
ATOM 14021 O O . GLY D 3 104 ? 179.961 225.309 169.471 1.00 155.86 104 GLY L O 1
ATOM 14022 N N . ALA D 3 105 ? 178.178 225.360 168.039 1.00 151.52 105 ALA L N 1
ATOM 14023 C CA . ALA D 3 105 ? 177.246 225.972 169.014 1.00 151.52 105 ALA L CA 1
ATOM 14024 C C . ALA D 3 105 ? 176.305 224.890 169.556 1.00 151.52 105 A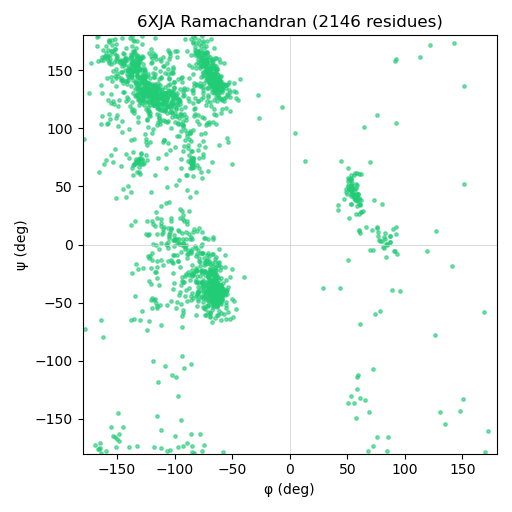LA L C 1
ATOM 14025 O O . ALA D 3 105 ? 176.786 223.992 170.274 1.00 151.52 105 ALA L O 1
ATOM 14027 N N . GLY D 3 106 ? 175.016 224.985 169.218 1.00 145.15 106 GLY L N 1
ATOM 14028 C CA . GLY D 3 106 ? 174.012 223.993 169.650 1.00 145.15 106 GLY L CA 1
ATOM 14029 C C . GLY D 3 106 ? 173.340 224.380 170.956 1.00 145.15 106 GLY L C 1
ATOM 14030 O O . GLY D 3 106 ? 173.932 225.172 171.716 1.00 145.15 106 GLY L O 1
ATOM 14031 N N . THR D 3 107 ? 172.145 223.835 171.204 1.00 139.11 107 THR L N 1
ATOM 14032 C CA . THR D 3 107 ? 171.385 224.105 172.454 1.00 139.11 107 THR L CA 1
ATOM 14033 C C . THR D 3 107 ? 171.029 222.769 173.116 1.00 139.11 107 THR L C 1
ATOM 14034 O O . THR D 3 107 ? 170.500 221.890 172.408 1.00 139.11 107 THR L O 1
ATOM 14038 N N . ARG D 3 108 ? 171.309 222.627 174.415 1.00 119.26 108 ARG L N 1
ATOM 14039 C CA . ARG D 3 108 ? 170.995 221.362 175.133 1.00 119.26 108 ARG L CA 1
ATOM 14040 C C . ARG D 3 108 ? 169.588 221.449 175.736 1.00 119.26 108 ARG L C 1
ATOM 14041 O O . ARG D 3 108 ? 169.469 221.898 176.894 1.00 119.26 108 ARG L O 1
ATOM 14049 N N . ALA D 3 109 ? 168.570 221.031 174.976 0.70 122.10 109 ALA L N 1
ATOM 14050 C CA . ALA D 3 109 ? 167.170 221.044 175.463 0.70 122.10 109 ALA L CA 1
ATOM 14051 C C . ALA D 3 109 ? 166.868 219.726 176.185 0.70 122.10 109 ALA L C 1
ATOM 14052 O O . ALA D 3 109 ? 166.108 218.909 175.628 0.70 122.10 109 ALA L O 1
ATOM 14054 N N . GLU D 3 110 ? 167.297 219.826 177.423 1.00 110.05 110 GLU L N 1
ATOM 14055 C CA . GLU D 3 110 ? 167.214 218.749 178.386 1.00 110.05 110 GLU L CA 1
ATOM 14056 C C . GLU D 3 110 ? 165.777 218.563 178.878 1.00 110.05 110 GLU L C 1
ATOM 14057 O O . GLU D 3 110 ? 164.810 219.289 178.518 1.00 110.05 110 GLU L O 1
ATOM 14063 N N . ALA D 3 111 ? 165.668 217.703 179.859 1.00 104.55 111 ALA L N 1
ATOM 14064 C CA . ALA D 3 111 ? 164.311 217.402 180.306 1.00 104.55 111 ALA L CA 1
ATOM 14065 C C . ALA D 3 111 ? 164.182 217.147 181.812 1.00 104.55 111 ALA L C 1
ATOM 14066 O O . ALA D 3 111 ? 165.084 216.521 182.403 1.00 104.55 111 ALA L O 1
ATOM 14068 N N . LYS D 3 112 ? 163.075 217.634 182.386 0.50 97.58 112 LYS L N 1
ATOM 14069 C CA . LYS D 3 112 ? 162.790 217.525 183.841 0.50 97.58 112 LYS L CA 1
ATOM 14070 C C . LYS D 3 112 ? 161.607 216.577 184.053 0.50 97.58 112 LYS L C 1
ATOM 14071 O O . LYS D 3 112 ? 160.565 216.759 183.394 0.50 97.58 112 LYS L O 1
ATOM 14077 N N . ARG D 3 113 ? 161.791 215.606 184.948 1.00 100.20 113 ARG L N 1
ATOM 14078 C CA . ARG D 3 113 ? 160.772 214.575 185.280 1.00 100.20 113 ARG L CA 1
ATOM 14079 C C . ARG D 3 113 ? 161.075 214.018 186.676 1.00 100.20 113 ARG L C 1
ATOM 14080 O O . ARG D 3 113 ? 162.119 214.388 187.255 1.00 100.20 113 ARG L O 1
ATOM 14088 N N . THR D 3 114 ? 160.202 213.150 187.200 1.00 99.26 114 THR L N 1
ATOM 14089 C CA . THR D 3 114 ? 160.456 212.551 188.538 1.00 99.26 114 THR L CA 1
ATOM 14090 C C . THR D 3 114 ? 161.797 211.810 188.474 1.00 99.26 114 THR L C 1
ATOM 14091 O O . THR D 3 114 ? 162.015 211.065 187.490 1.00 99.26 114 THR L O 1
ATOM 14095 N N . VAL D 3 115 ? 162.666 212.060 189.459 1.00 98.32 115 VAL L N 1
ATOM 14096 C CA . VAL D 3 115 ? 164.033 211.461 189.519 1.00 98.32 115 VAL L CA 1
ATOM 14097 C C . VAL D 3 115 ? 163.931 209.934 189.606 1.00 98.32 115 VAL L C 1
ATOM 14098 O O . VAL D 3 115 ? 163.957 209.405 190.735 1.00 98.32 115 VAL L O 1
ATOM 14102 N N . ALA D 3 116 ? 163.823 209.264 188.456 1.00 95.03 116 ALA L N 1
ATOM 14103 C CA . ALA D 3 116 ? 163.755 207.785 188.428 1.00 95.03 116 ALA L CA 1
ATOM 14104 C C . ALA D 3 116 ? 165.089 207.223 188.931 1.00 95.03 116 ALA L C 1
ATOM 14105 O O . ALA D 3 116 ? 166.139 207.801 188.587 1.00 95.03 116 ALA L O 1
ATOM 14107 N N . ALA D 3 117 ? 165.045 206.144 189.718 1.00 91.79 117 ALA L N 1
ATOM 14108 C CA . ALA D 3 117 ? 166.279 205.528 190.259 1.00 91.79 117 ALA L CA 1
ATOM 14109 C C . ALA D 3 117 ? 167.121 204.967 189.108 1.00 91.79 117 ALA L C 1
ATOM 14110 O O . ALA D 3 117 ? 166.531 204.407 188.163 1.00 91.79 117 ALA L O 1
ATOM 14112 N N . PRO D 3 118 ? 168.466 205.090 189.142 1.00 85.11 118 PRO L N 1
ATOM 14113 C CA . PRO D 3 118 ? 169.326 204.569 188.082 1.00 85.11 118 PRO L CA 1
ATOM 14114 C C . PRO D 3 118 ? 169.905 203.206 188.489 1.00 85.11 118 PRO L C 1
ATOM 14115 O O . PRO D 3 118 ? 170.494 203.116 189.551 1.00 85.11 118 PRO L O 1
ATOM 14119 N N . SER D 3 119 ? 169.722 202.193 187.637 0.70 79.53 119 SER L N 1
ATOM 14120 C CA . SER D 3 119 ? 170.226 200.823 187.921 0.70 79.53 119 SER L CA 1
ATOM 14121 C C . SER D 3 119 ? 171.759 200.824 187.964 0.70 79.53 119 SER L C 1
ATOM 14122 O O . SER D 3 119 ? 172.374 201.538 187.147 0.70 79.53 119 SER L O 1
ATOM 14125 N N . VAL D 3 120 ? 172.339 200.050 188.887 1.00 77.04 120 VAL L N 1
ATOM 14126 C CA . VAL D 3 120 ? 173.823 199.955 189.029 1.00 77.04 120 VAL L CA 1
ATOM 14127 C C . VAL D 3 120 ? 174.247 198.510 188.742 1.00 77.04 120 VAL L C 1
ATOM 14128 O O . VAL D 3 120 ? 173.653 197.590 189.338 1.00 77.04 120 VAL L O 1
ATOM 14132 N N . PHE D 3 121 ? 175.239 198.331 187.863 1.00 79.16 121 PHE L N 1
ATOM 14133 C CA . PHE D 3 121 ? 175.735 196.978 187.493 1.00 79.16 121 PHE L CA 1
ATOM 14134 C C . PHE D 3 121 ? 177.250 196.905 187.715 1.00 79.16 121 PHE L C 1
ATOM 14135 O O . PHE D 3 121 ? 177.953 197.881 187.399 1.00 79.16 121 PHE L O 1
ATOM 14143 N N . ILE D 3 122 ? 177.728 195.780 188.254 1.00 79.68 122 ILE L N 1
ATOM 14144 C CA . ILE D 3 122 ? 179.188 195.586 188.504 1.00 79.68 122 ILE L CA 1
ATOM 14145 C C . ILE D 3 122 ? 179.677 194.431 187.623 1.00 79.68 122 ILE L C 1
ATOM 14146 O O . ILE D 3 122 ? 179.041 193.359 187.652 1.00 79.68 122 ILE L O 1
ATOM 14151 N N . PHE D 3 123 ? 180.764 194.646 186.874 1.00 78.30 123 PHE L N 1
ATOM 14152 C CA . PHE D 3 123 ? 181.309 193.588 185.982 1.00 78.30 123 PHE L CA 1
ATOM 14153 C C . PHE D 3 123 ? 182.694 193.154 186.474 1.00 78.30 123 PHE L C 1
ATOM 14154 O O . PHE D 3 123 ? 183.580 194.016 186.635 1.00 78.30 123 PHE L O 1
ATOM 14162 N N . PRO D 3 124 ? 182.887 191.769 186.867 1.00 80.71 124 PRO L N 1
ATOM 14163 C CA . PRO D 3 124 ? 184.100 190.742 187.473 1.00 80.71 124 PRO L CA 1
ATOM 14164 C C . PRO D 3 124 ? 185.356 190.669 186.596 1.00 80.71 124 PRO L C 1
ATOM 14165 O O . PRO D 3 124 ? 185.404 191.342 185.582 1.00 80.71 124 PRO L O 1
ATOM 14169 N N . PRO D 3 125 ? 186.371 189.859 186.971 1.00 85.44 125 PRO L N 1
ATOM 14170 C CA . PRO D 3 125 ? 187.594 189.729 186.176 1.00 85.44 125 PRO L CA 1
ATOM 14171 C C . PRO D 3 125 ? 187.268 189.088 184.819 1.00 85.44 125 PRO L C 1
ATOM 14172 O O . PRO D 3 125 ? 186.430 188.205 184.776 1.00 85.44 125 PRO L O 1
ATOM 14176 N N . SER D 3 126 ? 187.937 189.550 183.759 1.00 90.02 126 SER L N 1
ATOM 14177 C CA . SER D 3 126 ? 187.708 189.024 182.388 1.00 90.02 126 SER L CA 1
ATOM 14178 C C . SER D 3 126 ? 188.990 188.371 181.863 1.00 90.02 126 SER L C 1
ATOM 14179 O O . SER D 3 126 ? 190.069 188.974 182.024 1.00 90.02 126 SER L O 1
ATOM 14182 N N . ASP D 3 127 ? 188.867 187.185 181.256 0.60 94.72 127 ASP L N 1
ATOM 14183 C CA . ASP D 3 127 ? 190.044 186.462 180.702 0.60 94.72 127 ASP L CA 1
ATOM 14184 C C . ASP D 3 127 ? 190.679 187.318 179.600 0.60 94.72 127 ASP L C 1
ATOM 14185 O O . ASP D 3 127 ? 191.922 187.371 179.538 0.60 94.72 127 ASP L O 1
ATOM 14190 N N . GLU D 3 128 ? 189.851 187.952 178.764 1.00 90.16 128 GLU L N 1
ATOM 14191 C CA . GLU D 3 128 ? 190.353 188.841 177.682 1.00 90.16 128 GLU L CA 1
ATOM 14192 C C . GLU D 3 128 ? 191.012 190.071 178.320 1.00 90.16 128 GLU L C 1
ATOM 14193 O O . GLU D 3 128 ? 190.498 190.523 179.369 1.00 90.16 128 GLU L O 1
ATOM 14199 N N . GLN D 3 129 ? 192.137 190.513 177.733 1.00 89.03 129 GLN L N 1
ATOM 14200 C CA . GLN D 3 129 ? 192.986 191.689 178.106 1.00 89.03 129 GLN L CA 1
ATOM 14201 C C . GLN D 3 129 ? 193.916 191.369 179.288 1.00 89.03 129 GLN L C 1
ATOM 14202 O O . GLN D 3 129 ? 194.634 192.288 179.729 1.00 89.03 129 GLN L O 1
ATOM 14208 N N . LEU D 3 130 ? 193.904 190.124 179.778 1.00 95.72 130 LEU L N 1
ATOM 14209 C CA . LEU D 3 130 ? 194.794 189.706 180.896 1.00 95.72 130 LEU L CA 1
ATOM 14210 C C . LEU D 3 130 ? 196.251 189.768 180.424 1.00 95.72 130 LEU L C 1
ATOM 14211 O O . LEU D 3 130 ? 197.118 190.183 181.220 1.00 95.72 130 LEU L O 1
ATOM 14216 N N . LYS D 3 131 ? 196.493 189.369 179.170 1.00 97.39 131 LYS L N 1
ATOM 14217 C CA . LYS D 3 131 ? 197.855 189.357 178.569 1.00 97.39 131 LYS L CA 1
ATOM 14218 C C . LYS D 3 131 ? 198.405 190.788 178.529 1.00 97.39 131 LYS L C 1
ATOM 14219 O O . LYS D 3 131 ? 199.610 190.964 178.793 1.00 97.39 131 LYS L O 1
ATOM 14225 N N . SER D 3 132 ? 197.547 191.763 178.212 1.00 93.49 132 SER L N 1
ATOM 14226 C CA . SER D 3 132 ? 197.953 193.193 178.157 1.00 93.49 132 SER L CA 1
ATOM 14227 C C . SER D 3 132 ? 198.411 193.650 179.548 1.00 93.49 132 SER L C 1
ATOM 14228 O O . SER D 3 132 ? 199.393 194.414 179.627 1.00 93.49 132 SER L O 1
ATOM 14231 N N . GLY D 3 133 ? 197.716 193.193 180.594 1.00 95.66 133 GLY L N 1
ATOM 14232 C CA . GLY D 3 133 ? 198.039 193.541 181.992 1.00 95.66 133 GLY L CA 1
ATOM 14233 C C . GLY D 3 133 ? 197.290 194.778 182.454 1.00 95.66 133 GLY L C 1
ATOM 14234 O O . GLY D 3 133 ? 197.393 195.117 183.649 1.00 95.66 133 GLY L O 1
ATOM 14235 N N . THR D 3 134 ? 196.561 195.427 181.541 1.00 95.10 134 THR L N 1
ATOM 14236 C CA . THR D 3 134 ? 195.756 196.625 181.897 1.00 95.10 134 THR L CA 1
ATOM 14237 C C . THR D 3 134 ? 194.384 196.156 182.392 1.00 95.10 134 THR L C 1
ATOM 14238 O O . THR D 3 134 ? 193.395 196.357 181.659 1.00 95.10 134 THR L O 1
ATOM 14242 N N . ALA D 3 135 ? 194.340 195.548 183.582 1.00 91.79 135 ALA L N 1
ATOM 14243 C CA . ALA D 3 135 ? 193.077 195.042 184.171 1.00 91.79 135 ALA L CA 1
ATOM 14244 C C . ALA D 3 135 ? 192.123 196.213 184.433 1.00 91.79 135 ALA L C 1
ATOM 14245 O O . ALA D 3 135 ? 192.519 197.150 185.154 1.00 91.79 135 ALA L O 1
ATOM 14247 N N . SER D 3 136 ? 190.915 196.151 183.864 1.00 85.91 136 SER L N 1
ATOM 14248 C CA . SER D 3 136 ? 189.907 197.230 184.038 1.00 85.91 136 SER L CA 1
ATOM 14249 C C . SER D 3 136 ? 188.608 196.663 184.624 1.00 85.91 136 SER L C 1
ATOM 14250 O O . SER D 3 136 ? 188.144 195.615 184.134 1.00 85.91 136 SER L O 1
ATOM 14253 N N . VAL D 3 137 ? 188.056 197.339 185.637 1.00 86.81 137 VAL L N 1
ATOM 14254 C CA . VAL D 3 137 ? 186.775 196.917 186.281 1.00 86.81 137 VAL L CA 1
ATOM 14255 C C . VAL D 3 137 ? 185.713 197.959 185.914 1.00 86.81 137 VAL L C 1
ATOM 14256 O O . VAL D 3 137 ? 185.977 199.162 186.112 1.00 86.81 137 VAL L O 1
ATOM 14260 N N . VAL D 3 138 ? 184.563 197.515 185.397 1.00 79.28 138 VAL L N 1
ATOM 14261 C CA . VAL D 3 138 ? 183.499 198.471 184.966 1.00 79.28 138 VAL L CA 1
ATOM 14262 C C . VAL D 3 138 ? 182.191 198.210 185.723 1.00 79.28 138 VAL L C 1
ATOM 14263 O O . VAL D 3 138 ? 181.759 197.042 185.789 1.00 79.28 138 VAL L O 1
ATOM 14267 N N . CYS D 3 139 ? 181.602 199.280 186.267 1.00 76.46 139 CYS L N 1
ATOM 14268 C CA . CYS D 3 139 ? 180.297 199.247 186.980 1.00 76.46 139 CYS L CA 1
ATOM 14269 C C . CYS D 3 139 ? 179.348 200.140 186.171 1.00 76.46 139 CYS L C 1
ATOM 14270 O O . CYS D 3 139 ? 179.723 201.302 185.918 1.00 76.46 139 CYS L O 1
ATOM 14273 N N . LEU D 3 140 ? 178.171 199.635 185.786 1.00 77.26 140 LEU L N 1
ATOM 14274 C CA . LEU D 3 140 ? 177.282 200.423 184.886 1.00 77.26 140 LEU L CA 1
ATOM 14275 C C . LEU D 3 140 ? 175.945 200.800 185.534 1.00 77.26 140 LEU L C 1
ATOM 14276 O O . LEU D 3 140 ? 175.288 199.918 186.122 1.00 77.26 140 LEU L O 1
ATOM 14281 N N . LEU D 3 141 ? 175.552 202.067 185.375 1.00 77.13 141 LEU L N 1
ATOM 14282 C CA . LEU D 3 141 ? 174.264 202.601 185.892 1.00 77.13 141 LEU L CA 1
ATOM 14283 C C . LEU D 3 141 ? 173.660 203.488 184.796 1.00 77.13 141 LEU L C 1
ATOM 14284 O O . LEU D 3 141 ? 174.274 204.525 184.473 1.00 77.13 141 LEU L O 1
ATOM 14289 N N . ASN D 3 142 ? 172.508 203.088 184.248 1.00 83.91 142 ASN L N 1
ATOM 14290 C CA . ASN D 3 142 ? 171.862 203.826 183.128 1.00 83.91 142 ASN L CA 1
ATOM 14291 C C . ASN D 3 142 ? 170.373 204.049 183.418 1.00 83.91 142 ASN L C 1
ATOM 14292 O O . ASN D 3 142 ? 169.833 203.361 184.308 1.00 83.91 142 ASN L O 1
ATOM 14297 N N . ASN D 3 143 ? 169.760 204.997 182.695 1.00 89.50 143 ASN L N 1
ATOM 14298 C CA . ASN D 3 143 ? 168.321 205.360 182.836 1.00 89.50 143 ASN L CA 1
ATOM 14299 C C . ASN D 3 143 ? 168.036 205.845 184.262 1.00 89.50 143 ASN L C 1
ATOM 14300 O O . ASN D 3 143 ? 166.962 205.509 184.798 1.00 89.50 143 ASN L O 1
ATOM 14305 N N . PHE D 3 144 ? 168.971 206.606 184.840 1.00 91.52 144 PHE L N 1
ATOM 14306 C CA . PHE D 3 144 ? 168.832 207.153 186.214 1.00 91.52 144 PHE L CA 1
ATOM 14307 C C . PHE D 3 144 ? 168.846 208.683 186.148 1.00 91.52 144 PHE L C 1
ATOM 14308 O O . PHE D 3 144 ? 169.775 209.243 185.532 1.00 91.52 144 PHE L O 1
ATOM 14316 N N . TYR D 3 145 ? 167.855 209.335 186.763 1.00 93.50 145 TYR L N 1
ATOM 14317 C CA . TYR D 3 145 ? 167.812 210.822 186.777 1.00 93.50 145 TYR L CA 1
ATOM 14318 C C . TYR D 3 145 ? 167.817 211.319 188.229 1.00 93.50 145 TYR L C 1
ATOM 14319 O O . TYR D 3 145 ? 167.020 210.785 189.024 1.00 93.50 145 TYR L O 1
ATOM 14328 N N . PRO D 3 146 ? 168.696 212.263 188.646 1.00 94.47 146 PRO L N 1
ATOM 14329 C CA . PRO D 3 146 ? 169.018 213.508 187.923 1.00 94.47 146 PRO L CA 1
ATOM 14330 C C . PRO D 3 146 ? 170.031 213.371 186.773 1.00 94.47 146 PRO L C 1
ATOM 14331 O O . PRO D 3 146 ? 170.687 212.348 186.695 1.00 94.47 146 PRO L O 1
ATOM 14335 N N . ARG D 3 147 ? 170.125 214.398 185.921 1.00 96.35 147 ARG L N 1
ATOM 14336 C CA . ARG D 3 147 ? 171.049 214.380 184.754 1.00 96.35 147 ARG L CA 1
ATOM 14337 C C . ARG D 3 147 ? 172.493 214.240 185.251 1.00 96.35 147 ARG L C 1
ATOM 14338 O O . ARG D 3 147 ? 173.261 213.487 184.621 1.00 96.35 147 ARG L O 1
ATOM 14346 N N . GLU D 3 148 ? 172.838 214.947 186.332 1.00 95.01 148 GLU L N 1
ATOM 14347 C CA . GLU D 3 148 ? 174.211 214.894 186.904 1.00 95.01 148 GLU L CA 1
ATOM 14348 C C . GLU D 3 148 ? 174.253 213.845 188.021 1.00 95.01 148 GLU L C 1
ATOM 14349 O O . GLU D 3 148 ? 173.538 214.025 189.026 1.00 95.01 148 GLU L O 1
ATOM 14355 N N . ALA D 3 149 ? 175.057 212.793 187.841 1.00 90.99 149 ALA L N 1
ATOM 14356 C CA . ALA D 3 149 ? 175.170 211.720 188.857 1.00 90.99 149 ALA L CA 1
ATOM 14357 C C . ALA D 3 149 ? 176.610 211.638 189.376 1.00 90.99 149 ALA L C 1
ATOM 14358 O O . ALA D 3 149 ? 177.533 211.530 188.546 1.00 90.99 149 ALA L O 1
ATOM 14360 N N . LYS D 3 150 ? 176.782 211.693 190.701 1.00 89.78 150 LYS L N 1
ATOM 14361 C CA . LYS D 3 150 ? 178.131 211.588 191.320 1.00 89.78 150 LYS L CA 1
ATOM 14362 C C . LYS D 3 150 ? 178.577 210.122 191.275 1.00 89.78 150 LYS L C 1
ATOM 14363 O O . LYS D 3 150 ? 177.747 209.247 191.593 1.00 89.78 150 LYS L O 1
ATOM 14369 N N . VAL D 3 151 ? 179.834 209.869 190.898 1.00 87.41 151 VAL L N 1
ATOM 14370 C CA . VAL D 3 151 ? 180.352 208.470 190.832 1.00 87.41 151 VAL L CA 1
ATOM 14371 C C . VAL D 3 151 ? 181.506 208.322 191.830 1.00 87.41 151 VAL L C 1
ATOM 14372 O O . VAL D 3 151 ? 182.458 209.124 191.756 1.00 87.41 151 VAL L O 1
ATOM 14376 N N . GLN D 3 152 ? 181.640 207.166 192.462 1.00 91.49 152 GLN L N 1
ATOM 14377 C CA . GLN D 3 152 ? 182.922 207.023 193.198 1.00 91.49 152 GLN L CA 1
ATOM 14378 C C . GLN D 3 152 ? 183.512 205.640 192.898 1.00 91.49 152 GLN L C 1
ATOM 14379 O O . GLN D 3 152 ? 182.768 204.782 192.382 1.00 91.49 152 GLN L O 1
ATOM 14385 N N . TRP D 3 153 ? 184.792 205.437 193.217 1.00 96.11 153 TRP L N 1
ATOM 14386 C CA . TRP D 3 153 ? 185.403 204.088 193.084 1.00 96.11 153 TRP L CA 1
ATOM 14387 C C . TRP D 3 153 ? 186.079 203.716 194.408 1.00 96.11 153 TRP L C 1
ATOM 14388 O O . TRP D 3 153 ? 186.898 204.520 194.894 1.00 96.11 153 TRP L O 1
ATOM 14399 N N . LYS D 3 154 ? 185.747 202.548 194.965 0.70 100.17 154 LYS L N 1
ATOM 14400 C CA . LYS D 3 154 ? 186.370 202.105 196.240 0.70 100.17 154 LYS L CA 1
ATOM 14401 C C . LYS D 3 154 ? 187.106 200.783 196.001 0.70 100.17 154 LYS L C 1
ATOM 14402 O O . LYS D 3 154 ? 186.462 199.829 195.523 0.70 100.17 154 LYS L O 1
ATOM 14408 N N . VAL D 3 155 ? 188.401 200.739 196.325 1.00 103.87 155 VAL L N 1
ATOM 14409 C CA . VAL D 3 155 ? 189.204 199.492 196.155 1.00 103.87 155 VAL L CA 1
ATOM 14410 C C . VAL D 3 155 ? 189.818 199.131 197.513 1.00 103.87 155 VAL L C 1
ATOM 14411 O O . VAL D 3 155 ? 190.520 199.985 198.088 1.00 103.87 155 VAL L O 1
ATOM 14415 N N . ASP D 3 156 ? 189.538 197.921 198.012 1.00 110.21 156 ASP L N 1
ATOM 14416 C CA . ASP D 3 156 ? 190.063 197.450 199.326 1.00 110.21 156 ASP L CA 1
ATOM 14417 C C . ASP D 3 156 ? 189.696 198.447 200.436 1.00 110.21 156 ASP L C 1
ATOM 14418 O O . ASP D 3 156 ? 190.584 198.759 201.255 1.00 110.21 156 ASP L O 1
ATOM 14423 N N . ASN D 3 157 ? 188.448 198.939 200.436 1.00 109.62 157 ASN L N 1
ATOM 14424 C CA . ASN D 3 157 ? 187.926 199.931 201.420 1.00 109.62 157 ASN L CA 1
ATOM 14425 C C . ASN D 3 157 ? 188.724 201.242 201.352 1.00 109.62 157 ASN L C 1
ATOM 14426 O O . ASN D 3 157 ? 188.898 201.876 202.412 1.00 109.62 157 ASN L O 1
ATOM 14431 N N . ALA D 3 158 ? 189.186 201.631 200.157 1.00 103.87 158 ALA L N 1
ATOM 14432 C CA . ALA D 3 158 ? 189.952 202.885 199.966 1.00 103.87 158 ALA L CA 1
ATOM 14433 C C . ALA D 3 158 ? 189.374 203.661 198.777 1.00 103.87 158 ALA L C 1
ATOM 14434 O O . ALA D 3 158 ? 189.103 203.029 197.737 1.00 103.87 158 ALA L O 1
ATOM 14436 N N . LEU D 3 159 ? 189.197 204.976 198.929 1.00 101.72 159 LEU L N 1
ATOM 14437 C CA . LEU D 3 159 ? 188.642 205.822 197.838 1.00 101.72 159 LEU L CA 1
ATOM 14438 C C . LEU D 3 159 ? 189.629 205.857 196.665 1.00 101.72 159 LEU L C 1
ATOM 14439 O O . LEU D 3 159 ? 190.848 205.896 196.920 1.00 101.72 159 LEU L O 1
ATOM 14444 N N . GLN D 3 160 ? 189.110 205.841 195.432 1.00 103.40 160 GLN L N 1
ATOM 14445 C CA . GLN D 3 160 ? 189.959 205.880 194.210 1.00 103.40 160 GLN L CA 1
ATOM 14446 C C . GLN D 3 160 ? 189.598 207.122 193.387 1.00 103.40 160 GLN L C 1
ATOM 14447 O O . GLN D 3 160 ? 188.394 207.343 193.151 1.00 103.40 160 GLN L O 1
ATOM 14453 N N . SER D 3 161 ? 190.606 207.896 192.972 1.00 98.57 161 SER L N 1
ATOM 14454 C CA . SER D 3 161 ? 190.373 209.130 192.175 1.00 98.57 161 SER L CA 1
ATOM 14455 C C . SER D 3 161 ? 191.389 209.224 191.030 1.00 98.57 161 SER L C 1
ATOM 14456 O O . SER D 3 161 ? 192.474 208.621 191.148 1.00 98.57 161 SER L O 1
ATOM 14459 N N . GLY D 3 162 ? 191.037 209.956 189.965 1.00 97.95 162 GLY L N 1
ATOM 14460 C CA . GLY D 3 162 ? 191.900 210.164 188.783 1.00 97.95 162 GLY L CA 1
ATOM 14461 C C . GLY D 3 162 ? 191.928 208.993 187.810 1.00 97.95 162 GLY L C 1
ATOM 14462 O O . GLY D 3 162 ? 191.601 209.214 186.627 1.00 97.95 162 GLY L O 1
ATOM 14463 N N . ASN D 3 163 ? 192.299 207.794 188.272 1.00 97.66 163 ASN L N 1
ATOM 14464 C CA . ASN D 3 163 ? 192.370 206.599 187.387 1.00 97.66 163 ASN L CA 1
ATOM 14465 C C . ASN D 3 163 ? 190.976 206.285 186.833 1.00 97.66 163 ASN L C 1
ATOM 14466 O O . ASN D 3 163 ? 190.882 205.937 185.639 1.00 97.66 163 ASN L O 1
ATOM 14471 N N . SER D 3 164 ? 189.941 206.405 187.669 1.00 93.37 164 SER L N 1
ATOM 14472 C CA . SER D 3 164 ? 188.548 206.109 187.239 1.00 93.37 164 SER L CA 1
ATOM 14473 C C . SER D 3 164 ? 188.115 207.092 186.145 1.00 93.37 164 SER L C 1
ATOM 14474 O O . SER D 3 164 ? 188.453 208.288 186.254 1.00 93.37 164 SER L O 1
ATOM 14477 N N . GLN D 3 165 ? 187.398 206.593 185.133 1.00 86.70 165 GLN L N 1
ATOM 14478 C CA . GLN D 3 165 ? 186.908 207.437 184.010 1.00 86.70 165 GLN L CA 1
ATOM 14479 C C . GLN D 3 165 ? 185.381 207.329 183.930 1.00 86.70 165 GLN L C 1
ATOM 14480 O O . GLN D 3 165 ? 184.868 206.194 183.977 1.00 86.70 165 GLN L O 1
ATOM 14486 N N . GLU D 3 166 ? 184.690 208.468 183.817 1.00 79.82 166 GLU L N 1
ATOM 14487 C CA . GLU D 3 166 ? 183.204 208.474 183.737 1.00 79.82 166 GLU L CA 1
ATOM 14488 C C . GLU D 3 166 ? 182.763 209.051 182.387 1.00 79.82 166 GLU L C 1
ATOM 14489 O O . GLU D 3 166 ? 183.239 210.145 182.027 1.00 79.82 166 GLU L O 1
ATOM 14495 N N . SER D 3 167 ? 181.886 208.333 181.679 1.00 71.85 167 SER L N 1
ATOM 14496 C CA . SER D 3 167 ? 181.357 208.781 180.364 1.00 71.85 167 SER L CA 1
ATOM 14497 C C . SER D 3 167 ? 179.832 208.899 180.447 1.00 71.85 167 SER L C 1
ATOM 14498 O O . SER D 3 167 ? 179.196 207.947 180.941 1.00 71.85 167 SER L O 1
ATOM 14501 N N . VAL D 3 168 ? 179.271 210.019 179.979 1.00 71.68 168 VAL L N 1
ATOM 14502 C CA . VAL D 3 168 ? 177.792 210.221 180.037 1.00 71.68 168 VAL L CA 1
ATOM 14503 C C . VAL D 3 168 ? 177.213 210.139 178.620 1.00 71.68 168 VAL L C 1
ATOM 14504 O O . VAL D 3 168 ? 177.648 210.921 177.752 1.00 71.68 168 VAL L O 1
ATOM 14508 N N . THR D 3 169 ? 176.264 209.220 178.414 1.00 78.91 169 THR L N 1
ATOM 14509 C CA . THR D 3 169 ? 175.592 209.028 177.102 1.00 78.91 169 THR L CA 1
ATOM 14510 C C . THR D 3 169 ? 174.551 210.132 176.889 1.00 78.91 169 THR L C 1
ATOM 14511 O O . THR D 3 169 ? 174.105 210.722 177.893 1.00 78.91 169 THR L O 1
ATOM 14515 N N . GLU D 3 170 ? 174.186 210.393 175.629 1.00 97.31 170 GLU L N 1
ATOM 14516 C CA . GLU D 3 170 ? 173.160 211.420 175.299 1.00 97.31 170 GLU L CA 1
ATOM 14517 C C . GLU D 3 170 ? 171.808 210.957 175.856 1.00 97.31 170 GLU L C 1
ATOM 14518 O O . GLU D 3 170 ? 171.541 209.739 175.826 1.00 97.31 170 GLU L O 1
ATOM 14524 N N . GLN D 3 171 ? 170.979 211.898 176.318 1.00 100.26 171 GLN L N 1
ATOM 14525 C CA . GLN D 3 171 ? 169.661 211.547 176.911 1.00 100.26 171 GLN L CA 1
ATOM 14526 C C . GLN D 3 171 ? 168.804 210.832 175.862 1.00 100.26 171 GLN L C 1
ATOM 14527 O O . GLN D 3 171 ? 168.757 211.307 174.711 1.00 100.26 171 GLN L O 1
ATOM 14533 N N . ASP D 3 172 ? 168.154 209.733 176.260 1.00 103.76 172 ASP L N 1
ATOM 14534 C CA . ASP D 3 172 ? 167.264 208.971 175.344 1.00 103.76 172 ASP L CA 1
ATOM 14535 C C . ASP D 3 172 ? 165.959 209.759 175.197 1.00 103.76 172 ASP L C 1
ATOM 14536 O O . ASP D 3 172 ? 165.421 210.189 176.228 1.00 103.76 172 ASP L O 1
ATOM 14541 N N . SER D 3 173 ? 165.473 209.938 173.967 1.00 108.20 173 SER L N 1
ATOM 14542 C CA . SER D 3 173 ? 164.224 210.715 173.751 1.00 108.20 173 SER L CA 1
ATOM 14543 C C . SER D 3 173 ? 163.029 210.020 174.416 1.00 108.20 173 SER L C 1
ATOM 14544 O O . SER D 3 173 ? 162.204 210.723 175.032 1.00 108.20 173 SER L O 1
ATOM 14547 N N . LYS D 3 174 ? 162.949 208.692 174.290 1.00 107.86 174 LYS L N 1
ATOM 14548 C CA . LYS D 3 174 ? 161.811 207.901 174.835 1.00 107.86 174 LYS L CA 1
ATOM 14549 C C . LYS D 3 174 ? 161.733 207.947 176.368 1.00 107.86 174 LYS L C 1
ATOM 14550 O O . LYS D 3 174 ? 160.611 208.112 176.884 1.00 107.86 174 LYS L O 1
ATOM 14556 N N . ASP D 3 175 ? 162.865 207.811 177.070 1.00 106.74 175 ASP L N 1
ATOM 14557 C CA . ASP D 3 175 ? 162.821 207.758 178.559 1.00 106.74 175 ASP L CA 1
ATOM 14558 C C . ASP D 3 175 ? 163.237 209.080 179.217 1.00 106.74 175 ASP L C 1
ATOM 14559 O O . ASP D 3 175 ? 162.991 209.214 180.433 1.00 106.74 175 ASP L O 1
ATOM 14564 N N . SER D 3 176 ? 163.863 209.997 178.468 1.00 105.09 176 SER L N 1
ATOM 14565 C CA . SER D 3 176 ? 164.320 211.298 179.035 1.00 105.09 176 SER L CA 1
ATOM 14566 C C . SER D 3 176 ? 165.201 211.065 180.271 1.00 105.09 176 SER L C 1
ATOM 14567 O O . SER D 3 176 ? 164.989 211.761 181.284 1.00 105.09 176 SER L O 1
ATOM 14570 N N . THR D 3 177 ? 166.149 210.122 180.187 1.00 95.95 177 THR L N 1
ATOM 14571 C CA . THR D 3 177 ? 167.039 209.783 181.332 1.00 95.95 177 THR L CA 1
ATOM 14572 C C . THR D 3 177 ? 168.501 209.739 180.870 1.00 95.95 177 THR L C 1
ATOM 14573 O O . THR D 3 177 ? 168.734 209.532 179.662 1.00 95.95 177 THR L O 1
ATOM 14577 N N . TYR D 3 178 ? 169.437 209.927 181.806 1.00 93.69 178 TYR L N 1
ATOM 14578 C CA . TYR D 3 178 ? 170.892 209.917 181.501 1.00 93.69 178 TYR L CA 1
ATOM 14579 C C . TYR D 3 178 ? 171.564 208.730 182.201 1.00 93.69 178 TYR L C 1
ATOM 14580 O O . TYR D 3 178 ? 171.348 208.545 183.415 1.00 93.69 178 TYR L O 1
ATOM 14589 N N . SER D 3 179 ? 172.353 207.956 181.449 1.00 79.87 179 SER L N 1
ATOM 14590 C CA . SER D 3 179 ? 173.083 206.789 182.011 1.00 79.87 179 SER L CA 1
ATOM 14591 C C . SER D 3 179 ? 174.592 207.019 181.866 1.00 79.87 179 SER L C 1
ATOM 14592 O O . SER D 3 179 ? 175.036 207.323 180.742 1.00 79.87 179 SER L O 1
ATOM 14595 N N . LEU D 3 180 ? 175.344 206.874 182.963 1.00 80.06 180 LEU L N 1
ATOM 14596 C CA . LEU D 3 180 ? 176.816 207.087 182.932 1.00 80.06 180 LEU L CA 1
ATOM 14597 C C . LEU D 3 180 ? 177.535 205.794 183.332 1.00 80.06 180 LEU L C 1
ATOM 14598 O O . LEU D 3 180 ? 177.220 205.249 184.406 1.00 80.06 180 LEU L O 1
ATOM 14603 N N . SER D 3 181 ? 178.495 205.354 182.515 1.00 78.22 181 SER L N 1
ATOM 14604 C CA . SER D 3 181 ? 179.258 204.111 182.803 1.00 78.22 181 SER L CA 1
ATOM 14605 C C . SER D 3 181 ? 180.681 204.478 183.234 1.00 78.22 181 SER L C 1
ATOM 14606 O O . SER D 3 181 ? 181.327 205.274 182.526 1.00 78.22 181 SER L O 1
ATOM 14609 N N . SER D 3 182 ? 181.140 203.912 184.355 1.00 86.05 182 SER L N 1
ATOM 14610 C CA . SER D 3 182 ? 182.499 204.208 184.877 1.00 86.05 182 SER L CA 1
ATOM 14611 C C . SER D 3 182 ? 183.496 203.175 184.344 1.00 86.05 182 SER L C 1
ATOM 14612 O O . SER D 3 182 ? 183.237 201.965 184.497 1.00 86.05 182 SER L O 1
ATOM 14615 N N . THR D 3 183 ? 184.592 203.650 183.744 1.00 90.09 183 THR L N 1
ATOM 14616 C CA . THR D 3 183 ? 185.646 202.758 183.193 1.00 90.09 183 THR L CA 1
ATOM 14617 C C . THR D 3 183 ? 186.921 202.943 184.020 1.00 90.09 183 THR L C 1
ATOM 14618 O O . THR D 3 183 ? 187.354 204.101 184.184 1.00 90.09 183 THR L O 1
ATOM 14622 N N . LEU D 3 184 ? 187.490 201.842 184.518 1.00 93.51 184 LEU L N 1
ATOM 14623 C CA . LEU D 3 184 ? 188.721 201.914 185.348 1.00 93.51 184 LEU L CA 1
ATOM 14624 C C . LEU D 3 184 ? 189.845 201.123 184.672 1.00 93.51 184 LEU L C 1
ATOM 14625 O O . LEU D 3 184 ? 189.606 199.959 184.294 1.00 93.51 184 LEU L O 1
ATOM 14630 N N . THR D 3 185 ? 191.022 201.741 184.531 1.00 98.15 185 THR L N 1
ATOM 14631 C CA . THR D 3 185 ? 192.191 201.061 183.914 1.00 98.15 185 THR L CA 1
ATOM 14632 C C . THR D 3 185 ? 193.230 200.798 185.009 1.00 98.15 185 THR L C 1
ATOM 14633 O O . THR D 3 185 ? 193.692 201.777 185.628 1.00 98.15 185 THR L O 1
ATOM 14637 N N . LEU D 3 186 ? 193.575 199.525 185.234 1.00 94.35 186 LEU L N 1
ATOM 14638 C CA . LEU D 3 186 ? 194.564 199.148 186.280 1.00 94.35 186 LEU L CA 1
ATOM 14639 C C . LEU D 3 186 ? 195.533 198.104 185.718 1.00 94.35 186 LEU L C 1
ATOM 14640 O O . LEU D 3 186 ? 195.152 197.386 184.773 1.00 94.35 186 LEU L O 1
ATOM 14645 N N . SER D 3 187 ? 196.738 198.038 186.292 1.00 95.50 187 SER L N 1
ATOM 14646 C CA . SER D 3 187 ? 197.769 197.039 185.906 1.00 95.50 187 SER L CA 1
ATOM 14647 C C . SER D 3 187 ? 197.396 195.676 186.503 1.00 95.50 187 SER L C 1
ATOM 14648 O O . SER D 3 187 ? 196.624 195.651 187.484 1.00 95.50 187 SER L O 1
ATOM 14651 N N . LYS D 3 188 ? 197.952 194.587 185.961 0.70 96.01 188 LYS L N 1
ATOM 14652 C CA . LYS D 3 188 ? 197.640 193.224 186.475 0.70 96.01 188 LYS L CA 1
ATOM 14653 C C . LYS D 3 188 ? 198.073 193.127 187.944 0.70 96.01 188 LYS L C 1
ATOM 14654 O O . LYS D 3 188 ? 197.318 192.537 188.742 0.70 96.01 188 LYS L O 1
ATOM 14660 N N . ALA D 3 189 ? 199.240 193.688 188.279 1.00 99.21 189 ALA L N 1
ATOM 14661 C CA . ALA D 3 189 ? 199.755 193.703 189.668 1.00 99.21 189 ALA L CA 1
ATOM 14662 C C . ALA D 3 189 ? 198.802 194.513 190.558 1.00 99.21 189 ALA L C 1
ATOM 14663 O O . ALA D 3 189 ? 198.584 194.108 191.716 1.00 99.21 189 ALA L O 1
ATOM 14665 N N . ASP D 3 190 ? 198.260 195.614 190.022 1.00 102.11 190 ASP L N 1
ATOM 14666 C CA . ASP D 3 190 ? 197.330 196.505 190.769 1.00 102.11 190 ASP L CA 1
ATOM 14667 C C . ASP D 3 190 ? 196.077 195.718 191.172 1.00 102.11 190 ASP L C 1
ATOM 14668 O O . ASP D 3 190 ? 195.588 195.929 192.300 1.00 102.11 190 ASP L O 1
ATOM 14673 N N . TYR D 3 191 ? 195.583 194.848 190.284 1.00 100.44 191 TYR L N 1
ATOM 14674 C CA . TYR D 3 191 ? 194.381 194.017 190.567 1.00 100.44 191 TYR L CA 1
ATOM 14675 C C . TYR D 3 191 ? 194.672 193.086 191.751 1.00 100.44 191 TYR L C 1
ATOM 14676 O O . TYR D 3 191 ? 193.774 192.869 192.582 1.00 100.44 191 TYR L O 1
ATOM 14685 N N . GLU D 3 192 ? 195.892 192.543 191.802 0.60 100.68 192 GLU L N 1
ATOM 14686 C CA . GLU D 3 192 ? 196.354 191.633 192.886 0.60 100.68 192 GLU L CA 1
ATOM 14687 C C . GLU D 3 192 ? 196.365 192.372 194.231 0.60 100.68 192 GLU L C 1
ATOM 14688 O O . GLU D 3 192 ? 196.099 191.725 195.261 0.60 100.68 192 GLU L O 1
ATOM 14694 N N . LYS D 3 193 ? 196.698 193.667 194.221 1.00 103.28 193 LYS L N 1
ATOM 14695 C CA . LYS D 3 193 ? 196.812 194.473 195.468 1.00 103.28 193 LYS L CA 1
ATOM 14696 C C . LYS D 3 193 ? 195.482 194.532 196.236 1.00 103.28 193 LYS L C 1
ATOM 14697 O O . LYS D 3 193 ? 195.532 194.431 197.477 1.00 103.28 193 LYS L O 1
ATOM 14703 N N . HIS D 3 194 ? 194.344 194.688 195.549 1.00 106.49 194 HIS L N 1
ATOM 14704 C CA . HIS D 3 194 ? 193.048 194.784 196.279 1.00 106.49 194 HIS L CA 1
ATOM 14705 C C . HIS D 3 194 ? 192.168 193.555 196.011 1.00 106.49 194 HIS L C 1
ATOM 14706 O O . HIS D 3 194 ? 191.803 193.325 194.844 1.00 106.49 194 HIS L O 1
ATOM 14713 N N . LYS D 3 195 ? 191.815 192.829 197.077 1.00 108.01 195 LYS L N 1
ATOM 14714 C CA . LYS D 3 195 ? 190.989 191.593 196.992 1.00 108.01 195 LYS L CA 1
ATOM 14715 C C . LYS D 3 195 ? 189.564 191.883 196.496 1.00 108.01 195 LYS L C 1
ATOM 14716 O O . LYS D 3 195 ? 189.061 191.085 195.681 1.00 108.01 195 LYS L O 1
ATOM 14722 N N . VAL D 3 196 ? 188.939 192.969 196.966 1.00 108.21 196 VAL L N 1
ATOM 14723 C CA . VAL D 3 196 ? 187.522 193.265 196.584 1.00 108.21 196 VAL L CA 1
ATOM 14724 C C . VAL D 3 196 ? 187.396 194.677 195.998 1.00 108.21 196 VAL L C 1
ATOM 14725 O O . VAL D 3 196 ? 188.089 195.592 196.487 1.00 108.21 196 VAL L O 1
ATOM 14729 N N . TYR D 3 197 ? 186.531 194.825 194.987 1.00 100.78 197 TYR L N 1
ATOM 14730 C CA . TYR D 3 197 ? 186.254 196.124 194.316 1.00 100.78 197 TYR L CA 1
ATOM 14731 C C . TYR D 3 197 ? 184.779 196.481 194.537 1.00 100.78 197 TYR L C 1
ATOM 14732 O O . TYR D 3 197 ? 183.917 195.611 194.305 1.00 100.78 197 TYR L O 1
ATOM 14741 N N . ALA D 3 198 ? 184.501 197.714 194.974 1.00 93.87 198 ALA L N 1
ATOM 14742 C CA . ALA D 3 198 ? 183.106 198.145 195.241 1.00 93.87 198 ALA L CA 1
ATOM 14743 C C . ALA D 3 198 ? 182.762 199.417 194.454 1.00 93.87 198 ALA L C 1
ATOM 14744 O O . ALA D 3 198 ? 183.588 200.350 194.444 1.00 93.87 198 ALA L O 1
ATOM 14746 N N . CYS D 3 199 ? 181.581 199.439 193.825 0.60 88.37 199 CYS L N 1
ATOM 14747 C CA . CYS D 3 199 ? 181.101 200.617 193.051 0.60 88.37 199 CYS L CA 1
ATOM 14748 C C . CYS D 3 199 ? 179.932 201.264 193.805 0.60 88.37 199 CYS L C 1
ATOM 14749 O O . CYS D 3 199 ? 178.962 200.544 194.114 0.60 88.37 199 CYS L O 1
ATOM 14752 N N . GLU D 3 200 ? 180.025 202.569 194.086 1.00 90.68 200 GLU L N 1
ATOM 14753 C CA . GLU D 3 200 ? 178.953 203.291 194.824 1.00 90.68 200 GLU L CA 1
ATOM 14754 C C . GLU D 3 200 ? 178.468 204.489 193.999 1.00 90.68 200 GLU L C 1
ATOM 14755 O O . GLU D 3 200 ? 179.322 205.235 193.482 1.00 90.68 200 GLU L O 1
ATOM 14761 N N . VAL D 3 201 ? 177.147 204.661 193.893 1.00 89.98 201 VAL L N 1
ATOM 14762 C CA . VAL D 3 201 ? 176.564 205.789 193.108 1.00 89.98 201 VAL L CA 1
ATOM 14763 C C . VAL D 3 201 ? 175.615 206.586 194.009 1.00 89.98 201 VAL L C 1
ATOM 14764 O O . VAL D 3 201 ? 174.827 205.957 194.743 1.00 89.98 201 VAL L O 1
ATOM 14768 N N . THR D 3 202 ? 175.698 207.918 193.946 1.00 94.87 202 THR L N 1
ATOM 14769 C CA . THR D 3 202 ? 174.821 208.805 194.756 1.00 94.87 202 THR L CA 1
ATOM 14770 C C . THR D 3 202 ? 173.921 209.603 193.806 1.00 94.87 202 THR L C 1
ATOM 14771 O O . THR D 3 202 ? 174.460 210.230 192.874 1.00 94.87 202 THR L O 1
ATOM 14775 N N . HIS D 3 203 ? 172.606 209.572 194.040 1.00 98.74 203 HIS L N 1
ATOM 14776 C CA . HIS D 3 203 ? 171.640 210.301 193.175 1.00 98.74 203 HIS L CA 1
ATOM 14777 C C . HIS D 3 203 ? 170.626 211.050 194.045 1.00 98.74 203 HIS L C 1
ATOM 14778 O O . HIS D 3 203 ? 170.411 210.632 195.196 1.00 98.74 203 HIS L O 1
ATOM 14785 N N . GLN D 3 204 ? 170.050 212.130 193.509 1.00 100.87 204 GLN L N 1
ATOM 14786 C CA . GLN D 3 204 ? 169.036 212.944 194.230 1.00 100.87 204 GLN L CA 1
ATOM 14787 C C . GLN D 3 204 ? 167.790 212.092 194.498 1.00 100.87 204 GLN L C 1
ATOM 14788 O O . GLN D 3 204 ? 167.194 212.239 195.584 1.00 100.87 204 GLN L O 1
ATOM 14794 N N . GLY D 3 205 ? 167.422 211.238 193.538 1.00 103.57 205 GLY L N 1
ATOM 14795 C CA . GLY D 3 205 ? 166.212 210.398 193.637 1.00 103.57 205 GLY L CA 1
ATOM 14796 C C . GLY D 3 205 ? 166.236 209.427 194.807 1.00 103.57 205 GLY L C 1
ATOM 14797 O O . GLY D 3 205 ? 165.181 209.278 195.455 1.00 103.57 205 GLY L O 1
ATOM 14798 N N . LEU D 3 206 ? 167.383 208.787 195.051 1.00 97.11 206 LEU L N 1
ATOM 14799 C CA . LEU D 3 206 ? 167.520 207.811 196.165 1.00 97.11 206 LEU L CA 1
ATOM 14800 C C . LEU D 3 206 ? 168.335 208.449 197.295 1.00 97.11 206 LEU L C 1
ATOM 14801 O O . LEU D 3 206 ? 169.563 208.587 197.130 1.00 97.11 206 LEU L O 1
ATOM 14806 N N . SER D 3 207 ? 167.671 208.820 198.394 1.00 94.87 207 SER L N 1
ATOM 14807 C CA . SER D 3 207 ? 168.374 209.442 199.547 1.00 94.87 207 SER L CA 1
ATOM 14808 C C . SER D 3 207 ? 169.384 208.441 200.119 1.00 94.87 207 SER L C 1
ATOM 14809 O O . SER D 3 207 ? 170.510 208.861 200.451 1.00 94.87 207 SER L O 1
ATOM 14812 N N . SER D 3 208 ? 168.985 207.169 200.224 0.70 92.08 208 SER L N 1
ATOM 14813 C CA . SER D 3 208 ? 169.885 206.105 200.741 0.70 92.08 208 SER L CA 1
ATOM 14814 C C . SER D 3 208 ? 170.995 205.840 199.718 0.70 92.08 208 SER L C 1
ATOM 14815 O O . SER D 3 208 ? 170.690 205.828 198.509 0.70 92.08 208 SER L O 1
ATOM 14818 N N . PRO D 3 209 ? 172.262 205.629 200.140 1.00 88.60 209 PRO L N 1
ATOM 14819 C CA . PRO D 3 209 ? 173.354 205.365 199.198 1.00 88.60 209 PRO L CA 1
ATOM 14820 C C . PRO D 3 209 ? 173.200 203.986 198.539 1.00 88.60 209 PRO L C 1
ATOM 14821 O O . PRO D 3 209 ? 172.820 203.053 199.223 1.00 88.60 209 PRO L O 1
ATOM 14825 N N . VAL D 3 210 ? 173.497 203.897 197.238 1.00 85.65 210 VAL L N 1
ATOM 14826 C CA . VAL D 3 210 ? 173.402 202.603 196.497 1.00 85.65 210 VAL L CA 1
ATOM 14827 C C . VAL D 3 210 ? 174.794 202.251 195.961 1.00 85.65 210 VAL L C 1
ATOM 14828 O O . VAL D 3 210 ? 175.397 203.104 195.281 1.00 85.65 210 VAL L O 1
ATOM 14832 N N . THR D 3 211 ? 175.275 201.040 196.260 1.00 85.16 211 THR L N 1
ATOM 14833 C CA . THR D 3 211 ? 176.618 200.598 195.796 1.00 85.16 211 THR L CA 1
ATOM 14834 C C . THR D 3 211 ? 176.589 199.104 195.458 1.00 85.16 211 THR L C 1
ATOM 14835 O O . THR D 3 211 ? 175.730 198.389 196.010 1.00 85.16 211 THR L O 1
ATOM 14839 N N . LYS D 3 212 ? 177.501 198.664 194.585 1.00 87.16 212 LYS L N 1
ATOM 14840 C CA . LYS D 3 212 ? 177.604 197.234 194.189 1.00 87.16 212 LYS L CA 1
ATOM 14841 C C . LYS D 3 212 ? 178.973 196.709 194.636 1.00 87.16 212 LYS L C 1
ATOM 14842 O O . LYS D 3 212 ? 179.984 197.373 194.333 1.00 87.16 212 LYS L O 1
ATOM 14848 N N . SER D 3 213 ? 178.998 195.565 195.327 0.70 94.52 213 SER L N 1
ATOM 14849 C CA . SER D 3 213 ? 180.276 194.989 195.824 0.70 94.52 213 SER L CA 1
ATOM 14850 C C . SER D 3 213 ? 180.565 193.653 195.132 0.70 94.52 213 SER L C 1
ATOM 14851 O O . SER D 3 213 ? 179.672 192.783 195.122 0.70 94.52 213 SER L O 1
ATOM 14854 N N . PHE D 3 214 ? 181.774 193.511 194.578 1.00 99.67 214 PHE L N 1
ATOM 14855 C CA . PHE D 3 214 ? 182.195 192.263 193.889 1.00 99.67 214 PHE L CA 1
ATOM 14856 C C . PHE D 3 214 ? 183.605 191.884 194.357 1.00 99.67 214 PHE L C 1
ATOM 14857 O O . PHE D 3 214 ? 184.397 192.791 194.680 1.00 99.67 214 PHE L O 1
ATOM 14865 N N . ASN D 3 215 ? 183.898 190.580 194.390 1.00 105.71 215 ASN L N 1
ATOM 14866 C CA . ASN D 3 215 ? 185.230 190.078 194.825 1.00 105.71 215 ASN L CA 1
ATOM 14867 C C . ASN D 3 215 ? 185.907 189.378 193.642 1.00 105.71 215 ASN L C 1
ATOM 14868 O O . ASN D 3 215 ? 185.241 188.550 192.990 1.00 105.71 215 ASN L O 1
ATOM 14873 N N . ARG D 3 216 ? 187.177 189.702 193.381 0.60 105.29 216 ARG L N 1
ATOM 14874 C CA . ARG D 3 216 ? 187.907 189.082 192.242 0.60 105.29 216 ARG L CA 1
ATOM 14875 C C . ARG D 3 216 ? 188.004 187.571 192.475 0.60 105.29 216 ARG L C 1
ATOM 14876 O O . ARG D 3 216 ? 188.326 187.164 193.609 0.60 105.29 216 ARG L O 1
ATOM 14884 N N . GLY D 3 217 ? 187.731 186.782 191.430 1.00 106.16 217 GLY L N 1
ATOM 14885 C CA . GLY D 3 217 ? 187.773 185.306 191.491 1.00 106.16 217 GLY L CA 1
ATOM 14886 C C . GLY D 3 217 ? 186.478 184.700 192.013 1.00 106.16 217 GLY L C 1
ATOM 14887 O O . GLY D 3 217 ? 186.412 183.459 192.114 1.00 106.16 217 GLY L O 1
ATOM 14888 N N . GLU D 3 218 ? 185.486 185.538 192.334 0.70 105.21 218 GLU L N 1
ATOM 14889 C CA . GLU D 3 218 ? 184.170 185.063 192.843 0.70 105.21 218 GLU L CA 1
ATOM 14890 C C . GLU D 3 218 ? 183.141 185.107 191.708 0.70 105.21 218 GLU L C 1
ATOM 14891 O O . GLU D 3 218 ? 181.957 184.822 191.975 0.70 105.21 218 GLU L O 1
ATOM 14897 N N . CYS D 3 219 ? 183.587 185.461 190.497 0.60 96.95 219 CYS L N 1
ATOM 14898 C CA . CYS D 3 219 ? 182.693 185.557 189.311 0.60 96.95 219 CYS L CA 1
ATOM 14899 C C . CYS D 3 219 ? 181.459 186.396 189.665 0.60 96.95 219 CYS L C 1
ATOM 14900 O O . CYS D 3 219 ? 181.643 187.607 189.899 0.60 96.95 219 CYS L O 1
ATOM 14903 N N . ALA E 4 1 ? 170.244 210.899 143.059 1.00 229.23 1 ALA H N 1
ATOM 14904 C CA . ALA E 4 1 ? 170.559 209.910 144.116 1.00 229.23 1 ALA H CA 1
ATOM 14905 C C . ALA E 4 1 ? 170.945 210.642 145.407 1.00 229.23 1 ALA H C 1
ATOM 14906 O O . ALA E 4 1 ? 171.399 211.800 145.318 1.00 229.23 1 ALA H O 1
ATOM 14908 N N . VAL E 4 2 ? 170.768 209.983 146.556 1.00 226.24 2 VAL H N 1
ATOM 14909 C CA . VAL E 4 2 ? 171.107 210.590 147.878 1.00 226.24 2 VAL H CA 1
ATOM 14910 C C . VAL E 4 2 ? 171.958 209.596 148.676 1.00 226.24 2 VAL H C 1
ATOM 14911 O O . VAL E 4 2 ? 171.430 209.001 149.636 1.00 226.24 2 VAL H O 1
ATOM 14915 N N . ALA E 4 3 ? 173.226 209.432 148.285 1.00 217.96 3 ALA H N 1
ATOM 14916 C CA . ALA E 4 3 ? 174.186 208.587 149.034 1.00 217.96 3 ALA H CA 1
ATOM 14917 C C . ALA E 4 3 ? 175.576 209.231 148.981 1.00 217.96 3 ALA H C 1
ATOM 14918 O O . ALA E 4 3 ? 176.004 209.622 147.877 1.00 217.96 3 ALA H O 1
ATOM 14920 N N . LEU E 4 4 ? 176.249 209.358 150.135 1.00 191.43 4 LEU H N 1
ATOM 14921 C CA . LEU E 4 4 ? 177.616 209.956 150.207 1.00 191.43 4 LEU H CA 1
ATOM 14922 C C . LEU E 4 4 ? 178.482 209.161 151.196 1.00 191.43 4 LEU H C 1
ATOM 14923 O O . LEU E 4 4 ? 177.929 208.690 152.208 1.00 191.43 4 LEU H O 1
ATOM 14928 N N . ALA E 4 5 ? 179.781 209.005 150.904 1.00 180.07 5 ALA H N 1
ATOM 14929 C CA . ALA E 4 5 ? 180.701 208.254 151.795 1.00 180.07 5 ALA H CA 1
ATOM 14930 C C . ALA E 4 5 ? 182.004 209.029 152.048 1.00 180.07 5 ALA H C 1
ATOM 14931 O O . ALA E 4 5 ? 182.580 209.554 151.075 1.00 180.07 5 ALA H O 1
ATOM 14933 N N . ALA E 4 6 ? 182.440 209.089 153.314 1.00 162.86 6 ALA H N 1
ATOM 14934 C CA . ALA E 4 6 ? 183.701 209.756 153.730 1.00 162.86 6 ALA H CA 1
ATOM 14935 C C . ALA E 4 6 ? 184.888 208.807 153.510 1.00 162.86 6 ALA H C 1
ATOM 14936 O O . ALA E 4 6 ? 184.642 207.593 153.369 1.00 162.86 6 ALA H O 1
ATOM 14938 N N . SER E 4 7 ? 186.112 209.347 153.581 1.00 148.31 7 SER H N 1
ATOM 14939 C CA . SER E 4 7 ? 187.373 208.572 153.426 1.00 148.31 7 SER H CA 1
ATOM 14940 C C . SER E 4 7 ? 188.554 209.405 153.949 1.00 148.31 7 SER H C 1
ATOM 14941 O O . SER E 4 7 ? 188.314 210.536 154.416 1.00 148.31 7 SER H O 1
ATOM 14944 N N . GLY E 4 8 ? 189.777 208.867 153.871 1.00 134.42 8 GLY H N 1
ATOM 14945 C CA . GLY E 4 8 ? 190.979 209.599 154.324 1.00 134.42 8 GLY H CA 1
ATOM 14946 C C . GLY E 4 8 ? 190.861 210.100 155.755 1.00 134.42 8 GLY H C 1
ATOM 14947 O O . GLY E 4 8 ? 191.113 211.301 155.977 1.00 134.42 8 GLY H O 1
ATOM 14948 N N . ALA E 4 9 ? 190.491 209.268 156.727 1.00 119.23 9 ALA H N 1
ATOM 14949 C CA . ALA E 4 9 ? 190.360 209.842 158.089 1.00 119.23 9 ALA H CA 1
ATOM 14950 C C . ALA E 4 9 ? 191.362 209.198 159.050 1.00 119.23 9 ALA H C 1
ATOM 14951 O O . ALA E 4 9 ? 192.305 208.577 158.548 1.00 119.23 9 ALA H O 1
ATOM 14953 N N . ALA E 4 10 ? 191.377 209.660 160.306 1.00 107.69 10 ALA H N 1
ATOM 14954 C CA . ALA E 4 10 ? 192.087 209.049 161.463 1.00 107.69 10 ALA H CA 1
ATOM 14955 C C . ALA E 4 10 ? 193.626 209.118 161.440 1.00 107.69 10 ALA H C 1
ATOM 14956 O O . ALA E 4 10 ? 194.223 208.686 162.446 1.00 107.69 10 ALA H O 1
ATOM 14958 N N . ALA E 4 11 ? 194.257 209.627 160.378 1.00 113.95 11 ALA H N 1
ATOM 14959 C CA . ALA E 4 11 ? 195.734 209.674 160.322 1.00 113.95 11 ALA H CA 1
ATOM 14960 C C . ALA E 4 11 ? 196.182 210.709 159.290 1.00 113.95 11 ALA H C 1
ATOM 14961 O O . ALA E 4 11 ? 196.703 210.297 158.235 1.00 113.95 11 ALA H O 1
ATOM 14963 N N . ALA E 4 12 ? 196.021 211.995 159.618 1.00 116.25 12 ALA H N 1
ATOM 14964 C CA . ALA E 4 12 ? 196.478 213.105 158.751 1.00 116.25 12 ALA H CA 1
ATOM 14965 C C . ALA E 4 12 ? 197.788 213.643 159.341 1.00 116.25 12 ALA H C 1
ATOM 14966 O O . ALA E 4 12 ? 197.784 214.019 160.529 1.00 116.25 12 ALA H O 1
ATOM 14968 N N . ALA E 4 13 ? 198.860 213.676 158.544 1.00 111.29 13 ALA H N 1
ATOM 14969 C CA . ALA E 4 13 ? 200.174 214.141 159.050 1.00 111.29 13 ALA H CA 1
ATOM 14970 C C . ALA E 4 13 ? 200.070 215.602 159.498 1.00 111.29 13 ALA H C 1
ATOM 14971 O O . ALA E 4 13 ? 199.448 216.402 158.772 1.00 111.29 13 ALA H O 1
ATOM 14973 N N . PRO E 4 14 ? 200.654 215.985 160.656 1.00 109.87 14 PRO H N 1
ATOM 14974 C CA . PRO E 4 14 ? 200.587 217.369 161.133 1.00 109.87 14 PRO H CA 1
ATOM 14975 C C . PRO E 4 14 ? 201.328 218.303 160.166 1.00 109.87 14 PRO H C 1
ATOM 14976 O O . PRO E 4 14 ? 202.423 217.967 159.752 1.00 109.87 14 PRO H O 1
ATOM 14980 N N . GLY E 4 15 ? 200.711 219.443 159.833 1.00 117.35 15 GLY H N 1
ATOM 14981 C CA . GLY E 4 15 ? 201.303 220.436 158.915 1.00 117.35 15 GLY H CA 1
ATOM 14982 C C . GLY E 4 15 ? 201.091 220.088 157.448 1.00 117.35 15 GLY H C 1
ATOM 14983 O O . GLY E 4 15 ? 201.626 220.817 156.590 1.00 117.35 15 GLY H O 1
ATOM 14984 N N . ALA E 4 16 ? 200.341 219.016 157.166 1.00 116.31 16 ALA H N 1
ATOM 14985 C CA . ALA E 4 16 ? 200.067 218.578 155.778 1.00 116.31 16 ALA H CA 1
ATOM 14986 C C . ALA E 4 16 ? 198.554 218.483 155.561 1.00 116.31 16 ALA H C 1
ATOM 14987 O O . ALA E 4 16 ? 197.870 217.891 156.419 1.00 116.31 16 ALA H O 1
ATOM 14989 N N . SER E 4 17 ? 198.058 219.048 154.456 1.00 122.36 17 SER H N 1
ATOM 14990 C CA . SER E 4 17 ? 196.605 219.010 154.148 1.00 122.36 17 SER H CA 1
ATOM 14991 C C . SER E 4 17 ? 196.163 217.561 153.914 1.00 122.36 17 SER H C 1
ATOM 14992 O O . SER E 4 17 ? 196.927 216.804 153.283 1.00 122.36 17 SER H O 1
ATOM 14995 N N . LEU E 4 18 ? 194.975 217.201 154.409 1.00 129.11 18 LEU H N 1
ATOM 14996 C CA . LEU E 4 18 ? 194.424 215.829 154.239 1.00 129.11 18 LEU H CA 1
ATOM 14997 C C . LEU E 4 18 ? 193.307 215.883 153.190 1.00 129.11 18 LEU H C 1
ATOM 14998 O O . LEU E 4 18 ? 192.673 216.949 153.066 1.00 129.11 18 LEU H O 1
ATOM 15003 N N . LYS E 4 19 ? 193.079 214.782 152.467 1.00 140.51 19 LYS H N 1
ATOM 15004 C CA . LYS E 4 19 ? 192.017 214.780 151.423 1.00 140.51 19 LYS H CA 1
ATOM 15005 C C . LYS E 4 19 ? 190.890 213.816 151.811 1.00 140.51 19 LYS H C 1
ATOM 15006 O O . LYS E 4 19 ? 191.190 212.653 152.145 1.00 140.51 19 LYS H O 1
ATOM 15012 N N . LEU E 4 20 ? 189.653 214.319 151.816 1.00 145.43 20 LEU H N 1
ATOM 15013 C CA . LEU E 4 20 ? 188.452 213.510 152.152 1.00 145.43 20 LEU H CA 1
ATOM 15014 C C . LEU E 4 20 ? 187.502 213.565 150.952 1.00 145.43 20 LEU H C 1
ATOM 15015 O O . LEU E 4 20 ? 187.171 214.685 150.515 1.00 145.43 20 LEU H O 1
ATOM 15020 N N . SER E 4 21 ? 187.089 212.402 150.444 0.60 161.36 21 SER H N 1
ATOM 15021 C CA . SER E 4 21 ? 186.195 212.367 149.257 0.60 161.36 21 SER H CA 1
ATOM 15022 C C . SER E 4 21 ? 184.834 211.766 149.619 0.60 161.36 21 SER H C 1
ATOM 15023 O O . SER E 4 21 ? 184.803 210.677 150.226 0.60 161.36 21 SER H O 1
ATOM 15026 N N . CYS E 4 22 ? 183.758 212.467 149.248 1.00 178.03 22 CYS H N 1
ATOM 15027 C CA . CYS E 4 22 ? 182.370 211.989 149.479 0.70 178.03 22 CYS H CA 1
ATOM 15028 C C . CYS E 4 22 ? 181.868 211.452 148.135 1.00 178.03 22 CYS H C 1
ATOM 15029 O O . CYS E 4 22 ? 181.889 212.220 147.152 1.00 178.03 22 CYS H O 1
ATOM 15032 N N . ALA E 4 23 ? 181.439 210.187 148.094 1.00 190.41 23 ALA H N 1
ATOM 15033 C CA . ALA E 4 23 ? 181.001 209.569 146.820 1.00 190.41 23 ALA H CA 1
ATOM 15034 C C . ALA E 4 23 ? 179.541 209.924 146.526 1.00 190.41 23 ALA H C 1
ATOM 15035 O O . ALA E 4 23 ? 178.689 209.019 146.597 1.00 190.41 23 ALA H O 1
ATOM 15037 N N . ALA E 4 24 ? 179.284 211.190 146.182 1.00 202.04 24 ALA H N 1
ATOM 15038 C CA . ALA E 4 24 ? 177.918 211.660 145.855 1.00 202.04 24 ALA H CA 1
ATOM 15039 C C . ALA E 4 24 ? 177.458 211.003 144.548 1.00 202.04 24 ALA H C 1
ATOM 15040 O O . ALA E 4 24 ? 178.303 210.818 143.650 1.00 202.04 24 ALA H O 1
ATOM 15042 N N . SER E 4 25 ? 176.168 210.668 144.456 1.00 219.77 25 SER H N 1
ATOM 15043 C CA . SER E 4 25 ? 175.607 210.025 143.239 1.00 219.77 25 SER H CA 1
ATOM 15044 C C . SER E 4 25 ? 174.546 210.939 142.616 1.00 219.77 25 SER H C 1
ATOM 15045 O O . SER E 4 25 ? 173.704 211.462 143.369 1.00 219.77 25 SER H O 1
ATOM 15048 N N . GLY E 4 26 ? 174.575 211.073 141.286 1.00 223.91 26 GLY H N 1
ATOM 15049 C CA . GLY E 4 26 ? 173.601 211.887 140.532 1.00 223.91 26 GLY H CA 1
ATOM 15050 C C . GLY E 4 26 ? 173.470 213.297 141.079 1.00 223.91 26 GLY H C 1
ATOM 15051 O O . GLY E 4 26 ? 172.423 213.928 140.834 1.00 223.91 26 GLY H O 1
ATOM 15052 N N . ALA E 4 27 ? 174.492 213.777 141.793 1.00 224.09 27 ALA H N 1
ATOM 15053 C CA . ALA E 4 27 ? 174.459 215.146 142.358 1.00 224.09 27 ALA H CA 1
ATOM 15054 C C . ALA E 4 27 ? 174.438 216.169 141.217 1.00 224.09 27 ALA H C 1
ATOM 15055 O O . ALA E 4 27 ? 175.142 215.950 140.211 1.00 224.09 27 ALA H O 1
ATOM 15057 N N . THR E 4 28 ? 173.655 217.240 141.375 0.70 222.84 28 THR H N 1
ATOM 15058 C CA . THR E 4 28 ? 173.564 218.313 140.349 0.70 222.84 28 THR H CA 1
ATOM 15059 C C . THR E 4 28 ? 174.184 219.587 140.932 0.70 222.84 28 THR H C 1
ATOM 15060 O O . THR E 4 28 ? 173.744 220.003 142.014 0.70 222.84 28 THR H O 1
ATOM 15064 N N . ALA E 4 29 ? 175.139 220.191 140.220 1.00 223.04 29 ALA H N 1
ATOM 15065 C CA . ALA E 4 29 ? 175.841 221.400 140.713 1.00 223.04 29 ALA H CA 1
ATOM 15066 C C . ALA E 4 29 ? 174.860 222.563 140.902 1.00 223.04 29 ALA H C 1
ATOM 15067 O O . ALA E 4 29 ? 175.018 223.315 141.884 1.00 223.04 29 ALA H O 1
ATOM 15069 N N . ALA E 4 30 ? 173.907 222.721 139.981 0.60 225.50 30 ALA H N 1
ATOM 15070 C CA . ALA E 4 30 ? 172.935 223.837 140.055 0.60 225.50 30 ALA H CA 1
ATOM 15071 C C . ALA E 4 30 ? 172.044 223.742 141.303 0.60 225.50 30 ALA H C 1
ATOM 15072 O O . ALA E 4 30 ? 171.823 224.790 141.940 0.60 225.50 30 ALA H O 1
ATOM 15074 N N . ALA E 4 31 ? 171.551 222.544 141.639 1.00 218.01 31 ALA H N 1
ATOM 15075 C CA . ALA E 4 31 ? 170.625 222.402 142.790 1.00 218.01 31 ALA H CA 1
ATOM 15076 C C . ALA E 4 31 ? 171.267 221.723 144.009 1.00 218.01 31 ALA H C 1
ATOM 15077 O O . ALA E 4 31 ? 170.550 221.565 145.017 1.00 218.01 31 ALA H O 1
ATOM 15079 N N . ALA E 4 32 ? 172.544 221.335 143.943 0.70 212.79 32 ALA H N 1
ATOM 15080 C CA . ALA E 4 32 ? 173.157 220.652 145.109 0.70 212.79 32 ALA H CA 1
ATOM 15081 C C . ALA E 4 32 ? 174.646 220.994 145.239 0.70 212.79 32 ALA H C 1
ATOM 15082 O O . ALA E 4 32 ? 175.256 221.412 144.239 0.70 212.79 32 ALA H O 1
ATOM 15084 N N . ALA E 4 33 ? 175.205 220.812 146.440 1.00 188.35 33 ALA H N 1
ATOM 15085 C CA . ALA E 4 33 ? 176.636 221.108 146.693 1.00 188.35 33 ALA H CA 1
ATOM 15086 C C . ALA E 4 33 ? 177.166 220.209 147.817 1.00 188.35 33 ALA H C 1
ATOM 15087 O O . ALA E 4 33 ? 176.347 219.556 148.493 1.00 188.35 33 ALA H O 1
ATOM 15089 N N . ALA E 4 34 ? 178.492 220.185 147.998 1.00 172.13 34 ALA H N 1
ATOM 15090 C CA . ALA E 4 34 ? 179.141 219.361 149.045 1.00 172.13 34 ALA H CA 1
ATOM 15091 C C . ALA E 4 34 ? 179.913 220.271 150.009 1.00 172.13 34 ALA H C 1
ATOM 15092 O O . ALA E 4 34 ? 180.650 221.153 149.527 1.00 172.13 34 ALA H O 1
ATOM 15094 N N . ALA E 4 35 ? 179.744 220.058 151.318 1.00 155.18 35 ALA H N 1
ATOM 15095 C CA . ALA E 4 35 ? 180.431 220.883 152.340 1.00 155.18 35 ALA H CA 1
ATOM 15096 C C . ALA E 4 35 ? 181.073 219.984 153.404 1.00 155.18 35 ALA H C 1
ATOM 15097 O O . ALA E 4 35 ? 180.576 218.859 153.613 1.00 155.18 35 ALA H O 1
ATOM 15099 N N . TRP E 4 36 ? 182.139 220.476 154.045 1.00 150.88 36 TRP H N 1
ATOM 15100 C CA . TRP E 4 36 ? 182.861 219.726 155.108 1.00 150.88 36 TRP H CA 1
ATOM 15101 C C . TRP E 4 36 ? 182.697 220.465 156.441 1.00 150.88 36 TRP H C 1
ATOM 15102 O O . TRP E 4 36 ? 182.901 221.695 156.460 1.00 150.88 36 TRP H O 1
ATOM 15113 N N . VAL E 4 37 ? 182.088 219.900 157.489 1.00 139.68 37 VAL H N 1
ATOM 15114 C CA . VAL E 4 37 ? 181.748 220.822 158.632 1.00 139.68 37 VAL H CA 1
ATOM 15115 C C . VAL E 4 37 ? 182.701 220.675 159.817 1.00 139.68 37 VAL H C 1
ATOM 15116 O O . VAL E 4 37 ? 182.779 219.606 160.296 1.00 139.68 37 VAL H O 1
ATOM 15120 N N . ARG E 4 38 ? 183.293 221.735 160.375 1.00 127.95 38 ARG H N 1
ATOM 15121 C CA . ARG E 4 38 ? 184.195 221.481 161.541 1.00 127.95 38 ARG H CA 1
ATOM 15122 C C . ARG E 4 38 ? 183.406 221.419 162.863 1.00 127.95 38 ARG H C 1
ATOM 15123 O O . ARG E 4 38 ? 183.672 222.259 163.741 1.00 127.95 38 ARG H O 1
ATOM 15131 N N . ALA E 4 39 ? 182.563 220.389 162.993 1.00 121.00 39 ALA H N 1
ATOM 15132 C CA . ALA E 4 39 ? 181.763 220.127 164.211 1.00 121.00 39 ALA H CA 1
ATOM 15133 C C . ALA E 4 39 ? 182.630 219.356 165.215 1.00 121.00 39 ALA H C 1
ATOM 15134 O O . ALA E 4 39 ? 182.266 219.330 166.395 1.00 121.00 39 ALA H O 1
ATOM 15136 N N . ALA E 4 40 ? 183.633 218.618 164.724 1.00 119.06 40 ALA H N 1
ATOM 15137 C CA . ALA E 4 40 ? 184.614 217.894 165.572 1.00 119.06 40 ALA H CA 1
ATOM 15138 C C . ALA E 4 40 ? 183.917 217.035 166.635 1.00 119.06 40 ALA H C 1
ATOM 15139 O O . ALA E 4 40 ? 182.938 216.341 166.294 1.00 119.06 40 ALA H O 1
ATOM 15141 N N . ALA E 4 41 ? 184.429 217.068 167.874 1.00 112.46 41 ALA H N 1
ATOM 15142 C CA . ALA E 4 41 ? 183.814 216.304 168.987 1.00 112.46 41 ALA H CA 1
ATOM 15143 C C . ALA E 4 41 ? 184.165 216.900 170.361 1.00 112.46 41 ALA H C 1
ATOM 15144 O O . ALA E 4 41 ? 185.350 216.835 170.742 1.00 112.46 41 ALA H O 1
ATOM 15146 N N . GLY E 4 42 ? 183.175 217.456 171.069 1.00 113.88 42 GLY H N 1
ATOM 15147 C CA . GLY E 4 42 ? 183.346 217.952 172.453 1.00 113.88 42 GLY H CA 1
ATOM 15148 C C . GLY E 4 42 ? 184.517 218.901 172.667 1.00 113.88 42 GLY H C 1
ATOM 15149 O O . GLY E 4 42 ? 185.269 218.680 173.638 1.00 113.88 42 GLY H O 1
ATOM 15150 N N . LYS E 4 43 ? 184.680 219.918 171.816 1.00 122.05 43 LYS H N 1
ATOM 15151 C CA . LYS E 4 43 ? 185.807 220.885 171.962 1.00 122.05 43 LYS H CA 1
ATOM 15152 C C . LYS E 4 43 ? 185.425 222.214 171.300 1.00 122.05 43 LYS H C 1
ATOM 15153 O O . LYS E 4 43 ? 184.216 222.506 171.246 1.00 122.05 43 LYS H O 1
ATOM 15159 N N . ALA E 4 44 ? 186.417 223.025 170.913 1.00 134.63 44 ALA H N 1
ATOM 15160 C CA . ALA E 4 44 ? 186.134 224.293 170.198 1.00 134.63 44 ALA H CA 1
ATOM 15161 C C . ALA E 4 44 ? 185.929 223.946 168.718 1.00 134.63 44 ALA H C 1
ATOM 15162 O O . ALA E 4 44 ? 186.878 223.434 168.093 1.00 134.63 44 ALA H O 1
ATOM 15164 N N . LEU E 4 45 ? 184.727 224.212 168.190 1.00 142.05 45 LEU H N 1
ATOM 15165 C CA . LEU E 4 45 ? 184.360 223.834 166.795 1.00 142.05 45 LEU H CA 1
ATOM 15166 C C . LEU E 4 45 ? 183.906 225.066 165.998 1.00 142.05 45 LEU H C 1
ATOM 15167 O O . LEU E 4 45 ? 183.087 225.840 166.530 1.00 142.05 45 LEU H O 1
ATOM 15172 N N . GLU E 4 46 ? 184.435 225.253 164.781 1.00 138.97 46 GLU H N 1
ATOM 15173 C CA . GLU E 4 46 ? 184.031 226.413 163.936 1.00 138.97 46 GLU H CA 1
ATOM 15174 C C . GLU E 4 46 ? 183.382 225.952 162.622 1.00 138.97 46 GLU H C 1
ATOM 15175 O O . GLU E 4 46 ? 182.183 225.631 162.643 1.00 138.97 46 GLU H O 1
ATOM 15181 N N . TRP E 4 47 ? 184.146 225.954 161.522 1.00 150.90 47 TRP H N 1
ATOM 15182 C CA . TRP E 4 47 ? 183.626 225.564 160.181 1.00 150.90 47 TRP H CA 1
ATOM 15183 C C . TRP E 4 47 ? 184.791 225.144 159.273 1.00 150.90 47 TRP H C 1
ATOM 15184 O O . TRP E 4 47 ? 185.943 225.453 159.635 1.00 150.90 47 TRP H O 1
ATOM 15195 N N . VAL E 4 48 ? 184.498 224.428 158.182 1.00 148.36 48 VAL H N 1
ATOM 15196 C CA . VAL E 4 48 ? 185.556 223.941 157.245 1.00 148.36 48 VAL H CA 1
ATOM 15197 C C . VAL E 4 48 ? 185.387 224.638 155.891 1.00 148.36 48 VAL H C 1
ATOM 15198 O O . VAL E 4 48 ? 185.540 225.873 155.840 1.00 148.36 48 VAL H O 1
ATOM 15202 N N . ALA E 4 49 ? 185.123 223.863 154.834 1.00 152.45 49 ALA H N 1
ATOM 15203 C CA . ALA E 4 49 ? 184.936 224.431 153.478 1.00 152.45 49 ALA H CA 1
ATOM 15204 C C . ALA E 4 49 ? 183.691 223.827 152.817 1.00 152.45 49 ALA H C 1
ATOM 15205 O O . ALA E 4 49 ? 183.464 222.611 152.975 1.00 152.45 49 ALA H O 1
ATOM 15207 N N . ALA E 4 50 ? 182.921 224.657 152.106 1.00 162.91 50 ALA H N 1
ATOM 15208 C CA . ALA E 4 50 ? 181.711 224.198 151.383 1.00 162.91 50 ALA H CA 1
ATOM 15209 C C . ALA E 4 50 ? 181.791 224.676 149.930 1.00 162.91 50 ALA H C 1
ATOM 15210 O O . ALA E 4 50 ? 182.255 225.812 149.706 1.00 162.91 50 ALA H O 1
ATOM 15212 N N . ILE E 4 51 ? 181.364 223.800 149.011 1.00 185.73 51 ILE H N 1
ATOM 15213 C CA . ILE E 4 51 ? 181.429 224.015 147.534 1.00 185.73 51 ILE H CA 1
ATOM 15214 C C . ILE E 4 51 ? 180.118 224.595 146.996 1.00 185.73 51 ILE H C 1
ATOM 15215 O O . ILE E 4 51 ? 179.038 224.219 147.495 1.00 185.73 51 ILE H O 1
ATOM 15220 N N . ALA E 4 52 ? 180.244 225.484 146.005 1.00 205.74 52 ALA H N 1
ATOM 15221 C CA . ALA E 4 52 ? 179.110 226.136 145.308 1.00 205.74 52 ALA H CA 1
ATOM 15222 C C . ALA E 4 52 ? 178.592 225.220 144.192 1.00 205.74 52 ALA H C 1
ATOM 15223 O O . ALA E 4 52 ? 179.222 224.174 143.935 1.00 205.74 52 ALA H O 1
ATOM 15225 N N . ALA E 4 53 ? 177.489 225.619 143.549 1.00 228.12 53 ALA H N 1
ATOM 15226 C CA . ALA E 4 53 ? 176.849 224.849 142.454 1.00 228.12 53 ALA H CA 1
ATOM 15227 C C . ALA E 4 53 ? 177.697 224.894 141.173 1.00 228.12 53 ALA H C 1
ATOM 15228 O O . ALA E 4 53 ? 178.541 225.805 141.034 1.00 228.12 53 ALA H O 1
ATOM 15230 N N . ALA E 4 54 ? 177.430 223.963 140.248 1.00 232.36 54 ALA H N 1
ATOM 15231 C CA . ALA E 4 54 ? 178.163 223.833 138.963 1.00 232.36 54 ALA H CA 1
ATOM 15232 C C . ALA E 4 54 ? 178.025 225.117 138.136 1.00 232.36 54 ALA H C 1
ATOM 15233 O O . ALA E 4 54 ? 179.013 225.506 137.482 1.00 232.36 54 ALA H O 1
ATOM 15235 N N . ALA E 4 55 ? 176.847 225.748 138.172 1.00 233.86 55 ALA H N 1
ATOM 15236 C CA . ALA E 4 55 ? 176.619 227.005 137.421 1.00 233.86 55 ALA H CA 1
ATOM 15237 C C . ALA E 4 55 ? 177.550 228.093 137.969 1.00 233.86 55 ALA H C 1
ATOM 15238 O O . ALA E 4 55 ? 177.761 229.104 137.270 1.00 233.86 55 ALA H O 1
ATOM 15240 N N . ALA E 4 56 ? 178.079 227.879 139.179 1.00 242.48 56 ALA H N 1
ATOM 15241 C CA . ALA E 4 56 ? 178.996 228.837 139.840 1.00 242.48 56 ALA H CA 1
ATOM 15242 C C . ALA E 4 56 ? 180.450 228.474 139.515 1.00 242.48 56 ALA H C 1
ATOM 15243 O O . ALA E 4 56 ? 181.356 229.148 140.049 1.00 242.48 56 ALA H O 1
ATOM 15245 N N . ALA E 4 57 ? 180.644 227.426 138.703 1.00 242.88 57 ALA H N 1
ATOM 15246 C CA . ALA E 4 57 ? 181.975 226.919 138.281 1.00 242.88 57 ALA H CA 1
ATOM 15247 C C . ALA E 4 57 ? 182.821 226.523 139.499 1.00 242.88 57 ALA H C 1
ATOM 15248 O O . ALA E 4 57 ? 184.038 226.802 139.488 1.00 242.88 57 ALA H O 1
ATOM 15250 N N . ALA E 4 58 ? 182.182 225.917 140.508 1.00 220.55 58 ALA H N 1
ATOM 15251 C CA . ALA E 4 58 ? 182.837 225.435 141.749 1.00 220.55 58 ALA H CA 1
ATOM 15252 C C . ALA E 4 58 ? 183.579 226.568 142.471 1.00 220.55 58 ALA H C 1
ATOM 15253 O O . ALA E 4 58 ? 184.672 226.302 143.009 1.00 220.55 58 ALA H O 1
ATOM 15255 N N . ALA E 4 59 ? 183.009 227.778 142.486 1.00 202.72 59 ALA H N 1
ATOM 15256 C CA . ALA E 4 59 ? 183.644 228.919 143.187 1.00 202.72 59 ALA H CA 1
ATOM 15257 C C . ALA E 4 59 ? 182.695 229.432 144.276 1.00 202.72 59 ALA H C 1
ATOM 15258 O O . ALA E 4 59 ? 181.565 229.831 143.933 1.00 202.72 59 ALA H O 1
ATOM 15260 N N . ALA E 4 60 ? 183.154 229.445 145.532 1.00 183.62 60 ALA H N 1
ATOM 15261 C CA . ALA E 4 60 ? 182.316 229.909 146.663 1.00 183.62 60 ALA H CA 1
ATOM 15262 C C . ALA E 4 60 ? 183.186 230.618 147.707 1.00 183.62 60 ALA H C 1
ATOM 15263 O O . ALA E 4 60 ? 184.401 230.338 147.756 1.00 183.62 60 ALA H O 1
ATOM 15265 N N . ALA E 4 61 ? 182.576 231.499 148.507 1.00 173.65 61 ALA H N 1
ATOM 15266 C CA . ALA E 4 61 ? 183.302 232.234 149.569 1.00 173.65 61 ALA H CA 1
ATOM 15267 C C . ALA E 4 61 ? 183.772 231.239 150.637 1.00 173.65 61 ALA H C 1
ATOM 15268 O O . ALA E 4 61 ? 183.037 230.268 150.904 1.00 173.65 61 ALA H O 1
ATOM 15270 N N . ALA E 4 62 ? 184.951 231.478 151.219 1.00 166.35 62 ALA H N 1
ATOM 15271 C CA . ALA E 4 62 ? 185.506 230.575 152.255 1.00 166.35 62 ALA H CA 1
ATOM 15272 C C . ALA E 4 62 ? 185.980 231.390 153.463 1.00 166.35 62 ALA H C 1
ATOM 15273 O O . ALA E 4 62 ? 186.317 232.577 153.284 1.00 166.35 62 ALA H O 1
ATOM 15275 N N . ALA E 4 63 ? 186.001 230.762 154.644 1.00 167.98 63 ALA H N 1
ATOM 15276 C CA . ALA E 4 63 ? 186.444 231.424 155.895 1.00 167.98 63 ALA H CA 1
ATOM 15277 C C . ALA E 4 63 ? 187.935 231.764 155.790 1.00 167.98 63 ALA H C 1
ATOM 15278 O O . ALA E 4 63 ? 188.678 230.981 155.166 1.00 167.98 63 ALA H O 1
ATOM 15280 N N . ALA E 4 64 ? 188.355 232.878 156.399 1.00 166.77 64 ALA H N 1
ATOM 15281 C CA . ALA E 4 64 ? 189.774 233.299 156.321 1.00 166.77 64 ALA H CA 1
ATOM 15282 C C . ALA E 4 64 ? 190.666 232.218 156.942 1.00 166.77 64 ALA H C 1
ATOM 15283 O O . ALA E 4 64 ? 191.717 231.910 156.346 1.00 166.77 64 ALA H O 1
ATOM 15285 N N . ALA E 4 65 ? 190.260 231.666 158.091 1.00 167.31 65 ALA H N 1
ATOM 15286 C CA . ALA E 4 65 ? 191.049 230.591 158.737 1.00 167.31 65 ALA H CA 1
ATOM 15287 C C . ALA E 4 65 ? 191.059 229.366 157.815 1.00 167.31 65 ALA H C 1
ATOM 15288 O O . ALA E 4 65 ? 192.127 228.741 157.660 1.00 167.31 65 ALA H O 1
ATOM 15290 N N . ALA E 4 66 ? 189.897 229.053 157.232 0.60 160.80 66 ALA H N 1
ATOM 15291 C CA . ALA E 4 66 ? 189.733 227.911 156.303 0.60 160.80 66 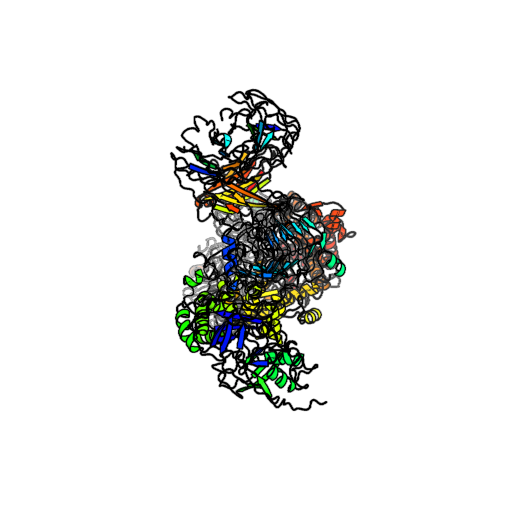ALA H CA 1
ATOM 15292 C C . ALA E 4 66 ? 190.561 228.140 155.034 0.60 160.80 66 ALA H C 1
ATOM 15293 O O . ALA E 4 66 ? 191.152 227.166 154.527 0.60 160.80 66 ALA H O 1
ATOM 15295 N N . ALA E 4 67 ? 190.595 229.385 154.548 0.40 155.69 67 ALA H N 1
ATOM 15296 C CA . ALA E 4 67 ? 191.322 229.725 153.302 0.40 155.69 67 ALA H CA 1
ATOM 15297 C C . ALA E 4 67 ? 192.820 229.441 153.462 0.40 155.69 67 ALA H C 1
ATOM 15298 O O . ALA E 4 67 ? 193.355 229.713 154.560 0.40 155.69 67 ALA H O 1
ATOM 15300 N N . ALA E 4 68 ? 193.407 228.833 152.417 0.40 148.68 68 ALA H N 1
ATOM 15301 C CA . ALA E 4 68 ? 194.834 228.452 152.232 0.40 148.68 68 ALA H CA 1
ATOM 15302 C C . ALA E 4 68 ? 195.207 227.178 153.007 0.40 148.68 68 ALA H C 1
ATOM 15303 O O . ALA E 4 68 ? 196.397 226.805 152.977 0.40 148.68 68 ALA H O 1
ATOM 15305 N N . ALA E 4 69 ? 194.238 226.538 153.670 1.00 139.33 69 ALA H N 1
ATOM 15306 C CA . ALA E 4 69 ? 194.497 225.289 154.423 1.00 139.33 69 ALA H CA 1
ATOM 15307 C C . ALA E 4 69 ? 193.643 224.152 153.850 1.00 139.33 69 ALA H C 1
ATOM 15308 O O . ALA E 4 69 ? 193.912 222.982 154.185 1.00 139.33 69 ALA H O 1
ATOM 15310 N N . ALA E 4 70 ? 192.653 224.496 153.020 1.00 141.39 70 ALA H N 1
ATOM 15311 C CA . ALA E 4 70 ? 191.745 223.487 152.425 1.00 141.39 70 ALA H CA 1
ATOM 15312 C C . ALA E 4 70 ? 191.710 223.627 150.899 1.00 141.39 70 ALA H C 1
ATOM 15313 O O . ALA E 4 70 ? 191.592 224.768 150.409 1.00 141.39 70 ALA H O 1
ATOM 15315 N N . ALA E 4 71 ? 191.809 222.500 150.187 1.00 147.19 71 ALA H N 1
ATOM 15316 C CA . ALA E 4 71 ? 191.757 222.487 148.707 1.00 147.19 71 ALA H CA 1
ATOM 15317 C C . ALA E 4 71 ? 190.536 221.673 148.264 1.00 147.19 71 ALA H C 1
ATOM 15318 O O . ALA E 4 71 ? 190.378 220.537 148.752 1.00 147.19 71 ALA H O 1
ATOM 15320 N N . ILE E 4 72 ? 189.711 222.234 147.374 1.00 155.69 72 ILE H N 1
ATOM 15321 C CA . ILE E 4 72 ? 188.485 221.524 146.898 1.00 155.69 72 ILE H CA 1
ATOM 15322 C C . ILE E 4 72 ? 188.613 221.238 145.398 1.00 155.69 72 ILE H C 1
ATOM 15323 O O . ILE E 4 72 ? 188.884 222.186 144.634 1.00 155.69 72 ILE H O 1
ATOM 15328 N N . SER E 4 73 ? 188.422 219.974 145.008 1.00 158.11 73 SER H N 1
ATOM 15329 C CA . SER E 4 73 ? 188.492 219.556 143.583 1.00 158.11 73 SER H CA 1
ATOM 15330 C C . SER E 4 73 ? 187.177 218.873 143.192 1.00 158.11 73 SER H C 1
ATOM 15331 O O . SER E 4 73 ? 186.731 217.982 143.942 1.00 158.11 73 SER H O 1
ATOM 15334 N N . ALA E 4 74 ? 186.582 219.279 142.066 1.00 172.53 74 ALA H N 1
ATOM 15335 C CA . ALA E 4 74 ? 185.305 218.677 141.615 1.00 172.53 74 ALA H CA 1
ATOM 15336 C C . ALA E 4 74 ? 185.493 218.000 140.252 1.00 172.53 74 ALA H C 1
ATOM 15337 O O . ALA E 4 74 ? 185.986 218.667 139.321 1.00 172.53 74 ALA H O 1
ATOM 15339 N N . ASP E 4 75 ? 185.109 216.723 140.154 1.00 188.16 75 ASP H N 1
ATOM 15340 C CA . ASP E 4 75 ? 185.208 215.955 138.884 1.00 188.16 75 ASP H CA 1
ATOM 15341 C C . ASP E 4 75 ? 183.816 215.420 138.528 1.00 188.16 75 ASP H C 1
ATOM 15342 O O . ASP E 4 75 ? 183.182 214.804 139.408 1.00 188.16 75 ASP H O 1
ATOM 15347 N N . ALA E 4 76 ? 183.365 215.650 137.292 1.00 193.31 76 ALA H N 1
ATOM 15348 C CA . ALA E 4 76 ? 182.027 215.176 136.866 1.00 193.31 76 ALA H CA 1
ATOM 15349 C C . ALA E 4 76 ? 181.979 213.645 136.913 1.00 193.31 76 ALA H C 1
ATOM 15350 O O . ALA E 4 76 ? 180.964 213.098 137.389 1.00 193.31 76 ALA H O 1
ATOM 15352 N N . SER E 4 77 ? 183.041 212.987 136.435 1.00 197.11 77 SER H N 1
ATOM 15353 C CA . SER E 4 77 ? 183.109 211.502 136.432 1.00 197.11 77 SER H CA 1
ATOM 15354 C C . SER E 4 77 ? 183.118 210.967 137.869 1.00 197.11 77 SER H C 1
ATOM 15355 O O . SER E 4 77 ? 182.423 209.965 138.132 1.00 197.11 77 SER H O 1
ATOM 15358 N N . ALA E 4 78 ? 183.880 211.616 138.755 1.00 194.68 78 ALA H N 1
ATOM 15359 C CA . ALA E 4 78 ? 183.984 211.190 140.171 1.00 194.68 78 ALA H CA 1
ATOM 15360 C C . ALA E 4 78 ? 182.624 211.321 140.865 1.00 194.68 78 ALA H C 1
ATOM 15361 O O . ALA E 4 78 ? 182.276 210.417 141.653 1.00 194.68 78 ALA H O 1
ATOM 15363 N N . ALA E 4 79 ? 181.907 212.419 140.594 1.00 187.63 79 ALA H N 1
ATOM 15364 C CA . ALA E 4 79 ? 180.573 212.697 141.184 1.00 187.63 79 ALA H CA 1
ATOM 15365 C C . ALA E 4 79 ? 180.636 212.645 142.717 1.00 187.63 79 ALA H C 1
ATOM 15366 O O . ALA E 4 79 ? 179.713 212.067 143.324 1.00 187.63 79 ALA H O 1
ATOM 15368 N N . ALA E 4 80 ? 181.683 213.228 143.313 1.00 182.34 80 ALA H N 1
ATOM 15369 C CA . ALA E 4 80 ? 181.847 213.231 144.786 1.00 182.34 80 ALA H CA 1
ATOM 15370 C C . ALA E 4 80 ? 182.621 214.481 145.222 1.00 182.34 80 ALA H C 1
ATOM 15371 O O . ALA E 4 80 ? 182.773 215.403 144.396 1.00 182.34 80 ALA H O 1
ATOM 15373 N N . ALA E 4 81 ? 182.953 214.564 146.509 1.00 170.33 81 ALA H N 1
ATOM 15374 C CA . ALA E 4 81 ? 183.646 215.764 147.023 1.00 170.33 81 ALA H CA 1
ATOM 15375 C C . ALA E 4 81 ? 185.068 215.397 147.441 1.00 170.33 81 ALA H C 1
ATOM 15376 O O . ALA E 4 81 ? 185.231 214.422 148.197 1.00 170.33 81 ALA H O 1
ATOM 15378 N N . ALA E 4 82 ? 186.050 216.138 146.924 1.00 156.25 82 ALA H N 1
ATOM 15379 C CA . ALA E 4 82 ? 187.460 215.924 147.311 1.00 156.25 82 ALA H CA 1
ATOM 15380 C C . ALA E 4 82 ? 187.840 217.087 148.228 1.00 156.25 82 ALA H C 1
ATOM 15381 O O . ALA E 4 82 ? 187.784 218.245 147.769 1.00 156.25 82 ALA H O 1
ATOM 15383 N N . LEU E 4 83 ? 188.212 216.785 149.473 1.00 147.10 83 LEU H N 1
ATOM 15384 C CA . LEU E 4 83 ? 188.566 217.860 150.433 1.00 147.10 83 LEU H CA 1
ATOM 15385 C C . LEU E 4 83 ? 190.083 218.035 150.411 1.00 147.10 83 LEU H C 1
ATOM 15386 O O . LEU E 4 83 ? 190.801 217.052 150.677 1.00 147.10 83 LEU H O 1
ATOM 15391 N N . ALA E 4 84 ? 190.534 219.245 150.084 1.00 140.13 84 ALA H N 1
ATOM 15392 C CA . ALA E 4 84 ? 191.980 219.543 150.037 1.00 140.13 84 ALA H CA 1
ATOM 15393 C C . ALA E 4 84 ? 192.336 220.398 151.253 1.00 140.13 84 ALA H C 1
ATOM 15394 O O . ALA E 4 84 ? 192.984 221.446 151.064 1.00 140.13 84 ALA H O 1
ATOM 15396 N N . ALA E 4 85 ? 191.919 219.999 152.502 0.70 131.92 85 ALA H N 1
ATOM 15397 C CA . ALA E 4 85 ? 192.097 220.545 153.888 0.70 131.92 85 ALA H CA 1
ATOM 15398 C C . ALA E 4 85 ? 193.480 220.166 154.645 0.70 131.92 85 ALA H C 1
ATOM 15399 O O . ALA E 4 85 ? 193.469 218.929 154.840 0.70 131.92 85 ALA H O 1
ATOM 15401 N N . ALA E 4 86 ? 194.638 221.186 154.971 0.70 127.75 86 ALA H N 1
ATOM 15402 C CA . ALA E 4 86 ? 196.153 222.038 154.633 0.70 127.75 86 ALA H CA 1
ATOM 15403 C C . ALA E 4 86 ? 196.788 222.483 155.775 0.70 127.75 86 ALA H C 1
ATOM 15404 O O . ALA E 4 86 ? 195.970 222.760 156.497 0.70 127.75 86 ALA H O 1
ATOM 15406 N N . SER E 4 87 ? 198.088 222.177 155.923 1.00 122.81 87 SER H N 1
ATOM 15407 C CA . SER E 4 87 ? 198.692 222.629 157.197 1.00 122.81 87 SER H CA 1
ATOM 15408 C C . SER E 4 87 ? 197.805 222.099 158.357 1.00 122.81 87 SER H C 1
ATOM 15409 O O . SER E 4 87 ? 197.370 222.976 159.119 1.00 122.81 87 SER H O 1
ATOM 15412 N N . LEU E 4 88 ? 197.557 220.787 158.428 1.00 121.77 88 LEU H N 1
ATOM 15413 C CA . LEU E 4 88 ? 196.677 220.186 159.468 1.00 121.77 88 LEU H CA 1
ATOM 15414 C C . LEU E 4 88 ? 197.270 220.386 160.868 1.00 121.77 88 LEU H C 1
ATOM 15415 O O . LEU E 4 88 ? 198.234 219.674 161.211 1.00 121.77 88 LEU H O 1
ATOM 15420 N N . ALA E 4 89 ? 196.616 221.217 161.689 1.00 121.75 89 ALA H N 1
ATOM 15421 C CA . ALA E 4 89 ? 197.057 221.479 163.081 1.00 121.75 89 ALA H CA 1
ATOM 15422 C C . ALA E 4 89 ? 196.670 220.306 163.996 1.00 121.75 89 ALA H C 1
ATOM 15423 O O . ALA E 4 89 ? 195.831 219.476 163.591 1.00 121.75 89 ALA H O 1
ATOM 15425 N N . ALA E 4 90 ? 197.258 220.251 165.195 0.70 116.39 90 ALA H N 1
ATOM 15426 C CA . ALA E 4 90 ? 196.989 219.157 166.160 0.70 116.39 90 ALA H CA 1
ATOM 15427 C C . ALA E 4 90 ? 195.520 219.159 166.608 0.70 116.39 90 ALA H C 1
ATOM 15428 O O . ALA E 4 90 ? 194.939 218.061 166.719 0.70 116.39 90 ALA H O 1
ATOM 15430 N N . ALA E 4 91 ? 194.949 220.343 166.854 1.00 115.94 91 ALA H N 1
ATOM 15431 C CA . ALA E 4 91 ? 193.548 220.465 167.326 1.00 115.94 91 ALA H CA 1
ATOM 15432 C C . ALA E 4 91 ? 192.585 220.580 166.138 1.00 115.94 91 ALA H C 1
ATOM 15433 O O . ALA E 4 91 ? 191.364 220.674 166.373 1.00 115.94 91 ALA H O 1
ATOM 15435 N N . ASP E 4 92 ? 193.122 220.572 164.916 1.00 120.01 92 ASP H N 1
ATOM 15436 C CA . ASP E 4 92 ? 192.308 220.705 163.676 1.00 120.01 92 ASP H CA 1
ATOM 15437 C C . ASP E 4 92 ? 191.333 219.530 163.526 1.00 120.01 92 ASP H C 1
ATOM 15438 O O . ASP E 4 92 ? 190.203 219.775 163.069 1.00 120.01 92 ASP H O 1
ATOM 15443 N N . THR E 4 93 ? 191.740 218.318 163.922 1.00 118.16 93 THR H N 1
ATOM 15444 C CA . THR E 4 93 ? 190.895 217.105 163.727 1.00 118.16 93 THR H CA 1
ATOM 15445 C C . THR E 4 93 ? 189.509 217.298 164.357 1.00 118.16 93 THR H C 1
ATOM 15446 O O . THR E 4 93 ? 189.432 217.784 165.503 1.00 118.16 93 THR H O 1
ATOM 15450 N N . ALA E 4 94 ? 188.468 216.918 163.606 1.00 121.36 94 ALA H N 1
ATOM 15451 C CA . ALA E 4 94 ? 187.045 217.044 164.005 1.00 121.36 94 ALA H CA 1
ATOM 15452 C C . ALA E 4 94 ? 186.180 216.177 163.079 1.00 121.36 94 ALA H C 1
ATOM 15453 O O . ALA E 4 94 ? 186.753 215.411 162.284 1.00 121.36 94 ALA H O 1
ATOM 15455 N N . ALA E 4 95 ? 184.851 216.310 163.165 0.40 124.06 95 ALA H N 1
ATOM 15456 C CA . ALA E 4 95 ? 183.928 215.504 162.327 0.40 124.06 95 ALA H CA 1
ATOM 15457 C C . ALA E 4 95 ? 183.145 216.407 161.364 0.40 124.06 95 ALA H C 1
ATOM 15458 O O . ALA E 4 95 ? 182.536 217.388 161.835 0.40 124.06 95 ALA H O 1
ATOM 15460 N N . TYR E 4 96 ? 183.171 216.080 160.066 1.00 130.45 96 TYR H N 1
ATOM 15461 C CA . TYR E 4 96 ? 182.460 216.868 159.021 1.00 130.45 96 TYR H CA 1
ATOM 15462 C C . TYR E 4 96 ? 181.553 215.950 158.189 1.00 130.45 96 TYR H C 1
ATOM 15463 O O . TYR E 4 96 ? 182.012 214.874 157.762 1.00 130.45 96 TYR H O 1
ATOM 15472 N N . TYR E 4 97 ? 180.310 216.378 157.942 1.00 147.85 97 TYR H N 1
ATOM 15473 C CA . TYR E 4 97 ? 179.346 215.573 157.143 1.00 147.85 97 TYR H CA 1
ATOM 15474 C C . TYR E 4 97 ? 179.188 216.212 155.758 1.00 147.85 97 TYR H C 1
ATOM 15475 O O . TYR E 4 97 ? 178.896 217.420 155.692 1.00 147.85 97 TYR H O 1
ATOM 15484 N N . CYS E 4 98 ? 179.351 215.414 154.695 1.00 158.59 98 CYS H N 1
ATOM 15485 C CA . CYS E 4 98 ? 179.269 215.934 153.302 0.70 158.59 98 CYS H CA 1
ATOM 15486 C C . CYS E 4 98 ? 177.847 215.793 152.749 1.00 158.59 98 CYS H C 1
ATOM 15487 O O . CYS E 4 98 ? 177.486 214.676 152.326 1.00 158.59 98 CYS H O 1
ATOM 15490 N N . ALA E 4 99 ? 177.084 216.891 152.750 0.50 172.71 99 ALA H N 1
ATOM 15491 C CA . ALA E 4 99 ? 175.708 216.912 152.198 0.50 172.71 99 ALA H CA 1
ATOM 15492 C C . ALA E 4 99 ? 175.269 218.364 151.971 0.50 172.71 99 ALA H C 1
ATOM 15493 O O . ALA E 4 99 ? 175.874 219.263 152.587 0.50 172.71 99 ALA H O 1
ATOM 15495 N N . ALA E 4 100 ? 174.244 218.574 151.138 1.00 179.84 100 ALA H N 1
ATOM 15496 C CA . ALA E 4 100 ? 173.723 219.936 150.874 1.00 179.84 100 ALA H CA 1
ATOM 15497 C C . ALA E 4 100 ? 173.195 220.527 152.186 1.00 179.84 100 ALA H C 1
ATOM 15498 O O . ALA E 4 100 ? 172.383 219.853 152.851 1.00 179.84 100 ALA H O 1
ATOM 15500 N N . ALA E 4 101 ? 173.639 221.738 152.538 1.00 178.84 101 ALA H N 1
ATOM 15501 C CA . ALA E 4 101 ? 173.210 222.386 153.800 1.00 178.84 101 ALA H CA 1
ATOM 15502 C C . ALA E 4 101 ? 171.877 223.118 153.602 1.00 178.84 101 ALA H C 1
ATOM 15503 O O . ALA E 4 101 ? 171.883 224.365 153.598 1.00 178.84 101 ALA H O 1
ATOM 15505 N N . GLY E 4 102 ? 170.783 222.365 153.448 1.00 186.86 102 GLY H N 1
ATOM 15506 C CA . GLY E 4 102 ? 169.440 222.954 153.283 1.00 186.86 102 GLY H CA 1
ATOM 15507 C C . GLY E 4 102 ? 169.377 223.948 152.134 1.00 186.86 102 GLY H C 1
ATOM 15508 O O . GLY E 4 102 ? 168.748 225.009 152.313 1.00 186.86 102 GLY H O 1
ATOM 15509 N N . ALA E 4 103 ? 170.002 223.623 150.998 1.00 201.77 103 ALA H N 1
ATOM 15510 C CA . ALA E 4 103 ? 170.003 224.535 149.830 1.00 201.77 103 ALA H CA 1
ATOM 15511 C C . ALA E 4 103 ? 168.568 224.722 149.322 1.00 201.77 103 ALA H C 1
ATOM 15512 O O . ALA E 4 103 ? 167.824 223.723 149.265 1.00 201.77 103 ALA H O 1
ATOM 15514 N N . ALA E 4 104 ? 168.207 225.960 148.969 0.60 209.21 104 ALA H N 1
ATOM 15515 C CA . ALA E 4 104 ? 166.851 226.278 148.462 0.60 209.21 104 ALA H CA 1
ATOM 15516 C C . ALA E 4 104 ? 166.606 225.546 147.138 0.60 209.21 104 ALA H C 1
ATOM 15517 O O . ALA E 4 104 ? 165.486 225.034 146.941 0.60 209.21 104 ALA H O 1
ATOM 15519 N N . ALA E 4 105 ? 167.622 225.505 146.270 1.00 206.90 105 ALA H N 1
ATOM 15520 C CA . ALA E 4 105 ? 167.508 224.831 144.955 1.00 206.90 105 ALA H CA 1
ATOM 15521 C C . ALA E 4 105 ? 167.066 223.378 145.158 1.00 206.90 105 ALA H C 1
ATOM 15522 O O . ALA E 4 105 ? 165.957 223.026 144.707 1.00 206.90 105 ALA H O 1
ATOM 15524 N N . ALA E 4 106 ? 167.909 222.574 145.813 1.00 206.28 106 ALA H N 1
ATOM 15525 C CA . ALA E 4 106 ? 167.590 221.128 146.079 1.00 206.28 106 ALA H CA 1
ATOM 15526 C C . ALA E 4 106 ? 168.401 220.651 147.286 1.00 206.28 106 ALA H C 1
ATOM 15527 O O . ALA E 4 106 ? 169.261 221.382 147.814 1.00 206.28 106 ALA H O 1
ATOM 15529 N N . ALA E 4 107 ? 168.076 219.419 147.655 1.00 198.94 107 ALA H N 1
ATOM 15530 C CA . ALA E 4 107 ? 168.634 218.821 148.878 1.00 198.94 107 ALA H CA 1
ATOM 15531 C C . ALA E 4 107 ? 169.405 217.539 148.558 1.00 198.94 107 ALA H C 1
ATOM 15532 O O . ALA E 4 107 ? 168.842 216.659 147.883 1.00 198.94 107 ALA H O 1
ATOM 15534 N N . ALA E 4 108 ? 170.649 217.461 149.042 1.00 187.16 108 ALA H N 1
ATOM 15535 C CA . ALA E 4 108 ? 171.528 216.295 148.843 1.00 187.16 108 ALA H CA 1
ATOM 15536 C C . ALA E 4 108 ? 171.940 215.836 150.208 1.00 187.16 108 ALA H C 1
ATOM 15537 O O . ALA E 4 108 ? 172.352 216.653 151.061 1.00 187.16 108 ALA H O 1
ATOM 15539 N N . TRP E 4 109 ? 171.818 214.522 150.481 1.00 172.22 109 TRP H N 1
ATOM 15540 C CA . TRP E 4 109 ? 172.096 214.221 151.898 1.00 172.22 109 TRP H CA 1
ATOM 15541 C C . TRP E 4 109 ? 172.965 213.151 152.065 1.00 172.22 109 TRP H C 1
ATOM 15542 O O . TRP E 4 109 ? 172.711 212.152 150.957 1.00 172.22 109 TRP H O 1
ATOM 15553 N N . GLY E 4 110 ? 173.618 213.145 153.355 1.00 168.70 110 GLY H N 1
ATOM 15554 C CA . GLY E 4 110 ? 174.773 213.336 154.270 1.00 168.70 110 GLY H CA 1
ATOM 15555 C C . GLY E 4 110 ? 175.284 212.123 155.110 1.00 168.70 110 GLY H C 1
ATOM 15556 O O . GLY E 4 110 ? 174.383 210.990 155.019 1.00 168.70 110 GLY H O 1
ATOM 15557 N N . GLN E 4 111 ? 176.449 212.198 155.763 1.00 161.56 111 GLN H N 1
ATOM 15558 C CA . GLN E 4 111 ? 176.980 211.075 156.584 1.00 161.56 111 GLN H CA 1
ATOM 15559 C C . GLN E 4 111 ? 178.097 211.602 157.494 1.00 161.56 111 GLN H C 1
ATOM 15560 O O . GLN E 4 111 ? 177.918 211.571 158.728 1.00 161.56 111 GLN H O 1
ATOM 15566 N N . GLY E 4 112 ? 179.202 212.063 156.899 1.00 148.43 112 GLY H N 1
ATOM 15567 C CA . GLY E 4 112 ? 180.349 212.604 157.655 1.00 148.43 112 GLY H CA 1
ATOM 15568 C C . GLY E 4 112 ? 181.383 211.533 157.957 1.00 148.43 112 GLY H C 1
ATOM 15569 O O . GLY E 4 112 ? 181.026 210.338 157.923 1.00 148.43 112 GLY H O 1
ATOM 15570 N N . THR E 4 113 ? 182.620 211.948 158.245 1.00 122.55 113 THR H N 1
ATOM 15571 C CA . THR E 4 113 ? 183.720 211.001 158.569 1.00 122.55 113 THR H CA 1
ATOM 15572 C C . THR E 4 113 ? 184.538 211.562 159.738 1.00 122.55 113 THR H C 1
ATOM 15573 O O . THR E 4 113 ? 184.587 212.800 159.879 1.00 122.55 113 THR H O 1
ATOM 15577 N N . LEU E 4 114 ? 185.150 210.684 160.538 1.00 112.93 114 LEU H N 1
ATOM 15578 C CA . LEU E 4 114 ? 185.968 211.136 161.695 1.00 112.93 114 LEU H CA 1
ATOM 15579 C C . LEU E 4 114 ? 187.420 210.677 161.511 1.00 112.93 114 LEU H C 1
ATOM 15580 O O . LEU E 4 114 ? 187.637 209.473 161.271 1.00 112.93 114 LEU H O 1
ATOM 15585 N N . VAL E 4 115 ? 188.365 211.615 161.625 1.00 115.91 115 VAL H N 1
ATOM 15586 C CA . VAL E 4 115 ? 189.825 211.322 161.500 1.00 115.91 115 VAL H CA 1
ATOM 15587 C C . VAL E 4 115 ? 190.533 211.998 162.678 1.00 115.91 115 VAL H C 1
ATOM 15588 O O . VAL E 4 115 ? 190.060 213.068 163.098 1.00 115.91 115 VAL H O 1
ATOM 15592 N N . THR E 4 116 ? 191.604 211.381 163.184 1.00 108.71 116 THR H N 1
ATOM 15593 C CA . THR E 4 116 ? 192.377 211.946 164.321 1.00 108.71 116 THR H CA 1
ATOM 15594 C C . THR E 4 116 ? 193.813 212.212 163.857 1.00 108.71 116 THR H C 1
ATOM 15595 O O . THR E 4 116 ? 194.485 211.246 163.444 1.00 108.71 116 THR H O 1
ATOM 15599 N N . VAL E 4 117 ? 194.256 213.471 163.924 1.00 109.69 117 VAL H N 1
ATOM 15600 C CA . VAL E 4 117 ? 195.641 213.822 163.490 1.00 109.69 117 VAL H CA 1
ATOM 15601 C C . VAL E 4 117 ? 196.518 213.955 164.739 1.00 109.69 117 VAL H C 1
ATOM 15602 O O . VAL E 4 117 ? 196.223 214.824 165.584 1.00 109.69 117 VAL H O 1
ATOM 15606 N N . SER E 4 118 ? 197.553 213.117 164.834 1.00 97.36 118 SER H N 1
ATOM 15607 C CA . SER E 4 118 ? 198.490 213.119 165.988 1.00 97.36 118 SER H CA 1
ATOM 15608 C C . SER E 4 118 ? 199.826 212.511 165.553 1.00 97.36 118 SER H C 1
ATOM 15609 O O . SER E 4 118 ? 199.853 211.838 164.503 1.00 97.36 118 SER H O 1
ATOM 15612 N N . SER E 4 119 ? 200.888 212.740 166.330 1.00 90.86 119 SER H N 1
ATOM 15613 C CA . SER E 4 119 ? 202.223 212.182 165.992 1.00 90.86 119 SER H CA 1
ATOM 15614 C C . SER E 4 119 ? 202.150 210.651 166.001 1.00 90.86 119 SER H C 1
ATOM 15615 O O . SER E 4 119 ? 202.750 210.026 165.104 1.00 90.86 119 SER H O 1
ATOM 15618 N N . ALA E 4 120 ? 201.440 210.079 166.979 1.00 82.20 120 ALA H N 1
ATOM 15619 C CA . ALA E 4 120 ? 201.291 208.608 167.082 1.00 82.20 120 ALA H CA 1
ATOM 15620 C C . ALA E 4 120 ? 200.463 208.085 165.902 1.00 82.20 120 ALA H C 1
ATOM 15621 O O . ALA E 4 120 ? 199.453 208.727 165.554 1.00 82.20 120 ALA H O 1
ATOM 15623 N N . SER E 4 121 ? 200.888 206.960 165.317 0.50 73.11 121 SER H N 1
ATOM 15624 C CA . SER E 4 121 ? 200.180 206.328 164.172 0.50 73.11 121 SER H CA 1
ATOM 15625 C C . SER E 4 121 ? 198.903 205.634 164.659 0.50 73.11 121 SER H C 1
ATOM 15626 O O . SER E 4 121 ? 198.848 205.271 165.851 0.50 73.11 121 SER H O 1
ATOM 15629 N N . PRO E 4 122 ? 197.807 205.387 163.736 1.00 72.58 122 PRO H N 1
ATOM 15630 C CA . PRO E 4 122 ? 196.262 204.677 163.721 1.00 72.58 122 PRO H CA 1
ATOM 15631 C C . PRO E 4 122 ? 196.292 203.268 164.329 1.00 72.58 122 PRO H C 1
ATOM 15632 O O . PRO E 4 122 ? 196.118 202.312 163.595 1.00 72.58 122 PRO H O 1
ATOM 15636 N N . THR E 4 123 ? 196.513 203.179 165.646 1.00 76.34 123 THR H N 1
ATOM 15637 C CA . THR E 4 123 ? 196.587 201.872 166.355 1.00 76.34 123 THR H CA 1
ATOM 15638 C C . THR E 4 123 ? 195.231 201.159 166.278 1.00 76.34 123 THR H C 1
ATOM 15639 O O . THR E 4 123 ? 194.196 201.844 166.397 1.00 76.34 123 THR H O 1
ATOM 15643 N N . SER E 4 124 ? 195.252 199.835 166.088 1.00 76.61 124 SER H N 1
ATOM 15644 C CA . SER E 4 124 ? 194.008 199.025 165.991 1.00 76.61 124 SER H CA 1
ATOM 15645 C C . SER E 4 124 ? 193.288 198.989 167.344 1.00 76.61 124 SER H C 1
ATOM 15646 O O . SER E 4 124 ? 193.968 198.814 168.374 1.00 76.61 124 SER H O 1
ATOM 15649 N N . PRO E 4 125 ? 191.945 199.143 167.382 1.00 73.73 125 PRO H N 1
ATOM 15650 C CA . PRO E 4 125 ? 191.180 199.104 168.633 1.00 73.73 125 PRO H CA 1
ATOM 15651 C C . PRO E 4 125 ? 191.092 197.684 169.213 1.00 73.73 125 PRO H C 1
ATOM 15652 O O . PRO E 4 125 ? 191.062 196.742 168.443 1.00 73.73 125 PRO H O 1
ATOM 15656 N N . LYS E 4 126 ? 191.056 197.571 170.545 0.40 71.38 126 LYS H N 1
ATOM 15657 C CA . LYS E 4 126 ? 190.937 196.251 171.222 0.40 71.38 126 LYS H CA 1
ATOM 15658 C C . LYS E 4 126 ? 189.632 196.230 172.027 0.40 71.38 126 LYS H C 1
ATOM 15659 O O . LYS E 4 126 ? 189.425 197.157 172.834 0.40 71.38 126 LYS H O 1
ATOM 15665 N N . VAL E 4 127 ? 188.792 195.211 171.813 1.00 73.16 127 VAL H N 1
ATOM 15666 C CA . VAL E 4 127 ? 187.490 195.106 172.540 1.00 73.16 127 VAL H CA 1
ATOM 15667 C C . VAL E 4 127 ? 187.416 193.759 173.267 1.00 73.16 127 VAL H C 1
ATOM 15668 O O . VAL E 4 127 ? 187.660 192.723 172.617 1.00 73.16 127 VAL H O 1
ATOM 15672 N N . PHE E 4 128 ? 187.092 193.783 174.565 1.00 73.26 128 PHE H N 1
ATOM 15673 C CA . PHE E 4 128 ? 186.960 192.537 175.367 1.00 73.26 128 PHE H CA 1
ATOM 15674 C C . PHE E 4 128 ? 185.594 192.518 176.063 1.00 73.26 128 PHE H C 1
ATOM 15675 O O . PHE E 4 128 ? 185.247 193.514 176.728 1.00 73.26 128 PHE H O 1
ATOM 15683 N N . PRO E 4 129 ? 184.757 191.333 175.959 1.00 73.45 129 PRO H N 1
ATOM 15684 C CA . PRO E 4 129 ? 183.257 190.756 176.516 1.00 73.45 129 PRO H CA 1
ATOM 15685 C C . PRO E 4 129 ? 183.359 190.422 178.010 1.00 73.45 129 PRO H C 1
ATOM 15686 O O . PRO E 4 129 ? 184.168 189.581 178.358 1.00 73.45 129 PRO H O 1
ATOM 15690 N N . LEU E 4 130 ? 182.549 191.079 178.847 1.00 71.74 130 LEU H N 1
ATOM 15691 C CA . LEU E 4 130 ? 182.611 190.836 180.314 1.00 71.74 130 LEU H CA 1
ATOM 15692 C C . LEU E 4 130 ? 181.285 190.257 180.821 1.00 71.74 130 LEU H C 1
ATOM 15693 O O . LEU E 4 130 ? 180.228 190.858 180.546 1.00 71.74 130 LEU H O 1
ATOM 15698 N N . SER E 4 131 ? 181.353 189.141 181.555 1.00 76.53 131 SER H N 1
ATOM 15699 C CA . SER E 4 131 ? 180.139 188.529 182.155 1.00 76.53 131 SER H CA 1
ATOM 15700 C C . SER E 4 131 ? 179.751 189.360 183.382 1.00 76.53 131 SER H C 1
ATOM 15701 O O . SER E 4 131 ? 180.654 189.990 183.967 1.00 76.53 131 SER H O 1
ATOM 15704 N N . LEU E 4 132 ? 178.470 189.364 183.760 1.00 76.57 132 LEU H N 1
ATOM 15705 C CA . LEU E 4 132 ? 178.040 190.178 184.928 1.00 76.57 132 LEU H CA 1
ATOM 15706 C C . LEU E 4 132 ? 178.437 189.465 186.226 1.00 76.57 132 LEU H C 1
ATOM 15707 O O . LEU E 4 132 ? 178.055 188.291 186.398 1.00 76.57 132 LEU H O 1
ATOM 15712 N N . CYS E 4 133 ? 179.174 190.162 187.097 1.00 82.25 133 CYS H N 1
ATOM 15713 C CA . CYS E 4 133 ? 179.602 189.600 188.406 0.50 82.25 133 CYS H CA 1
ATOM 15714 C C . CYS E 4 133 ? 178.358 189.342 189.262 1.00 82.25 133 CYS H C 1
ATOM 15715 O O . CYS E 4 133 ? 178.307 188.302 189.948 1.00 82.25 133 CYS H O 1
ATOM 15718 N N . SER E 4 134 ? 177.398 190.271 189.204 1.00 84.19 134 SER H N 1
ATOM 15719 C CA . SER E 4 134 ? 176.126 190.177 189.967 1.00 84.19 134 SER H CA 1
ATOM 15720 C C . SER E 4 134 ? 175.012 189.708 189.027 1.00 84.19 134 SER H C 1
ATOM 15721 O O . SER E 4 134 ? 175.097 190.003 187.819 1.00 84.19 134 SER H O 1
ATOM 15724 N N . THR E 4 135 ? 174.010 189.006 189.566 1.00 87.37 135 THR H N 1
ATOM 15725 C CA . THR E 4 135 ? 172.888 188.492 188.735 1.00 87.37 135 THR H CA 1
ATOM 15726 C C . THR E 4 135 ? 172.118 189.667 188.121 1.00 87.37 135 THR H C 1
ATOM 15727 O O . THR E 4 135 ? 171.959 190.700 188.801 1.00 87.37 135 THR H O 1
ATOM 15731 N N . GLN E 4 136 ? 171.652 189.486 186.881 1.00 88.48 136 GLN H N 1
ATOM 15732 C CA . GLN E 4 136 ? 170.905 190.516 186.109 1.00 88.48 136 GLN H CA 1
ATOM 15733 C C . GLN E 4 136 ? 169.476 190.673 186.645 1.00 88.48 136 GLN H C 1
ATOM 15734 O O . GLN E 4 136 ? 168.997 189.772 187.364 1.00 88.48 136 GLN H O 1
ATOM 15740 N N . PRO E 4 137 ? 168.766 191.770 186.292 1.00 93.71 137 PRO H N 1
ATOM 15741 C CA . PRO E 4 137 ? 167.388 192.022 186.749 1.00 93.71 137 PRO H CA 1
ATOM 15742 C C . PRO E 4 137 ? 166.352 191.094 186.092 1.00 93.71 137 PRO H C 1
ATOM 15743 O O . PRO E 4 137 ? 166.665 190.443 185.123 1.00 93.71 137 PRO H O 1
ATOM 15747 N N . ASP E 4 138 ? 165.137 191.042 186.640 1.00 96.37 138 ASP H N 1
ATOM 15748 C CA . ASP E 4 138 ? 164.112 190.125 186.075 1.00 96.37 138 ASP H CA 1
ATOM 15749 C C . ASP E 4 138 ? 163.875 190.451 184.594 1.00 96.37 138 ASP H C 1
ATOM 15750 O O . ASP E 4 138 ? 163.740 191.644 184.257 1.00 96.37 138 ASP H O 1
ATOM 15755 N N . GLY E 4 139 ? 163.827 189.406 183.759 1.00 96.07 139 GLY H N 1
ATOM 15756 C CA . GLY E 4 139 ? 163.571 189.486 182.305 1.00 96.07 139 GLY H CA 1
ATOM 15757 C C . GLY E 4 139 ? 164.728 190.021 181.471 1.00 96.07 139 GLY H C 1
ATOM 15758 O O . GLY E 4 139 ? 165.199 189.277 180.588 1.00 96.07 139 GLY H O 1
ATOM 15759 N N . ASN E 4 140 ? 165.176 191.254 181.730 1.00 83.02 140 ASN H N 1
ATOM 15760 C CA . ASN E 4 140 ? 166.264 191.888 180.932 1.00 83.02 140 ASN H CA 1
ATOM 15761 C C . ASN E 4 140 ? 167.624 191.239 181.224 1.00 83.02 140 ASN H C 1
ATOM 15762 O O . ASN E 4 140 ? 167.840 190.801 182.359 1.00 83.02 140 ASN H O 1
ATOM 15767 N N . VAL E 4 141 ? 168.505 191.184 180.221 1.00 69.40 141 VAL H N 1
ATOM 15768 C CA . VAL E 4 141 ? 169.874 190.615 180.411 1.00 69.40 141 VAL H CA 1
ATOM 15769 C C . VAL E 4 141 ? 170.891 191.707 180.058 1.00 69.40 141 VAL H C 1
ATOM 15770 O O . VAL E 4 141 ? 170.710 192.362 179.013 1.00 69.40 141 VAL H O 1
ATOM 15774 N N . VAL E 4 142 ? 171.920 191.897 180.892 1.00 68.56 142 VAL H N 1
ATOM 15775 C CA . VAL E 4 142 ? 172.927 192.971 180.632 1.00 68.56 142 VAL H CA 1
ATOM 15776 C C . VAL E 4 142 ? 174.304 192.358 180.342 1.00 68.56 142 VAL H C 1
ATOM 15777 O O . VAL E 4 142 ? 174.853 191.680 181.233 1.00 68.56 142 VAL H O 1
ATOM 15781 N N . ILE E 4 143 ? 174.825 192.599 179.133 1.00 62.80 143 ILE H N 1
ATOM 15782 C CA . ILE E 4 143 ? 176.171 192.110 178.708 1.00 62.80 143 ILE H CA 1
ATOM 15783 C C . ILE E 4 143 ? 176.915 193.283 178.058 1.00 62.80 143 ILE H C 1
ATOM 15784 O O . ILE E 4 143 ? 176.251 194.091 177.380 1.00 62.80 143 ILE H O 1
ATOM 15789 N N . ALA E 4 144 ? 178.236 193.384 178.226 1.00 62.48 144 ALA H N 1
ATOM 15790 C CA . ALA E 4 144 ? 178.926 194.545 177.615 1.00 62.48 144 ALA H CA 1
ATOM 15791 C C . ALA E 4 144 ? 180.346 194.195 177.158 1.00 62.48 144 ALA H C 1
ATOM 15792 O O . ALA E 4 144 ? 180.991 193.339 177.795 1.00 62.48 144 ALA H O 1
ATOM 15794 N N . CYS E 4 145 ? 180.795 194.858 176.087 0.70 63.13 145 CYS H N 1
ATOM 15795 C CA . CYS E 4 145 ? 182.167 194.695 175.538 0.70 63.13 145 CYS H CA 1
ATOM 15796 C C . CYS E 4 145 ? 182.916 196.007 175.797 0.70 63.13 145 CYS H C 1
ATOM 15797 O O . CYS E 4 145 ? 182.374 197.073 175.444 0.70 63.13 145 CYS H O 1
ATOM 15800 N N . LEU E 4 146 ? 184.109 195.926 176.392 1.00 67.23 146 LEU H N 1
ATOM 15801 C CA . LEU E 4 146 ? 184.888 197.145 176.744 1.00 67.23 146 LEU H CA 1
ATOM 15802 C C . LEU E 4 146 ? 186.001 197.377 175.718 1.00 67.23 146 LEU H C 1
ATOM 15803 O O . LEU E 4 146 ? 186.725 196.414 175.398 1.00 67.23 146 LEU H O 1
ATOM 15808 N N . VAL E 4 147 ? 186.121 198.617 175.231 1.00 72.68 147 VAL H N 1
ATOM 15809 C CA . VAL E 4 147 ? 187.179 198.976 174.242 1.00 72.68 147 VAL H CA 1
ATOM 15810 C C . VAL E 4 147 ? 188.292 199.719 174.989 1.00 72.68 147 VAL H C 1
ATOM 15811 O O . VAL E 4 147 ? 187.998 200.767 175.598 1.00 72.68 147 VAL H O 1
ATOM 15815 N N . GLN E 4 148 ? 189.519 199.191 174.934 1.00 77.84 148 GLN H N 1
ATOM 15816 C CA . GLN E 4 148 ? 190.674 199.807 175.642 1.00 77.84 148 GLN H CA 1
ATOM 15817 C C . GLN E 4 148 ? 191.841 200.004 174.667 1.00 77.84 148 GLN H C 1
ATOM 15818 O O . GLN E 4 148 ? 192.090 199.095 173.850 1.00 77.84 148 GLN H O 1
ATOM 15824 N N . GLY E 4 149 ? 192.522 201.151 174.760 1.00 73.69 149 GLY H N 1
ATOM 15825 C CA . GLY E 4 149 ? 193.679 201.452 173.895 1.00 73.69 149 GLY H CA 1
ATOM 15826 C C . GLY E 4 149 ? 193.334 201.370 172.419 1.00 73.69 149 GLY H C 1
ATOM 15827 O O . GLY E 4 149 ? 194.161 200.840 171.652 1.00 73.69 149 GLY H O 1
ATOM 15828 N N . PHE E 4 150 ? 192.159 201.884 172.038 1.00 77.51 150 PHE H N 1
ATOM 15829 C CA . PHE E 4 150 ? 191.700 201.854 170.624 1.00 77.51 150 PHE H CA 1
ATOM 15830 C C . PHE E 4 150 ? 191.890 203.234 169.983 1.00 77.51 150 PHE H C 1
ATOM 15831 O O . PHE E 4 150 ? 191.793 204.253 170.694 1.00 77.51 150 PHE H O 1
ATOM 15839 N N . PHE E 4 151 ? 192.153 203.249 168.672 1.00 76.31 151 PHE H N 1
ATOM 15840 C CA . PHE E 4 151 ? 192.360 204.506 167.905 1.00 76.31 151 PHE H CA 1
ATOM 15841 C C . PHE E 4 151 ? 191.729 204.362 166.515 1.00 76.31 151 PHE H C 1
ATOM 15842 O O . PHE E 4 151 ? 191.511 203.219 166.071 1.00 76.31 151 PHE H O 1
ATOM 15850 N N . PRO E 4 152 ? 191.434 205.465 165.793 1.00 80.48 152 PRO H N 1
ATOM 15851 C CA . PRO E 4 152 ? 190.842 206.673 166.372 1.00 80.48 152 PRO H CA 1
ATOM 15852 C C . PRO E 4 152 ? 189.364 206.445 166.721 1.00 80.48 152 PRO H C 1
ATOM 15853 O O . PRO E 4 152 ? 188.759 205.548 166.160 1.00 80.48 152 PRO H O 1
ATOM 15857 N N . GLN E 4 153 ? 188.821 207.268 167.623 1.00 84.96 153 GLN H N 1
ATOM 15858 C CA . GLN E 4 153 ? 187.401 207.141 168.050 1.00 84.96 153 GLN H CA 1
ATOM 15859 C C . GLN E 4 153 ? 186.483 207.349 166.839 1.00 84.96 153 GLN H C 1
ATOM 15860 O O . GLN E 4 153 ? 185.481 206.616 166.731 1.00 84.96 153 GLN H O 1
ATOM 15866 N N . GLU E 4 154 ? 186.814 208.308 165.968 1.00 99.76 154 GLU H N 1
ATOM 15867 C CA . GLU E 4 154 ? 185.991 208.576 164.757 1.00 99.76 154 GLU H CA 1
ATOM 15868 C C . GLU E 4 154 ? 186.781 208.166 163.509 1.00 99.76 154 GLU H C 1
ATOM 15869 O O . GLU E 4 154 ? 187.933 208.619 163.363 1.00 99.76 154 GLU H O 1
ATOM 15875 N N . PRO E 4 155 ? 186.211 207.336 162.606 1.00 90.51 155 PRO H N 1
ATOM 15876 C CA . PRO E 4 155 ? 184.895 206.740 162.817 1.00 90.51 155 PRO H CA 1
ATOM 15877 C C . PRO E 4 155 ? 184.990 205.265 163.233 1.00 90.51 155 PRO H C 1
ATOM 15878 O O . PRO E 4 155 ? 185.557 204.483 162.491 1.00 90.51 155 PRO H O 1
ATOM 15882 N N . LEU E 4 156 ? 184.434 204.933 164.402 0.60 75.76 156 LEU H N 1
ATOM 15883 C CA . LEU E 4 156 ? 184.428 203.537 164.916 0.60 75.76 156 LEU H CA 1
ATOM 15884 C C . LEU E 4 156 ? 182.984 203.141 165.241 0.60 75.76 156 LEU H C 1
ATOM 15885 O O . LEU E 4 156 ? 182.292 203.936 165.907 0.60 75.76 156 LEU H O 1
ATOM 15890 N N . SER E 4 157 ? 182.552 201.961 164.787 1.00 70.43 157 SER H N 1
ATOM 15891 C CA . SER E 4 157 ? 181.165 201.496 165.049 1.00 70.43 157 SER H CA 1
ATOM 15892 C C . SER E 4 157 ? 181.185 200.200 165.867 1.00 70.43 157 SER H C 1
ATOM 15893 O O . SER E 4 157 ? 181.908 199.263 165.475 1.00 70.43 157 SER H O 1
ATOM 15896 N N . VAL E 4 158 ? 180.416 200.162 166.959 1.00 60.83 158 VAL H N 1
ATOM 15897 C CA . VAL E 4 158 ? 180.331 198.949 167.827 1.00 60.83 158 VAL H CA 1
ATOM 15898 C C . VAL E 4 158 ? 178.892 198.426 167.763 1.00 60.83 158 VAL H C 1
ATOM 15899 O O . VAL E 4 158 ? 177.964 199.224 167.998 1.00 60.83 158 VAL H O 1
ATOM 15903 N N . THR E 4 159 ? 178.725 197.136 167.458 1.00 64.66 159 THR H N 1
ATOM 15904 C CA . THR E 4 159 ? 177.371 196.530 167.350 1.00 64.66 159 THR H CA 1
ATOM 15905 C C . THR E 4 159 ? 177.358 195.162 168.041 1.00 64.66 159 THR H C 1
ATOM 15906 O O . THR E 4 159 ? 178.437 194.550 168.166 1.00 64.66 159 THR H O 1
ATOM 15910 N N . TRP E 4 160 ? 176.173 194.716 168.466 1.00 64.99 160 TRP H N 1
ATOM 15911 C CA . TRP E 4 160 ? 176.010 193.400 169.139 1.00 64.99 160 TRP H CA 1
ATOM 15912 C C . TRP E 4 160 ? 175.285 192.448 168.183 1.00 64.99 160 TRP H C 1
ATOM 15913 O O . TRP E 4 160 ? 174.234 192.846 167.642 1.00 64.99 160 TRP H O 1
ATOM 15924 N N . SER E 4 161 ? 175.832 191.243 167.999 1.00 63.22 161 SER H N 1
ATOM 15925 C CA . SER E 4 161 ? 175.259 190.222 167.082 1.00 63.22 161 SER H CA 1
ATOM 15926 C C . SER E 4 161 ? 173.757 190.033 167.333 1.00 63.22 161 SER H C 1
ATOM 15927 O O . SER E 4 161 ? 172.967 190.301 166.407 1.00 63.22 161 SER H O 1
ATOM 15930 N N . GLU E 4 162 ? 173.387 189.593 168.540 1.00 67.65 162 GLU H N 1
ATOM 15931 C CA . GLU E 4 162 ? 171.961 189.330 168.877 1.00 67.65 162 GLU H CA 1
ATOM 15932 C C . GLU E 4 162 ? 171.147 190.627 168.804 1.00 67.65 162 GLU H C 1
ATOM 15933 O O . GLU E 4 162 ? 171.642 191.668 169.278 1.00 67.65 162 GLU H O 1
ATOM 15939 N N . SER E 4 163 ? 169.943 190.547 168.226 1.00 67.19 163 SER H N 1
ATOM 15940 C CA . SER E 4 163 ? 169.024 191.709 168.104 1.00 67.19 163 SER H CA 1
ATOM 15941 C C . SER E 4 163 ? 167.658 191.339 168.695 1.00 67.19 163 SER H C 1
ATOM 15942 O O . SER E 4 163 ? 167.144 190.256 168.355 1.00 67.19 163 SER H O 1
ATOM 15945 N N . GLY E 4 164 ? 167.100 192.207 169.545 1.00 70.97 164 GLY H N 1
ATOM 15946 C CA . GLY E 4 164 ? 165.791 191.945 170.175 1.00 70.97 164 GLY H CA 1
ATOM 15947 C C . GLY E 4 164 ? 164.896 193.172 170.157 1.00 70.97 164 GLY H C 1
ATOM 15948 O O . GLY E 4 164 ? 165.436 194.293 170.097 1.00 70.97 164 GLY H O 1
ATOM 15949 N N . GLN E 4 165 ? 163.575 192.968 170.200 1.00 71.00 165 GLN H N 1
ATOM 15950 C CA . GLN E 4 165 ? 162.617 194.106 170.199 1.00 71.00 165 GLN H CA 1
ATOM 15951 C C . GLN E 4 165 ? 162.826 194.923 171.480 1.00 71.00 165 GLN H C 1
ATOM 15952 O O . GLN E 4 165 ? 162.985 194.308 172.553 1.00 71.00 165 GLN H O 1
ATOM 15958 N N . GLY E 4 166 ? 162.825 196.255 171.359 1.00 67.01 166 GLY H N 1
ATOM 15959 C CA . GLY E 4 166 ? 163.027 197.167 172.504 1.00 67.01 166 GLY H CA 1
ATOM 15960 C C . GLY E 4 166 ? 164.375 196.967 173.181 1.00 67.01 166 GLY H C 1
ATOM 15961 O O . GLY E 4 166 ? 164.438 197.116 174.418 1.00 67.01 166 GLY H O 1
ATOM 15962 N N . VAL E 4 167 ? 165.413 196.640 172.404 1.00 67.36 167 VAL H N 1
ATOM 15963 C CA . VAL E 4 167 ? 166.788 196.420 172.945 1.00 67.36 167 VAL H CA 1
ATOM 15964 C C . VAL E 4 167 ? 167.380 197.772 173.360 1.00 67.36 167 VAL H C 1
ATOM 15965 O O . VAL E 4 167 ? 167.104 198.772 172.668 1.00 67.36 167 VAL H O 1
ATOM 15969 N N . THR E 4 168 ? 168.159 197.793 174.445 1.00 64.97 168 THR H N 1
ATOM 15970 C CA . THR E 4 168 ? 168.804 199.049 174.914 1.00 64.97 168 THR H CA 1
ATOM 15971 C C . THR E 4 168 ? 170.325 198.900 174.796 1.00 64.97 168 THR H C 1
ATOM 15972 O O . THR E 4 168 ? 170.868 197.935 175.370 1.00 64.97 168 THR H O 1
ATOM 15976 N N . ALA E 4 169 ? 170.974 199.818 174.073 1.00 65.60 169 ALA H N 1
ATOM 15977 C CA . ALA E 4 169 ? 172.444 199.776 173.890 1.00 65.60 169 ALA H CA 1
ATOM 15978 C C . ALA E 4 169 ? 173.043 201.166 174.133 1.00 65.60 169 ALA H C 1
ATOM 15979 O O . ALA E 4 169 ? 173.446 201.807 173.147 1.00 65.60 169 ALA H O 1
ATOM 15981 N N . ARG E 4 170 ? 173.106 201.603 175.396 1.00 71.42 170 ARG H N 1
ATOM 15982 C CA . ARG E 4 170 ? 173.667 202.938 175.746 1.00 71.42 170 ARG H CA 1
ATOM 15983 C C . ARG E 4 170 ? 175.061 203.089 175.124 1.00 71.42 170 ARG H C 1
ATOM 15984 O O . ARG E 4 170 ? 175.880 202.159 175.276 1.00 71.42 170 ARG H O 1
ATOM 15992 N N . ASN E 4 171 ? 175.325 204.228 174.472 1.00 71.31 171 ASN H N 1
ATOM 15993 C CA . ASN E 4 171 ? 176.641 204.447 173.816 1.00 71.31 171 ASN H CA 1
ATOM 15994 C C . ASN E 4 171 ? 177.488 205.345 174.722 1.00 71.31 171 ASN H C 1
ATOM 15995 O O . ASN E 4 171 ? 176.983 206.404 175.144 1.00 71.31 171 ASN H O 1
ATOM 16000 N N . PHE E 4 172 ? 178.726 204.930 175.003 1.00 67.66 172 PHE H N 1
ATOM 16001 C CA . PHE E 4 172 ? 179.626 205.712 175.890 1.00 67.66 172 PHE H CA 1
ATOM 16002 C C . PHE E 4 172 ? 180.640 206.480 175.037 1.00 67.66 172 PHE H C 1
ATOM 16003 O O . PHE E 4 172 ? 181.305 205.862 174.183 1.00 67.66 172 PHE H O 1
ATOM 16011 N N . PRO E 4 173 ? 180.620 207.934 174.987 1.00 70.53 173 PRO H N 1
ATOM 16012 C CA . PRO E 4 173 ? 181.528 209.210 174.332 1.00 70.53 173 PRO H CA 1
ATOM 16013 C C . PRO E 4 173 ? 183.015 208.909 174.570 1.00 70.53 173 PRO H C 1
ATOM 16014 O O . PRO E 4 173 ? 183.332 208.379 175.619 1.00 70.53 173 PRO H O 1
ATOM 16018 N N . PRO E 4 174 ? 183.931 209.227 173.629 1.00 75.09 174 PRO H N 1
ATOM 16019 C CA . PRO E 4 174 ? 185.359 208.920 173.799 1.00 75.09 174 PRO H CA 1
ATOM 16020 C C . PRO E 4 174 ? 186.011 209.643 174.989 1.00 75.09 174 PRO H C 1
ATOM 16021 O O . PRO E 4 174 ? 185.718 210.805 175.203 1.00 75.09 174 PRO H O 1
ATOM 16025 N N . SER E 4 175 ? 186.874 208.929 175.722 1.00 80.78 175 SER H N 1
ATOM 16026 C CA . SER E 4 175 ? 187.597 209.493 176.894 1.00 80.78 175 SER H CA 1
ATOM 16027 C C . SER E 4 175 ? 189.110 209.328 176.696 1.00 80.78 175 SER H C 1
ATOM 16028 O O . SER E 4 175 ? 189.539 208.219 176.325 1.00 80.78 175 SER H O 1
ATOM 16031 N N . GLN E 4 176 ? 189.880 210.397 176.926 1.00 83.67 176 GLN H N 1
ATOM 16032 C CA . GLN E 4 176 ? 191.359 210.353 176.756 1.00 83.67 176 GLN H CA 1
ATOM 16033 C C . GLN E 4 176 ? 191.988 209.452 177.827 1.00 83.67 176 GLN H C 1
ATOM 16034 O O . GLN E 4 176 ? 191.546 209.514 178.991 1.00 83.67 176 GLN H O 1
ATOM 16040 N N . ASP E 4 177 ? 192.981 208.648 177.429 1.00 88.31 177 ASP H N 1
ATOM 16041 C CA . ASP E 4 177 ? 193.710 207.733 178.349 1.00 88.31 177 ASP H CA 1
ATOM 16042 C C . ASP E 4 177 ? 194.707 208.546 179.180 1.00 88.31 177 ASP H C 1
ATOM 16043 O O . ASP E 4 177 ? 195.075 209.654 178.742 1.00 88.31 177 ASP H O 1
ATOM 16048 N N . ALA E 4 178 ? 195.123 208.009 180.331 1.00 91.32 178 ALA H N 1
ATOM 16049 C CA . ALA E 4 178 ? 196.091 208.707 181.208 1.00 91.32 178 ALA H CA 1
ATOM 16050 C C . ALA E 4 178 ? 197.421 208.889 180.466 1.00 91.32 178 ALA H C 1
ATOM 16051 O O . ALA E 4 178 ? 198.026 209.971 180.598 1.00 91.32 178 ALA H O 1
ATOM 16053 N N . SER E 4 179 ? 197.852 207.868 179.718 1.00 87.38 179 SER H N 1
ATOM 16054 C CA . SER E 4 179 ? 199.136 207.941 178.970 1.00 87.38 179 SER H CA 1
ATOM 16055 C C . SER E 4 179 ? 198.914 207.704 177.471 1.00 87.38 179 SER H C 1
ATOM 16056 O O . SER E 4 179 ? 198.247 206.711 177.118 1.00 87.38 179 SER H O 1
ATOM 16059 N N . GLY E 4 180 ? 199.460 208.593 176.633 1.00 87.49 180 GLY H N 1
ATOM 16060 C CA . GLY E 4 180 ? 199.372 208.491 175.162 1.00 87.49 180 GLY H CA 1
ATOM 16061 C C . GLY E 4 180 ? 198.090 209.077 174.593 1.00 87.49 180 GLY H C 1
ATOM 16062 O O . GLY E 4 180 ? 197.930 209.037 173.356 1.00 87.49 180 GLY H O 1
ATOM 16063 N N . ASP E 4 181 ? 197.205 209.589 175.456 1.00 91.70 181 ASP H N 1
ATOM 16064 C CA . ASP E 4 181 ? 195.918 210.214 175.037 1.00 91.70 181 ASP H CA 1
ATOM 16065 C C . ASP E 4 181 ? 195.081 209.239 174.193 1.00 91.70 181 ASP H C 1
ATOM 16066 O O . ASP E 4 181 ? 194.475 209.697 173.205 1.00 91.70 181 ASP H O 1
ATOM 16071 N N . LEU E 4 182 ? 195.054 207.953 174.563 1.00 86.14 182 LEU H N 1
ATOM 16072 C CA . LEU E 4 182 ? 194.269 206.934 173.813 1.00 86.14 182 LEU H CA 1
ATOM 16073 C C . LEU E 4 182 ? 192.773 207.144 174.078 1.00 86.14 182 LEU H C 1
ATOM 16074 O O . LEU E 4 182 ? 192.416 207.473 175.220 1.00 86.14 182 LEU H O 1
ATOM 16079 N N . TYR E 4 183 ? 191.933 206.962 173.055 1.00 80.37 183 TYR H N 1
ATOM 16080 C CA . TYR E 4 183 ? 190.465 207.124 173.228 1.00 80.37 183 TYR H CA 1
ATOM 16081 C C . TYR E 4 183 ? 189.916 205.952 174.051 1.00 80.37 183 TYR H C 1
ATOM 16082 O O . TYR E 4 183 ? 190.508 204.857 174.000 1.00 80.37 183 TYR H O 1
ATOM 16091 N N . THR E 4 184 ? 188.854 206.196 174.827 1.00 75.88 184 THR H N 1
ATOM 16092 C CA . THR E 4 184 ? 188.201 205.126 175.632 1.00 75.88 184 THR H CA 1
ATOM 16093 C C . THR E 4 184 ? 186.700 205.107 175.316 1.00 75.88 184 THR H C 1
ATOM 16094 O O . THR E 4 184 ? 186.079 206.188 175.348 1.00 75.88 184 THR H O 1
ATOM 16098 N N . THR E 4 185 ? 186.149 203.924 175.024 1.00 71.70 185 THR H N 1
ATOM 16099 C CA . THR E 4 185 ? 184.707 203.781 174.686 1.00 71.70 185 THR H CA 1
ATOM 16100 C C . THR E 4 185 ? 184.222 202.389 175.108 1.00 71.70 185 THR H C 1
ATOM 16101 O O . THR E 4 185 ? 185.074 201.524 175.338 1.00 71.70 185 THR H O 1
ATOM 16105 N N . SER E 4 186 ? 182.910 202.200 175.270 1.00 69.08 186 SER H N 1
ATOM 16106 C CA . SER E 4 186 ? 182.383 200.855 175.627 1.00 69.08 186 SER H CA 1
ATOM 16107 C C . SER E 4 186 ? 180.944 200.703 175.120 1.00 69.08 186 SER H C 1
ATOM 16108 O O . SER E 4 186 ? 180.281 201.738 174.909 1.00 69.08 186 SER H O 1
ATOM 16111 N N . SER E 4 187 ? 180.492 199.461 174.922 0.70 59.44 187 SER H N 1
ATOM 16112 C CA . SER E 4 187 ? 179.112 199.209 174.429 0.70 59.44 187 SER H CA 1
ATOM 16113 C C . SER E 4 187 ? 178.336 198.347 175.430 0.70 59.44 187 SER H C 1
ATOM 16114 O O . SER E 4 187 ? 178.856 197.286 175.828 0.70 59.44 187 SER H O 1
ATOM 16117 N N . GLN E 4 188 ? 177.138 198.798 175.812 1.00 64.68 188 GLN H N 1
ATOM 16118 C CA . GLN E 4 188 ? 176.265 198.055 176.760 1.00 64.68 188 GLN H CA 1
ATOM 16119 C C . GLN E 4 188 ? 174.911 197.814 176.084 1.00 64.68 188 GLN H C 1
ATOM 16120 O O . GLN E 4 188 ? 174.357 198.779 175.522 1.00 64.68 188 GLN H O 1
ATOM 16126 N N . LEU E 4 189 ? 174.404 196.578 176.136 1.00 61.74 189 LEU H N 1
ATOM 16127 C CA . LEU E 4 189 ? 173.102 196.258 175.489 1.00 61.74 189 LEU H CA 1
ATOM 16128 C C . LEU E 4 189 ? 172.267 195.353 176.402 1.00 61.74 189 LEU H C 1
ATOM 16129 O O . LEU E 4 189 ? 172.857 194.519 177.117 1.00 61.74 189 LEU H O 1
ATOM 16134 N N . THR E 4 190 ? 170.946 195.558 176.398 1.00 63.86 190 THR H N 1
ATOM 16135 C CA . THR E 4 190 ? 170.011 194.760 177.234 1.00 63.86 190 THR H CA 1
ATOM 16136 C C . THR E 4 190 ? 168.967 194.104 176.326 1.00 63.86 190 THR H C 1
ATOM 16137 O O . THR E 4 190 ? 168.442 194.797 175.431 1.00 63.86 190 THR H O 1
ATOM 16141 N N . LEU E 4 191 ? 168.687 192.820 176.557 1.00 62.96 191 LEU H N 1
ATOM 16142 C CA . LEU E 4 191 ? 167.706 192.060 175.738 1.00 62.96 191 LEU H CA 1
ATOM 16143 C C . LEU E 4 191 ? 166.806 191.233 176.662 1.00 62.96 191 LEU H C 1
ATOM 16144 O O . LEU E 4 191 ? 167.199 191.005 177.823 1.00 62.96 191 LEU H O 1
ATOM 16149 N N . PRO E 4 192 ? 165.621 190.777 176.198 1.00 61.99 192 PRO H N 1
ATOM 16150 C CA . PRO E 4 192 ? 164.703 189.987 177.026 1.00 61.99 192 PRO H CA 1
ATOM 16151 C C . PRO E 4 192 ? 165.310 188.636 177.434 1.00 61.99 192 PRO H C 1
ATOM 16152 O O . PRO E 4 192 ? 166.108 188.095 176.688 1.00 61.99 192 PRO H O 1
ATOM 16156 N N . ALA E 4 193 ? 164.888 188.116 178.592 1.00 62.58 193 ALA H N 1
ATOM 16157 C CA . ALA E 4 193 ? 165.404 186.838 179.140 1.00 62.58 193 ALA H CA 1
ATOM 16158 C C . ALA E 4 193 ? 165.117 185.688 178.167 1.00 62.58 193 ALA H C 1
ATOM 16159 O O . ALA E 4 193 ? 165.982 184.806 178.033 1.00 62.58 193 ALA H O 1
ATOM 16161 N N . THR E 4 194 ? 163.944 185.695 177.527 1.00 62.76 194 THR H N 1
ATOM 16162 C CA . THR E 4 194 ? 163.572 184.639 176.546 1.00 62.76 194 THR H CA 1
ATOM 16163 C C . THR E 4 194 ? 164.549 184.663 175.361 1.00 62.76 194 THR H C 1
ATOM 16164 O O . THR E 4 194 ? 164.898 183.573 174.866 1.00 62.76 194 THR H O 1
ATOM 16168 N N . GLN E 4 195 ? 164.965 185.859 174.931 1.00 61.20 195 GLN H N 1
ATOM 16169 C CA . GLN E 4 195 ? 165.880 186.022 173.767 1.00 61.20 195 GLN H CA 1
ATOM 16170 C C . GLN E 4 195 ? 167.230 185.339 174.025 1.00 61.20 195 GLN H C 1
ATOM 16171 O O . GLN E 4 195 ? 167.745 184.703 173.084 1.00 61.20 195 GLN H O 1
ATOM 16177 N N . CYS E 4 196 ? 167.784 185.459 175.237 1.00 65.57 196 CYS H N 1
ATOM 16178 C CA . CYS E 4 196 ? 169.103 184.826 175.521 1.00 65.57 196 CYS H CA 1
ATOM 16179 C C . CYS E 4 196 ? 168.900 183.468 176.203 1.00 65.57 196 CYS H C 1
ATOM 16180 O O . CYS E 4 196 ? 168.627 183.449 177.418 1.00 65.57 196 CYS H O 1
ATOM 16183 N N . LEU E 4 197 ? 169.071 182.380 175.447 1.00 69.46 197 LEU H N 1
ATOM 16184 C CA . LEU E 4 197 ? 168.925 181.000 175.985 1.00 69.46 197 LEU H CA 1
ATOM 16185 C C . LEU E 4 197 ? 170.205 180.614 176.734 1.00 69.46 197 LEU H C 1
ATOM 16186 O O . LEU E 4 197 ? 171.238 181.268 176.506 1.00 69.46 197 LEU H O 1
ATOM 16191 N N . ALA E 4 198 ? 170.127 179.616 177.619 1.00 72.36 198 ALA H N 1
ATOM 16192 C CA . ALA E 4 198 ? 171.326 179.158 178.360 1.00 72.36 198 ALA H CA 1
ATOM 16193 C C . ALA E 4 198 ? 172.323 178.548 177.367 1.00 72.36 198 ALA H C 1
ATOM 16194 O O . ALA E 4 198 ? 171.877 177.838 176.445 1.00 72.36 198 ALA H O 1
ATOM 16196 N N . GLY E 4 199 ? 173.618 178.817 177.558 1.00 70.00 199 GLY H N 1
ATOM 16197 C CA . GLY E 4 199 ? 174.662 178.285 176.662 1.00 70.00 199 GLY H CA 1
ATOM 16198 C C . GLY E 4 199 ? 174.823 179.146 175.421 1.00 70.00 199 GLY H C 1
ATOM 16199 O O . GLY E 4 199 ? 175.799 178.930 174.675 1.00 70.00 199 GLY H O 1
ATOM 16200 N N . LYS E 4 200 ? 173.899 180.089 175.209 1.00 65.62 200 LYS H N 1
ATOM 16201 C CA . LYS E 4 200 ? 173.956 180.997 174.032 1.00 65.62 200 LYS H CA 1
ATOM 16202 C C . LYS E 4 200 ? 175.207 181.875 174.141 1.00 65.62 200 LYS H C 1
ATOM 16203 O O . LYS E 4 200 ? 175.549 182.279 175.271 1.00 65.62 200 LYS H O 1
ATOM 16209 N N . SER E 4 201 ? 175.856 182.155 173.007 1.00 67.92 201 SER H N 1
ATOM 16210 C CA . SER E 4 201 ? 177.090 182.983 172.992 1.00 67.92 201 SER H CA 1
ATOM 16211 C C . SER E 4 201 ? 176.843 184.285 172.222 1.00 67.92 201 SER H C 1
ATOM 16212 O O . SER E 4 201 ? 176.305 184.217 171.099 1.00 67.92 201 SER H O 1
ATOM 16215 N N . VAL E 4 202 ? 177.251 185.424 172.792 1.00 64.71 202 VAL H N 1
ATOM 16216 C CA . VAL E 4 202 ? 177.069 186.751 172.126 0.50 64.71 202 VAL H CA 1
ATOM 16217 C C . VAL E 4 202 ? 178.448 187.359 171.836 1.00 64.71 202 VAL H C 1
ATOM 16218 O O . VAL E 4 202 ? 179.320 187.291 172.725 1.00 64.71 202 VAL H O 1
ATOM 16222 N N . THR E 4 203 ? 178.626 187.929 170.639 0.70 65.78 203 THR H N 1
ATOM 16223 C CA . THR E 4 203 ? 179.922 188.545 170.240 0.70 65.78 203 THR H CA 1
ATOM 16224 C C . THR E 4 203 ? 179.723 190.032 169.915 0.70 65.78 203 THR H C 1
ATOM 16225 O O . THR E 4 203 ? 178.801 190.349 169.138 0.70 65.78 203 THR H O 1
ATOM 16229 N N . CYS E 4 204 ? 180.564 190.896 170.494 0.70 61.82 204 CYS H N 1
ATOM 16230 C CA . CYS E 4 204 ? 180.499 192.368 170.275 0.70 61.82 204 CYS H CA 1
ATOM 16231 C C . CYS E 4 204 ? 180.909 192.705 168.835 0.70 61.82 204 CYS H C 1
ATOM 16232 O O . CYS E 4 204 ? 181.865 192.081 168.334 0.70 61.82 204 CYS H O 1
ATOM 16235 N N . HIS E 4 205 ? 180.206 193.654 168.203 1.00 62.14 205 HIS H N 1
ATOM 16236 C CA . HIS E 4 205 ? 180.510 194.085 166.810 1.00 62.14 205 HIS H CA 1
ATOM 16237 C C . HIS E 4 205 ? 180.705 195.607 166.769 1.00 62.14 205 HIS H C 1
ATOM 16238 O O . HIS E 4 205 ? 179.826 196.320 167.291 1.00 62.14 205 HIS H O 1
ATOM 16245 N N . VAL E 4 206 ? 182.044 195.705 166.869 1.00 67.13 206 VAL H N 1
ATOM 16246 C CA . VAL E 4 206 ? 183.058 196.784 167.045 1.00 67.13 206 VAL H CA 1
ATOM 16247 C C . VAL E 4 206 ? 183.990 196.840 165.828 1.00 67.13 206 VAL H C 1
ATOM 16248 O O . VAL E 4 206 ? 184.487 195.774 165.413 1.00 67.13 206 VAL H O 1
ATOM 16252 N N . LYS E 4 207 ? 184.213 198.044 165.289 1.00 78.84 207 LYS H N 1
ATOM 16253 C CA . LYS E 4 207 ? 185.187 198.262 164.184 1.00 78.84 207 LYS H CA 1
ATOM 16254 C C . LYS E 4 207 ? 186.181 199.320 164.680 1.00 78.84 207 LYS H C 1
ATOM 16255 O O . LYS E 4 207 ? 185.750 200.472 164.884 1.00 78.84 207 LYS H O 1
ATOM 16261 N N . HIS E 4 208 ? 187.455 198.951 164.865 1.00 84.53 208 HIS H N 1
ATOM 16262 C CA . HIS E 4 208 ? 188.444 199.923 165.410 1.00 84.53 208 HIS H CA 1
ATOM 16263 C C . HIS E 4 208 ? 188.692 201.091 164.446 1.00 84.53 208 HIS H C 1
ATOM 16264 O O . HIS E 4 208 ? 188.650 202.247 164.910 1.00 84.53 208 HIS H O 1
ATOM 16271 N N . TYR E 4 209 ? 188.939 200.802 163.164 1.00 100.97 209 TYR H N 1
ATOM 16272 C CA . TYR E 4 209 ? 189.180 201.883 162.170 1.00 100.97 209 TYR H CA 1
ATOM 16273 C C . TYR E 4 209 ? 188.974 201.351 160.748 1.00 100.97 209 TYR H C 1
ATOM 16274 O O . TYR E 4 209 ? 189.984 201.218 160.027 1.00 100.97 209 TYR H O 1
ATOM 16283 N N . THR E 4 210 ? 187.731 201.043 160.361 1.00 106.35 210 THR H N 1
ATOM 16284 C CA . THR E 4 210 ? 187.445 200.527 158.991 1.00 106.35 210 THR H CA 1
ATOM 16285 C C . THR E 4 210 ? 188.340 199.316 158.686 1.00 106.35 210 THR H C 1
ATOM 16286 O O . THR E 4 210 ? 188.931 199.287 157.589 1.00 106.35 210 THR H O 1
ATOM 16290 N N . ASN E 4 211 ? 188.432 198.363 159.621 1.00 97.21 211 ASN H N 1
ATOM 16291 C CA . ASN E 4 211 ? 189.296 197.163 159.463 1.00 97.21 211 ASN H CA 1
ATOM 16292 C C . ASN E 4 211 ? 188.482 195.905 159.784 1.00 97.21 211 ASN H C 1
ATOM 16293 O O . ASN E 4 211 ? 187.425 196.042 160.433 1.00 97.21 211 ASN H O 1
ATOM 16298 N N . PRO E 4 212 ? 188.912 194.705 159.331 1.00 92.49 212 PRO H N 1
ATOM 16299 C CA . PRO E 4 212 ? 188.193 193.451 159.586 1.00 92.49 212 PRO H CA 1
ATOM 16300 C C . PRO E 4 212 ? 187.772 193.300 161.056 1.00 92.49 212 PRO H C 1
ATOM 16301 O O . PRO E 4 212 ? 188.617 193.399 161.927 1.00 92.49 212 PRO H O 1
ATOM 16305 N N . SER E 4 213 ? 186.475 193.064 161.280 1.00 79.49 213 SER H N 1
ATOM 16306 C CA . SER E 4 213 ? 185.892 192.910 162.639 1.00 79.49 213 SER H CA 1
ATOM 16307 C C . SER E 4 213 ? 186.498 191.705 163.367 1.00 79.49 213 SER H C 1
ATOM 16308 O O . SER E 4 213 ? 186.818 190.702 162.700 1.00 79.49 213 SER H O 1
ATOM 16311 N N . GLN E 4 214 ? 186.641 191.822 164.691 1.00 71.02 214 GLN H N 1
ATOM 16312 C CA . GLN E 4 214 ? 187.174 190.739 165.562 1.00 71.02 214 GLN H CA 1
ATOM 16313 C C . GLN E 4 214 ? 186.097 190.415 166.602 1.00 71.02 214 GLN H C 1
ATOM 16314 O O . GLN E 4 214 ? 185.407 191.350 167.041 1.00 71.02 214 GLN H O 1
ATOM 16320 N N . ASP E 4 215 ? 185.937 189.144 166.973 0.70 63.33 215 ASP H N 1
ATOM 16321 C CA . ASP E 4 215 ? 184.849 188.807 167.929 0.70 63.33 215 ASP H CA 1
ATOM 16322 C C . ASP E 4 215 ? 185.396 188.212 169.232 0.70 63.33 215 ASP H C 1
ATOM 16323 O O . ASP E 4 215 ? 186.204 187.265 169.166 0.70 63.33 215 ASP H O 1
ATOM 16328 N N . VAL E 4 216 ? 184.917 188.644 170.390 1.00 68.04 216 VAL H N 1
ATOM 16329 C CA . VAL E 4 216 ? 185.361 187.861 171.579 1.00 68.04 216 VAL H CA 1
ATOM 16330 C C . VAL E 4 216 ? 184.089 187.364 172.273 1.00 68.04 216 VAL H C 1
ATOM 16331 O O . VAL E 4 216 ? 183.228 188.200 172.609 1.00 68.04 216 VAL H O 1
ATOM 16335 N N . THR E 4 217 ? 183.971 186.042 172.426 1.00 70.89 217 THR H N 1
ATOM 16336 C CA . THR E 4 217 ? 182.718 185.416 172.928 1.00 70.89 217 THR H CA 1
ATOM 16337 C C . THR E 4 217 ? 182.323 185.978 174.295 1.00 70.89 217 THR H C 1
ATOM 16338 O O . THR E 4 217 ? 183.175 186.007 175.203 1.00 70.89 217 THR H O 1
ATOM 16342 N N . VAL E 4 218 ? 181.112 186.527 174.435 1.00 63.91 218 VAL H N 1
ATOM 16343 C CA . VAL E 4 218 ? 180.735 187.096 175.767 1.00 63.91 218 VAL H CA 1
ATOM 16344 C C . VAL E 4 218 ? 179.755 186.152 176.468 1.00 63.91 218 VAL H C 1
ATOM 16345 O O . VAL E 4 218 ? 179.211 185.255 175.794 1.00 63.91 218 VAL H O 1
ATOM 16349 N N . PRO E 4 219 ? 179.508 186.314 177.787 1.00 65.10 219 PRO H N 1
ATOM 16350 C CA . PRO E 4 219 ? 178.612 185.425 178.518 1.00 65.10 219 PRO H CA 1
ATOM 16351 C C . PRO E 4 219 ? 177.192 185.969 178.729 1.00 65.10 219 PRO H C 1
ATOM 16352 O O . PRO E 4 219 ? 177.028 186.986 179.378 1.00 65.10 219 PRO H O 1
ATOM 16356 N N . CYS E 4 220 ? 176.212 185.253 178.160 1.00 67.63 220 CYS H N 1
ATOM 16357 C CA . CYS E 4 220 ? 174.764 185.566 178.316 1.00 67.63 220 CYS H CA 1
ATOM 16358 C C . CYS E 4 220 ? 174.037 184.340 178.896 1.00 67.63 220 CYS H C 1
ATOM 16359 O O . CYS E 4 220 ? 172.859 184.483 179.277 1.00 67.63 220 CYS H O 1
ATOM 16362 N N . PRO E 4 221 ? 174.680 183.148 178.985 0.60 60.74 221 PRO H N 1
ATOM 16363 C CA . PRO E 4 221 ? 174.062 181.946 179.567 0.60 60.74 221 PRO H CA 1
ATOM 16364 C C . PRO E 4 221 ? 173.709 182.073 181.055 0.60 60.74 221 PRO H C 1
ATOM 16365 O O . PRO E 4 221 ? 174.453 182.700 181.787 0.60 60.74 221 PRO H O 1
ATOM 16369 N N . ALA E 4 222 ? 172.583 181.472 181.451 1.00 55.54 222 ALA H N 1
ATOM 16370 C CA . ALA E 4 222 ? 172.118 181.483 182.857 1.00 55.54 222 ALA H CA 1
ATOM 16371 C C . ALA E 4 222 ? 172.389 180.125 183.518 1.00 55.54 222 ALA H C 1
ATOM 16372 O O . ALA E 4 222 ? 171.897 179.917 184.645 1.00 55.54 222 ALA H O 1
ATOM 16374 N N . VAL E 4 223 ? 173.157 179.250 182.857 1.00 52.63 223 VAL H N 1
ATOM 16375 C CA . VAL E 4 223 ? 173.499 177.905 183.419 1.00 52.63 223 VAL H CA 1
ATOM 16376 C C . VAL E 4 223 ? 174.069 178.105 184.829 1.00 52.63 223 VAL H C 1
ATOM 16377 O O . VAL E 4 223 ? 175.151 178.714 184.944 1.00 52.63 223 VAL H O 1
ATOM 16381 N N . PRO E 4 224 ? 173.400 177.626 185.903 1.00 45.84 224 PRO H N 1
ATOM 16382 C CA . PRO E 4 224 ? 173.844 177.836 187.276 1.00 45.84 224 PRO H CA 1
ATOM 16383 C C . PRO E 4 224 ? 173.983 176.587 188.159 1.00 45.84 224 PRO H C 1
ATOM 16384 O O . PRO E 4 224 ? 173.351 175.587 187.859 1.00 45.84 224 PRO H O 1
ATOM 16388 N N . THR E 4 225 ? 174.838 176.692 189.186 1.00 45.92 225 THR H N 1
ATOM 16389 C CA . THR E 4 225 ? 175.095 175.675 190.251 1.00 45.92 225 THR H CA 1
ATOM 16390 C C . THR E 4 225 ? 175.963 174.508 189.759 1.00 45.92 225 THR H C 1
ATOM 16391 O O . THR E 4 225 ? 175.475 173.706 188.940 1.00 45.92 225 THR H O 1
ATOM 16395 N N . PRO E 4 226 ? 177.220 174.375 190.237 1.00 48.14 226 PRO H N 1
ATOM 16396 C CA . PRO E 4 226 ? 178.079 173.252 189.884 1.00 48.14 226 PRO H CA 1
ATOM 16397 C C . PRO E 4 226 ? 178.051 172.318 191.102 1.00 48.14 226 PRO H C 1
ATOM 16398 O O . PRO E 4 226 ? 178.424 172.758 192.174 1.00 48.14 226 PRO H O 1
ATOM 16402 N N . PRO E 4 227 ? 177.621 171.044 190.967 1.00 46.23 227 PRO H N 1
ATOM 16403 C CA . PRO E 4 227 ? 177.542 170.140 192.118 1.00 46.23 227 PRO H CA 1
ATOM 16404 C C . PRO E 4 227 ? 178.916 169.825 192.728 1.00 46.23 227 PRO H C 1
ATOM 16405 O O . PRO E 4 227 ? 179.828 169.503 191.987 1.00 46.23 227 PRO H O 1
ATOM 16409 N N . THR E 4 228 ? 179.018 169.928 194.056 1.00 48.82 228 THR H N 1
ATOM 16410 C CA . THR E 4 228 ? 180.275 169.615 194.787 1.00 48.82 228 THR H CA 1
ATOM 16411 C C . THR E 4 228 ? 179.933 168.816 196.049 1.00 48.82 228 THR H C 1
ATOM 16412 O O . THR E 4 228 ? 180.157 169.344 197.156 1.00 48.82 228 THR H O 1
ATOM 16416 N N . PRO E 4 229 ? 179.406 167.576 195.939 1.00 44.87 229 PRO H N 1
ATOM 16417 C CA . PRO E 4 229 ? 179.080 166.770 197.118 1.00 44.87 229 PRO H CA 1
ATOM 16418 C C . PRO E 4 229 ? 180.374 166.331 197.818 1.00 44.87 229 PRO H C 1
ATOM 16419 O O . PRO E 4 229 ? 181.337 166.051 197.130 1.00 44.87 229 PRO H O 1
ATOM 16423 N N . SER E 4 230 ? 180.365 166.285 199.154 1.00 56.39 230 SER H N 1
ATOM 16424 C CA . SER E 4 230 ? 181.577 165.874 199.910 1.00 56.39 230 SER H CA 1
ATOM 16425 C C . SER E 4 230 ? 181.311 164.563 200.658 1.00 56.39 230 SER H C 1
ATOM 16426 O O . SER E 4 230 ? 180.326 164.504 201.420 1.00 56.39 230 SER H O 1
ATOM 16429 N N . PRO E 4 231 ? 182.146 163.516 200.473 1.00 68.75 231 PRO H N 1
ATOM 16430 C CA . PRO E 4 231 ? 181.971 162.240 201.168 1.00 68.75 231 PRO H CA 1
ATOM 16431 C C . PRO E 4 231 ? 182.806 162.241 202.455 1.00 68.75 231 PRO H C 1
ATOM 16432 O O . PRO E 4 231 ? 184.016 162.136 202.363 1.00 68.75 231 PRO H O 1
ATOM 16436 N N . SER E 4 232 ? 182.146 162.360 203.611 1.00 89.15 232 SER H N 1
ATOM 16437 C CA . SER E 4 232 ? 182.852 162.393 204.889 1.00 89.15 232 SER H CA 1
ATOM 16438 C C . SER E 4 232 ? 182.352 161.270 205.793 1.00 89.15 232 SER H C 1
ATOM 16439 O O . SER E 4 232 ? 181.376 160.591 205.472 1.00 89.15 232 SER H O 1
#

Secondary structure (DSSP, 8-state):
---EE------HHHHHHSSS---EEEEE---S-S-----BS---SS----PPP---SSS----EEE-----S-SSS----EEEE--SS-SS-EEEE------------B-----HHHH-SSS------B-B---SS--------TT----TTT------B----TTS---B--------SHHHHTTS--------SS----S----S--/---S---------HHHHHSSS--------S--S-S-S----SS--SSPP-PPPP--BTTB-S------TT-HHHHHH----------SSS-S------SS--S-------------SS-SS-SS----------S-SSS------SSS---TTT-S----EE---SSS--EE--------HHHHHHT-PPP-----SSSSS---------/-------S-S-PPTTS-EEEEE--SS--TTT---B-----SSS------B---GGGTT-----TTTTTT--EE--TTT-SEEEEE-S--TTT--EE--S--S-SS-------EE----SS--PPPEEEEE--SSPPPSSEEEEEEEEEEE--STT-EEEES---TT-B--EE-----TTTT-EEEEEEEEEETTTS-TT-EEEEEEESSSS-----EEE-------------/------S-SB--B-SS---EE--B-SS-S--SSSS-S--EEEE-SSSPPEEEEETTTEE-TT-S-SS-----SSB--EE--S--SS--SEEE---TTTT---TT---B--B----PPPEEEEE---STTTTT-----EEEEEEESSSS-EEEEEETTEEE-SSEEEEEPPPPTTT--EEEEEEE---HHHHHH-SEEEEEEE-SS-SS-EEEEEETT--/----------PPP--B-----BEEEEEE-SSSS-EE--S---SPPSS---EEEEE-SSS--EEEEEEEEEE--SSSS--EEEEE--TTB-EEETTEEESSEEEE----S--SS---S-HHHHHHHHHH--SSEEE-SS-EETTSSPPPSS-S-SB--SS--TEEE--SSS--BEE---S-SBS-BSS-EEES-EEEEEEEEESS-EESSEEEE-S---EES-EEEEEEEESS-EESSEEEESS--EES-EE-S-EEE-S---S--EEBSSBS-B--SS-EEES-EE----EE---STT-EE-TTBSS--TT-EEES----S--B-SSSSSEEBSS-S--S-SS---HHHH-EEESEE-----BSSBSS-SS--TT--B-SEE------------S------HHHHHHH-S-------S-----BTT------TTSTT--STTHHHHHHHHTTSTTB-HHHHHHHHHT--SSSSTTS-B---EEESSSS----HHHHSSS---EEEEEBTTS-EEEEEEEE-S--SSS--EEEGGGTEEE--S-----SHHHHHHHHHHHHS--TTSHHHHHHTT--TTS-STTT--HHHHHHHHHTHHHHHHHHHHHH-EE---SHHHHHHHHHHHHHTHHHHHHHHHHHHHS---EETTEETTTTTTS-TTBTB-TTS-HHHHHHHHHTT-TTTT-STTHHHHIIIIITTTSS-S-HHHHHHHHHHHSS-SS-HHHHHHHH--SEEEEE--SSHHHHHHHHS--TTT--SHHHHHSSSS-TTGGGHHHHHT-SSS-EEEEEETTEEEEEEGGGS-SSSS-TTHHHHHHHHHHHHHHHHHHHHHHHHHHHH--SS-GGGTT---EEE-------TT-SSS------S---SHHIIIIITTS-------SS-EE--SS-EEESSS-SSSHHHHHHHHHHHHHHTTTTTSSSSS---SS--TTTTTTTSSS--SSTT--B-----S----TTSGGGTT--S-S-HHHH-SSHHHHHHHHHHHHHHHHHHHHHHHHHHHHS--HHHHHHHEEEEEEEE---SS-S---BEEEEEEPPPHHHHHT--SHHHHHHTTEEESSSS-SSBP-TT-----BSSS--------SSSB--SHHHHHHHHHHHHHS-IIIIIHHHHS-TTHHHHHHHS-EEEETTEEEE---HHHHHHHHSTTT-SSHHHHHHHHHHHHHHHHTTB--S-B----S-SS------B-SHHHHHHHHHHHHHHHHSS----SS--GGGSHHHHHHHHHHHHHHHHSSSSS----BS--

Nearest PDB structures (foldseek):
  6xja-assembly1_B  TM=1.005E+00  e=4.958E-45  Homo sapiens
  7uvl-assembly1_A  TM=7.337E-01  e=4.507E-23  Homo sapiens
  6lxw-assembly1_A  TM=7.264E-01  e=2.351E-22  Homo sapiens
  6lxw-assembly1_B  TM=7.261E-01  e=2.494E-22  Homo sapiens
  6uea-assembly1_E  TM=6.721E-01  e=1.751E-22  Homo sapiens

B-factor: mean 123.29, std 93.51, range [30.0, 430.52]

Sequence (2156 aa):
GNTTSENGQTEPEKKLELRNVSDIELYSQTNGTYRQHVSLDGIPENTDTYFVKVKSSAFKDVYIPVASITEEKRNGQSVYKITAKAEKLQQELENKYVDNFTFYLDKKAKEENTNFTSFSNLVKAINQNPSGTYHLAASLNANEVELGPDERSYIKDTFTGRLIGEKDGKNYAIYNLKKPLFENLSGATVEKLSLKNVAISGKNDIGSLANEATNGTKIKQVHVDGVLAGERGVGGLLAKADQSSIAESSFKGRIVNTYETTDAYNIGGLVGHLTGKNASIAKSKATVTISSNTNRSDQTVGGLAGLVDQDAHIQNSYAEGDINNVKHFGKVAGVAGYLWDRTSGEEKHAGELTNVLSDVNVTNGNAITGYHYTGMKVANTFSSKANRVVSKESFEERGTMLDASQIVSKKAEINPLTLPTVSTSGKKDSDFSKIAHYQANRALVYKNIEKLLPFYNKSTIVKYGNLVKENSLLYQKELLSAVMMKDDQVITDIVSNKQTANKLLLHYNDHSSEKFDLKYQTDFANLAEYNLGNTGLLYTPNQFLYDRDSIVKEVLPELQKLDYQSDAIRKTLGISPEVKLTELYLEDQFSKTKQNLGDSLKKLLSADAGLASDNSVTRGYLVDKIKNNKEALLLGLTYLERWYNFNYGQVNVKDLVMYHPDFFGKGNTSPLDTLIELGKSGFNNLLAKNNVDTYGISLASQHGATDLFSTLEHYRKVFLPNTSNNDWFKSETKAYIVEEKSTIEEVKTKQGLAGTKYSIGVYDRITSATWKYRNMVLPLLTLPERSVFVISTMSSLGFGAYDRYRSSDHKAGKALNDFVEENARETAKRQRDHYDYWYRILDEQSREKLYRTILLYDAYKFGDDTTSGKATAEAKFDSSNPAMKNFFGPVGNKVVHNQHGAYATGDGVYYMSYRMLDKDGAITYTHAMTHDSDQDIYLGGYGRRNGLGPEFFAKGLLQAPDQPSDATITINSILKHSKSDSTEGSRLQVLDPTERFQNAADLQNYVHNMFDLIYMMEYLEGQSIVNKLSVYQKMAALRKIENKYVKDPADGNEVYATNVVKELTEAEARNLNSFESLIDHNILSAREYQSGDYERNGYYTIKLFAPIYSALSSEKGTPGDLMGRRIAYELLAAKGFKDGMVPYISNQYEEDAKQQGQTINLYGKERGLVTDELVLKKVFDGKYKTWAEFKTAMYQERVDQFGNLKQVTFKDPTKPWPSYGTKTINNVDELQALMDQAVLKDAEGPRWSNYDPEIDSAVHKLKRAIFKAYLDQTNDFRSSIFENKKCHPRLSLHRPALEDLLLGSEANLTCTLTGLRDASGVTFTWTPSSGKSAVQGPPERDLCGCYSVSSVLPGCAEPWNHGKTFTCTAAYPESKTPLTATLSKSGNTFRPEVHLLPPPSEELALNELVTLTCLARGFSPKDVLVRWLQGSQELPREKYLTWASRQEPSQGTTTFAVTSILRVAAEDWKKGDTFSCMVGHEALPLAFTQKTIDRCCHPRLSLHRPALEDLLLGSEANLTCTLTGLRDASGVTFTWTPSSGKSAVQGPPERDLCGCYSVSSVLPGCAEPWNHGKTFTCTAAYPESKTPLTATLSKSGNTFRPEVHLLPPPSEELALNELVTLTCLARGFSPKDVLVRWLQGSQELPREKYLTWASRQEPSQGTTTFAVTSILRVAAEDWKKGDTFSCMVGHEALPLAFTQKTIDRAAAMAQSPASLSASAGAAAAIACRSSQAAAAAAAAAALAWYAAKPGAAPAALIYAASAAASAVPARFSGSGAGTDFAAAIAAVEAEDAAAYYCAQAAAAAATFGAGTRAEAKRTVAAPSVFIFPPSDEQLKSGTASVVCLLNNFYPREAKVQWKVDNALQSGNSQESVTEQDSKDSTYSLSSTLTLSKADYEKHKVYACEVTHQGLSSPVTKSFNRGECAVALAASGAAAAAPGASLKLSCAASGATAAAAAAAWVRAAAGKALEWVAAIAAAAAAAAAAAAAAAAAAAAISADASAAAAALAAASLAAADTAAYYCAAAGAAAAAAWGQGTLVTVSSASPTSPKVFPLSLCSTQPDGNVVIACLVQGFFPQEPLSVTWSESGQGVTARNFPPSQDASGDLYTTSSQLTLPATQCLAGKSVTCHVKHYTNPSQDVTVPCPAVPTPPTPSPS